Protein 7YA2 (pdb70)

Organism: Staphylococcus aureus (strain Newman) (NCBI:txid426430)

Foldseek 3Di:
DAFAEEEEWDEDQVSCLLCLLLQVLCVVRGNYQYEYEAHPVASVCQDCPQSVHDDHPYYQNQDDPDPVRSLVRLLVSLLVVCVVVVGLAYEYEAQDSRLCSLVSCLVVVRAAEYEQAQQDQPDPVAPSVVRSVVRSASHLAYAHQDVNSVVSSVVVVRDNVRYHHLHGLVLLSCVVNVVLLQVQCLCVVVVHDFLQEEEEEPAGPCCAVPDVQVVLVVVQLQVVCVVRVGAYAYEYDVCSVVVCPPPPPPCPPRDDYHDDHHDSSVLSCQLRYN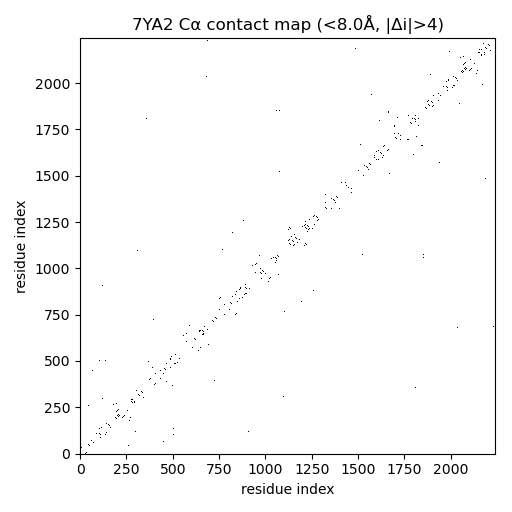EYEHCDLCCLPSQLNSPAQYANADPTHSNCLQVVQVRYHHQYRHNVSVVVSSVVSNVCVVVVHDRHHRPSNPDNPSSVVVVVSCVVCSVVCCCPVVND/DAFAEEEEEDEDLVQCLLCLLLQVLCVVRHNYAYEYQADCPPVVVSVVQCVLSVHDDGPYHLHQDDPDPVSSLVSLLVSLLVVCVVVVGLAYEGEAQPSNLCSLVSCLVVLHAYEYEQALQDFPDPVAPSVVSNVVNNQSHQAYAHQDPNSLVSCVVVPHDNVRYHHLHGSVLLSCVVCVVPLVPQCLCVVVVHAFLQEEEEEQADDVCPPPPQLNVLVVVLLQVVCPVRVGAYAYEYDVVCVVVCCPDPVPNPPSYDYDDDDHPSNVLSVQLRYNEYEHCDLCQLVSCLNSVGQYEHQDPTHSCCLSVVQPRYHHQHRRSVSVNVRRCCRNVCVVVVHDSHHRPSNPDNVSSVVVVVCCVVCSVVSCCPVVND/DAFAEEEEWDEDLVFCLQCLLQQVLCVVGGNYQYEYAADCVVVPVLPVQCVVSVHDRHNYYQNADDPDPVRRLVSLLVSLLVVCVVVVGLAYEEEAQPSNLVSLVSCLVVVHQYEYEQALQDQPDVVQVSVVSRVVNNQSHLAYAHLDPNSVVSSVVVVDDPVRYHHLHRQVLQSCVVCVCVQVVDCLCVVVVHDFLQEEEAAEEDDVCAVPPVLVVLVLVLLLVLCVVSVGAYAYHYDVVRVVVCPDDVVCSDPSDDYDDDDHPSHVLSVQLRYNEYEHQDLCLLVSCLSSVAAYEHQDPTHSPCLQVVQVSYHYQYSHNVSNNVRRCCSNVCVVVVPDRDHRPSSPDNVSSVVSVVVCVVCSVVSCCPVVND/DAFAEEEEWEEDLVQCLLCLLLVVLCVVHGNYQYEYLADPVDCPVSVVQCVQSVHDDGNYYLNQDDDDPPSSLVSLLVSLLVVCVVRVGLEYEYEAQDSNLVSLVSCLVVLRAYEYECAQQDLPDPVDVSNVSSVVSNQSHLAYEHQDVVSLVNSVVVPPDNVRYHHLHGSVLQSCVVCVVVQVPECLCVVVVPDFLQEEEAAQEDDVCAVVVLLNCLVLVQQLVVCVVSVGAYEYHYDPVRLVVCPDVNVPRDPRDDYDDDDHPRSVLSVQLRYNAYEHQPLCLLVSCLNSVAHYEHQDPTHSRCLSVVQPRYHDQYRRNVSVNVRRCCRNVQVVVVHDRHHRPSNPDNCSSVVVVVVCVPVSVVCCCPVVND/DDFAFEEEWEEDDVQCLLCLLQQVLCVVRGNYQYEYAADCVVVVVVVCLVCVSVDDDGPYYLNADDDDPPSSLVSLQVSLLVVCVPSVGLAYEEEAQDSNLVSLVNCLVVLRAYAYEQAQQDQPDVVDPSVVSNVVSNQSHLAYAHQDPNSVVSSVVVPDDPVRYHNLHRSVLQSCVVQVVLQVPACLCVVVVHDQLQEEEAAQEDDVCQPPVVLVVLVVVLLQVVCVVSVGAYEYHYDVVNVVVCPPDDPNSDPRYDYDDDDRPSNVLSVQLRYNAYEHCPLCLLVSCLNSVAAYEHQDPTHSNCLSVVQVSYHHQYRGNVSVNVRVCVSNVCVVVVHDRHHRPSNPDNCSSVVVVVVCVPCSVVCCCPVVND/DAFAEEEEWAEDPVFCLLCLLQVVLCVVRGNYQYEYAADCPPCPVVCCLCCVSVGDDGPYYQNADDPDPVSRLVRLQVSLLVVCVVVVGLAYEEEAQDSRQVSLVNCLVVLHAYEYEQAQQDFPDVVPVSVVSRVVNNQSHLAYAHQDVLSVVSSVVVVDDNVRYHHLHGSNLLSCVVCVVLQVPDCLCVVVVHDFLQEEEEADADPVCAVVDVLLVLVLVQLQVVCVVSVGAYEYEYDVVRVVPCCDDVVCSDPRYDYDDDDHPSSVLSDQLRYNAYEHQPLCLLVSCQSSVAQYEHQDPTHSCCLSVVQPSYHHQYRGNVRVNVRRVVSNVQVVVVHDRDHRPSHPDNCSSVVVVVSCVVCSVVSCCPVVND

Sequence (2242 aa):
MEKLKLMTIVGTRPEIIRLSSTIKACDQYFNQILVHTGQDYTLNQIFFDDLELRQPDHYLEAVGSNLGETMGNIIAKTYDVLLREQPDALLILGDTNSCLAAVSAKRLKIPVFHMEAGNRCFDQNVPEEINRKIVDHVSDVNLPYTEHSRRYLLDEGFNKANIFVTGSPMTEVIEAHRDKINHSDVLNKLGLEPQQYILVSAHREENIDNEKNFKSLMNAINDIAKKYKMPVIYSTHPRSWKKIEESKFEFDPLVKQLKPFGFFDYNALQKDAFVVLSDSGTLSEESSILKFPGVLIRTSTERPEVLDKGTVIVGGITYNNLIQSVELAREMQNNNEPMIDAIDYKDTNVSTKVVKIIQSYKDIINRNTWRKMEKLKLMTIVGTRPEIIRLSSTIKACDQYFNQILVHTGQNYDYTLNQIFFDDLELRQPDHYLEAVGSNLGETMGNIIAKTYDVLLREQPDALLILGDTNSCLAAVSAKRLKIPVFHMEAGNRCFDQNVPEEINRKIVDHVSDVNLPYTEHSRRYLLDEGFNKANIFVTGSPMTEVIEAHRDKINHSDVLNKLGLEPQQYILVSAHREENIDNEKNFKSLMNAINDIAKKYKMPVIYSTHPRSWKKIEESKFEFDPLVKQLKPFGFFDYNALQKDAFVVLSDSGTLSEESSILKFPGVLIRTSTERPEVLDKGTVIVGGITYNNLIQSVELAREMQNNNEPMIDAIDYKDTNVSTKVVKIIQSYKDIINRNTWRKMEKLKLMTIVGTRPEIIRLSSTIKACDQYFNQILVHTGQNYDYTLNQIFFDDLELRQPDHYLEAVGSNLGETMGNIIAKTYDVLLREQPDALLILGDTNSCLAAVSAKRLKIPVFHMEAGNRCFDQNVPEEINRKIVDHVSDVNLPYTEHSRRYLLDEGFNKANIFVTGSPMTEVIEAHRDKINHSDVLNKLGLEPQQYILVSAHREENIDNEKNFKSLMNAINDIAKKYKMPVIYSTHPRSWKKIEESKFEFDPLVKQLKPFGFFDYNALQKDAFVVLSDSGTLSEESSILKFPGVLIRTSTERPEVLDKGTVIVGGITYNNLIQSVELAREMQNNNEPMIDAIDYKDTNVSTKVVKIIQSYKDIINRNTWRKMEKLKLMTIVGTRPEIIRLSSTIKACDQYFNQILVHTGQNYDYTLNQIFFDDLELRQPDHYLEAVGSNLGETMGNIIAKTYDVLLREQPDALLILGDTNSCLAAVSAKRLKIPVFHMEAGNRCFDQNVPEEINRKIVDHVSDVNLPYTEHSRRYLLDEGFNKANIFVTGSPMTEVIEAHRDKINHSDVLNKLGLEPQQYILVSAHREENIDNEKNFKSLMNAINDIAKKYKMPVIYSTHPRSWKKIEESKFEFDPLVKQLKPFGFFDYNALQKDAFVVLSDSGTLSEESSILKFPGVLIRTSTERPEVLDKGTVIVGGITYNNLIQSVELAREMQNNNEPMIDAIDYKDTNVSTKVVKIIQSYKDIINRNTWRKMEKLKLMTIVGTRPEIIRLSSTIKACDQYFNQILVHTGQNYDYTLNQIFFDDLELRQPDHYLEAVGSNLGETMGNIIAKTYDVLLREQPDALLILGDTNSCLAAVSAKRLKIPVFHMEAGNRCFDQNVPEEINRKIVDHVSDVNLPYTEHSRRYLLDEGFNKANIFVTGSPMTEVIEAHRDKINHSDVLNKLGLEPQQYILVSAHREENIDNEKNFKSLMNAINDIAKKYKMPVIYSTHPRSWKKIEESKFEFDPLVKQLKPFGFFDYNALQKDAFVVLSDSGTLSEESSILKFPGVLIRTSTERPEVLDKGTVIVGGITYNNLIQSVELAREMQNNNEPMIDAIDYKDTNVSTKVVKIIQSYKDIINRNTWRKMEKLKLMTIVGTRPEIIRLSSTIKACDQYFNQILVHTGQNYDYTLNQIFFDDLELRQPDHYLEAVGSNLGETMGNIIAKTYDVLLREQPDALLILGDTNSCLAAVSAKRLKIPVFHMEAGNRCFDQNVPEEINRKIVDHVSDVNLPYTEHSRRYLLDEGFNKANIFVTGSPMTEVIEAHRDKINHSDVLNKLGLEPQQYILVSAHREENIDNEKNFKSLMNAINDIAKKYKMPVIYSTHPRSWKKIEESKFEFDPLVKQLKPFGFFDYNALQKDAFVVLSDSGTLSEESSILKFPGVLIRTSTERPEVLDKGTVIVGGITYNNLIQSVELAREMQNNNEPMIDAIDYKDTNVSTKVVKIIQSYKDIINRNTWRK

Radius of gyration: 37.66 Å; Cα contacts (8 Å, |Δi|>4): 4550; chains: 6; bounding box: 103×103×102 Å

Secondary structure (DSSP, 8-state):
-PPPEEEEEE-SHHHHHHHHHHHHHHHHHSEEEEEE-----SHHIIIIIIS--PPPSEE-----SSHHHHHHHHHHHHHHHHHHH--SEEEEESSSGGGTHHHHHHHTT--EEEEEES-----TTSTTHHHHHHHHTT-SEEEESSHHHHHHHHHTT--GGGB-----THHHHHHHTHHHHHH--TTTTTT-BTTB-EEEE---GGGTTSHHHHHHHHHHHHHHHHHHTS-EEEE--HHHHHTTTTTT---TTT-EE-PPP-HHHHHHHHHT-S-EEE--TTHHHHHHHTT--EEE-SSS-S-GGGGGGT--B---SSHHHHHHHHHHHHHHHTTT------GGG----HHHHHHHHHHHHHHHHIIIII--/----EEEEEE-SHHHHHHHHHHHHHHHHHSEEEEEE-S--TTHHHHHHHHHHTT-PPPS-B-----SSTTHHHHHHHHHHHHHHHHS--SEEEEESSSGGGGHHHHHHHTT--EEEEEES-----TTSTHHHHHHHHHHH-SEEEESSHHHHHHHHTTT--GGGB-----THHHHHHHTHHHHHH-THHHHHT--TTS-EEEE---TTSSSSHHHHHHHHHHHHHHHHHHT--EEEE--HHHHHHHHHS-----TTEEEPPP--HHHHHHHHTTSS-EEE--SSHHHHHHHTT--EEE-SSS-S-HHHHTSS-EE---SSHHHHHHHHHHHHHHHHTT------GGGS---HHHHHHHHHHHHHHHHHHHTT--/----EEEEEE-SHHHHHHHHHHHHHHHHHSEEEEEESS--TTTTHHHHHHHTTTPPPPSEE-----SSTTHHHHHHHHHHHHHHHHH--SEEEEESSSGGGGHHHHHHHTT--EEEESTT---S-TTSTHHHHHHHHHHH-SEEE-SSHHHHHHHHHTT--GGGB-----SHHHHHHTTSHHHHT--HHHHTT--TTS-EEEEE-STTTSSSHHHHHHHHHHHHHHHHHH-S-EEEEE-HHHHGGG-SSTT-STTTEE------HHHHHHHHHH-S-EEE--THHHHHHHHTT--EEE-SS--S-GGGTTTT--EE--SSHHHHHHHHHHHHHHHHTT---PPPGGGS---HHHHHHHHHHHHHHHHHHHTT--/----EEEEEE-SHHHHHHHHHHHHHHHHHSEEEEEESS----HHHHTHHHHHTT-PPPSEE-----SSTTHHHHHHHHHHHHHHHHH--SEEEEESSSSGGGHHHHHHHTT--EEEEEET-----TTSTHHHHHHHHHHH-SEEEESSHHHHHHHHHTT--GGGB-----SHHHHHHTTHHHHHT--HHHHHT--TTS-EEEE---TTSSSSHHHHHHHHHHHHHHIIIIIS-EEEE--HHHHHHH-SSTT---SSEEE-----HHHHHHHHHT-S-EEE-STTHHHHHHHS---EEE-SS--S-HHHHTTT--B---SSHHHHHHHHHHHHHHHHTTPPP---GGGS---HHHHHHHHHHHHHHHHHHHTS--/-----EEEEE-SHHHHHHHHHHHHHHHHHS--EEEESS-STTTTTTTTTTTTTT-PPPSEE-----SSTTHHHHHHHHHHHHHHHHH--SEEEEESSSGGGGHHHHHHHTT--EEEEEES-----TTSSHHHHHHHHHHH-SEEEESSHHHHHHHHHTT--GGGB-----SHHHHHHTTHHHHHT--HHHHTT--TTS--EEE---TTTSSSTTHHHHHHHHHHHHHHHH-S-EEEE--HHHHHHHSSS---S-SSEEE-----HHHHHHHHHTSS-EEE-SSSHHHHHHHTT--EEE-SS--S-HHHHTTT-EEE--SSHHHHHHHHHHHHHHHTTT------STTS---HHHHHHHHHHHHHHHHIIIII--/----EEEEEE-SHHHHHHHHHHHHHHHHHSEEEEEESS--TTTTTGGGTTTTTS----SEE-----SSTTHHHHHHHHHHHHHHHHH--SEEE-BSSSGGGTHHHHHHHTTPPBEEESTT---S-TTSTHHHHHHHHHHH-SEEE-SSHHHHHHHHHTT--TTSB-----THHHHHHTTSHHHHT--HHHHTT--TTS-EEEE--STTSSSSHHHHHHHHHHHHHHHHHH-S-EEEE--HHHHHHHSSTTTT--TTEEE-----HHHHHHHHHH-S-EE--STHHHHHHHHTT--BEE-SS--S-GGGTTTT--EE--SSHHHHHHHHHHHHHHHTTTPPP---GGGS---HHHHHHHHHHHHHHHHIIIII--

InterPro domains:
  IPR003331 UDP-N-acetylglucosamine 2-epimerase domain [PF02350] (28-360)
  IPR029767 UDP-N-acetylglucosamine 2-epimerase WecB-like [PTHR43174] (2-366)
  IPR029767 UDP-N-acetylglucosamine 2-epimerase WecB-like [TIGR00236] (4-363)

Solvent-accessible surface area: 78896 Å² total; per-residue (Å²): 106,139,86,1,52,0,0,0,1,0,1,49,96,54,7,0,18,13,0,0,14,0,0,68,5,0,48,84,6,8,70,7,12,0,0,12,1,16,61,85,163,15,8,88,71,9,8,81,110,11,0,109,9,83,120,14,65,31,104,22,118,11,68,41,88,58,64,0,73,18,0,2,34,0,2,13,77,0,21,65,7,1,79,181,35,120,5,59,0,0,0,0,3,2,16,37,36,2,2,7,0,0,6,0,0,14,56,41,76,15,3,0,0,0,0,18,1,0,2,6,8,84,15,62,36,5,37,48,6,8,8,5,42,2,3,0,6,8,2,10,0,0,0,0,0,0,51,16,1,11,54,14,0,51,81,17,42,25,80,59,24,11,5,1,9,1,3,0,0,0,16,19,0,0,105,65,13,92,106,92,0,76,151,24,75,6,25,126,160,41,62,17,114,74,70,93,0,0,0,1,5,0,66,28,93,43,5,9,83,73,126,150,29,16,136,9,4,10,86,1,5,5,40,6,0,93,90,42,166,24,48,0,0,0,11,22,61,104,101,0,52,158,140,12,65,154,88,69,117,120,12,45,120,45,10,82,96,16,104,60,41,2,10,25,47,40,1,4,0,0,53,34,2,21,0,0,5,0,2,33,38,17,0,5,0,5,0,4,31,7,96,4,13,3,0,6,1,13,32,11,12,15,9,13,6,0,0,8,24,1,2,1,3,2,2,12,31,77,77,100,1,2,21,20,0,1,35,5,4,21,42,4,57,97,74,136,45,68,36,47,66,0,93,21,4,120,23,49,8,0,9,6,5,0,0,19,0,0,3,1,15,16,38,9,1,22,69,63,21,9,106,156,194,154,84,2,52,0,0,0,1,0,16,68,116,76,7,3,25,14,0,4,17,0,0,68,7,0,53,90,7,5,69,9,10,0,0,19,8,17,86,32,175,89,136,101,68,27,59,98,21,9,103,33,2,125,4,80,65,17,71,48,46,27,86,4,104,32,108,34,71,0,71,21,0,1,35,10,2,20,80,0,20,69,4,0,76,166,43,108,6,45,0,0,0,1,1,3,20,36,37,6,1,5,0,0,7,0,0,11,47,43,82,11,2,0,0,1,0,21,1,0,2,4,7,88,22,76,15,10,28,54,6,13,3,9,45,2,0,1,10,2,4,9,0,0,0,0,2,0,47,15,3,8,46,12,0,57,69,14,47,20,76,70,24,12,4,1,10,1,6,1,1,0,13,20,1,0,106,62,10,80,114,64,2,74,155,23,75,4,28,116,152,44,55,26,104,67,84,88,0,0,0,0,10,0,71,51,88,62,9,10,73,86,158,163,29,29,142,16,0,9,74,0,4,8,38,5,0,101,101,43,175,10,42,0,1,0,18,17,69,100,103,1,53,156,120,8,91,108,76,94,104,98,22,56,120,47,18,102,96,25,169,107,59,24,19,42,27,39,1,4,0,0,74,32,2,21,0,0,0,0,6,36,35,23,0,0,0,7,0,7,32,12,135,3,22,3,0,4,0,12,34,11,12,16,5,14,6,0,1,13,33,4,2,1,3,2,0,11,21,73,78,85,1,0,27,22,0,1,21,6,8,66,34,7,63,89,73,146,53,63,48,44,69,0,96,24,9,121,29,49,4,1,8,4,5,0,0,17,0,0,3,1,16,22,38,12,2,24,60,65,19,8,101,156,159,152,74,1,51,0,0,0,1,0,19,61,164,76,6,2,23,19,0,1,14,0,0,69,6,0,50,98,6,11,76,9,18,0,0,26,10,23,85,33,156,74,138,89,97,31,64,116,46,4,85,86,2,116,10,74,66,11,80,52,39,21,80,3,100,28,111,35,70,0,70,22,0,2,38,12,3,14,77,0,17,56,5,0,76,170,34,111,11,50,0,0,0,0,2,4,23,34,42,5,2,6,0,0,5,0,0,18,47,45,68,8,2,0,0,1,0,18,1,0,5,4,8,87,17,86,28,13,45,48,16,15,4,12,54,2,2,2,9,3,2,8,0,0,0,0,1,0,48,18,2,7,49,16,0,46,82,16,37,26,80,51,23,11,3,0,6,1,5,0,0,1,15,24,0,2,107,65,9,76,99,65,2,75,160,30,77,0,28,133,137,41,63,24,116,67,88,77,0,0,0,0,14,0,65,51,84,68,9,9,79,57,139,152,25,28,118,23,0,14,66,0,0,19,46,0,0,85,83,35,166,19,42,1,1,0,17,15,69,95,100,2,41,152,99,29,128,115,107,114,139,97,15,46,116,53,17,110,102,23,154,130,48,45,25,18,29,44,0,5,0,0,62,27,1,30,0,0,0,1,6,46,28,21,0,0,0,8,0,2,33,11,106,2,14,2,0,1,0,15,35,11,9,7,5,17,7,0,0,13,22,2,2,3,3,1,1,2,24,68,75,82,3,0,12,17,0,0,26,3,6,56,36,4,72,89,71,132,43,57,40,40,61,0,100,19,5,106,33,62,3,0,5,7,2,0,0,11,1,0,3,0,12,22,43,11,2,17,75,68,20,5,104,158,181,144,70,0,52,0,0,0,0,1,20,47,140,82,8,4,27,25,0,4,16,1,0,63,6,0,57,86,3,6,72,5,14,1,0,15,10,19,103,34,177,64,189,113,94,24,85,98,35,5,87,33,2,100,10,86,63,15,74,51,46,24,78,4,103,28,106,30,76,0,70,19,0,1,37,10,2,14,78,0,20,73,5,0,81,166,29,116,6,46,0,0,0,0,3,2,22,35,30,4,1,4,0,0,5,0,0,12,39,34,74,8,2,0,0,2,2,21,2,0,6,7,8,74,14,70,19,10,44,48,5,10,4,10,41,2,1,1,10,5,4,8,0,0,0,0,1,0,57,19,2,6,52,20,0,35,84,16,44,18,71,58,21,15,3,1,10,1,4,0,3,0,13,18,0,0,97,47,4,87,113,76,3,79,158,31,82,4,26,132,144,49,59,20,125,72,79,92,0,0,0,0,9,0,80,47,92,70,9,10,73,79,144,160,30,27,159,25,0,7,76,1,1,13,34,3,0,112,88,36,160,16,38,1,8,0,14,16,68,101,105,3,50,165,146,17,99,94,102,66,116,104,13,38,122,45,15,124,120,22,147,112,64,38,27,23,41,35,0,5,0,1,65,37,1,21,0,0,2,0,2,38,34,28,0,0,0,7,0,2,26,11,98,2,21,4,0,2,0,11,41,10,12,12,8,17,8,0,2,13,26,2,1,2,4,1,0,11,18,73,70,89,3,0,24,23,0,0,31,7,7,72,44,5,51,81,73,133,51,61,46,41,64,0,102,18,4,119,25,57,3,0,7,5,4,0,0,14,0,0,3,2,11,30,38,8,2,20,73,58,19,8,105,168,164,123,57,2,50,0,0,0,0,1,21,54,107,76,7,16,26,21,0,4,14,0,0,64,4,0,54,85,6,7,71,9,18,7,0,16,12,20,90,49,199,107,38,121,151,48,60,105,64,21,56,75,5,102,10,86,45,27,66,33,40,23,90,4,113,22,107,34,82,0,71,17,0,1,32,10,1,16,78,0,20,70,7,0,74,162,32,111,8,49,0,0,0,0,4,3,24,33,40,4,0,7,0,0,6,0,0,12,47,38,76,11,3,0,0,3,0,17,1,0,6,4,9,83,12,51,24,15,40,50,5,8,5,12,36,2,3,1,10,3,2,7,0,0,0,0,2,0,50,20,0,8,53,17,0,50,85,17,42,23,72,59,22,14,4,0,10,2,2,0,0,0,21,18,0,2,113,52,4,115,111,66,1,71,153,27,91,0,23,136,128,40,60,25,125,68,79,83,0,1,0,0,7,0,74,50,94,58,10,12,68,70,154,165,31,26,154,27,1,5,77,0,0,4,39,0,0,92,92,38,162,13,38,1,5,0,19,16,62,97,108,2,45,153,140,22,146,89,123,51,157,91,22,50,127,45,15,119,106,28,144,114,47,22,26,35,40,39,0,8,0,0,63,37,1,20,0,0,0,0,2,40,50,24,0,1,1,7,0,4,39,12,115,1,22,3,0,7,0,16,32,8,16,12,8,14,8,0,1,13,28,5,1,1,2,1,0,8,21,76,60,78,2,0,3,17,0,0,29,6,7,68,40,6,54,82,76,136,56,57,40,46,64,0,94,19,4,122,22,48,5,0,9,8,5,0,0,15,2,0,4,1,11,31,22,6,3,19,78,61,19,7,107,171,160,147,65,1,66,0,0,0,0,0,18,64,151,79,6,14,26,19,0,4,17,0,0,68,4,0,55,91,7,11,78,12,14,4,0,15,9,23,92,46,194,113,33,115,144,65,56,95,71,21,60,85,4,125,5,72,54,21,83,42,43,23,98,3,113,30,106,32,81,0,64,14,0,3,40,13,2,15,81,0,20,53,3,1,88,155,34,139,11,54,0,0,0,0,2,2,20,35,34,7,1,5,0,0,5,0,0,10,50,48,67,14,3,0,0,2,0,12,1,0,6,4,9,88,19,85,30,15,49,46,16,13,6,15,55,3,2,1,7,3,2,8,0,0,0,0,2,0,55,15,3,8,45,16,0,36,88,16,44,23,78,47,22,18,4,0,9,0,5,0,1,0,10,23,2,0,91,69,9,84,118,68,4,76,160,34,83,2,28,128,132,46,70,21,117,73,107,83,0,0,0,0,12,0,86,64,86,82,9,7,66,59,145,150,22,32,153,19,0,6,70,0,0,12,42,1,0,107,78,40,162,17,39,0,4,0,20,15,94,92,112,2,45,157,121,19,128,91,103,68,116,128,12,35,131,57,16,114,106,18,165,121,50,9,25,19,35,46,0,5,0,1,73,38,3,29,0,0,0,0,5,52,36,17,0,0,0,8,0,3,35,13,113,2,18,5,0,4,0,18,35,10,11,10,6,15,7,0,0,10,27,1,1,5,3,2,0,6,26,77,78,85,6,0,17,19,0,0,24,5,8,53,35,5,66,90,64,142,40,58,46,37,61,0,103,21,5,107,31,50,4,0,9,6,2,0,0,20,0,0,3,1,12,25,27,13,2,24,71,63,25,7,104,162

Structure (mmCIF, N/CA/C/O backbone):
data_7YA2
#
_entry.id   7YA2
#
_cell.length_a   302.909
_cell.length_b   84.340
_cell.length_c   145.085
_cell.angle_alpha   90.000
_cell.angle_beta   110.650
_cell.angle_gamma   90.000
#
_symmetry.space_group_name_H-M   'C 1 2 1'
#
loop_
_atom_site.group_PDB
_atom_site.id
_atom_site.type_symbol
_atom_site.label_atom_id
_atom_site.label_alt_id
_atom_site.label_comp_id
_atom_site.label_asym_id
_atom_site.label_entity_id
_atom_site.label_seq_id
_atom_site.pdbx_PDB_ins_code
_atom_site.Cartn_x
_atom_site.Cartn_y
_atom_site.Cartn_z
_atom_site.occupancy
_atom_site.B_iso_or_equiv
_atom_site.auth_seq_id
_atom_site.auth_comp_id
_atom_site.auth_asym_id
_atom_site.auth_atom_id
_atom_site.pdbx_PDB_model_num
ATOM 1 N N . MET A 1 1 ? 74.41500 -57.33600 -32.04800 1.000 93.93000 1 MET A N 1
ATOM 2 C CA . MET A 1 1 ? 73.71300 -56.02700 -32.21400 1.000 99.83000 1 MET A CA 1
ATOM 3 C C . MET A 1 1 ? 73.69100 -55.29700 -30.86600 1.000 93.46000 1 MET A C 1
ATOM 4 O O . MET A 1 1 ? 73.34800 -55.95100 -29.85600 1.000 89.09000 1 MET A O 1
ATOM 9 N N . GLU A 1 2 ? 74.04400 -54.00100 -30.86700 1.000 90.02000 2 GLU A N 1
ATOM 10 C CA . GLU A 1 2 ? 74.04200 -53.09700 -29.67700 1.000 86.27000 2 GLU A CA 1
ATOM 11 C C . GLU A 1 2 ? 72.58500 -52.88800 -29.25100 1.000 78.22000 2 GLU A C 1
ATOM 12 O O . GLU A 1 2 ? 71.72800 -52.70900 -30.16200 1.000 71.27000 2 GLU A O 1
ATOM 18 N N . LYS A 1 3 ? 72.31600 -52.93100 -27.93500 1.000 74.79000 3 LYS A N 1
ATOM 19 C CA . LYS A 1 3 ? 70.97000 -52.69900 -27.31700 1.000 70.08000 3 LYS A CA 1
ATOM 20 C C . LYS A 1 3 ? 70.85000 -51.23000 -26.88600 1.000 61.28000 3 LYS A C 1
ATOM 21 O O . LYS A 1 3 ? 71.87000 -50.63000 -26.54700 1.000 76.18000 3 LYS A O 1
ATOM 27 N N . LEU A 1 4 ? 69.64300 -50.67500 -26.92700 1.000 55.24000 4 LEU A N 1
ATOM 28 C CA . LEU A 1 4 ? 69.35200 -49.25000 -26.60600 1.000 55.45000 4 LEU A CA 1
ATOM 29 C C . LEU A 1 4 ? 69.94900 -48.90800 -25.23400 1.000 54.52000 4 LEU A C 1
ATOM 30 O O . LEU A 1 4 ? 69.71300 -49.67300 -24.27600 1.000 58.21000 4 LEU A O 1
ATOM 35 N N . LYS A 1 5 ? 70.71900 -47.81500 -25.16100 1.000 54.09000 5 LYS A N 1
ATOM 36 C CA . LYS A 1 5 ? 71.36300 -47.31700 -23.91700 1.000 50.12000 5 LYS A CA 1
ATOM 37 C C . LYS A 1 5 ? 70.44800 -46.28100 -23.27400 1.000 46.52000 5 LYS A C 1
ATOM 38 O O . LYS A 1 5 ? 70.30200 -45.18200 -23.84900 1.000 43.04000 5 LYS A O 1
ATOM 44 N N . LEU A 1 6 ? 69.83100 -46.66600 -22.15600 1.000 45.54000 6 LEU A N 1
ATOM 45 C CA . LEU A 1 6 ? 68.96900 -45.81400 -21.29800 1.000 45.41000 6 LEU A CA 1
ATOM 46 C C . LEU A 1 6 ? 69.80200 -45.32600 -20.11800 1.000 43.89000 6 LEU A C 1
ATOM 47 O O . LEU A 1 6 ? 70.61600 -46.10000 -19.61100 1.000 45.65000 6 LEU A O 1
ATOM 52 N N . MET A 1 7 ? 69.59200 -44.09100 -19.69000 1.000 44.98000 7 MET A N 1
ATOM 53 C CA . MET A 1 7 ? 70.08900 -43.60500 -18.38000 1.000 46.77000 7 MET A CA 1
ATOM 54 C C . MET A 1 7 ? 68.87800 -43.38600 -17.45200 1.000 44.93000 7 MET A C 1
ATOM 55 O O . MET A 1 7 ? 67.87200 -42.83500 -17.91200 1.000 42.03000 7 MET A O 1
ATOM 60 N N . THR A 1 8 ? 68.96400 -43.87300 -16.21400 1.000 42.04000 8 THR A N 1
ATOM 61 C CA . THR A 1 8 ? 67.89500 -43.83200 -15.18700 1.000 42.30000 8 THR A CA 1
ATOM 62 C C . THR A 1 8 ? 68.46400 -43.13800 -13.95200 1.000 44.04000 8 THR A C 1
ATOM 63 O O . THR A 1 8 ? 69.56200 -43.51600 -13.53400 1.000 43.52000 8 THR A O 1
ATOM 67 N N . ILE A 1 9 ? 67.77500 -42.14100 -13.41300 1.000 44.69000 9 ILE A N 1
ATOM 68 C CA . ILE A 1 9 ? 68.31800 -41.30900 -12.30800 1.000 48.65000 9 ILE A CA 1
ATOM 69 C C . ILE A 1 9 ? 67.34500 -41.36800 -11.14600 1.000 53.45000 9 ILE A C 1
ATOM 70 O O . ILE A 1 9 ? 66.13100 -41.21400 -11.38000 1.000 64.00000 9 ILE A O 1
ATOM 75 N N . VAL A 1 10 ? 67.89200 -41.56500 -9.94900 1.000 56.08000 10 VAL A N 1
ATOM 76 C CA . VAL A 1 10 ? 67.16000 -41.68000 -8.65900 1.000 57.44000 10 VAL A CA 1
ATOM 77 C C . VAL A 1 10 ? 67.91800 -40.85700 -7.61600 1.000 60.57000 10 VAL A C 1
ATOM 78 O O . VAL A 1 10 ? 69.09700 -40.56300 -7.86100 1.000 65.91000 10 VAL A O 1
ATOM 82 N N . GLY A 1 11 ? 67.27500 -40.51000 -6.49600 1.000 69.16000 11 GLY A N 1
ATOM 83 C CA . GLY A 1 11 ? 67.87600 -39.66200 -5.44000 1.000 74.11000 11 GLY A CA 1
ATOM 84 C C . GLY A 1 11 ? 67.33400 -39.94400 -4.04300 1.000 77.60000 11 GLY A C 1
ATOM 85 O O . GLY A 1 11 ? 68.13900 -39.89700 -3.08300 1.000 87.31000 11 GLY A O 1
ATOM 86 N N . THR A 1 12 ? 66.02000 -40.18200 -3.92500 1.000 76.78000 12 THR A N 1
ATOM 87 C CA . THR A 1 12 ? 65.26700 -40.34900 -2.64900 1.000 74.48000 12 THR A CA 1
ATOM 88 C C . THR A 1 12 ? 64.82600 -41.81100 -2.51500 1.000 68.95000 12 THR A C 1
ATOM 89 O O . THR A 1 12 ? 65.08700 -42.56900 -3.46000 1.000 64.95000 12 THR A O 1
ATOM 93 N N . ARG A 1 13 ? 64.17600 -42.18700 -1.40000 1.000 71.71000 13 ARG A N 1
ATOM 94 C CA . ARG A 1 13 ? 63.62300 -43.56300 -1.19200 1.000 75.97000 13 ARG A CA 1
ATOM 95 C C . ARG A 1 13 ? 62.62500 -43.85200 -2.31100 1.000 70.06000 13 ARG A C 1
ATOM 96 O O . ARG A 1 13 ? 62.83200 -44.75600 -3.12800 1.000 64.49000 13 ARG A O 1
ATOM 104 N N . PRO A 1 14 ? 61.51200 -43.08400 -2.38100 1.000 65.45000 14 PRO A N 1
ATOM 105 C CA . PRO A 1 14 ? 60.36000 -43.46900 -3.19800 1.000 63.24000 14 PRO A CA 1
ATOM 106 C C . PRO A 1 14 ? 60.67900 -43.48700 -4.70000 1.000 55.78000 14 PRO A C 1
ATOM 107 O O . PRO A 1 14 ? 60.18800 -44.34900 -5.38400 1.000 50.41000 14 PRO A O 1
ATOM 111 N N . GLU A 1 15 ? 61.49600 -42.55400 -5.16900 1.000 53.89000 15 GLU A N 1
ATOM 112 C CA . GLU A 1 15 ? 62.16400 -42.68600 -6.48000 1.000 60.36000 15 GLU A CA 1
ATOM 113 C C . GLU A 1 15 ? 62.61400 -44.14400 -6.63200 1.000 59.72000 15 GLU A C 1
ATOM 114 O O . GLU A 1 15 ? 62.11400 -44.84200 -7.53500 1.000 63.12000 15 GLU A O 1
ATOM 120 N N . ILE A 1 16 ? 63.48200 -44.60600 -5.73800 1.000 58.74000 16 ILE A N 1
ATOM 121 C CA . ILE A 1 16 ? 64.13900 -45.93800 -5.85800 1.000 58.90000 16 ILE A CA 1
ATOM 122 C C . ILE A 1 16 ? 63.08000 -47.04000 -5.74600 1.000 57.44000 16 ILE A C 1
ATOM 123 O O . ILE A 1 16 ? 63.21500 -48.02500 -6.48200 1.000 73.64000 16 ILE A O 1
ATOM 128 N N . ILE A 1 17 ? 62.06500 -46.88600 -4.88800 1.000 46.88000 17 ILE A N 1
ATOM 129 C CA . ILE A 1 17 ? 61.07600 -47.96500 -4.59200 1.000 42.30000 17 ILE A CA 1
ATOM 130 C C . ILE A 1 17 ? 60.11000 -48.17600 -5.76800 1.000 43.49000 17 ILE A C 1
ATOM 131 O O . ILE A 1 17 ? 59.70600 -49.33100 -5.99600 1.000 43.34000 17 ILE A O 1
ATOM 136 N N . ARG A 1 18 ? 59.66200 -47.10400 -6.41100 1.000 45.95000 18 ARG A N 1
ATOM 137 C CA . ARG A 1 18 ? 58.62000 -47.15400 -7.47300 1.000 47.14000 18 ARG A CA 1
ATOM 138 C C . ARG A 1 18 ? 59.26200 -47.59200 -8.79100 1.000 45.71000 18 ARG A C 1
ATOM 139 O O . ARG A 1 18 ? 58.63000 -48.37600 -9.54600 1.000 46.46000 18 ARG A O 1
ATOM 147 N N . LEU A 1 19 ? 60.46300 -47.07700 -9.06300 1.000 43.06000 19 LEU A N 1
ATOM 148 C CA . LEU A 1 19 ? 61.32600 -47.52300 -10.18600 1.000 43.68000 19 LEU A CA 1
ATOM 149 C C . LEU A 1 19 ? 61.79800 -48.97200 -9.96800 1.000 44.68000 19 LEU A C 1
ATOM 150 O O . LEU A 1 19 ? 62.18700 -49.62000 -10.96600 1.000 44.07000 19 LEU A O 1
ATOM 155 N N . SER A 1 20 ? 61.76200 -49.46000 -8.72200 1.000 42.05000 20 SER A N 1
ATOM 156 C CA . SER A 1 20 ? 62.39900 -50.72800 -8.29400 1.000 40.17000 20 SER A CA 1
ATOM 157 C C . SER A 1 20 ? 62.20000 -51.79000 -9.37200 1.000 41.95000 20 SER A C 1
ATOM 158 O O . SER A 1 20 ? 63.20400 -52.31900 -9.82900 1.000 51.89000 20 SER A O 1
ATOM 161 N N . SER A 1 21 ? 60.96200 -52.08300 -9.77200 1.000 42.18000 21 SER A N 1
ATOM 162 C CA . SER A 1 21 ? 60.66200 -53.17900 -10.73200 1.000 43.97000 21 SER A CA 1
ATOM 163 C C . SER A 1 21 ? 60.91100 -52.67500 -12.15800 1.000 47.22000 21 SER A C 1
ATOM 164 O O . SER A 1 21 ? 61.16700 -53.50200 -13.04200 1.000 51.79000 21 SER A O 1
ATOM 167 N N . THR A 1 22 ? 60.83400 -51.36300 -12.37900 1.000 50.73000 22 THR A N 1
ATOM 168 C CA . THR A 1 22 ? 61.02900 -50.74600 -13.72100 1.000 51.03000 22 THR A CA 1
ATOM 169 C C . THR A 1 22 ? 62.52800 -50.74500 -14.06600 1.000 49.28000 22 THR A C 1
ATOM 170 O O . THR A 1 22 ? 62.86500 -50.85100 -15.26700 1.000 46.21000 22 THR A O 1
ATOM 174 N N . ILE A 1 23 ? 63.38900 -50.66000 -13.04800 1.000 47.53000 23 ILE A N 1
ATOM 175 C CA . ILE A 1 23 ? 64.87400 -50.67700 -13.19300 1.000 47.45000 23 ILE A CA 1
ATOM 176 C C . ILE A 1 23 ? 65.32100 -52.10300 -13.52500 1.000 46.23000 23 ILE A C 1
ATOM 177 O O . ILE A 1 23 ? 66.10800 -52.24400 -14.46200 1.000 46.77000 23 ILE A O 1
ATOM 182 N N . LYS A 1 24 ? 64.80100 -53.10900 -12.80800 1.000 46.75000 24 LYS A N 1
ATOM 183 C CA . LYS A 1 24 ? 65.17200 -54.54500 -12.96300 1.000 49.28000 24 LYS A CA 1
ATOM 184 C C . LYS A 1 24 ? 64.84200 -55.02800 -14.37700 1.000 52.07000 24 LYS A C 1
ATOM 185 O O . LYS A 1 24 ? 65.58400 -55.90000 -14.88800 1.000 63.06000 24 LYS A O 1
ATOM 191 N N . ALA A 1 25 ? 63.77200 -54.49900 -14.97000 1.000 47.98000 25 ALA A N 1
ATOM 192 C CA . ALA A 1 25 ? 63.30400 -54.85300 -16.32500 1.000 47.34000 25 ALA A CA 1
ATOM 193 C C . ALA A 1 25 ? 64.14600 -54.10400 -17.35200 1.000 47.27000 25 ALA A C 1
ATOM 194 O O . ALA A 1 25 ? 64.47100 -54.68800 -18.37600 1.000 48.66000 25 ALA A O 1
ATOM 196 N N . CYS A 1 26 ? 64.49500 -52.85200 -17.07800 1.000 51.89000 26 CYS A N 1
ATOM 197 C CA . CYS A 1 26 ? 65.34400 -52.03000 -17.98100 1.000 60.09000 26 CYS A CA 1
ATOM 198 C C . CYS A 1 26 ? 66.76500 -52.59600 -18.02000 1.000 63.45000 26 CYS A C 1
ATOM 199 O O . CYS A 1 26 ? 67.52000 -52.23200 -18.94300 1.000 67.30000 26 CYS A O 1
ATOM 202 N N . ASP A 1 27 ? 67.11500 -53.44300 -17.05300 1.000 59.33000 27 ASP A N 1
ATOM 203 C CA . ASP A 1 27 ? 68.37800 -54.21500 -17.08000 1.000 57.48000 27 ASP A CA 1
ATOM 204 C C . ASP A 1 27 ? 68.20800 -55.34900 -18.07900 1.000 56.12000 27 ASP A C 1
ATOM 205 O O . ASP A 1 27 ? 69.06000 -55.46000 -18.99800 1.000 61.29000 27 ASP A O 1
ATOM 210 N N . GLN A 1 28 ? 67.14300 -56.13600 -17.91300 1.000 52.69000 28 GLN A N 1
ATOM 211 C CA . GLN A 1 28 ? 66.84200 -57.29300 -18.78900 1.000 52.61000 28 GLN A CA 1
ATOM 212 C C . GLN A 1 28 ? 67.01200 -56.84100 -20.24600 1.000 53.49000 28 GLN A C 1
ATOM 213 O O . GLN A 1 28 ? 67.93200 -57.35800 -20.91400 1.000 58.48000 28 GLN A O 1
ATOM 219 N N . TYR A 1 29 ? 66.22100 -55.85800 -20.68900 1.000 51.53000 29 TYR A N 1
ATOM 220 C CA . TYR A 1 29 ? 65.93800 -55.58900 -22.12400 1.000 50.63000 29 TYR A CA 1
ATOM 221 C C . TYR A 1 29 ? 66.82800 -54.46300 -22.65800 1.000 53.75000 29 TYR A C 1
ATOM 222 O O . TYR A 1 29 ? 66.98400 -54.41300 -23.87300 1.000 58.32000 29 TYR A O 1
ATOM 231 N N . PHE A 1 30 ? 67.42200 -53.62200 -21.80000 1.000 55.64000 30 PHE A N 1
ATOM 232 C CA . PHE A 1 30 ? 68.31200 -52.50200 -22.22700 1.000 55.16000 30 PHE A CA 1
ATOM 233 C C . PHE A 1 30 ? 69.72200 -52.60400 -21.62600 1.000 51.55000 30 PHE A C 1
ATOM 234 O O . PHE A 1 30 ? 70.06500 -53.53900 -20.84300 1.000 52.63000 30 PHE A O 1
ATOM 242 N N . ASN A 1 31 ? 70.51700 -51.60000 -21.98600 1.000 45.94000 31 ASN A N 1
ATOM 243 C CA . ASN A 1 31 ? 71.86000 -51.29800 -21.43900 1.000 47.20000 31 ASN A CA 1
ATOM 244 C C . ASN A 1 31 ? 71.70300 -50.09700 -20.48800 1.000 43.39000 31 ASN A C 1
ATOM 245 O O . ASN A 1 31 ? 71.80200 -48.96400 -20.95400 1.000 37.24000 31 ASN A O 1
ATOM 250 N N . GLN A 1 32 ? 71.36300 -50.35300 -19.22000 1.000 45.61000 32 GLN A N 1
ATOM 251 C CA . GLN A 1 32 ? 70.81000 -49.32600 -18.29800 1.000 50.86000 32 GLN A CA 1
ATOM 252 C C . GLN A 1 32 ? 71.95200 -48.72900 -17.50200 1.000 52.46000 32 GLN A C 1
ATOM 253 O O . GLN A 1 32 ? 72.54200 -49.45600 -16.72200 1.000 60.58000 32 GLN A O 1
ATOM 259 N N . ILE A 1 33 ? 72.23500 -47.44900 -17.68600 1.000 58.71000 33 ILE A N 1
ATOM 260 C CA . ILE A 1 33 ? 73.20900 -46.71900 -16.82800 1.000 64.09000 33 ILE A CA 1
ATOM 261 C C . ILE A 1 33 ? 72.43200 -46.15900 -15.63700 1.000 61.53000 33 ILE A C 1
ATOM 262 O O . ILE A 1 33 ? 71.59100 -45.25300 -15.85200 1.000 61.91000 33 ILE A O 1
ATOM 267 N N . LEU A 1 34 ? 72.66200 -46.72400 -14.45000 1.000 52.89000 34 LEU A N 1
ATOM 268 C CA . LEU A 1 34 ? 72.02300 -46.27300 -13.19200 1.000 52.47000 34 LEU A CA 1
ATOM 269 C C . LEU A 1 34 ? 72.87200 -45.15900 -12.57200 1.000 55.57000 34 LEU A C 1
ATOM 270 O O . LEU A 1 34 ? 73.97600 -45.44700 -12.12100 1.000 67.77000 34 LEU A O 1
ATOM 275 N N . VAL A 1 35 ? 72.38300 -43.92100 -12.59200 1.000 58.40000 35 VAL A N 1
ATOM 276 C CA . VAL A 1 35 ? 73.02000 -42.75800 -11.90600 1.000 56.00000 35 VAL A CA 1
ATOM 277 C C . VAL A 1 35 ? 72.31100 -42.54200 -10.56900 1.000 54.31000 35 VAL A C 1
ATOM 278 O O . VAL A 1 35 ? 71.10300 -42.78600 -10.48300 1.000 59.72000 35 VAL A O 1
ATOM 282 N N . HIS A 1 36 ? 73.05100 -42.10400 -9.56600 1.000 55.05000 36 HIS A N 1
ATOM 283 C CA . HIS A 1 36 ? 72.53700 -41.72800 -8.23000 1.000 58.98000 36 HIS A CA 1
ATOM 284 C C . HIS A 1 36 ? 73.20300 -40.40900 -7.85000 1.000 62.98000 36 HIS A C 1
ATOM 285 O O . HIS A 1 36 ? 74.43200 -40.31600 -7.95000 1.000 61.37000 36 HIS A O 1
ATOM 292 N N . THR A 1 37 ? 72.40300 -39.40700 -7.51200 1.000 68.73000 37 THR A N 1
ATOM 293 C CA . THR A 1 37 ? 72.85600 -38.04800 -7.14300 1.000 70.19000 37 THR A CA 1
ATOM 294 C C . THR A 1 37 ? 73.43000 -38.12100 -5.71000 1.000 85.58000 37 THR A C 1
ATOM 295 O O . THR A 1 37 ? 73.97600 -39.18700 -5.35900 1.000 93.90000 37 THR A O 1
ATOM 299 N N . GLY A 1 38 ? 73.32500 -37.05600 -4.90800 1.000 104.10000 38 GLY A N 1
ATOM 300 C CA . GLY A 1 38 ? 74.16600 -36.84800 -3.70400 1.000 123.18000 38 GLY A CA 1
ATOM 301 C C . GLY A 1 38 ? 73.65000 -37.53200 -2.43600 1.000 136.20000 38 GLY A C 1
ATOM 302 O O . GLY A 1 38 ? 74.50500 -37.94000 -1.60400 1.000 144.10000 38 GLY A O 1
ATOM 303 N N . GLN A 1 39 ? 72.32300 -37.64700 -2.27100 1.000 131.89000 39 GLN A N 1
ATOM 304 C CA . GLN A 1 39 ? 71.64500 -37.90400 -0.96300 1.000 117.35000 39 GLN A CA 1
ATOM 305 C C . GLN A 1 39 ? 71.24400 -39.38300 -0.87400 1.000 116.08000 39 GLN A C 1
ATOM 306 O O . GLN A 1 39 ? 71.91300 -40.11300 -0.10800 1.000 100.29000 39 GLN A O 1
ATOM 312 N N . ASP A 1 42 ? 71.82000 -43.52600 3.05600 1.000 102.00000 42 ASP A N 1
ATOM 313 C CA . ASP A 1 42 ? 71.36200 -42.64900 4.17100 1.000 100.91000 42 ASP A CA 1
ATOM 314 C C . ASP A 1 42 ? 70.97600 -43.53700 5.36000 1.000 89.57000 42 ASP A C 1
ATOM 315 O O . ASP A 1 42 ? 69.88800 -43.32000 5.92800 1.000 83.01000 42 ASP A O 1
ATOM 320 N N . TYR A 1 43 ? 71.84100 -44.50800 5.69000 1.000 95.77000 43 TYR A N 1
ATOM 321 C CA . TYR A 1 43 ? 71.76400 -45.43500 6.86100 1.000 106.51000 43 TYR A CA 1
ATOM 322 C C . TYR A 1 43 ? 70.70100 -46.51400 6.57700 1.000 102.15000 43 TYR A C 1
ATOM 323 O O . TYR A 1 43 ? 71.06400 -47.71100 6.58400 1.000 98.86000 43 TYR A O 1
ATOM 332 N N . THR A 1 44 ? 69.46700 -46.10700 6.26100 1.000 98.21000 44 THR A N 1
ATOM 333 C CA . THR A 1 44 ? 68.26600 -46.98400 6.15500 1.000 89.94000 44 THR A CA 1
ATOM 334 C C . THR A 1 44 ? 67.71500 -46.95100 4.71300 1.000 82.41000 44 THR A C 1
ATOM 335 O O . THR A 1 44 ? 66.71400 -47.63600 4.44700 1.000 78.55000 44 THR A O 1
ATOM 339 N N . LEU A 1 45 ? 68.37400 -46.20000 3.82400 1.000 83.19000 45 LEU A N 1
ATOM 340 C CA . LEU A 1 45 ? 68.21300 -46.20800 2.33800 1.000 83.88000 45 LEU A CA 1
ATOM 341 C C . LEU A 1 45 ? 69.13300 -47.29900 1.73500 1.000 88.13000 45 LEU A C 1
ATOM 342 O O . LEU A 1 45 ? 68.84400 -47.79600 0.62800 1.000 87.10000 45 LEU A O 1
ATOM 347 N N . ASN A 1 46 ? 70.21400 -47.66200 2.43300 1.000 86.88000 46 ASN A N 1
ATOM 348 C CA . ASN A 1 46 ? 71.06200 -48.82800 2.08400 1.000 77.72000 46 ASN A CA 1
ATOM 349 C C . ASN A 1 46 ? 70.27400 -50.10400 2.35100 1.000 70.24000 46 ASN A C 1
ATOM 350 O O . ASN A 1 46 ? 70.55800 -51.08100 1.69300 1.000 67.99000 46 ASN A O 1
ATOM 355 N N . GLN A 1 47 ? 69.31100 -50.07700 3.27800 1.000 79.75000 47 GLN A N 1
ATOM 356 C CA . GLN A 1 47 ? 68.45800 -51.25300 3.62100 1.000 88.12000 47 GLN A CA 1
ATOM 357 C C . GLN A 1 47 ? 67.47500 -51.51800 2.47000 1.000 87.31000 47 GLN A C 1
ATOM 358 O O . GLN A 1 47 ? 67.42800 -52.67700 2.02200 1.000 95.08000 47 GLN A O 1
ATOM 364 N N . ILE A 1 48 ? 66.72500 -50.50600 2.00000 1.000 77.01000 48 ILE A N 1
ATOM 365 C CA . ILE A 1 48 ? 65.65500 -50.71700 0.97300 1.000 68.61000 48 ILE A CA 1
ATOM 366 C C . ILE A 1 48 ? 66.31900 -51.00200 -0.38400 1.000 65.41000 48 ILE A C 1
ATOM 367 O O . ILE A 1 48 ? 65.94800 -52.00600 -0.98100 1.000 80.05000 48 ILE A O 1
ATOM 372 N N . PHE A 1 49 ? 67.32700 -50.23000 -0.80100 1.000 59.50000 49 PHE A N 1
ATOM 373 C CA . PHE A 1 49 ? 68.33000 -50.64900 -1.82500 1.000 56.43000 49 PHE A CA 1
ATOM 374 C C . PHE A 1 49 ? 69.06600 -51.86100 -1.25200 1.000 61.54000 49 PHE A C 1
ATOM 375 O O . PHE A 1 49 ? 69.18100 -51.89800 -0.02000 1.000 73.44000 49 PHE A O 1
ATOM 383 N N . PHE A 1 50 ? 69.53500 -52.80500 -2.07800 1.000 63.35000 50 PHE A N 1
ATOM 384 C CA . PHE A 1 50 ? 70.44700 -53.92700 -1.67000 1.000 65.32000 50 PHE A CA 1
ATOM 385 C C . PHE A 1 50 ? 69.69100 -54.99000 -0.86100 1.000 69.20000 50 PHE A C 1
ATOM 386 O O . PHE A 1 50 ? 69.44600 -56.07300 -1.40100 1.000 74.93000 50 PHE A O 1
ATOM 394 N N . ASP A 1 51 ? 69.34700 -54.69000 0.39500 1.000 75.37000 51 ASP A N 1
ATOM 395 C CA . ASP A 1 51 ? 68.85800 -55.68000 1.39500 1.000 82.32000 51 ASP A CA 1
ATOM 396 C C . ASP A 1 51 ? 67.38500 -56.05100 1.10900 1.000 74.74000 51 ASP A C 1
ATOM 397 O O . ASP A 1 51 ? 67.11500 -57.25000 0.98700 1.000 82.56000 51 ASP A O 1
ATOM 402 N N . ASP A 1 52 ? 66.46800 -55.07600 1.01800 1.000 69.79000 52 ASP A N 1
ATOM 403 C CA . ASP A 1 52 ? 65.00800 -55.31600 0.79200 1.000 64.04000 52 ASP A CA 1
ATOM 404 C C . ASP A 1 52 ? 64.75900 -55.48600 -0.71600 1.000 53.68000 52 ASP A C 1
ATOM 405 O O . ASP A 1 52 ? 64.49100 -56.60700 -1.13000 1.000 50.51000 52 ASP A O 1
ATOM 410 N N . LEU A 1 53 ? 64.87200 -54.41300 -1.50600 1.000 52.18000 53 LEU A N 1
ATOM 411 C CA . LEU A 1 53 ? 64.61500 -54.41900 -2.97800 1.000 52.35000 53 LEU A CA 1
ATOM 412 C C . LEU A 1 53 ? 65.62000 -55.34300 -3.67200 1.000 54.55000 53 LEU A C 1
ATOM 413 O O . LEU A 1 53 ? 65.42700 -55.58200 -4.88000 1.000 51.10000 53 LEU A O 1
ATOM 418 N N . GLU A 1 54 ? 66.65900 -55.81600 -2.96100 1.000 61.73000 54 GLU A N 1
ATOM 419 C CA . GLU A 1 54 ? 67.78500 -56.60500 -3.54600 1.000 69.89000 54 GLU A CA 1
ATOM 420 C C . GLU A 1 54 ? 68.06700 -56.03500 -4.94200 1.000 63.75000 54 GLU A C 1
ATOM 421 O O . GLU A 1 54 ? 67.82800 -56.73900 -5.94600 1.000 61.87000 54 GLU A O 1
ATOM 427 N N . LEU A 1 55 ? 68.46800 -54.76500 -4.98600 1.000 57.73000 55 LEU A N 1
ATOM 428 C CA . LEU A 1 55 ? 68.66600 -53.99400 -6.24000 1.000 59.05000 55 LEU A CA 1
ATOM 429 C C . LEU A 1 55 ? 70.16800 -53.88500 -6.48100 1.000 55.60000 55 LEU A C 1
ATOM 430 O O . LEU A 1 55 ? 70.89600 -53.78900 -5.48400 1.000 61.29000 55 LEU A O 1
ATOM 435 N N . ARG A 1 56 ? 70.60700 -53.87600 -7.74100 1.000 49.73000 56 ARG A N 1
ATOM 436 C CA . ARG A 1 56 ? 72.05300 -53.88900 -8.09900 1.000 48.97000 56 ARG A CA 1
ATOM 437 C C . ARG A 1 56 ? 72.64700 -52.48000 -8.01800 1.000 50.23000 56 ARG A C 1
ATOM 438 O O . ARG A 1 56 ? 71.94000 -51.51600 -8.33400 1.000 56.98000 56 ARG A O 1
ATOM 446 N N . GLN A 1 57 ? 73.93200 -52.39300 -7.68100 1.000 53.72000 57 GLN A N 1
ATOM 447 C CA . GLN A 1 57 ? 74.69500 -51.12600 -7.49300 1.000 57.04000 57 GLN A CA 1
ATOM 448 C C . GLN A 1 57 ? 74.53200 -50.16900 -8.68700 1.000 51.78000 57 GLN A C 1
ATOM 449 O O . GLN A 1 57 ? 74.52400 -50.56300 -9.84800 1.000 46.66000 57 GLN A O 1
ATOM 455 N N . PRO A 1 58 ? 74.36300 -48.86200 -8.42200 1.000 49.14000 58 PRO A N 1
ATOM 456 C CA . PRO A 1 58 ? 74.58900 -47.81700 -9.42200 1.000 50.86000 58 PRO A CA 1
ATOM 457 C C . PRO A 1 58 ? 75.94100 -47.82800 -10.14900 1.000 51.80000 58 PRO A C 1
ATOM 458 O O . PRO A 1 58 ? 76.92000 -48.13100 -9.52900 1.000 60.97000 58 PRO A O 1
ATOM 462 N N . ASP A 1 59 ? 75.94700 -47.39800 -11.41700 1.000 53.25000 59 ASP A N 1
ATOM 463 C CA . ASP A 1 59 ? 77.14500 -47.22900 -12.28500 1.000 51.01000 59 ASP A CA 1
ATOM 464 C C . ASP A 1 59 ? 77.82700 -45.88900 -11.98100 1.000 50.53000 59 ASP A C 1
ATOM 465 O O . ASP A 1 59 ? 78.98000 -45.71600 -12.38500 1.000 59.26000 59 ASP A O 1
ATOM 470 N N . HIS A 1 60 ? 77.15100 -44.96600 -11.30000 1.000 48.50000 60 HIS A N 1
ATOM 471 C CA . HIS A 1 60 ? 77.75500 -43.70900 -10.78200 1.000 47.26000 60 HIS A CA 1
ATOM 472 C C . HIS A 1 60 ? 76.97000 -43.19900 -9.57500 1.000 46.88000 60 HIS A C 1
ATOM 473 O O . HIS A 1 60 ? 75.73600 -43.15800 -9.66500 1.000 52.61000 60 HIS A O 1
ATOM 480 N N . TYR A 1 61 ? 77.66000 -42.81700 -8.50300 1.000 45.84000 61 TYR A N 1
ATOM 481 C CA . TYR A 1 61 ? 77.15000 -41.87100 -7.48200 1.000 52.02000 61 TYR A CA 1
ATOM 482 C C . TYR A 1 61 ? 77.79900 -40.51800 -7.76000 1.000 54.28000 61 TYR A C 1
ATOM 483 O O . TYR A 1 61 ? 79.01000 -40.48600 -7.99800 1.000 53.71000 61 TYR A O 1
ATOM 492 N N . LEU A 1 62 ? 77.01000 -39.44900 -7.79800 1.000 59.27000 62 LEU A N 1
ATOM 493 C CA . LEU A 1 62 ? 77.47000 -38.13300 -8.29800 1.000 62.23000 62 LEU A CA 1
ATOM 494 C C . LEU A 1 62 ? 78.02300 -37.31900 -7.13000 1.000 71.98000 62 LEU A C 1
ATOM 495 O O . LEU A 1 62 ? 78.86300 -36.41800 -7.40100 1.000 81.66000 62 LEU A O 1
ATOM 500 N N . GLU A 1 63 ? 77.59400 -37.62200 -5.89500 1.000 76.00000 63 GLU A N 1
ATOM 501 C CA . GLU A 1 63 ? 77.96500 -36.82800 -4.69200 1.000 88.50000 63 GLU A CA 1
ATOM 502 C C . GLU A 1 63 ? 77.68000 -35.34800 -4.97400 1.000 85.47000 63 GLU A C 1
ATOM 503 O O . GLU A 1 63 ? 78.65600 -34.57300 -5.14900 1.000 83.24000 63 GLU A O 1
ATOM 509 N N . ALA A 1 64 ? 76.40200 -34.99500 -5.12400 1.000 80.72000 64 ALA A N 1
ATOM 510 C CA . ALA A 1 64 ? 75.93300 -33.61700 -5.38800 1.000 79.92000 64 ALA A CA 1
ATOM 511 C C . ALA A 1 64 ? 75.89000 -32.84400 -4.06600 1.000 73.37000 64 ALA A C 1
ATOM 512 O O . ALA A 1 64 ? 76.91300 -32.25700 -3.72700 1.000 83.10000 64 ALA A O 1
ATOM 514 N N . VAL A 1 65 ? 74.77400 -32.88500 -3.33100 1.000 66.73000 65 VAL A N 1
ATOM 515 C CA . VAL A 1 65 ? 74.60500 -32.22600 -1.99500 1.000 65.77000 65 VAL A CA 1
ATOM 516 C C . VAL A 1 65 ? 75.36500 -30.89200 -1.95800 1.000 66.01000 65 VAL A C 1
ATOM 517 O O . VAL A 1 65 ? 75.59500 -30.30100 -3.02700 1.000 78.33000 65 VAL A O 1
ATOM 521 N N . GLY A 1 66 ? 75.69600 -30.41200 -0.76100 1.000 54.78000 66 GLY A N 1
ATOM 522 C CA . GLY A 1 66 ? 76.30900 -29.09500 -0.55100 1.000 53.74000 66 GLY A CA 1
ATOM 523 C C . GLY A 1 66 ? 75.61000 -28.37200 0.57600 1.000 56.90000 66 GLY A C 1
ATOM 524 O O . GLY A 1 66 ? 74.54200 -28.85100 1.01200 1.000 56.74000 66 GLY A O 1
ATOM 525 N N . SER A 1 67 ? 76.21700 -27.29700 1.07300 1.000 61.44000 67 SER A N 1
ATOM 526 C CA . SER A 1 67 ? 75.60500 -26.36100 2.04200 1.000 66.09000 67 SER A CA 1
ATOM 527 C C . SER A 1 67 ? 74.56600 -25.56400 1.28600 1.000 69.35000 67 SER A C 1
ATOM 528 O O . SER A 1 67 ? 74.92900 -25.03800 0.24300 1.000 79.36000 67 SER A O 1
ATOM 531 N N . ASN A 1 68 ? 73.32200 -25.53700 1.75400 1.000 77.18000 68 ASN A N 1
ATOM 532 C CA . ASN A 1 68 ? 72.26100 -24.64000 1.21100 1.000 77.94000 68 ASN A CA 1
ATOM 533 C C . ASN A 1 68 ? 71.66800 -25.26800 -0.07300 1.000 67.80000 68 ASN A C 1
ATOM 534 O O . ASN A 1 68 ? 72.43500 -25.76500 -0.94100 1.000 58.56000 68 ASN A O 1
ATOM 539 N N . LEU A 1 69 ? 70.33700 -25.26500 -0.16100 1.000 60.08000 69 LEU A N 1
ATOM 540 C CA . LEU A 1 69 ? 69.53200 -25.82800 -1.27700 1.000 55.65000 69 LEU A CA 1
ATOM 541 C C . LEU A 1 69 ? 70.09900 -25.37200 -2.62500 1.000 51.84000 69 LEU A C 1
ATOM 542 O O . LEU A 1 69 ? 70.29700 -26.22100 -3.49300 1.000 46.43000 69 LEU A O 1
ATOM 547 N N . GLY A 1 70 ? 70.32500 -24.06600 -2.78600 1.000 56.35000 70 GLY A N 1
ATOM 548 C CA . GLY A 1 70 ? 70.79900 -23.43000 -4.03700 1.000 61.61000 70 GLY A CA 1
ATOM 549 C C . GLY A 1 70 ? 72.00900 -24.12700 -4.65200 1.000 58.68000 70 GLY A C 1
ATOM 550 O O . GLY A 1 70 ? 72.03500 -24.26700 -5.89400 1.000 50.04000 70 GLY A O 1
ATOM 551 N N . GLU A 1 71 ? 72.98800 -24.51900 -3.82700 1.000 62.20000 71 GLU A N 1
ATOM 552 C CA . GLU A 1 71 ? 74.21000 -25.25000 -4.26800 1.000 64.40000 71 GLU A CA 1
ATOM 553 C C . GLU A 1 71 ? 73.76600 -26.60400 -4.80800 1.000 61.05000 71 GLU A C 1
ATOM 554 O O . GLU A 1 71 ? 73.99700 -26.86600 -6.00700 1.000 65.71000 71 GLU A O 1
ATOM 560 N N . THR A 1 72 ? 73.10800 -27.40100 -3.96400 1.000 54.72000 72 THR A N 1
ATOM 561 C CA . THR A 1 72 ? 72.67000 -28.78100 -4.29400 1.000 54.61000 72 THR A CA 1
ATOM 562 C C . THR A 1 72 ? 72.00600 -28.77900 -5.68700 1.000 56.58000 72 THR A C 1
ATOM 563 O O . THR A 1 72 ? 72.41300 -29.60400 -6.53800 1.000 55.84000 72 THR A O 1
ATOM 567 N N . MET A 1 73 ? 71.05700 -27.86600 -5.92900 1.000 57.75000 73 MET A N 1
ATOM 568 C CA . MET A 1 73 ? 70.28200 -27.79100 -7.20000 1.000 59.97000 73 MET A CA 1
ATOM 569 C C . MET A 1 73 ? 71.23100 -27.45400 -8.34700 1.000 59.38000 73 MET A C 1
ATOM 570 O O . MET A 1 73 ? 71.17200 -28.14300 -9.37900 1.000 63.18000 73 MET A O 1
ATOM 575 N N . GLY A 1 74 ? 72.05500 -26.42500 -8.15300 1.000 56.69000 74 GLY A N 1
ATOM 576 C CA . GLY A 1 74 ? 73.23000 -26.13200 -8.98800 1.000 60.98000 74 GLY A CA 1
ATOM 577 C C . GLY A 1 74 ? 73.99700 -27.39500 -9.35800 1.000 62.09000 74 GLY A C 1
ATOM 578 O O . GLY A 1 74 ? 74.03500 -27.72000 -10.56400 1.000 72.88000 74 GLY A O 1
ATOM 579 N N . ASN A 1 75 ? 74.57900 -28.09400 -8.37100 1.000 55.94000 75 ASN A N 1
ATOM 580 C CA . ASN A 1 75 ? 75.39700 -29.32000 -8.59600 1.000 53.47000 75 ASN A CA 1
ATOM 581 C C . ASN A 1 75 ? 74.62900 -30.28700 -9.49100 1.000 51.53000 75 ASN A C 1
ATOM 582 O O . ASN A 1 75 ? 75.07200 -30.50100 -10.63600 1.000 50.04000 75 ASN A O 1
ATOM 587 N N . ILE A 1 76 ? 73.50900 -30.82000 -8.99700 1.000 50.98000 76 ILE A N 1
ATOM 588 C CA . ILE A 1 76 ? 72.74200 -31.90700 -9.67800 1.000 50.26000 76 ILE A CA 1
ATOM 589 C C . ILE A 1 76 ? 72.69100 -31.58900 -11.18300 1.000 46.94000 76 ILE A C 1
ATOM 590 O O . ILE A 1 76 ? 73.02200 -32.49100 -11.99000 1.000 39.56000 76 ILE A O 1
ATOM 595 N N . ILE A 1 77 ? 72.36900 -30.33800 -11.53500 1.000 44.20000 77 ILE A N 1
ATOM 596 C CA . ILE A 1 77 ? 72.29000 -29.85700 -12.94700 1.000 44.72000 77 ILE A CA 1
ATOM 597 C C . ILE A 1 77 ? 73.64000 -30.09600 -13.61600 1.000 45.48000 77 ILE A C 1
ATOM 598 O O . ILE A 1 77 ? 73.66600 -30.79000 -14.65800 1.000 43.17000 77 ILE A O 1
ATOM 603 N N . ALA A 1 78 ? 74.70100 -29.53500 -13.02500 1.000 47.29000 78 ALA A N 1
ATOM 604 C CA . ALA A 1 78 ? 76.09800 -29.59800 -13.51200 1.000 48.14000 78 ALA A CA 1
ATOM 605 C C . ALA A 1 78 ? 76.56700 -31.06400 -13.58200 1.000 53.30000 78 ALA A C 1
ATOM 606 O O . ALA A 1 78 ? 76.77100 -31.56700 -14.71000 1.000 53.92000 78 ALA A O 1
ATOM 608 N N . LYS A 1 79 ? 76.69800 -31.74700 -12.44000 1.000 58.93000 79 LYS A N 1
ATOM 609 C CA . LYS A 1 79 ? 77.16400 -33.16500 -12.39200 1.000 63.18000 79 LYS A CA 1
ATOM 610 C C . LYS A 1 79 ? 76.36500 -33.95400 -13.43300 1.000 57.25000 79 LYS A C 1
ATOM 611 O O . LYS A 1 79 ? 76.96200 -34.48000 -14.38800 1.000 54.71000 79 LYS A O 1
ATOM 617 N N . THR A 1 80 ? 75.04800 -33.96800 -13.28800 1.000 53.45000 80 THR A N 1
ATOM 618 C CA . THR A 1 80 ? 74.13200 -34.63600 -14.23500 1.000 52.62000 80 THR A CA 1
ATOM 619 C C . THR A 1 80 ? 74.55800 -34.28600 -15.65800 1.000 49.32000 80 THR A C 1
ATOM 620 O O . THR A 1 80 ? 74.56700 -35.18100 -16.50700 1.000 46.39000 80 THR A O 1
ATOM 624 N N . TYR A 1 81 ? 74.87000 -33.02100 -15.91600 1.000 51.85000 81 TYR A N 1
ATOM 625 C CA . TYR A 1 81 ? 75.22300 -32.56500 -17.28100 1.000 54.83000 81 TYR A CA 1
ATOM 626 C C . TYR A 1 81 ? 76.36600 -33.44400 -17.80200 1.000 55.77000 81 TYR A C 1
ATOM 627 O O . TYR A 1 81 ? 76.25200 -33.95500 -18.94900 1.000 52.72000 81 TYR A O 1
ATOM 636 N N . ASP A 1 82 ? 77.38000 -33.67500 -16.95500 1.000 55.37000 82 ASP A N 1
ATOM 637 C CA . ASP A 1 82 ? 78.66300 -34.34100 -17.32000 1.000 55.60000 82 ASP A CA 1
ATOM 638 C C . ASP A 1 82 ? 78.44700 -35.84400 -17.56700 1.000 58.05000 82 ASP A C 1
ATOM 639 O O . ASP A 1 82 ? 78.84500 -36.32700 -18.64800 1.000 62.39000 82 ASP A O 1
ATOM 644 N N . VAL A 1 83 ? 77.85800 -36.57200 -16.61500 1.000 57.27000 83 VAL A N 1
ATOM 645 C CA . VAL A 1 83 ? 77.60600 -38.03700 -16.76600 1.000 54.36000 83 VAL A CA 1
ATOM 646 C C . VAL A 1 83 ? 76.69900 -38.26700 -17.98900 1.000 52.53000 83 VAL A C 1
ATOM 647 O O . VAL A 1 83 ? 76.76800 -39.37000 -18.56900 1.000 54.12000 83 VAL A O 1
ATOM 651 N N . LEU A 1 84 ? 75.91500 -37.26000 -18.39300 1.000 50.26000 84 LEU A N 1
ATOM 652 C CA . LEU A 1 84 ? 75.08000 -37.31100 -19.62700 1.000 53.55000 84 LEU A CA 1
ATOM 653 C C . LEU A 1 84 ? 75.95200 -37.05800 -20.87300 1.000 55.13000 84 LEU A C 1
ATOM 654 O O . LEU A 1 84 ? 75.61600 -37.60400 -21.94100 1.000 54.82000 84 LEU A O 1
ATOM 659 N N . LEU A 1 85 ? 77.01800 -36.26100 -20.76400 1.000 54.15000 85 LEU A N 1
ATOM 660 C CA . LEU A 1 85 ? 78.01900 -36.09200 -21.85700 1.000 55.54000 85 LEU A CA 1
ATOM 661 C C . LEU A 1 85 ? 78.86000 -37.35900 -21.97800 1.000 60.80000 85 LEU A C 1
ATOM 662 O O . LEU A 1 85 ? 79.13600 -37.77700 -23.11200 1.000 64.79000 85 LEU A O 1
ATOM 667 N N . ARG A 1 86 ? 79.29600 -37.88600 -20.83400 1.000 64.04000 86 ARG A N 1
ATOM 668 C CA . ARG A 1 86 ? 80.35300 -38.92000 -20.71600 1.000 69.99000 86 ARG A CA 1
ATOM 669 C C . ARG A 1 86 ? 79.78700 -40.26800 -21.17900 1.000 71.37000 86 ARG A C 1
ATOM 670 O O . ARG A 1 86 ? 80.58500 -41.09400 -21.65200 1.000 88.32000 86 ARG A O 1
ATOM 678 N N . GLU A 1 87 ? 78.47200 -40.48900 -21.06000 1.000 61.38000 87 GLU A N 1
ATOM 679 C CA . GLU A 1 87 ? 77.84800 -41.80100 -21.37100 1.000 59.20000 87 GLU A CA 1
ATOM 680 C C . GLU A 1 87 ? 77.09100 -41.71800 -22.70800 1.000 63.21000 87 GLU A C 1
ATOM 681 O O . GLU A 1 87 ? 76.94900 -42.78100 -23.35000 1.000 64.19000 87 GLU A O 1
ATOM 687 N N . GLN A 1 88 ? 76.72200 -40.50200 -23.15500 1.000 67.28000 88 GLN A N 1
ATOM 688 C CA . GLN A 1 88 ? 75.69000 -40.21500 -24.21000 1.000 68.58000 88 GLN A CA 1
ATOM 689 C C . GLN A 1 88 ? 74.70600 -41.37600 -24.29500 1.000 63.56000 88 GLN A C 1
ATOM 690 O O . GLN A 1 88 ? 74.86800 -42.26400 -25.12800 1.000 71.02000 88 GLN A O 1
ATOM 696 N N . PRO A 1 89 ? 73.66900 -41.42200 -23.43200 1.000 56.84000 89 PRO A N 1
ATOM 697 C CA . PRO A 1 89 ? 72.64600 -42.44600 -23.52400 1.000 52.76000 89 PRO A CA 1
ATOM 698 C C . PRO A 1 89 ? 71.67500 -42.00000 -24.60800 1.000 49.79000 89 PRO A C 1
ATOM 699 O O . PRO A 1 89 ? 71.66000 -40.82200 -24.92900 1.000 47.26000 89 PRO A O 1
ATOM 703 N N . ASP A 1 90 ? 70.92400 -42.95100 -25.14700 1.000 48.69000 90 ASP A N 1
ATOM 704 C CA . ASP A 1 90 ? 69.97300 -42.71000 -26.25000 1.000 49.58000 90 ASP A CA 1
ATOM 705 C C . ASP A 1 90 ? 68.76000 -41.99500 -25.68300 1.000 44.63000 90 ASP A C 1
ATOM 706 O O . ASP A 1 90 ? 68.03900 -41.37400 -26.48300 1.000 44.37000 90 ASP A O 1
ATOM 711 N N . ALA A 1 91 ? 68.53400 -42.14400 -24.36900 1.000 41.77000 91 ALA A N 1
ATOM 712 C CA . ALA A 1 91 ? 67.27400 -41.78200 -23.67400 1.000 43.80000 91 ALA A CA 1
ATOM 713 C C . ALA A 1 91 ? 67.47200 -41.78500 -22.15000 1.000 43.76000 91 ALA A C 1
ATOM 714 O O . ALA A 1 91 ? 68.39600 -42.49500 -21.66700 1.000 40.64000 91 ALA A O 1
ATOM 716 N N . LEU A 1 92 ? 66.62500 -41.01500 -21.43800 1.000 42.21000 92 LEU A N 1
ATOM 717 C CA . LEU A 1 92 ? 66.70000 -40.75400 -19.97000 1.000 37.80000 92 LEU A CA 1
ATOM 718 C C . LEU A 1 92 ? 65.37700 -41.16400 -19.34000 1.000 38.69000 92 LEU A C 1
ATOM 719 O O . LEU A 1 92 ? 64.35200 -40.81300 -19.90800 1.000 41.90000 92 LEU A O 1
ATOM 724 N N . LEU A 1 93 ? 65.42800 -41.93000 -18.24800 1.000 42.53000 93 LEU A N 1
ATOM 725 C CA . LEU A 1 93 ? 64.27300 -42.25800 -17.35900 1.000 41.70000 93 LEU A CA 1
ATOM 726 C C . LEU A 1 93 ? 64.35800 -41.35900 -16.14000 1.000 41.86000 93 LEU A C 1
ATOM 727 O O . LEU A 1 93 ? 65.43900 -41.30400 -15.53000 1.000 46.08000 93 LEU A O 1
ATOM 732 N N . ILE A 1 94 ? 63.24200 -40.77700 -15.74400 1.000 40.87000 94 ILE A N 1
ATOM 733 C CA . ILE A 1 94 ? 63.17400 -39.89700 -14.55400 1.000 41.68000 94 ILE A CA 1
ATOM 734 C C . ILE A 1 94 ? 61.84300 -40.16800 -13.85700 1.000 43.17000 94 ILE A C 1
ATOM 735 O O . ILE A 1 94 ? 60.85500 -40.47200 -14.56500 1.000 45.17000 94 ILE A O 1
ATOM 740 N N . LEU A 1 95 ? 61.83100 -40.16800 -12.52900 1.000 44.81000 95 LEU A N 1
ATOM 741 C CA . LEU A 1 95 ? 60.57700 -40.34100 -11.75200 1.000 50.06000 95 LEU A CA 1
ATOM 742 C C . LEU A 1 95 ? 60.40500 -39.13700 -10.82300 1.000 52.18000 95 LEU A C 1
ATOM 743 O O . LEU A 1 95 ? 61.33100 -38.87000 -10.04200 1.000 61.09000 95 LEU A O 1
ATOM 748 N N . GLY A 1 96 ? 59.31200 -38.38700 -10.98600 1.000 50.38000 96 GLY A N 1
ATOM 749 C CA . GLY A 1 96 ? 58.71600 -37.54200 -9.93400 1.000 51.65000 96 GLY A CA 1
ATOM 750 C C . GLY A 1 96 ? 59.24600 -36.11300 -9.90400 1.000 54.99000 96 GLY A C 1
ATOM 751 O O . GLY A 1 96 ? 59.37500 -35.49800 -10.97800 1.000 49.39000 96 GLY A O 1
ATOM 752 N N . ASP A 1 97 ? 59.53100 -35.62300 -8.68800 1.000 59.15000 97 ASP A N 1
ATOM 753 C CA . ASP A 1 97 ? 59.38800 -34.20700 -8.26100 1.000 60.33000 97 ASP A CA 1
ATOM 754 C C . ASP A 1 97 ? 60.58600 -33.77300 -7.41100 1.000 59.35000 97 ASP A C 1
ATOM 755 O O . ASP A 1 97 ? 60.61700 -32.59100 -7.02000 1.000 63.95000 97 ASP A O 1
ATOM 760 N N . THR A 1 98 ? 61.50600 -34.68900 -7.08800 1.000 60.71000 98 THR A N 1
ATOM 761 C CA . THR A 1 98 ? 62.79000 -34.40500 -6.37600 1.000 66.58000 98 THR A CA 1
ATOM 762 C C . THR A 1 98 ? 63.71300 -33.56600 -7.26600 1.000 68.17000 98 THR A C 1
ATOM 763 O O . THR A 1 98 ? 63.46300 -33.52300 -8.48300 1.000 82.38000 98 THR A O 1
ATOM 767 N N . ASN A 1 99 ? 64.77200 -32.97300 -6.70200 1.000 63.10000 99 ASN A N 1
ATOM 768 C CA . ASN A 1 99 ? 65.79600 -32.22900 -7.49100 1.000 59.89000 99 ASN A CA 1
ATOM 769 C C . ASN A 1 99 ? 66.50400 -33.19000 -8.43100 1.000 62.29000 99 ASN A C 1
ATOM 770 O O . ASN A 1 99 ? 66.96400 -32.75200 -9.49400 1.000 65.40000 99 ASN A O 1
ATOM 775 N N . SER A 1 100 ? 66.57000 -34.45800 -8.04400 1.000 64.13000 100 SER A N 1
ATOM 776 C CA . SER A 1 100 ? 67.36600 -35.49600 -8.73100 1.000 66.30000 100 SER A CA 1
ATOM 777 C C . SER A 1 100 ? 66.77100 -35.75900 -10.11700 1.000 63.15000 100 SER A C 1
ATOM 778 O O . SER A 1 100 ? 67.31000 -36.60100 -10.83200 1.000 72.66000 100 SER A O 1
ATOM 781 N N . CYS A 1 101 ? 65.72100 -35.02800 -10.48900 1.000 59.89000 101 CYS A N 1
ATOM 782 C CA . CYS A 1 101 ? 65.15900 -35.01400 -11.86000 1.000 65.44000 101 CYS A CA 1
ATOM 783 C C . CYS A 1 101 ? 65.09600 -33.58000 -12.39400 1.000 60.29000 101 CYS A C 1
ATOM 784 O O . CYS A 1 101 ? 64.31400 -33.33600 -13.33800 1.000 59.67000 101 CYS A O 1
ATOM 787 N N . LEU A 1 102 ? 65.90000 -32.67400 -11.82400 1.000 56.26000 102 LEU A N 1
ATOM 788 C CA . LEU A 1 102 ? 66.42400 -31.47500 -12.53700 1.000 54.16000 102 LEU A CA 1
ATOM 789 C C . LEU A 1 102 ? 67.41300 -31.98300 -13.59200 1.000 49.56000 102 LEU A C 1
ATOM 790 O O . LEU A 1 102 ? 67.85000 -31.20400 -14.44500 1.000 42.76000 102 LEU A O 1
ATOM 795 N N . ALA A 1 103 ? 67.73600 -33.27100 -13.52700 1.000 50.06000 103 ALA A N 1
ATOM 796 C CA . ALA A 1 103 ? 68.49300 -33.99900 -14.56500 1.000 51.97000 103 ALA A CA 1
ATOM 797 C C . ALA A 1 103 ? 67.87700 -33.74300 -15.94400 1.000 49.85000 103 ALA A C 1
ATOM 798 O O . ALA A 1 103 ? 68.61000 -33.76700 -16.93800 1.000 51.25000 103 ALA A O 1
ATOM 800 N N . ALA A 1 104 ? 66.56700 -33.54400 -15.99900 1.000 47.22000 104 ALA A N 1
ATOM 801 C CA . ALA A 1 104 ? 65.81300 -33.37600 -17.25600 1.000 47.50000 104 ALA A CA 1
ATOM 802 C C . ALA A 1 104 ? 66.32200 -32.14100 -18.01600 1.000 46.34000 104 ALA A C 1
ATOM 803 O O . ALA A 1 104 ? 66.39000 -32.18900 -19.26200 1.000 44.11000 104 ALA A O 1
ATOM 805 N N . VAL A 1 105 ? 66.65800 -31.06800 -17.29800 1.000 44.32000 105 VAL A N 1
ATOM 806 C CA . VAL A 1 105 ? 67.08900 -29.77700 -17.90200 1.000 43.13000 105 VAL A CA 1
ATOM 807 C C . VAL A 1 105 ? 68.36000 -30.01200 -18.71300 1.000 45.42000 105 VAL A C 1
ATOM 808 O O . VAL A 1 105 ? 68.36700 -29.64800 -19.89200 1.000 50.24000 105 VAL A O 1
ATOM 812 N N . SER A 1 106 ? 69.38700 -30.60500 -18.09600 1.000 47.30000 106 SER A N 1
ATOM 813 C CA . SER A 1 106 ? 70.67900 -30.95100 -18.74700 1.000 46.95000 106 SER A CA 1
ATOM 814 C C . SER A 1 106 ? 70.40600 -31.84600 -19.96000 1.000 46.72000 106 SER A C 1
ATOM 815 O O . SER A 1 106 ? 70.82200 -31.47800 -21.06400 1.000 50.16000 106 SER A O 1
ATOM 818 N N . ALA A 1 107 ? 69.68500 -32.95300 -19.76300 1.000 48.73000 107 ALA A N 1
ATOM 819 C CA . ALA A 1 107 ? 69.23800 -33.88800 -20.83100 1.000 52.35000 107 ALA A CA 1
ATOM 820 C C . ALA A 1 107 ? 68.73100 -33.09500 -22.04500 1.000 53.32000 107 ALA A C 1
ATOM 821 O O . ALA A 1 107 ? 69.20100 -33.33300 -23.17700 1.000 51.12000 107 ALA A O 1
ATOM 823 N N . LYS A 1 108 ? 67.80800 -32.17300 -21.79600 1.000 54.32000 108 LYS A N 1
ATOM 824 C CA . LYS A 1 108 ? 67.08500 -31.41700 -22.83600 1.000 56.78000 108 LYS A CA 1
ATOM 825 C C . LYS A 1 108 ? 68.10300 -30.60100 -23.62600 1.000 53.16000 108 LYS A C 1
ATOM 826 O O . LYS A 1 108 ? 67.95300 -30.52000 -24.84300 1.000 55.57000 108 LYS A O 1
ATOM 832 N N . ARG A 1 109 ? 69.10500 -30.04000 -22.94800 1.000 54.61000 109 ARG A N 1
ATOM 833 C CA . ARG A 1 109 ? 70.14800 -29.17300 -23.56700 1.000 58.96000 109 ARG A CA 1
ATOM 834 C C . ARG A 1 109 ? 70.97400 -30.01000 -24.54000 1.000 56.84000 109 ARG A C 1
ATOM 835 O O . ARG A 1 109 ? 71.31000 -29.48700 -25.62200 1.000 60.81000 109 ARG A O 1
ATOM 843 N N . LEU A 1 110 ? 71.25100 -31.26500 -24.15900 1.000 52.16000 110 LEU A N 1
ATOM 844 C CA . LEU A 1 110 ? 72.02400 -32.26000 -24.94200 1.000 49.53000 110 LEU A CA 1
ATOM 845 C C . LEU A 1 110 ? 71.08600 -33.06100 -25.84800 1.000 50.24000 110 LEU A C 1
ATOM 846 O O . LEU A 1 110 ? 71.43700 -34.18600 -26.19500 1.000 54.92000 110 LEU A O 1
ATOM 851 N N . LYS A 1 111 ? 69.92400 -32.51600 -26.19400 1.000 51.43000 111 LYS A N 1
ATOM 852 C CA . LYS A 1 111 ? 68.96400 -33.13300 -27.14600 1.000 59.30000 111 LYS A CA 1
ATOM 853 C C . LYS A 1 111 ? 68.90900 -34.67000 -26.94700 1.000 61.97000 111 LYS A C 1
ATOM 854 O O . LYS A 1 111 ? 68.81300 -35.40500 -27.95200 1.000 61.45000 111 LYS A O 1
ATOM 860 N N . ILE A 1 112 ? 68.90300 -35.12700 -25.68500 1.000 65.78000 112 ILE A N 1
ATOM 861 C CA . ILE A 1 112 ? 68.67500 -36.54400 -25.25300 1.000 57.09000 112 ILE A CA 1
ATOM 862 C C . ILE A 1 112 ? 67.21400 -36.68500 -24.81700 1.000 52.80000 112 ILE A C 1
ATOM 863 O O . ILE A 1 112 ? 66.78800 -36.05300 -23.85600 1.000 53.75000 112 ILE A O 1
ATOM 868 N N . PRO A 1 113 ? 66.38900 -37.47200 -25.53900 1.000 48.84000 113 PRO A N 1
ATOM 869 C CA . PRO A 1 113 ? 64.97900 -37.67300 -25.17300 1.000 49.91000 113 PRO A CA 1
ATOM 870 C C . PRO A 1 113 ? 64.69900 -38.06900 -23.70800 1.000 49.06000 113 PRO A C 1
ATOM 871 O O . PRO A 1 113 ? 65.35400 -39.01300 -23.22400 1.000 39.68000 113 PRO A O 1
ATOM 875 N N . VAL A 1 114 ? 63.71000 -37.39500 -23.06900 1.000 48.40000 114 VAL A N 1
ATOM 876 C CA . VAL A 1 114 ? 63.35200 -37.56300 -21.61700 1.000 46.02000 114 VAL A CA 1
ATOM 877 C C . VAL A 1 114 ? 61.96900 -38.20700 -21.44600 1.000 43.56000 114 VAL A C 1
ATOM 878 O O . VAL A 1 114 ? 60.96500 -37.62400 -21.90100 1.000 46.97000 114 VAL A O 1
ATOM 882 N N . PHE A 1 115 ? 61.94300 -39.31300 -20.70100 1.000 38.18000 115 PHE A N 1
ATOM 883 C CA . PHE A 1 115 ? 60.74200 -40.03200 -20.22600 1.000 36.47000 115 PHE A CA 1
ATOM 884 C C . PHE A 1 115 ? 60.57500 -39.79400 -18.72000 1.000 36.94000 115 PHE A C 1
ATOM 885 O O . PHE A 1 115 ? 61.48700 -40.14600 -17.93000 1.000 35.79000 115 PHE A O 1
ATOM 893 N N . HIS A 1 116 ? 59.43500 -39.22100 -18.34000 1.000 36.87000 116 HIS A N 1
ATOM 894 C CA . HIS A 1 116 ? 59.09100 -38.83800 -16.95300 1.000 38.92000 116 HIS A CA 1
ATOM 895 C C . HIS A 1 116 ? 57.90200 -39.67100 -16.53200 1.000 43.64000 116 HIS A C 1
ATOM 896 O O . HIS A 1 116 ? 56.85800 -39.48000 -17.16100 1.000 46.17000 116 HIS A O 1
ATOM 903 N N . MET A 1 117 ? 58.10300 -40.62000 -15.60600 1.000 52.11000 117 MET A N 1
ATOM 904 C CA . MET A 1 117 ? 57.02800 -41.33100 -14.83800 1.000 53.74000 117 MET A CA 1
ATOM 905 C C . MET A 1 117 ? 56.62500 -40.43600 -13.64800 1.000 50.04000 117 MET A C 1
ATOM 906 O O . MET A 1 117 ? 57.45100 -39.60900 -13.25400 1.000 54.64000 117 MET A O 1
ATOM 911 N N . GLU A 1 118 ? 55.43600 -40.65000 -13.07000 1.000 46.62000 118 GLU A N 1
ATOM 912 C CA . GLU A 1 118 ? 54.78900 -39.79900 -12.02100 1.000 46.19000 118 GLU A CA 1
ATOM 913 C C . GLU A 1 118 ? 54.64500 -38.36600 -12.56900 1.000 48.94000 118 GLU A C 1
ATOM 914 O O . GLU A 1 118 ? 54.73600 -37.37400 -11.76700 1.000 56.50000 118 GLU A O 1
ATOM 920 N N . ALA A 1 119 ? 54.38600 -38.26200 -13.87800 1.000 45.82000 119 ALA A N 1
ATOM 921 C CA . ALA A 1 119 ? 53.95400 -37.03300 -14.58000 1.000 45.84000 119 ALA A CA 1
ATOM 922 C C . ALA A 1 119 ? 52.61500 -36.54300 -14.01600 1.000 47.19000 119 ALA A C 1
ATOM 923 O O . ALA A 1 119 ? 51.92700 -37.33700 -13.30900 1.000 51.95000 119 ALA A O 1
ATOM 925 N N . GLY A 1 120 ? 52.27500 -35.28400 -14.32700 1.000 46.69000 120 GLY A N 1
ATOM 926 C CA . GLY A 1 120 ? 50.94500 -34.66100 -14.15900 1.000 45.65000 120 GLY A CA 1
ATOM 927 C C . GLY A 1 120 ? 50.44900 -34.70200 -12.72200 1.000 46.74000 120 GLY A C 1
ATOM 928 O O . GLY A 1 120 ? 49.23000 -34.78600 -12.52500 1.000 47.34000 120 GLY A O 1
ATOM 929 N N . ASN A 1 121 ? 51.36000 -34.63800 -11.75100 1.000 49.17000 121 ASN A N 1
ATOM 930 C CA . ASN A 1 121 ? 51.05300 -34.76900 -10.30300 1.000 50.09000 121 ASN A CA 1
ATOM 931 C C . ASN A 1 121 ? 50.63500 -33.40700 -9.76400 1.000 50.24000 121 ASN A C 1
ATOM 932 O O . ASN A 1 121 ? 51.46000 -32.50500 -9.80200 1.000 50.71000 121 ASN A O 1
ATOM 937 N N . ARG A 1 122 ? 49.40300 -33.25900 -9.28300 1.000 57.17000 122 ARG A N 1
ATOM 938 C CA . ARG A 1 122 ? 48.86100 -31.92800 -8.88300 1.000 61.39000 122 ARG A CA 1
ATOM 939 C C . ARG A 1 122 ? 48.08000 -32.05100 -7.57200 1.000 64.27000 122 ARG A C 1
ATOM 940 O O . ARG A 1 122 ? 47.15100 -32.89600 -7.51300 1.000 83.46000 122 ARG A O 1
ATOM 948 N N . CYS A 1 123 ? 48.46300 -31.25500 -6.56700 1.000 57.23000 123 CYS A N 1
ATOM 949 C CA . CYS A 1 123 ? 47.74200 -31.09000 -5.28000 1.000 57.27000 123 CYS A CA 1
ATOM 950 C C . CYS A 1 123 ? 47.02300 -29.74500 -5.28400 1.000 59.60000 123 CYS A C 1
ATOM 951 O O . CYS A 1 123 ? 46.09500 -29.58400 -4.46700 1.000 69.48000 123 CYS A O 1
ATOM 954 N N . PHE A 1 124 ? 47.44400 -28.82600 -6.16400 1.000 60.37000 124 PHE A N 1
ATOM 955 C CA . PHE A 1 124 ? 46.80100 -27.50100 -6.39600 1.000 61.67000 124 PHE A CA 1
ATOM 956 C C . PHE A 1 124 ? 46.92400 -26.63000 -5.14000 1.000 63.32000 124 PHE A C 1
ATOM 957 O O . PHE A 1 124 ? 46.00300 -25.83200 -4.85400 1.000 73.54000 124 PHE A O 1
ATOM 965 N N . ASP A 1 125 ? 48.02000 -26.78800 -4.40300 1.000 56.14000 125 ASP A N 1
ATOM 966 C CA . ASP A 1 125 ? 48.42000 -25.86100 -3.32400 1.000 57.71000 125 ASP A CA 1
ATOM 967 C C . ASP A 1 125 ? 49.87500 -25.46800 -3.60000 1.000 59.92000 125 ASP A C 1
ATOM 968 O O . ASP A 1 125 ? 50.73300 -26.34900 -3.61000 1.000 59.89000 125 ASP A O 1
ATOM 973 N N . GLN A 1 126 ? 50.12100 -24.19300 -3.89200 1.000 66.76000 126 GLN A N 1
ATOM 974 C CA . GLN A 1 126 ? 51.47200 -23.66200 -4.19800 1.000 68.39000 126 GLN A CA 1
ATOM 975 C C . GLN A 1 126 ? 52.39200 -23.84100 -2.98900 1.000 65.20000 126 GLN A C 1
ATOM 976 O O . GLN A 1 126 ? 53.62800 -23.96000 -3.18700 1.000 65.95000 126 GLN A O 1
ATOM 982 N N . ASN A 1 127 ? 51.81800 -23.87800 -1.78900 1.000 60.34000 127 ASN A N 1
ATOM 983 C CA . ASN A 1 127 ? 52.59300 -23.84400 -0.52900 1.000 63.55000 127 ASN A CA 1
ATOM 984 C C . ASN A 1 127 ? 53.31500 -25.17800 -0.32900 1.000 67.05000 127 ASN A C 1
ATOM 985 O O . ASN A 1 127 ? 54.18900 -25.24700 0.55600 1.000 74.90000 127 ASN A O 1
ATOM 990 N N . VAL A 1 128 ? 52.96500 -26.19400 -1.11900 1.000 65.64000 128 VAL A N 1
ATOM 991 C CA . VAL A 1 128 ? 53.67000 -27.50700 -1.14800 1.000 61.30000 128 VAL A CA 1
ATOM 992 C C . VAL A 1 128 ? 54.96100 -27.31100 -1.93400 1.000 60.56000 128 VAL A C 1
ATOM 993 O O . VAL A 1 128 ? 54.93200 -26.87200 -3.07500 1.000 60.65000 128 VAL A O 1
ATOM 997 N N . PRO A 1 129 ? 56.13400 -27.60100 -1.33900 1.000 61.40000 129 PRO A N 1
ATOM 998 C CA . PRO A 1 129 ? 57.40800 -27.43300 -2.03400 1.000 68.45000 129 PRO A CA 1
ATOM 999 C C . PRO A 1 129 ? 57.51000 -28.23300 -3.34100 1.000 67.35000 129 PRO A C 1
ATOM 1000 O O . PRO A 1 129 ? 58.08200 -27.74000 -4.29700 1.000 70.08000 129 PRO A O 1
ATOM 1004 N N . GLU A 1 130 ? 56.97500 -29.45300 -3.33500 1.000 66.90000 130 GLU A N 1
ATOM 1005 C CA . GLU A 1 130 ? 57.07200 -30.41800 -4.45900 1.000 66.85000 130 GLU A CA 1
ATOM 1006 C C . GLU A 1 130 ? 56.60400 -29.72300 -5.74400 1.000 63.56000 130 GLU A C 1
ATOM 1007 O O . GLU A 1 130 ? 57.18800 -30.01000 -6.80100 1.000 70.22000 130 GLU A O 1
ATOM 1013 N N . GLU A 1 131 ? 55.65000 -28.78700 -5.64500 1.000 55.93000 131 GLU A N 1
ATOM 1014 C CA . GLU A 1 131 ? 54.86000 -28.30300 -6.81400 1.000 59.21000 131 GLU A CA 1
ATOM 1015 C C . GLU A 1 131 ? 55.71100 -27.38700 -7.71300 1.000 58.09000 131 GLU A C 1
ATOM 1016 O O . GLU A 1 131 ? 55.27900 -27.13400 -8.85600 1.000 71.26000 131 GLU A O 1
ATOM 1022 N N . ILE A 1 132 ? 56.87700 -26.92500 -7.25900 1.000 53.48000 132 ILE A N 1
ATOM 1023 C CA . ILE A 1 132 ? 57.76400 -26.04700 -8.07900 1.000 52.07000 132 ILE A CA 1
ATOM 1024 C C . ILE A 1 132 ? 58.39200 -26.89100 -9.19600 1.000 50.57000 132 ILE A C 1
ATOM 1025 O O . ILE A 1 132 ? 58.34700 -26.44400 -10.34900 1.000 49.46000 132 ILE A O 1
ATOM 1030 N N . ASN A 1 133 ? 58.92500 -28.07400 -8.87300 1.000 52.23000 133 ASN A N 1
ATOM 1031 C CA . ASN A 1 133 ? 59.61200 -28.96400 -9.85400 1.000 56.52000 133 ASN A CA 1
ATOM 1032 C C . ASN A 1 133 ? 58.56100 -29.61600 -10.75000 1.000 58.39000 133 ASN A C 1
ATOM 1033 O O . ASN A 1 133 ? 58.50200 -29.27700 -11.94100 1.000 64.37000 133 ASN A O 1
ATOM 1038 N N . ARG A 1 134 ? 57.81500 -30.56500 -10.19500 1.000 59.33000 134 ARG A N 1
ATOM 1039 C CA . ARG A 1 134 ? 56.46600 -30.96400 -10.65600 1.000 62.35000 134 ARG A CA 1
ATOM 1040 C C . ARG A 1 134 ? 56.06500 -30.16000 -11.90600 1.000 63.66000 134 ARG A C 1
ATOM 1041 O O . ARG A 1 134 ? 55.76000 -30.79100 -12.91600 1.000 63.00000 134 ARG A O 1
ATOM 1049 N N . LYS A 1 135 ? 56.07800 -28.82100 -11.83100 1.000 67.56000 135 LYS A N 1
ATOM 1050 C CA . LYS A 1 135 ? 55.70500 -27.89900 -12.94500 1.000 69.25000 135 LYS A CA 1
ATOM 1051 C C . LYS A 1 135 ? 56.80200 -27.89500 -14.02800 1.000 63.47000 135 LYS A C 1
ATOM 1052 O O . LYS A 1 135 ? 56.54700 -28.45700 -15.10600 1.000 62.86000 135 LYS A O 1
ATOM 1058 N N . ILE A 1 136 ? 57.95000 -27.25300 -13.76600 1.000 56.93000 136 ILE A N 1
ATOM 1059 C CA . ILE A 1 136 ? 59.18900 -27.30600 -14.61000 1.000 53.97000 136 ILE A CA 1
ATOM 1060 C C . ILE A 1 136 ? 59.22800 -28.61300 -15.40900 1.000 47.19000 136 ILE A C 1
ATOM 1061 O O . ILE A 1 136 ? 59.12900 -28.54800 -16.62900 1.000 48.30000 136 ILE A O 1
ATOM 1066 N N . VAL A 1 137 ? 59.42000 -29.74300 -14.71700 1.000 41.07000 137 VAL A N 1
ATOM 1067 C CA . VAL A 1 137 ? 59.92500 -31.02600 -15.28600 1.000 41.16000 137 VAL A CA 1
ATOM 1068 C C . VAL A 1 137 ? 58.80700 -31.73300 -16.06100 1.000 42.67000 137 VAL A C 1
ATOM 1069 O O . VAL A 1 137 ? 59.11100 -32.36100 -17.07600 1.000 47.66000 137 VAL A O 1
ATOM 1073 N N . ASP A 1 138 ? 57.55400 -31.62600 -15.65100 1.000 44.97000 138 ASP A N 1
ATOM 1074 C CA . ASP A 1 138 ? 56.44500 -32.11400 -16.51200 1.000 49.68000 138 ASP A CA 1
ATOM 1075 C C . ASP A 1 138 ? 56.66800 -31.51700 -17.91600 1.000 49.04000 138 ASP A C 1
ATOM 1076 O O . ASP A 1 138 ? 56.46600 -32.26700 -18.89100 1.000 44.82000 138 ASP A O 1
ATOM 1081 N N . HIS A 1 139 ? 57.17900 -30.26800 -17.99600 1.000 51.15000 139 HIS A N 1
ATOM 1082 C CA . HIS A 1 139 ? 57.10800 -29.35200 -19.17800 1.000 56.66000 139 HIS A CA 1
ATOM 1083 C C . HIS A 1 139 ? 58.49500 -29.10100 -19.79700 1.000 56.34000 139 HIS A C 1
ATOM 1084 O O . HIS A 1 139 ? 58.90200 -27.92300 -19.91000 1.000 67.27000 139 HIS A O 1
ATOM 1091 N N . VAL A 1 140 ? 59.15200 -30.15600 -20.26900 1.000 54.09000 140 VAL A N 1
ATOM 1092 C CA . VAL A 1 140 ? 60.62600 -30.21200 -20.49800 1.000 51.52000 140 VAL A CA 1
ATOM 1093 C C . VAL A 1 140 ? 61.01100 -31.68700 -20.68300 1.000 50.53000 140 VAL A C 1
ATOM 1094 O O . VAL A 1 140 ? 61.94200 -31.96700 -21.43100 1.000 60.32000 140 VAL A O 1
ATOM 1098 N N . SER A 1 141 ? 60.29000 -32.59700 -20.03800 1.000 46.34000 141 SER A N 1
ATOM 1099 C CA . SER A 1 141 ? 60.23000 -34.03700 -20.39300 1.000 46.76000 141 SER A CA 1
ATOM 1100 C C . SER A 1 141 ? 59.51000 -34.21100 -21.73500 1.000 44.83000 141 SER A C 1
ATOM 1101 O O . SER A 1 141 ? 58.47300 -33.60500 -21.91700 1.000 49.62000 141 SER A O 1
ATOM 1104 N N . ASP A 1 142 ? 60.07100 -34.97800 -22.66100 1.000 46.31000 142 ASP A N 1
ATOM 1105 C CA . ASP A 1 142 ? 59.55800 -35.07000 -24.05800 1.000 48.26000 142 ASP A CA 1
ATOM 1106 C C . ASP A 1 142 ? 58.35100 -36.01500 -24.09000 1.000 42.44000 142 ASP A C 1
ATOM 1107 O O . ASP A 1 142 ? 57.37200 -35.66200 -24.76900 1.000 35.93000 142 ASP A O 1
ATOM 1112 N N . VAL A 1 143 ? 58.45500 -37.17100 -23.40400 1.000 41.68000 143 VAL A N 1
ATOM 1113 C CA . VAL A 1 143 ? 57.35500 -38.16300 -23.16800 1.000 43.33000 143 VAL A CA 1
ATOM 1114 C C . VAL A 1 143 ? 56.96500 -38.16400 -21.68400 1.000 41.54000 143 VAL A C 1
ATOM 1115 O O . VAL A 1 143 ? 57.79300 -38.56400 -20.83200 1.000 39.50000 143 VAL A O 1
ATOM 1119 N N . ASN A 1 144 ? 55.71800 -37.81900 -21.39500 1.000 39.92000 144 ASN A N 1
ATOM 1120 C CA . ASN A 1 144 ? 55.18900 -37.79400 -20.01200 1.000 39.61000 144 ASN A CA 1
ATOM 1121 C C . ASN A 1 144 ? 54.36300 -39.07100 -19.82200 1.000 39.31000 144 ASN A C 1
ATOM 1122 O O . ASN A 1 144 ? 53.52600 -39.40100 -20.70900 1.000 40.81000 144 ASN A O 1
ATOM 1127 N N . LEU A 1 145 ? 54.64900 -39.79000 -18.73600 1.000 36.22000 145 LEU A N 1
ATOM 1128 C CA . LEU A 1 145 ? 53.99800 -41.06300 -18.33800 1.000 32.95000 145 LEU A CA 1
ATOM 1129 C C . LEU A 1 145 ? 53.33200 -40.86900 -16.98100 1.000 33.43000 145 LEU A C 1
ATOM 1130 O O . LEU A 1 145 ? 53.86800 -41.31300 -15.96100 1.000 36.12000 145 LEU A O 1
ATOM 1135 N N . PRO A 1 146 ? 52.14600 -40.22300 -16.92800 1.000 33.68000 146 PRO A N 1
ATOM 1136 C CA . PRO A 1 146 ? 51.38600 -40.09800 -15.68700 1.000 33.06000 146 PRO A CA 1
ATOM 1137 C C . PRO A 1 146 ? 50.71000 -41.39800 -15.23400 1.000 32.35000 146 PRO A C 1
ATOM 1138 O O . PRO A 1 146 ? 50.32100 -42.22800 -16.05500 1.000 27.28000 146 PRO A O 1
ATOM 1142 N N . TYR A 1 147 ? 50.59100 -41.53200 -13.92200 1.000 35.61000 147 TYR A N 1
ATOM 1143 C CA . TYR A 1 147 ? 50.04200 -42.71900 -13.23400 1.000 38.72000 147 TYR A CA 1
ATOM 1144 C C . TYR A 1 147 ? 48.55700 -42.86200 -13.57100 1.000 40.64000 147 TYR A C 1
ATOM 1145 O O . TYR A 1 147 ? 48.18900 -43.90700 -14.07100 1.000 43.55000 147 TYR A O 1
ATOM 1154 N N . THR A 1 148 ? 47.75700 -41.82500 -13.28300 1.000 44.51000 148 THR A N 1
ATOM 1155 C CA . THR A 1 148 ? 46.27000 -41.78100 -13.41900 1.000 46.52000 148 THR A CA 1
ATOM 1156 C C . THR A 1 148 ? 45.88300 -41.18600 -14.77600 1.000 44.55000 148 THR A C 1
ATOM 1157 O O . THR A 1 148 ? 46.77800 -40.72900 -15.48100 1.000 49.03000 148 THR A O 1
ATOM 1161 N N . GLU A 1 149 ? 44.58700 -41.12000 -15.07400 1.000 42.45000 149 GLU A N 1
ATOM 1162 C CA . GLU A 1 149 ? 44.02300 -40.29000 -16.17400 1.000 42.95000 149 GLU A CA 1
ATOM 1163 C C . GLU A 1 149 ? 43.75300 -38.85900 -15.70400 1.000 43.72000 149 GLU A C 1
ATOM 1164 O O . GLU A 1 149 ? 43.67700 -37.96800 -16.55700 1.000 44.59000 149 GLU A O 1
ATOM 1170 N N . HIS A 1 150 ? 43.52500 -38.67600 -14.40500 1.000 45.76000 150 HIS A N 1
ATOM 1171 C CA . HIS A 1 150 ? 43.47200 -37.35500 -13.72200 1.000 46.34000 150 HIS A CA 1
ATOM 1172 C C . HIS A 1 150 ? 44.69300 -36.54300 -14.13700 1.000 43.70000 150 HIS A C 1
ATOM 1173 O O . HIS A 1 150 ? 44.54300 -35.39300 -14.56700 1.000 44.77000 150 HIS A O 1
ATOM 1180 N N . SER A 1 151 ? 45.85900 -37.14800 -13.98800 1.000 41.93000 151 SER A N 1
ATOM 1181 C CA . SER A 1 151 ? 47.15300 -36.55200 -14.34300 1.000 41.11000 151 SER A CA 1
ATOM 1182 C C . SER A 1 151 ? 47.21600 -36.35800 -15.86100 1.000 40.30000 151 SER A C 1
ATOM 1183 O O . SER A 1 151 ? 47.63800 -35.28000 -16.27000 1.000 47.43000 151 SER A O 1
ATOM 1186 N N . ARG A 1 152 ? 46.72500 -37.30300 -16.66900 1.000 37.59000 152 ARG A N 1
ATOM 1187 C CA . ARG A 1 152 ? 46.69800 -37.13100 -18.14900 1.000 38.01000 152 ARG A CA 1
ATOM 1188 C C . ARG A 1 152 ? 45.83100 -35.91400 -18.49400 1.000 38.35000 152 ARG A C 1
ATOM 1189 O O . ARG A 1 152 ? 46.24700 -35.10900 -19.33400 1.000 42.42000 152 ARG A O 1
ATOM 1197 N N . ARG A 1 153 ? 44.65900 -35.79900 -17.87800 1.000 37.36000 153 ARG A N 1
ATOM 1198 C CA . ARG A 1 153 ? 43.78000 -34.61200 -18.01100 1.000 37.46000 153 ARG A CA 1
ATOM 1199 C C . ARG A 1 153 ? 44.58700 -33.35300 -17.65000 1.000 34.51000 153 ARG A C 1
ATOM 1200 O O . ARG A 1 153 ? 44.72400 -32.46900 -18.51600 1.000 29.49000 153 ARG A O 1
ATOM 1208 N N . TYR A 1 154 ? 45.10300 -33.28500 -16.41800 1.000 35.46000 154 TYR A N 1
ATOM 1209 C CA . TYR A 1 154 ? 45.84800 -32.11700 -15.88600 1.000 40.62000 154 TYR A CA 1
ATOM 1210 C C . TYR A 1 154 ? 46.83400 -31.66800 -16.97000 1.000 43.64000 154 TYR A C 1
ATOM 1211 O O . TYR A 1 154 ? 46.80300 -30.47100 -17.34300 1.000 49.00000 154 TYR A O 1
ATOM 1220 N N . LEU A 1 155 ? 47.60300 -32.62500 -17.51400 1.000 45.25000 155 LEU A N 1
ATOM 1221 C CA . LEU A 1 155 ? 48.71200 -32.42100 -18.49600 1.000 45.17000 155 LEU A CA 1
ATOM 1222 C C . LEU A 1 155 ? 48.17100 -31.82100 -19.79400 1.000 45.94000 155 LEU A C 1
ATOM 1223 O O . LEU A 1 155 ? 48.74000 -30.82800 -20.24400 1.000 50.66000 155 LEU A O 1
ATOM 1228 N N . LEU A 1 156 ? 47.15000 -32.44000 -20.38900 1.000 46.33000 156 LEU A N 1
ATOM 1229 C CA . LEU A 1 156 ? 46.47600 -31.94300 -21.62000 1.000 48.79000 156 LEU A CA 1
ATOM 1230 C C . LEU A 1 156 ? 45.98700 -30.50500 -21.39800 1.000 52.77000 156 LEU A C 1
ATOM 1231 O O . LEU A 1 156 ? 46.08000 -29.68600 -22.33700 1.000 47.26000 156 LEU A O 1
ATOM 1236 N N . ASP A 1 157 ? 45.49800 -30.21600 -20.19100 1.000 62.85000 157 ASP A N 1
ATOM 1237 C CA . ASP A 1 157 ? 44.86700 -28.92200 -19.82700 1.000 67.38000 157 ASP A CA 1
ATOM 1238 C C . ASP A 1 157 ? 45.92200 -27.81300 -19.82500 1.000 60.82000 157 ASP A C 1
ATOM 1239 O O . ASP A 1 157 ? 45.56000 -26.67500 -20.14400 1.000 67.35000 157 ASP A O 1
ATOM 1244 N N . GLU A 1 158 ? 47.16400 -28.13700 -19.47100 1.000 51.68000 158 GLU A N 1
ATOM 1245 C CA . GLU A 1 158 ? 48.32400 -27.21900 -19.58500 1.000 53.57000 158 GLU A CA 1
ATOM 1246 C C . GLU A 1 158 ? 48.94900 -27.36500 -20.97900 1.000 54.36000 158 GLU A C 1
ATOM 1247 O O . GLU A 1 158 ? 50.12400 -26.98000 -21.14500 1.000 50.34000 158 GLU A O 1
ATOM 1253 N N . GLY A 1 159 ? 48.20600 -27.93400 -21.93300 1.000 58.43000 159 GLY A N 1
ATOM 1254 C CA . GLY A 1 159 ? 48.53400 -27.91700 -23.37400 1.000 61.87000 159 GLY A CA 1
ATOM 1255 C C . GLY A 1 159 ? 49.86900 -28.57300 -23.68500 1.000 58.18000 159 GLY A C 1
ATOM 1256 O O . GLY A 1 159 ? 50.62700 -28.00400 -24.50000 1.000 59.58000 159 GLY A O 1
ATOM 1257 N N . PHE A 1 160 ? 50.14000 -29.73000 -23.07500 1.000 56.63000 160 PHE A N 1
ATOM 1258 C CA . PHE A 1 160 ? 51.32600 -30.58400 -23.34800 1.000 56.26000 160 PHE A CA 1
ATOM 1259 C C . PHE A 1 160 ? 50.97100 -31.59100 -24.44300 1.000 53.52000 160 PHE A C 1
ATOM 1260 O O . PHE A 1 160 ? 49.82700 -32.07900 -24.47200 1.000 47.66000 160 PHE A O 1
ATOM 1268 N N . ASN A 1 161 ? 51.93200 -31.90000 -25.31300 1.000 52.23000 161 ASN A N 1
ATOM 1269 C CA . ASN A 1 161 ? 51.65200 -32.57700 -26.60200 1.000 48.35000 161 ASN A CA 1
ATOM 1270 C C . ASN A 1 161 ? 50.89200 -33.86800 -26.30900 1.000 45.65000 161 ASN A C 1
ATOM 1271 O O . ASN A 1 161 ? 51.50500 -34.80500 -25.78700 1.000 44.21000 161 ASN A O 1
ATOM 1276 N N . LYS A 1 162 ? 49.60200 -33.89900 -26.64300 1.000 45.74000 162 LYS A N 1
ATOM 1277 C CA . LYS A 1 162 ? 48.69800 -35.05600 -26.38800 1.000 44.16000 162 LYS A CA 1
ATOM 1278 C C . LYS A 1 162 ? 49.20900 -36.31400 -27.10100 1.000 42.65000 162 LYS A C 1
ATOM 1279 O O . LYS A 1 162 ? 48.75500 -37.40800 -26.75000 1.000 47.94000 162 LYS A O 1
ATOM 1285 N N . ALA A 1 163 ? 50.07800 -36.17000 -28.09500 1.000 41.58000 163 ALA A N 1
ATOM 1286 C CA . ALA A 1 163 ? 50.72000 -37.29600 -28.80600 1.000 42.33000 163 ALA A CA 1
ATOM 1287 C C . ALA A 1 163 ? 51.66100 -38.05700 -27.85000 1.000 45.25000 163 ALA A C 1
ATOM 1288 O O . ALA A 1 163 ? 51.72400 -39.31600 -27.92400 1.000 47.78000 163 ALA A O 1
ATOM 1290 N N . ASN A 1 164 ? 52.33800 -37.33900 -26.95300 1.000 42.49000 164 ASN A N 1
ATOM 1291 C CA . ASN A 1 164 ? 53.49800 -37.87000 -26.19200 1.000 42.57000 164 ASN A CA 1
ATOM 1292 C C . ASN A 1 164 ? 53.11600 -38.08700 -24.72500 1.000 41.93000 164 ASN A C 1
ATOM 1293 O O . ASN A 1 164 ? 53.99200 -37.97500 -23.83700 1.000 38.12000 164 ASN A O 1
ATOM 1298 N N . ILE A 1 165 ? 51.86600 -38.46700 -24.50200 1.000 43.29000 165 ILE A N 1
ATOM 1299 C CA . ILE A 1 165 ? 51.33200 -38.85700 -23.17600 1.000 45.50000 165 ILE A CA 1
ATOM 1300 C C . ILE A 1 165 ? 50.89600 -40.31900 -23.25000 1.000 47.78000 165 ILE A C 1
ATOM 1301 O O . ILE A 1 165 ? 50.20800 -40.69900 -24.22100 1.000 45.07000 165 ILE A O 1
ATOM 1306 N N . PHE A 1 166 ? 51.33200 -41.11200 -22.27600 1.000 51.22000 166 PHE A N 1
ATOM 1307 C CA . PHE A 1 166 ? 50.86400 -42.49600 -22.03600 1.000 48.94000 166 PHE A CA 1
ATOM 1308 C C . PHE A 1 166 ? 50.60800 -42.64200 -20.53800 1.000 47.29000 166 PHE A C 1
ATOM 1309 O O . PHE A 1 166 ? 51.34900 -42.02700 -19.74100 1.000 42.69000 166 PHE A O 1
ATOM 1317 N N . VAL A 1 167 ? 49.54200 -43.36100 -20.18500 1.000 45.92000 167 VAL A N 1
ATOM 1318 C CA . VAL A 1 167 ? 49.15200 -43.63300 -18.77900 1.000 45.54000 167 VAL A CA 1
ATOM 1319 C C . VAL A 1 167 ? 49.62100 -45.03800 -18.43100 1.000 46.97000 167 VAL A C 1
ATOM 1320 O O . VAL A 1 167 ? 49.01000 -46.01500 -18.92900 1.000 41.93000 167 VAL A O 1
ATOM 1324 N N . THR A 1 168 ? 50.69400 -45.09900 -17.63800 1.000 48.43000 168 THR A N 1
ATOM 1325 C CA . THR A 1 168 ? 51.34300 -46.32900 -17.12800 1.000 53.09000 168 THR A CA 1
ATOM 1326 C C . THR A 1 168 ? 50.40200 -47.07600 -16.17900 1.000 50.56000 168 THR A C 1
ATOM 1327 O O . THR A 1 168 ? 50.40600 -48.31300 -16.18800 1.000 47.19000 168 THR A O 1
ATOM 1331 N N . GLY A 1 169 ? 49.64500 -46.33900 -15.37500 1.000 50.27000 169 GLY A N 1
ATOM 1332 C CA . GLY A 1 169 ? 49.10500 -46.84000 -14.10600 1.000 51.66000 169 GLY A CA 1
ATOM 1333 C C . GLY A 1 169 ? 50.17700 -46.72500 -13.06100 1.000 54.93000 169 GLY A C 1
ATOM 1334 O O . GLY A 1 169 ? 51.33700 -46.51000 -13.45500 1.000 56.75000 169 GLY A O 1
ATOM 1335 N N . SER A 1 170 ? 49.81700 -46.83400 -11.78400 1.000 59.17000 170 SER A N 1
ATOM 1336 C CA . SER A 1 170 ? 50.78100 -46.79600 -10.65800 1.000 57.83000 170 SER A CA 1
ATOM 1337 C C . SER A 1 170 ? 51.74000 -47.98000 -10.75300 1.000 60.32000 170 SER A C 1
ATOM 1338 O O . SER A 1 170 ? 51.32600 -49.10300 -11.08100 1.000 59.76000 170 SER A O 1
ATOM 1341 N N . PRO A 1 171 ? 53.04300 -47.75900 -10.44100 1.000 63.33000 171 PRO A N 1
ATOM 1342 C CA . PRO A 1 171 ? 54.04500 -48.82300 -10.43700 1.000 65.69000 171 PRO A CA 1
ATOM 1343 C C . PRO A 1 171 ? 53.97800 -49.65800 -9.15200 1.000 60.92000 171 PRO A C 1
ATOM 1344 O O . PRO A 1 171 ? 54.55600 -50.72800 -9.12500 1.000 61.57000 171 PRO A O 1
ATOM 1348 N N . MET A 1 172 ? 53.26600 -49.13700 -8.14800 1.000 52.16000 172 MET A N 1
ATOM 1349 C CA . MET A 1 172 ? 53.32300 -49.57800 -6.73900 1.000 51.17000 172 MET A CA 1
ATOM 1350 C C . MET A 1 172 ? 52.50800 -50.86200 -6.53600 1.000 49.45000 172 MET A C 1
ATOM 1351 O O . MET A 1 172 ? 52.67300 -51.47500 -5.48100 1.000 55.44000 172 MET A O 1
ATOM 1356 N N . THR A 1 173 ? 51.64500 -51.26200 -7.46800 1.000 46.89000 173 THR A N 1
ATOM 1357 C CA . THR A 1 173 ? 50.95200 -52.57900 -7.37800 1.000 49.61000 173 THR A CA 1
ATOM 1358 C C . THR A 1 173 ? 51.98900 -53.67100 -7.64400 1.000 47.61000 173 THR A C 1
ATOM 1359 O O . THR A 1 173 ? 52.23200 -54.50200 -6.75100 1.000 45.18000 173 THR A O 1
ATOM 1363 N N . GLU A 1 174 ? 52.60100 -53.60900 -8.82100 1.000 49.01000 174 GLU A N 1
ATOM 1364 C CA . GLU A 1 174 ? 53.71700 -54.47600 -9.27200 1.000 50.98000 174 GLU A CA 1
ATOM 1365 C C . GLU A 1 174 ? 54.80000 -54.55900 -8.19500 1.000 44.59000 174 GLU A C 1
ATOM 1366 O O . GLU A 1 174 ? 55.23700 -55.66200 -7.90700 1.000 44.63000 174 GLU A O 1
ATOM 1372 N N . VAL A 1 175 ? 55.24600 -53.42100 -7.67000 1.000 42.24000 175 VAL A N 1
ATOM 1373 C CA . VAL A 1 175 ? 56.38500 -53.34800 -6.71100 1.000 42.60000 175 VAL A CA 1
ATOM 1374 C C . VAL A 1 175 ? 55.99100 -54.10300 -5.43900 1.000 44.80000 175 VAL A C 1
ATOM 1375 O O . VAL A 1 175 ? 56.83500 -54.90900 -4.96400 1.000 51.24000 175 VAL A O 1
ATOM 1379 N N . ILE A 1 176 ? 54.75700 -53.90800 -4.94900 1.000 41.57000 176 ILE A N 1
ATOM 1380 C CA . ILE A 1 176 ? 54.23400 -54.56700 -3.71000 1.000 41.79000 176 ILE A CA 1
ATOM 1381 C C . ILE A 1 176 ? 54.06500 -56.06500 -3.97700 1.000 44.71000 176 ILE A C 1
ATOM 1382 O O . ILE A 1 176 ? 54.43400 -56.85000 -3.08800 1.000 44.72000 176 ILE A O 1
ATOM 1387 N N . GLU A 1 177 ? 53.53800 -56.42600 -5.15300 1.000 48.72000 177 GLU A N 1
ATOM 1388 C CA . GLU A 1 177 ? 53.31900 -57.82900 -5.61600 1.000 53.42000 177 GLU A CA 1
ATOM 1389 C C . GLU A 1 177 ? 54.63500 -58.60900 -5.56400 1.000 49.83000 177 GLU A C 1
ATOM 1390 O O . GLU A 1 177 ? 54.67400 -59.66200 -4.92200 1.000 49.76000 177 GLU A O 1
ATOM 1396 N N . ALA A 1 178 ? 55.66100 -58.10500 -6.24300 1.000 48.60000 178 ALA A N 1
ATOM 1397 C CA . ALA A 1 178 ? 56.99400 -58.72700 -6.36700 1.000 51.64000 178 ALA A CA 1
ATOM 1398 C C . ALA A 1 178 ? 57.48000 -59.19900 -5.00000 1.000 54.53000 178 ALA A C 1
ATOM 1399 O O . ALA A 1 178 ? 58.12000 -60.26200 -4.94000 1.000 66.25000 178 ALA A O 1
ATOM 1401 N N . HIS A 1 179 ? 57.21700 -58.40700 -3.96200 1.000 53.42000 179 HIS A N 1
ATOM 1402 C CA . HIS A 1 179 ? 57.79600 -58.56200 -2.60400 1.000 57.08000 179 HIS A CA 1
ATOM 1403 C C . HIS A 1 179 ? 56.70500 -58.95300 -1.59800 1.000 57.10000 179 HIS A C 1
ATOM 1404 O O . HIS A 1 179 ? 56.95500 -58.81800 -0.38000 1.000 52.49000 179 HIS A O 1
ATOM 1411 N N . ARG A 1 180 ? 55.54100 -59.41000 -2.07800 1.000 62.63000 180 ARG A N 1
ATOM 1412 C CA . ARG A 1 180 ? 54.33700 -59.68000 -1.23400 1.000 64.42000 180 ARG A CA 1
ATOM 1413 C C . ARG A 1 180 ? 54.70600 -60.74600 -0.20000 1.000 68.40000 180 ARG A C 1
ATOM 1414 O O . ARG A 1 180 ? 54.36600 -60.56000 0.99400 1.000 61.76000 180 ARG A O 1
ATOM 1422 N N . ASP A 1 181 ? 55.41300 -61.79300 -0.65100 1.000 74.87000 181 ASP A N 1
ATOM 1423 C CA . ASP A 1 181 ? 55.98600 -62.86800 0.19900 1.000 73.30000 181 ASP A CA 1
ATOM 1424 C C . ASP A 1 181 ? 56.60900 -62.22000 1.43100 1.000 68.73000 181 ASP A C 1
ATOM 1425 O O . ASP A 1 181 ? 56.06500 -62.39800 2.54400 1.000 64.06000 181 ASP A O 1
ATOM 1430 N N . LYS A 1 182 ? 57.64800 -61.41900 1.20200 1.000 64.58000 182 LYS A N 1
ATOM 1431 C CA . LYS A 1 182 ? 58.50100 -60.82200 2.25700 1.000 63.76000 182 LYS A CA 1
ATOM 1432 C C . LYS A 1 182 ? 57.64900 -59.94600 3.18300 1.000 63.72000 182 LYS A C 1
ATOM 1433 O O . LYS A 1 182 ? 57.98100 -59.89600 4.37200 1.000 71.46000 182 LYS A O 1
ATOM 1439 N N . ILE A 1 183 ? 56.58400 -59.30500 2.67800 1.000 61.84000 183 ILE A N 1
ATOM 1440 C CA . ILE A 1 183 ? 55.72900 -58.37100 3.48000 1.000 61.61000 183 ILE A CA 1
ATOM 1441 C C . ILE A 1 183 ? 54.91600 -59.17900 4.50400 1.000 64.25000 183 ILE A C 1
ATOM 1442 O O . ILE A 1 183 ? 54.82700 -58.71300 5.65900 1.000 58.25000 183 ILE A O 1
ATOM 1447 N N . ASN A 1 184 ? 54.35300 -60.33400 4.09600 1.000 67.56000 184 ASN A N 1
ATOM 1448 C CA . ASN A 1 184 ? 53.46000 -61.19600 4.93000 1.000 64.22000 184 ASN A CA 1
ATOM 1449 C C . ASN A 1 184 ? 54.30400 -62.03400 5.89100 1.000 60.62000 184 ASN A C 1
ATOM 1450 O O . ASN A 1 184 ? 53.74000 -62.52200 6.88000 1.000 59.02000 184 ASN A O 1
ATOM 1455 N N . HIS A 1 185 ? 55.58200 -62.23000 5.56100 1.000 57.42000 185 HIS A N 1
ATOM 1456 C CA . HIS A 1 185 ? 56.55900 -63.04400 6.32500 1.000 62.31000 185 HIS A CA 1
ATOM 1457 C C . HIS A 1 185 ? 57.40000 -62.13000 7.22600 1.000 65.05000 185 HIS A C 1
ATOM 1458 O O . HIS A 1 185 ? 58.18500 -62.64600 8.05100 1.000 77.33000 185 HIS A O 1
ATOM 1465 N N . SER A 1 186 ? 57.28400 -60.82000 7.06100 1.000 64.46000 186 SER A N 1
ATOM 1466 C CA . SER A 1 186 ? 57.91900 -59.83500 7.96500 1.000 62.29000 186 SER A CA 1
ATOM 1467 C C . SER A 1 186 ? 57.57500 -60.22400 9.39800 1.000 65.15000 186 SER A C 1
ATOM 1468 O O . SER A 1 186 ? 56.37600 -60.30500 9.69100 1.000 58.44000 186 SER A O 1
ATOM 1471 N N . ASP A 1 187 ? 58.57500 -60.49300 10.24200 1.000 78.92000 187 ASP A N 1
ATOM 1472 C CA . ASP A 1 187 ? 58.35800 -60.82800 11.68000 1.000 95.86000 187 ASP A CA 1
ATOM 1473 C C . ASP A 1 187 ? 58.39800 -59.53300 12.51000 1.000 87.28000 187 ASP A C 1
ATOM 1474 O O . ASP A 1 187 ? 58.39900 -59.62600 13.75500 1.000 86.43000 187 ASP A O 1
ATOM 1479 N N . VAL A 1 188 ? 58.35400 -58.37600 11.83900 1.000 81.12000 188 VAL A N 1
ATOM 1480 C CA . VAL A 1 188 ? 58.53800 -57.02100 12.44100 1.000 70.50000 188 VAL A CA 1
ATOM 1481 C C . VAL A 1 188 ? 57.57800 -56.85300 13.61500 1.000 64.53000 188 VAL A C 1
ATOM 1482 O O . VAL A 1 188 ? 57.97700 -56.22500 14.59100 1.000 59.09000 188 VAL A O 1
ATOM 1486 N N . LEU A 1 189 ? 56.34900 -57.35500 13.50400 1.000 66.89000 189 LEU A N 1
ATOM 1487 C CA . LEU A 1 189 ? 55.37500 -57.31900 14.62400 1.000 73.67000 189 LEU A CA 1
ATOM 1488 C C . LEU A 1 189 ? 55.99300 -58.03800 15.83300 1.000 76.75000 189 LEU A C 1
ATOM 1489 O O . LEU A 1 189 ? 55.97800 -57.46700 16.93700 1.000 69.19000 189 LEU A O 1
ATOM 1494 N N . ASN A 1 190 ? 56.56100 -59.22600 15.60500 1.000 87.75000 190 ASN A N 1
ATOM 1495 C CA . ASN A 1 190 ? 57.03200 -60.17300 16.65500 1.000 85.51000 190 ASN A CA 1
ATOM 1496 C C . ASN A 1 190 ? 58.29400 -59.61200 17.33100 1.000 77.99000 190 ASN A C 1
ATOM 1497 O O . ASN A 1 190 ? 58.62600 -60.07100 18.44100 1.000 76.47000 190 ASN A O 1
ATOM 1502 N N . LYS A 1 191 ? 58.95800 -58.64700 16.68500 1.000 75.10000 191 LYS A N 1
ATOM 1503 C CA . LYS A 1 191 ? 60.26400 -58.06500 17.10400 1.000 74.26000 191 LYS A CA 1
ATOM 1504 C C . LYS A 1 191 ? 60.03900 -56.69100 17.75300 1.000 70.04000 191 LYS A C 1
ATOM 1505 O O . LYS A 1 191 ? 61.02600 -56.06400 18.12600 1.000 66.96000 191 LYS A O 1
ATOM 1511 N N . LEU A 1 192 ? 58.79100 -56.22200 17.81200 1.000 71.11000 192 LEU A N 1
ATOM 1512 C CA . LEU A 1 192 ? 58.36900 -55.01000 18.56500 1.000 70.74000 192 LEU A CA 1
ATOM 1513 C C . LEU A 1 192 ? 57.37000 -55.43000 19.64700 1.000 74.19000 192 LEU A C 1
ATOM 1514 O O . LEU A 1 192 ? 56.88500 -54.53500 20.38900 1.000 74.24000 192 LEU A O 1
ATOM 1519 N N . GLY A 1 193 ? 57.07100 -56.73700 19.71700 1.000 77.89000 193 GLY A N 1
ATOM 1520 C CA . GLY A 1 193 ? 56.02800 -57.32300 20.58400 1.000 82.35000 193 GLY A CA 1
ATOM 1521 C C . GLY A 1 193 ? 54.69600 -56.61500 20.41600 1.000 83.69000 193 GLY A C 1
ATOM 1522 O O . GLY A 1 193 ? 54.13100 -56.18000 21.43200 1.000 81.67000 193 GLY A O 1
ATOM 1523 N N . LEU A 1 194 ? 54.22700 -56.49600 19.16800 1.000 89.58000 194 LEU A N 1
ATOM 1524 C CA . LEU A 1 194 ? 52.97100 -55.79900 18.78500 1.000 84.50000 194 LEU A CA 1
ATOM 1525 C C . LEU A 1 194 ? 51.96800 -56.82800 18.25800 1.000 81.70000 194 LEU A C 1
ATOM 1526 O O . LEU A 1 194 ? 52.38600 -57.72900 17.50000 1.000 66.99000 194 LEU A O 1
ATOM 1531 N N . GLU A 1 195 ? 50.69800 -56.67200 18.64200 1.000 88.02000 195 GLU A N 1
ATOM 1532 C CA . GLU A 1 195 ? 49.57200 -57.58000 18.29300 1.000 94.79000 195 GLU A CA 1
ATOM 1533 C C . GLU A 1 195 ? 48.70600 -56.89700 17.22400 1.000 90.40000 195 GLU A C 1
ATOM 1534 O O . GLU A 1 195 ? 48.14700 -55.82300 17.46100 1.000 94.70000 195 GLU A O 1
ATOM 1540 N N . PRO A 1 196 ? 48.57600 -57.48300 16.00900 1.000 75.82000 196 PRO A N 1
ATOM 1541 C CA . PRO A 1 196 ? 47.75200 -56.90900 14.94200 1.000 73.50000 196 PRO A CA 1
ATOM 1542 C C . PRO A 1 196 ? 46.41700 -56.27900 15.37200 1.000 71.86000 196 PRO A C 1
ATOM 1543 O O . PRO A 1 196 ? 45.66100 -56.91100 16.07800 1.000 71.44000 196 PRO A O 1
ATOM 1547 N N . GLN A 1 197 ? 46.14900 -55.07300 14.86500 1.000 77.52000 197 GLN A N 1
ATOM 1548 C CA . GLN A 1 197 ? 44.94700 -54.23700 15.13800 1.000 80.41000 197 GLN A CA 1
ATOM 1549 C C . GLN A 1 197 ? 44.98900 -53.73800 16.58700 1.000 85.96000 197 GLN A C 1
ATOM 1550 O O . GLN A 1 197 ? 43.93200 -53.29200 17.07800 1.000 94.25000 197 GLN A O 1
ATOM 1556 N N . GLN A 1 198 ? 46.15100 -53.79700 17.24600 1.000 85.52000 198 GLN A N 1
ATOM 1557 C CA . GLN A 1 198 ? 46.34500 -53.20800 18.60100 1.000 93.16000 198 GLN A CA 1
ATOM 1558 C C . GLN A 1 198 ? 47.68500 -52.45400 18.61900 1.000 83.15000 198 GLN A C 1
ATOM 1559 O O . GLN A 1 198 ? 48.54900 -52.75100 19.47100 1.000 82.74000 198 GLN A O 1
ATOM 1565 N N . TYR A 1 199 ? 47.83200 -51.51900 17.67900 1.000 75.68000 199 TYR A N 1
ATOM 1566 C CA . TYR A 1 199 ? 48.82800 -50.41400 17.66900 1.000 72.71000 199 TYR A CA 1
ATOM 1567 C C . TYR A 1 199 ? 48.47600 -49.47100 16.51400 1.000 71.84000 199 TYR A C 1
ATOM 1568 O O . TYR A 1 199 ? 48.11300 -49.95500 15.41100 1.000 66.11000 199 TYR A O 1
ATOM 1577 N N . ILE A 1 200 ? 48.56100 -48.17000 16.77000 1.000 72.05000 200 ILE A N 1
ATOM 1578 C CA . ILE A 1 200 ? 48.29900 -47.09900 15.77300 1.000 75.22000 200 ILE A CA 1
ATOM 1579 C C . ILE A 1 200 ? 49.65300 -46.56900 15.30700 1.000 72.54000 200 ILE A C 1
ATOM 1580 O O . ILE A 1 200 ? 50.45400 -46.21800 16.18200 1.000 77.80000 200 ILE A O 1
ATOM 1585 N N . LEU A 1 201 ? 49.89800 -46.57300 13.98900 1.000 68.24000 201 LEU A N 1
ATOM 1586 C CA . LEU A 1 201 ? 51.16700 -46.13100 13.34800 1.000 64.71000 201 LEU A CA 1
ATOM 1587 C C . LEU A 1 201 ? 50.96000 -44.72400 12.80800 1.000 59.75000 201 LEU A C 1
ATOM 1588 O O . LEU A 1 201 ? 49.91800 -44.49600 12.18300 1.000 74.82000 201 LEU A O 1
ATOM 1593 N N . VAL A 1 202 ? 51.93000 -43.83800 13.02900 1.000 55.13000 202 VAL A N 1
ATOM 1594 C CA . VAL A 1 202 ? 51.91800 -42.42500 12.55100 1.000 53.91000 202 VAL A CA 1
ATOM 1595 C C . VAL A 1 202 ? 53.21600 -42.13900 11.76800 1.000 56.07000 202 VAL A C 1
ATOM 1596 O O . VAL A 1 202 ? 54.28400 -42.66000 12.16600 1.000 56.39000 202 VAL A O 1
ATOM 1600 N N . SER A 1 203 ? 53.11100 -41.39100 10.65900 1.000 52.65000 203 SER A N 1
ATOM 1601 C CA . SER A 1 203 ? 54.25000 -40.87000 9.85900 1.000 52.61000 203 SER A CA 1
ATOM 1602 C C . SER A 1 203 ? 54.03100 -39.39200 9.54000 1.000 57.62000 203 SER A C 1
ATOM 1603 O O . SER A 1 203 ? 53.46400 -39.10600 8.48400 1.000 74.68000 203 SER A O 1
ATOM 1606 N N . ALA A 1 204 ? 54.46000 -38.49500 10.42500 1.000 54.34000 204 ALA A N 1
ATOM 1607 C CA . ALA A 1 204 ? 54.60900 -37.05500 10.12600 1.000 54.71000 204 ALA A CA 1
ATOM 1608 C C . ALA A 1 204 ? 56.07200 -36.79000 9.76400 1.000 58.88000 204 ALA A C 1
ATOM 1609 O O . ALA A 1 204 ? 56.90000 -36.59200 10.67900 1.000 59.78000 204 ALA A O 1
ATOM 1611 N N . HIS A 1 205 ? 56.38700 -36.84100 8.47400 1.000 59.21000 205 HIS A N 1
ATOM 1612 C CA . HIS A 1 205 ? 57.75200 -36.61700 7.94800 1.000 58.68000 205 HIS A CA 1
ATOM 1613 C C . HIS A 1 205 ? 57.84900 -35.23800 7.30100 1.000 59.99000 205 HIS A C 1
ATOM 1614 O O . HIS A 1 205 ? 58.97600 -34.74600 7.19400 1.000 68.51000 205 HIS A O 1
ATOM 1621 N N . ARG A 1 206 ? 56.71600 -34.63800 6.91400 1.000 61.12000 206 ARG A N 1
ATOM 1622 C CA . ARG A 1 206 ? 56.66000 -33.52200 5.92300 1.000 64.50000 206 ARG A CA 1
ATOM 1623 C C . ARG A 1 206 ? 56.97000 -32.17900 6.59500 1.000 64.11000 206 ARG A C 1
ATOM 1624 O O . ARG A 1 206 ? 56.66100 -32.01900 7.79900 1.000 54.65000 206 ARG A O 1
ATOM 1632 N N . GLU A 1 207 ? 57.54600 -31.25200 5.81900 1.000 72.27000 207 GLU A N 1
ATOM 1633 C CA . GLU A 1 207 ? 58.14300 -29.97800 6.31000 1.000 86.44000 207 GLU A CA 1
ATOM 1634 C C . GLU A 1 207 ? 57.04500 -29.12100 6.94100 1.000 84.00000 207 GLU A C 1
ATOM 1635 O O . GLU A 1 207 ? 57.27000 -28.60400 8.04600 1.000 76.78000 207 GLU A O 1
ATOM 1641 N N . GLU A 1 208 ? 55.89500 -29.01800 6.26300 1.000 92.83000 208 GLU A N 1
ATOM 1642 C CA . GLU A 1 208 ? 54.76800 -28.10300 6.60800 1.000 90.97000 208 GLU A CA 1
ATOM 1643 C C . GLU A 1 208 ? 53.95100 -28.70100 7.76200 1.000 80.76000 208 GLU A C 1
ATOM 1644 O O . GLU A 1 208 ? 52.92100 -28.11200 8.10500 1.000 70.81000 208 GLU A O 1
ATOM 1650 N N . ASN A 1 209 ? 54.40400 -29.82400 8.33500 1.000 84.16000 209 ASN A N 1
ATOM 1651 C CA . ASN A 1 209 ? 53.74900 -30.52700 9.47400 1.000 86.69000 209 ASN A CA 1
ATOM 1652 C C . ASN A 1 209 ? 54.67200 -30.53600 10.70700 1.000 87.82000 209 ASN A C 1
ATOM 1653 O O . ASN A 1 209 ? 54.33700 -31.23600 11.67300 1.000 100.06000 209 ASN A O 1
ATOM 1658 N N . ILE A 1 210 ? 55.79300 -29.81000 10.68400 1.000 85.04000 210 ILE A N 1
ATOM 1659 C CA . ILE A 1 210 ? 56.81100 -29.85100 11.77700 1.000 83.13000 210 ILE A CA 1
ATOM 1660 C C . ILE A 1 210 ? 57.36500 -28.45200 12.04100 1.000 78.95000 210 ILE A C 1
ATOM 1661 O O . ILE A 1 210 ? 57.35300 -28.04700 13.20000 1.000 77.57000 210 ILE A O 1
ATOM 1666 N N . ASP A 1 211 ? 57.90700 -27.80800 11.00300 1.000 85.23000 211 ASP A N 1
ATOM 1667 C CA . ASP A 1 211 ? 58.65100 -26.51900 11.06600 1.000 89.09000 211 ASP A CA 1
ATOM 1668 C C . ASP A 1 211 ? 57.67700 -25.34200 11.08300 1.000 91.08000 211 ASP A C 1
ATOM 1669 O O . ASP A 1 211 ? 58.11000 -24.24300 11.47100 1.000 89.40000 211 ASP A O 1
ATOM 1674 N N . ASN A 1 212 ? 56.45000 -25.54100 10.59000 1.000 100.11000 212 ASN A N 1
ATOM 1675 C CA . ASN A 1 212 ? 55.31900 -24.60000 10.80900 1.000 106.16000 212 ASN A CA 1
ATOM 1676 C C . ASN A 1 212 ? 54.74200 -24.92500 12.18800 1.000 94.46000 212 ASN A C 1
ATOM 1677 O O . ASN A 1 212 ? 54.80600 -26.08600 12.59900 1.000 87.82000 212 ASN A O 1
ATOM 1682 N N . GLU A 1 213 ? 54.30200 -23.89800 12.90100 1.000 98.82000 213 GLU A N 1
ATOM 1683 C CA . GLU A 1 213 ? 54.32600 -23.84500 14.38100 1.000 103.27000 213 GLU A CA 1
ATOM 1684 C C . GLU A 1 213 ? 52.98200 -24.38100 14.89700 1.000 103.49000 213 GLU A C 1
ATOM 1685 O O . GLU A 1 213 ? 52.98400 -25.45200 15.53400 1.000 87.09000 213 GLU A O 1
ATOM 1691 N N . LYS A 1 214 ? 51.87800 -23.69200 14.57400 1.000 106.10000 214 LYS A N 1
ATOM 1692 C CA . LYS A 1 214 ? 50.49600 -24.06000 14.98600 1.000 104.33000 214 LYS A CA 1
ATOM 1693 C C . LYS A 1 214 ? 50.23800 -25.51600 14.57500 1.000 102.73000 214 LYS A C 1
ATOM 1694 O O . LYS A 1 214 ? 49.71200 -26.27700 15.40700 1.000 100.82000 214 LYS A O 1
ATOM 1700 N N . ASN A 1 215 ? 50.65000 -25.89700 13.36300 1.000 103.70000 215 ASN A N 1
ATOM 1701 C CA . ASN A 1 215 ? 50.40200 -27.24600 12.77200 1.000 101.17000 215 ASN A CA 1
ATOM 1702 C C . ASN A 1 215 ? 50.99200 -28.31900 13.70500 1.000 89.19000 215 ASN A C 1
ATOM 1703 O O . ASN A 1 215 ? 50.21800 -29.11100 14.27800 1.000 80.51000 215 ASN A O 1
ATOM 1708 N N . PHE A 1 216 ? 52.31100 -28.32300 13.87900 1.000 81.18000 216 PHE A N 1
ATOM 1709 C CA . PHE A 1 216 ? 53.03100 -29.29300 14.73900 1.000 78.44000 216 PHE A CA 1
ATOM 1710 C C . PHE A 1 216 ? 52.28100 -29.44600 16.06400 1.000 75.50000 216 PHE A C 1
ATOM 1711 O O . PHE A 1 216 ? 52.17000 -30.57400 16.55300 1.000 69.69000 216 PHE A O 1
ATOM 1719 N N . LYS A 1 217 ? 51.77300 -28.34000 16.61200 1.000 87.84000 217 LYS A N 1
ATOM 1720 C CA . LYS A 1 217 ? 51.03000 -28.31300 17.90400 1.000 96.25000 217 LYS A CA 1
ATOM 1721 C C . LYS A 1 217 ? 49.76400 -29.16800 17.76500 1.000 85.61000 217 LYS A C 1
ATOM 1722 O O . LYS A 1 217 ? 49.53200 -30.03300 18.64400 1.000 71.68000 217 LYS A O 1
ATOM 1728 N N . SER A 1 218 ? 48.99200 -28.95000 16.69500 1.000 84.58000 218 SER A N 1
ATOM 1729 C CA . SER A 1 218 ? 47.71000 -29.65600 16.42200 1.000 85.83000 218 SER A CA 1
ATOM 1730 C C . SER A 1 218 ? 47.97500 -31.16800 16.35300 1.000 82.58000 218 SER A C 1
ATOM 1731 O O . SER A 1 218 ? 47.48000 -31.89900 17.23200 1.000 71.52000 218 SER A O 1
ATOM 1734 N N . LEU A 1 219 ? 48.77500 -31.60100 15.37600 1.000 88.63000 219 LEU A N 1
ATOM 1735 C CA . LEU A 1 219 ? 49.31800 -32.98400 15.27600 1.000 87.37000 219 LEU A CA 1
ATOM 1736 C C . LEU A 1 219 ? 49.47900 -33.56600 16.68800 1.000 84.20000 219 LEU A C 1
ATOM 1737 O O . LEU A 1 219 ? 48.68000 -34.46600 17.06000 1.000 70.79000 219 LEU A O 1
ATOM 1742 N N . MET A 1 220 ? 50.44200 -33.02100 17.44500 1.000 83.28000 220 MET A N 1
ATOM 1743 C CA . MET A 1 220 ? 51.04000 -33.63100 18.66300 1.000 87.77000 220 MET A CA 1
ATOM 1744 C C . MET A 1 220 ? 49.95100 -33.85200 19.71300 1.000 90.49000 220 MET A C 1
ATOM 1745 O O . MET A 1 220 ? 49.86000 -34.98800 20.25000 1.000 91.30000 220 MET A O 1
ATOM 1750 N N . ASN A 1 221 ? 49.16000 -32.80800 19.98600 1.000 86.94000 221 ASN A N 1
ATOM 1751 C CA . ASN A 1 221 ? 48.02300 -32.84500 20.94300 1.000 81.86000 221 ASN A CA 1
ATOM 1752 C C . ASN A 1 221 ? 47.11300 -34.02300 20.59200 1.000 81.50000 221 ASN A C 1
ATOM 1753 O O . ASN A 1 221 ? 46.64200 -34.68700 21.52500 1.000 83.27000 221 ASN A O 1
ATOM 1758 N N . ALA A 1 222 ? 46.89200 -34.27200 19.29600 1.000 83.13000 222 ALA A N 1
ATOM 1759 C CA . ALA A 1 222 ? 45.97800 -35.31800 18.78000 1.000 85.24000 222 ALA A CA 1
ATOM 1760 C C . ALA A 1 222 ? 46.63500 -36.68700 18.94400 1.000 86.89000 222 ALA A C 1
ATOM 1761 O O . ALA A 1 222 ? 45.95000 -37.61500 19.44100 1.000 85.03000 222 ALA A O 1
ATOM 1763 N N . ILE A 1 223 ? 47.90800 -36.79600 18.54600 1.000 87.51000 223 ILE A N 1
ATOM 1764 C CA . ILE A 1 223 ? 48.73800 -38.03400 18.67900 1.000 95.91000 223 ILE A CA 1
ATOM 1765 C C . ILE A 1 223 ? 48.60300 -38.58300 20.10800 1.000 98.67000 223 ILE A C 1
ATOM 1766 O O . ILE A 1 223 ? 48.50200 -39.82200 20.24800 1.000 96.67000 223 ILE A O 1
ATOM 1771 N N . ASN A 1 224 ? 48.59600 -37.70500 21.12100 1.000 93.81000 224 ASN A N 1
ATOM 1772 C CA . ASN A 1 224 ? 48.25900 -38.06200 22.52800 1.000 91.10000 224 ASN A CA 1
ATOM 1773 C C . ASN A 1 224 ? 46.83200 -38.62500 22.58000 1.000 82.53000 224 ASN A C 1
ATOM 1774 O O . ASN A 1 224 ? 46.68200 -39.82700 22.86300 1.000 75.16000 224 ASN A O 1
ATOM 1779 N N . ASP A 1 225 ? 45.83400 -37.78300 22.29300 1.000 75.23000 225 ASP A N 1
ATOM 1780 C CA . ASP A 1 225 ? 44.39300 -38.06100 22.53500 1.000 73.53000 225 ASP A CA 1
ATOM 1781 C C . ASP A 1 225 ? 44.00600 -39.36000 21.82600 1.000 75.54000 225 ASP A C 1
ATOM 1782 O O . ASP A 1 225 ? 43.09400 -40.07100 22.34900 1.000 65.46000 225 ASP A O 1
ATOM 1787 N N . ILE A 1 226 ? 44.69500 -39.65500 20.70700 1.000 75.24000 226 ILE A N 1
ATOM 1788 C CA . ILE A 1 226 ? 44.56000 -40.90300 19.89300 1.000 78.72000 226 ILE A CA 1
ATOM 1789 C C . ILE A 1 226 ? 45.09600 -42.09500 20.69900 1.000 81.96000 226 ILE A C 1
ATOM 1790 O O . ILE A 1 226 ? 44.46900 -43.17600 20.66500 1.000 75.06000 226 ILE A O 1
ATOM 1795 N N . ALA A 1 227 ? 46.23600 -41.91900 21.36800 1.000 91.68000 227 ALA A N 1
ATOM 1796 C CA . ALA A 1 227 ? 46.81800 -42.91700 22.29600 1.000 93.02000 227 ALA A CA 1
ATOM 1797 C C . ALA A 1 227 ? 45.77400 -43.25300 23.36000 1.000 88.40000 227 ALA A C 1
ATOM 1798 O O . ALA A 1 227 ? 45.36700 -44.43200 23.44000 1.000 80.72000 227 ALA A O 1
ATOM 1800 N N . LYS A 1 228 ? 45.33100 -42.21700 24.08600 1.000 86.97000 228 LYS A N 1
ATOM 1801 C CA . LYS A 1 228 ? 44.36900 -42.28600 25.21500 1.000 85.33000 228 LYS A CA 1
ATOM 1802 C C . LYS A 1 228 ? 43.04100 -42.88000 24.72800 1.000 90.04000 228 LYS A C 1
ATOM 1803 O O . LYS A 1 228 ? 42.60500 -43.88100 25.33600 1.000 91.64000 228 LYS A O 1
ATOM 1809 N N . LYS A 1 229 ? 42.45300 -42.32100 23.66000 1.000 87.65000 229 LYS A N 1
ATOM 1810 C CA . LYS A 1 229 ? 41.05300 -42.60800 23.23000 1.000 95.03000 229 LYS A CA 1
ATOM 1811 C C . LYS A 1 229 ? 40.87700 -44.10200 22.89000 1.000 90.35000 229 LYS A C 1
ATOM 1812 O O . LYS A 1 229 ? 39.72100 -44.57300 22.95400 1.000 97.22000 229 LYS A O 1
ATOM 1818 N N . TYR A 1 230 ? 41.95100 -44.82400 22.54800 1.000 86.13000 230 TYR A N 1
ATOM 1819 C CA . TYR A 1 230 ? 41.88900 -46.25300 22.12700 1.000 94.17000 230 TYR A CA 1
ATOM 1820 C C . TYR A 1 230 ? 42.72000 -47.12900 23.07300 1.000 92.19000 230 TYR A C 1
ATOM 1821 O O . TYR A 1 230 ? 42.32700 -48.29800 23.28400 1.000 88.63000 230 TYR A O 1
ATOM 1830 N N . LYS A 1 231 ? 43.82500 -46.58300 23.60200 1.000 93.68000 231 LYS A N 1
ATOM 1831 C CA . LYS A 1 231 ? 44.71200 -47.20700 24.62800 1.000 92.31000 231 LYS A CA 1
ATOM 1832 C C . LYS A 1 231 ? 45.50900 -48.36200 24.00800 1.000 87.52000 231 LYS A C 1
ATOM 1833 O O . LYS A 1 231 ? 45.70600 -49.36300 24.70100 1.000 77.31000 231 LYS A O 1
ATOM 1839 N N . MET A 1 232 ? 45.95200 -48.21700 22.75300 1.000 90.87000 232 MET A N 1
ATOM 1840 C CA . MET A 1 232 ? 46.96900 -49.09800 22.11700 1.000 85.96000 232 MET A CA 1
ATOM 1841 C C . MET A 1 232 ? 48.21700 -48.27700 21.85300 1.000 85.29000 232 MET A C 1
ATOM 1842 O O . MET A 1 232 ? 48.13000 -47.07100 21.61400 1.000 83.62000 232 MET A O 1
ATOM 1847 N N . PRO A 1 233 ? 49.40400 -48.91600 21.82700 1.000 86.56000 233 PRO A N 1
ATOM 1848 C CA . PRO A 1 233 ? 50.65100 -48.19000 21.61500 1.000 88.18000 233 PRO A CA 1
ATOM 1849 C C . PRO A 1 233 ? 50.62000 -47.42500 20.27700 1.000 81.33000 233 PRO A C 1
ATOM 1850 O O . PRO A 1 233 ? 50.23300 -47.99500 19.25900 1.000 73.23000 233 PRO A O 1
ATOM 1854 N N . VAL A 1 234 ? 51.00600 -46.15100 20.31500 1.000 71.03000 234 VAL A N 1
ATOM 1855 C CA . VAL A 1 234 ? 51.16100 -45.28500 19.11600 1.000 68.46000 234 VAL A CA 1
ATOM 1856 C C . VAL A 1 234 ? 52.62700 -45.33200 18.67000 1.000 70.19000 234 VAL A C 1
ATOM 1857 O O . VAL A 1 234 ? 53.49600 -44.91700 19.45800 1.000 83.54000 234 VAL A O 1
ATOM 1861 N N . ILE A 1 235 ? 52.86200 -45.84100 17.45200 1.000 68.57000 235 ILE A N 1
ATOM 1862 C CA . ILE A 1 235 ? 54.18700 -46.16400 16.83100 1.000 66.94000 235 ILE A CA 1
ATOM 1863 C C . ILE A 1 235 ? 54.59200 -44.97400 15.95200 1.000 63.43000 235 ILE A C 1
ATOM 1864 O O . ILE A 1 235 ? 54.34800 -45.03400 14.73700 1.000 65.66000 235 ILE A O 1
ATOM 1869 N N . TYR A 1 236 ? 55.14300 -43.91200 16.55000 1.000 62.47000 236 TYR A N 1
ATOM 1870 C CA . TYR A 1 236 ? 55.29200 -42.56800 15.92000 1.000 62.20000 236 TYR A CA 1
ATOM 1871 C C . TYR A 1 236 ? 56.65800 -42.45900 15.21900 1.000 63.81000 236 TYR A C 1
ATOM 1872 O O . TYR A 1 236 ? 57.71000 -42.48600 15.89400 1.000 65.46000 236 TYR A O 1
ATOM 1881 N N . SER A 1 237 ? 56.61500 -42.30800 13.88900 1.000 65.32000 237 SER A N 1
ATOM 1882 C CA . SER A 1 237 ? 57.76300 -42.34800 12.94500 1.000 60.23000 237 SER A CA 1
ATOM 1883 C C . SER A 1 237 ? 57.89100 -40.97300 12.28500 1.000 61.56000 237 SER A C 1
ATOM 1884 O O . SER A 1 237 ? 57.02400 -40.63600 11.47700 1.000 65.58000 237 SER A O 1
ATOM 1887 N N . THR A 1 238 ? 58.88800 -40.18200 12.69000 1.000 67.20000 238 THR A N 1
ATOM 1888 C CA . THR A 1 238 ? 59.08900 -38.77400 12.24500 1.000 75.18000 238 THR A CA 1
ATOM 1889 C C . THR A 1 238 ? 60.56600 -38.59600 11.84200 1.000 78.86000 238 THR A C 1
ATOM 1890 O O . THR A 1 238 ? 61.16900 -39.60100 11.38300 1.000 73.28000 238 THR A O 1
ATOM 1894 N N . HIS A 1 239 ? 61.10000 -37.36500 11.91700 1.000 87.70000 239 HIS A N 1
ATOM 1895 C CA . HIS A 1 239 ? 62.55600 -37.05200 11.81400 1.000 91.99000 239 HIS A CA 1
ATOM 1896 C C . HIS A 1 239 ? 63.11900 -36.86400 13.21900 1.000 101.94000 239 HIS A C 1
ATOM 1897 O O . HIS A 1 239 ? 62.38500 -36.51300 14.13900 1.000 114.27000 239 HIS A O 1
ATOM 1904 N N . PRO A 1 240 ? 64.43100 -37.09200 13.44600 1.000 98.13000 240 PRO A N 1
ATOM 1905 C CA . PRO A 1 240 ? 64.96800 -37.05400 14.80500 1.000 96.32000 240 PRO A CA 1
ATOM 1906 C C . PRO A 1 240 ? 64.74100 -35.66800 15.44100 1.000 96.19000 240 PRO A C 1
ATOM 1907 O O . PRO A 1 240 ? 64.14800 -35.61400 16.51900 1.000 86.32000 240 PRO A O 1
ATOM 1911 N N . ARG A 1 241 ? 65.13500 -34.59000 14.74100 1.000 90.18000 241 ARG A N 1
ATOM 1912 C CA . ARG A 1 241 ? 64.91500 -33.18500 15.18600 1.000 89.93000 241 ARG A CA 1
ATOM 1913 C C . ARG A 1 241 ? 63.50000 -33.06000 15.76100 1.000 89.34000 241 ARG A C 1
ATOM 1914 O O . ARG A 1 241 ? 63.36700 -32.47700 16.83900 1.000 98.16000 241 ARG A O 1
ATOM 1922 N N . SER A 1 242 ? 62.50300 -33.64200 15.08300 1.000 90.04000 242 SER A N 1
ATOM 1923 C CA . SER A 1 242 ? 61.06500 -33.61500 15.46300 1.000 92.52000 242 SER A CA 1
ATOM 1924 C C . SER A 1 242 ? 60.88900 -34.20400 16.85700 1.000 90.58000 242 SER A C 1
ATOM 1925 O O . SER A 1 242 ? 59.94500 -33.79700 17.52700 1.000 82.85000 242 SER A O 1
ATOM 1928 N N . TRP A 1 243 ? 61.71600 -35.17800 17.23600 1.000 89.80000 243 TRP A N 1
ATOM 1929 C CA . TRP A 1 243 ? 61.64700 -35.80200 18.57400 1.000 94.60000 243 TRP A CA 1
ATOM 1930 C C . TRP A 1 243 ? 62.40200 -34.92600 19.57700 1.000 111.84000 243 TRP A C 1
ATOM 1931 O O . TRP A 1 243 ? 61.82200 -34.63700 20.64600 1.000 120.23000 243 TRP A O 1
ATOM 1942 N N . LYS A 1 244 ? 63.62500 -34.49000 19.23600 1.000 125.90000 244 LYS A N 1
ATOM 1943 C CA . LYS A 1 244 ? 64.46400 -33.60400 20.10100 1.000 125.49000 244 LYS A CA 1
ATOM 1944 C C . LYS A 1 244 ? 63.69800 -32.29900 20.35900 1.000 120.03000 244 LYS A C 1
ATOM 1945 O O . LYS A 1 244 ? 63.74300 -31.80200 21.50100 1.000 129.53000 244 LYS A O 1
ATOM 1951 N N . LYS A 1 245 ? 62.96700 -31.81100 19.35500 1.000 117.08000 245 LYS A N 1
ATOM 1952 C CA . LYS A 1 245 ? 62.20300 -30.53600 19.41300 1.000 118.18000 245 LYS A CA 1
ATOM 1953 C C . LYS A 1 245 ? 60.96100 -30.69800 20.31000 1.000 111.84000 245 LYS A C 1
ATOM 1954 O O . LYS A 1 245 ? 60.43300 -29.65800 20.74100 1.000 118.28000 245 LYS A O 1
ATOM 1960 N N . ILE A 1 246 ? 60.53700 -31.93200 20.63300 1.000 109.61000 246 ILE A N 1
ATOM 1961 C CA . ILE A 1 246 ? 59.23000 -32.19500 21.32200 1.000 125.07000 246 ILE A CA 1
ATOM 1962 C C . ILE A 1 246 ? 59.41900 -32.14400 22.84100 1.000 126.09000 246 ILE A C 1
ATOM 1963 O O . ILE A 1 246 ? 58.44700 -32.44800 23.56200 1.000 132.32000 246 ILE A O 1
ATOM 1968 N N . GLU A 1 247 ? 60.60900 -31.79400 23.32200 1.000 125.89000 247 GLU A N 1
ATOM 1969 C CA . GLU A 1 247 ? 60.80400 -31.47700 24.75800 1.000 125.32000 247 GLU A CA 1
ATOM 1970 C C . GLU A 1 247 ? 60.03800 -30.18700 25.04300 1.000 122.16000 247 GLU A C 1
ATOM 1971 O O . GLU A 1 247 ? 58.81600 -30.27900 25.26900 1.000 114.00000 247 GLU A O 1
ATOM 1977 N N . GLU A 1 248 ? 60.70500 -29.03700 24.98100 1.000 118.31000 248 GLU A N 1
ATOM 1978 C CA . GLU A 1 248 ? 60.12400 -27.74000 25.41000 1.000 130.34000 248 GLU A CA 1
ATOM 1979 C C . GLU A 1 248 ? 58.95600 -28.02500 26.37700 1.000 133.16000 248 GLU A C 1
ATOM 1980 O O . GLU A 1 248 ? 57.84300 -27.52200 26.13200 1.000 134.54000 248 GLU A O 1
ATOM 1986 N N . SER A 1 249 ? 59.20900 -28.85400 27.40200 1.000 131.83000 249 SER A N 1
ATOM 1987 C CA . SER A 1 249 ? 58.32300 -29.13600 28.56700 1.000 122.35000 249 SER A CA 1
ATOM 1988 C C . SER A 1 249 ? 56.87100 -29.38500 28.12900 1.000 112.32000 249 SER A C 1
ATOM 1989 O O . SER A 1 249 ? 55.96400 -29.00000 28.87900 1.000 105.32000 249 SER A O 1
ATOM 1992 N N . LYS A 1 250 ? 56.65400 -30.01100 26.96900 1.000 115.72000 250 LYS A N 1
ATOM 1993 C CA . LYS A 1 250 ? 55.33800 -30.59900 26.59300 1.000 121.23000 250 LYS A CA 1
ATOM 1994 C C . LYS A 1 250 ? 55.29800 -32.04000 27.12200 1.000 129.89000 250 LYS A C 1
ATOM 1995 O O . LYS A 1 250 ? 54.27400 -32.40600 27.74400 1.000 131.48000 250 LYS A O 1
ATOM 2001 N N . PHE A 1 251 ? 56.37700 -32.80900 26.89700 1.000 130.92000 251 PHE A N 1
ATOM 2002 C CA . PHE A 1 251 ? 56.57600 -34.19700 27.39900 1.000 129.63000 251 PHE A CA 1
ATOM 2003 C C . PHE A 1 251 ? 55.28600 -35.00900 27.18800 1.000 128.91000 251 PHE A C 1
ATOM 2004 O O . PHE A 1 251 ? 55.08200 -35.52000 26.06100 1.000 118.82000 251 PHE A O 1
ATOM 2012 N N . GLU A 1 252 ? 54.43500 -35.08100 28.22700 1.000 125.27000 252 GLU A N 1
ATOM 2013 C CA . GLU A 1 252 ? 53.17300 -35.87900 28.29300 1.000 118.92000 252 GLU A CA 1
ATOM 2014 C C . GLU A 1 252 ? 53.32100 -37.15800 27.44800 1.000 105.17000 252 GLU A C 1
ATOM 2015 O O . GLU A 1 252 ? 53.72200 -38.19400 28.00200 1.000 102.33000 252 GLU A O 1
ATOM 2021 N N . PHE A 1 253 ? 52.99300 -37.10200 26.16400 1.000 94.72000 253 PHE A N 1
ATOM 2022 C CA . PHE A 1 253 ? 53.14300 -38.23900 25.22500 1.000 100.86000 253 PHE A CA 1
ATOM 2023 C C . PHE A 1 253 ? 52.83200 -39.56900 25.93400 1.000 96.19000 253 PHE A C 1
ATOM 2024 O O . PHE A 1 253 ? 53.49000 -40.58000 25.61000 1.000 110.39000 253 PHE A O 1
ATOM 2032 N N . ASP A 1 254 ? 51.83800 -39.58900 26.83100 1.000 83.68000 254 ASP A N 1
ATOM 2033 C CA . ASP A 1 254 ? 51.40200 -40.82300 27.54000 1.000 95.60000 254 ASP A CA 1
ATOM 2034 C C . ASP A 1 254 ? 52.64100 -41.69300 27.79100 1.000 103.44000 254 ASP A C 1
ATOM 2035 O O . ASP A 1 254 ? 53.75700 -41.24900 27.53000 1.000 98.54000 254 ASP A O 1
ATOM 2040 N N . PRO A 1 255 ? 52.52700 -42.93400 28.33600 1.000 114.82000 255 PRO A N 1
ATOM 2041 C CA . PRO A 1 255 ? 53.58000 -43.92600 28.14200 1.000 104.70000 255 PRO A CA 1
ATOM 2042 C C . PRO A 1 255 ? 53.59700 -44.35300 26.66800 1.000 92.63000 255 PRO A C 1
ATOM 2043 O O . PRO A 1 255 ? 54.65500 -44.54100 26.13800 1.000 97.53000 255 PRO A O 1
ATOM 2047 N N . LEU A 1 256 ? 52.42400 -44.40400 26.03600 1.000 82.22000 256 LEU A N 1
ATOM 2048 C CA . LEU A 1 256 ? 52.14400 -45.29200 24.88000 1.000 81.57000 256 LEU A CA 1
ATOM 2049 C C . LEU A 1 256 ? 52.86700 -44.80600 23.61700 1.000 79.03000 256 LEU A C 1
ATOM 2050 O O . LEU A 1 256 ? 53.30100 -45.68000 22.82300 1.000 87.25000 256 LEU A O 1
ATOM 2055 N N . VAL A 1 257 ? 52.98900 -43.49100 23.41700 1.000 69.62000 257 VAL A N 1
ATOM 2056 C CA . VAL A 1 257 ? 53.63000 -42.92000 22.19300 1.000 68.32000 257 VAL A CA 1
ATOM 2057 C C . VAL A 1 257 ? 55.10200 -43.33200 22.20900 1.000 65.39000 257 VAL A C 1
ATOM 2058 O O . VAL A 1 257 ? 55.82400 -42.82800 23.07300 1.000 61.15000 257 VAL A O 1
ATOM 2062 N N . LYS A 1 258 ? 55.49800 -44.23800 21.31000 1.000 64.84000 258 LYS A N 1
ATOM 2063 C CA . LYS A 1 258 ? 56.88400 -44.75400 21.17200 1.000 71.78000 258 LYS A CA 1
ATOM 2064 C C . LYS A 1 258 ? 57.57200 -44.00400 20.02300 1.000 67.50000 258 LYS A C 1
ATOM 2065 O O . LYS A 1 258 ? 56.85900 -43.58900 19.11700 1.000 70.22000 258 LYS A O 1
ATOM 2071 N N . GLN A 1 259 ? 58.89600 -43.79600 20.10200 1.000 70.32000 259 GLN A N 1
ATOM 2072 C CA . GLN A 1 259 ? 59.75800 -43.33400 18.97200 1.000 76.07000 259 GLN A CA 1
ATOM 2073 C C . GLN A 1 259 ? 60.20400 -44.57200 18.19000 1.000 76.12000 259 GLN A C 1
ATOM 2074 O O . GLN A 1 259 ? 60.58800 -45.58100 18.83200 1.000 74.85000 259 GLN A O 1
ATOM 2080 N N . LEU A 1 260 ? 60.16100 -44.50000 16.86000 1.000 78.51000 260 LEU A N 1
ATOM 2081 C CA . LEU A 1 260 ? 60.18400 -45.69900 15.98800 1.000 82.65000 260 LEU A CA 1
ATOM 2082 C C . LEU A 1 260 ? 61.31000 -45.60900 14.95700 1.000 82.68000 260 LEU A C 1
ATOM 2083 O O . LEU A 1 260 ? 61.29600 -44.66900 14.13200 1.000 82.62000 260 LEU A O 1
ATOM 2088 N N . LYS A 1 261 ? 62.21000 -46.59600 14.97500 1.000 80.93000 261 LYS A N 1
ATOM 2089 C CA . LYS A 1 261 ? 63.34900 -46.70700 14.02900 1.000 80.87000 261 LYS A CA 1
ATOM 2090 C C . LYS A 1 261 ? 62.78800 -46.64900 12.60900 1.000 72.36000 261 LYS A C 1
ATOM 2091 O O . LYS A 1 261 ? 61.71800 -47.19200 12.34300 1.000 66.38000 261 LYS A O 1
ATOM 2097 N N . PRO A 1 262 ? 63.44900 -45.92400 11.67600 1.000 69.63000 262 PRO A N 1
ATOM 2098 C CA . PRO A 1 262 ? 63.06500 -45.95200 10.26500 1.000 73.33000 262 PRO A CA 1
ATOM 2099 C C . PRO A 1 262 ? 63.30200 -47.33900 9.64700 1.000 72.68000 262 PRO A C 1
ATOM 2100 O O . PRO A 1 262 ? 64.43500 -47.80300 9.66000 1.000 75.40000 262 PRO A O 1
ATOM 2104 N N . PHE A 1 263 ? 62.23900 -47.95700 9.12200 1.000 65.95000 263 PHE A N 1
ATOM 2105 C CA . PHE A 1 263 ? 62.21500 -49.37900 8.68900 1.000 61.26000 263 PHE A CA 1
ATOM 2106 C C . PHE A 1 263 ? 62.32300 -49.49400 7.16500 1.000 57.52000 263 PHE A C 1
ATOM 2107 O O . PHE A 1 263 ? 62.03400 -48.53000 6.42600 1.000 58.07000 263 PHE A O 1
ATOM 2115 N N . GLY A 1 264 ? 62.69200 -50.68500 6.70900 1.000 55.04000 264 GLY A N 1
ATOM 2116 C CA . GLY A 1 264 ? 62.74800 -51.02500 5.28300 1.000 57.41000 264 GLY A CA 1
ATOM 2117 C C . GLY A 1 264 ? 61.36000 -51.09300 4.69000 1.000 56.11000 264 GLY A C 1
ATOM 2118 O O . GLY A 1 264 ? 60.40200 -50.86500 5.42100 1.000 58.20000 264 GLY A O 1
ATOM 2119 N N . PHE A 1 265 ? 61.27100 -51.43300 3.40900 1.000 58.41000 265 PHE A N 1
ATOM 2120 C CA . PHE A 1 265 ? 60.01600 -51.52900 2.63100 1.000 60.65000 265 PHE A CA 1
ATOM 2121 C C . PHE A 1 265 ? 59.11100 -52.58300 3.27800 1.000 62.65000 265 PHE A C 1
ATOM 2122 O O . PHE A 1 265 ? 58.06900 -52.17700 3.84400 1.000 65.39000 265 PHE A O 1
ATOM 2130 N N . PHE A 1 266 ? 59.50300 -53.87100 3.23700 1.000 63.26000 266 PHE A N 1
ATOM 2131 C CA . PHE A 1 266 ? 58.68200 -54.99900 3.75300 1.000 61.68000 266 PHE A CA 1
ATOM 2132 C C . PHE A 1 266 ? 58.19000 -54.59500 5.13400 1.000 66.56000 266 PHE A C 1
ATOM 2133 O O . PHE A 1 266 ? 56.96200 -54.54900 5.37400 1.000 75.60000 266 PHE A O 1
ATOM 2141 N N . ASP A 1 267 ? 59.14400 -54.28300 6.00800 1.000 62.43000 267 ASP A N 1
ATOM 2142 C CA . ASP A 1 267 ? 58.89000 -54.12900 7.45800 1.000 64.36000 267 ASP A CA 1
ATOM 2143 C C . ASP A 1 267 ? 57.81700 -53.04600 7.63800 1.000 60.02000 267 ASP A C 1
ATOM 2144 O O . ASP A 1 267 ? 56.81400 -53.32500 8.31200 1.000 64.21000 267 ASP A O 1
ATOM 2149 N N . TYR A 1 268 ? 57.98900 -51.87800 7.01100 1.000 56.02000 268 TYR A N 1
ATOM 2150 C CA . TYR A 1 268 ? 57.10000 -50.70300 7.19900 1.000 53.64000 268 TYR A CA 1
ATOM 2151 C C . TYR A 1 268 ? 55.73100 -51.01100 6.60300 1.000 52.04000 268 TYR A C 1
ATOM 2152 O O . TYR A 1 268 ? 54.74200 -50.52400 7.14400 1.000 58.15000 268 TYR A O 1
ATOM 2161 N N . ASN A 1 269 ? 55.67700 -51.78400 5.52200 1.000 47.29000 269 ASN A N 1
ATOM 2162 C CA . ASN A 1 269 ? 54.39000 -52.18800 4.90600 1.000 50.20000 269 ASN A CA 1
ATOM 2163 C C . ASN A 1 269 ? 53.67600 -53.16600 5.83700 1.000 51.93000 269 ASN A C 1
ATOM 2164 O O . ASN A 1 269 ? 52.55000 -52.86300 6.25400 1.000 49.31000 269 ASN A O 1
ATOM 2169 N N . ALA A 1 270 ? 54.32000 -54.28900 6.15000 1.000 55.70000 270 ALA A N 1
ATOM 2170 C CA . ALA A 1 270 ? 53.82200 -55.32000 7.09100 1.000 58.52000 270 ALA A CA 1
ATOM 2171 C C . ALA A 1 270 ? 53.20500 -54.63200 8.31300 1.000 55.83000 270 ALA A C 1
ATOM 2172 O O . ALA A 1 270 ? 52.09500 -55.02200 8.72500 1.000 51.69000 270 ALA A O 1
ATOM 2174 N N . LEU A 1 271 ? 53.92000 -53.63700 8.84800 1.000 54.63000 271 LEU A N 1
ATOM 2175 C CA . LEU A 1 271 ? 53.49000 -52.74800 9.95700 1.000 56.05000 271 LEU A CA 1
ATOM 2176 C C . LEU A 1 271 ? 52.16300 -52.07200 9.57700 1.000 52.36000 271 LEU A C 1
ATOM 2177 O O . LEU A 1 271 ? 51.15200 -52.35600 10.23500 1.000 47.07000 271 LEU A O 1
ATOM 2182 N N . GLN A 1 272 ? 52.16500 -51.28200 8.49800 1.000 53.39000 272 GLN A N 1
ATOM 2183 C CA . GLN A 1 272 ? 50.97200 -50.58800 7.92500 1.000 54.27000 272 GLN A CA 1
ATOM 2184 C C . GLN A 1 272 ? 49.80000 -51.58600 7.78300 1.000 53.85000 272 GLN A C 1
ATOM 2185 O O . GLN A 1 272 ? 48.71800 -51.31500 8.34100 1.000 49.39000 272 GLN A O 1
ATOM 2191 N N . LYS A 1 273 ? 50.01600 -52.70800 7.08700 1.000 57.50000 273 LYS A N 1
ATOM 2192 C CA . LYS A 1 273 ? 48.95900 -53.68600 6.68000 1.000 56.23000 273 LYS A CA 1
ATOM 2193 C C . LYS A 1 273 ? 48.13600 -54.10100 7.89700 1.000 54.38000 273 LYS A C 1
ATOM 2194 O O . LYS A 1 273 ? 46.92500 -54.24300 7.75400 1.000 53.47000 273 LYS A O 1
ATOM 2200 N N . ASP A 1 274 ? 48.79800 -54.31500 9.03500 1.000 56.92000 274 ASP A N 1
ATOM 2201 C CA . ASP A 1 274 ? 48.21900 -54.98400 10.22700 1.000 57.53000 274 ASP A CA 1
ATOM 2202 C C . ASP A 1 274 ? 48.07700 -53.96100 11.34900 1.000 53.21000 274 ASP A C 1
ATOM 2203 O O . ASP A 1 274 ? 47.89900 -54.37100 12.48900 1.000 51.32000 274 ASP A O 1
ATOM 2208 N N . ALA A 1 275 ? 48.17400 -52.67400 11.02800 1.000 53.73000 275 ALA A N 1
ATOM 2209 C CA . ALA A 1 275 ? 47.90600 -51.57100 11.97400 1.000 52.65000 275 ALA A CA 1
ATOM 2210 C C . ALA A 1 275 ? 46.40100 -51.44800 12.15900 1.000 49.45000 275 ALA A C 1
ATOM 2211 O O . ALA A 1 275 ? 45.65300 -51.97900 11.31700 1.000 43.70000 275 ALA A O 1
ATOM 2213 N N . PHE A 1 276 ? 46.00300 -50.77400 13.23000 1.000 51.21000 276 PHE A N 1
ATOM 2214 C CA . PHE A 1 276 ? 44.60100 -50.42900 13.57300 1.000 56.55000 276 PHE A CA 1
ATOM 2215 C C . PHE A 1 276 ? 44.12700 -49.28300 12.68000 1.000 54.51000 276 PHE A C 1
ATOM 2216 O O . PHE A 1 276 ? 42.98000 -49.30600 12.19200 1.000 47.37000 276 PHE A O 1
ATOM 2224 N N . VAL A 1 277 ? 45.00100 -48.28200 12.53900 1.000 58.65000 277 VAL A N 1
ATOM 2225 C CA . VAL A 1 277 ? 44.83300 -47.06300 11.69600 1.000 55.80000 277 VAL A CA 1
ATOM 2226 C C . VAL A 1 277 ? 46.23900 -46.55700 11.32500 1.000 56.33000 277 VAL A C 1
ATOM 2227 O O . VAL A 1 277 ? 47.17800 -46.70200 12.14600 1.000 54.80000 277 VAL A O 1
ATOM 2231 N N . VAL A 1 278 ? 46.39600 -45.99700 10.13500 1.000 50.27000 278 VAL A N 1
ATOM 2232 C CA . VAL A 1 278 ? 47.65800 -45.32600 9.74000 1.000 48.95000 278 VAL A CA 1
ATOM 2233 C C . VAL A 1 278 ? 47.35600 -43.84800 9.48800 1.000 48.59000 278 VAL A C 1
ATOM 2234 O O . VAL A 1 278 ? 46.48200 -43.58200 8.66600 1.000 54.87000 278 VAL A O 1
ATOM 2238 N N . LEU A 1 279 ? 47.99900 -42.93500 10.22400 1.000 46.89000 279 LEU A N 1
ATOM 2239 C CA . LEU A 1 279 ? 48.10500 -41.49900 9.84500 1.000 51.68000 279 LEU A CA 1
ATOM 2240 C C . LEU A 1 279 ? 49.47100 -41.22400 9.22900 1.000 53.40000 279 LEU A C 1
ATOM 2241 O O . LEU A 1 279 ? 50.44200 -41.18300 9.99600 1.000 56.20000 279 LEU A O 1
ATOM 2246 N N . SER A 1 280 ? 49.52800 -40.99500 7.91300 1.000 52.57000 280 SER A N 1
ATOM 2247 C CA . SER A 1 280 ? 50.78600 -40.77700 7.14800 1.000 54.95000 280 SER A CA 1
ATOM 2248 C C . SER A 1 280 ? 50.62600 -39.55800 6.22900 1.000 54.13000 280 SER A C 1
ATOM 2249 O O . SER A 1 280 ? 49.52800 -39.38500 5.67700 1.000 58.69000 280 SER A O 1
ATOM 2252 N N . ASP A 1 281 ? 51.65700 -38.71800 6.10600 1.000 51.18000 281 ASP A N 1
ATOM 2253 C CA . ASP A 1 281 ? 51.71700 -37.68400 5.04000 1.000 54.04000 281 ASP A CA 1
ATOM 2254 C C . ASP A 1 281 ? 52.57800 -38.22700 3.90100 1.000 51.86000 281 ASP A C 1
ATOM 2255 O O . ASP A 1 281 ? 52.77900 -37.47500 2.90600 1.000 50.69000 281 ASP A O 1
ATOM 2260 N N . SER A 1 282 ? 53.00500 -39.49500 4.02800 1.000 48.60000 282 SER A N 1
ATOM 2261 C CA . SER A 1 282 ? 53.66600 -40.31500 2.97700 1.000 52.40000 282 SER A CA 1
ATOM 2262 C C . SER A 1 282 ? 52.97700 -40.12100 1.61300 1.000 51.75000 282 SER A C 1
ATOM 2263 O O . SER A 1 282 ? 51.73900 -40.00800 1.58700 1.000 55.90000 282 SER A O 1
ATOM 2266 N N . GLY A 1 283 ? 53.75700 -40.08000 0.52500 1.000 49.81000 283 GLY A N 1
ATOM 2267 C CA . GLY A 1 283 ? 53.25800 -40.05600 -0.86200 1.000 50.66000 283 GLY A CA 1
ATOM 2268 C C . GLY A 1 283 ? 52.56100 -41.35700 -1.21000 1.000 56.58000 283 GLY A C 1
ATOM 2269 O O . GLY A 1 283 ? 51.53700 -41.32100 -1.95600 1.000 65.23000 283 GLY A O 1
ATOM 2270 N N . THR A 1 284 ? 53.05000 -42.46200 -0.63900 1.000 57.73000 284 THR A N 1
ATOM 2271 C CA . THR A 1 284 ? 52.64600 -43.85100 -0.99000 1.000 60.48000 284 THR A CA 1
ATOM 2272 C C . THR A 1 284 ? 51.35100 -44.26200 -0.27000 1.000 63.01000 284 THR A C 1
ATOM 2273 O O . THR A 1 284 ? 50.82800 -45.31900 -0.63200 1.000 72.60000 284 THR A O 1
ATOM 2277 N N . LEU A 1 285 ? 50.84000 -43.47100 0.68300 1.000 60.15000 285 LEU A N 1
ATOM 2278 C CA . LEU A 1 285 ? 49.65100 -43.84300 1.51000 1.000 57.17000 285 LEU A CA 1
ATOM 2279 C C . LEU A 1 285 ? 48.42700 -44.09100 0.61100 1.000 54.61000 285 LEU A C 1
ATOM 2280 O O . LEU A 1 285 ? 47.97300 -45.26100 0.51400 1.000 47.27000 285 LEU A O 1
ATOM 2285 N N . SER A 1 286 ? 47.90200 -43.04400 -0.01900 1.000 53.40000 286 SER A N 1
ATOM 2286 C CA . SER A 1 286 ? 46.73300 -43.14300 -0.91800 1.000 58.28000 286 SER A CA 1
ATOM 2287 C C . SER A 1 286 ? 46.77500 -44.48500 -1.67200 1.000 58.53000 286 SER A C 1
ATOM 2288 O O . SER A 1 286 ? 45.70100 -45.12100 -1.79400 1.000 61.80000 286 SER A O 1
ATO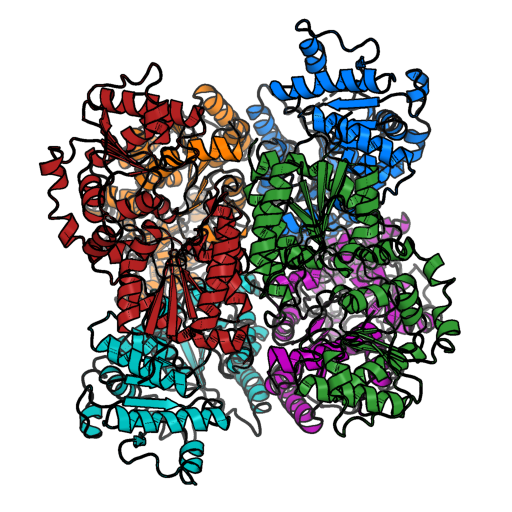M 2291 N N . GLU A 1 287 ? 47.97000 -44.94000 -2.08200 1.000 58.52000 287 GLU A N 1
ATOM 2292 C CA . GLU A 1 287 ? 48.17700 -46.17500 -2.90900 1.000 58.55000 287 GLU A CA 1
ATOM 2293 C C . GLU A 1 287 ? 48.38700 -47.39900 -2.01300 1.000 52.81000 287 GLU A C 1
ATOM 2294 O O . GLU A 1 287 ? 47.75800 -48.41200 -2.27500 1.000 48.41000 287 GLU A O 1
ATOM 2300 N N . GLU A 1 288 ? 49.29000 -47.31200 -1.03800 1.000 57.03000 288 GLU A N 1
ATOM 2301 C CA . GLU A 1 288 ? 49.57700 -48.40500 -0.07000 1.000 60.98000 288 GLU A CA 1
ATOM 2302 C C . GLU A 1 288 ? 48.23700 -48.87600 0.50500 1.000 59.68000 288 GLU A C 1
ATOM 2303 O O . GLU A 1 288 ? 47.99400 -50.09300 0.54100 1.000 63.76000 288 GLU A O 1
ATOM 2309 N N . SER A 1 289 ? 47.38500 -47.93800 0.91200 1.000 56.30000 289 SER A N 1
ATOM 2310 C CA . SER A 1 289 ? 46.08600 -48.23000 1.56500 1.000 55.48000 289 SER A CA 1
ATOM 2311 C C . SER A 1 289 ? 45.14800 -48.93200 0.57400 1.000 51.98000 289 SER A C 1
ATOM 2312 O O . SER A 1 289 ? 44.40100 -49.81100 1.01500 1.000 56.13000 289 SER A O 1
ATOM 2315 N N . SER A 1 290 ? 45.18600 -48.54900 -0.70900 1.000 48.35000 290 SER A N 1
ATOM 2316 C CA . SER A 1 290 ? 44.26700 -49.03700 -1.77500 1.000 48.92000 290 SER A CA 1
ATOM 2317 C C . SER A 1 290 ? 44.61300 -50.48500 -2.15000 1.000 48.42000 290 SER A C 1
ATOM 2318 O O . SER A 1 290 ? 43.68800 -51.25800 -2.48000 1.000 46.76000 290 SER A O 1
ATOM 2321 N N . ILE A 1 291 ? 45.90500 -50.82300 -2.12100 1.000 49.61000 291 ILE A N 1
ATOM 2322 C CA . ILE A 1 291 ? 46.47200 -52.12800 -2.57600 1.000 49.77000 291 ILE A CA 1
ATOM 2323 C C . ILE A 1 291 ? 46.44900 -53.09600 -1.38900 1.000 54.98000 291 ILE A C 1
ATOM 2324 O O . ILE A 1 291 ? 45.75700 -54.12900 -1.47100 1.000 58.46000 291 ILE A O 1
ATOM 2329 N N . LEU A 1 292 ? 47.17000 -52.75100 -0.32000 1.000 55.36000 292 LEU A N 1
ATOM 2330 C CA . LEU A 1 292 ? 47.31300 -53.58400 0.89600 1.000 56.99000 292 LEU A CA 1
ATOM 2331 C C . LEU A 1 292 ? 46.04400 -53.49600 1.74400 1.000 57.40000 292 LEU A C 1
ATOM 2332 O O . LEU A 1 292 ? 45.99800 -54.17400 2.77300 1.000 63.85000 292 LEU A O 1
ATOM 2337 N N . LYS A 1 293 ? 45.05600 -52.69800 1.33800 1.000 56.52000 293 LYS A N 1
ATOM 2338 C CA . LYS A 1 293 ? 43.69400 -52.76600 1.91700 1.000 55.59000 293 LYS A CA 1
ATOM 2339 C C . LYS A 1 293 ? 43.76700 -52.47400 3.43100 1.000 56.77000 293 LYS A C 1
ATOM 2340 O O . LYS A 1 293 ? 43.71000 -53.43500 4.21200 1.000 65.12000 293 LYS A O 1
ATOM 2346 N N . PHE A 1 294 ? 43.92300 -51.21200 3.84900 1.000 54.36000 294 PHE A N 1
ATOM 2347 C CA . PHE A 1 294 ? 43.97100 -50.82500 5.29000 1.000 53.07000 294 PHE A CA 1
ATOM 2348 C C . PHE A 1 294 ? 43.50400 -49.38600 5.48900 1.000 55.69000 294 PHE A C 1
ATOM 2349 O O . PHE A 1 294 ? 43.59300 -48.55100 4.58700 1.000 60.79000 294 PHE A O 1
ATOM 2357 N N . PRO A 1 295 ? 42.97000 -49.06900 6.68600 1.000 51.77000 295 PRO A N 1
ATOM 2358 C CA . PRO A 1 295 ? 42.50000 -47.72200 6.99500 1.000 50.81000 295 PRO A CA 1
ATOM 2359 C C . PRO A 1 295 ? 43.62300 -46.69800 7.17500 1.000 48.51000 295 PRO A C 1
ATOM 2360 O O . PRO A 1 295 ? 44.39200 -46.78900 8.13200 1.000 48.32000 295 PRO A O 1
ATOM 2364 N N . GLY A 1 296 ? 43.67000 -45.73700 6.25700 1.000 46.93000 296 GLY A N 1
ATOM 2365 C CA . GLY A 1 296 ? 44.60000 -44.59600 6.29200 1.000 46.38000 296 GLY A CA 1
ATOM 2366 C C . GLY A 1 296 ? 43.85600 -43.27900 6.38600 1.000 44.63000 296 GLY A C 1
ATOM 2367 O O . GLY A 1 296 ? 43.04300 -42.98400 5.50700 1.000 46.23000 296 GLY A O 1
ATOM 2368 N N . VAL A 1 297 ? 44.09600 -42.51400 7.43500 1.000 44.62000 297 VAL A N 1
ATOM 2369 C CA . VAL A 1 297 ? 43.80000 -41.06000 7.43500 1.000 48.56000 297 VAL A CA 1
ATOM 2370 C C . VAL A 1 297 ? 45.02200 -40.38000 6.83900 1.000 47.09000 297 VAL A C 1
ATOM 2371 O O . VAL A 1 297 ? 46.14100 -40.69200 7.29100 1.000 48.21000 297 VAL A O 1
ATOM 2375 N N . LEU A 1 298 ? 44.82600 -39.53600 5.83300 1.000 44.25000 298 LEU A N 1
ATOM 2376 C CA . LEU A 1 298 ? 45.94400 -38.94300 5.05700 1.000 43.82000 298 LEU A CA 1
ATOM 2377 C C . LEU A 1 298 ? 46.12600 -37.51200 5.55000 1.000 41.23000 298 LEU A C 1
ATOM 2378 O O . LEU A 1 298 ? 45.18100 -36.72400 5.43200 1.000 46.51000 298 LEU A O 1
ATOM 2383 N N . ILE A 1 299 ? 47.26400 -37.22300 6.16700 1.000 37.25000 299 ILE A N 1
ATOM 2384 C CA . ILE A 1 299 ? 47.39300 -36.06800 7.09100 1.000 38.46000 299 ILE A CA 1
ATOM 2385 C C . ILE A 1 299 ? 48.00800 -34.90800 6.30400 1.000 37.42000 299 ILE A C 1
ATOM 2386 O O . ILE A 1 299 ? 49.08700 -34.42100 6.65700 1.000 35.28000 299 ILE A O 1
ATOM 2391 N N . ARG A 1 300 ? 47.28300 -34.48300 5.27300 1.000 39.44000 300 ARG A N 1
ATOM 2392 C CA . ARG A 1 300 ? 47.60500 -33.31700 4.42100 1.000 42.73000 300 ARG A CA 1
ATOM 2393 C C . ARG A 1 300 ? 46.34300 -32.47500 4.22500 1.000 43.07000 300 ARG A C 1
ATOM 2394 O O . ARG A 1 300 ? 45.26900 -32.89700 4.68900 1.000 45.91000 300 ARG A O 1
ATOM 2402 N N . THR A 1 301 ? 46.49600 -31.31700 3.58700 1.000 41.67000 301 THR A N 1
ATOM 2403 C CA . THR A 1 301 ? 45.46200 -30.26600 3.39900 1.000 40.18000 301 THR A CA 1
ATOM 2404 C C . THR A 1 301 ? 45.04000 -30.26600 1.92600 1.000 39.75000 301 THR A C 1
ATOM 2405 O O . THR A 1 301 ? 44.32000 -29.33500 1.48800 1.000 36.66000 301 THR A O 1
ATOM 2409 N N . SER A 1 302 ? 45.53100 -31.27100 1.20100 1.000 41.05000 302 SER A N 1
ATOM 2410 C CA . SER A 1 302 ? 45.58300 -31.39200 -0.27800 1.000 42.50000 302 SER A CA 1
ATOM 2411 C C . SER A 1 302 ? 46.09700 -32.79800 -0.55700 1.000 43.38000 302 SER A C 1
ATOM 2412 O O . SER A 1 302 ? 46.81900 -33.32600 0.32500 1.000 49.48000 302 SER A O 1
ATOM 2415 N N . THR A 1 303 ? 45.66500 -33.41500 -1.65500 1.000 42.56000 303 THR A N 1
ATOM 2416 C CA . THR A 1 303 ? 46.15100 -34.74100 -2.12700 1.000 43.66000 303 THR A CA 1
ATOM 2417 C C . THR A 1 303 ? 46.43700 -34.62300 -3.61100 1.000 46.39000 303 THR A C 1
ATOM 2418 O O . THR A 1 303 ? 45.74500 -33.82600 -4.25800 1.000 51.28000 303 THR A O 1
ATOM 2422 N N . GLU A 1 304 ? 47.41700 -35.36700 -4.11900 1.000 49.76000 304 GLU A N 1
ATOM 2423 C CA . GLU A 1 304 ? 47.68300 -35.45000 -5.58100 1.000 56.04000 304 GLU A CA 1
ATOM 2424 C C . GLU A 1 304 ? 47.08900 -36.74900 -6.13800 1.000 57.77000 304 GLU A C 1
ATOM 2425 O O . GLU A 1 304 ? 47.27700 -36.99100 -7.36700 1.000 61.64000 304 GLU A O 1
ATOM 2431 N N . ARG A 1 305 ? 46.34300 -37.49400 -5.29600 1.000 58.29000 305 ARG A N 1
ATOM 2432 C CA . ARG A 1 305 ? 45.80500 -38.86000 -5.57100 1.000 56.81000 305 ARG A CA 1
ATOM 2433 C C . ARG A 1 305 ? 44.28900 -38.87900 -5.37500 1.000 58.10000 305 ARG A C 1
ATOM 2434 O O . ARG A 1 305 ? 43.80000 -39.55300 -4.47000 1.000 63.56000 305 ARG A O 1
ATOM 2442 N N . PRO A 1 306 ? 43.49500 -38.17600 -6.22200 1.000 58.07000 306 PRO A N 1
ATOM 2443 C CA . PRO A 1 306 ? 42.04000 -38.12300 -6.07300 1.000 55.80000 306 PRO A CA 1
ATOM 2444 C C . PRO A 1 306 ? 41.34200 -39.40400 -6.53400 1.000 54.01000 306 PRO A C 1
ATOM 2445 O O . PRO A 1 306 ? 40.29000 -39.70400 -6.02700 1.000 61.12000 306 PRO A O 1
ATOM 2449 N N . GLU A 1 307 ? 41.93500 -40.09400 -7.50700 1.000 51.76000 307 GLU A N 1
ATOM 2450 C CA . GLU A 1 307 ? 41.42600 -41.36800 -8.07500 1.000 52.19000 307 GLU A CA 1
ATOM 2451 C C . GLU A 1 307 ? 40.91500 -42.25500 -6.95000 1.000 48.24000 307 GLU A C 1
ATOM 2452 O O . GLU A 1 307 ? 40.08400 -43.13800 -7.24000 1.000 51.32000 307 GLU A O 1
ATOM 2458 N N . VAL A 1 308 ? 41.41300 -42.02900 -5.73200 1.000 45.05000 308 VAL A N 1
ATOM 2459 C CA . VAL A 1 308 ? 41.18700 -42.91300 -4.55700 1.000 50.40000 308 VAL A CA 1
ATOM 2460 C C . VAL A 1 308 ? 39.93900 -42.44700 -3.78200 1.000 51.21000 308 VAL A C 1
ATOM 2461 O O . VAL A 1 308 ? 39.18000 -43.32600 -3.32600 1.000 51.08000 308 VAL A O 1
ATOM 2465 N N . LEU A 1 309 ? 39.71900 -41.13000 -3.66800 1.000 51.11000 309 LEU A N 1
ATOM 2466 C CA . LEU A 1 309 ? 38.46200 -40.50900 -3.14800 1.000 51.25000 309 LEU A CA 1
ATOM 2467 C C . LEU A 1 309 ? 37.26300 -40.90900 -4.02800 1.000 50.73000 309 LEU A C 1
ATOM 2468 O O . LEU A 1 309 ? 36.13000 -41.13000 -3.45800 1.000 44.71000 309 LEU A O 1
ATOM 2473 N N . ASP A 1 310 ? 37.51000 -41.01300 -5.34600 1.000 48.69000 310 ASP A N 1
ATOM 2474 C CA . ASP A 1 310 ? 36.55000 -41.47100 -6.39000 1.000 50.96000 310 ASP A CA 1
ATOM 2475 C C . ASP A 1 310 ? 36.07800 -42.90000 -6.08000 1.000 45.81000 310 ASP A C 1
ATOM 2476 O O . ASP A 1 310 ? 35.10400 -43.31600 -6.71300 1.000 44.27000 310 ASP A O 1
ATOM 2481 N N . LYS A 1 311 ? 36.74100 -43.63000 -5.17000 1.000 43.40000 311 LYS A N 1
ATOM 2482 C CA . LYS A 1 311 ? 36.42400 -45.05600 -4.87300 1.000 43.95000 311 LYS A CA 1
ATOM 2483 C C . LYS A 1 311 ? 36.20700 -45.31000 -3.36200 1.000 42.83000 311 LYS A C 1
ATOM 2484 O O . LYS A 1 311 ? 35.82300 -46.44600 -3.00400 1.000 39.14000 311 LYS A O 1
ATOM 2490 N N . GLY A 1 312 ? 36.41000 -44.30300 -2.50700 1.000 46.57000 312 GLY A N 1
ATOM 2491 C CA . GLY A 1 312 ? 36.26600 -44.40700 -1.03700 1.000 47.31000 312 GLY A CA 1
ATOM 2492 C C . GLY A 1 312 ? 37.32500 -45.30700 -0.41700 1.000 45.82000 312 GLY A C 1
ATOM 2493 O O . GLY A 1 312 ? 36.97300 -46.23300 0.29800 1.000 42.42000 312 GLY A O 1
ATOM 2494 N N . THR A 1 313 ? 38.59300 -45.01700 -0.67400 1.000 51.36000 313 THR A N 1
ATOM 2495 C CA . THR A 1 313 ? 39.76500 -45.80900 -0.21000 1.000 54.57000 313 THR A CA 1
ATOM 2496 C C . THR A 1 313 ? 40.52100 -45.01800 0.87900 1.000 56.61000 313 THR A C 1
ATOM 2497 O O . THR A 1 313 ? 41.32800 -45.63800 1.59600 1.000 56.33000 313 THR A O 1
ATOM 2501 N N . VAL A 1 314 ? 40.29500 -43.70200 0.99700 1.000 57.02000 314 VAL A N 1
ATOM 2502 C CA . VAL A 1 314 ? 41.07800 -42.83100 1.92600 1.000 56.97000 314 VAL A CA 1
ATOM 2503 C C . VAL A 1 314 ? 40.19300 -41.69600 2.46600 1.000 53.53000 314 VAL A C 1
ATOM 2504 O O . VAL A 1 314 ? 39.11500 -41.44100 1.88200 1.000 60.93000 314 VAL A O 1
ATOM 2508 N N . ILE A 1 315 ? 40.63300 -41.09600 3.57800 1.000 46.79000 315 ILE A N 1
ATOM 2509 C CA . ILE A 1 315 ? 39.97900 -39.97400 4.31000 1.000 45.24000 315 ILE A CA 1
ATOM 2510 C C . ILE A 1 315 ? 41.06800 -38.94800 4.60800 1.000 44.34000 315 ILE A C 1
ATOM 2511 O O . ILE A 1 315 ? 42.17100 -39.37700 5.02100 1.000 43.17000 315 ILE A O 1
ATOM 2516 N N . VAL A 1 316 ? 40.76800 -37.65800 4.48100 1.000 41.20000 316 VAL A N 1
ATOM 2517 C CA . VAL A 1 316 ? 41.81700 -36.60600 4.51900 1.000 44.06000 316 VAL A CA 1
ATOM 2518 C C . VAL A 1 316 ? 41.71700 -35.81700 5.82800 1.000 48.78000 316 VAL A C 1
ATOM 2519 O O . VAL A 1 316 ? 40.98800 -34.77300 5.86800 1.000 49.23000 316 VAL A O 1
ATOM 2523 N N . GLY A 1 317 ? 42.47700 -36.29200 6.83000 1.000 50.54000 317 GLY A N 1
ATOM 2524 C CA . GLY A 1 317 ? 42.69300 -35.67900 8.15500 1.000 49.97000 317 GLY A CA 1
ATOM 2525 C C . GLY A 1 317 ? 42.85200 -34.18200 8.06600 1.000 53.35000 317 GLY A C 1
ATOM 2526 O O . GLY A 1 317 ? 41.89200 -33.47900 8.42000 1.000 64.06000 317 GLY A O 1
ATOM 2527 N N . GLY A 1 318 ? 43.98100 -33.70700 7.54100 1.000 53.55000 318 GLY A N 1
ATOM 2528 C CA . GLY A 1 318 ? 44.37900 -32.29100 7.64000 1.000 58.12000 318 GLY A CA 1
ATOM 2529 C C . GLY A 1 318 ? 45.18600 -32.09800 8.89800 1.000 62.23000 318 GLY A C 1
ATOM 2530 O O . GLY A 1 318 ? 45.70600 -33.12100 9.39500 1.000 61.93000 318 GLY A O 1
ATOM 2531 N N . ILE A 1 319 ? 45.27900 -30.87500 9.42600 1.000 66.77000 319 ILE A N 1
ATOM 2532 C CA . ILE A 1 319 ? 46.05200 -30.64700 10.68000 1.000 77.50000 319 ILE A CA 1
ATOM 2533 C C . ILE A 1 319 ? 45.10800 -30.28000 11.83200 1.000 78.14000 319 ILE A C 1
ATOM 2534 O O . ILE A 1 319 ? 45.18700 -30.98600 12.85600 1.000 84.75000 319 ILE A O 1
ATOM 2539 N N . THR A 1 320 ? 44.22100 -29.28600 11.69300 1.000 77.28000 320 THR A N 1
ATOM 2540 C CA . THR A 1 320 ? 43.30900 -28.88800 12.81100 1.000 83.09000 320 THR A CA 1
ATOM 2541 C C . THR A 1 320 ? 42.84600 -30.15100 13.54400 1.000 76.90000 320 THR A C 1
ATOM 2542 O O . THR A 1 320 ? 42.49500 -31.15100 12.88000 1.000 71.77000 320 THR A O 1
ATOM 2546 N N . TYR A 1 321 ? 42.83700 -30.08200 14.86800 1.000 71.53000 321 TYR A N 1
ATOM 2547 C CA . TYR A 1 321 ? 42.75600 -31.24000 15.78500 1.000 67.35000 321 TYR A CA 1
ATOM 2548 C C . TYR A 1 321 ? 41.47400 -32.03500 15.48600 1.000 62.62000 321 TYR A C 1
ATOM 2549 O O . TYR A 1 321 ? 41.57900 -33.26900 15.34200 1.000 54.79000 321 TYR A O 1
ATOM 2558 N N . ASN A 1 322 ? 40.32200 -31.35600 15.34300 1.000 60.92000 322 ASN A N 1
ATOM 2559 C CA . ASN A 1 322 ? 38.98400 -32.01400 15.29300 1.000 63.83000 322 ASN A CA 1
ATOM 2560 C C . ASN A 1 322 ? 38.96600 -33.01000 14.14000 1.000 63.13000 322 ASN A C 1
ATOM 2561 O O . ASN A 1 322 ? 38.59500 -34.17800 14.37300 1.000 63.44000 322 ASN A O 1
ATOM 2566 N N . ASN A 1 323 ? 39.33200 -32.56600 12.93900 1.000 60.97000 323 ASN A N 1
ATOM 2567 C CA . ASN A 1 323 ? 39.09900 -33.37100 11.71800 1.000 61.03000 323 ASN A CA 1
ATOM 2568 C C . ASN A 1 323 ? 40.03600 -34.59100 11.72700 1.000 62.98000 323 ASN A C 1
ATOM 2569 O O . ASN A 1 323 ? 39.63200 -35.63800 11.17200 1.000 61.22000 323 ASN A O 1
ATOM 2574 N N . LEU A 1 324 ? 41.19700 -34.50300 12.39200 1.000 58.62000 324 LEU A N 1
ATOM 2575 C CA . LEU A 1 324 ? 42.10100 -35.66700 12.57800 1.000 54.81000 324 LEU A CA 1
ATOM 2576 C C . LEU A 1 324 ? 41.36900 -36.70900 13.41500 1.000 55.80000 324 LEU A C 1
ATOM 2577 O O . LEU A 1 324 ? 41.16900 -37.81300 12.91500 1.000 58.95000 324 LEU A O 1
ATOM 2582 N N . ILE A 1 325 ? 40.91800 -36.32400 14.60700 1.000 60.07000 325 ILE A N 1
ATOM 2583 C CA . ILE A 1 325 ? 40.05400 -37.15000 15.50500 1.000 62.91000 325 ILE A CA 1
ATOM 2584 C C . ILE A 1 325 ? 38.87800 -37.73500 14.70900 1.000 59.29000 325 ILE A C 1
ATOM 2585 O O . ILE A 1 325 ? 38.82700 -38.98900 14.55500 1.000 55.43000 325 ILE A O 1
ATOM 2590 N N . GLN A 1 326 ? 37.96300 -36.87100 14.24500 1.000 53.13000 326 GLN A N 1
ATOM 2591 C CA . GLN A 1 326 ? 36.76800 -37.26500 13.45300 1.000 52.79000 326 GLN A CA 1
ATOM 2592 C C . GLN A 1 326 ? 37.20000 -38.30700 12.42400 1.000 49.10000 326 GLN A C 1
ATOM 2593 O O . GLN A 1 326 ? 36.56700 -39.36300 12.34100 1.000 46.04000 326 GLN A O 1
ATOM 2599 N N . SER A 1 327 ? 38.25800 -38.00600 11.67900 1.000 49.47000 327 SER A N 1
ATOM 2600 C CA . SER A 1 327 ? 38.77100 -38.85700 10.57900 1.000 54.10000 327 SER A CA 1
ATOM 2601 C C . SER A 1 327 ? 39.08900 -40.26100 11.10400 1.000 48.91000 327 SER A C 1
ATOM 2602 O O . SER A 1 327 ? 38.66700 -41.23500 10.44500 1.000 50.44000 327 SER A O 1
ATOM 2605 N N . VAL A 1 328 ? 39.79900 -40.36300 12.23400 1.000 42.30000 328 VAL A N 1
ATOM 2606 C CA . VAL A 1 328 ? 40.30400 -41.66300 12.75100 1.000 42.59000 328 VAL A CA 1
ATOM 2607 C C . VAL A 1 328 ? 39.11800 -42.45700 13.28400 1.000 47.29000 328 VAL A C 1
ATOM 2608 O O . VAL A 1 328 ? 39.08800 -43.69300 13.05400 1.000 45.74000 328 VAL A O 1
ATOM 2612 N N . GLU A 1 329 ? 38.16900 -41.77600 13.93800 1.000 54.70000 329 GLU A N 1
ATOM 2613 C CA . GLU A 1 329 ? 36.89600 -42.39500 14.41400 1.000 62.99000 329 GLU A CA 1
ATOM 2614 C C . GLU A 1 329 ? 36.07200 -42.83700 13.19000 1.000 57.89000 329 GLU A C 1
ATOM 2615 O O . GLU A 1 329 ? 35.58300 -43.96900 13.19700 1.000 57.64000 329 GLU A O 1
ATOM 2621 N N . LEU A 1 330 ? 35.97500 -42.01200 12.15000 1.000 56.86000 330 LEU A N 1
ATOM 2622 C CA . LEU A 1 330 ? 35.32700 -42.41400 10.87100 1.000 59.13000 330 LEU A CA 1
ATOM 2623 C C . LEU A 1 330 ? 36.03800 -43.65600 10.33000 1.000 58.03000 330 LEU A C 1
ATOM 2624 O O . LEU A 1 330 ? 35.35800 -44.68400 10.10300 1.000 54.37000 330 LEU A O 1
ATOM 2629 N N . ALA A 1 331 ? 37.36400 -43.55600 10.17700 1.000 58.69000 331 ALA A N 1
ATOM 2630 C CA . ALA A 1 331 ? 38.26700 -44.57000 9.58100 1.000 59.06000 331 ALA A CA 1
ATOM 2631 C C . ALA A 1 331 ? 38.01300 -45.95900 10.17000 1.000 60.00000 331 ALA A C 1
ATOM 2632 O O . ALA A 1 331 ? 38.03200 -46.94800 9.39500 1.000 54.93000 331 ALA A O 1
ATOM 2634 N N . ARG A 1 332 ? 37.83900 -46.03500 11.49100 1.000 61.27000 332 ARG A N 1
ATOM 2635 C CA . ARG A 1 332 ? 37.76000 -47.32200 12.20800 1.000 63.21000 332 ARG A CA 1
ATOM 2636 C C . ARG A 1 332 ? 36.31900 -47.82500 12.17400 1.000 61.31000 332 ARG A C 1
ATOM 2637 O O . ARG A 1 332 ? 36.10900 -48.95400 11.70100 1.000 60.77000 332 ARG A O 1
ATOM 2645 N N . GLU A 1 333 ? 35.37100 -47.00800 12.63400 1.000 65.40000 333 GLU A N 1
ATOM 2646 C CA . GLU A 1 333 ? 33.90700 -47.28100 12.54700 1.000 70.49000 333 GLU A CA 1
ATOM 2647 C C . GLU A 1 333 ? 33.62000 -47.98000 11.22300 1.000 69.14000 333 GLU A C 1
ATOM 2648 O O . GLU A 1 333 ? 32.98200 -49.04500 11.24000 1.000 66.42000 333 GLU A O 1
ATOM 2654 N N . MET A 1 334 ? 34.08600 -47.36800 10.12800 1.000 70.88000 334 MET A N 1
ATOM 2655 C CA . MET A 1 334 ? 33.91000 -47.83400 8.72600 1.000 74.78000 334 MET A CA 1
ATOM 2656 C C . MET A 1 334 ? 34.41900 -49.26900 8.60000 1.000 74.54000 334 MET A C 1
ATOM 2657 O O . MET A 1 334 ? 33.64200 -50.13700 8.16700 1.000 77.21000 334 MET A O 1
ATOM 2662 N N . GLN A 1 335 ? 35.68100 -49.48800 8.97900 1.000 75.22000 335 GLN A N 1
ATOM 2663 C CA . GLN A 1 335 ? 36.40900 -50.77000 8.80300 1.000 74.26000 335 GLN A CA 1
ATOM 2664 C C . GLN A 1 335 ? 35.82200 -51.80800 9.77500 1.000 68.46000 335 GLN A C 1
ATOM 2665 O O . GLN A 1 335 ? 35.82100 -53.00800 9.43300 1.000 58.05000 335 GLN A O 1
ATOM 2671 N N . ASN A 1 336 ? 35.23300 -51.33800 10.88100 1.000 70.76000 336 ASN A N 1
ATOM 2672 C CA . ASN A 1 336 ? 34.52600 -52.17000 11.89300 1.000 71.72000 336 ASN A CA 1
ATOM 2673 C C . ASN A 1 336 ? 33.16200 -52.64000 11.38100 1.000 67.16000 336 ASN A C 1
ATOM 2674 O O . ASN A 1 336 ? 32.54400 -53.43300 12.10300 1.000 64.03000 336 ASN A O 1
ATOM 2679 N N . ASN A 1 337 ? 32.70100 -52.15200 10.22000 1.000 64.83000 337 ASN A N 1
ATOM 2680 C CA . ASN A 1 337 ? 31.47500 -52.65000 9.53300 1.000 66.17000 337 ASN A CA 1
ATOM 2681 C C . ASN A 1 337 ? 31.85000 -53.30100 8.20000 1.000 67.76000 337 ASN A C 1
ATOM 2682 O O . ASN A 1 337 ? 30.97400 -53.33400 7.31200 1.000 65.48000 337 ASN A O 1
ATOM 2687 N N . ASN A 1 338 ? 33.08500 -53.80500 8.07200 1.000 69.34000 338 ASN A N 1
ATOM 2688 C CA . ASN A 1 338 ? 33.55800 -54.56100 6.88000 1.000 78.45000 338 ASN A CA 1
ATOM 2689 C C . ASN A 1 338 ? 33.01200 -53.88200 5.61100 1.000 75.58000 338 ASN A C 1
ATOM 2690 O O . ASN A 1 338 ? 32.54400 -54.59900 4.70300 1.000 82.52000 338 ASN A O 1
ATOM 2695 N N . GLU A 1 339 ? 33.09000 -52.54700 5.55800 1.000 73.17000 339 GLU A N 1
ATOM 2696 C CA . GLU A 1 339 ? 32.52200 -51.67000 4.48600 1.000 70.71000 339 GLU A CA 1
ATOM 2697 C C . GLU A 1 339 ? 33.45900 -51.70200 3.27300 1.000 66.75000 339 GLU A C 1
ATOM 2698 O O . GLU A 1 339 ? 34.66500 -51.57500 3.43600 1.000 67.20000 339 GLU A O 1
ATOM 2704 N N . PRO A 1 340 ? 32.96500 -51.83600 2.01800 1.000 69.06000 340 PRO A N 1
ATOM 2705 C CA . PRO A 1 340 ? 33.84000 -52.16000 0.88700 1.000 71.57000 340 PRO A CA 1
ATOM 2706 C C . PRO A 1 340 ? 34.98100 -51.14900 0.67600 1.000 68.03000 340 PRO A C 1
ATOM 2707 O O . PRO A 1 340 ? 34.80400 -49.98600 0.96800 1.000 63.13000 340 PRO A O 1
ATOM 2711 N N . MET A 1 341 ? 36.12800 -51.64300 0.20300 1.000 71.31000 341 MET A N 1
ATOM 2712 C CA . MET A 1 341 ? 37.33400 -50.85100 -0.15800 1.000 74.59000 341 MET A CA 1
ATOM 2713 C C . MET A 1 341 ? 37.86800 -51.39100 -1.48600 1.000 69.48000 341 MET A C 1
ATOM 2714 O O . MET A 1 341 ? 38.41700 -52.51300 -1.50100 1.000 70.11000 341 MET A O 1
ATOM 2719 N N . ILE A 1 342 ? 37.69800 -50.61200 -2.55000 1.000 66.02000 342 ILE A N 1
ATOM 2720 C CA . ILE A 1 342 ? 37.76000 -51.06200 -3.96700 1.000 63.38000 342 ILE A CA 1
ATOM 2721 C C . ILE A 1 342 ? 39.07600 -50.60600 -4.60100 1.000 68.35000 342 ILE A C 1
ATOM 2722 O O . ILE A 1 342 ? 39.49700 -49.44800 -4.34900 1.000 83.53000 342 ILE A O 1
ATOM 2727 N N . ASP A 1 343 ? 39.67200 -51.44500 -5.44900 1.000 67.98000 343 ASP A N 1
ATOM 2728 C CA . ASP A 1 343 ? 40.81500 -51.03000 -6.30100 1.000 71.32000 343 ASP A CA 1
ATOM 2729 C C . ASP A 1 343 ? 40.37900 -49.80400 -7.09900 1.000 61.01000 343 ASP A C 1
ATOM 2730 O O . ASP A 1 343 ? 39.30200 -49.87100 -7.72300 1.000 56.45000 343 ASP A O 1
ATOM 2735 N N . ALA A 1 344 ? 41.18300 -48.74300 -7.07200 1.000 55.88000 344 ALA A N 1
ATOM 2736 C CA . ALA A 1 344 ? 41.12500 -47.61800 -8.03000 1.000 57.66000 344 ALA A CA 1
ATOM 2737 C C . ALA A 1 344 ? 41.48500 -48.12500 -9.42800 1.000 49.68000 344 ALA A C 1
ATOM 2738 O O . ALA A 1 344 ? 42.29900 -49.06500 -9.52600 1.000 40.69000 344 ALA A O 1
ATOM 2740 N N . ILE A 1 345 ? 40.91400 -47.49800 -10.45900 1.000 47.71000 345 ILE A N 1
ATOM 2741 C CA . ILE A 1 345 ? 40.91100 -47.99800 -11.86600 1.000 48.95000 345 ILE A CA 1
ATOM 2742 C C . ILE A 1 345 ? 42.34400 -48.13400 -12.35800 1.000 52.48000 345 ILE A C 1
ATOM 2743 O O . ILE A 1 345 ? 42.61900 -49.11400 -13.08400 1.000 51.79000 345 ILE A O 1
ATOM 2748 N N . ASP A 1 346 ? 43.18100 -47.13700 -12.04400 1.000 55.49000 346 ASP A N 1
ATOM 2749 C CA . ASP A 1 346 ? 44.50200 -46.90800 -12.68600 1.000 51.56000 346 ASP A CA 1
ATOM 2750 C C . ASP A 1 346 ? 45.57900 -47.68500 -11.92900 1.000 50.47000 346 ASP A C 1
ATOM 2751 O O . ASP A 1 346 ? 46.69600 -47.77400 -12.44800 1.000 61.31000 346 ASP A O 1
ATOM 2756 N N . TYR A 1 347 ? 45.23600 -48.28500 -10.78800 1.000 46.93000 347 TYR A N 1
ATOM 2757 C CA . TYR A 1 347 ? 46.17200 -49.10300 -9.97500 1.000 48.43000 347 TYR A CA 1
ATOM 2758 C C . TYR A 1 347 ? 46.08000 -50.59300 -10.31200 1.000 45.50000 347 TYR A C 1
ATOM 2759 O O . TYR A 1 347 ? 46.90400 -51.31000 -9.78700 1.000 44.85000 347 TYR A O 1
ATOM 2768 N N . LYS A 1 348 ? 45.10800 -51.04300 -11.10800 1.000 49.11000 348 LYS A N 1
ATOM 2769 C CA . LYS A 1 348 ? 44.88200 -52.49800 -11.35600 1.000 56.89000 348 LYS A CA 1
ATOM 2770 C C . LYS A 1 348 ? 46.12400 -53.11500 -12.02100 1.000 58.36000 348 LYS A C 1
ATOM 2771 O O . LYS A 1 348 ? 46.58900 -54.15400 -11.52300 1.000 64.41000 348 LYS A O 1
ATOM 2777 N N . ASP A 1 349 ? 46.65000 -52.50200 -13.08600 1.000 57.16000 349 ASP A N 1
ATOM 2778 C CA . ASP A 1 349 ? 47.74500 -53.07600 -13.91900 1.000 54.09000 349 ASP A CA 1
ATOM 2779 C C . ASP A 1 349 ? 49.04000 -53.17200 -13.10500 1.000 55.62000 349 ASP A C 1
ATOM 2780 O O . ASP A 1 349 ? 49.45700 -52.14700 -12.47900 1.000 61.47000 349 ASP A O 1
ATOM 2785 N N . THR A 1 350 ? 49.68000 -54.34000 -13.17200 1.000 55.92000 350 THR A N 1
ATOM 2786 C CA . THR A 1 350 ? 50.92500 -54.69600 -12.43200 1.000 58.83000 350 THR A CA 1
ATOM 2787 C C . THR A 1 350 ? 52.09700 -54.91400 -13.40400 1.000 58.64000 350 THR A C 1
ATOM 2788 O O . THR A 1 350 ? 53.12700 -55.47300 -12.97300 1.000 50.85000 350 THR A O 1
ATOM 2792 N N . ASN A 1 351 ? 51.95200 -54.48800 -14.66100 1.000 59.91000 351 ASN A N 1
ATOM 2793 C CA . ASN A 1 351 ? 52.96400 -54.69600 -15.72600 1.000 54.46000 351 ASN A CA 1
ATOM 2794 C C . ASN A 1 351 ? 53.52900 -53.34200 -16.16100 1.000 53.10000 351 ASN A C 1
ATOM 2795 O O . ASN A 1 351 ? 53.85000 -53.21700 -17.35800 1.000 51.86000 351 ASN A O 1
ATOM 2800 N N . VAL A 1 352 ? 53.66000 -52.38200 -15.23400 1.000 49.99000 352 VAL A N 1
ATOM 2801 C CA . VAL A 1 352 ? 54.18100 -51.01900 -15.54800 1.000 51.68000 352 VAL A CA 1
ATOM 2802 C C . VAL A 1 352 ? 55.57300 -51.19100 -16.14500 1.000 51.11000 352 VAL A C 1
ATOM 2803 O O . VAL A 1 352 ? 55.80900 -50.67000 -17.25300 1.000 55.40000 352 VAL A O 1
ATOM 2807 N N . SER A 1 353 ? 56.44100 -51.92000 -15.44600 1.000 50.94000 353 SER A N 1
ATOM 2808 C CA . SER A 1 353 ? 57.84700 -52.17600 -15.84500 1.000 52.86000 353 SER A CA 1
ATOM 2809 C C . SER A 1 353 ? 57.91800 -52.26200 -17.36600 1.000 54.24000 353 SER A C 1
ATOM 2810 O O . SER A 1 353 ? 58.58400 -51.41100 -17.97800 1.000 65.45000 353 SER A O 1
ATOM 2813 N N . THR A 1 354 ? 57.20700 -53.22900 -17.94200 1.000 49.31000 354 THR A N 1
ATOM 2814 C CA . THR A 1 354 ? 57.31100 -53.61000 -19.37300 1.000 50.01000 354 THR A CA 1
ATOM 2815 C C . THR A 1 354 ? 56.57700 -52.58600 -20.26000 1.000 46.05000 354 THR A C 1
ATOM 2816 O O . THR A 1 354 ? 56.95800 -52.46400 -21.43400 1.000 42.64000 354 THR A O 1
ATOM 2820 N N . LYS A 1 355 ? 55.56800 -51.88300 -19.73200 1.000 45.43000 355 LYS A N 1
ATOM 2821 C CA . LYS A 1 355 ? 54.79200 -50.84900 -20.47700 1.000 43.74000 355 LYS A CA 1
ATOM 2822 C C . LYS A 1 355 ? 55.71300 -49.71200 -20.88800 1.000 43.56000 355 LYS A C 1
ATOM 2823 O O . LYS A 1 355 ? 55.53400 -49.19900 -22.03900 1.000 42.42000 355 LYS A O 1
ATOM 2829 N N . VAL A 1 356 ? 56.61100 -49.33800 -19.95000 1.000 39.23000 356 VAL A N 1
ATOM 2830 C CA . VAL A 1 356 ? 57.61600 -48.23100 -20.03200 1.000 37.22000 356 VAL A CA 1
ATOM 2831 C C . VAL A 1 356 ? 58.77000 -48.62500 -20.96200 1.000 40.39000 356 VAL A C 1
ATOM 2832 O O . VAL A 1 356 ? 59.16700 -47.77900 -21.80600 1.000 40.86000 356 VAL A O 1
ATOM 2836 N N . VAL A 1 357 ? 59.34200 -49.82000 -20.76400 1.000 40.84000 357 VAL A N 1
ATOM 2837 C CA . VAL A 1 357 ? 60.43800 -50.35100 -21.62400 1.000 40.11000 357 VAL A CA 1
ATOM 2838 C C . VAL A 1 357 ? 59.95700 -50.31700 -23.06400 1.000 40.72000 357 VAL A C 1
ATOM 2839 O O . VAL A 1 357 ? 60.72100 -49.88600 -23.92400 1.000 48.03000 357 VAL A O 1
ATOM 2843 N N . LYS A 1 358 ? 58.73000 -50.74200 -23.30200 1.000 38.20000 358 LYS A N 1
ATOM 2844 C CA . LYS A 1 358 ? 58.14800 -50.72400 -24.65200 1.000 42.50000 358 LYS A CA 1
ATOM 2845 C C . LYS A 1 358 ? 57.89400 -49.27400 -25.07400 1.000 40.42000 358 LYS A C 1
ATOM 2846 O O . LYS A 1 358 ? 57.99700 -49.01100 -26.27500 1.000 44.68000 358 LYS A O 1
ATOM 2852 N N . ILE A 1 359 ? 57.54700 -48.36000 -24.16600 1.000 37.91000 359 ILE A N 1
ATOM 2853 C CA . ILE A 1 359 ? 57.28500 -46.95200 -24.60000 1.000 42.07000 359 ILE A CA 1
ATOM 2854 C C . ILE A 1 359 ? 58.61400 -46.31100 -25.00900 1.000 44.70000 359 ILE A C 1
ATOM 2855 O O . ILE A 1 359 ? 58.61800 -45.64900 -26.06800 1.000 45.98000 359 ILE A O 1
ATOM 2860 N N . ILE A 1 360 ? 59.70200 -46.59100 -24.27100 1.000 44.85000 360 ILE A N 1
ATOM 2861 C CA . ILE A 1 360 ? 61.07800 -46.05400 -24.53200 1.000 44.08000 360 ILE A CA 1
ATOM 2862 C C . ILE A 1 360 ? 61.61700 -46.56300 -25.88300 1.000 43.23000 360 ILE A C 1
ATOM 2863 O O . ILE A 1 360 ? 62.14000 -45.73200 -26.65000 1.000 46.39000 360 ILE A O 1
ATOM 2868 N N . GLN A 1 361 ? 61.52100 -47.86500 -26.16700 1.000 41.49000 361 GLN A N 1
ATOM 2869 C CA . GLN A 1 361 ? 61.91300 -48.45300 -27.48500 1.000 42.95000 361 GLN A CA 1
ATOM 2870 C C . GLN A 1 361 ? 61.13100 -47.77100 -28.61500 1.000 40.28000 361 GLN A C 1
ATOM 2871 O O . GLN A 1 361 ? 61.73200 -47.46700 -29.65800 1.000 37.63000 361 GLN A O 1
ATOM 2877 N N . SER A 1 362 ? 59.84500 -47.53700 -28.39200 1.000 40.54000 362 SER A N 1
ATOM 2878 C CA . SER A 1 362 ? 58.88800 -47.01500 -29.39300 1.000 47.25000 362 SER A CA 1
ATOM 2879 C C . SER A 1 362 ? 59.14000 -45.52800 -29.68300 1.000 50.29000 362 SER A C 1
ATOM 2880 O O . SER A 1 362 ? 58.99600 -45.13200 -30.86400 1.000 55.26000 362 SER A O 1
ATOM 2883 N N . TYR A 1 363 ? 59.46000 -44.72600 -28.66200 1.000 47.42000 363 TYR A N 1
ATOM 2884 C CA . TYR A 1 363 ? 59.24700 -43.25500 -28.68400 1.000 48.30000 363 TYR A CA 1
ATOM 2885 C C . TYR A 1 363 ? 60.56700 -42.48200 -28.60700 1.000 51.97000 363 TYR A C 1
ATOM 2886 O O . TYR A 1 363 ? 60.49800 -41.23400 -28.73600 1.000 50.17000 363 TYR A O 1
ATOM 2895 N N . LYS A 1 364 ? 61.71100 -43.17200 -28.44800 1.000 57.07000 364 LYS A N 1
ATOM 2896 C CA . LYS A 1 364 ? 63.07000 -42.55900 -28.54500 1.000 60.35000 364 LYS A CA 1
ATOM 2897 C C . LYS A 1 364 ? 63.24300 -41.97200 -29.94800 1.000 58.01000 364 LYS A C 1
ATOM 2898 O O . LYS A 1 364 ? 63.43500 -40.76500 -30.05200 1.000 54.27000 364 LYS A O 1
ATOM 2904 N N . ASP A 1 365 ? 63.17900 -42.80300 -30.98700 1.000 59.75000 365 ASP A N 1
ATOM 2905 C CA . ASP A 1 365 ? 63.29500 -42.33600 -32.39100 1.000 61.84000 365 ASP A CA 1
ATOM 2906 C C . ASP A 1 365 ? 62.20000 -41.29500 -32.65000 1.000 52.86000 365 ASP A C 1
ATOM 2907 O O . ASP A 1 365 ? 62.55100 -40.18500 -33.06200 1.000 47.46000 365 ASP A O 1
ATOM 2912 N N . ILE A 1 366 ? 60.94200 -41.60600 -32.33100 1.000 48.75000 366 ILE A N 1
ATOM 2913 C CA . ILE A 1 366 ? 59.76900 -40.74100 -32.66400 1.000 51.49000 366 ILE A CA 1
ATOM 2914 C C . ILE A 1 366 ? 59.99200 -39.30700 -32.15600 1.000 49.07000 366 ILE A C 1
ATOM 2915 O O . ILE A 1 366 ? 59.57800 -38.37400 -32.84900 1.000 46.50000 366 ILE A O 1
ATOM 2920 N N . ILE A 1 367 ? 60.59200 -39.12700 -30.98700 1.000 48.44000 367 ILE A N 1
ATOM 2921 C CA . ILE A 1 367 ? 60.90500 -37.77400 -30.44800 1.000 50.03000 367 ILE A CA 1
ATOM 2922 C C . ILE A 1 367 ? 62.09100 -37.16700 -31.20800 1.000 53.00000 367 ILE A C 1
ATOM 2923 O O . ILE A 1 367 ? 61.98800 -35.99500 -31.59100 1.000 59.82000 367 ILE A O 1
ATOM 2928 N N . ASN A 1 368 ? 63.18900 -37.90800 -31.37700 1.000 52.81000 368 ASN A N 1
ATOM 2929 C CA . ASN A 1 368 ? 64.33200 -37.48100 -32.22700 1.000 53.52000 368 ASN A CA 1
ATOM 2930 C C . ASN A 1 368 ? 63.76500 -36.96800 -33.55500 1.000 60.09000 368 ASN A C 1
ATOM 2931 O O . ASN A 1 368 ? 64.03900 -35.81100 -33.90300 1.000 73.58000 368 ASN A O 1
ATOM 2936 N N . ARG A 1 369 ? 62.97300 -37.79500 -34.24100 1.000 62.16000 369 ARG A N 1
ATOM 2937 C CA . ARG A 1 369 ? 62.34500 -37.46600 -35.54900 1.000 66.81000 369 ARG A CA 1
ATOM 2938 C C . ARG A 1 369 ? 61.54600 -36.16700 -35.39900 1.000 60.24000 369 ARG A C 1
ATOM 2939 O O . ARG A 1 369 ? 61.79300 -35.25500 -36.18200 1.000 63.36000 369 ARG A O 1
ATOM 2947 N N . ASN A 1 370 ? 60.66100 -36.07800 -34.40000 1.000 58.58000 370 ASN A N 1
ATOM 2948 C CA . ASN A 1 370 ? 59.65500 -34.98100 -34.26900 1.000 59.50000 370 ASN A CA 1
ATOM 2949 C C . ASN A 1 370 ? 60.29600 -33.75700 -33.59800 1.000 58.28000 370 ASN A C 1
ATOM 2950 O O . ASN A 1 370 ? 60.62000 -32.79900 -34.30600 1.000 64.30000 370 ASN A O 1
ATOM 2955 N N . THR A 1 371 ? 60.45100 -33.78500 -32.28000 1.000 56.69000 371 THR A N 1
ATOM 2956 C CA . THR A 1 371 ? 61.04600 -32.68700 -31.48700 1.000 60.37000 371 THR A CA 1
ATOM 2957 C C . THR A 1 371 ? 62.31100 -32.16600 -32.20300 1.000 64.12000 371 THR A C 1
ATOM 2958 O O . THR A 1 371 ? 62.27200 -31.00600 -32.69700 1.000 72.09000 371 THR A O 1
ATOM 2962 N N . TRP A 1 372 ? 63.36800 -32.98500 -32.29500 1.000 61.20000 372 TRP A N 1
ATOM 2963 C CA . TRP A 1 372 ? 64.76200 -32.53000 -32.57700 1.000 64.95000 372 TRP A CA 1
ATOM 2964 C C . TRP A 1 372 ? 65.09000 -32.60100 -34.07800 1.000 65.17000 372 TRP A C 1
ATOM 2965 O O . TRP A 1 372 ? 66.11900 -32.03000 -34.47600 1.000 64.62000 372 TRP A O 1
ATOM 2976 N N . ARG A 1 373 ? 64.28300 -33.31300 -34.86600 1.000 71.89000 373 ARG A N 1
ATOM 2977 C CA . ARG A 1 373 ? 64.44000 -33.44100 -36.34200 1.000 76.59000 373 ARG A CA 1
ATOM 2978 C C . ARG A 1 373 ? 65.84000 -33.95900 -36.67700 1.000 73.19000 373 ARG A C 1
ATOM 2979 O O . ARG A 1 373 ? 66.66000 -33.15800 -37.08300 1.000 70.98000 373 ARG A O 1
ATOM 2987 N N . LYS A 1 374 ? 66.08000 -35.25600 -36.51100 1.000 79.08000 374 LYS A N 1
ATOM 2988 C CA . LYS A 1 374 ? 67.36100 -35.91700 -36.85900 1.000 84.08000 374 LYS A CA 1
ATOM 2989 C C . LYS A 1 374 ? 67.13400 -36.85000 -38.05600 1.000 91.55000 374 LYS A C 1
ATOM 2990 O O . LYS A 1 374 ? 68.07700 -37.23700 -38.75100 1.000 96.79000 374 LYS A O 1
ATOM 2996 N N . MET B 1 1 ? 60.18500 6.32300 5.82200 1.000 117.97000 1 MET B N 1
ATOM 2997 C CA . MET B 1 1 ? 59.89800 5.99000 4.39200 1.000 109.91000 1 MET B CA 1
ATOM 2998 C C . MET B 1 1 ? 59.89900 4.45500 4.24100 1.000 103.98000 1 MET B C 1
ATOM 2999 O O . MET B 1 1 ? 58.87400 3.85000 4.62100 1.000 96.32000 1 MET B O 1
ATOM 3004 N N . GLU B 1 2 ? 61.03600 3.85800 3.82200 1.000 98.26000 2 GLU B N 1
ATOM 3005 C CA . GLU B 1 2 ? 61.23400 2.41700 3.45800 1.000 86.65000 2 GLU B CA 1
ATOM 3006 C C . GLU B 1 2 ? 60.46000 2.10800 2.17200 1.000 74.17000 2 GLU B C 1
ATOM 3007 O O . GLU B 1 2 ? 59.25100 1.89500 2.25400 1.000 72.31000 2 GLU B O 1
ATOM 3013 N N . LYS B 1 3 ? 61.14600 2.06200 1.03100 1.000 68.50000 3 LYS B N 1
ATOM 3014 C CA . LYS B 1 3 ? 60.57500 1.61600 -0.27100 1.000 66.68000 3 LYS B CA 1
ATOM 3015 C C . LYS B 1 3 ? 60.73800 0.09900 -0.44400 1.000 61.61000 3 LYS B C 1
ATOM 3016 O O . LYS B 1 3 ? 61.75300 -0.45600 -0.01800 1.000 65.42000 3 LYS B O 1
ATOM 3022 N N . LEU B 1 4 ? 59.77700 -0.53000 -1.10200 1.000 59.69000 4 LEU B N 1
ATOM 3023 C CA . LEU B 1 4 ? 59.85300 -1.94000 -1.55600 1.000 59.17000 4 LEU B CA 1
ATOM 3024 C C . LEU B 1 4 ? 61.24000 -2.19200 -2.16500 1.000 56.25000 4 LEU B C 1
ATOM 3025 O O . LEU B 1 4 ? 61.67200 -1.36400 -2.99700 1.000 52.73000 4 LEU B O 1
ATOM 3030 N N . LYS B 1 5 ? 61.92600 -3.25700 -1.72500 1.000 54.36000 5 LYS B N 1
ATOM 3031 C CA . LYS B 1 5 ? 63.26600 -3.65500 -2.23300 1.000 47.84000 5 LYS B CA 1
ATOM 3032 C C . LYS B 1 5 ? 63.06300 -4.61800 -3.39300 1.000 41.30000 5 LYS B C 1
ATOM 3033 O O . LYS B 1 5 ? 62.51200 -5.70200 -3.17700 1.000 37.70000 5 LYS B O 1
ATOM 3039 N N . LEU B 1 6 ? 63.47300 -4.19200 -4.57800 1.000 39.56000 6 LEU B N 1
ATOM 3040 C CA . LEU B 1 6 ? 63.39300 -4.97900 -5.82400 1.000 40.98000 6 LEU B CA 1
ATOM 3041 C C . LEU B 1 6 ? 64.79200 -5.46500 -6.18300 1.000 41.83000 6 LEU B C 1
ATOM 3042 O O . LEU B 1 6 ? 65.68200 -4.63400 -6.28000 1.000 48.46000 6 LEU B O 1
ATOM 3047 N N . MET B 1 7 ? 64.97800 -6.76700 -6.34500 1.000 42.99000 7 MET B N 1
ATOM 3048 C CA . MET B 1 7 ? 66.15700 -7.32400 -7.05000 1.000 45.39000 7 MET B CA 1
ATOM 3049 C C . MET B 1 7 ? 65.75300 -7.52100 -8.51100 1.000 44.48000 7 MET B C 1
ATOM 3050 O O . MET B 1 7 ? 64.70800 -8.15800 -8.72500 1.000 42.12000 7 MET B O 1
ATOM 3055 N N . THR B 1 8 ? 66.51800 -6.95400 -9.45500 1.000 41.41000 8 THR B N 1
ATOM 3056 C CA . THR B 1 8 ? 66.38200 -7.18000 -10.91600 1.000 39.13000 8 THR B CA 1
ATOM 3057 C C . THR B 1 8 ? 67.60600 -7.92200 -11.43000 1.000 35.41000 8 THR B C 1
ATOM 3058 O O . THR B 1 8 ? 68.69900 -7.46800 -11.16300 1.000 37.12000 8 THR B O 1
ATOM 3062 N N . ILE B 1 9 ? 67.42000 -9.00400 -12.16100 1.000 34.88000 9 ILE B N 1
ATOM 3063 C CA . ILE B 1 9 ? 68.55000 -9.83000 -12.65600 1.000 40.36000 9 ILE B CA 1
ATOM 3064 C C . ILE B 1 9 ? 68.60700 -9.77100 -14.17900 1.000 45.14000 9 ILE B C 1
ATOM 3065 O O . ILE B 1 9 ? 67.56100 -10.02600 -14.83400 1.000 50.05000 9 ILE B O 1
ATOM 3070 N N . VAL B 1 10 ? 69.81100 -9.52300 -14.70500 1.000 45.85000 10 VAL B N 1
ATOM 3071 C CA . VAL B 1 10 ? 70.12000 -9.42800 -16.16100 1.000 44.25000 10 VAL B CA 1
ATOM 3072 C C . VAL B 1 10 ? 71.40500 -10.22200 -16.43700 1.000 43.55000 10 VAL B C 1
ATOM 3073 O O . VAL B 1 10 ? 72.11300 -10.53900 -15.47200 1.000 39.96000 10 VAL B O 1
ATOM 3077 N N . GLY B 1 11 ? 71.68000 -10.55100 -17.70300 1.000 47.33000 11 GLY B N 1
ATOM 3078 C CA . GLY B 1 11 ? 72.79700 -11.44500 -18.08400 1.000 51.10000 11 GLY B CA 1
ATOM 3079 C C . GLY B 1 11 ? 73.44800 -11.06000 -19.40500 1.000 54.53000 11 GLY B C 1
ATOM 3080 O O . GLY B 1 11 ? 74.69600 -11.04500 -19.45100 1.000 56.79000 11 GLY B O 1
ATOM 3081 N N . THR B 1 12 ? 72.64400 -10.82300 -20.45100 1.000 54.02000 12 THR B N 1
ATOM 3082 C CA . THR B 1 12 ? 73.09800 -10.48400 -21.82500 1.000 57.38000 12 THR B CA 1
ATOM 3083 C C . THR B 1 12 ? 72.58100 -9.10100 -22.18500 1.000 57.45000 12 THR B C 1
ATOM 3084 O O . THR B 1 12 ? 71.66200 -8.64900 -21.51800 1.000 60.05000 12 THR B O 1
ATOM 3088 N N . ARG B 1 13 ? 73.11100 -8.50300 -23.25000 1.000 65.41000 13 ARG B N 1
ATOM 3089 C CA . ARG B 1 13 ? 72.89500 -7.06700 -23.60100 1.000 71.12000 13 ARG B CA 1
ATOM 3090 C C . ARG B 1 13 ? 71.43900 -6.81300 -23.98900 1.000 59.03000 13 ARG B C 1
ATOM 3091 O O . ARG B 1 13 ? 70.82100 -5.87300 -23.49000 1.000 46.91000 13 ARG B O 1
ATOM 3099 N N . PRO B 1 14 ? 70.85700 -7.62600 -24.90000 1.000 56.83000 14 PRO B N 1
ATOM 3100 C CA . PRO B 1 14 ? 69.49100 -7.40100 -25.37200 1.000 59.44000 14 PRO B CA 1
ATOM 3101 C C . PRO B 1 14 ? 68.48700 -7.35900 -24.21300 1.000 56.96000 14 PRO B C 1
ATOM 3102 O O . PRO B 1 14 ? 67.65500 -6.46800 -24.18600 1.000 51.02000 14 PRO B O 1
ATOM 3106 N N . GLU B 1 15 ? 68.60400 -8.32100 -23.29700 1.000 53.61000 15 GLU B N 1
ATOM 3107 C CA . GLU B 1 15 ? 67.93000 -8.30100 -21.98100 1.000 54.02000 15 GLU B CA 1
ATOM 3108 C C . GLU B 1 15 ? 68.06300 -6.90600 -21.37500 1.000 54.07000 15 GLU B C 1
ATOM 3109 O O . GLU B 1 15 ? 67.03700 -6.35900 -20.96700 1.000 60.11000 15 GLU B O 1
ATOM 3115 N N . ILE B 1 16 ? 69.28600 -6.35300 -21.33700 1.000 54.55000 16 ILE B N 1
ATOM 3116 C CA . ILE B 1 16 ? 69.60800 -5.06900 -20.63400 1.000 5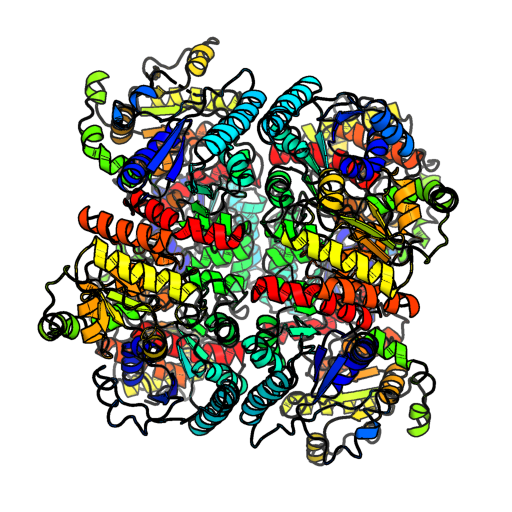0.99000 16 ILE B CA 1
ATOM 3117 C C . ILE B 1 16 ? 68.99800 -3.90200 -21.41400 1.000 46.82000 16 ILE B C 1
ATOM 3118 O O . ILE B 1 16 ? 68.37400 -3.02900 -20.78700 1.000 46.44000 16 ILE B O 1
ATOM 3123 N N . ILE B 1 17 ? 69.16400 -3.90500 -22.72900 1.000 43.34000 17 ILE B N 1
ATOM 3124 C CA . ILE B 1 17 ? 68.62500 -2.85500 -23.63000 1.000 46.92000 17 ILE B CA 1
ATOM 3125 C C . ILE B 1 17 ? 67.12500 -2.63600 -23.38100 1.000 49.69000 17 ILE B C 1
ATOM 3126 O O . ILE B 1 17 ? 66.70400 -1.45400 -23.45400 1.000 54.74000 17 ILE B O 1
ATOM 3131 N N . ARG B 1 18 ? 66.33900 -3.69700 -23.13500 1.000 44.92000 18 ARG B N 1
ATOM 3132 C CA . ARG B 1 18 ? 64.84700 -3.60700 -23.06600 1.000 42.85000 18 ARG B CA 1
ATOM 3133 C C . ARG B 1 18 ? 64.42900 -3.28400 -21.64000 1.000 39.98000 18 ARG B C 1
ATOM 3134 O O . ARG B 1 18 ? 63.44000 -2.49000 -21.43300 1.000 39.72000 18 ARG B O 1
ATOM 3142 N N . LEU B 1 19 ? 65.13600 -3.89400 -20.69800 1.000 37.38000 19 LEU B N 1
ATOM 3143 C CA . LEU B 1 19 ? 65.01700 -3.57700 -19.26400 1.000 38.64000 19 LEU B CA 1
ATOM 3144 C C . LEU B 1 19 ? 65.45800 -2.13100 -19.01700 1.000 41.21000 19 LEU B C 1
ATOM 3145 O O . LEU B 1 19 ? 64.85900 -1.49600 -18.12300 1.000 39.76000 19 LEU B O 1
ATOM 3150 N N . SER B 1 20 ? 66.38600 -1.62800 -19.84700 1.000 41.93000 20 SER B N 1
ATOM 3151 C CA . SER B 1 20 ? 66.99000 -0.26700 -19.79900 1.000 43.27000 20 SER B CA 1
ATOM 3152 C C . SER B 1 20 ? 66.02900 0.75800 -19.17700 1.000 46.08000 20 SER B C 1
ATOM 3153 O O . SER B 1 20 ? 66.39500 1.35800 -18.15800 1.000 55.31000 20 SER B O 1
ATOM 3156 N N . SER B 1 21 ? 64.87000 0.99900 -19.77700 1.000 45.58000 21 SER B N 1
ATOM 3157 C CA . SER B 1 21 ? 63.97400 2.11000 -19.36100 1.000 51.82000 21 SER B CA 1
ATOM 3158 C C . SER B 1 21 ? 63.14300 1.70300 -18.13500 1.000 51.63000 21 SER B C 1
ATOM 3159 O O . SER B 1 21 ? 62.67500 2.60100 -17.40300 1.000 46.30000 21 SER B O 1
ATOM 3162 N N . THR B 1 22 ? 62.97100 0.39900 -17.91700 1.000 54.83000 22 THR B N 1
ATOM 3163 C CA . THR B 1 22 ? 62.20200 -0.17100 -16.77900 1.000 51.73000 22 THR B CA 1
ATOM 3164 C C . THR B 1 22 ? 63.09800 -0.21900 -15.53600 1.000 47.95000 22 THR B C 1
ATOM 3165 O O . THR B 1 22 ? 62.55700 -0.30500 -14.42500 1.000 41.56000 22 THR B O 1
ATOM 3169 N N . ILE B 1 23 ? 64.41900 -0.17900 -15.72900 1.000 49.58000 23 ILE B N 1
ATOM 3170 C CA . ILE B 1 23 ? 65.42500 -0.20600 -14.62700 1.000 49.11000 23 ILE B CA 1
ATOM 3171 C C . ILE B 1 23 ? 65.48600 1.19600 -14.03500 1.000 48.28000 23 ILE B C 1
ATOM 3172 O O . ILE B 1 23 ? 65.18700 1.35000 -12.83700 1.000 50.25000 23 ILE B O 1
ATOM 3177 N N . LYS B 1 24 ? 65.80100 2.17900 -14.86500 1.000 49.15000 24 LYS B N 1
ATOM 3178 C CA . LYS B 1 24 ? 65.82800 3.60200 -14.45500 1.000 58.71000 24 LYS B CA 1
ATOM 3179 C C . LYS B 1 24 ? 64.53900 3.92500 -13.67500 1.000 61.72000 24 LYS B C 1
ATOM 3180 O O . LYS B 1 24 ? 64.63400 4.62300 -12.64600 1.000 74.68000 24 LYS B O 1
ATOM 3186 N N . ALA B 1 25 ? 63.39500 3.37700 -14.08900 1.000 57.55000 25 ALA B N 1
ATOM 3187 C CA . ALA B 1 25 ? 62.07900 3.60700 -13.44500 1.000 53.70000 25 ALA B CA 1
ATOM 3188 C C . ALA B 1 25 ? 62.04200 2.95900 -12.05800 1.000 47.92000 25 ALA B C 1
ATOM 3189 O O . ALA B 1 25 ? 61.46300 3.54000 -11.15100 1.000 40.61000 25 ALA B O 1
ATOM 3191 N N . CYS B 1 26 ? 62.59300 1.76200 -11.92600 1.000 50.62000 26 CYS B N 1
ATOM 3192 C CA . CYS B 1 26 ? 62.54900 0.97300 -10.67400 1.000 55.42000 26 CYS B CA 1
ATOM 3193 C C . CYS B 1 26 ? 63.52300 1.58200 -9.65800 1.000 62.53000 26 CYS B C 1
ATOM 3194 O O . CYS B 1 26 ? 63.29300 1.41200 -8.43700 1.000 70.33000 26 CYS B O 1
ATOM 3197 N N . ASP B 1 27 ? 64.54500 2.29400 -10.14200 1.000 60.85000 27 ASP B N 1
ATOM 3198 C CA . ASP B 1 27 ? 65.51000 3.04800 -9.29700 1.000 60.63000 27 ASP B CA 1
ATOM 3199 C C . ASP B 1 27 ? 64.78600 4.21900 -8.62400 1.000 57.16000 27 ASP B C 1
ATOM 3200 O O . ASP B 1 27 ? 64.97300 4.41000 -7.40000 1.000 68.98000 27 ASP B O 1
ATOM 3205 N N . GLN B 1 28 ? 64.00500 4.96600 -9.40000 1.000 48.56000 28 GLN B N 1
ATOM 3206 C CA . GLN B 1 28 ? 63.26700 6.17400 -8.94900 1.000 52.11000 28 GLN B CA 1
ATOM 3207 C C . GLN B 1 28 ? 62.36300 5.85600 -7.75200 1.000 54.93000 28 GLN B C 1
ATOM 3208 O O . GLN B 1 28 ? 62.26200 6.68400 -6.81800 1.000 55.23000 28 GLN B O 1
ATOM 3214 N N . TYR B 1 29 ? 61.63300 4.75300 -7.84900 1.000 56.24000 29 TYR B N 1
ATOM 3215 C CA . TYR B 1 29 ? 60.39000 4.50700 -7.08900 1.000 52.70000 29 TYR B CA 1
ATOM 3216 C C . TYR B 1 29 ? 60.65900 3.39600 -6.06900 1.000 48.02000 29 TYR B C 1
ATOM 3217 O O . TYR B 1 29 ? 60.08700 3.45700 -4.97100 1.000 45.62000 29 TYR B O 1
ATOM 3226 N N . PHE B 1 30 ? 61.54500 2.44700 -6.39600 1.000 45.91000 30 PHE B N 1
ATOM 3227 C CA . PHE B 1 30 ? 61.98000 1.36000 -5.47700 1.000 49.73000 30 PHE B CA 1
ATOM 3228 C C . PHE B 1 30 ? 63.44300 1.52300 -5.05400 1.000 48.67000 30 PHE B C 1
ATOM 3229 O O . PHE B 1 30 ? 64.16800 2.40700 -5.56300 1.000 53.34000 30 PHE B O 1
ATOM 3237 N N . ASN B 1 31 ? 63.84600 0.66500 -4.12000 1.000 46.43000 31 ASN B N 1
ATOM 3238 C CA . ASN B 1 31 ? 65.25900 0.38500 -3.75700 1.000 48.39000 31 ASN B CA 1
ATOM 3239 C C . ASN B 1 31 ? 65.71200 -0.82700 -4.59000 1.000 41.56000 31 ASN B C 1
ATOM 3240 O O . ASN B 1 31 ? 65.64000 -1.95100 -4.10300 1.000 35.70000 31 ASN B O 1
ATOM 3245 N N . GLN B 1 32 ? 66.09400 -0.59200 -5.84100 1.000 42.73000 32 GLN B N 1
ATOM 3246 C CA . GLN B 1 32 ? 66.39600 -1.66400 -6.82000 1.000 45.93000 32 GLN B CA 1
ATOM 3247 C C . GLN B 1 32 ? 67.82900 -2.11600 -6.62000 1.000 45.47000 32 GLN B C 1
ATOM 3248 O O . GLN B 1 32 ? 68.67600 -1.25400 -6.41900 1.000 53.89000 32 GLN B O 1
ATOM 3254 N N . ILE B 1 33 ? 68.07000 -3.41500 -6.73000 1.000 46.27000 33 ILE B N 1
ATOM 3255 C CA . ILE B 1 33 ? 69.42000 -4.03400 -6.65400 1.000 48.58000 33 ILE B CA 1
ATOM 3256 C C . ILE B 1 33 ? 69.68700 -4.77600 -7.96900 1.000 49.75000 33 ILE B C 1
ATOM 3257 O O . ILE B 1 33 ? 69.18700 -5.91900 -8.13900 1.000 49.28000 33 ILE B O 1
ATOM 3262 N N . LEU B 1 34 ? 70.41700 -4.13600 -8.88200 1.000 45.62000 34 LEU B N 1
ATOM 3263 C CA . LEU B 1 34 ? 70.74700 -4.70500 -10.20800 1.000 43.84000 34 LEU B CA 1
ATOM 3264 C C . LEU B 1 34 ? 71.79200 -5.81000 -10.01700 1.000 42.86000 34 LEU B C 1
ATOM 3265 O O . LEU B 1 34 ? 72.76300 -5.57700 -9.24200 1.000 43.49000 34 LEU B O 1
ATOM 3270 N N . VAL B 1 35 ? 71.57600 -6.97900 -10.63700 1.000 41.43000 35 VAL B N 1
ATOM 3271 C CA . VAL B 1 35 ? 72.43000 -8.20100 -10.46400 1.000 42.66000 35 VAL B CA 1
ATOM 3272 C C . VAL B 1 35 ? 72.75800 -8.79100 -11.83900 1.000 41.03000 35 VAL B C 1
ATOM 3273 O O . VAL B 1 35 ? 71.94400 -9.56300 -12.36600 1.000 39.78000 35 VAL B O 1
ATOM 3277 N N . HIS B 1 36 ? 73.92200 -8.45200 -12.37900 1.000 41.61000 36 HIS B N 1
ATOM 3278 C CA . HIS B 1 36 ? 74.52800 -9.12500 -13.55400 1.000 44.44000 36 HIS B CA 1
ATOM 3279 C C . HIS B 1 36 ? 74.99300 -10.51000 -13.09400 1.000 43.85000 36 HIS B C 1
ATOM 3280 O O . HIS B 1 36 ? 75.45300 -10.60700 -11.95300 1.000 43.24000 36 HIS B O 1
ATOM 3287 N N . THR B 1 37 ? 74.78300 -11.55100 -13.90300 1.000 50.30000 37 THR B N 1
ATOM 3288 C CA . THR B 1 37 ? 75.11600 -12.96500 -13.56300 1.000 53.59000 37 THR B CA 1
ATOM 3289 C C . THR B 1 37 ? 76.55000 -13.26700 -13.97500 1.000 57.39000 37 THR B C 1
ATOM 3290 O O . THR B 1 37 ? 77.11000 -14.20500 -13.39600 1.000 55.80000 37 THR B O 1
ATOM 3294 N N . GLY B 1 38 ? 77.08900 -12.51500 -14.94900 1.000 68.63000 38 GLY B N 1
ATOM 3295 C CA . GLY B 1 38 ? 78.36400 -12.80700 -15.64200 1.000 83.48000 38 GLY B CA 1
ATOM 3296 C C . GLY B 1 38 ? 79.53800 -11.94400 -15.16800 1.000 91.52000 38 GLY B C 1
ATOM 3297 O O . GLY B 1 38 ? 79.51000 -11.44800 -14.00400 1.000 82.34000 38 GLY B O 1
ATOM 3298 N N . GLN B 1 39 ? 80.53200 -11.76800 -16.05100 1.000 93.12000 39 GLN B N 1
ATOM 3299 C CA . GLN B 1 39 ? 81.87000 -11.18600 -15.75000 1.000 93.17000 39 GLN B CA 1
ATOM 3300 C C . GLN B 1 39 ? 81.94500 -9.76600 -16.32800 1.000 88.27000 39 GLN B C 1
ATOM 3301 O O . GLN B 1 39 ? 81.37600 -9.53700 -17.41000 1.000 92.09000 39 GLN B O 1
ATOM 3307 N N . ASN B 1 40 ? 82.63800 -8.85700 -15.63900 1.000 87.18000 40 ASN B N 1
ATOM 3308 C CA . ASN B 1 40 ? 82.91500 -7.47100 -16.11200 1.000 96.45000 40 ASN B CA 1
ATOM 3309 C C . ASN B 1 40 ? 84.28900 -7.42700 -16.80400 1.000 96.80000 40 ASN B C 1
ATOM 3310 O O . ASN B 1 40 ? 84.85200 -6.31600 -16.91000 1.000 101.23000 40 ASN B O 1
ATOM 3315 N N . TYR B 1 41 ? 84.80700 -8.57900 -17.26000 1.000 92.90000 41 TYR B N 1
ATOM 3316 C CA . TYR B 1 41 ? 86.26400 -8.83300 -17.46900 1.000 89.92000 41 TYR B CA 1
ATOM 3317 C C . TYR B 1 41 ? 86.82100 -7.94900 -18.58600 1.000 93.28000 41 TYR B C 1
ATOM 3318 O O . TYR B 1 41 ? 87.99700 -7.54400 -18.46400 1.000 100.10000 41 TYR B O 1
ATOM 3327 N N . ASP B 1 42 ? 86.03200 -7.68300 -19.63700 1.000 96.96000 42 ASP B N 1
ATOM 3328 C CA . ASP B 1 42 ? 86.39000 -6.69900 -20.69400 1.000 93.73000 42 ASP B CA 1
ATOM 3329 C C . ASP B 1 42 ? 85.73900 -5.35200 -20.34900 1.000 90.89000 42 ASP B C 1
ATOM 3330 O O . ASP B 1 42 ? 84.95900 -4.82400 -21.16500 1.000 82.12000 42 ASP B O 1
ATOM 3335 N N . TYR B 1 43 ? 86.08600 -4.83700 -19.16500 1.000 93.15000 43 TYR B N 1
ATOM 3336 C CA . TYR B 1 43 ? 85.76900 -3.48900 -18.62700 1.000 89.18000 43 TYR B CA 1
ATOM 3337 C C . TYR B 1 43 ? 85.68000 -2.46000 -19.76200 1.000 91.89000 43 TYR B C 1
ATOM 3338 O O . TYR B 1 43 ? 84.72800 -1.67400 -19.74400 1.000 92.51000 43 TYR B O 1
ATOM 3347 N N . THR B 1 44 ? 86.64900 -2.44600 -20.69400 1.000 98.14000 44 THR B N 1
ATOM 3348 C CA . THR B 1 44 ? 86.70500 -1.47600 -21.82800 1.000 91.31000 44 THR B CA 1
ATOM 3349 C C . THR B 1 44 ? 85.35400 -1.51200 -22.54400 1.000 84.29000 44 THR B C 1
ATOM 3350 O O . THR B 1 44 ? 84.68100 -0.46600 -22.55800 1.000 79.91000 44 THR B O 1
ATOM 3354 N N . LEU B 1 45 ? 84.94700 -2.70000 -23.01100 1.000 82.54000 45 LEU B N 1
ATOM 3355 C CA . LEU B 1 45 ? 83.68900 -2.93800 -23.77800 1.000 86.19000 45 LEU B CA 1
ATOM 3356 C C . LEU B 1 45 ? 82.46200 -2.77900 -22.86400 1.000 82.05000 45 LEU B C 1
ATOM 3357 O O . LEU B 1 45 ? 81.60500 -1.93200 -23.18400 1.000 80.12000 45 LEU B O 1
ATOM 3362 N N . ASN B 1 46 ? 82.36400 -3.53700 -21.76800 1.000 80.85000 46 ASN B N 1
ATOM 3363 C CA . ASN B 1 46 ? 81.26000 -3.35900 -20.78300 1.000 84.90000 46 ASN B CA 1
ATOM 3364 C C . ASN B 1 46 ? 80.99700 -1.85700 -20.60600 1.000 82.95000 46 ASN B C 1
ATOM 3365 O O . ASN B 1 46 ? 79.83100 -1.44700 -20.74700 1.000 79.73000 46 ASN B O 1
ATOM 3370 N N . GLN B 1 47 ? 82.06000 -1.08200 -20.35000 1.000 86.89000 47 GLN B N 1
ATOM 3371 C CA . GLN B 1 47 ? 82.00900 0.27500 -19.73900 1.000 89.83000 47 GLN B CA 1
ATOM 3372 C C . GLN B 1 47 ? 81.20300 1.20800 -20.65200 1.000 88.82000 47 GLN B C 1
ATOM 3373 O O . GLN B 1 47 ? 80.38500 1.99900 -20.10900 1.000 86.06000 47 GLN B O 1
ATOM 3379 N N . ILE B 1 48 ? 81.39100 1.09900 -21.97700 1.000 84.13000 48 ILE B N 1
ATOM 3380 C CA . ILE B 1 48 ? 80.75400 2.00900 -22.98200 1.000 86.27000 48 ILE B CA 1
ATOM 3381 C C . ILE B 1 48 ? 79.27200 1.64000 -23.15400 1.000 93.12000 48 ILE B C 1
ATOM 3382 O O . ILE B 1 48 ? 78.47100 2.55600 -23.43000 1.000 109.16000 48 ILE B O 1
ATOM 3387 N N . PHE B 1 49 ? 78.91600 0.36600 -22.96900 1.000 94.40000 49 PHE B N 1
ATOM 3388 C CA . PHE B 1 49 ? 77.52600 -0.15300 -23.08900 1.000 89.62000 49 PHE B CA 1
ATOM 3389 C C . PHE B 1 49 ? 76.62600 0.52100 -22.03800 1.000 82.86000 49 PHE B C 1
ATOM 3390 O O . PHE B 1 49 ? 75.58200 1.10900 -22.42200 1.000 74.24000 49 PHE B O 1
ATOM 3398 N N . PHE B 1 50 ? 77.03800 0.46100 -20.76200 1.000 78.36000 50 PHE B N 1
ATOM 3399 C CA . PHE B 1 50 ? 76.32400 1.03700 -19.58800 1.000 78.20000 50 PHE B CA 1
ATOM 3400 C C . PHE B 1 50 ? 76.42200 2.56700 -19.63800 1.000 85.97000 50 PHE B C 1
ATOM 3401 O O . PHE B 1 50 ? 75.83600 3.24900 -18.77300 1.000 91.56000 50 PHE B O 1
ATOM 3409 N N . ASP B 1 51 ? 77.12400 3.08400 -20.65000 1.000 89.49000 51 ASP B N 1
ATOM 3410 C CA . ASP B 1 51 ? 77.35200 4.53100 -20.88800 1.000 93.18000 51 ASP B CA 1
ATOM 3411 C C . ASP B 1 51 ? 76.44400 4.98700 -22.03200 1.000 96.07000 51 ASP B C 1
ATOM 3412 O O . ASP B 1 51 ? 75.74600 6.00700 -21.85800 1.000 107.52000 51 ASP B O 1
ATOM 3417 N N . ASP B 1 52 ? 76.46400 4.24800 -23.15100 1.000 91.77000 52 ASP B N 1
ATOM 3418 C CA . ASP B 1 52 ? 75.57500 4.43400 -24.33200 1.000 88.98000 52 ASP B CA 1
ATOM 3419 C C . ASP B 1 52 ? 74.11700 4.44500 -23.88800 1.000 85.07000 52 ASP B C 1
ATOM 3420 O O . ASP B 1 52 ? 73.30700 5.15000 -24.54100 1.000 88.17000 52 ASP B O 1
ATOM 3425 N N . LEU B 1 53 ? 73.80200 3.66800 -22.84800 1.000 76.02000 53 LEU B N 1
ATOM 3426 C CA . LEU B 1 53 ? 72.42700 3.51800 -22.30700 1.000 69.31000 53 LEU B CA 1
ATOM 3427 C C . LEU B 1 53 ? 72.19100 4.52900 -21.17600 1.000 60.67000 53 LEU B C 1
ATOM 3428 O O . LEU B 1 53 ? 71.03700 4.69200 -20.79500 1.000 54.92000 53 LEU B O 1
ATOM 3433 N N . GLU B 1 54 ? 73.23000 5.21400 -20.68900 1.000 59.87000 54 GLU B N 1
ATOM 3434 C CA . GLU B 1 54 ? 73.11800 6.14600 -19.53300 1.000 63.51000 54 GLU B CA 1
ATOM 3435 C C . GLU B 1 54 ? 72.48100 5.39200 -18.36600 1.000 59.31000 54 GLU B C 1
ATOM 3436 O O . GLU B 1 54 ? 71.62600 5.98500 -17.65600 1.000 50.74000 54 GLU B O 1
ATOM 3442 N N . LEU B 1 55 ? 72.85700 4.11600 -18.23100 1.000 60.74000 55 LEU B N 1
ATOM 3443 C CA . LEU B 1 55 ? 72.31600 3.13100 -17.25700 1.000 58.86000 55 LEU B CA 1
ATOM 3444 C C . LEU B 1 55 ? 73.37600 2.91600 -16.18100 1.000 52.52000 55 LEU B C 1
ATOM 3445 O O . LEU B 1 55 ? 74.51800 2.61900 -16.55300 1.000 52.47000 55 LEU B O 1
ATOM 3450 N N . ARG B 1 56 ? 73.01800 3.04600 -14.90800 1.000 49.14000 56 ARG B N 1
ATOM 3451 C CA . ARG B 1 56 ? 73.97800 2.85200 -13.79700 1.000 54.40000 56 ARG B CA 1
ATOM 3452 C C . ARG B 1 56 ? 74.60200 1.44900 -13.90300 1.000 56.28000 56 ARG B C 1
ATOM 3453 O O . ARG B 1 56 ? 74.00200 0.55100 -14.53200 1.000 54.17000 56 ARG B O 1
ATOM 3461 N N . GLN B 1 57 ? 75.78600 1.26800 -13.32700 1.000 58.43000 57 GLN B N 1
ATOM 3462 C CA . GLN B 1 57 ? 76.41400 -0.06600 -13.19400 1.000 58.29000 57 GLN B CA 1
ATOM 3463 C C . GLN B 1 57 ? 75.56500 -0.90500 -12.22900 1.000 55.70000 57 GLN B C 1
ATOM 3464 O O . GLN B 1 57 ? 74.78800 -0.37500 -11.43100 1.000 50.33000 57 GLN B O 1
ATOM 3470 N N . PRO B 1 58 ? 75.66400 -2.25000 -12.30700 1.000 51.75000 58 PRO B N 1
ATOM 3471 C CA . PRO B 1 58 ? 75.02800 -3.15000 -11.34200 1.000 52.93000 58 PRO B CA 1
ATOM 3472 C C . PRO B 1 58 ? 75.67800 -3.20300 -9.94800 1.000 54.60000 58 PRO B C 1
ATOM 3473 O O . PRO B 1 58 ? 76.82800 -2.85800 -9.83800 1.000 62.75000 58 PRO B O 1
ATOM 3477 N N . ASP B 1 59 ? 74.95200 -3.71600 -8.94500 1.000 55.90000 59 ASP B N 1
ATOM 3478 C CA . ASP B 1 59 ? 75.38900 -3.78000 -7.52200 1.000 55.45000 59 ASP B CA 1
ATOM 3479 C C . ASP B 1 59 ? 76.16500 -5.07100 -7.25900 1.000 55.32000 59 ASP B C 1
ATOM 3480 O O . ASP B 1 59 ? 76.65900 -5.23600 -6.13000 1.000 59.40000 59 ASP B O 1
ATOM 3485 N N . HIS B 1 60 ? 76.20500 -5.97600 -8.23300 1.000 51.60000 60 HIS B N 1
ATOM 3486 C CA . HIS B 1 60 ? 76.71700 -7.36200 -8.08000 1.000 49.20000 60 HIS B CA 1
ATOM 3487 C C . HIS B 1 60 ? 76.96800 -7.93000 -9.48400 1.000 46.29000 60 HIS B C 1
ATOM 3488 O O . HIS B 1 60 ? 76.04200 -7.82400 -10.30700 1.000 44.56000 60 HIS B O 1
ATOM 3493 N N . TYR B 1 61 ? 78.16600 -8.45900 -9.76200 1.000 42.02000 61 TYR B N 1
ATOM 3494 C CA . TYR B 1 61 ? 78.42600 -9.36700 -10.91300 1.000 42.80000 61 TYR B CA 1
ATOM 3495 C C . TYR B 1 61 ? 78.68700 -10.77200 -10.36700 1.000 44.52000 61 TYR B C 1
ATOM 3496 O O . TYR B 1 61 ? 79.77000 -11.00300 -9.87500 1.000 47.73000 61 TYR B O 1
ATOM 3505 N N . LEU B 1 62 ? 77.71600 -11.67800 -10.42100 1.000 50.01000 62 LEU B N 1
ATOM 3506 C CA . LEU B 1 62 ? 77.80600 -12.99500 -9.72400 1.000 52.86000 62 LEU B CA 1
ATOM 3507 C C . LEU B 1 62 ? 78.90200 -13.86800 -10.36300 1.000 56.17000 62 LEU B C 1
ATOM 3508 O O . LEU B 1 62 ? 79.26500 -14.88500 -9.74100 1.000 56.45000 62 LEU B O 1
ATOM 3513 N N . GLU B 1 63 ? 79.39400 -13.49400 -11.55300 1.000 61.12000 63 GLU B N 1
ATOM 3514 C CA . GLU B 1 63 ? 80.51800 -14.15900 -12.27600 1.000 69.03000 63 GLU B CA 1
ATOM 3515 C C . GLU B 1 63 ? 80.35000 -15.68700 -12.27900 1.000 66.10000 63 GLU B C 1
ATOM 3516 O O . GLU B 1 63 ? 81.35000 -16.39600 -11.99800 1.000 68.25000 63 GLU B O 1
ATOM 3522 N N . ALA B 1 64 ? 79.14800 -16.18100 -12.60100 1.000 62.06000 64 ALA B N 1
ATOM 3523 C CA . ALA B 1 64 ? 78.89700 -17.57400 -13.04800 1.000 53.50000 64 ALA B CA 1
ATOM 3524 C C . ALA B 1 64 ? 79.72200 -17.80900 -14.30900 1.000 52.07000 64 ALA B C 1
ATOM 3525 O O . ALA B 1 64 ? 80.49700 -16.88900 -14.68100 1.000 59.23000 64 ALA B O 1
ATOM 3527 N N . VAL B 1 65 ? 79.51000 -18.93600 -14.98400 1.000 50.01000 65 VAL B N 1
ATOM 3528 C CA . VAL B 1 65 ? 80.21200 -19.30500 -16.25500 1.000 53.40000 65 VAL B CA 1
ATOM 3529 C C . VAL B 1 65 ? 81.21700 -20.38900 -15.89200 1.000 52.63000 65 VAL B C 1
ATOM 3530 O O . VAL B 1 65 ? 81.65400 -20.37500 -14.75500 1.000 69.55000 65 VAL B O 1
ATOM 3534 N N . GLY B 1 66 ? 81.53400 -21.30800 -16.79400 1.000 49.50000 66 GLY B N 1
ATOM 3535 C CA . GLY B 1 66 ? 82.34900 -22.49000 -16.45100 1.000 50.17000 66 GLY B CA 1
ATOM 3536 C C . GLY B 1 66 ? 82.63500 -23.36700 -17.65700 1.000 53.74000 66 GLY B C 1
ATOM 3537 O O . GLY B 1 66 ? 82.23600 -22.98800 -18.78400 1.000 53.10000 66 GLY B O 1
ATOM 3538 N N . SER B 1 67 ? 83.31600 -24.49400 -17.43800 1.000 56.47000 67 SER B N 1
ATOM 3539 C CA . SER B 1 67 ? 83.71500 -25.44000 -18.50600 1.000 64.80000 67 SER B CA 1
ATOM 3540 C C . SER B 1 67 ? 82.59300 -25.51700 -19.53900 1.000 63.72000 67 SER B C 1
ATOM 3541 O O . SER B 1 67 ? 82.89100 -25.29800 -20.72900 1.000 64.30000 67 SER B O 1
ATOM 3544 N N . ASN B 1 68 ? 81.35400 -25.77300 -19.08700 1.000 63.73000 68 ASN B N 1
ATOM 3545 C CA . ASN B 1 68 ? 80.20300 -26.13600 -19.96400 1.000 71.79000 68 ASN B CA 1
ATOM 3546 C C . ASN B 1 68 ? 78.89700 -25.48500 -19.49200 1.000 73.19000 68 ASN B C 1
ATOM 3547 O O . ASN B 1 68 ? 78.62600 -25.49000 -18.27200 1.000 81.11000 68 ASN B O 1
ATOM 3552 N N . LEU B 1 69 ? 78.11200 -24.97500 -20.44900 1.000 75.25000 69 LEU B N 1
ATOM 3553 C CA . LEU B 1 69 ? 76.63900 -24.80200 -20.33800 1.000 76.02000 69 LEU B CA 1
ATOM 3554 C C . LEU B 1 69 ? 76.12500 -25.96400 -19.49800 1.000 78.72000 69 LEU B C 1
ATOM 3555 O O . LEU B 1 69 ? 75.93200 -27.05600 -20.06900 1.000 93.62000 69 LEU B O 1
ATOM 3560 N N . GLY B 1 70 ? 76.00000 -25.76700 -18.18900 1.000 68.92000 70 GLY B N 1
ATOM 3561 C CA . GLY B 1 70 ? 75.59100 -26.83600 -17.26300 1.000 66.32000 70 GLY B CA 1
ATOM 3562 C C . GLY B 1 70 ? 76.29200 -26.69100 -15.94300 1.000 66.14000 70 GLY B C 1
ATOM 3563 O O . GLY B 1 70 ? 75.61600 -26.74300 -14.89700 1.000 62.71000 70 GLY B O 1
ATOM 3564 N N . GLU B 1 71 ? 77.60600 -26.49300 -15.98300 1.000 73.16000 71 GLU B N 1
ATOM 3565 C CA . GLU B 1 71 ? 78.34800 -25.94900 -14.82300 1.000 76.10000 71 GLU B CA 1
ATOM 3566 C C . GLU B 1 71 ? 77.83400 -24.53500 -14.60300 1.000 63.70000 71 GLU B C 1
ATOM 3567 O O . GLU B 1 71 ? 77.47900 -24.22500 -13.46500 1.000 65.92000 71 GLU B O 1
ATOM 3573 N N . THR B 1 72 ? 77.71000 -23.76400 -15.68300 1.000 55.82000 72 THR B N 1
ATOM 3574 C CA . THR B 1 72 ? 77.32200 -22.33300 -15.63300 1.000 57.53000 72 THR B CA 1
ATOM 3575 C C . THR B 1 72 ? 75.82700 -22.21200 -15.33000 1.000 56.60000 72 THR B C 1
ATOM 3576 O O . THR B 1 72 ? 75.44800 -21.23900 -14.64400 1.000 50.95000 72 THR B O 1
ATOM 3580 N N . MET B 1 73 ? 75.00300 -23.14700 -15.80400 1.000 59.91000 73 MET B N 1
ATOM 3581 C CA . MET B 1 73 ? 73.57300 -23.22400 -15.38400 1.000 62.69000 73 MET B CA 1
ATOM 3582 C C . MET B 1 73 ? 73.52500 -23.42100 -13.86000 1.000 61.34000 73 MET B C 1
ATOM 3583 O O . MET B 1 73 ? 72.98200 -22.53100 -13.14300 1.000 57.92000 73 MET B O 1
ATOM 3588 N N . GLY B 1 74 ? 74.12800 -24.51300 -13.38400 1.000 58.49000 74 GLY B N 1
ATOM 3589 C CA . GLY B 1 74 ? 74.38700 -24.75100 -11.95500 1.000 58.52000 74 GLY B CA 1
ATOM 3590 C C . GLY B 1 74 ? 74.73900 -23.46000 -11.24200 1.000 55.20000 74 GLY B C 1
ATOM 3591 O O . GLY B 1 74 ? 73.89000 -22.96400 -10.47700 1.000 50.37000 74 GLY B O 1
ATOM 3592 N N . ASN B 1 75 ? 75.92600 -22.91200 -11.54000 1.000 58.09000 75 ASN B N 1
ATOM 3593 C CA . ASN B 1 75 ? 76.48700 -21.66600 -10.93800 1.000 55.17000 75 ASN B CA 1
ATOM 3594 C C . ASN B 1 75 ? 75.38600 -20.63500 -10.77300 1.000 48.67000 75 ASN B C 1
ATOM 3595 O O . ASN B 1 75 ? 75.26700 -20.06400 -9.67400 1.000 42.80000 75 ASN B O 1
ATOM 3600 N N . ILE B 1 76 ? 74.68100 -20.34100 -11.86600 1.000 44.59000 76 ILE B N 1
ATOM 3601 C CA . ILE B 1 76 ? 73.67200 -19.25300 -11.87300 1.000 43.30000 76 ILE B CA 1
ATOM 3602 C C . ILE B 1 76 ? 72.71300 -19.57000 -10.72600 1.000 42.87000 76 ILE B C 1
ATOM 3603 O O . ILE B 1 76 ? 72.78700 -18.84500 -9.70200 1.000 41.51000 76 ILE B O 1
ATOM 3608 N N . ILE B 1 77 ? 72.02300 -20.71500 -10.79800 1.000 40.18000 77 ILE B N 1
ATOM 3609 C CA . ILE B 1 77 ? 71.05200 -21.16200 -9.75300 1.000 42.76000 77 ILE B CA 1
ATOM 3610 C C . ILE B 1 77 ? 71.65900 -20.90600 -8.36300 1.000 42.12000 77 ILE B C 1
ATOM 3611 O O . ILE B 1 77 ? 71.09700 -20.09600 -7.60100 1.000 41.65000 77 ILE B O 1
ATOM 3616 N N . ALA B 1 78 ? 72.78400 -21.54100 -8.06800 1.000 43.61000 78 ALA B N 1
ATOM 3617 C CA . ALA B 1 78 ? 73.53200 -21.39200 -6.80400 1.000 46.99000 78 ALA B CA 1
ATOM 3618 C C . ALA B 1 78 ? 73.70800 -19.90800 -6.45000 1.000 49.85000 78 ALA B C 1
ATOM 3619 O O . ALA B 1 78 ? 73.12300 -19.47900 -5.45400 1.000 55.30000 78 ALA B O 1
ATOM 3621 N N . LYS B 1 79 ? 74.48300 -19.15100 -7.23200 1.000 53.30000 79 LYS B N 1
ATOM 3622 C CA . LYS B 1 79 ? 75.00100 -17.81300 -6.81500 1.000 59.90000 79 LYS B CA 1
ATOM 3623 C C . LYS B 1 79 ? 73.82700 -16.85200 -6.64700 1.000 62.80000 79 LYS B C 1
ATOM 3624 O O . LYS B 1 79 ? 73.91200 -15.98000 -5.77000 1.000 70.83000 79 LYS B O 1
ATOM 3630 N N . THR B 1 80 ? 72.80000 -16.99200 -7.49300 1.000 66.56000 80 THR B N 1
ATOM 3631 C CA . THR B 1 80 ? 71.51200 -16.24700 -7.41600 1.000 61.97000 80 THR B CA 1
ATOM 3632 C C . THR B 1 80 ? 70.84700 -16.53800 -6.07200 1.000 56.24000 80 THR B C 1
ATOM 3633 O O . THR B 1 80 ? 70.47700 -15.58000 -5.36300 1.000 52.17000 80 THR B O 1
ATOM 3637 N N . TYR B 1 81 ? 70.71100 -17.82000 -5.74300 1.000 54.02000 81 TYR B N 1
ATOM 3638 C CA . TYR B 1 81 ? 70.12800 -18.29000 -4.46600 1.000 56.02000 81 TYR B CA 1
ATOM 3639 C C . TYR B 1 81 ? 70.70700 -17.44500 -3.33100 1.000 57.08000 81 TYR B C 1
ATOM 3640 O O . TYR B 1 81 ? 69.92700 -16.81800 -2.57500 1.000 58.36000 81 TYR B O 1
ATOM 3649 N N . ASP B 1 82 ? 72.03800 -17.40100 -3.25400 1.000 59.22000 82 ASP B N 1
ATOM 3650 C CA . ASP B 1 82 ? 72.80700 -16.76700 -2.14700 1.000 62.22000 82 ASP B CA 1
ATOM 3651 C C . ASP B 1 82 ? 72.47000 -15.27400 -2.08200 1.000 51.89000 82 ASP B C 1
ATOM 3652 O O . ASP B 1 82 ? 72.14200 -14.78500 -0.97900 1.000 49.43000 82 ASP B O 1
ATOM 3657 N N . VAL B 1 83 ? 72.58400 -14.56800 -3.20400 1.000 43.50000 83 VAL B N 1
ATOM 3658 C CA . VAL B 1 83 ? 72.48600 -13.08600 -3.21600 1.000 42.61000 83 VAL B CA 1
ATOM 3659 C C . VAL B 1 83 ? 71.02900 -12.74600 -2.91700 1.000 41.35000 83 VAL B C 1
ATOM 3660 O O . VAL B 1 83 ? 70.78700 -11.70100 -2.25800 1.000 38.30000 83 VAL B O 1
ATOM 3664 N N . LEU B 1 84 ? 70.12700 -13.66500 -3.30400 1.000 43.72000 84 LEU B N 1
ATOM 3665 C CA . LEU B 1 84 ? 68.65400 -13.62100 -3.04600 1.000 46.82000 84 LEU B CA 1
ATOM 3666 C C . LEU B 1 84 ? 68.36800 -13.93800 -1.57700 1.000 49.73000 84 LEU B C 1
ATOM 3667 O O . LEU B 1 84 ? 67.31700 -13.53000 -1.06600 1.000 54.52000 84 LEU B O 1
ATOM 3672 N N . LEU B 1 85 ? 69.24600 -14.69500 -0.94300 1.000 51.81000 85 LEU B N 1
ATOM 3673 C CA . LEU B 1 85 ? 69.14500 -15.00300 0.49400 1.000 50.84000 85 LEU B CA 1
ATOM 3674 C C . LEU B 1 85 ? 69.60900 -13.78000 1.28500 1.000 49.54000 85 LEU B C 1
ATOM 3675 O O . LEU B 1 85 ? 68.88600 -13.36500 2.17000 1.000 50.14000 85 LEU B O 1
ATOM 3680 N N . ARG B 1 86 ? 70.78200 -13.23800 0.96500 1.000 52.06000 86 ARG B N 1
ATOM 3681 C CA . ARG B 1 86 ? 71.38900 -12.10500 1.71300 1.000 59.16000 86 ARG B CA 1
ATOM 3682 C C . ARG B 1 86 ? 70.47400 -10.88000 1.57200 1.000 63.80000 86 ARG B C 1
ATOM 3683 O O . ARG B 1 86 ? 69.83100 -10.52300 2.59200 1.000 64.37000 86 ARG B O 1
ATOM 3691 N N . GLU B 1 87 ? 70.40400 -10.27500 0.36700 1.000 62.72000 87 GLU B N 1
ATOM 3692 C CA . GLU B 1 87 ? 69.82400 -8.91800 0.15100 1.000 57.23000 87 GLU B CA 1
ATOM 3693 C C . GLU B 1 87 ? 68.32100 -8.98700 0.46000 1.000 55.31000 87 GLU B C 1
ATOM 3694 O O . GLU B 1 87 ? 67.73400 -7.91900 0.74900 1.000 56.19000 87 GLU B O 1
ATOM 3700 N N . GLN B 1 88 ? 67.75300 -10.20600 0.49300 1.000 50.55000 88 GLN B N 1
ATOM 3701 C CA . GLN B 1 88 ? 66.37400 -10.50100 0.97800 1.000 48.97000 88 GLN B CA 1
ATOM 3702 C C . GLN B 1 88 ? 65.40700 -9.55900 0.28300 1.000 48.15000 88 GLN B C 1
ATOM 3703 O O . GLN B 1 88 ? 64.82900 -8.69800 0.92800 1.000 52.38000 88 GLN B O 1
ATOM 3709 N N . PRO B 1 89 ? 65.27200 -9.61200 -1.06000 1.000 47.07000 89 PRO B N 1
ATOM 3710 C CA . PRO B 1 89 ? 64.50300 -8.61500 -1.78100 1.000 42.80000 89 PRO B CA 1
ATOM 3711 C C . PRO B 1 89 ? 63.04400 -8.98800 -1.62000 1.000 40.44000 89 PRO B C 1
ATOM 3712 O O . PRO B 1 89 ? 62.79900 -10.12100 -1.25800 1.000 37.29000 89 PRO B O 1
ATOM 3716 N N . ASP B 1 90 ? 62.16900 -8.01200 -1.85700 1.000 41.85000 90 ASP B N 1
ATOM 3717 C CA . ASP B 1 90 ? 60.70000 -8.09300 -1.66400 1.000 42.53000 90 ASP B CA 1
ATOM 3718 C C . ASP B 1 90 ? 60.10500 -8.86400 -2.83600 1.000 38.55000 90 ASP B C 1
ATOM 3719 O O . ASP B 1 90 ? 58.97800 -9.39700 -2.69100 1.000 37.23000 90 ASP B O 1
ATOM 3724 N N . ALA B 1 91 ? 60.83300 -8.85900 -3.95500 1.000 35.32000 91 ALA B N 1
ATOM 3725 C CA . ALA B 1 91 ? 60.38800 -9.33500 -5.27800 1.000 35.25000 91 ALA B CA 1
ATOM 3726 C C . ALA B 1 91 ? 61.56500 -9.28100 -6.26200 1.000 36.12000 91 ALA B C 1
ATOM 3727 O O . ALA B 1 91 ? 62.55900 -8.55600 -5.99700 1.000 32.87000 91 ALA B O 1
ATOM 3729 N N . LEU B 1 92 ? 61.44000 -10.05100 -7.34600 1.000 37.06000 92 LEU B N 1
ATOM 3730 C CA . LEU B 1 92 ? 62.46100 -10.28800 -8.39700 1.000 36.89000 92 LEU B CA 1
ATOM 3731 C C . LEU B 1 92 ? 61.83400 -9.88400 -9.74100 1.000 37.84000 92 LEU B C 1
ATOM 3732 O O . LEU B 1 92 ? 60.68600 -10.29400 -9.98200 1.000 37.52000 92 LEU B O 1
ATOM 3737 N N . LEU B 1 93 ? 62.55500 -9.09300 -10.55000 1.000 39.29000 93 LEU B N 1
ATOM 3738 C CA . LEU B 1 93 ? 62.19900 -8.65000 -11.93500 1.000 39.08000 93 LEU B CA 1
ATOM 3739 C C . LEU B 1 93 ? 63.11200 -9.38000 -12.91700 1.000 40.21000 93 LEU B C 1
ATOM 3740 O O . LEU B 1 93 ? 64.32700 -9.40200 -12.67400 1.000 40.49000 93 LEU B O 1
ATOM 3745 N N . ILE B 1 94 ? 62.55400 -9.92900 -13.98600 1.000 44.29000 94 ILE B N 1
ATOM 3746 C CA . ILE B 1 94 ? 63.29400 -10.80600 -14.93300 1.000 49.88000 94 ILE B CA 1
ATOM 3747 C C . ILE B 1 94 ? 62.74100 -10.56300 -16.32900 1.000 51.35000 94 ILE B C 1
ATOM 3748 O O . ILE B 1 94 ? 61.53500 -10.28300 -16.42900 1.000 59.13000 94 ILE B O 1
ATOM 3753 N N . LEU B 1 95 ? 63.60000 -10.61300 -17.34700 1.000 49.61000 95 LEU B N 1
ATOM 3754 C CA . LEU B 1 95 ? 63.20600 -10.37500 -18.75800 1.000 50.94000 95 LEU B CA 1
ATOM 3755 C C . LEU B 1 95 ? 63.66500 -11.56800 -19.59000 1.000 52.15000 95 LEU B C 1
ATOM 3756 O O . LEU B 1 95 ? 64.87300 -11.83300 -19.60100 1.000 62.58000 95 LEU B O 1
ATOM 3761 N N . GLY B 1 96 ? 62.73000 -12.27900 -20.21400 1.000 51.20000 96 GLY B N 1
ATOM 3762 C CA . GLY B 1 96 ? 63.01200 -13.18200 -21.34600 1.000 56.52000 96 GLY B CA 1
ATOM 3763 C C . GLY B 1 96 ? 63.30000 -14.60800 -20.91100 1.000 59.34000 96 GLY B C 1
ATOM 3764 O O . GLY B 1 96 ? 62.60600 -15.10000 -20.00800 1.000 60.26000 96 GLY B O 1
ATOM 3765 N N . ASP B 1 97 ? 64.28200 -15.24700 -21.55700 1.000 61.26000 97 ASP B N 1
ATOM 3766 C CA . ASP B 1 97 ? 64.45100 -16.72200 -21.60200 1.000 63.05000 97 ASP B CA 1
ATOM 3767 C C . ASP B 1 97 ? 65.93200 -17.08600 -21.73900 1.000 63.86000 97 ASP B C 1
ATOM 3768 O O . ASP B 1 97 ? 66.21300 -18.19400 -22.23000 1.000 67.33000 97 ASP B O 1
ATOM 3773 N N . THR B 1 98 ? 66.83800 -16.19400 -21.31500 1.000 65.11000 98 THR B N 1
ATOM 3774 C CA . THR B 1 98 ? 68.30100 -16.45100 -21.16800 1.000 60.89000 98 THR B CA 1
ATOM 3775 C C . THR B 1 98 ? 68.50500 -17.41700 -20.01000 1.000 59.31000 98 THR B C 1
ATOM 3776 O O . THR B 1 98 ? 67.54900 -17.60600 -19.25100 1.000 70.12000 98 THR B O 1
ATOM 3780 N N . ASN B 1 99 ? 69.71100 -17.94600 -19.83300 1.000 56.71000 99 ASN B N 1
ATOM 3781 C CA . ASN B 1 99 ? 70.02700 -18.84900 -18.69400 1.000 57.05000 99 ASN B CA 1
ATOM 3782 C C . ASN B 1 99 ? 69.94500 -18.04700 -17.38000 1.000 51.77000 99 ASN B C 1
ATOM 3783 O O . ASN B 1 99 ? 69.69700 -18.65700 -16.33500 1.000 47.13000 99 ASN B O 1
ATOM 3788 N N . SER B 1 100 ? 70.05700 -16.71800 -17.44900 1.000 50.61000 100 SER B N 1
ATOM 3789 C CA . SER B 1 100 ? 69.95300 -15.78300 -16.29600 1.000 51.17000 100 SER B CA 1
ATOM 3790 C C . SER B 1 100 ? 68.57600 -15.87300 -15.62100 1.000 50.88000 100 SER B C 1
ATOM 3791 O O . SER B 1 100 ? 68.48400 -15.61000 -14.42800 1.000 50.43000 100 SER B O 1
ATOM 3794 N N . CYS B 1 101 ? 67.53700 -16.22900 -16.35500 1.000 56.83000 101 CYS B N 1
ATOM 3795 C CA . CYS B 1 101 ? 66.14200 -16.21800 -15.85300 1.000 64.48000 101 CYS B CA 1
ATOM 3796 C C . CYS B 1 101 ? 65.89700 -17.41400 -14.91600 1.000 64.29000 101 CYS B C 1
ATOM 3797 O O . CYS B 1 101 ? 64.83400 -17.42500 -14.24400 1.000 62.86000 101 CYS B O 1
ATOM 3800 N N . LEU B 1 102 ? 66.81600 -18.39300 -14.87300 1.000 59.83000 102 LEU B N 1
ATOM 3801 C CA . LEU B 1 102 ? 66.69900 -19.58100 -13.97700 1.000 56.67000 102 LEU B CA 1
ATOM 3802 C C . LEU B 1 102 ? 66.76200 -19.10700 -12.52600 1.000 51.41000 102 LEU B C 1
ATOM 3803 O O . LEU B 1 102 ? 66.32300 -19.84900 -11.64700 1.000 50.95000 102 LEU B O 1
ATOM 3808 N N . ALA B 1 103 ? 67.29500 -17.90400 -12.30700 1.000 51.50000 103 ALA B N 1
ATOM 3809 C CA . ALA B 1 103 ? 67.17100 -17.11300 -11.05800 1.000 53.45000 103 ALA B CA 1
ATOM 3810 C C . ALA B 1 103 ? 65.79100 -17.33400 -10.42500 1.000 54.85000 103 ALA B C 1
ATOM 3811 O O . ALA B 1 103 ? 65.71300 -17.42200 -9.17900 1.000 51.06000 103 ALA B O 1
ATOM 3813 N N . ALA B 1 104 ? 64.74500 -17.37700 -11.26400 1.000 57.04000 104 ALA B N 1
ATOM 3814 C CA . ALA B 1 104 ? 63.32500 -17.56700 -10.87800 1.000 53.93000 104 ALA B CA 1
ATOM 3815 C C . ALA B 1 104 ? 63.19800 -18.80900 -9.99300 1.000 54.58000 104 ALA B C 1
ATOM 3816 O O . ALA B 1 104 ? 62.48600 -18.73800 -8.96100 1.000 53.81000 104 ALA B O 1
ATOM 3818 N N . VAL B 1 105 ? 63.88700 -19.88800 -10.38400 1.000 50.90000 105 VAL B N 1
ATOM 3819 C CA . VAL B 1 105 ? 63.83300 -21.21900 -9.71800 1.000 48.07000 105 VAL B CA 1
ATOM 3820 C C . VAL B 1 105 ? 64.34300 -21.05800 -8.28600 1.000 44.74000 105 VAL B C 1
ATOM 3821 O O . VAL B 1 105 ? 63.73700 -21.64200 -7.38100 1.000 45.56000 105 VAL B O 1
ATOM 3825 N N . SER B 1 106 ? 65.39800 -20.27200 -8.08700 1.000 45.54000 106 SER B N 1
ATOM 3826 C CA . SER B 1 106 ? 65.98700 -20.00200 -6.74800 1.000 48.92000 106 SER B CA 1
ATOM 3827 C C . SER B 1 106 ? 65.02200 -19.12200 -5.93300 1.000 49.75000 106 SER B C 1
ATOM 3828 O O . SER B 1 106 ? 64.37200 -19.66000 -5.02100 1.000 50.53000 106 SER B O 1
ATOM 3831 N N . ALA B 1 107 ? 64.88400 -17.84100 -6.29800 1.000 50.55000 107 ALA B N 1
ATOM 3832 C CA . ALA B 1 107 ? 63.81700 -16.91200 -5.83600 1.000 49.90000 107 ALA B CA 1
ATOM 3833 C C . ALA B 1 107 ? 62.63800 -17.69900 -5.27100 1.000 48.01000 107 ALA B C 1
ATOM 3834 O O . ALA B 1 107 ? 62.20400 -17.40200 -4.14500 1.000 46.57000 107 ALA B O 1
ATOM 3836 N N . LYS B 1 108 ? 62.15600 -18.65900 -6.06000 1.000 44.95000 108 LYS B N 1
ATOM 3837 C CA . LYS B 1 108 ? 60.89400 -19.39100 -5.84300 1.000 46.60000 108 LYS B CA 1
ATOM 3838 C C . LYS B 1 108 ? 61.03200 -20.30400 -4.61700 1.000 50.14000 108 LYS B C 1
ATOM 3839 O O . LYS B 1 108 ? 60.05100 -20.40100 -3.83500 1.000 57.70000 108 LYS B O 1
ATOM 3845 N N . ARG B 1 109 ? 62.18300 -20.95400 -4.42000 1.000 51.10000 109 ARG B N 1
ATOM 3846 C CA . ARG B 1 109 ? 62.38600 -21.80600 -3.21100 1.000 51.39000 109 ARG B CA 1
ATOM 3847 C C . ARG B 1 109 ? 62.43100 -20.88200 -1.99200 1.000 47.51000 109 ARG B C 1
ATOM 3848 O O . ARG B 1 109 ? 62.14200 -21.37000 -0.90700 1.000 48.29000 109 ARG B O 1
ATOM 3856 N N . LEU B 1 110 ? 62.70400 -19.58500 -2.20600 1.000 45.64000 110 LEU B N 1
ATOM 3857 C CA . LEU B 1 110 ? 62.82500 -18.54900 -1.14400 1.000 47.88000 110 LEU B CA 1
ATOM 3858 C C . LEU B 1 110 ? 61.50000 -17.79300 -0.99300 1.000 46.42000 110 LEU B C 1
ATOM 3859 O O . LEU B 1 110 ? 61.46300 -16.81000 -0.24100 1.000 54.15000 110 LEU B O 1
ATOM 3864 N N . LYS B 1 111 ? 60.45600 -18.21000 -1.68900 1.000 43.95000 111 LYS B N 1
ATOM 3865 C CA . LYS B 1 111 ? 59.11000 -17.59400 -1.56500 1.000 48.18000 111 LYS B CA 1
ATOM 3866 C C . LYS B 1 111 ? 59.19700 -16.06900 -1.73300 1.000 50.18000 111 LYS B C 1
ATOM 3867 O O . LYS B 1 111 ? 58.38300 -15.34600 -1.09200 1.000 50.17000 111 LYS B O 1
ATOM 3873 N N . ILE B 1 112 ? 60.13300 -15.62400 -2.58800 1.000 50.11000 112 ILE B N 1
ATOM 3874 C CA . ILE B 1 112 ? 60.23700 -14.25300 -3.17200 1.000 43.58000 112 ILE B CA 1
ATOM 3875 C C . ILE B 1 112 ? 59.44700 -14.22200 -4.48000 1.000 41.30000 112 ILE B C 1
ATOM 3876 O O . ILE B 1 112 ? 59.76800 -14.94500 -5.42900 1.000 41.66000 112 ILE B O 1
ATOM 3881 N N . PRO B 1 113 ? 58.35900 -13.42600 -4.55500 1.000 37.11000 113 PRO B N 1
ATOM 3882 C CA . PRO B 1 113 ? 57.58000 -13.30000 -5.79000 1.000 36.29000 113 PRO B CA 1
ATOM 3883 C C . PRO B 1 113 ? 58.41200 -12.85800 -6.99800 1.000 35.49000 113 PRO B C 1
ATOM 3884 O O . PRO B 1 113 ? 59.11800 -11.87200 -6.89300 1.000 32.95000 113 PRO B O 1
ATOM 3888 N N . VAL B 1 114 ? 58.26900 -13.58100 -8.10900 1.000 36.73000 114 VAL B N 1
ATOM 3889 C CA . VAL B 1 114 ? 58.97300 -13.32900 -9.40300 1.000 37.90000 114 VAL B CA 1
ATOM 3890 C C . VAL B 1 114 ? 58.02000 -12.68300 -10.43300 1.000 37.46000 114 VAL B C 1
ATOM 3891 O O . VAL B 1 114 ? 57.02400 -13.31100 -10.81400 1.000 37.00000 114 VAL B O 1
ATOM 3895 N N . PHE B 1 115 ? 58.38000 -11.50000 -10.92800 1.000 33.83000 115 PHE B N 1
ATOM 3896 C CA . PHE B 1 115 ? 57.73300 -10.81400 -12.07000 1.000 32.20000 115 PHE B CA 1
ATOM 3897 C C . PHE B 1 115 ? 58.55600 -11.08100 -13.34100 1.000 30.71000 115 PHE B C 1
ATOM 3898 O O . PHE B 1 115 ? 59.73500 -10.71100 -13.41000 1.000 26.56000 115 PHE B O 1
ATOM 3906 N N . HIS B 1 116 ? 57.93500 -11.71600 -14.32900 1.000 32.98000 116 HIS B N 1
ATOM 3907 C CA . HIS B 1 116 ? 58.56500 -12.11400 -15.61200 1.000 35.09000 116 HIS B CA 1
ATOM 3908 C C . HIS B 1 116 ? 58.08300 -11.18600 -16.72400 1.000 36.14000 116 HIS B C 1
ATOM 3909 O O . HIS B 1 116 ? 56.88600 -11.11600 -16.91900 1.000 38.48000 116 HIS B O 1
ATOM 3916 N N . MET B 1 117 ? 58.99000 -10.46300 -17.37500 1.000 41.41000 117 MET B N 1
ATOM 3917 C CA . MET B 1 117 ? 58.71500 -9.64000 -18.58400 1.000 43.76000 117 MET B CA 1
ATOM 3918 C C . MET B 1 117 ? 59.09600 -10.48700 -19.81200 1.000 45.47000 117 MET B C 1
ATOM 3919 O O . MET B 1 117 ? 59.87800 -11.41600 -19.63700 1.000 46.62000 117 MET B O 1
ATOM 3924 N N . GLU B 1 118 ? 58.52600 -10.19100 -20.98600 1.000 51.27000 118 GLU B N 1
ATOM 3925 C CA . GLU B 1 118 ? 58.66900 -10.95000 -22.26800 1.000 51.64000 118 GLU B CA 1
ATOM 3926 C C . GLU B 1 118 ? 58.26600 -12.40700 -22.05100 1.000 55.14000 118 GLU B C 1
ATOM 3927 O O . GLU B 1 118 ? 59.04200 -13.32000 -22.46200 1.000 66.51000 118 GLU B O 1
ATOM 3933 N N . ALA B 1 119 ? 57.09700 -12.61400 -21.44200 1.000 58.17000 119 ALA B N 1
ATOM 3934 C CA . ALA B 1 119 ? 56.49400 -13.94200 -21.16700 1.000 60.20000 119 ALA B CA 1
ATOM 3935 C C . ALA B 1 119 ? 55.63300 -14.39100 -22.36000 1.000 58.83000 119 ALA B C 1
ATOM 3936 O O . ALA B 1 119 ? 55.50200 -13.59900 -23.33400 1.000 60.67000 119 ALA B O 1
ATOM 3938 N N . GLY B 1 120 ? 55.08000 -15.61300 -22.27700 1.000 55.67000 120 GLY B N 1
ATOM 3939 C CA . GLY B 1 120 ? 54.23600 -16.26400 -23.30400 1.000 53.73000 120 GLY B CA 1
ATOM 3940 C C . GLY B 1 120 ? 54.91800 -16.28700 -24.66800 1.000 52.98000 120 GLY B C 1
ATOM 3941 O O . GLY B 1 120 ? 54.20200 -16.22800 -25.71200 1.000 48.23000 120 GLY B O 1
ATOM 3942 N N . ASN B 1 121 ? 56.25100 -16.35400 -24.67400 1.000 47.06000 121 ASN B N 1
ATOM 3943 C CA . ASN B 1 121 ? 57.07200 -16.15000 -25.89100 1.000 47.71000 121 ASN B CA 1
ATOM 3944 C C . ASN B 1 121 ? 57.16600 -17.46900 -26.64900 1.000 46.88000 121 ASN B C 1
ATOM 3945 O O . ASN B 1 121 ? 57.92700 -18.33500 -26.21000 1.000 44.50000 121 ASN B O 1
ATOM 3950 N N . ARG B 1 122 ? 56.42600 -17.61200 -27.74500 1.000 49.92000 122 ARG B N 1
ATOM 3951 C CA . ARG B 1 122 ? 56.26000 -18.91600 -28.44300 1.000 53.81000 122 ARG B CA 1
ATOM 3952 C C . ARG B 1 122 ? 56.53000 -18.74700 -29.93700 1.000 55.05000 122 ARG B C 1
ATOM 3953 O O . ARG B 1 122 ? 55.98800 -17.76800 -30.52000 1.000 58.64000 122 ARG B O 1
ATOM 3961 N N . CYS B 1 123 ? 57.30900 -19.67500 -30.51800 1.000 52.90000 123 CYS B N 1
ATOM 3962 C CA . CYS B 1 123 ? 57.55600 -19.80700 -31.98200 1.000 55.16000 123 CYS B CA 1
ATOM 3963 C C . CYS B 1 123 ? 57.25500 -21.23700 -32.47900 1.000 58.81000 123 CYS B C 1
ATOM 3964 O O . CYS B 1 123 ? 57.18800 -21.42200 -33.72200 1.000 62.62000 123 CYS B O 1
ATOM 3967 N N . PHE B 1 124 ? 57.09300 -22.21000 -31.57000 1.000 61.27000 124 PHE B N 1
ATOM 3968 C CA . PHE B 1 124 ? 56.49300 -23.54500 -31.85600 1.000 63.87000 124 PHE B CA 1
ATOM 3969 C C . PHE B 1 124 ? 57.43600 -24.39100 -32.73600 1.000 66.95000 124 PHE B C 1
ATOM 3970 O O . PHE B 1 124 ? 56.94800 -25.20200 -33.56800 1.000 64.59000 124 PHE B O 1
ATOM 3978 N N . ASP B 1 125 ? 58.75000 -24.21400 -32.55400 1.000 66.53000 125 ASP B N 1
ATOM 3979 C CA . ASP B 1 125 ? 59.81600 -25.07600 -33.13500 1.000 67.83000 125 ASP B CA 1
ATOM 3980 C C . ASP B 1 125 ? 60.76200 -25.48700 -32.00100 1.000 64.58000 125 ASP B C 1
ATOM 3981 O O . ASP B 1 125 ? 61.65600 -24.70900 -31.63500 1.000 57.53000 125 ASP B O 1
ATOM 3986 N N . GLN B 1 126 ? 60.56400 -26.68400 -31.46500 1.000 72.20000 126 GLN B N 1
ATOM 3987 C CA . GLN B 1 126 ? 61.30700 -27.19500 -30.28700 1.000 74.87000 126 GLN B CA 1
ATOM 3988 C C . GLN B 1 126 ? 62.80400 -27.20500 -30.61300 1.000 67.80000 126 GLN B C 1
ATOM 3989 O O . GLN B 1 126 ? 63.60200 -27.12000 -29.66800 1.000 68.32000 126 GLN B O 1
ATOM 3995 N N . ASN B 1 127 ? 63.15400 -27.23600 -31.90600 1.000 64.77000 127 ASN B N 1
ATOM 3996 C CA . ASN B 1 127 ? 64.55300 -27.29300 -32.41800 1.000 64.54000 127 ASN B CA 1
ATOM 3997 C C . ASN B 1 127 ? 65.27100 -25.97500 -32.09100 1.000 65.01000 127 ASN B C 1
ATOM 3998 O O . ASN B 1 127 ? 66.50900 -25.90000 -32.32400 1.000 66.85000 127 ASN B O 1
ATOM 4002 N N . VAL B 1 128 ? 64.52800 -24.97900 -31.58000 1.000 59.64000 128 VAL B N 1
ATOM 4003 C CA . VAL B 1 128 ? 65.05500 -23.64400 -31.15500 1.000 55.22000 128 VAL B CA 1
ATOM 4004 C C . VAL B 1 128 ? 65.58100 -23.78100 -29.72200 1.000 57.43000 128 VAL B C 1
ATOM 4005 O O . VAL B 1 128 ? 64.89600 -24.32900 -28.85800 1.000 60.12000 128 VAL B O 1
ATOM 4009 N N . PRO B 1 129 ? 66.83300 -23.35300 -29.42400 1.000 59.51000 129 PRO B N 1
ATOM 4010 C CA . PRO B 1 129 ? 67.38400 -23.48700 -28.07400 1.000 61.12000 129 PRO B CA 1
ATOM 4011 C C . PRO B 1 129 ? 66.56800 -22.71800 -27.02900 1.000 63.76000 129 PRO B C 1
ATOM 4012 O O . PRO B 1 129 ? 66.33100 -23.25800 -25.96700 1.000 73.94000 129 PRO B O 1
ATOM 4016 N N . GLU B 1 130 ? 66.15400 -21.49600 -27.37500 1.000 62.33000 130 GLU B N 1
ATOM 4017 C CA . GLU B 1 130 ? 65.50300 -20.52300 -26.46000 1.000 62.07000 130 GLU B CA 1
ATOM 4018 C C . GLU B 1 130 ? 64.25800 -21.16200 -25.82600 1.000 62.19000 130 GLU B C 1
ATOM 4019 O O . GLU B 1 130 ? 63.94300 -20.78600 -24.69800 1.000 76.92000 130 GLU B O 1
ATOM 4025 N N . GLU B 1 131 ? 63.60100 -22.11600 -26.49900 1.000 60.87000 131 GLU B N 1
ATOM 4026 C CA . GLU B 1 131 ? 62.22700 -22.58000 -26.13500 1.000 65.96000 131 GLU B CA 1
ATOM 4027 C C . GLU B 1 131 ? 62.26100 -23.40600 -24.83800 1.000 63.24000 131 GLU B C 1
ATOM 4028 O O . GLU B 1 131 ? 61.24200 -23.39800 -24.12300 1.000 69.29000 131 GLU B O 1
ATOM 4034 N N . ILE B 1 132 ? 63.37400 -24.08000 -24.53200 1.000 61.36000 132 ILE B N 1
ATOM 4035 C CA . ILE B 1 132 ? 63.52300 -24.89300 -23.28400 1.000 59.15000 132 ILE B CA 1
ATOM 4036 C C . ILE B 1 132 ? 63.29700 -23.96800 -22.08800 1.000 52.96000 132 ILE B C 1
ATOM 4037 O O . ILE B 1 132 ? 62.41100 -24.26500 -21.25500 1.000 52.08000 132 ILE B O 1
ATOM 4042 N N . ASN B 1 133 ? 64.06900 -22.88600 -22.02200 1.000 49.64000 133 ASN B N 1
ATOM 4043 C CA . ASN B 1 133 ? 64.02800 -21.92000 -20.89800 1.000 52.97000 133 ASN B CA 1
ATOM 4044 C C . ASN B 1 133 ? 62.69100 -21.14000 -20.96200 1.000 50.22000 133 ASN B C 1
ATOM 4045 O O . ASN B 1 133 ? 62.08600 -20.95100 -19.90900 1.000 54.59000 133 ASN B O 1
ATOM 4050 N N . ARG B 1 134 ? 62.17700 -20.80100 -22.14200 1.000 44.79000 134 ARG B N 1
ATOM 4051 C CA . ARG B 1 134 ? 60.85000 -20.14800 -22.27100 1.000 49.06000 134 ARG B CA 1
ATOM 4052 C C . ARG B 1 134 ? 59.80800 -20.91300 -21.45100 1.000 55.43000 134 ARG B C 1
ATOM 4053 O O . ARG B 1 134 ? 59.12000 -20.28700 -20.65500 1.000 54.09000 134 ARG B O 1
ATOM 4061 N N . LYS B 1 135 ? 59.67800 -22.21900 -21.68400 1.000 67.76000 135 LYS B N 1
ATOM 4062 C CA . LYS B 1 135 ? 58.58000 -23.06400 -21.13400 1.000 70.42000 135 LYS B CA 1
ATOM 4063 C C . LYS B 1 135 ? 58.76000 -23.18400 -19.61500 1.000 65.90000 135 LYS B C 1
ATOM 4064 O O . LYS B 1 135 ? 57.78900 -22.91800 -18.88900 1.000 65.06000 135 LYS B O 1
ATOM 4070 N N . ILE B 1 136 ? 59.96300 -23.54100 -19.16000 1.000 61.15000 136 ILE B N 1
ATOM 4071 C CA . ILE B 1 136 ? 60.33300 -23.54300 -17.71400 1.000 58.76000 136 ILE B CA 1
ATOM 4072 C C . ILE B 1 136 ? 59.89100 -22.21000 -17.09100 1.000 51.98000 136 ILE B C 1
ATOM 4073 O O . ILE B 1 136 ? 58.92900 -22.22600 -16.29900 1.000 54.62000 136 ILE B O 1
ATOM 4078 N N . VAL B 1 137 ? 60.55000 -21.10800 -17.45900 1.000 44.09000 137 VAL B N 1
ATOM 4079 C CA . VAL B 1 137 ? 60.60300 -19.86600 -16.63200 1.000 44.73000 137 VAL B CA 1
ATOM 4080 C C . VAL B 1 137 ? 59.22300 -19.20000 -16.60500 1.000 44.43000 137 VAL B C 1
ATOM 4081 O O . VAL B 1 137 ? 58.88200 -18.65300 -15.55400 1.000 49.31000 137 VAL B O 1
ATOM 4085 N N . ASP B 1 138 ? 58.45300 -19.24300 -17.69300 1.000 45.00000 138 ASP B N 1
ATOM 4086 C CA . ASP B 1 138 ? 57.06600 -18.69800 -17.72000 1.000 48.29000 138 ASP B CA 1
ATOM 4087 C C . ASP B 1 138 ? 56.24700 -19.37900 -16.60300 1.000 49.30000 138 ASP B C 1
ATOM 4088 O O . ASP B 1 138 ? 55.41000 -18.68800 -15.98600 1.000 47.06000 138 ASP B O 1
ATOM 4093 N N . HIS B 1 139 ? 56.49100 -20.67900 -16.34500 1.000 51.50000 139 HIS B N 1
ATOM 4094 C CA . HIS B 1 139 ? 55.61800 -21.57600 -15.53100 1.000 56.01000 139 HIS B CA 1
ATOM 4095 C C . HIS B 1 139 ? 56.05000 -21.60200 -14.06400 1.000 50.71000 139 HIS B C 1
ATOM 4096 O O . HIS B 1 139 ? 55.21200 -21.92600 -13.21100 1.000 46.72000 139 HIS B O 1
ATOM 4103 N N . VAL B 1 140 ? 57.30500 -21.27900 -13.79000 1.000 51.14000 140 VAL B N 1
ATOM 4104 C CA . VAL B 1 140 ? 57.86400 -21.20600 -12.41100 1.000 50.41000 140 VAL B CA 1
ATOM 4105 C C . VAL B 1 140 ? 57.78200 -19.75400 -11.90900 1.000 47.90000 140 VAL B C 1
ATOM 4106 O O . VAL B 1 140 ? 57.92300 -19.55400 -10.69600 1.000 51.01000 140 VAL B O 1
ATOM 4110 N N . SER B 1 141 ? 57.53300 -18.78800 -12.80000 1.000 44.43000 141 SER B N 1
ATOM 4111 C CA . SER B 1 141 ? 57.23600 -17.36900 -12.46200 1.000 47.03000 141 SER B CA 1
ATOM 4112 C C . SER B 1 141 ? 55.86600 -17.24900 -11.77400 1.000 45.67000 141 SER B C 1
ATOM 4113 O O . SER B 1 141 ? 55.13100 -18.24900 -11.74600 1.000 50.05000 141 SER B O 1
ATOM 4116 N N . ASP B 1 142 ? 55.54300 -16.05800 -11.25800 1.000 43.29000 142 ASP B N 1
ATOM 4117 C CA . ASP B 1 142 ? 54.41200 -15.79100 -10.32000 1.000 44.24000 142 ASP B CA 1
ATOM 4118 C C . ASP B 1 142 ? 53.40700 -14.83600 -10.99200 1.000 41.29000 142 ASP B C 1
ATOM 4119 O O . ASP B 1 142 ? 52.21200 -15.16700 -11.04400 1.000 38.23000 142 ASP B O 1
ATOM 4124 N N . VAL B 1 143 ? 53.88300 -13.66700 -11.42800 1.000 42.94000 143 VAL B N 1
ATOM 4125 C CA . VAL B 1 143 ? 53.21300 -12.75600 -12.40500 1.000 44.32000 143 VAL B CA 1
ATOM 4126 C C . VAL B 1 143 ? 53.94800 -12.85700 -13.75200 1.000 44.45000 143 VAL B C 1
ATOM 4127 O O . VAL B 1 143 ? 55.19400 -12.69500 -13.77500 1.000 44.76000 143 VAL B O 1
ATOM 4131 N N . ASN B 1 144 ? 53.20100 -13.06900 -14.83500 1.000 42.31000 144 ASN B N 1
ATOM 4132 C CA . ASN B 1 144 ? 53.71900 -13.04200 -16.22300 1.000 40.06000 144 ASN B CA 1
ATOM 4133 C C . ASN B 1 144 ? 53.24800 -11.75300 -16.90100 1.000 41.28000 144 ASN B C 1
ATOM 4134 O O . ASN B 1 144 ? 52.02200 -11.48600 -16.95100 1.000 43.35000 144 ASN B O 1
ATOM 4139 N N . LEU B 1 145 ? 54.20000 -10.97900 -17.39800 1.000 41.15000 145 LEU B N 1
ATOM 4140 C CA . LEU B 1 145 ? 53.96800 -9.71200 -18.12400 1.000 40.00000 145 LEU B CA 1
ATOM 4141 C C . LEU B 1 145 ? 54.30700 -9.94300 -19.58900 1.000 40.84000 145 LEU B C 1
ATOM 4142 O O . LEU B 1 145 ? 55.37200 -9.54500 -20.05900 1.000 45.96000 145 LEU B O 1
ATOM 4147 N N . PRO B 1 146 ? 53.40800 -10.60900 -20.34700 1.000 39.60000 146 PRO B N 1
ATOM 4148 C CA . PRO B 1 146 ? 53.66000 -10.90500 -21.75600 1.000 39.03000 146 PRO B CA 1
ATOM 4149 C C . PRO B 1 146 ? 53.51000 -9.64500 -22.61300 1.000 40.51000 146 PRO B C 1
ATOM 4150 O O . PRO B 1 146 ? 52.63500 -8.82900 -22.32400 1.000 38.68000 146 PRO B O 1
ATOM 4154 N N . TYR B 1 147 ? 54.38000 -9.49200 -23.60800 1.000 42.80000 147 TYR B N 1
ATOM 4155 C CA . TYR B 1 147 ? 54.46900 -8.27600 -24.44800 1.000 45.73000 147 TYR B CA 1
ATOM 4156 C C . TYR B 1 147 ? 53.13100 -8.04700 -25.16500 1.000 46.50000 147 TYR B C 1
ATOM 4157 O O . TYR B 1 147 ? 52.49900 -6.98600 -24.94800 1.000 48.29000 147 TYR B O 1
ATOM 4166 N N . THR B 1 148 ? 52.71900 -9.03400 -25.97600 1.000 45.91000 148 THR B N 1
ATOM 4167 C CA . THR B 1 148 ? 51.53400 -9.00700 -26.88300 1.000 44.69000 148 THR B CA 1
ATOM 4168 C C . THR B 1 148 ? 50.34600 -9.74000 -26.26300 1.000 39.60000 148 THR B C 1
ATOM 4169 O O . THR B 1 148 ? 50.56100 -10.63000 -25.42300 1.000 36.69000 148 THR B O 1
ATOM 4173 N N . GLU B 1 149 ? 49.16000 -9.47000 -26.79300 1.000 36.91000 149 GLU B N 1
ATOM 4174 C CA . GLU B 1 149 ? 47.90200 -10.17400 -26.44900 1.000 37.42000 149 GLU B CA 1
ATOM 4175 C C . GLU B 1 149 ? 47.95700 -11.63900 -26.92100 1.000 34.25000 149 GLU B C 1
ATOM 4176 O O . GLU B 1 149 ? 47.34900 -12.48800 -26.26800 1.000 28.53000 149 GLU B O 1
ATOM 4182 N N . HIS B 1 150 ? 48.65800 -11.90600 -28.02300 1.000 36.82000 150 HIS B N 1
ATOM 4183 C CA . HIS B 1 150 ? 48.96300 -13.27200 -28.53500 1.000 40.03000 150 HIS B CA 1
ATOM 4184 C C . HIS B 1 150 ? 49.57200 -14.10800 -27.41100 1.000 36.10000 150 HIS B C 1
ATOM 4185 O O . HIS B 1 150 ? 49.12300 -15.22800 -27.17600 1.000 33.49000 150 HIS B O 1
ATOM 4192 N N . SER B 1 151 ? 50.60200 -13.57200 -26.77900 1.000 37.16000 151 SER B N 1
ATOM 4193 C CA . SER B 1 151 ? 51.34900 -14.23900 -25.69600 1.000 37.25000 151 SER B CA 1
ATOM 4194 C C . SER B 1 151 ? 50.42600 -14.46800 -24.51100 1.000 36.32000 151 SER B C 1
ATOM 4195 O O . SER B 1 151 ? 50.44200 -15.56800 -23.98900 1.000 38.85000 151 SER B O 1
ATOM 4198 N N . ARG B 1 152 ? 49.59200 -13.49700 -24.15900 1.000 36.09000 152 ARG B N 1
ATOM 4199 C CA . ARG B 1 152 ? 48.60400 -13.69000 -23.07200 1.000 39.12000 152 ARG B CA 1
ATOM 4200 C C . ARG B 1 152 ? 47.73100 -14.90700 -23.39900 1.000 42.06000 152 ARG B C 1
ATOM 4201 O O . ARG B 1 152 ? 47.40600 -15.65400 -22.47900 1.000 46.47000 152 ARG B O 1
ATOM 4209 N N . ARG B 1 153 ? 47.34400 -15.09000 -24.65700 1.000 44.36000 153 ARG B N 1
ATOM 4210 C CA . ARG B 1 153 ? 46.53600 -16.26300 -25.07000 1.000 47.74000 153 ARG B CA 1
ATOM 4211 C C . ARG B 1 153 ? 47.39100 -17.51700 -24.88100 1.000 46.34000 153 ARG B C 1
ATOM 4212 O O . ARG B 1 153 ? 46.95100 -18.44200 -24.17700 1.000 43.14000 153 ARG B O 1
ATOM 4220 N N . TYR B 1 154 ? 48.58600 -17.51800 -25.47000 1.000 48.37000 154 TYR B N 1
ATOM 4221 C CA . TYR B 1 154 ? 49.54800 -18.64900 -25.42500 1.000 53.74000 154 TYR B CA 1
ATOM 4222 C C . TYR B 1 154 ? 49.61700 -19.20300 -23.98500 1.000 55.04000 154 TYR B C 1
ATOM 4223 O O . TYR B 1 154 ? 49.62100 -20.45500 -23.84600 1.000 59.94000 154 TYR B O 1
ATOM 4232 N N . LEU B 1 155 ? 49.61900 -18.32100 -22.96600 1.000 48.23000 155 LEU B N 1
ATOM 4233 C CA . LEU B 1 155 ? 49.74000 -18.67300 -21.52000 1.000 44.11000 155 LEU B CA 1
ATOM 4234 C C . LEU B 1 155 ? 48.40900 -19.22600 -21.00700 1.000 44.81000 155 LEU B C 1
ATOM 4235 O O . LEU B 1 155 ? 48.41100 -20.33600 -20.46300 1.000 51.80000 155 LEU B O 1
ATOM 4240 N N . LEU B 1 156 ? 47.31100 -18.48900 -21.16600 1.000 43.58000 156 LEU B N 1
ATOM 4241 C CA . LEU B 1 156 ? 45.95500 -18.97900 -20.79700 1.000 46.12000 156 LEU B CA 1
ATOM 4242 C C . LEU B 1 156 ? 45.77500 -20.41700 -21.31800 1.000 52.09000 156 LEU B C 1
ATOM 4243 O O . LEU B 1 156 ? 45.10500 -21.23300 -20.64300 1.000 50.27000 156 LEU B O 1
ATOM 4248 N N . ASP B 1 157 ? 46.37400 -20.71100 -22.47200 1.000 56.44000 157 ASP B N 1
ATOM 4249 C CA . ASP B 1 157 ? 46.19400 -21.97600 -23.22600 1.000 60.18000 157 ASP B CA 1
ATOM 4250 C C . ASP B 1 157 ? 46.99100 -23.09600 -22.53500 1.000 56.11000 157 ASP B C 1
ATOM 4251 O O . ASP B 1 157 ? 46.65100 -24.28700 -22.74600 1.000 60.55000 157 ASP B O 1
ATOM 4256 N N . GLU B 1 158 ? 48.03100 -22.73900 -21.77800 1.000 47.82000 158 GLU B N 1
ATOM 4257 C CA . GLU B 1 158 ? 48.90200 -23.69300 -21.04300 1.000 45.11000 158 GLU B CA 1
ATOM 4258 C C . GLU B 1 158 ? 48.57500 -23.61100 -19.56000 1.000 44.77000 158 GLU B C 1
ATOM 4259 O O . GLU B 1 158 ? 49.39600 -24.06600 -18.75200 1.000 44.54000 158 GLU B O 1
ATOM 4265 N N . GLY B 1 159 ? 47.44300 -22.99200 -19.22900 1.000 47.27000 159 GLY B N 1
ATOM 4266 C CA . GLY B 1 159 ? 46.77200 -23.13600 -17.92500 1.000 50.88000 159 GLY B CA 1
ATOM 4267 C C . GLY B 1 159 ? 47.39500 -22.27900 -16.83700 1.000 50.95000 159 GLY B C 1
ATOM 4268 O O . GLY B 1 159 ? 47.18000 -22.61300 -15.64700 1.000 50.93000 159 GLY B O 1
ATOM 4269 N N . PHE B 1 160 ? 48.11100 -21.20700 -17.20800 1.000 50.39000 160 PHE B N 1
ATOM 4270 C CA . PHE B 1 160 ? 48.66700 -20.20800 -16.25700 1.000 50.25000 160 PHE B CA 1
ATOM 4271 C C . PHE B 1 160 ? 47.51500 -19.38800 -15.67300 1.000 47.32000 160 PHE B C 1
ATOM 4272 O O . PHE B 1 160 ? 46.45300 -19.26400 -16.30900 1.000 48.51000 160 PHE B O 1
ATOM 4280 N N . ASN B 1 161 ? 47.70500 -18.89200 -14.46100 1.000 42.08000 161 ASN B N 1
ATOM 4281 C CA . ASN B 1 161 ? 46.63100 -18.27600 -13.64600 1.000 41.86000 161 ASN B CA 1
ATOM 4282 C C . ASN B 1 161 ? 46.12200 -17.01100 -14.35900 1.000 43.23000 161 ASN B C 1
ATOM 4283 O O . ASN B 1 161 ? 46.86100 -16.01400 -14.35300 1.000 46.04000 161 ASN B O 1
ATOM 4288 N N . LYS B 1 162 ? 44.90700 -17.04400 -14.93200 1.000 43.86000 162 LYS B N 1
ATOM 4289 C CA . LYS B 1 162 ? 44.22800 -15.86300 -15.56700 1.000 48.50000 162 LYS B CA 1
ATOM 4290 C C . LYS B 1 162 ? 44.60300 -14.57200 -14.82500 1.000 50.09000 162 LYS B C 1
ATOM 4291 O O . LYS B 1 162 ? 44.88300 -13.55500 -15.48600 1.000 52.43000 162 LYS B O 1
ATOM 4297 N N . ALA B 1 163 ? 44.51700 -14.61500 -13.49400 1.000 52.26000 163 ALA B N 1
ATOM 4298 C CA . ALA B 1 163 ? 44.59500 -13.47300 -12.55500 1.000 52.39000 163 ALA B CA 1
ATOM 4299 C C . ALA B 1 163 ? 45.98200 -12.81300 -12.59100 1.000 49.71000 163 ALA B C 1
ATOM 4300 O O . ALA B 1 163 ? 46.07300 -11.57600 -12.39200 1.000 50.29000 163 ALA B O 1
ATOM 4302 N N . ASN B 1 164 ? 47.03400 -13.59700 -12.77600 1.000 45.11000 164 ASN B N 1
ATOM 4303 C CA . ASN B 1 164 ? 48.41700 -13.08700 -12.61900 1.000 45.52000 164 ASN B CA 1
ATOM 4304 C C . ASN B 1 164 ? 49.02400 -12.91400 -14.01100 1.000 41.95000 164 ASN B C 1
ATOM 4305 O O . ASN B 1 164 ? 50.11900 -13.42100 -14.26400 1.000 41.42000 164 ASN B O 1
ATOM 4310 N N . ILE B 1 165 ? 48.31200 -12.20400 -14.87800 1.000 39.30000 165 ILE B N 1
ATOM 4311 C CA . ILE B 1 165 ? 48.78300 -11.85900 -16.24000 1.000 36.83000 165 ILE B CA 1
ATOM 4312 C C . ILE B 1 165 ? 48.41200 -10.41700 -16.53600 1.000 37.10000 165 ILE B C 1
ATOM 4313 O O . ILE B 1 165 ? 47.30100 -9.99600 -16.20900 1.000 36.18000 165 ILE B O 1
ATOM 4318 N N . PHE B 1 166 ? 49.34500 -9.70100 -17.13600 1.000 39.89000 166 PHE B N 1
ATOM 4319 C CA . PHE B 1 166 ? 49.14500 -8.33400 -17.64800 1.000 40.76000 166 PHE B CA 1
ATOM 4320 C C . PHE B 1 166 ? 49.95600 -8.20600 -18.93600 1.000 43.92000 166 PHE B C 1
ATOM 4321 O O . PHE B 1 166 ? 51.13400 -8.64300 -18.94800 1.000 44.29000 166 PHE B O 1
ATOM 4329 N N . VAL B 1 167 ? 49.32100 -7.70500 -20.00200 1.000 42.37000 167 VAL B N 1
ATOM 4330 C CA . VAL B 1 167 ? 50.00900 -7.38000 -21.28300 1.000 41.00000 167 VAL B CA 1
ATOM 4331 C C . VAL B 1 167 ? 50.60000 -5.97500 -21.13000 1.000 43.98000 167 VAL B C 1
ATOM 4332 O O . VAL B 1 167 ? 49.81800 -4.98400 -21.14800 1.000 44.25000 167 VAL B O 1
ATOM 4336 N N . THR B 1 168 ? 51.90700 -5.89600 -20.86900 1.000 42.91000 168 THR B N 1
ATOM 4337 C CA . THR B 1 168 ? 52.63100 -4.61200 -20.73100 1.000 42.44000 168 THR B CA 1
ATOM 4338 C C . THR B 1 168 ? 52.60000 -3.88500 -22.08900 1.000 42.22000 168 THR B C 1
ATOM 4339 O O . THR B 1 168 ? 52.53500 -2.65300 -22.08200 1.000 41.16000 168 THR B O 1
ATOM 4342 N N . GLY B 1 169 ? 52.57700 -4.61900 -23.20800 1.000 41.58000 169 GLY B N 1
ATOM 4343 C CA . GLY B 1 169 ? 53.02900 -4.10600 -24.51500 1.000 43.40000 169 GLY B CA 1
ATOM 4344 C C . GLY B 1 169 ? 54.54400 -4.14500 -24.57700 1.000 46.98000 169 GLY B C 1
ATOM 4345 O O . GLY B 1 169 ? 55.15000 -4.31900 -23.50000 1.000 48.74000 169 GLY B O 1
ATOM 4346 N N . SER B 1 170 ? 55.14500 -4.02400 -25.77100 1.000 50.05000 170 SER B N 1
ATOM 4347 C CA . SER B 1 170 ? 56.61400 -4.20400 -25.99400 1.000 50.28000 170 SER B CA 1
ATOM 4348 C C . SER B 1 170 ? 57.37500 -3.02900 -25.39400 1.000 51.20000 170 SER B C 1
ATOM 4349 O O . SER B 1 170 ? 57.01900 -1.88100 -25.63200 1.000 51.14000 170 SER B O 1
ATOM 4352 N N . PRO B 1 171 ? 58.46700 -3.27900 -24.63700 1.000 56.14000 171 PRO B N 1
ATOM 4353 C CA . PRO B 1 171 ? 59.20400 -2.21000 -23.95900 1.000 62.26000 171 PRO B CA 1
ATOM 4354 C C . PRO B 1 171 ? 60.02900 -1.32000 -24.89900 1.000 64.49000 171 PRO B C 1
ATOM 4355 O O . PRO B 1 171 ? 60.49900 -0.28900 -24.43400 1.000 71.02000 171 PRO B O 1
ATOM 4359 N N . MET B 1 172 ? 60.19200 -1.75500 -26.15800 1.000 57.58000 172 MET B N 1
ATOM 4360 C CA . MET B 1 172 ? 61.17100 -1.22300 -27.13800 1.000 52.65000 172 MET B CA 1
ATOM 4361 C C . MET B 1 172 ? 60.75500 0.17200 -27.61300 1.000 52.01000 172 MET B C 1
ATOM 4362 O O . MET B 1 172 ? 61.64800 1.01400 -27.78000 1.000 59.51000 172 MET B O 1
ATOM 4367 N N . THR B 1 173 ? 59.47000 0.42200 -27.84900 1.000 50.45000 173 THR B N 1
ATOM 4368 C CA . THR B 1 173 ? 58.99600 1.74700 -28.34100 1.000 55.71000 173 THR B CA 1
ATOM 4369 C C . THR B 1 173 ? 59.44600 2.84300 -27.36300 1.000 56.97000 173 THR B C 1
ATOM 4370 O O . THR B 1 173 ? 60.01800 3.86200 -27.81900 1.000 53.80000 173 THR B O 1
ATOM 4374 N N . GLU B 1 174 ? 59.22100 2.62400 -26.07000 1.000 58.72000 174 GLU B N 1
ATOM 4375 C CA . GLU B 1 174 ? 59.70000 3.51200 -24.98600 1.000 60.92000 174 GLU B CA 1
ATOM 4376 C C . GLU B 1 174 ? 61.23200 3.63100 -25.06600 1.000 53.71000 174 GLU B C 1
ATOM 4377 O O . GLU B 1 174 ? 61.73000 4.76000 -25.07000 1.000 55.85000 174 GLU B O 1
ATOM 4383 N N . VAL B 1 175 ? 61.95000 2.51300 -25.15000 1.000 50.35000 175 VAL B N 1
ATOM 4384 C CA . VAL B 1 175 ? 63.44500 2.48700 -25.21000 1.000 53.65000 175 VAL B CA 1
ATOM 4385 C C . VAL B 1 175 ? 63.91700 3.38400 -26.36600 1.000 53.28000 175 VAL B C 1
ATOM 4386 O O . VAL B 1 175 ? 64.88500 4.16700 -26.17300 1.000 55.49000 175 VAL B O 1
ATOM 4390 N N . ILE B 1 176 ? 63.25400 3.31100 -27.51200 1.000 49.95000 176 ILE B N 1
ATOM 4391 C CA . ILE B 1 176 ? 63.71000 4.02600 -28.73300 1.000 53.58000 176 ILE B CA 1
ATOM 4392 C C . ILE B 1 176 ? 63.22100 5.48300 -28.67300 1.000 57.86000 176 ILE B C 1
ATOM 4393 O O . ILE B 1 176 ? 63.95000 6.37000 -29.15100 1.000 54.93000 176 ILE B O 1
ATOM 4398 N N . GLU B 1 177 ? 62.06100 5.74200 -28.06700 1.000 64.43000 177 GLU B N 1
ATOM 4399 C CA . GLU B 1 177 ? 61.63000 7.12400 -27.72300 1.000 66.70000 177 GLU B CA 1
ATOM 4400 C C . GLU B 1 177 ? 62.76900 7.78100 -26.94100 1.000 65.99000 177 GLU B C 1
ATOM 4401 O O . GLU B 1 177 ? 63.32200 8.78600 -27.42000 1.000 73.10000 177 GLU B O 1
ATOM 4407 N N . ALA B 1 178 ? 63.16400 7.15500 -25.83600 1.000 63.76000 178 ALA B N 1
ATOM 4408 C CA . ALA B 1 178 ? 64.18700 7.64500 -24.88700 1.000 64.67000 178 ALA B CA 1
ATOM 4409 C C . ALA B 1 178 ? 65.46400 8.05900 -25.62500 1.000 63.99000 178 ALA B C 1
ATOM 4410 O O . ALA B 1 178 ? 66.15100 8.95700 -25.12500 1.000 65.17000 178 ALA B O 1
ATOM 4412 N N . HIS B 1 179 ? 65.76200 7.42500 -26.76100 1.000 68.56000 179 HIS B N 1
ATOM 4413 C CA . HIS B 1 179 ? 67.09000 7.45300 -27.43000 1.000 73.21000 179 HIS B CA 1
ATOM 4414 C C . HIS B 1 179 ? 67.00700 7.89600 -28.90100 1.000 80.30000 179 HIS B C 1
ATOM 4415 O O . HIS B 1 179 ? 67.96600 7.58100 -29.63400 1.000 80.32000 179 HIS B O 1
ATOM 4422 N N . ARG B 1 180 ? 65.93200 8.55200 -29.37100 1.000 81.96000 180 ARG B N 1
ATOM 4423 C CA . ARG B 1 180 ? 65.84800 8.85100 -30.83000 1.000 79.66000 180 ARG B CA 1
ATOM 4424 C C . ARG B 1 180 ? 66.71900 10.07200 -31.13800 1.000 81.81000 180 ARG B C 1
ATOM 4425 O O . ARG B 1 180 ? 67.51500 9.97800 -32.10800 1.000 78.35000 180 ARG B O 1
ATOM 4433 N N . ASP B 1 181 ? 66.64300 11.13300 -30.31800 1.000 80.75000 181 ASP B N 1
ATOM 4434 C CA . ASP B 1 181 ? 67.62900 12.24900 -30.34500 1.000 78.44000 181 ASP B CA 1
ATOM 4435 C C . ASP B 1 181 ? 68.95700 11.68100 -30.85900 1.000 83.20000 181 ASP B C 1
ATOM 4436 O O . ASP B 1 181 ? 69.47200 12.19800 -31.88500 1.000 82.08000 181 ASP B O 1
ATOM 4441 N N . LYS B 1 182 ? 69.43100 10.60900 -30.19800 1.000 79.01000 182 LYS B N 1
ATOM 4442 C CA . LYS B 1 182 ? 70.75600 9.96600 -30.41000 1.000 68.57000 182 LYS B CA 1
ATOM 4443 C C . LYS B 1 182 ? 70.73300 9.13200 -31.68700 1.000 60.57000 182 LYS B C 1
ATOM 4444 O O . LYS B 1 182 ? 71.73900 9.12100 -32.37300 1.000 69.51000 182 LYS B O 1
ATOM 4450 N N . ILE B 1 183 ? 69.64400 8.43200 -31.98000 1.000 58.83000 183 ILE B N 1
ATOM 4451 C CA . ILE B 1 183 ? 69.55300 7.62700 -33.23100 1.000 61.44000 183 ILE B CA 1
ATOM 4452 C C . ILE B 1 183 ? 69.55400 8.61200 -34.40100 1.000 66.66000 183 ILE B C 1
ATOM 4453 O O . ILE B 1 183 ? 70.23100 8.32700 -35.40700 1.000 70.73000 183 ILE B O 1
ATOM 4458 N N . ASN B 1 184 ? 68.88600 9.75800 -34.22900 1.000 67.81000 184 ASN B N 1
ATOM 4459 C CA . ASN B 1 184 ? 68.57900 10.72700 -35.31500 1.000 70.13000 184 ASN B CA 1
ATOM 4460 C C . ASN B 1 184 ? 69.84300 11.50800 -35.70700 1.000 74.25000 184 ASN B C 1
ATOM 4461 O O . ASN B 1 184 ? 69.92200 11.92000 -36.88600 1.000 77.38000 184 ASN B O 1
ATOM 4466 N N . HIS B 1 185 ? 70.78600 11.71100 -34.77300 1.000 73.53000 185 HIS B N 1
ATOM 4467 C CA . HIS B 1 185 ? 72.02100 12.52000 -34.98800 1.000 76.18000 185 HIS B CA 1
ATOM 4468 C C . HIS B 1 185 ? 73.22800 11.60900 -35.28900 1.000 73.84000 185 HIS B C 1
ATOM 4469 O O . HIS B 1 185 ? 74.17300 12.08700 -35.95100 1.000 79.27000 185 HIS B O 1
ATOM 4476 N N . SER B 1 186 ? 73.19800 10.34900 -34.84900 1.000 70.00000 186 SER B N 1
ATOM 4477 C CA . SER B 1 186 ? 74.26900 9.34400 -35.08200 1.000 70.28000 186 SER B CA 1
ATOM 4478 C C . SER B 1 186 ? 74.94400 9.60800 -36.42800 1.000 79.39000 186 SER B C 1
ATOM 4479 O O . SER B 1 186 ? 74.25200 9.52200 -37.46100 1.000 76.10000 186 SER B O 1
ATOM 4482 N N . ASP B 1 187 ? 76.25100 9.88300 -36.41300 1.000 91.69000 187 ASP B N 1
ATOM 4483 C CA . ASP B 1 187 ? 77.06600 10.11600 -37.63700 1.000 96.31000 187 ASP B CA 1
ATOM 4484 C C . ASP B 1 187 ? 77.37400 8.76900 -38.31500 1.000 83.46000 187 ASP B C 1
ATOM 4485 O O . ASP B 1 187 ? 77.87200 8.79700 -39.43800 1.000 80.91000 187 ASP B O 1
ATOM 4490 N N . VAL B 1 188 ? 77.05600 7.64600 -37.65900 1.000 79.89000 188 VAL B N 1
ATOM 4491 C CA . VAL B 1 188 ? 77.30900 6.24700 -38.13000 1.000 80.81000 188 VAL B CA 1
ATOM 4492 C C . VAL B 1 188 ? 77.45900 6.20700 -39.65200 1.000 79.08000 188 VAL B C 1
ATOM 4493 O O . VAL B 1 188 ? 78.39600 5.56300 -40.10500 1.000 72.43000 188 VAL B O 1
ATOM 4497 N N . LEU B 1 189 ? 76.51900 6.79300 -40.40500 1.000 90.73000 189 LEU B N 1
ATOM 4498 C CA . LEU B 1 189 ? 76.51800 6.77400 -41.89700 1.000 88.76000 189 LEU B CA 1
ATOM 4499 C C . LEU B 1 189 ? 77.73700 7.55000 -42.40900 1.000 95.34000 189 LEU B C 1
ATOM 4500 O O . LEU B 1 189 ? 78.57100 6.94100 -43.10000 1.000 87.49000 189 LEU B O 1
ATOM 4505 N N . ASN B 1 190 ? 77.81800 8.84300 -42.06600 1.000 107.00000 190 ASN B N 1
ATOM 4506 C CA . ASN B 1 190 ? 78.97800 9.74200 -42.32500 1.000 112.03000 190 ASN B CA 1
ATOM 4507 C C . ASN B 1 190 ? 80.29100 8.96300 -42.09500 1.000 102.60000 190 ASN B C 1
ATOM 4508 O O . ASN B 1 190 ? 81.10500 8.90100 -43.04000 1.000 98.75000 190 ASN B O 1
ATOM 4513 N N . LYS B 1 191 ? 80.46600 8.36100 -40.91000 1.000 91.31000 191 LYS B N 1
ATOM 4514 C CA . LYS B 1 191 ? 81.72400 7.69000 -40.46800 1.000 86.86000 191 LYS B CA 1
ATOM 4515 C C . LYS B 1 191 ? 82.02700 6.49400 -41.38100 1.000 83.81000 191 LYS B C 1
ATOM 4516 O O . LYS B 1 191 ? 83.19100 6.33100 -41.74300 1.000 87.63000 191 LYS B O 1
ATOM 4522 N N . LEU B 1 192 ? 81.02900 5.67900 -41.73000 1.000 83.23000 192 LEU B N 1
ATOM 4523 C CA . LEU B 1 192 ? 81.22700 4.50200 -42.62000 1.000 79.66000 192 LEU B CA 1
ATOM 4524 C C . LEU B 1 192 ? 81.28700 4.98900 -44.07100 1.000 74.52000 192 LEU B C 1
ATOM 4525 O O . LEU B 1 192 ? 81.81000 4.24600 -44.90500 1.000 78.81000 192 LEU B O 1
ATOM 4530 N N . GLY B 1 193 ? 80.78300 6.19500 -44.34800 1.000 75.79000 193 GLY B N 1
ATOM 4531 C CA . GLY B 1 193 ? 80.73200 6.77400 -45.70700 1.000 84.41000 193 GLY B CA 1
ATOM 4532 C C . GLY B 1 193 ? 79.72900 6.04200 -46.58600 1.000 89.95000 193 GLY B C 1
ATOM 4533 O O . GLY B 1 193 ? 80.15000 5.46400 -47.60800 1.000 88.80000 193 GLY B O 1
ATOM 4534 N N . LEU B 1 194 ? 78.45200 6.05300 -46.17800 1.000 95.19000 194 LEU B N 1
ATOM 4535 C CA . LEU B 1 194 ? 77.30300 5.38600 -46.85000 1.000 92.08000 194 LEU B CA 1
ATOM 4536 C C . LEU B 1 194 ? 76.16800 6.40000 -46.99300 1.000 93.52000 194 LEU B C 1
ATOM 4537 O O . LEU B 1 194 ? 75.96200 7.16500 -46.03400 1.000 91.09000 194 LEU B O 1
ATOM 4542 N N . GLU B 1 195 ? 75.43600 6.37300 -48.11200 1.000 98.88000 195 GLU B N 1
ATOM 4543 C CA . GLU B 1 195 ? 74.23500 7.22800 -48.34800 1.000 103.11000 195 GLU B CA 1
ATOM 4544 C C . GLU B 1 195 ? 72.99000 6.38600 -48.06600 1.000 101.33000 195 GLU B C 1
ATOM 4545 O O . GLU B 1 195 ? 72.99900 5.18200 -48.32200 1.000 100.19000 195 GLU B O 1
ATOM 4551 N N . PRO B 1 196 ? 71.88500 6.96000 -47.52300 1.000 95.24000 196 PRO B N 1
ATOM 4552 C CA . PRO B 1 196 ? 70.62700 6.22300 -47.39700 1.000 90.18000 196 PRO B CA 1
ATOM 4553 C C . PRO B 1 196 ? 70.24800 5.46200 -48.68300 1.000 89.49000 196 PRO B C 1
ATOM 4554 O O . PRO B 1 196 ? 70.49900 5.94100 -49.78700 1.000 88.42000 196 PRO B O 1
ATOM 4558 N N . GLN B 1 197 ? 69.71900 4.25200 -48.50100 1.000 87.75000 197 GLN B N 1
ATOM 4559 C CA . GLN B 1 197 ? 69.13100 3.38700 -49.55700 1.000 88.29000 197 GLN B CA 1
ATOM 4560 C C . GLN B 1 197 ? 70.23200 2.83100 -50.46600 1.000 92.18000 197 GLN B C 1
ATOM 4561 O O . GLN B 1 197 ? 69.88400 2.08100 -51.39100 1.000 99.95000 197 GLN B O 1
ATOM 4567 N N . GLN B 1 198 ? 71.50000 3.15600 -50.21100 1.000 94.75000 198 GLN B N 1
ATOM 4568 C CA . GLN B 1 198 ? 72.63700 2.73900 -51.07800 1.000 102.67000 198 GLN B CA 1
ATOM 4569 C C . GLN B 1 198 ? 73.51500 1.73400 -50.31400 1.000 94.60000 198 GLN B C 1
ATOM 4570 O O . GLN B 1 198 ? 74.72400 1.66200 -50.61600 1.000 84.55000 198 GLN B O 1
ATOM 4576 N N . TYR B 1 199 ? 72.92400 0.98300 -49.37100 1.000 94.76000 199 TYR B N 1
ATOM 4577 C CA . TYR B 1 199 ? 73.58800 -0.11800 -48.61000 1.000 95.02000 199 TYR B CA 1
ATOM 4578 C C . TYR B 1 199 ? 72.53500 -1.04800 -47.97500 1.000 91.99000 199 TYR B C 1
ATOM 4579 O O . TYR B 1 199 ? 71.43700 -0.57100 -47.55500 1.000 79.32000 199 TYR B O 1
ATOM 4588 N N . ILE B 1 200 ? 72.87800 -2.34100 -47.91000 1.000 88.19000 200 ILE B N 1
ATOM 4589 C CA . ILE B 1 200 ? 72.06700 -3.43300 -47.29800 1.000 91.85000 200 ILE B CA 1
ATOM 4590 C C . ILE B 1 200 ? 72.78900 -3.91500 -46.04200 1.000 85.97000 200 ILE B C 1
ATOM 4591 O O . ILE B 1 200 ? 74.00800 -4.16800 -46.11400 1.000 79.91000 200 ILE B O 1
ATOM 4596 N N . LEU B 1 201 ? 72.04600 -4.05000 -44.94700 1.000 83.20000 201 LEU B N 1
ATOM 4597 C CA . LEU B 1 201 ? 72.56900 -4.44900 -43.62000 1.000 79.38000 201 LEU B CA 1
ATOM 4598 C C . LEU B 1 201 ? 72.06000 -5.85100 -43.30600 1.000 74.29000 201 LEU B C 1
ATOM 4599 O O . LEU B 1 201 ? 70.84300 -6.02500 -43.24200 1.000 86.02000 201 LEU B O 1
ATOM 4604 N N . VAL B 1 202 ? 72.96200 -6.80600 -43.13200 1.000 64.70000 202 VAL B N 1
ATOM 4605 C CA . VAL B 1 202 ? 72.60700 -8.20200 -42.76800 1.000 63.39000 202 VAL B CA 1
ATOM 4606 C C . VAL B 1 202 ? 73.17700 -8.47500 -41.37900 1.000 62.67000 202 VAL B C 1
ATOM 4607 O O . VAL B 1 202 ? 74.25400 -7.93600 -41.06500 1.000 57.50000 202 VAL B O 1
ATOM 4611 N N . SER B 1 203 ? 72.43600 -9.24000 -40.57600 1.000 65.10000 203 SER B N 1
ATOM 4612 C CA . SER B 1 203 ? 72.80100 -9.67400 -39.20500 1.000 64.79000 203 SER B CA 1
ATOM 4613 C C . SER B 1 203 ? 72.38600 -11.14300 -38.99800 1.000 63.35000 203 SER B C 1
ATOM 4614 O O . SER B 1 203 ? 71.18400 -11.41900 -38.97300 1.000 63.03000 203 SER B O 1
ATOM 4617 N N . ALA B 1 204 ? 73.35500 -12.05600 -38.90600 1.000 64.08000 204 ALA B N 1
ATOM 4618 C CA . ALA B 1 204 ? 73.13400 -13.50600 -38.70400 1.000 67.28000 204 ALA B CA 1
ATOM 4619 C C . ALA B 1 204 ? 73.99700 -13.97900 -37.54800 1.000 67.58000 204 ALA B C 1
ATOM 4620 O O . ALA B 1 204 ? 75.12500 -14.41200 -37.79600 1.000 72.95000 204 ALA B O 1
ATOM 4622 N N . HIS B 1 205 ? 73.48800 -13.85200 -36.33300 1.000 73.57000 205 HIS B N 1
ATOM 4623 C CA . HIS B 1 205 ? 74.19700 -14.23400 -35.09200 1.000 83.53000 205 HIS B CA 1
ATOM 4624 C C . HIS B 1 205 ? 73.83500 -15.67300 -34.71000 1.000 94.52000 205 HIS B C 1
ATOM 4625 O O . HIS B 1 205 ? 74.73600 -16.38300 -34.23300 1.000 111.00000 205 HIS B O 1
ATOM 4632 N N . ARG B 1 206 ? 72.59400 -16.10300 -34.98000 1.000 99.28000 206 ARG B N 1
ATOM 4633 C CA . ARG B 1 206 ? 72.00000 -17.37300 -34.46700 1.000 97.03000 206 ARG B CA 1
ATOM 4634 C C . ARG B 1 206 ? 72.85100 -18.57900 -34.88700 1.000 96.17000 206 ARG B C 1
ATOM 4635 O O . ARG B 1 206 ? 73.24400 -18.66000 -36.06300 1.000 83.31000 206 ARG B O 1
ATOM 4643 N N . GLU B 1 207 ? 73.12600 -19.47600 -33.93800 1.000 108.39000 207 GLU B N 1
ATOM 4644 C CA . GLU B 1 207 ? 73.49600 -20.89000 -34.20900 1.000 114.36000 207 GLU B CA 1
ATOM 4645 C C . GLU B 1 207 ? 72.31400 -21.52200 -34.94500 1.000 116.05000 207 GLU B C 1
ATOM 4646 O O . GLU B 1 207 ? 71.17400 -21.06200 -34.71900 1.000 132.23000 207 GLU B O 1
ATOM 4652 N N . GLU B 1 208 ? 72.58100 -22.49400 -35.81900 1.000 112.12000 208 GLU B N 1
ATOM 4653 C CA . GLU B 1 208 ? 71.57900 -23.13200 -36.72400 1.000 111.75000 208 GLU B CA 1
ATOM 4654 C C . GLU B 1 208 ? 71.32900 -22.20800 -37.92100 1.000 97.81000 208 GLU B C 1
ATOM 4655 O O . GLU B 1 208 ? 70.80200 -22.70700 -38.92400 1.000 82.87000 208 GLU B O 1
ATOM 4661 N N . ASN B 1 209 ? 71.70700 -20.92500 -37.81000 1.000 103.07000 209 ASN B N 1
ATOM 4662 C CA . ASN B 1 209 ? 71.76500 -19.94200 -38.93200 1.000 113.13000 209 ASN B CA 1
ATOM 4663 C C . ASN B 1 209 ? 73.23300 -19.64800 -39.29800 1.000 129.52000 209 ASN B C 1
ATOM 4664 O O . ASN B 1 209 ? 73.45500 -18.78600 -40.17800 1.000 150.60000 209 ASN B O 1
ATOM 4669 N N . ILE B 1 210 ? 74.19200 -20.33100 -38.65600 1.000 129.33000 210 ILE B N 1
ATOM 4670 C CA . ILE B 1 210 ? 75.66000 -20.19700 -38.92400 1.000 121.45000 210 ILE B CA 1
ATOM 4671 C C . ILE B 1 210 ? 76.28800 -21.59500 -38.94500 1.000 113.05000 210 ILE B C 1
ATOM 4672 O O . ILE B 1 210 ? 76.96900 -21.93500 -39.93700 1.000 99.79000 210 ILE B O 1
ATOM 4677 N N . ASP B 1 211 ? 76.08800 -22.34900 -37.86400 1.000 113.58000 211 ASP B N 1
ATOM 4678 C CA . ASP B 1 211 ? 76.76500 -23.64200 -37.59500 1.000 111.70000 211 ASP B CA 1
ATOM 4679 C C . ASP B 1 211 ? 76.27000 -24.68000 -38.60800 1.000 119.27000 211 ASP B C 1
ATOM 4680 O O . ASP B 1 211 ? 77.07600 -25.08100 -39.46600 1.000 139.59000 211 ASP B O 1
ATOM 4685 N N . ASN B 1 212 ? 74.99600 -25.07100 -38.54200 1.000 114.90000 212 ASN B N 1
ATOM 4686 C CA . ASN B 1 212 ? 74.41500 -26.09600 -39.44700 1.000 117.37000 212 ASN B CA 1
ATOM 4687 C C . ASN B 1 212 ? 74.87300 -25.81200 -40.88400 1.000 111.01000 212 ASN B C 1
ATOM 4688 O O . ASN B 1 212 ? 74.55900 -24.71700 -41.39400 1.000 99.66000 212 ASN B O 1
ATOM 4693 N N . GLU B 1 213 ? 75.55700 -26.78500 -41.50600 1.000 113.53000 213 GLU B N 1
ATOM 4694 C CA . GLU B 1 213 ? 76.54600 -26.58000 -42.60900 1.000 116.52000 213 GLU B CA 1
ATOM 4695 C C . GLU B 1 213 ? 75.84400 -26.07300 -43.87800 1.000 110.70000 213 GLU B C 1
ATOM 4696 O O . GLU B 1 213 ? 76.35500 -25.10700 -44.48600 1.000 100.22000 213 GLU B O 1
ATOM 4702 N N . LYS B 1 214 ? 74.71700 -26.67800 -44.26100 1.000 111.39000 214 LYS B N 1
ATOM 4703 C CA . LYS B 1 214 ? 73.88800 -26.22000 -45.41300 1.000 117.26000 214 LYS B CA 1
ATOM 4704 C C . LYS B 1 214 ? 73.48200 -24.75300 -45.19600 1.000 117.96000 214 LYS B C 1
ATOM 4705 O O . LYS B 1 214 ? 74.10600 -23.86200 -45.81800 1.000 112.63000 214 LYS B O 1
ATOM 4711 N N . ASN B 1 215 ? 72.49700 -24.52000 -44.32300 1.000 113.53000 215 ASN B N 1
ATOM 4712 C CA . ASN B 1 215 ? 72.03300 -23.18000 -43.86900 1.000 107.04000 215 ASN B CA 1
ATOM 4713 C C . ASN B 1 215 ? 73.08500 -22.10800 -44.18100 1.000 95.54000 215 ASN B C 1
ATOM 4714 O O . ASN B 1 215 ? 72.70000 -21.02700 -44.66900 1.000 83.47000 215 ASN B O 1
ATOM 4719 N N . PHE B 1 216 ? 74.35400 -22.36800 -43.86300 1.000 94.76000 216 PHE B N 1
ATOM 4720 C CA . PHE B 1 216 ? 75.41700 -21.33700 -43.90100 1.000 105.19000 216 PHE B CA 1
ATOM 4721 C C . PHE B 1 216 ? 75.60800 -20.84000 -45.33500 1.000 106.99000 216 PHE B C 1
ATOM 4722 O O . PHE B 1 216 ? 75.50200 -19.62000 -45.55000 1.000 100.90000 216 PHE B O 1
ATOM 4730 N N . LYS B 1 217 ? 75.87600 -21.74600 -46.27900 1.000 118.18000 217 LYS B N 1
ATOM 4731 C CA . LYS B 1 217 ? 76.07400 -21.39100 -47.71500 1.000 127.17000 217 LYS B CA 1
ATOM 4732 C C . LYS B 1 217 ? 74.80800 -20.68300 -48.21400 1.000 120.67000 217 LYS B C 1
ATOM 4733 O O . LYS B 1 217 ? 74.93100 -19.53800 -48.70100 1.000 108.54000 217 LYS B O 1
ATOM 4739 N N . SER B 1 218 ? 73.64200 -21.31600 -48.02100 1.000 118.16000 218 SER B N 1
ATOM 4740 C CA . SER B 1 218 ? 72.29400 -20.80300 -48.39100 1.000 114.58000 218 SER B CA 1
ATOM 4741 C C . SER B 1 218 ? 72.25000 -19.28500 -48.19000 1.000 120.91000 218 SER B C 1
ATOM 4742 O O . SER B 1 218 ? 71.74500 -18.58700 -49.08700 1.000 125.60000 218 SER B O 1
ATOM 4745 N N . LEU B 1 219 ? 72.76500 -18.80700 -47.04900 1.000 131.62000 219 LEU B N 1
ATOM 4746 C CA . LEU B 1 219 ? 72.79100 -17.36900 -46.65600 1.000 132.52000 219 LEU B CA 1
ATOM 4747 C C . LEU B 1 219 ? 73.95200 -16.66500 -47.37900 1.000 120.55000 219 LEU B C 1
ATOM 4748 O O . LEU B 1 219 ? 73.69600 -15.64000 -48.05100 1.000 108.28000 219 LEU B O 1
ATOM 4753 N N . MET B 1 220 ? 75.17200 -17.19800 -47.25200 1.000 108.25000 220 MET B N 1
ATOM 4754 C CA . MET B 1 220 ? 76.38000 -16.68400 -47.94800 1.000 104.37000 220 MET B CA 1
ATOM 4755 C C . MET B 1 220 ? 76.04500 -16.47100 -49.42700 1.000 105.19000 220 MET B C 1
ATOM 4756 O O . MET B 1 220 ? 76.00200 -15.29200 -49.86800 1.000 94.38000 220 MET B O 1
ATOM 4761 N N . ASN B 1 221 ? 75.80100 -17.57800 -50.14000 1.000 103.63000 221 ASN B N 1
ATOM 4762 C CA . ASN B 1 221 ? 75.42700 -17.62400 -51.57900 1.000 100.64000 221 ASN B CA 1
ATOM 4763 C C . ASN B 1 221 ? 74.49100 -16.45200 -51.89100 1.000 103.43000 221 ASN B C 1
ATOM 4764 O O . ASN B 1 221 ? 74.81600 -15.66100 -52.79400 1.000 107.53000 221 ASN B O 1
ATOM 4769 N N . ALA B 1 222 ? 73.39400 -16.33800 -51.13400 1.000 106.33000 222 ALA B N 1
ATOM 4770 C CA . ALA B 1 222 ? 72.30300 -15.35200 -51.33200 1.000 108.50000 222 ALA B CA 1
ATOM 4771 C C . ALA B 1 222 ? 72.84100 -13.92100 -51.17600 1.000 110.01000 222 ALA B C 1
ATOM 4772 O O . ALA B 1 222 ? 72.42200 -13.04000 -51.95900 1.000 102.74000 222 ALA B O 1
ATOM 4774 N N . ILE B 1 223 ? 73.72100 -13.69500 -50.19600 1.000 106.51000 223 ILE B N 1
ATOM 4775 C CA . ILE B 1 223 ? 74.32500 -12.36000 -49.91700 1.000 105.18000 223 ILE B CA 1
ATOM 4776 C C . ILE B 1 223 ? 75.05700 -11.87600 -51.18000 1.000 106.52000 223 ILE B C 1
ATOM 4777 O O . ILE B 1 223 ? 74.88200 -10.69000 -51.54600 1.000 94.65000 223 ILE B O 1
ATOM 4782 N N . ASN B 1 224 ? 75.82000 -12.75900 -51.83800 1.000 107.58000 224 ASN B N 1
ATOM 4783 C CA . ASN B 1 224 ? 76.55100 -12.44300 -53.09700 1.000 108.23000 224 ASN B CA 1
ATOM 4784 C C . ASN B 1 224 ? 75.56300 -11.85600 -54.10200 1.000 108.04000 224 ASN B C 1
ATOM 4785 O O . ASN B 1 224 ? 75.73400 -10.68200 -54.48400 1.000 100.23000 224 ASN B O 1
ATOM 4790 N N . ASP B 1 225 ? 74.55300 -12.64900 -54.46900 1.000 112.02000 225 ASP B N 1
ATOM 4791 C CA . ASP B 1 225 ? 73.54400 -12.32900 -55.51600 1.000 111.45000 225 ASP B CA 1
ATOM 4792 C C . ASP B 1 225 ? 72.90400 -10.97300 -55.20000 1.000 115.23000 225 ASP B C 1
ATOM 4793 O O . ASP B 1 225 ? 72.75700 -10.16500 -56.13600 1.000 111.07000 225 ASP B O 1
ATOM 4798 N N . ILE B 1 226 ? 72.55500 -10.74600 -53.92600 1.000 122.60000 226 ILE B N 1
ATOM 4799 C CA . ILE B 1 226 ? 71.97400 -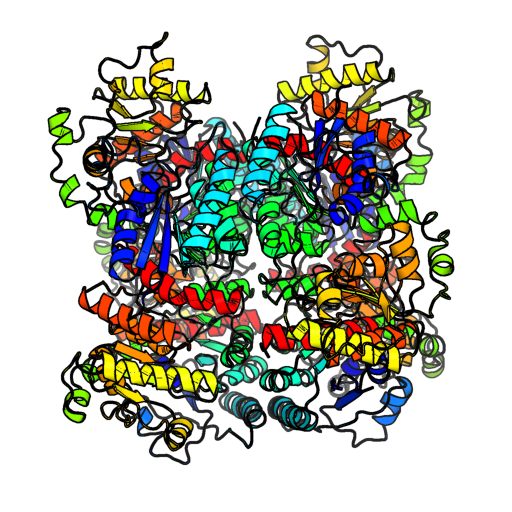9.47300 -53.39600 1.000 120.53000 226 ILE B CA 1
ATOM 4800 C C . ILE B 1 226 ? 72.99700 -8.34700 -53.59700 1.000 119.28000 226 ILE B C 1
ATOM 4801 O O . ILE B 1 226 ? 72.63200 -7.29500 -54.17000 1.000 117.77000 226 ILE B O 1
ATOM 4806 N N . ALA B 1 227 ? 74.23400 -8.55700 -53.14700 1.000 113.76000 227 ALA B N 1
ATOM 4807 C CA . ALA B 1 227 ? 75.36000 -7.63300 -53.39300 1.000 110.85000 227 ALA B CA 1
ATOM 4808 C C . ALA B 1 227 ? 75.30200 -7.19400 -54.85900 1.000 108.21000 227 ALA B C 1
ATOM 4809 O O . ALA B 1 227 ? 75.23800 -5.97000 -55.10600 1.000 105.47000 227 ALA B O 1
ATOM 4811 N N . LYS B 1 228 ? 75.21300 -8.17700 -55.76700 1.000 104.52000 228 LYS B N 1
ATOM 4812 C CA . LYS B 1 228 ? 75.24700 -8.00800 -57.24500 1.000 105.71000 228 LYS B CA 1
ATOM 4813 C C . LYS B 1 228 ? 73.93700 -7.37700 -57.74500 1.000 108.21000 228 LYS B C 1
ATOM 4814 O O . LYS B 1 228 ? 73.99700 -6.22300 -58.19100 1.000 122.61000 228 LYS B O 1
ATOM 4820 N N . LYS B 1 229 ? 72.80600 -8.09100 -57.64800 1.000 104.64000 229 LYS B N 1
ATOM 4821 C CA . LYS B 1 229 ? 71.50900 -7.75700 -58.32000 1.000 108.46000 229 LYS B CA 1
ATOM 4822 C C . LYS B 1 229 ? 71.05700 -6.32100 -58.00700 1.000 109.11000 229 LYS B C 1
ATOM 4823 O O . LYS B 1 229 ? 70.08000 -5.87100 -58.65300 1.000 102.11000 229 LYS B O 1
ATOM 4829 N N . TYR B 1 230 ? 71.69000 -5.65600 -57.02800 1.000 116.47000 230 TYR B N 1
ATOM 4830 C CA . TYR B 1 230 ? 71.38200 -4.26300 -56.59300 1.000 119.66000 230 TYR B CA 1
ATOM 4831 C C . TYR B 1 230 ? 72.60100 -3.35200 -56.81900 1.000 112.90000 230 TYR B C 1
ATOM 4832 O O . TYR B 1 230 ? 72.39700 -2.15800 -57.10100 1.000 97.70000 230 TYR B O 1
ATOM 4841 N N . LYS B 1 231 ? 73.81400 -3.91700 -56.74200 1.000 119.69000 231 LYS B N 1
ATOM 4842 C CA . LYS B 1 231 ? 75.12400 -3.22000 -56.91200 1.000 118.78000 231 LYS B CA 1
ATOM 4843 C C . LYS B 1 231 ? 75.27000 -2.19300 -55.79200 1.000 109.45000 231 LYS B C 1
ATOM 4844 O O . LYS B 1 231 ? 75.39700 -0.98600 -56.08700 1.000 95.37000 231 LYS B O 1
ATOM 4850 N N . MET B 1 232 ? 75.23400 -2.69000 -54.55300 1.000 112.21000 232 MET B N 1
ATOM 4851 C CA . MET B 1 232 ? 75.31800 -1.90000 -53.29900 1.000 110.24000 232 MET B CA 1
ATOM 4852 C C . MET B 1 232 ? 76.31300 -2.55700 -52.35400 1.000 107.12000 232 MET B C 1
ATOM 4853 O O . MET B 1 232 ? 76.54100 -3.76200 -52.43400 1.000 114.75000 232 MET B O 1
ATOM 4858 N N . PRO B 1 233 ? 76.85900 -1.80600 -51.37300 1.000 93.02000 233 PRO B N 1
ATOM 4859 C CA . PRO B 1 233 ? 77.62700 -2.41600 -50.29400 1.000 92.58000 233 PRO B CA 1
ATOM 4860 C C . PRO B 1 233 ? 76.66900 -3.20900 -49.39000 1.000 99.72000 233 PRO B C 1
ATOM 4861 O O . PRO B 1 233 ? 75.47600 -2.95100 -49.43800 1.000 107.11000 233 PRO B O 1
ATOM 4865 N N . VAL B 1 234 ? 77.19800 -4.17300 -48.63100 1.000 103.10000 234 VAL B N 1
ATOM 4866 C CA . VAL B 1 234 ? 76.41700 -5.07900 -47.73400 1.000 103.63000 234 VAL B CA 1
ATOM 4867 C C . VAL B 1 234 ? 77.16500 -5.18800 -46.40100 1.000 97.29000 234 VAL B C 1
ATOM 4868 O O . VAL B 1 234 ? 78.28900 -5.71600 -46.40100 1.000 106.75000 234 VAL B O 1
ATOM 4872 N N . ILE B 1 235 ? 76.57500 -4.68800 -45.31700 1.000 90.10000 235 ILE B N 1
ATOM 4873 C CA . ILE B 1 235 ? 77.25700 -4.54100 -43.99800 1.000 96.45000 235 ILE B CA 1
ATOM 4874 C C . ILE B 1 235 ? 76.89100 -5.74600 -43.12800 1.000 93.52000 235 ILE B C 1
ATOM 4875 O O . ILE B 1 235 ? 75.99100 -5.62100 -42.27700 1.000 98.66000 235 ILE B O 1
ATOM 4880 N N . TYR B 1 236 ? 77.55200 -6.87900 -43.35700 1.000 94.67000 236 TYR B N 1
ATOM 4881 C CA . TYR B 1 236 ? 77.19900 -8.19200 -42.75600 1.000 105.13000 236 TYR B CA 1
ATOM 4882 C C . TYR B 1 236 ? 77.86800 -8.29500 -41.37000 1.000 108.95000 236 TYR B C 1
ATOM 4883 O O . TYR B 1 236 ? 79.05700 -8.65200 -41.29400 1.000 111.91000 236 TYR B O 1
ATOM 4892 N N . SER B 1 237 ? 77.12000 -7.95400 -40.30900 1.000 108.13000 237 SER B N 1
ATOM 4893 C CA . SER B 1 237 ? 77.51800 -8.08700 -38.87800 1.000 102.84000 237 SER B CA 1
ATOM 4894 C C . SER B 1 237 ? 77.09900 -9.46100 -38.35100 1.000 102.63000 237 SER B C 1
ATOM 4895 O O . SER B 1 237 ? 75.88700 -9.69200 -38.25000 1.000 97.82000 237 SER B O 1
ATOM 4898 N N . THR B 1 238 ? 78.06300 -10.31500 -37.99100 1.000 106.63000 238 THR B N 1
ATOM 4899 C CA . THR B 1 238 ? 77.83000 -11.70200 -37.49200 1.000 106.78000 238 THR B CA 1
ATOM 4900 C C . THR B 1 238 ? 78.75000 -11.94000 -36.27300 1.000 106.51000 238 THR B C 1
ATOM 4901 O O . THR B 1 238 ? 78.85600 -11.01100 -35.42400 1.000 90.81000 238 THR B O 1
ATOM 4905 N N . HIS B 1 239 ? 79.35200 -13.13400 -36.16300 1.000 109.63000 239 HIS B N 1
ATOM 4906 C CA . HIS B 1 239 ? 80.20600 -13.58000 -35.02300 1.000 109.34000 239 HIS B CA 1
ATOM 4907 C C . HIS B 1 239 ? 81.63600 -13.82000 -35.50900 1.000 121.51000 239 HIS B C 1
ATOM 4908 O O . HIS B 1 239 ? 81.93600 -13.60600 -36.68000 1.000 122.91000 239 HIS B O 1
ATOM 4915 N N . PRO B 1 240 ? 82.57800 -14.23600 -34.62500 1.000 132.69000 240 PRO B N 1
ATOM 4916 C CA . PRO B 1 240 ? 83.92000 -14.62700 -35.06400 1.000 124.30000 240 PRO B CA 1
ATOM 4917 C C . PRO B 1 240 ? 83.94800 -15.96100 -35.82800 1.000 113.38000 240 PRO B C 1
ATOM 4918 O O . PRO B 1 240 ? 84.42800 -15.99400 -36.94300 1.000 89.70000 240 PRO B O 1
ATOM 4922 N N . ARG B 1 241 ? 83.42100 -17.01700 -35.20100 1.000 111.02000 241 ARG B N 1
ATOM 4923 C CA . ARG B 1 241 ? 83.48500 -18.42500 -35.67200 1.000 115.98000 241 ARG B CA 1
ATOM 4924 C C . ARG B 1 241 ? 83.12500 -18.51100 -37.16100 1.000 121.65000 241 ARG B C 1
ATOM 4925 O O . ARG B 1 241 ? 83.62400 -19.43900 -37.83700 1.000 122.31000 241 ARG B O 1
ATOM 4933 N N . SER B 1 242 ? 82.26800 -17.60600 -37.64200 1.000 133.39000 242 SER B N 1
ATOM 4934 C CA . SER B 1 242 ? 82.01700 -17.37300 -39.08900 1.000 144.00000 242 SER B CA 1
ATOM 4935 C C . SER B 1 242 ? 83.29600 -16.82900 -39.73400 1.000 146.27000 242 SER B C 1
ATOM 4936 O O . SER B 1 242 ? 83.92500 -17.57900 -40.49900 1.000 155.15000 242 SER B O 1
ATOM 4939 N N . TRP B 1 243 ? 83.68500 -15.59700 -39.37900 1.000 146.37000 243 TRP B N 1
ATOM 4940 C CA . TRP B 1 243 ? 84.79100 -14.81700 -40.00400 1.000 142.49000 243 TRP B CA 1
ATOM 4941 C C . TRP B 1 243 ? 86.01200 -15.70200 -40.27600 1.000 162.38000 243 TRP B C 1
ATOM 4942 O O . TRP B 1 243 ? 86.67000 -15.49100 -41.32400 1.000 158.77000 243 TRP B O 1
ATOM 4953 N N . LYS B 1 244 ? 86.32900 -16.61500 -39.35100 1.000 171.37000 244 LYS B N 1
ATOM 4954 C CA . LYS B 1 244 ? 87.40300 -17.62900 -39.52100 1.000 159.91000 244 LYS B CA 1
ATOM 4955 C C . LYS B 1 244 ? 86.96300 -18.60200 -40.62300 1.000 145.26000 244 LYS B C 1
ATOM 4956 O O . LYS B 1 244 ? 87.67800 -18.71300 -41.64000 1.000 143.67000 244 LYS B O 1
ATOM 4962 N N . LYS B 1 245 ? 85.78200 -19.20200 -40.46800 1.000 130.53000 245 LYS B N 1
ATOM 4963 C CA . LYS B 1 245 ? 85.25300 -20.24800 -41.38100 1.000 127.00000 245 LYS B CA 1
ATOM 4964 C C . LYS B 1 245 ? 84.70900 -19.62000 -42.67500 1.000 122.37000 245 LYS B C 1
ATOM 4965 O O . LYS B 1 245 ? 84.44900 -20.39300 -43.60200 1.000 119.77000 245 LYS B O 1
ATOM 4971 N N . ILE B 1 246 ? 84.56500 -18.28800 -42.75700 1.000 131.03000 246 ILE B N 1
ATOM 4972 C CA . ILE B 1 246 ? 84.06000 -17.58800 -43.98500 1.000 143.90000 246 ILE B CA 1
ATOM 4973 C C . ILE B 1 246 ? 85.20900 -17.47000 -44.99900 1.000 140.13000 246 ILE B C 1
ATOM 4974 O O . ILE B 1 246 ? 84.98800 -17.80900 -46.19000 1.000 105.81000 246 ILE B O 1
ATOM 4979 N N . GLU B 1 247 ? 86.38500 -17.02500 -44.53100 1.000 152.59000 247 GLU B N 1
ATOM 4980 C CA . GLU B 1 247 ? 87.60300 -16.76500 -45.35000 1.000 149.80000 247 GLU B CA 1
ATOM 4981 C C . GLU B 1 247 ? 88.24700 -18.10900 -45.71200 1.000 148.38000 247 GLU B C 1
ATOM 4982 O O . GLU B 1 247 ? 88.96100 -18.17200 -46.73200 1.000 140.76000 247 GLU B O 1
ATOM 4988 N N . GLU B 1 248 ? 87.97700 -19.13700 -44.90000 1.000 144.85000 248 GLU B N 1
ATOM 4989 C CA . GLU B 1 248 ? 88.46700 -20.52900 -45.06400 1.000 135.61000 248 GLU B CA 1
ATOM 4990 C C . GLU B 1 248 ? 88.35600 -20.95700 -46.53100 1.000 133.54000 248 GLU B C 1
ATOM 4991 O O . GLU B 1 248 ? 89.40800 -21.09200 -47.18200 1.000 152.91000 248 GLU B O 1
ATOM 4997 N N . SER B 1 249 ? 87.12800 -21.13100 -47.02600 1.000 118.25000 249 SER B N 1
ATOM 4998 C CA . SER B 1 249 ? 86.79300 -21.95800 -48.21600 1.000 121.23000 249 SER B CA 1
ATOM 4999 C C . SER B 1 249 ? 87.08900 -21.20200 -49.52000 1.000 128.08000 249 SER B C 1
ATOM 5000 O O . SER B 1 249 ? 88.28300 -21.00600 -49.85000 1.000 120.21000 249 SER B O 1
ATOM 5003 N N . LYS B 1 250 ? 86.03100 -20.84000 -50.25600 1.000 142.02000 250 LYS B N 1
ATOM 5004 C CA . LYS B 1 250 ? 86.10300 -20.10000 -51.54500 1.000 148.70000 250 LYS B CA 1
ATOM 5005 C C . LYS B 1 250 ? 86.26700 -18.60100 -51.23600 1.000 170.77000 250 LYS B C 1
ATOM 5006 O O . LYS B 1 250 ? 87.06100 -17.94900 -51.93600 1.000 191.33000 250 LYS B O 1
ATOM 5012 N N . PHE B 1 251 ? 85.58000 -18.10400 -50.19700 1.000 175.45000 251 PHE B N 1
ATOM 5013 C CA . PHE B 1 251 ? 85.59200 -16.69300 -49.70900 1.000 171.55000 251 PHE B CA 1
ATOM 5014 C C . PHE B 1 251 ? 85.44400 -15.72100 -50.89400 1.000 174.83000 251 PHE B C 1
ATOM 5015 O O . PHE B 1 251 ? 86.29500 -14.82900 -51.06700 1.000 191.03000 251 PHE B O 1
ATOM 5023 N N . GLU B 1 252 ? 84.33900 -15.85100 -51.64200 1.000 163.32000 252 GLU B N 1
ATOM 5024 C CA . GLU B 1 252 ? 84.07200 -15.13000 -52.92100 1.000 159.65000 252 GLU B CA 1
ATOM 5025 C C . GLU B 1 252 ? 83.54000 -13.70800 -52.65500 1.000 167.21000 252 GLU B C 1
ATOM 5026 O O . GLU B 1 252 ? 83.70700 -12.84500 -53.55200 1.000 173.25000 252 GLU B O 1
ATOM 5032 N N . PHE B 1 253 ? 82.89400 -13.48900 -51.49900 1.000 156.59000 253 PHE B N 1
ATOM 5033 C CA . PHE B 1 253 ? 82.31000 -12.19500 -51.04000 1.000 139.29000 253 PHE B CA 1
ATOM 5034 C C . PHE B 1 253 ? 82.43000 -11.14200 -52.14800 1.000 128.55000 253 PHE B C 1
ATOM 5035 O O . PHE B 1 253 ? 81.45400 -10.96900 -52.89700 1.000 116.42000 253 PHE B O 1
ATOM 5043 N N . ASP B 1 254 ? 83.60100 -10.50500 -52.26900 1.000 125.55000 254 ASP B N 1
ATOM 5044 C CA . ASP B 1 254 ? 83.92700 -9.46800 -53.28900 1.000 124.20000 254 ASP B CA 1
ATOM 5045 C C . ASP B 1 254 ? 83.85900 -8.10300 -52.59800 1.000 126.39000 254 ASP B C 1
ATOM 5046 O O . ASP B 1 254 ? 83.62700 -8.03800 -51.38500 1.000 103.98000 254 ASP B O 1
ATOM 5051 N N . PRO B 1 255 ? 84.10200 -6.97400 -53.31800 1.000 131.09000 255 PRO B N 1
ATOM 5052 C CA . PRO B 1 255 ? 84.22700 -5.66900 -52.67300 1.000 128.17000 255 PRO B CA 1
ATOM 5053 C C . PRO B 1 255 ? 82.91700 -5.24800 -52.00200 1.000 131.53000 255 PRO B C 1
ATOM 5054 O O . PRO B 1 255 ? 82.98000 -4.59800 -50.97900 1.000 146.97000 255 PRO B O 1
ATOM 5058 N N . LEU B 1 256 ? 81.78100 -5.66100 -52.57300 1.000 126.72000 256 LEU B N 1
ATOM 5059 C CA . LEU B 1 256 ? 80.42700 -5.20100 -52.16800 1.000 126.11000 256 LEU B CA 1
ATOM 5060 C C . LEU B 1 256 ? 80.20300 -5.55300 -50.68600 1.000 125.09000 256 LEU B C 1
ATOM 5061 O O . LEU B 1 256 ? 79.70200 -4.67500 -49.95200 1.000 130.94000 256 LEU B O 1
ATOM 5066 N N . VAL B 1 257 ? 80.60700 -6.75900 -50.24800 1.000 117.75000 257 VAL B N 1
ATOM 5067 C CA . VAL B 1 257 ? 80.50300 -7.21700 -48.82200 1.000 110.47000 257 VAL B CA 1
ATOM 5068 C C . VAL B 1 257 ? 81.58200 -6.51300 -47.98900 1.000 112.95000 257 VAL B C 1
ATOM 5069 O O . VAL B 1 257 ? 82.75400 -6.50800 -48.42600 1.000 124.06000 257 VAL B O 1
ATOM 5073 N N . LYS B 1 258 ? 81.19400 -5.96800 -46.82900 1.000 103.90000 258 LYS B N 1
ATOM 5074 C CA . LYS B 1 258 ? 82.10900 -5.42500 -45.78900 1.000 109.17000 258 LYS B CA 1
ATOM 5075 C C . LYS B 1 258 ? 81.97800 -6.28800 -44.52000 1.000 103.69000 258 LYS B C 1
ATOM 5076 O O . LYS B 1 258 ? 81.22200 -7.27000 -44.56700 1.000 98.62000 258 LYS B O 1
ATOM 5082 N N . GLN B 1 259 ? 82.76400 -5.99200 -43.47500 1.000 108.98000 259 GLN B N 1
ATOM 5083 C CA . GLN B 1 259 ? 82.60600 -6.53200 -42.09400 1.000 113.65000 259 GLN B CA 1
ATOM 5084 C C . GLN B 1 259 ? 82.41500 -5.37100 -41.11800 1.000 129.52000 259 GLN B C 1
ATOM 5085 O O . GLN B 1 259 ? 83.25500 -4.45000 -41.13200 1.000 138.05000 259 GLN B O 1
ATOM 5091 N N . LEU B 1 260 ? 81.37500 -5.43100 -40.28400 1.000 138.55000 260 LEU B N 1
ATOM 5092 C CA . LEU B 1 260 ? 81.16600 -4.46000 -39.18200 1.000 137.89000 260 LEU B CA 1
ATOM 5093 C C . LEU B 1 260 ? 82.20500 -4.71000 -38.09600 1.000 126.39000 260 LEU B C 1
ATOM 5094 O O . LEU B 1 260 ? 82.85500 -5.76400 -38.11900 1.000 133.88000 260 LEU B O 1
ATOM 5099 N N . LYS B 1 261 ? 82.37600 -3.72500 -37.22400 1.000 119.50000 261 LYS B N 1
ATOM 5100 C CA . LYS B 1 261 ? 82.81000 -3.90500 -35.82200 1.000 117.26000 261 LYS B CA 1
ATOM 5101 C C . LYS B 1 261 ? 81.53300 -3.93000 -34.98500 1.000 111.18000 261 LYS B C 1
ATOM 5102 O O . LYS B 1 261 ? 80.45400 -3.64700 -35.51100 1.000 98.21000 261 LYS B O 1
ATOM 5108 N N . PRO B 1 262 ? 81.57400 -4.33300 -33.69400 1.000 108.49000 262 PRO B N 1
ATOM 5109 C CA . PRO B 1 262 ? 80.39300 -4.23100 -32.84900 1.000 108.67000 262 PRO B CA 1
ATOM 5110 C C . PRO B 1 262 ? 80.02500 -2.74600 -32.76000 1.000 103.18000 262 PRO B C 1
ATOM 5111 O O . PRO B 1 262 ? 80.91100 -1.90600 -32.87400 1.000 94.82000 262 PRO B O 1
ATOM 5115 N N . PHE B 1 263 ? 78.73100 -2.46700 -32.64700 1.000 100.18000 263 PHE B N 1
ATOM 5116 C CA . PHE B 1 263 ? 78.15500 -1.10800 -32.71700 1.000 94.34000 263 PHE B CA 1
ATOM 5117 C C . PHE B 1 263 ? 77.16100 -0.93000 -31.57700 1.000 90.47000 263 PHE B C 1
ATOM 5118 O O . PHE B 1 263 ? 76.27500 -1.79600 -31.41700 1.000 89.97000 263 PHE B O 1
ATOM 5126 N N . GLY B 1 264 ? 77.32100 0.15800 -30.82200 1.000 88.23000 264 GLY B N 1
ATOM 5127 C CA . GLY B 1 264 ? 76.35900 0.61900 -29.80700 1.000 86.55000 264 GLY B CA 1
ATOM 5128 C C . GLY B 1 264 ? 74.92900 0.45400 -30.28200 1.000 84.82000 264 GLY B C 1
ATOM 5129 O O . GLY B 1 264 ? 74.72100 0.32900 -31.50900 1.000 73.00000 264 GLY B O 1
ATOM 5130 N N . PHE B 1 265 ? 73.98500 0.40200 -29.33900 1.000 88.55000 265 PHE B N 1
ATOM 5131 C CA . PHE B 1 265 ? 72.52600 0.34700 -29.60000 1.000 84.83000 265 PHE B CA 1
ATOM 5132 C C . PHE B 1 265 ? 72.18300 1.42800 -30.62600 1.000 91.33000 265 PHE B C 1
ATOM 5133 O O . PHE B 1 265 ? 71.83400 1.06300 -31.77700 1.000 88.06000 265 PHE B O 1
ATOM 5141 N N . PHE B 1 266 ? 72.34100 2.70900 -30.25000 1.000 86.82000 266 PHE B N 1
ATOM 5142 C CA . PHE B 1 266 ? 71.80000 3.86300 -31.01600 1.000 80.42000 266 PHE B CA 1
ATOM 5143 C C . PHE B 1 266 ? 72.41400 3.87800 -32.42500 1.000 79.88000 266 PHE B C 1
ATOM 5144 O O . PHE B 1 266 ? 71.70600 4.31700 -33.34200 1.000 84.66000 266 PHE B O 1
ATOM 5152 N N . ASP B 1 267 ? 73.63700 3.35200 -32.60600 1.000 82.13000 267 ASP B N 1
ATOM 5153 C CA . ASP B 1 267 ? 74.36900 3.35000 -33.91200 1.000 77.91000 267 ASP B CA 1
ATOM 5154 C C . ASP B 1 267 ? 73.73200 2.33400 -34.87700 1.000 74.75000 267 ASP B C 1
ATOM 5155 O O . ASP B 1 267 ? 73.35600 2.75900 -35.98400 1.000 76.16000 267 ASP B O 1
ATOM 5160 N N . TYR B 1 268 ? 73.64500 1.04800 -34.48800 1.000 71.97000 268 TYR B N 1
ATOM 5161 C CA . TYR B 1 268 ? 73.12700 -0.07900 -35.32400 1.000 67.86000 268 TYR B CA 1
ATOM 5162 C C . TYR B 1 268 ? 71.65700 0.19200 -35.67800 1.000 66.97000 268 TYR B C 1
ATOM 5163 O O . TYR B 1 268 ? 71.19000 -0.32600 -36.71700 1.000 70.47000 268 TYR B O 1
ATOM 5172 N N . ASN B 1 269 ? 70.95400 0.99000 -34.86200 1.000 58.02000 269 ASN B N 1
ATOM 5173 C CA . ASN B 1 269 ? 69.53000 1.33800 -35.09700 1.000 58.73000 269 ASN B CA 1
ATOM 5174 C C . ASN B 1 269 ? 69.45300 2.40400 -36.19100 1.000 59.63000 269 ASN B C 1
ATOM 5175 O O . ASN B 1 269 ? 68.73700 2.17700 -37.17100 1.000 56.34000 269 ASN B O 1
ATOM 5180 N N . ALA B 1 270 ? 70.20300 3.49800 -36.03500 1.000 67.30000 270 ALA B N 1
ATOM 5181 C CA . ALA B 1 270 ? 70.37300 4.59400 -37.02500 1.000 68.99000 270 ALA B CA 1
ATOM 5182 C C . ALA B 1 270 ? 70.81100 4.02300 -38.38000 1.000 68.91000 270 ALA B C 1
ATOM 5183 O O . ALA B 1 270 ? 70.46600 4.62900 -39.42800 1.000 64.37000 270 ALA B O 1
ATOM 5185 N N . LEU B 1 271 ? 71.55800 2.91500 -38.34500 1.000 71.45000 271 LEU B N 1
ATOM 5186 C CA . LEU B 1 271 ? 72.12300 2.21400 -39.52900 1.000 74.40000 271 LEU B CA 1
ATOM 5187 C C . LEU B 1 271 ? 71.06700 1.26400 -40.12500 1.000 69.06000 271 LEU B C 1
ATOM 5188 O O . LEU B 1 271 ? 71.18200 0.93200 -41.31100 1.000 60.18000 271 LEU B O 1
ATOM 5193 N N . GLN B 1 272 ? 70.06300 0.86300 -39.33800 1.000 71.67000 272 GLN B N 1
ATOM 5194 C CA . GLN B 1 272 ? 68.91500 0.03300 -39.80300 1.000 68.48000 272 GLN B CA 1
ATOM 5195 C C . GLN B 1 272 ? 67.90500 0.94400 -40.53500 1.000 65.18000 272 GLN B C 1
ATOM 5196 O O . GLN B 1 272 ? 67.43900 0.54700 -41.62800 1.000 61.46000 272 GLN B O 1
ATOM 5202 N N . LYS B 1 273 ? 67.58900 2.12600 -39.97800 1.000 60.75000 273 LYS B N 1
ATOM 5203 C CA . LYS B 1 273 ? 66.37500 2.90800 -40.35500 1.000 61.62000 273 LYS B CA 1
ATOM 5204 C C . LYS B 1 273 ? 66.61400 3.63600 -41.66500 1.000 64.69000 273 LYS B C 1
ATOM 5205 O O . LYS B 1 273 ? 65.66500 4.26300 -42.13700 1.000 66.08000 273 LYS B O 1
ATOM 5211 N N . ASP B 1 274 ? 67.86000 3.64700 -42.15100 1.000 73.76000 274 ASP B N 1
ATOM 5212 C CA . ASP B 1 274 ? 68.26600 4.35100 -43.39900 1.000 74.44000 274 ASP B CA 1
ATOM 5213 C C . ASP B 1 274 ? 68.84000 3.34000 -44.39700 1.000 68.19000 274 ASP B C 1
ATOM 5214 O O . ASP B 1 274 ? 69.22800 3.76300 -45.48300 1.000 70.70000 274 ASP B O 1
ATOM 5219 N N . ALA B 1 275 ? 68.86800 2.05300 -44.04600 1.000 69.03000 275 ALA B N 1
ATOM 5220 C CA . ALA B 1 275 ? 69.31200 0.94300 -44.92200 1.000 69.08000 275 ALA B CA 1
ATOM 5221 C C . ALA B 1 275 ? 68.27000 0.70600 -46.00600 1.000 66.85000 275 ALA B C 1
ATOM 5222 O O . ALA B 1 275 ? 67.11200 1.08500 -45.79300 1.000 64.33000 275 ALA B O 1
ATOM 5224 N N . PHE B 1 276 ? 68.66300 0.08000 -47.11200 1.000 73.45000 276 PHE B N 1
ATOM 5225 C CA . PHE B 1 276 ? 67.73600 -0.26900 -48.22000 1.000 88.08000 276 PHE B CA 1
ATOM 5226 C C . PHE B 1 276 ? 66.86700 -1.43500 -47.76300 1.000 79.19000 276 PHE B C 1
ATOM 5227 O O . PHE B 1 276 ? 65.62800 -1.32800 -47.76300 1.000 72.95000 276 PHE B O 1
ATOM 5235 N N . VAL B 1 277 ? 67.52900 -2.51300 -47.36200 1.000 73.90000 277 VAL B N 1
ATOM 5236 C CA . VAL B 1 277 ? 66.88200 -3.76300 -46.89600 1.000 74.85000 277 VAL B CA 1
ATOM 5237 C C . VAL B 1 277 ? 67.71700 -4.33500 -45.74400 1.000 74.78000 277 VAL B C 1
ATOM 5238 O O . VAL B 1 277 ? 68.97100 -4.33400 -45.84300 1.000 72.51000 277 VAL B O 1
ATOM 5242 N N . VAL B 1 278 ? 67.03200 -4.78100 -44.68800 1.000 66.08000 278 VAL B N 1
ATOM 5243 C CA . VAL B 1 278 ? 67.62900 -5.37500 -43.46000 1.000 59.57000 278 VAL B CA 1
ATOM 5244 C C . VAL B 1 278 ? 67.29600 -6.88400 -43.41900 1.000 55.17000 278 VAL B C 1
ATOM 5245 O O . VAL B 1 278 ? 66.12800 -7.23400 -43.61000 1.000 49.67000 278 VAL B O 1
ATOM 5249 N N . LEU B 1 279 ? 68.32100 -7.73700 -43.27600 1.000 60.01000 279 LEU B N 1
ATOM 5250 C CA . LEU B 1 279 ? 68.21300 -9.20700 -43.05200 1.000 67.65000 279 LEU B CA 1
ATOM 5251 C C . LEU B 1 279 ? 68.88300 -9.57300 -41.73000 1.000 71.18000 279 LEU B C 1
ATOM 5252 O O . LEU B 1 279 ? 70.10200 -9.81600 -41.75200 1.000 69.69000 279 LEU B O 1
ATOM 5257 N N . SER B 1 280 ? 68.09900 -9.66100 -40.65300 1.000 76.34000 280 SER B N 1
ATOM 5258 C CA . SER B 1 280 ? 68.54700 -9.92500 -39.25700 1.000 77.06000 280 SER B CA 1
ATOM 5259 C C . SER B 1 280 ? 67.78400 -11.15100 -38.72900 1.000 73.24000 280 SER B C 1
ATOM 5260 O O . SER B 1 280 ? 66.70500 -11.43800 -39.28400 1.000 78.13000 280 SER B O 1
ATOM 5263 N N . ASP B 1 281 ? 68.37000 -11.90700 -37.79000 1.000 69.95000 281 ASP B N 1
ATOM 5264 C CA . ASP B 1 281 ? 67.68400 -12.99800 -37.03800 1.000 67.74000 281 ASP B CA 1
ATOM 5265 C C . ASP B 1 281 ? 67.53200 -12.55900 -35.57700 1.000 64.40000 281 ASP B C 1
ATOM 5266 O O . ASP B 1 281 ? 67.12000 -13.39600 -34.74200 1.000 59.45000 281 ASP B O 1
ATOM 5271 N N . SER B 1 282 ? 67.82700 -11.28000 -35.31000 1.000 63.68000 282 SER B N 1
ATOM 5272 C CA . SER B 1 282 ? 67.50200 -10.54900 -34.05800 1.000 68.21000 282 SER B CA 1
ATOM 5273 C C . SER B 1 282 ? 66.01400 -10.70700 -33.74400 1.000 67.69000 282 SER B C 1
ATOM 5274 O O . SER B 1 282 ? 65.21400 -10.67500 -34.69000 1.000 78.21000 282 SER B O 1
ATOM 5277 N N . GLY B 1 283 ? 65.67400 -10.87200 -32.46400 1.000 66.23000 283 GLY B N 1
ATOM 5278 C CA . GLY B 1 283 ? 64.29200 -10.81000 -31.95400 1.000 69.45000 283 GLY B CA 1
ATOM 5279 C C . GLY B 1 283 ? 63.72200 -9.40600 -32.08200 1.000 75.50000 283 GLY B C 1
ATOM 5280 O O . GLY B 1 283 ? 62.47300 -9.28700 -32.28000 1.000 72.08000 283 GLY B O 1
ATOM 5281 N N . THR B 1 284 ? 64.60000 -8.38400 -32.00900 1.000 78.23000 284 THR B N 1
ATOM 5282 C CA . THR B 1 284 ? 64.25500 -6.92900 -32.07500 1.000 77.88000 284 THR B CA 1
ATOM 5283 C C . THR B 1 284 ? 63.87900 -6.51200 -33.50300 1.000 74.18000 284 THR B C 1
ATOM 5284 O O . THR B 1 284 ? 63.11400 -5.54500 -33.64000 1.000 79.23000 284 THR B O 1
ATOM 5288 N N . LEU B 1 285 ? 64.41100 -7.19000 -34.52000 1.000 63.95000 285 LEU B N 1
ATOM 5289 C CA . LEU B 1 285 ? 64.10800 -6.90700 -35.94900 1.000 60.73000 285 LEU B CA 1
ATOM 5290 C C . LEU B 1 285 ? 62.58500 -6.73900 -36.14700 1.000 56.97000 285 LEU B C 1
ATOM 5291 O O . LEU B 1 285 ? 62.15700 -5.63900 -36.58600 1.000 45.73000 285 LEU B O 1
ATOM 5296 N N . SER B 1 286 ? 61.79700 -7.76700 -35.81300 1.000 57.72000 286 SER B N 1
ATOM 5297 C CA . SER B 1 286 ? 60.31900 -7.79100 -35.98900 1.000 63.48000 286 SER B CA 1
ATOM 5298 C C . SER B 1 286 ? 59.69900 -6.49100 -35.43400 1.000 63.80000 286 SER B C 1
ATOM 5299 O O . SER B 1 286 ? 58.80200 -5.92000 -36.11100 1.000 62.68000 286 SER B O 1
ATOM 5302 N N . GLU B 1 287 ? 60.15500 -6.03600 -34.25600 1.000 63.65000 287 GLU B N 1
ATOM 5303 C CA . GLU B 1 287 ? 59.66700 -4.79600 -33.57300 1.000 64.29000 287 GLU B CA 1
ATOM 5304 C C . GLU B 1 287 ? 60.39000 -3.56700 -34.14700 1.000 59.56000 287 GLU B C 1
ATOM 5305 O O . GLU B 1 287 ? 59.70300 -2.62500 -34.57200 1.000 53.60000 287 GLU B O 1
ATOM 5311 N N . GLU B 1 288 ? 61.73000 -3.56600 -34.09800 1.000 59.89000 288 GLU B N 1
ATOM 5312 C CA . GLU B 1 288 ? 62.60000 -2.41500 -34.47100 1.000 60.30000 288 GLU B CA 1
ATOM 5313 C C . GLU B 1 288 ? 62.07700 -1.82000 -35.77900 1.000 56.54000 288 GLU B C 1
ATOM 5314 O O . GLU B 1 288 ? 62.03700 -0.57500 -35.88400 1.000 53.66000 288 GLU B O 1
ATOM 5320 N N . SER B 1 289 ? 61.65700 -2.67900 -36.71500 1.000 55.35000 289 SER B N 1
ATOM 5321 C CA . SER B 1 289 ? 61.21400 -2.28900 -38.08000 1.000 56.77000 289 SER B CA 1
ATOM 5322 C C . SER B 1 289 ? 59.80300 -1.68500 -38.03500 1.000 57.30000 289 SER B C 1
ATOM 5323 O O . SER B 1 289 ? 59.60100 -0.65800 -38.68100 1.000 55.33000 289 SER B O 1
ATOM 5326 N N . SER B 1 290 ? 58.87700 -2.28300 -37.27400 1.000 61.47000 290 SER B N 1
ATOM 5327 C CA . SER B 1 290 ? 57.48500 -1.78400 -37.06800 1.000 60.34000 290 SER B CA 1
ATOM 5328 C C . SER B 1 290 ? 57.51600 -0.37400 -36.45200 1.000 52.91000 290 SER B C 1
ATOM 5329 O O . SER B 1 290 ? 56.57000 0.38400 -36.64800 1.000 50.95000 290 SER B O 1
ATOM 5332 N N . ILE B 1 291 ? 58.58800 -0.03000 -35.75400 1.000 52.09000 291 ILE B N 1
ATOM 5333 C CA . ILE B 1 291 ? 58.73000 1.27200 -35.04600 1.000 58.48000 291 ILE B CA 1
ATOM 5334 C C . ILE B 1 291 ? 59.49800 2.25900 -35.93900 1.000 62.32000 291 ILE B C 1
ATOM 5335 O O . ILE B 1 291 ? 58.93300 3.32600 -36.26100 1.000 62.42000 291 ILE B O 1
ATOM 5340 N N . LEU B 1 292 ? 60.74600 1.93000 -36.28600 1.000 58.54000 292 LEU B N 1
ATOM 5341 C CA . LEU B 1 292 ? 61.61900 2.74200 -37.17000 1.000 56.32000 292 LEU B CA 1
ATOM 5342 C C . LEU B 1 292 ? 61.33100 2.38600 -38.62800 1.000 56.09000 292 LEU B C 1
ATOM 5343 O O . LEU B 1 292 ? 62.25600 1.94100 -39.31100 1.000 58.89000 292 LEU B O 1
ATOM 5348 N N . LYS B 1 293 ? 60.10000 2.60900 -39.08100 1.000 58.03000 293 LYS B N 1
ATOM 5349 C CA . LYS B 1 293 ? 59.49600 2.00400 -40.30700 1.000 61.64000 293 LYS B CA 1
ATOM 5350 C C . LYS B 1 293 ? 60.54400 1.72100 -41.41500 1.000 58.90000 293 LYS B C 1
ATOM 5351 O O . LYS B 1 293 ? 60.67700 2.55900 -42.32200 1.000 52.90000 293 LYS B O 1
ATOM 5357 N N . PHE B 1 294 ? 61.20000 0.54600 -41.40200 1.000 61.11000 294 PHE B N 1
ATOM 5358 C CA . PHE B 1 294 ? 62.22300 0.14000 -42.41200 1.000 62.45000 294 PHE B CA 1
ATOM 5359 C C . PHE B 1 294 ? 61.95300 -1.27000 -42.94400 1.000 67.95000 294 PHE B C 1
ATOM 5360 O O . PHE B 1 294 ? 61.37700 -2.11600 -42.25700 1.000 71.16000 294 PHE B O 1
ATOM 5368 N N . PRO B 1 295 ? 62.38500 -1.56400 -44.19300 1.000 70.31000 295 PRO B N 1
ATOM 5369 C CA . PRO B 1 295 ? 62.04400 -2.81500 -44.86800 1.000 71.24000 295 PRO B CA 1
ATOM 5370 C C . PRO B 1 295 ? 62.79700 -4.02500 -44.31200 1.000 65.48000 295 PRO B C 1
ATOM 5371 O O . PRO B 1 295 ? 63.89900 -4.29300 -44.78000 1.000 65.71000 295 PRO B O 1
ATOM 5375 N N . GLY B 1 296 ? 62.17400 -4.73500 -43.36800 1.000 60.94000 296 GLY B N 1
ATOM 5376 C CA . GLY B 1 296 ? 62.78800 -5.87400 -42.65600 1.000 59.54000 296 GLY B CA 1
ATOM 5377 C C . GLY B 1 296 ? 62.49500 -7.20500 -43.33100 1.000 53.64000 296 GLY B C 1
ATOM 5378 O O . GLY B 1 296 ? 61.35800 -7.41000 -43.76100 1.000 58.72000 296 GLY B O 1
ATOM 5379 N N . VAL B 1 297 ? 63.48100 -8.09100 -43.39200 1.000 49.28000 297 VAL B N 1
ATOM 5380 C CA . VAL B 1 297 ? 63.28000 -9.52800 -43.72300 1.000 54.30000 297 VAL B CA 1
ATOM 5381 C C . VAL B 1 297 ? 63.97600 -10.38200 -42.66000 1.000 58.93000 297 VAL B C 1
ATOM 5382 O O . VAL B 1 297 ? 65.16600 -10.13300 -42.38600 1.000 63.46000 297 VAL B O 1
ATOM 5386 N N . LEU B 1 298 ? 63.26500 -11.37100 -42.11600 1.000 61.36000 298 LEU B N 1
ATOM 5387 C CA . LEU B 1 298 ? 63.68900 -12.16700 -40.93300 1.000 62.45000 298 LEU B CA 1
ATOM 5388 C C . LEU B 1 298 ? 64.20400 -13.52500 -41.41400 1.000 59.93000 298 LEU B C 1
ATOM 5389 O O . LEU B 1 298 ? 63.38100 -14.30000 -41.93000 1.000 61.77000 298 LEU B O 1
ATOM 5394 N N . ILE B 1 299 ? 65.50500 -13.79400 -41.24700 1.000 56.02000 299 ILE B N 1
ATOM 5395 C CA . ILE B 1 299 ? 66.18300 -15.03500 -41.74000 1.000 59.31000 299 ILE B CA 1
ATOM 5396 C C . ILE B 1 299 ? 65.97900 -16.15400 -40.71400 1.000 58.33000 299 ILE B C 1
ATOM 5397 O O . ILE B 1 299 ? 66.99100 -16.76300 -40.30600 1.000 56.07000 299 ILE B O 1
ATOM 5402 N N . ARG B 1 300 ? 64.71700 -16.41000 -40.33600 1.000 59.25000 300 ARG B N 1
ATOM 5403 C CA . ARG B 1 300 ? 64.29300 -17.49400 -39.40800 1.000 62.04000 300 ARG B CA 1
ATOM 5404 C C . ARG B 1 300 ? 63.15300 -18.27100 -40.05700 1.000 58.33000 300 ARG B C 1
ATOM 5405 O O . ARG B 1 300 ? 62.62400 -17.79400 -41.06400 1.000 54.58000 300 ARG B O 1
ATOM 5413 N N . THR B 1 301 ? 62.81100 -19.42800 -39.49700 1.000 58.85000 301 THR B N 1
ATOM 5414 C CA . THR B 1 301 ? 61.83000 -20.39900 -40.05400 1.000 57.34000 301 THR B CA 1
ATOM 5415 C C . THR B 1 301 ? 60.58800 -20.39700 -39.14400 1.000 57.40000 301 THR B C 1
ATOM 5416 O O . THR B 1 301 ? 59.74800 -21.33600 -39.22000 1.000 53.81000 301 THR B O 1
ATOM 5420 N N . SER B 1 302 ? 60.48000 -19.34600 -38.33200 1.000 54.59000 302 SER B N 1
ATOM 5421 C CA . SER B 1 302 ? 59.42500 -19.10500 -37.32300 1.000 52.96000 302 SER B CA 1
ATOM 5422 C C . SER B 1 302 ? 59.69600 -17.72100 -36.75200 1.000 58.02000 302 SER B C 1
ATOM 5423 O O . SER B 1 302 ? 60.90400 -17.35000 -36.71400 1.000 64.67000 302 SER B O 1
ATOM 5426 N N . THR B 1 303 ? 58.64200 -16.95100 -36.44900 1.000 57.70000 303 THR B N 1
ATOM 5427 C CA . THR B 1 303 ? 58.70500 -15.72400 -35.61000 1.000 57.12000 303 THR B CA 1
ATOM 5428 C C . THR B 1 303 ? 58.09200 -16.05000 -34.27600 1.000 52.12000 303 THR B C 1
ATOM 5429 O O . THR B 1 303 ? 57.17600 -16.87400 -34.27100 1.000 52.93000 303 THR B O 1
ATOM 5433 N N . GLU B 1 304 ? 58.55700 -15.38700 -33.22300 1.000 52.97000 304 GLU B N 1
ATOM 5434 C CA . GLU B 1 304 ? 57.83400 -15.29100 -31.93200 1.000 59.62000 304 GLU B CA 1
ATOM 5435 C C . GLU B 1 304 ? 57.05900 -13.97100 -31.91800 1.000 58.08000 304 GLU B C 1
ATOM 5436 O O . GLU B 1 304 ? 56.58000 -13.58000 -30.84800 1.000 63.90000 304 GLU B O 1
ATOM 5442 N N . ARG B 1 305 ? 56.88200 -13.35900 -33.09100 1.000 57.53000 305 ARG B N 1
ATOM 5443 C CA . ARG B 1 305 ? 56.25400 -12.02500 -33.26400 1.000 56.97000 305 ARG B CA 1
ATOM 5444 C C . ARG B 1 305 ? 55.24900 -12.08000 -34.40500 1.000 54.85000 305 ARG B C 1
ATOM 5445 O O . ARG B 1 305 ? 55.47000 -11.45300 -35.44200 1.000 58.02000 305 ARG B O 1
ATOM 5453 N N . PRO B 1 306 ? 54.13300 -12.83900 -34.25600 1.000 55.62000 306 PRO B N 1
ATOM 5454 C CA . PRO B 1 306 ? 53.10600 -12.91700 -35.29200 1.000 54.25000 306 PRO B CA 1
ATOM 5455 C C . PRO B 1 306 ? 52.22900 -11.65600 -35.35700 1.000 54.77000 306 PRO B C 1
ATOM 5456 O O . PRO B 1 306 ? 51.67100 -11.42000 -36.39800 1.000 58.92000 306 PRO B O 1
ATOM 5460 N N . GLU B 1 307 ? 52.16100 -10.87300 -34.27200 1.000 57.05000 307 GLU B N 1
ATOM 5461 C CA . GLU B 1 307 ? 51.34700 -9.62400 -34.17300 1.000 58.55000 307 GLU B CA 1
ATOM 5462 C C . GLU B 1 307 ? 51.72400 -8.66800 -35.30800 1.000 56.95000 307 GLU B C 1
ATOM 5463 O O . GLU B 1 307 ? 50.86600 -7.84100 -35.68900 1.000 53.94000 307 GLU B O 1
ATOM 5469 N N . VAL B 1 308 ? 52.96100 -8.78700 -35.80500 1.000 55.46000 308 VAL B N 1
ATOM 5470 C CA . VAL B 1 308 ? 53.54700 -7.94900 -36.88600 1.000 56.51000 308 VAL B CA 1
ATOM 5471 C C . VAL B 1 308 ? 52.97300 -8.38900 -38.24100 1.000 53.05000 308 VAL B C 1
ATOM 5472 O O . VAL B 1 308 ? 52.55200 -7.50200 -38.99600 1.000 52.83000 308 VAL B O 1
ATOM 5476 N N . LEU B 1 309 ? 52.94000 -9.70200 -38.51400 1.000 53.21000 309 LEU B N 1
ATOM 5477 C CA . LEU B 1 309 ? 52.38700 -10.32400 -39.76100 1.000 53.16000 309 LEU B CA 1
ATOM 5478 C C . LEU B 1 309 ? 50.88400 -10.01800 -39.91900 1.000 53.33000 309 LEU B C 1
ATOM 5479 O O . LEU B 1 309 ? 50.43000 -9.92500 -41.08500 1.000 50.65000 309 LEU B O 1
ATOM 5484 N N . ASP B 1 310 ? 50.15500 -9.84200 -38.80200 1.000 55.38000 310 ASP B N 1
ATOM 5485 C CA . ASP B 1 310 ? 48.72100 -9.42400 -38.76200 1.000 59.70000 310 ASP B CA 1
ATOM 5486 C C . ASP B 1 310 ? 48.57900 -8.02600 -39.38300 1.000 58.87000 310 ASP B C 1
ATOM 5487 O O . ASP B 1 310 ? 47.43500 -7.65000 -39.68900 1.000 62.90000 310 ASP B O 1
ATOM 5492 N N . LYS B 1 311 ? 49.68700 -7.27300 -39.51400 1.000 55.34000 311 LYS B N 1
ATOM 5493 C CA . LYS B 1 311 ? 49.69600 -5.81400 -39.83300 1.000 51.48000 311 LYS B CA 1
ATOM 5494 C C . LYS B 1 311 ? 50.58300 -5.48900 -41.04100 1.000 47.07000 311 LYS B C 1
ATOM 5495 O O . LYS B 1 311 ? 50.60900 -4.29200 -41.43500 1.000 45.86000 311 LYS B O 1
ATOM 5501 N N . GLY B 1 312 ? 51.29500 -6.48400 -41.58400 1.000 45.32000 312 GLY B N 1
ATOM 5502 C CA . GLY B 1 312 ? 52.13400 -6.34900 -42.79100 1.000 45.63000 312 GLY B CA 1
ATOM 5503 C C . GLY B 1 312 ? 53.27400 -5.38600 -42.55900 1.000 45.77000 312 GLY B C 1
ATOM 5504 O O . GLY B 1 312 ? 53.17700 -4.22300 -42.97100 1.000 44.42000 312 GLY B O 1
ATOM 5505 N N . THR B 1 313 ? 54.29500 -5.85400 -41.86300 1.000 51.80000 313 THR B N 1
ATOM 5506 C CA . THR B 1 313 ? 55.42200 -5.04500 -41.34500 1.000 56.80000 313 THR B CA 1
ATOM 5507 C C . THR B 1 313 ? 56.72300 -5.78500 -41.66500 1.000 60.61000 313 THR B C 1
ATOM 5508 O O . THR B 1 313 ? 57.78400 -5.14200 -41.71300 1.000 70.15000 313 THR B O 1
ATOM 5512 N N . VAL B 1 314 ? 56.63800 -7.09000 -41.90200 1.000 60.23000 314 VAL B N 1
ATOM 5513 C CA . VAL B 1 314 ? 57.83000 -7.94500 -42.11400 1.000 64.65000 314 VAL B CA 1
ATOM 5514 C C . VAL B 1 314 ? 57.47400 -9.09000 -43.05500 1.000 63.82000 314 VAL B C 1
ATOM 5515 O O . VAL B 1 314 ? 56.28700 -9.48000 -43.10500 1.000 67.43000 314 VAL B O 1
ATOM 5519 N N . ILE B 1 315 ? 58.49000 -9.59300 -43.75300 1.000 59.65000 315 ILE B N 1
ATOM 5520 C CA . ILE B 1 315 ? 58.45400 -10.81400 -44.59800 1.000 60.72000 315 ILE B CA 1
ATOM 5521 C C . ILE B 1 315 ? 59.46600 -11.78000 -44.01300 1.000 59.07000 315 ILE B C 1
ATOM 5522 O O . ILE B 1 315 ? 60.57400 -11.33700 -43.70700 1.000 63.40000 315 ILE B O 1
ATOM 5527 N N . VAL B 1 316 ? 59.11700 -13.05100 -43.91500 1.000 57.75000 316 VAL B N 1
ATOM 5528 C CA . VAL B 1 316 ? 59.96000 -14.06000 -43.22300 1.000 58.79000 316 VAL B CA 1
ATOM 5529 C C . VAL B 1 316 ? 60.71500 -14.85000 -44.28100 1.000 61.25000 316 VAL B C 1
ATOM 5530 O O . VAL B 1 316 ? 60.19600 -15.88000 -44.74200 1.000 59.69000 316 VAL B O 1
ATOM 5534 N N . GLY B 1 317 ? 61.91000 -14.36600 -44.61900 1.000 70.44000 317 GLY B N 1
ATOM 5535 C CA . GLY B 1 317 ? 62.77100 -14.88700 -45.70000 1.000 78.08000 317 GLY B CA 1
ATOM 5536 C C . GLY B 1 317 ? 63.07100 -16.37000 -45.56500 1.000 72.09000 317 GLY B C 1
ATOM 5537 O O . GLY B 1 317 ? 63.19600 -17.03100 -46.60400 1.000 70.72000 317 GLY B O 1
ATOM 5538 N N . GLY B 1 318 ? 63.18200 -16.87800 -44.33800 1.000 71.59000 318 GLY B N 1
ATOM 5539 C CA . GLY B 1 318 ? 63.58600 -18.26900 -44.08000 1.000 75.46000 318 GLY B CA 1
ATOM 5540 C C . GLY B 1 318 ? 65.05200 -18.44800 -44.40400 1.000 74.18000 318 GLY B C 1
ATOM 5541 O O . GLY B 1 318 ? 65.78600 -17.43700 -44.32400 1.000 65.16000 318 GLY B O 1
ATOM 5542 N N . ILE B 1 319 ? 65.45500 -19.66200 -44.80000 1.000 78.42000 319 ILE B N 1
ATOM 5543 C CA . ILE B 1 319 ? 66.88100 -19.99600 -45.08500 1.000 86.43000 319 ILE B CA 1
ATOM 5544 C C . ILE B 1 319 ? 67.07600 -20.39700 -46.55800 1.000 93.44000 319 ILE B C 1
ATOM 5545 O O . ILE B 1 319 ? 68.07700 -19.92400 -47.13600 1.000 97.08000 319 ILE B O 1
ATOM 5550 N N . THR B 1 320 ? 66.17900 -21.19600 -47.16100 1.000 95.89000 320 THR B N 1
ATOM 5551 C CA . THR B 1 320 ? 66.32400 -21.66900 -48.57500 1.000 101.58000 320 THR B CA 1
ATOM 5552 C C . THR B 1 320 ? 66.69700 -20.47200 -49.46400 1.000 100.80000 320 THR B C 1
ATOM 5553 O O . THR B 1 320 ? 65.88800 -19.52600 -49.55800 1.000 95.54000 320 THR B O 1
ATOM 5557 N N . TYR B 1 321 ? 67.89000 -20.50700 -50.06900 1.000 103.43000 321 TYR B N 1
ATOM 5558 C CA . TYR B 1 321 ? 68.43300 -19.43300 -50.94300 1.000 102.30000 321 TYR B CA 1
ATOM 5559 C C . TYR B 1 321 ? 67.27300 -18.77100 -51.68600 1.000 93.89000 321 TYR B C 1
ATOM 5560 O O . TYR B 1 321 ? 67.14700 -17.52400 -51.68000 1.000 86.92000 321 TYR B O 1
ATOM 5569 N N . ASN B 1 322 ? 66.42900 -19.60500 -52.28900 1.000 89.56000 322 ASN B N 1
ATOM 5570 C CA . ASN B 1 322 ? 65.36200 -19.17200 -53.22000 1.000 88.38000 322 ASN B CA 1
ATOM 5571 C C . ASN B 1 322 ? 64.47200 -18.13000 -52.52500 1.000 83.95000 322 ASN B C 1
ATOM 5572 O O . ASN B 1 322 ? 64.55100 -16.93900 -52.88700 1.000 79.88000 322 ASN B O 1
ATOM 5577 N N . ASN B 1 323 ? 63.69600 -18.55000 -51.52900 1.000 81.92000 323 ASN B N 1
ATOM 5578 C CA . ASN B 1 323 ? 62.70000 -17.68500 -50.84900 1.000 82.44000 323 ASN B CA 1
ATOM 5579 C C . ASN B 1 323 ? 63.40100 -16.42900 -50.30900 1.000 80.97000 323 ASN B C 1
ATOM 5580 O O . ASN B 1 323 ? 62.80700 -15.34200 -50.38500 1.000 82.40000 323 ASN B O 1
ATOM 5585 N N . LEU B 1 324 ? 64.62100 -16.57200 -49.79300 1.000 80.25000 324 LEU B N 1
ATOM 5586 C CA . LEU B 1 324 ? 65.38800 -15.45400 -49.17800 1.000 82.17000 324 LEU B CA 1
ATOM 5587 C C . LEU B 1 324 ? 65.41200 -14.28200 -50.16100 1.000 78.18000 324 LEU B C 1
ATOM 5588 O O . LEU B 1 324 ? 64.86100 -13.21200 -49.84200 1.000 72.85000 324 LEU B O 1
ATOM 5593 N N . ILE B 1 325 ? 66.02100 -14.51800 -51.31800 1.000 76.06000 325 ILE B N 1
ATOM 5594 C CA . ILE B 1 325 ? 66.03300 -13.62600 -52.50600 1.000 76.66000 325 ILE B CA 1
ATOM 5595 C C . ILE B 1 325 ? 64.63300 -13.02900 -52.71900 1.000 71.68000 325 ILE B C 1
ATOM 5596 O O . ILE B 1 325 ? 64.46400 -11.80800 -52.49500 1.000 62.53000 325 ILE B O 1
ATOM 5601 N N . GLN B 1 326 ? 63.67300 -13.86700 -53.12200 1.000 67.41000 326 GLN B N 1
ATOM 5602 C CA . GLN B 1 326 ? 62.29100 -13.46400 -53.50000 1.000 71.42000 326 GLN B CA 1
ATOM 5603 C C . GLN B 1 326 ? 61.73200 -12.46200 -52.49400 1.000 70.99000 326 GLN B C 1
ATOM 5604 O O . GLN B 1 326 ? 61.03700 -11.51800 -52.92300 1.000 69.39000 326 GLN B O 1
ATOM 5610 N N . SER B 1 327 ? 61.95500 -12.73700 -51.20600 1.000 73.22000 327 SER B N 1
ATOM 5611 C CA . SER B 1 327 ? 61.51100 -11.92000 -50.05100 1.000 74.03000 327 SER B CA 1
ATOM 5612 C C . SER B 1 327 ? 62.19900 -10.55100 -50.09400 1.000 72.72000 327 SER B C 1
ATOM 5613 O O . SER B 1 327 ? 61.48800 -9.53700 -49.89100 1.000 75.99000 327 SER B O 1
ATOM 5616 N N . VAL B 1 328 ? 63.51600 -10.52700 -50.36500 1.000 64.87000 328 VAL B N 1
ATOM 5617 C CA . VAL B 1 328 ? 64.35400 -9.28700 -50.40400 1.000 63.42000 328 VAL B CA 1
ATOM 5618 C C . VAL B 1 328 ? 63.91900 -8.43100 -51.59400 1.000 63.74000 328 VAL B C 1
ATOM 5619 O O . VAL B 1 328 ? 63.99800 -7.17500 -51.48700 1.000 57.18000 328 VAL B O 1
ATOM 5623 N N . GLU B 1 329 ? 63.51100 -9.07900 -52.69100 1.000 66.33000 329 GLU B N 1
ATOM 5624 C CA . GLU B 1 329 ? 62.85300 -8.39800 -53.83100 1.000 69.61000 329 GLU B CA 1
ATOM 5625 C C . GLU B 1 329 ? 61.54300 -7.80900 -53.28900 1.000 62.76000 329 GLU B C 1
ATOM 5626 O O . GLU B 1 329 ? 61.54900 -6.60600 -52.93800 1.000 58.72000 329 GLU B O 1
ATOM 5632 N N . LEU B 1 330 ? 60.51700 -8.64400 -53.08700 1.000 61.19000 330 LEU B N 1
ATOM 5633 C CA . LEU B 1 330 ? 59.19000 -8.23700 -52.53600 1.000 64.10000 330 LEU B CA 1
ATOM 5634 C C . LEU B 1 330 ? 59.35900 -6.97300 -51.68500 1.000 65.19000 330 LEU B C 1
ATOM 5635 O O . LEU B 1 330 ? 58.62700 -5.98400 -51.92500 1.000 65.31000 330 LEU B O 1
ATOM 5640 N N . ALA B 1 331 ? 60.29900 -7.02300 -50.74100 1.000 65.54000 331 ALA B N 1
ATOM 5641 C CA . ALA B 1 331 ? 60.56900 -5.99100 -49.71600 1.000 70.12000 331 ALA B CA 1
ATOM 5642 C C . ALA B 1 331 ? 60.87000 -4.63700 -50.36300 1.000 69.72000 331 ALA B C 1
ATOM 5643 O O . ALA B 1 331 ? 60.14700 -3.65500 -50.05700 1.000 59.08000 331 ALA B O 1
ATOM 5645 N N . ARG B 1 332 ? 61.95200 -4.56300 -51.14300 1.000 75.87000 332 ARG B N 1
ATOM 5646 C CA . ARG B 1 332 ? 62.32800 -3.32200 -51.85000 1.000 84.88000 332 ARG B CA 1
ATOM 5647 C C . ARG B 1 332 ? 61.11100 -2.94900 -52.69500 1.000 82.95000 332 ARG B C 1
ATOM 5648 O O . ARG B 1 332 ? 60.47300 -1.93300 -52.39200 1.000 86.98000 332 ARG B O 1
ATOM 5656 N N . GLU B 1 333 ? 60.70800 -3.83800 -53.60100 1.000 82.94000 333 GLU B N 1
ATOM 5657 C CA . GLU B 1 333 ? 59.65600 -3.55500 -54.60300 1.000 87.83000 333 GLU B CA 1
ATOM 5658 C C . GLU B 1 333 ? 58.50400 -2.85500 -53.87700 1.000 86.85000 333 GLU B C 1
ATOM 5659 O O . GLU B 1 333 ? 58.09800 -1.75800 -54.30900 1.000 93.52000 333 GLU B O 1
ATOM 5665 N N . MET B 1 334 ? 58.06500 -3.42600 -52.75800 1.000 85.70000 334 MET B N 1
ATOM 5666 C CA . MET B 1 334 ? 56.83900 -2.98600 -52.04700 1.000 87.73000 334 MET B CA 1
ATOM 5667 C C . MET B 1 334 ? 57.07900 -1.61900 -51.39000 1.000 80.75000 334 MET B C 1
ATOM 5668 O O . MET B 1 334 ? 56.10000 -0.87500 -51.23600 1.000 77.58000 334 MET B O 1
ATOM 5673 N N . GLN B 1 335 ? 58.32500 -1.27800 -51.04800 1.000 79.63000 335 GLN B N 1
ATOM 5674 C CA . GLN B 1 335 ? 58.65600 0.04500 -50.45400 1.000 85.46000 335 GLN B CA 1
ATOM 5675 C C . GLN B 1 335 ? 58.79800 1.07800 -51.58200 1.000 86.44000 335 GLN B C 1
ATOM 5676 O O . GLN B 1 335 ? 58.34400 2.21400 -51.37900 1.000 98.84000 335 GLN B O 1
ATOM 5682 N N . ASN B 1 336 ? 59.33000 0.68400 -52.74600 1.000 82.78000 336 ASN B N 1
ATOM 5683 C CA . ASN B 1 336 ? 59.40000 1.55000 -53.95600 1.000 81.40000 336 ASN B CA 1
ATOM 5684 C C . ASN B 1 336 ? 57.97900 1.92500 -54.38300 1.000 77.47000 336 ASN B C 1
ATOM 5685 O O . ASN B 1 336 ? 57.84500 2.84500 -55.19300 1.000 82.03000 336 ASN B O 1
ATOM 5690 N N . ASN B 1 337 ? 56.96400 1.22800 -53.86500 1.000 73.60000 337 ASN B N 1
ATOM 5691 C CA . ASN B 1 337 ? 55.53200 1.48800 -54.16700 1.000 75.85000 337 ASN B CA 1
ATOM 5692 C C . ASN B 1 337 ? 54.87300 2.31600 -53.05300 1.000 73.68000 337 ASN B C 1
ATOM 5693 O O . ASN B 1 337 ? 53.65800 2.57300 -53.17600 1.000 69.09000 337 ASN B O 1
ATOM 5698 N N . ASN B 1 338 ? 55.62000 2.71400 -52.01300 1.000 72.57000 338 ASN B N 1
ATOM 5699 C CA . ASN B 1 338 ? 55.12200 3.59200 -50.91400 1.000 81.42000 338 ASN B CA 1
ATOM 5700 C C . ASN B 1 338 ? 53.96600 2.89500 -50.16300 1.000 78.78000 338 ASN B C 1
ATOM 5701 O O . ASN B 1 338 ? 53.09700 3.61700 -49.62300 1.000 66.41000 338 ASN B O 1
ATOM 5706 N N . GLU B 1 339 ? 53.96500 1.55000 -50.10100 1.000 86.15000 339 GLU B N 1
ATOM 5707 C CA . GLU B 1 339 ? 52.88700 0.72500 -49.46300 1.000 85.55000 339 GLU B CA 1
ATOM 5708 C C . GLU B 1 339 ? 52.98600 0.87900 -47.94200 1.000 84.20000 339 GLU B C 1
ATOM 5709 O O . GLU B 1 339 ? 54.08200 1.06500 -47.40800 1.000 71.71000 339 GLU B O 1
ATOM 5715 N N . PRO B 1 340 ? 51.85400 0.78900 -47.19400 1.000 85.30000 340 PRO B N 1
ATOM 5716 C CA . PRO B 1 340 ? 51.80700 1.29600 -45.82000 1.000 82.25000 340 PRO B CA 1
ATOM 5717 C C . PRO B 1 340 ? 52.54000 0.38300 -44.81700 1.000 79.98000 340 PRO B C 1
ATOM 5718 O O . PRO B 1 340 ? 52.34300 -0.81200 -44.86900 1.000 82.05000 340 PRO B O 1
ATOM 5722 N N . MET B 1 341 ? 53.40900 0.96600 -43.97900 1.000 82.04000 341 MET B N 1
ATOM 5723 C CA . MET B 1 341 ? 54.00100 0.31700 -42.77400 1.000 81.41000 341 MET B CA 1
ATOM 5724 C C . MET B 1 341 ? 53.14900 0.71700 -41.57200 1.000 83.63000 341 MET B C 1
ATOM 5725 O O . MET B 1 341 ? 53.21100 1.91000 -41.16800 1.000 86.20000 341 MET B O 1
ATOM 5730 N N . ILE B 1 342 ? 52.35900 -0.23000 -41.05800 1.000 79.64000 342 ILE B N 1
ATOM 5731 C CA . ILE B 1 342 ? 51.26300 0.03400 -40.08300 1.000 76.84000 342 ILE B CA 1
ATOM 5732 C C . ILE B 1 342 ? 51.67700 -0.47700 -38.69900 1.000 74.24000 342 ILE B C 1
ATOM 5733 O O . ILE B 1 342 ? 52.13800 -1.63700 -38.59500 1.000 77.11000 342 ILE B O 1
ATOM 5738 N N . ASP B 1 343 ? 51.51800 0.36600 -37.67800 1.000 73.41000 343 ASP B N 1
ATOM 5739 C CA . ASP B 1 343 ? 51.98700 0.08900 -36.29400 1.000 85.04000 343 ASP B CA 1
ATOM 5740 C C . ASP B 1 343 ? 51.25800 -1.14400 -35.75700 1.000 83.72000 343 ASP B C 1
ATOM 5741 O O . ASP B 1 343 ? 50.04800 -1.28000 -36.03900 1.000 80.56000 343 ASP B O 1
ATOM 5746 N N . ALA B 1 344 ? 51.95500 -1.97500 -34.97800 1.000 82.31000 344 ALA B N 1
ATOM 5747 C CA . ALA B 1 344 ? 51.37400 -3.11000 -34.22100 1.000 78.75000 344 ALA B CA 1
ATOM 5748 C C . ALA B 1 344 ? 50.66600 -2.58200 -32.96400 1.000 66.34000 344 ALA B C 1
ATOM 5749 O O . ALA B 1 344 ? 51.07400 -1.51300 -32.43600 1.000 54.68000 344 ALA B O 1
ATOM 5751 N N . ILE B 1 345 ? 49.64000 -3.29800 -32.50000 1.000 60.67000 345 ILE B N 1
ATOM 5752 C CA . ILE B 1 345 ? 48.61200 -2.72000 -31.58300 1.000 59.90000 345 ILE B CA 1
ATOM 5753 C C . ILE B 1 345 ? 49.14500 -2.76000 -30.15000 1.000 58.84000 345 ILE B C 1
ATOM 5754 O O . ILE B 1 345 ? 48.75600 -1.86600 -29.38400 1.000 60.82000 345 ILE B O 1
ATOM 5759 N N . ASP B 1 346 ? 50.01700 -3.72600 -29.82000 1.000 56.85000 346 ASP B N 1
ATOM 5760 C CA . ASP B 1 346 ? 50.64000 -3.86500 -28.47600 1.000 53.78000 346 ASP B CA 1
ATOM 5761 C C . ASP B 1 346 ? 52.02400 -3.22400 -28.49500 1.000 53.87000 346 ASP B C 1
ATOM 5762 O O . ASP B 1 346 ? 52.80900 -3.50600 -27.57700 1.000 64.77000 346 ASP B O 1
ATOM 5767 N N . TYR B 1 347 ? 52.32800 -2.41600 -29.51000 1.000 49.59000 347 TYR B N 1
ATOM 5768 C CA . TYR B 1 347 ? 53.59900 -1.65400 -29.59800 1.000 49.60000 347 TYR B CA 1
ATOM 5769 C C . TYR B 1 347 ? 53.35900 -0.16400 -29.35400 1.000 50.84000 347 TYR B C 1
ATOM 5770 O O . TYR B 1 347 ? 54.32400 0.57800 -29.35300 1.000 50.11000 347 TYR B O 1
ATOM 5779 N N . LYS B 1 348 ? 52.11200 0.27100 -29.21000 1.000 58.21000 348 LYS B N 1
ATOM 5780 C CA . LYS B 1 348 ? 51.77000 1.71900 -29.24900 1.000 64.65000 348 LYS B CA 1
ATOM 5781 C C . LYS B 1 348 ? 52.21100 2.38500 -27.94000 1.000 58.96000 348 LYS B C 1
ATOM 5782 O O . LYS B 1 348 ? 53.11500 3.24200 -28.00900 1.000 60.54000 348 LYS B O 1
ATOM 5788 N N . ASP B 1 349 ? 51.62900 1.97800 -26.80700 1.000 53.08000 349 ASP B N 1
ATOM 5789 C CA . ASP B 1 349 ? 51.93000 2.49800 -25.44300 1.000 51.63000 349 ASP B CA 1
ATOM 5790 C C . ASP B 1 349 ? 53.44900 2.57700 -25.21200 1.000 49.10000 349 ASP B C 1
ATOM 5791 O O . ASP B 1 349 ? 54.18100 1.66900 -25.68000 1.000 43.85000 349 ASP B O 1
ATOM 5796 N N . THR B 1 350 ? 53.89800 3.58100 -24.45300 1.000 50.47000 350 THR B N 1
ATOM 5797 C CA . THR B 1 350 ? 55.34300 3.87500 -24.20300 1.000 56.42000 350 THR B CA 1
ATOM 5798 C C . THR B 1 350 ? 55.60800 4.14000 -22.70300 1.000 56.59000 350 THR B C 1
ATOM 5799 O O . THR B 1 350 ? 56.69800 4.70800 -22.38700 1.000 48.21000 350 THR B O 1
ATOM 5803 N N . ASN B 1 351 ? 54.70200 3.68900 -21.81700 1.000 51.85000 351 ASN B N 1
ATOM 5804 C CA . ASN B 1 351 ? 54.85600 3.75900 -20.33600 1.000 48.86000 351 ASN B CA 1
ATOM 5805 C C . ASN B 1 351 ? 55.10000 2.35300 -19.76100 1.000 54.25000 351 ASN B C 1
ATOM 5806 O O . ASN B 1 351 ? 54.82300 2.16600 -18.53600 1.000 55.13000 351 ASN B O 1
ATOM 5811 N N . VAL B 1 352 ? 55.61500 1.40600 -20.56900 1.000 53.56000 352 VAL B N 1
ATOM 5812 C CA . VAL B 1 352 ? 55.87500 0.00800 -20.10900 1.000 50.41000 352 VAL B CA 1
ATOM 5813 C C . VAL B 1 352 ? 56.61100 0.09200 -18.77400 1.000 49.22000 352 VAL B C 1
ATOM 5814 O O . VAL B 1 352 ? 56.19300 -0.59400 -17.83800 1.000 52.27000 352 VAL B O 1
ATOM 5818 N N . SER B 1 353 ? 57.62100 0.96100 -18.69400 1.000 48.38000 353 SER B N 1
ATOM 5819 C CA . SER B 1 353 ? 58.46100 1.21000 -17.49200 1.000 49.82000 353 SER B CA 1
ATOM 5820 C C . SER B 1 353 ? 57.59800 1.29000 -16.22200 1.000 48.63000 353 SER B C 1
ATOM 5821 O O . SER B 1 353 ? 57.86600 0.51800 -15.26900 1.000 50.56000 353 SER B O 1
ATOM 5824 N N . THR B 1 354 ? 56.64300 2.21900 -16.19000 1.000 44.55000 354 THR B N 1
ATOM 5825 C CA . THR B 1 354 ? 55.83000 2.54300 -14.99000 1.000 46.24000 354 THR B CA 1
ATOM 5826 C C . THR B 1 354 ? 54.69000 1.53100 -14.84700 1.000 41.21000 354 THR B C 1
ATOM 5827 O O . THR B 1 354 ? 54.27200 1.29000 -13.71100 1.000 37.63000 354 THR B O 1
ATOM 5831 N N . LYS B 1 355 ? 54.21600 0.96100 -15.95500 1.000 39.99000 355 LYS B N 1
ATOM 5832 C CA . LYS B 1 355 ? 53.19400 -0.12700 -15.95200 1.000 43.72000 355 LYS B CA 1
ATOM 5833 C C . LYS B 1 355 ? 53.64200 -1.25500 -15.01200 1.000 42.99000 355 LYS B C 1
ATOM 5834 O O . LYS B 1 355 ? 52.77600 -1.78600 -14.25100 1.000 41.83000 355 LYS B O 1
ATOM 5840 N N . VAL B 1 356 ? 54.93000 -1.61500 -15.11700 1.000 38.97000 356 VAL B N 1
ATOM 5841 C CA . VAL B 1 356 ? 55.60600 -2.72200 -14.38400 1.000 38.55000 356 VAL B CA 1
ATOM 5842 C C . VAL B 1 356 ? 55.81300 -2.29200 -12.92600 1.000 42.18000 356 VAL B C 1
ATOM 5843 O O . VAL B 1 356 ? 55.44900 -3.08200 -12.00500 1.000 46.05000 356 VAL B O 1
ATOM 5847 N N . VAL B 1 357 ? 56.36600 -1.09500 -12.70300 1.000 42.57000 357 VAL B N 1
ATOM 5848 C CA . VAL B 1 357 ? 56.49900 -0.52000 -11.33200 1.000 41.59000 357 VAL B CA 1
ATOM 5849 C C . VAL B 1 357 ? 55.15400 -0.69700 -10.63900 1.000 39.66000 357 VAL B C 1
ATOM 5850 O O . VAL B 1 357 ? 55.11100 -1.20500 -9.51900 1.000 40.52000 357 VAL B O 1
ATOM 5854 N N . LYS B 1 358 ? 54.08800 -0.31800 -11.31200 1.000 37.39000 358 LYS B N 1
ATOM 5855 C CA . LYS B 1 358 ? 52.77400 -0.22800 -10.66300 1.000 41.64000 358 LYS B CA 1
ATOM 5856 C C . LYS B 1 358 ? 52.30500 -1.64500 -10.38400 1.000 37.36000 358 LYS B C 1
ATOM 5857 O O . LYS B 1 358 ? 51.74900 -1.88700 -9.30600 1.000 38.20000 358 LYS B O 1
ATOM 5863 N N . ILE B 1 359 ? 52.58000 -2.56000 -11.29200 1.000 36.25000 359 ILE B N 1
ATOM 5864 C CA . ILE B 1 359 ? 52.14900 -3.97300 -11.11800 1.000 38.69000 359 ILE B CA 1
ATOM 5865 C C . ILE B 1 359 ? 52.90400 -4.55800 -9.91900 1.000 37.88000 359 ILE B C 1
ATOM 5866 O O . ILE B 1 359 ? 52.21700 -5.09500 -9.01300 1.000 38.06000 359 ILE B O 1
ATOM 5871 N N . ILE B 1 360 ? 54.23000 -4.37100 -9.86200 1.000 34.48000 360 ILE B N 1
ATOM 5872 C CA . ILE B 1 360 ? 55.09600 -4.86200 -8.74600 1.000 35.70000 360 ILE B CA 1
ATOM 5873 C C . ILE B 1 360 ? 54.53800 -4.39800 -7.38100 1.000 37.62000 360 ILE B C 1
ATOM 5874 O O . ILE B 1 360 ? 54.22200 -5.26800 -6.53500 1.000 38.45000 360 ILE B O 1
ATOM 5879 N N . GLN B 1 361 ? 54.39500 -3.08900 -7.15600 1.000 37.36000 361 GLN B N 1
ATOM 5880 C CA . GLN B 1 361 ? 53.81600 -2.53700 -5.89500 1.000 36.43000 361 GLN B CA 1
ATOM 5881 C C . GLN B 1 361 ? 52.45200 -3.17600 -5.60800 1.000 34.53000 361 GLN B C 1
ATOM 5882 O O . GLN B 1 361 ? 52.20400 -3.53200 -4.43900 1.000 30.96000 361 GLN B O 1
ATOM 5888 N N . SER B 1 362 ? 51.60700 -3.28200 -6.63600 1.000 35.66000 362 SER B N 1
ATOM 5889 C CA . SER B 1 362 ? 50.22300 -3.81800 -6.56700 1.000 38.77000 362 SER B CA 1
ATOM 5890 C C . SER B 1 362 ? 50.20700 -5.30700 -6.18400 1.000 42.35000 362 SER B C 1
ATOM 5891 O O . SER B 1 362 ? 49.36600 -5.66200 -5.31300 1.000 42.75000 362 SER B O 1
ATOM 5894 N N . TYR B 1 363 ? 51.06600 -6.14400 -6.79800 1.000 42.93000 363 TYR B N 1
ATOM 5895 C CA . TYR B 1 363 ? 50.87200 -7.62400 -6.87400 1.000 47.88000 363 TYR B CA 1
ATOM 5896 C C . TYR B 1 363 ? 51.89200 -8.41900 -6.04700 1.000 51.81000 363 TYR B C 1
ATOM 5897 O O . TYR B 1 363 ? 51.60800 -9.60100 -5.77200 1.000 47.52000 363 TYR B O 1
ATOM 5906 N N . LYS B 1 364 ? 53.01600 -7.80900 -5.66500 1.000 60.99000 364 LYS B N 1
ATOM 5907 C CA . LYS B 1 364 ? 54.02200 -8.39900 -4.73600 1.000 65.12000 364 LYS B CA 1
ATOM 5908 C C . LYS B 1 364 ? 53.29600 -8.96000 -3.50300 1.000 60.72000 364 LYS B C 1
ATOM 5909 O O . LYS B 1 364 ? 53.44300 -10.17800 -3.24100 1.000 54.99000 364 LYS B O 1
ATOM 5915 N N . ASP B 1 365 ? 52.53200 -8.11100 -2.80000 1.000 55.42000 365 ASP B N 1
ATOM 5916 C CA . ASP B 1 365 ? 51.75000 -8.48700 -1.59200 1.000 54.23000 365 ASP B CA 1
ATOM 5917 C C . ASP B 1 365 ? 50.72100 -9.55100 -1.97300 1.000 51.10000 365 ASP B C 1
ATOM 5918 O O . ASP B 1 365 ? 50.57200 -10.52900 -1.19900 1.000 48.44000 365 ASP B O 1
ATOM 5923 N N . ILE B 1 366 ? 50.03800 -9.37200 -3.11100 1.000 45.91000 366 ILE B N 1
ATOM 5924 C CA . ILE B 1 366 ? 48.90000 -10.24500 -3.52400 1.000 45.75000 366 ILE B CA 1
ATOM 5925 C C . ILE B 1 366 ? 49.40900 -11.68200 -3.69000 1.000 44.99000 366 ILE B C 1
ATOM 5926 O O . ILE B 1 366 ? 48.82900 -12.56600 -3.06700 1.000 50.19000 366 ILE B O 1
ATOM 5931 N N . ILE B 1 367 ? 50.45800 -11.89800 -4.48300 1.000 42.85000 367 ILE B N 1
ATOM 5932 C CA . ILE B 1 367 ? 51.16900 -13.20800 -4.61600 1.000 40.37000 367 ILE B CA 1
ATOM 5933 C C . ILE B 1 367 ? 51.51600 -13.77900 -3.23700 1.000 42.09000 367 ILE B C 1
ATOM 5934 O O . ILE B 1 367 ? 51.28300 -14.96900 -3.03700 1.000 44.00000 367 ILE B O 1
ATOM 5939 N N . ASN B 1 368 ? 52.13700 -12.97900 -2.36300 1.000 44.21000 368 ASN B N 1
ATOM 5940 C CA . ASN B 1 368 ? 52.60200 -13.40600 -1.01300 1.000 46.08000 368 ASN B CA 1
ATOM 5941 C C . ASN B 1 368 ? 51.41100 -13.92400 -0.18700 1.000 47.45000 368 ASN B C 1
ATOM 5942 O O . ASN B 1 368 ? 51.64500 -14.84400 0.62100 1.000 49.68000 368 ASN B O 1
ATOM 5947 N N . ARG B 1 369 ? 50.20700 -13.34500 -0.35100 1.000 46.94000 369 ARG B N 1
ATOM 5948 C CA . ARG B 1 369 ? 48.94900 -13.78100 0.33700 1.000 51.18000 369 ARG B CA 1
ATOM 5949 C C . ARG B 1 369 ? 48.39200 -15.04500 -0.34400 1.000 49.23000 369 ARG B C 1
ATOM 5950 O O . ARG B 1 369 ? 48.18600 -16.06000 0.34200 1.000 44.43000 369 ARG B O 1
ATOM 5958 N N . ASN B 1 370 ? 48.15000 -14.98200 -1.65100 1.000 52.24000 370 ASN B N 1
ATOM 5959 C CA . ASN B 1 370 ? 47.50400 -16.06600 -2.44800 1.000 52.42000 370 ASN B CA 1
ATOM 5960 C C . ASN B 1 370 ? 48.42800 -17.29700 -2.53100 1.000 47.46000 370 ASN B C 1
ATOM 5961 O O . ASN B 1 370 ? 48.02200 -18.37900 -2.06700 1.000 52.06000 370 ASN B O 1
ATOM 5966 N N . THR B 1 371 ? 49.61100 -17.14500 -3.10800 1.000 40.39000 371 THR B N 1
ATOM 5967 C CA . THR B 1 371 ? 50.50700 -18.26700 -3.45400 1.000 41.98000 371 THR B CA 1
ATOM 5968 C C . THR B 1 371 ? 51.14100 -18.82600 -2.18100 1.000 40.49000 371 THR B C 1
ATOM 5969 O O . THR B 1 371 ? 51.20200 -20.05900 -2.04400 1.000 40.30000 371 THR B O 1
ATOM 5973 N N . TRP B 1 372 ? 51.59800 -17.95900 -1.28900 1.000 43.48000 372 TRP B N 1
ATOM 5974 C CA . TRP B 1 372 ? 52.51300 -18.34500 -0.18100 1.000 49.29000 372 TRP B CA 1
ATOM 5975 C C . TRP B 1 372 ? 51.82100 -18.20100 1.18300 1.000 51.66000 372 TRP B C 1
ATOM 5976 O O . TRP B 1 372 ? 52.44900 -18.57500 2.18900 1.000 48.22000 372 TRP B O 1
ATOM 5987 N N . ARG B 1 373 ? 50.61100 -17.62900 1.21200 1.000 60.34000 373 ARG B N 1
ATOM 5988 C CA . ARG B 1 373 ? 49.68400 -17.59800 2.38600 1.000 68.55000 373 ARG B CA 1
ATOM 5989 C C . ARG B 1 373 ? 50.37600 -17.01300 3.62700 1.000 69.38000 373 ARG B C 1
ATOM 5990 O O . ARG B 1 373 ? 50.50200 -17.73700 4.62000 1.000 73.94000 373 ARG B O 1
ATOM 5998 N N . LYS B 1 374 ? 50.71500 -15.72600 3.60200 1.000 66.45000 374 LYS B N 1
ATOM 5999 C CA . LYS B 1 374 ? 51.38000 -15.04100 4.73000 1.000 66.18000 374 LYS B CA 1
ATOM 6000 C C . LYS B 1 374 ? 50.49000 -13.89100 5.22100 1.000 70.35000 374 LYS B C 1
ATOM 6001 O O . LYS B 1 374 ? 50.78300 -13.32200 6.28900 1.000 82.76000 374 LYS B O 1
ATOM 6007 N N . MET C 1 1 ? 33.22300 -37.36700 21.74700 1.000 153.40000 1 MET C N 1
ATOM 6008 C CA . MET C 1 1 ? 33.74100 -37.55300 20.34100 1.000 146.97000 1 MET C CA 1
ATOM 6009 C C . MET C 1 1 ? 33.49300 -36.27400 19.52200 1.000 134.25000 1 MET C C 1
ATOM 6010 O O . MET C 1 1 ? 34.49400 -35.72800 18.99500 1.000 130.40000 1 MET C O 1
ATOM 6015 N N . GLU C 1 2 ? 32.23200 -35.79400 19.47900 1.000 113.31000 2 GLU C N 1
ATOM 6016 C CA . GLU C 1 2 ? 31.65300 -34.89800 18.43000 1.000 92.42000 2 GLU C CA 1
ATOM 6017 C C . GLU C 1 2 ? 31.72700 -35.63800 17.09200 1.000 80.24000 2 GLU C C 1
ATOM 6018 O O . GLU C 1 2 ? 32.62500 -36.47200 16.93200 1.000 94.62000 2 GLU C O 1
ATOM 6024 N N . LYS C 1 3 ? 30.76900 -35.40500 16.20200 1.000 67.88000 3 LYS C N 1
ATOM 6025 C CA . LYS C 1 3 ? 30.79500 -35.90600 14.80300 1.000 62.68000 3 LYS C CA 1
ATOM 6026 C C . LYS C 1 3 ? 30.48900 -34.74300 13.87500 1.000 60.84000 3 LYS C C 1
ATOM 6027 O O . LYS C 1 3 ? 30.06700 -33.68700 14.36600 1.000 60.49000 3 LYS C O 1
ATOM 6033 N N . LEU C 1 4 ? 30.69000 -34.93500 12.58100 1.000 61.93000 4 LEU C N 1
ATOM 6034 C CA . LEU C 1 4 ? 30.41600 -33.88400 11.57600 1.000 64.59000 4 LEU C CA 1
ATOM 6035 C C . LEU C 1 4 ? 28.89700 -33.71500 11.49300 1.000 59.73000 4 LEU C C 1
ATOM 6036 O O . LEU C 1 4 ? 28.19100 -34.73900 11.52600 1.000 64.88000 4 LEU C O 1
ATOM 6041 N N . LYS C 1 5 ? 28.41300 -32.47800 11.49700 1.000 53.39000 5 LYS C N 1
ATOM 6042 C CA . LYS C 1 5 ? 26.96700 -32.17100 11.44900 1.000 53.77000 5 LYS C CA 1
ATOM 6043 C C . LYS C 1 5 ? 26.59600 -31.93500 9.98900 1.000 51.42000 5 LYS C C 1
ATOM 6044 O O . LYS C 1 5 ? 26.97800 -30.88900 9.45900 1.000 56.62000 5 LYS C O 1
ATOM 6050 N N . LEU C 1 6 ? 25.90400 -32.89100 9.37000 1.000 48.49000 6 LEU C N 1
ATOM 6051 C CA . LEU C 1 6 ? 25.49700 -32.84500 7.94100 1.000 49.87000 6 LEU C CA 1
ATOM 6052 C C . LEU C 1 6 ? 23.98600 -32.58300 7.84500 1.000 48.48000 6 LEU C C 1
ATOM 6053 O O . LEU C 1 6 ? 23.21700 -33.45400 8.23200 1.000 51.72000 6 LEU C O 1
ATOM 6058 N N . MET C 1 7 ? 23.57900 -31.44400 7.30000 1.000 48.33000 7 MET C N 1
ATOM 6059 C CA . MET C 1 7 ? 22.18300 -31.20900 6.83300 1.000 52.23000 7 MET C CA 1
ATOM 6060 C C . MET C 1 7 ? 21.99700 -31.82700 5.43400 1.000 50.47000 7 MET C C 1
ATOM 6061 O O . MET C 1 7 ? 22.75600 -31.46400 4.52500 1.000 54.88000 7 MET C O 1
ATOM 6066 N N . THR C 1 8 ? 21.02900 -32.72500 5.26200 1.000 46.46000 8 THR C N 1
ATOM 6067 C CA . THR C 1 8 ? 20.66900 -33.32300 3.94700 1.000 46.13000 8 THR C CA 1
ATOM 6068 C C . THR C 1 8 ? 19.31100 -32.78000 3.53000 1.000 42.18000 8 THR C C 1
ATOM 6069 O O . THR C 1 8 ? 18.35500 -33.21700 4.10800 1.000 37.88000 8 THR C O 1
ATOM 6073 N N . ILE C 1 9 ? 19.24300 -31.90300 2.53300 1.000 46.55000 9 ILE C N 1
ATOM 6074 C CA . ILE C 1 9 ? 17.97000 -31.25900 2.08200 1.000 53.44000 9 ILE C CA 1
ATOM 6075 C C . ILE C 1 9 ? 17.38200 -32.01500 0.87000 1.000 60.49000 9 ILE C C 1
ATOM 6076 O O . ILE C 1 9 ? 18.14800 -32.26400 -0.10700 1.000 65.62000 9 ILE C O 1
ATOM 6081 N N . VAL C 1 10 ? 16.06900 -32.34100 0.92300 1.000 62.16000 10 VAL C N 1
ATOM 6082 C CA . VAL C 1 10 ? 15.31300 -33.11900 -0.11900 1.000 63.69000 10 VAL C CA 1
ATOM 6083 C C . VAL C 1 10 ? 13.95500 -32.45100 -0.42500 1.000 66.60000 10 VAL C C 1
ATOM 6084 O O . VAL C 1 10 ? 13.54400 -31.53800 0.34000 1.000 62.84000 10 VAL C O 1
ATOM 6088 N N . GLY C 1 11 ? 13.28400 -32.89200 -1.50400 1.000 64.58000 11 GLY C N 1
ATOM 6089 C CA . GLY C 1 11 ? 12.06300 -32.25000 -2.03600 1.000 65.77000 11 GLY C CA 1
ATOM 6090 C C . GLY C 1 11 ? 11.13500 -33.22600 -2.73600 1.000 66.79000 11 GLY C C 1
ATOM 6091 O O . GLY C 1 11 ? 10.01100 -33.42400 -2.25000 1.000 62.27000 11 GLY C O 1
ATOM 6092 N N . THR C 1 12 ? 11.57100 -33.78500 -3.86300 1.000 74.11000 12 THR C N 1
ATOM 6093 C CA . THR C 1 12 ? 10.77500 -34.72300 -4.70200 1.000 81.16000 12 THR C CA 1
ATOM 6094 C C . THR C 1 12 ? 11.12200 -36.16500 -4.30900 1.000 77.95000 12 THR C C 1
ATOM 6095 O O . THR C 1 12 ? 12.13400 -36.35900 -3.61200 1.000 77.66000 12 THR C O 1
ATOM 6099 N N . ARG C 1 13 ? 10.29800 -37.13100 -4.71600 1.000 74.72000 13 ARG C N 1
ATOM 6100 C CA . ARG C 1 13 ? 10.44100 -38.55100 -4.30600 1.000 77.92000 13 ARG C CA 1
ATOM 6101 C C . ARG C 1 13 ? 11.70200 -39.13000 -4.93200 1.000 72.55000 13 ARG C C 1
ATOM 6102 O O . ARG C 1 13 ? 12.54900 -39.66300 -4.22400 1.000 77.51000 13 ARG C O 1
ATOM 6110 N N . PRO C 1 14 ? 11.90800 -39.00000 -6.26000 1.000 68.24000 14 PRO C N 1
ATOM 6111 C CA . PRO C 1 14 ? 13.11700 -39.53700 -6.89100 1.000 69.06000 14 PRO C CA 1
ATOM 6112 C C . PRO C 1 14 ? 14.41200 -39.07900 -6.19300 1.000 63.31000 14 PRO C C 1
ATOM 6113 O O . PRO C 1 14 ? 15.30000 -39.88200 -6.06400 1.000 62.15000 14 PRO C O 1
ATOM 6117 N N . GLU C 1 15 ? 14.45600 -37.82900 -5.72300 1.000 61.03000 15 GLU C N 1
ATOM 6118 C CA . GLU C 1 15 ? 15.54700 -37.27800 -4.87100 1.000 66.97000 15 GLU C CA 1
ATOM 6119 C C . GLU C 1 15 ? 15.76300 -38.20900 -3.66400 1.000 65.02000 15 GLU C C 1
ATOM 6120 O O . GLU C 1 15 ? 16.92400 -38.51100 -3.34600 1.000 67.10000 15 GLU C O 1
ATOM 6126 N N . ILE C 1 16 ? 14.68900 -38.65500 -3.01600 1.000 63.61000 16 ILE C N 1
ATOM 6127 C CA . ILE C 1 16 ? 14.76000 -39.35900 -1.70200 1.000 66.88000 16 ILE C CA 1
ATOM 6128 C C . ILE C 1 16 ? 15.17900 -40.81200 -1.93200 1.000 69.38000 16 ILE C C 1
ATOM 6129 O O . ILE C 1 16 ? 15.86900 -41.37300 -1.05500 1.000 75.92000 16 ILE C O 1
ATOM 6134 N N . ILE C 1 17 ? 14.78400 -41.39100 -3.06300 1.000 64.12000 17 ILE C N 1
ATOM 6135 C CA . ILE C 1 17 ? 15.13300 -42.78600 -3.44400 1.000 62.93000 17 ILE C CA 1
ATOM 6136 C C . ILE C 1 17 ? 16.64500 -42.87200 -3.67300 1.000 61.14000 17 ILE C C 1
ATOM 6137 O O . ILE C 1 17 ? 17.30300 -43.71100 -3.01800 1.000 55.54000 17 ILE C O 1
ATOM 6142 N N . ARG C 1 18 ? 17.17500 -42.02900 -4.56000 1.000 57.54000 18 ARG C N 1
ATOM 6143 C CA . ARG C 1 18 ? 18.61600 -42.02200 -4.93600 1.000 56.56000 18 ARG C CA 1
ATOM 6144 C C . ARG C 1 18 ? 19.47800 -41.77600 -3.68400 1.000 52.74000 18 ARG C C 1
ATOM 6145 O O . ARG C 1 18 ? 20.52900 -42.46800 -3.51400 1.000 49.59000 18 ARG C O 1
ATOM 6153 N N . LEU C 1 19 ? 19.04100 -40.85400 -2.82300 1.000 48.02000 19 LEU C N 1
ATOM 6154 C CA . LEU C 1 19 ? 19.74200 -40.51400 -1.56100 1.000 51.76000 19 LEU C CA 1
ATOM 6155 C C . LEU C 1 19 ? 19.54600 -41.61800 -0.51100 1.000 60.42000 19 LEU C C 1
ATOM 6156 O O . LEU C 1 19 ? 20.25100 -41.56600 0.51500 1.000 59.87000 19 LEU C O 1
ATOM 6161 N N . SER C 1 20 ? 18.63300 -42.57400 -0.74100 1.000 68.63000 20 SER C N 1
ATOM 6162 C CA . SER C 1 20 ? 18.18300 -43.56300 0.28000 1.000 72.46000 20 SER C CA 1
ATOM 6163 C C . SER C 1 20 ? 19.40100 -44.26800 0.89800 1.000 73.34000 20 SER C C 1
ATOM 6164 O O . SER C 1 20 ? 19.60500 -44.13200 2.12900 1.000 77.25000 20 SER C O 1
ATOM 6167 N N . SER C 1 21 ? 20.19000 -44.95900 0.07500 1.000 69.59000 21 SER C N 1
ATOM 6168 C CA . SER C 1 21 ? 21.42000 -45.68000 0.48600 1.000 68.97000 21 SER C CA 1
ATOM 6169 C C . SER C 1 21 ? 22.39000 -44.69700 1.14800 1.000 66.85000 21 SER C C 1
ATOM 6170 O O . SER C 1 21 ? 22.90800 -45.01900 2.24600 1.000 63.33000 21 SER C O 1
ATOM 6173 N N . THR C 1 22 ? 22.59800 -43.53500 0.52000 1.000 60.75000 22 THR C N 1
ATOM 6174 C CA . THR C 1 22 ? 23.57700 -42.50300 0.95400 1.000 59.06000 22 THR C CA 1
ATOM 6175 C C . THR C 1 22 ? 23.16900 -41.88100 2.29300 1.000 57.52000 22 THR C C 1
ATOM 6176 O O . THR C 1 22 ? 24.06800 -41.53700 3.04700 1.000 52.60000 22 THR C O 1
ATOM 6180 N N . ILE C 1 23 ? 21.86900 -41.67300 2.53900 1.000 66.69000 23 ILE C N 1
ATOM 6181 C CA . ILE C 1 23 ? 21.35300 -41.00200 3.78000 1.000 69.16000 23 ILE C CA 1
ATOM 6182 C C . ILE C 1 23 ? 21.59100 -41.94000 4.96700 1.000 68.33000 23 ILE C C 1
ATOM 6183 O O . ILE C 1 23 ? 22.16700 -41.47000 5.98800 1.000 60.99000 23 ILE C O 1
ATOM 6188 N N . LYS C 1 24 ? 21.16300 -43.20500 4.82400 1.000 67.38000 24 LYS C N 1
ATOM 6189 C CA . LYS C 1 24 ? 21.25400 -44.26300 5.86900 1.000 67.32000 24 LYS C CA 1
ATOM 6190 C C . LYS C 1 24 ? 22.69100 -44.33000 6.39800 1.000 68.66000 24 LYS C C 1
ATOM 6191 O O . LYS C 1 24 ? 22.85500 -44.62100 7.60500 1.000 63.44000 24 LYS C O 1
ATOM 6197 N N . ALA C 1 25 ? 23.66900 -44.02800 5.52600 1.000 69.35000 25 ALA C N 1
ATOM 6198 C CA . ALA C 1 25 ? 25.13000 -44.07000 5.77800 1.000 65.60000 25 ALA C CA 1
ATOM 6199 C C . ALA C 1 25 ? 25.57400 -42.85300 6.59700 1.000 62.57000 25 ALA C C 1
ATOM 6200 O O . ALA C 1 25 ? 26.26900 -43.05700 7.59900 1.000 67.32000 25 ALA C O 1
ATOM 6202 N N . CYS C 1 26 ? 25.22100 -41.63800 6.16600 1.000 62.02000 26 CYS C N 1
ATOM 6203 C CA . CYS C 1 26 ? 25.52600 -40.37000 6.88600 1.000 66.14000 26 CYS C CA 1
ATOM 6204 C C . CYS C 1 26 ? 24.91700 -40.41400 8.29500 1.000 68.21000 26 CYS C C 1
ATOM 6205 O O . CYS C 1 26 ? 25.50100 -39.80700 9.21500 1.000 70.83000 26 CYS C O 1
ATOM 6208 N N . ASP C 1 27 ? 23.79600 -41.11900 8.46400 1.000 61.71000 27 ASP C N 1
ATOM 6209 C CA . ASP C 1 27 ? 23.19300 -41.36700 9.79600 1.000 56.51000 27 ASP C CA 1
ATOM 6210 C C . ASP C 1 27 ? 24.16600 -42.19500 10.63500 1.000 54.77000 27 ASP C C 1
ATOM 6211 O O . ASP C 1 27 ? 24.42400 -41.76900 11.78100 1.000 54.87000 27 ASP C O 1
ATOM 6216 N N . GLN C 1 28 ? 24.70100 -43.28800 10.05700 1.000 53.06000 28 GLN C N 1
ATOM 6217 C CA . GLN C 1 28 ? 25.66800 -44.24100 10.68900 1.000 53.15000 28 GLN C CA 1
ATOM 6218 C C . GLN C 1 28 ? 26.91500 -43.50500 11.18800 1.000 54.66000 28 GLN C C 1
ATOM 6219 O O . GLN C 1 28 ? 27.39800 -43.85700 12.29000 1.000 60.21000 28 GLN C O 1
ATOM 6225 N N . TYR C 1 29 ? 27.45500 -42.57500 10.38900 1.000 52.50000 29 TYR C N 1
ATOM 6226 C CA . TYR C 1 29 ? 28.83300 -42.03800 10.54800 1.000 52.43000 29 TYR C CA 1
ATOM 6227 C C . TYR C 1 29 ? 28.84300 -40.55000 10.93400 1.000 55.65000 29 TYR C C 1
ATOM 6228 O O . TYR C 1 29 ? 29.92100 -40.07200 11.35300 1.000 61.21000 29 TYR C O 1
ATOM 6237 N N . PHE C 1 30 ? 27.71300 -39.84400 10.81400 1.000 55.19000 30 PHE C N 1
ATOM 6238 C CA . PHE C 1 30 ? 27.62000 -38.38100 11.07500 1.000 54.77000 30 PHE C CA 1
ATOM 6239 C C . PHE C 1 30 ? 26.45000 -38.05400 12.01100 1.000 49.89000 30 PHE C C 1
ATOM 6240 O O . PHE C 1 30 ? 25.66600 -38.96000 12.41700 1.000 49.34000 30 PHE C O 1
ATOM 6248 N N . ASN C 1 31 ? 26.34200 -36.76600 12.32800 1.000 45.46000 31 ASN C N 1
ATOM 6249 C CA . ASN C 1 31 ? 25.15800 -36.14100 12.96100 1.000 53.90000 31 ASN C CA 1
ATOM 6250 C C . ASN C 1 31 ? 24.25900 -35.53400 11.86400 1.000 53.22000 31 ASN C C 1
ATOM 6251 O O . ASN C 1 31 ? 24.30100 -34.30700 11.67900 1.000 52.69000 31 ASN C O 1
ATOM 6256 N N . GLN C 1 32 ? 23.45000 -36.36200 11.19000 1.000 52.75000 32 GLN C N 1
ATOM 6257 C CA . GLN C 1 32 ? 22.65100 -35.97200 9.99300 1.000 52.94000 32 GLN C CA 1
ATOM 6258 C C . GLN C 1 32 ? 21.30000 -35.35200 10.40200 1.000 60.30000 32 GLN C C 1
ATOM 6259 O O . GLN C 1 32 ? 20.54500 -36.00700 11.13600 1.000 73.90000 32 GLN C O 1
ATOM 6265 N N . ILE C 1 33 ? 20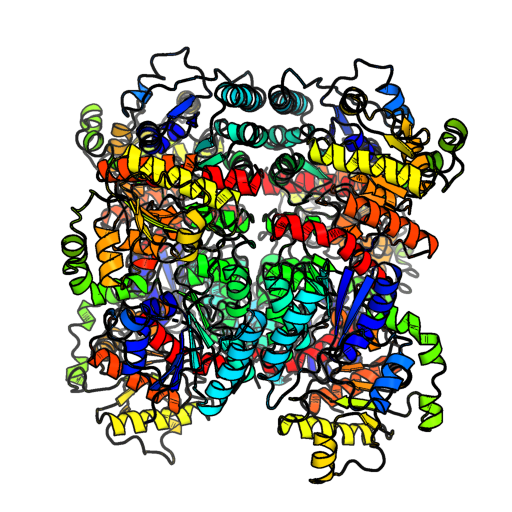.98200 -34.16500 9.87400 1.000 63.27000 33 ILE C N 1
ATOM 6266 C CA . ILE C 1 33 ? 19.70600 -33.41300 10.10300 1.000 61.43000 33 ILE C CA 1
ATOM 6267 C C . ILE C 1 33 ? 18.94400 -33.33000 8.77400 1.000 62.60000 33 ILE C C 1
ATOM 6268 O O . ILE C 1 33 ? 19.20000 -32.37200 8.01400 1.000 68.17000 33 ILE C O 1
ATOM 6273 N N . LEU C 1 34 ? 18.06600 -34.30500 8.49600 1.000 58.37000 34 LEU C N 1
ATOM 6274 C CA . LEU C 1 34 ? 17.38100 -34.48500 7.18100 1.000 55.40000 34 LEU C CA 1
ATOM 6275 C C . LEU C 1 34 ? 16.19400 -33.51700 7.11200 1.000 51.04000 34 LEU C C 1
ATOM 6276 O O . LEU C 1 34 ? 15.41500 -33.51000 8.05500 1.000 57.57000 34 LEU C O 1
ATOM 6281 N N . VAL C 1 35 ? 16.09800 -32.71900 6.04300 1.000 44.96000 35 VAL C N 1
ATOM 6282 C CA . VAL C 1 35 ? 15.10900 -31.61600 5.88400 1.000 42.56000 35 VAL C CA 1
ATOM 6283 C C . VAL C 1 35 ? 14.35100 -31.78200 4.56700 1.000 47.59000 35 VAL C C 1
ATOM 6284 O O . VAL C 1 35 ? 14.99400 -31.88300 3.50900 1.000 47.02000 35 VAL C O 1
ATOM 6288 N N . HIS C 1 36 ? 13.02500 -31.73500 4.63500 1.000 54.26000 36 HIS C N 1
ATOM 6289 C CA . HIS C 1 36 ? 12.10800 -31.82200 3.47300 1.000 58.80000 36 HIS C CA 1
ATOM 6290 C C . HIS C 1 36 ? 11.51200 -30.42400 3.26100 1.000 62.70000 36 HIS C C 1
ATOM 6291 O O . HIS C 1 36 ? 11.26300 -29.74700 4.28000 1.000 58.95000 36 HIS C O 1
ATOM 6298 N N . THR C 1 37 ? 11.40100 -29.97100 2.00300 1.000 68.76000 37 THR C N 1
ATOM 6299 C CA . THR C 1 37 ? 11.00000 -28.58100 1.63300 1.000 71.52000 37 THR C CA 1
ATOM 6300 C C . THR C 1 37 ? 9.46900 -28.46800 1.62800 1.000 77.63000 37 THR C C 1
ATOM 6301 O O . THR C 1 37 ? 8.97200 -27.39700 2.02900 1.000 76.82000 37 THR C O 1
ATOM 6305 N N . GLY C 1 38 ? 8.76500 -29.53200 1.20400 1.000 81.31000 38 GLY C N 1
ATOM 6306 C CA . GLY C 1 38 ? 7.28800 -29.61400 1.12200 1.000 87.21000 38 GLY C CA 1
ATOM 6307 C C . GLY C 1 38 ? 6.62000 -29.68000 2.49100 1.000 93.79000 38 GLY C C 1
ATOM 6308 O O . GLY C 1 38 ? 7.30000 -29.38200 3.49300 1.000 105.02000 38 GLY C O 1
ATOM 6309 N N . GLN C 1 39 ? 5.33100 -30.05100 2.53500 1.000 94.62000 39 GLN C N 1
ATOM 6310 C CA . GLN C 1 39 ? 4.47900 -30.01600 3.76100 1.000 98.73000 39 GLN C CA 1
ATOM 6311 C C . GLN C 1 39 ? 4.30700 -31.43400 4.32500 1.000 102.69000 39 GLN C C 1
ATOM 6312 O O . GLN C 1 39 ? 4.20900 -32.38000 3.51900 1.000 101.13000 39 GLN C O 1
ATOM 6318 N N . ASN C 1 40 ? 4.25800 -31.56400 5.66100 1.000 111.65000 40 ASN C N 1
ATOM 6319 C CA . ASN C 1 40 ? 4.02100 -32.84800 6.38500 1.000 114.39000 40 ASN C CA 1
ATOM 6320 C C . ASN C 1 40 ? 2.54400 -32.97600 6.74700 1.000 133.52000 40 ASN C C 1
ATOM 6321 O O . ASN C 1 40 ? 2.09900 -34.11600 6.94800 1.000 161.91000 40 ASN C O 1
ATOM 6326 N N . TYR C 1 41 ? 1.82000 -31.85400 6.82800 1.000 141.91000 41 TYR C N 1
ATOM 6327 C CA . TYR C 1 41 ? 0.44500 -31.76100 7.39200 1.000 135.44000 41 TYR C CA 1
ATOM 6328 C C . TYR C 1 41 ? -0.52600 -32.69800 6.64400 1.000 117.89000 41 TYR C C 1
ATOM 6329 O O . TYR C 1 41 ? -1.73500 -32.57900 6.88300 1.000 112.42000 41 TYR C O 1
ATOM 6338 N N . ASP C 1 42 ? -0.02600 -33.60600 5.79100 1.000 108.08000 42 ASP C N 1
ATOM 6339 C CA . ASP C 1 42 ? -0.77100 -34.81000 5.33100 1.000 105.27000 42 ASP C CA 1
ATOM 6340 C C . ASP C 1 42 ? -0.05500 -36.09300 5.80000 1.000 108.96000 42 ASP C C 1
ATOM 6341 O O . ASP C 1 42 ? -0.26700 -37.16000 5.18200 1.000 97.34000 42 ASP C O 1
ATOM 6346 N N . TYR C 1 43 ? 0.74800 -35.98000 6.86500 1.000 113.94000 43 TYR C N 1
ATOM 6347 C CA . TYR C 1 43 ? 1.25100 -37.07700 7.73800 1.000 107.00000 43 TYR C CA 1
ATOM 6348 C C . TYR C 1 43 ? 1.37400 -38.39000 6.95900 1.000 100.98000 43 TYR C C 1
ATOM 6349 O O . TYR C 1 43 ? 2.48500 -38.71300 6.53200 1.000 109.26000 43 TYR C O 1
ATOM 6358 N N . THR C 1 44 ? 0.25800 -39.09900 6.77300 1.000 100.61000 44 THR C N 1
ATOM 6359 C CA . THR C 1 44 ? 0.19300 -40.53400 6.37200 1.000 106.63000 44 THR C CA 1
ATOM 6360 C C . THR C 1 44 ? 1.19400 -40.81400 5.24900 1.000 109.24000 44 THR C C 1
ATOM 6361 O O . THR C 1 44 ? 2.21300 -41.46200 5.51300 1.000 125.12000 44 THR C O 1
ATOM 6365 N N . LEU C 1 45 ? 0.88600 -40.31200 4.05500 1.000 109.67000 45 LEU C N 1
ATOM 6366 C CA . LEU C 1 45 ? 1.59000 -40.53400 2.76100 1.000 109.60000 45 LEU C CA 1
ATOM 6367 C C . LEU C 1 45 ? 3.08700 -40.25400 2.90900 1.000 93.26000 45 LEU C C 1
ATOM 6368 O O . LEU C 1 45 ? 3.88800 -41.16000 2.61900 1.000 86.58000 45 LEU C O 1
ATOM 6373 N N . ASN C 1 46 ? 3.42900 -39.04300 3.35300 1.000 89.68000 46 ASN C N 1
ATOM 6374 C CA . ASN C 1 46 ? 4.81000 -38.60600 3.69800 1.000 92.58000 46 ASN C CA 1
ATOM 6375 C C . ASN C 1 46 ? 5.48500 -39.64400 4.60200 1.000 98.36000 46 ASN C C 1
ATOM 6376 O O . ASN C 1 46 ? 6.67000 -39.43900 4.93500 1.000 99.16000 46 ASN C O 1
ATOM 6381 N N . GLN C 1 47 ? 4.73300 -40.65900 5.05400 1.000 106.66000 47 GLN C N 1
ATOM 6382 C CA . GLN C 1 47 ? 5.18000 -41.67500 6.04800 1.000 106.16000 47 GLN C CA 1
ATOM 6383 C C . GLN C 1 47 ? 4.88100 -43.10300 5.55400 1.000 85.37000 47 GLN C C 1
ATOM 6384 O O . GLN C 1 47 ? 5.39400 -44.03700 6.16700 1.000 69.76000 47 GLN C O 1
ATOM 6390 N N . ILE C 1 48 ? 4.07300 -43.28000 4.50600 1.000 82.48000 48 ILE C N 1
ATOM 6391 C CA . ILE C 1 48 ? 3.87300 -44.61300 3.85600 1.000 86.41000 48 ILE C CA 1
ATOM 6392 C C . ILE C 1 48 ? 4.94900 -44.73700 2.77800 1.000 87.03000 48 ILE C C 1
ATOM 6393 O O . ILE C 1 48 ? 5.40500 -45.88000 2.50000 1.000 85.56000 48 ILE C O 1
ATOM 6398 N N . PHE C 1 49 ? 5.37100 -43.59100 2.24000 1.000 88.94000 49 PHE C N 1
ATOM 6399 C CA . PHE C 1 49 ? 6.51200 -43.46800 1.30100 1.000 103.94000 49 PHE C CA 1
ATOM 6400 C C . PHE C 1 49 ? 7.78000 -44.00700 1.97400 1.000 107.78000 49 PHE C C 1
ATOM 6401 O O . PHE C 1 49 ? 8.31700 -45.05200 1.53500 1.000 108.94000 49 PHE C O 1
ATOM 6409 N N . PHE C 1 50 ? 8.19700 -43.34100 3.05300 1.000 100.09000 50 PHE C N 1
ATOM 6410 C CA . PHE C 1 50 ? 9.45900 -43.60300 3.79000 1.000 90.34000 50 PHE C CA 1
ATOM 6411 C C . PHE C 1 50 ? 9.44900 -45.03800 4.32100 1.000 91.77000 50 PHE C C 1
ATOM 6412 O O . PHE C 1 50 ? 10.51600 -45.66500 4.33700 1.000 93.55000 50 PHE C O 1
ATOM 6420 N N . ASP C 1 51 ? 8.27000 -45.53700 4.71100 1.000 102.03000 51 ASP C N 1
ATOM 6421 C CA . ASP C 1 51 ? 8.08500 -46.85700 5.37100 1.000 103.97000 51 ASP C CA 1
ATOM 6422 C C . ASP C 1 51 ? 8.59900 -47.95100 4.45400 1.000 93.72000 51 ASP C C 1
ATOM 6423 O O . ASP C 1 51 ? 9.58100 -48.60300 4.82400 1.000 91.55000 51 ASP C O 1
ATOM 6428 N N . ASP C 1 52 ? 7.94900 -48.15700 3.31400 1.000 93.94000 52 ASP C N 1
ATOM 6429 C CA . ASP C 1 52 ? 8.37300 -49.21500 2.36500 1.000 107.88000 52 ASP C CA 1
ATOM 6430 C C . ASP C 1 52 ? 9.52800 -48.63800 1.54000 1.000 94.87000 52 ASP C C 1
ATOM 6431 O O . ASP C 1 52 ? 9.24400 -48.03700 0.49400 1.000 89.95000 52 ASP C O 1
ATOM 6436 N N . LEU C 1 53 ? 10.76800 -48.85400 2.02600 1.000 91.20000 53 LEU C N 1
ATOM 6437 C CA . LEU C 1 53 ? 12.05300 -48.18400 1.63300 1.000 93.84000 53 LEU C CA 1
ATOM 6438 C C . LEU C 1 53 ? 12.95800 -48.06000 2.88200 1.000 88.94000 53 LEU C C 1
ATOM 6439 O O . LEU C 1 53 ? 14.19900 -48.01900 2.73700 1.000 80.69000 53 LEU C O 1
ATOM 6444 N N . GLU C 1 54 ? 12.34800 -47.99400 4.06800 1.000 85.25000 54 GLU C N 1
ATOM 6445 C CA . GLU C 1 54 ? 13.00400 -48.17900 5.39000 1.000 80.07000 54 GLU C CA 1
ATOM 6446 C C . GLU C 1 54 ? 13.89000 -46.97300 5.70200 1.000 72.69000 54 GLU C C 1
ATOM 6447 O O . GLU C 1 54 ? 14.72500 -47.09200 6.60200 1.000 79.13000 54 GLU C O 1
ATOM 6453 N N . LEU C 1 55 ? 13.65900 -45.84100 5.03600 1.000 68.57000 55 LEU C N 1
ATOM 6454 C CA . LEU C 1 55 ? 14.28600 -44.53300 5.37500 1.000 70.90000 55 LEU C CA 1
ATOM 6455 C C . LEU C 1 55 ? 13.61100 -43.94700 6.62300 1.000 63.96000 55 LEU C C 1
ATOM 6456 O O . LEU C 1 55 ? 12.38000 -44.02500 6.72500 1.000 65.93000 55 LEU C O 1
ATOM 6461 N N . ARG C 1 56 ? 14.39700 -43.33100 7.50100 1.000 61.26000 56 ARG C N 1
ATOM 6462 C CA . ARG C 1 56 ? 13.92800 -42.61200 8.71400 1.000 61.44000 56 ARG C CA 1
ATOM 6463 C C . ARG C 1 56 ? 13.10800 -41.37200 8.31900 1.000 64.81000 56 ARG C C 1
ATOM 6464 O O . ARG C 1 56 ? 13.13600 -40.98600 7.14000 1.000 60.63000 56 ARG C O 1
ATOM 6472 N N . GLN C 1 57 ? 12.41600 -40.77100 9.29400 1.000 75.13000 57 GLN C N 1
ATOM 6473 C CA . GLN C 1 57 ? 11.55900 -39.56100 9.13500 1.000 76.85000 57 GLN C CA 1
ATOM 6474 C C . GLN C 1 57 ? 12.43500 -38.31500 9.20500 1.000 67.99000 57 GLN C C 1
ATOM 6475 O O . GLN C 1 57 ? 13.31500 -38.22400 10.05600 1.000 64.78000 57 GLN C O 1
ATOM 6481 N N . PRO C 1 58 ? 12.22900 -37.32600 8.30600 1.000 65.61000 58 PRO C N 1
ATOM 6482 C CA . PRO C 1 58 ? 12.99500 -36.07500 8.33900 1.000 66.97000 58 PRO C CA 1
ATOM 6483 C C . PRO C 1 58 ? 12.85300 -35.28200 9.65000 1.000 61.35000 58 PRO C C 1
ATOM 6484 O O . PRO C 1 58 ? 11.77200 -35.08400 10.09000 1.000 58.93000 58 PRO C O 1
ATOM 6488 N N . ASP C 1 59 ? 13.96700 -34.81500 10.21000 1.000 64.50000 59 ASP C N 1
ATOM 6489 C CA . ASP C 1 59 ? 13.99500 -34.03700 11.47600 1.000 65.33000 59 ASP C CA 1
ATOM 6490 C C . ASP C 1 59 ? 13.08800 -32.80700 11.33000 1.000 58.86000 59 ASP C C 1
ATOM 6491 O O . ASP C 1 59 ? 12.56300 -32.37500 12.37400 1.000 66.59000 59 ASP C O 1
ATOM 6496 N N . HIS C 1 60 ? 12.88200 -32.29700 10.09700 1.000 51.11000 60 HIS C N 1
ATOM 6497 C CA . HIS C 1 60 ? 12.25400 -30.96900 9.80300 1.000 52.25000 60 HIS C CA 1
ATOM 6498 C C . HIS C 1 60 ? 11.54500 -30.96400 8.42700 1.000 52.40000 60 HIS C C 1
ATOM 6499 O O . HIS C 1 60 ? 12.06500 -31.57200 7.48800 1.000 54.23000 60 HIS C O 1
ATOM 6504 N N . TYR C 1 61 ? 10.39200 -30.28700 8.32200 1.000 50.96000 61 TYR C N 1
ATOM 6505 C CA . TYR C 1 61 ? 9.60600 -30.07500 7.07200 1.000 46.77000 61 TYR C CA 1
ATOM 6506 C C . TYR C 1 61 ? 9.31500 -28.58300 6.91100 1.000 52.39000 61 TYR C C 1
ATOM 6507 O O . TYR C 1 61 ? 8.80200 -27.97700 7.86200 1.000 48.55000 61 TYR C O 1
ATOM 6516 N N . LEU C 1 62 ? 9.63400 -28.00500 5.75300 1.000 64.10000 62 LEU C N 1
ATOM 6517 C CA . LEU C 1 62 ? 9.81600 -26.53400 5.61800 1.000 71.88000 62 LEU C CA 1
ATOM 6518 C C . LEU C 1 62 ? 8.49000 -25.87300 5.23500 1.000 81.35000 62 LEU C C 1
ATOM 6519 O O . LEU C 1 62 ? 8.44400 -24.61800 5.22400 1.000 78.71000 62 LEU C O 1
ATOM 6524 N N . GLU C 1 63 ? 7.44300 -26.67800 4.99300 1.000 88.19000 63 GLU C N 1
ATOM 6525 C CA . GLU C 1 63 ? 6.09300 -26.19300 4.59800 1.000 92.51000 63 GLU C CA 1
ATOM 6526 C C . GLU C 1 63 ? 6.28900 -24.87200 3.84100 1.000 89.78000 63 GLU C C 1
ATOM 6527 O O . GLU C 1 63 ? 5.71900 -23.83500 4.26000 1.000 93.75000 63 GLU C O 1
ATOM 6533 N N . ALA C 1 64 ? 7.18100 -24.90500 2.84300 1.000 82.93000 64 ALA C N 1
ATOM 6534 C CA . ALA C 1 64 ? 7.28000 -23.93700 1.73100 1.000 73.55000 64 ALA C CA 1
ATOM 6535 C C . ALA C 1 64 ? 6.41300 -24.48000 0.61400 1.000 66.84000 64 ALA C C 1
ATOM 6536 O O . ALA C 1 64 ? 5.93300 -25.61900 0.77800 1.000 64.40000 64 ALA C O 1
ATOM 6538 N N . VAL C 1 65 ? 6.31600 -23.73000 -0.48200 1.000 66.59000 65 VAL C N 1
ATOM 6539 C CA . VAL C 1 65 ? 5.30000 -23.84400 -1.58200 1.000 71.53000 65 VAL C CA 1
ATOM 6540 C C . VAL C 1 65 ? 4.22400 -22.77600 -1.36200 1.000 76.08000 65 VAL C C 1
ATOM 6541 O O . VAL C 1 65 ? 3.74800 -22.63500 -0.21100 1.000 75.35000 65 VAL C O 1
ATOM 6545 N N . GLY C 1 66 ? 3.85800 -22.08100 -2.44600 1.000 79.71000 66 GLY C N 1
ATOM 6546 C CA . GLY C 1 66 ? 3.02000 -20.86700 -2.45500 1.000 79.16000 66 GLY C CA 1
ATOM 6547 C C . GLY C 1 66 ? 2.09000 -20.86500 -3.65400 1.000 81.88000 66 GLY C C 1
ATOM 6548 O O . GLY C 1 66 ? 1.96700 -21.93100 -4.31300 1.000 73.17000 66 GLY C O 1
ATOM 6549 N N . SER C 1 67 ? 1.46400 -19.71600 -3.92300 1.000 88.64000 67 SER C N 1
ATOM 6550 C CA . SER C 1 67 ? 0.44100 -19.50600 -4.98300 1.000 101.12000 67 SER C CA 1
ATOM 6551 C C . SER C 1 67 ? 0.98200 -19.92800 -6.35600 1.000 100.95000 67 SER C C 1
ATOM 6552 O O . SER C 1 67 ? 0.21200 -20.55000 -7.12700 1.000 110.99000 67 SER C O 1
ATOM 6555 N N . ASN C 1 68 ? 2.23100 -19.55400 -6.66100 1.000 92.02000 68 ASN C N 1
ATOM 6556 C CA . ASN C 1 68 ? 2.89500 -19.79700 -7.97200 1.000 86.37000 68 ASN C CA 1
ATOM 6557 C C . ASN C 1 68 ? 4.36400 -20.16800 -7.74600 1.000 87.05000 68 ASN C C 1
ATOM 6558 O O . ASN C 1 68 ? 4.93500 -19.71900 -6.72700 1.000 82.07000 68 ASN C O 1
ATOM 6563 N N . LEU C 1 69 ? 4.93500 -20.96800 -8.65700 1.000 89.65000 69 LEU C N 1
ATOM 6564 C CA . LEU C 1 69 ? 6.40000 -21.04500 -8.90500 1.000 85.42000 69 LEU C CA 1
ATOM 6565 C C . LEU C 1 69 ? 6.89900 -19.61500 -9.06700 1.000 77.45000 69 LEU C C 1
ATOM 6566 O O . LEU C 1 69 ? 6.41100 -18.94400 -9.98700 1.000 86.13000 69 LEU C O 1
ATOM 6571 N N . GLY C 1 70 ? 7.77400 -19.15800 -8.17100 1.000 64.24000 70 GLY C N 1
ATOM 6572 C CA . GLY C 1 70 ? 8.11600 -17.73300 -8.02900 1.000 63.31000 70 GLY C CA 1
ATOM 6573 C C . GLY C 1 70 ? 7.96000 -17.30400 -6.59200 1.000 64.40000 70 GLY C C 1
ATOM 6574 O O . GLY C 1 70 ? 8.94900 -16.86600 -6.00000 1.000 69.05000 70 GLY C O 1
ATOM 6575 N N . GLU C 1 71 ? 6.77300 -17.48800 -6.02600 1.000 70.42000 71 GLU C N 1
ATOM 6576 C CA . GLU C 1 71 ? 6.56000 -17.39600 -4.56000 1.000 77.37000 71 GLU C CA 1
ATOM 6577 C C . GLU C 1 71 ? 7.21900 -18.60000 -3.87700 1.000 73.90000 71 GLU C C 1
ATOM 6578 O O . GLU C 1 71 ? 7.88000 -18.39100 -2.84200 1.000 70.43000 71 GLU C O 1
ATOM 6584 N N . THR C 1 72 ? 7.04900 -19.80000 -4.44700 1.000 76.79000 72 THR C N 1
ATOM 6585 C CA . THR C 1 72 ? 7.48600 -21.10200 -3.85900 1.000 74.92000 72 THR C CA 1
ATOM 6586 C C . THR C 1 72 ? 9.02200 -21.23000 -4.00000 1.000 71.97000 72 THR C C 1
ATOM 6587 O O . THR C 1 72 ? 9.66900 -21.54600 -2.97900 1.000 64.85000 72 THR C O 1
ATOM 6591 N N . MET C 1 73 ? 9.59600 -20.92800 -5.17600 1.000 73.78000 73 MET C N 1
ATOM 6592 C CA . MET C 1 73 ? 11.07000 -20.76700 -5.37400 1.000 74.47000 73 MET C CA 1
ATOM 6593 C C . MET C 1 73 ? 11.66500 -19.96000 -4.21300 1.000 81.25000 73 MET C C 1
ATOM 6594 O O . MET C 1 73 ? 12.56800 -20.48100 -3.53000 1.000 96.68000 73 MET C O 1
ATOM 6599 N N . GLY C 1 74 ? 11.17600 -18.72900 -4.01900 1.000 78.88000 74 GLY C N 1
ATOM 6600 C CA . GLY C 1 74 ? 11.69200 -17.75500 -3.03500 1.000 73.41000 74 GLY C CA 1
ATOM 6601 C C . GLY C 1 74 ? 11.43500 -18.17900 -1.59800 1.000 67.92000 74 GLY C C 1
ATOM 6602 O O . GLY C 1 74 ? 12.20200 -17.73600 -0.71100 1.000 62.12000 74 GLY C O 1
ATOM 6603 N N . ASN C 1 75 ? 10.37900 -18.97000 -1.37000 1.000 65.95000 75 ASN C N 1
ATOM 6604 C CA . ASN C 1 75 ? 10.03400 -19.54900 -0.04200 1.000 66.04000 75 ASN C CA 1
ATOM 6605 C C . ASN C 1 75 ? 11.13400 -20.54000 0.35400 1.000 59.33000 75 ASN C C 1
ATOM 6606 O O . ASN C 1 75 ? 11.59000 -20.46800 1.51000 1.000 57.66000 75 ASN C O 1
ATOM 6611 N N . ILE C 1 76 ? 11.58300 -21.38600 -0.57900 1.000 54.95000 76 ILE C N 1
ATOM 6612 C CA . ILE C 1 76 ? 12.68800 -22.36900 -0.35000 1.000 57.96000 76 ILE C CA 1
ATOM 6613 C C . ILE C 1 76 ? 13.97800 -21.62700 0.06900 1.000 64.67000 76 ILE C C 1
ATOM 6614 O O . ILE C 1 76 ? 14.57900 -22.01200 1.09400 1.000 62.89000 76 ILE C O 1
ATOM 6619 N N . ILE C 1 77 ? 14.40300 -20.59900 -0.67100 1.000 66.28000 77 ILE C N 1
ATOM 6620 C CA . ILE C 1 77 ? 15.63600 -19.83000 -0.32600 1.000 67.65000 77 ILE C CA 1
ATOM 6621 C C . ILE C 1 77 ? 15.53300 -19.34500 1.12700 1.000 69.43000 77 ILE C C 1
ATOM 6622 O O . ILE C 1 77 ? 16.42100 -19.69000 1.92800 1.000 73.86000 77 ILE C O 1
ATOM 6627 N N . ALA C 1 78 ? 14.46900 -18.61900 1.46300 1.000 68.60000 78 ALA C N 1
ATOM 6628 C CA . ALA C 1 78 ? 14.30100 -17.92400 2.76100 1.000 70.91000 78 ALA C CA 1
ATOM 6629 C C . ALA C 1 78 ? 14.06400 -18.92500 3.91000 1.000 71.10000 78 ALA C C 1
ATOM 6630 O O . ALA C 1 78 ? 14.63300 -18.69400 4.99800 1.000 66.88000 78 ALA C O 1
ATOM 6632 N N . LYS C 1 79 ? 13.24500 -19.97100 3.70400 1.000 71.61000 79 LYS C N 1
ATOM 6633 C CA . LYS C 1 79 ? 12.94800 -21.01400 4.73500 1.000 78.50000 79 LYS C CA 1
ATOM 6634 C C . LYS C 1 79 ? 14.19500 -21.87200 4.96100 1.000 73.46000 79 LYS C C 1
ATOM 6635 O O . LYS C 1 79 ? 14.49900 -22.16500 6.14000 1.000 69.81000 79 LYS C O 1
ATOM 6641 N N . THR C 1 80 ? 14.83400 -22.29900 3.85800 1.000 70.19000 80 THR C N 1
ATOM 6642 C CA . THR C 1 80 ? 16.15200 -22.98900 3.81500 1.000 64.73000 80 THR C CA 1
ATOM 6643 C C . THR C 1 80 ? 17.19000 -22.14000 4.53300 1.000 54.49000 80 THR C C 1
ATOM 6644 O O . THR C 1 80 ? 17.87600 -22.66300 5.41700 1.000 45.96000 80 THR C O 1
ATOM 6648 N N . TYR C 1 81 ? 17.33000 -20.88600 4.10900 1.000 52.67000 81 TYR C N 1
ATOM 6649 C CA . TYR C 1 81 ? 18.32200 -19.94300 4.67100 1.000 53.72000 81 TYR C CA 1
ATOM 6650 C C . TYR C 1 81 ? 18.21200 -20.00400 6.19100 1.000 54.10000 81 TYR C C 1
ATOM 6651 O O . TYR C 1 81 ? 19.24600 -19.94100 6.86500 1.000 50.16000 81 TYR C O 1
ATOM 6660 N N . ASP C 1 82 ? 16.98200 -20.13600 6.69900 1.000 60.86000 82 ASP C N 1
ATOM 6661 C CA . ASP C 1 82 ? 16.68000 -20.06800 8.15200 1.000 63.94000 82 ASP C CA 1
ATOM 6662 C C . ASP C 1 82 ? 17.09600 -21.40600 8.79100 1.000 59.43000 82 ASP C C 1
ATOM 6663 O O . ASP C 1 82 ? 17.96600 -21.34800 9.69200 1.000 55.98000 82 ASP C O 1
ATOM 6668 N N . VAL C 1 83 ? 16.60900 -22.56000 8.28800 1.000 54.13000 83 VAL C N 1
ATOM 6669 C CA . VAL C 1 83 ? 16.90500 -23.90800 8.88200 1.000 51.26000 83 VAL C CA 1
ATOM 6670 C C . VAL C 1 83 ? 18.42600 -24.07200 9.00200 1.000 53.71000 83 VAL C C 1
ATOM 6671 O O . VAL C 1 83 ? 18.86600 -24.58400 10.04400 1.000 50.03000 83 VAL C O 1
ATOM 6675 N N . LEU C 1 84 ? 19.19300 -23.60400 8.00100 1.000 64.97000 84 LEU C N 1
ATOM 6676 C CA . LEU C 1 84 ? 20.69200 -23.59900 7.99600 1.000 65.34000 84 LEU C CA 1
ATOM 6677 C C . LEU C 1 84 ? 21.21300 -22.78200 9.19300 1.000 71.25000 84 LEU C C 1
ATOM 6678 O O . LEU C 1 84 ? 21.99900 -23.34800 9.99400 1.000 75.95000 84 LEU C O 1
ATOM 6683 N N . LEU C 1 85 ? 20.75900 -21.52500 9.32700 1.000 68.06000 85 LEU C N 1
ATOM 6684 C CA . LEU C 1 85 ? 21.24400 -20.54900 10.34300 1.000 65.03000 85 LEU C CA 1
ATOM 6685 C C . LEU C 1 85 ? 20.97900 -21.09100 11.75600 1.000 70.89000 85 LEU C C 1
ATOM 6686 O O . LEU C 1 85 ? 21.84700 -20.88200 12.63300 1.000 76.26000 85 LEU C O 1
ATOM 6691 N N . ARG C 1 86 ? 19.83600 -21.75500 11.97800 1.000 69.48000 86 ARG C N 1
ATOM 6692 C CA . ARG C 1 86 ? 19.46700 -22.33500 13.29900 1.000 73.78000 86 ARG C CA 1
ATOM 6693 C C . ARG C 1 86 ? 20.45100 -23.47000 13.61300 1.000 75.09000 86 ARG C C 1
ATOM 6694 O O . ARG C 1 86 ? 21.23800 -23.31200 14.56900 1.000 86.11000 86 ARG C O 1
ATOM 6702 N N . GLU C 1 87 ? 20.45800 -24.52600 12.79500 1.000 69.41000 87 GLU C N 1
ATOM 6703 C CA . GLU C 1 87 ? 21.13200 -25.81700 13.09500 1.000 69.10000 87 GLU C CA 1
ATOM 6704 C C . GLU C 1 87 ? 22.65100 -25.64900 13.04800 1.000 71.95000 87 GLU C C 1
ATOM 6705 O O . GLU C 1 87 ? 23.34400 -26.57100 13.51500 1.000 73.23000 87 GLU C O 1
ATOM 6711 N N . GLN C 1 88 ? 23.14100 -24.53100 12.49100 1.000 73.26000 88 GLN C N 1
ATOM 6712 C CA . GLN C 1 88 ? 24.58600 -24.28100 12.22600 1.000 70.67000 88 GLN C CA 1
ATOM 6713 C C . GLN C 1 88 ? 25.24300 -25.62600 11.93800 1.000 66.24000 88 GLN C C 1
ATOM 6714 O O . GLN C 1 88 ? 25.92600 -26.18200 12.79700 1.000 62.67000 88 GLN C O 1
ATOM 6720 N N . PRO C 1 89 ? 24.98800 -26.21400 10.74400 1.000 60.12000 89 PRO C N 1
ATOM 6721 C CA . PRO C 1 89 ? 25.61200 -27.46800 10.34300 1.000 55.16000 89 PRO C CA 1
ATOM 6722 C C . PRO C 1 89 ? 27.01400 -27.19900 9.80000 1.000 56.48000 89 PRO C C 1
ATOM 6723 O O . PRO C 1 89 ? 27.32000 -26.02800 9.55800 1.000 59.46000 89 PRO C O 1
ATOM 6727 N N . ASP C 1 90 ? 27.79000 -28.26700 9.58000 1.000 54.27000 90 ASP C N 1
ATOM 6728 C CA . ASP C 1 90 ? 29.16800 -28.22000 9.02200 1.000 53.09000 90 ASP C CA 1
ATOM 6729 C C . ASP C 1 90 ? 29.12700 -28.15200 7.49300 1.000 51.16000 90 ASP C C 1
ATOM 6730 O O . ASP C 1 90 ? 30.02600 -27.50900 6.91200 1.000 52.57000 90 ASP C O 1
ATOM 6735 N N . ALA C 1 91 ? 28.14500 -28.80700 6.86900 1.000 50.62000 91 ALA C N 1
ATOM 6736 C CA . ALA C 1 91 ? 28.08400 -29.01900 5.40600 1.000 52.61000 91 ALA C CA 1
ATOM 6737 C C . ALA C 1 91 ? 26.65500 -29.31700 4.94100 1.000 50.23000 91 ALA C C 1
ATOM 6738 O O . ALA C 1 91 ? 25.82200 -29.72900 5.77100 1.000 49.62000 91 ALA C O 1
ATOM 6740 N N . LEU C 1 92 ? 26.41800 -29.16100 3.63800 1.000 45.14000 92 LEU C N 1
ATOM 6741 C CA . LEU C 1 92 ? 25.10400 -29.36600 2.98600 1.000 46.96000 92 LEU C CA 1
ATOM 6742 C C . LEU C 1 92 ? 25.25200 -30.51600 1.99200 1.000 46.25000 92 LEU C C 1
ATOM 6743 O O . LEU C 1 92 ? 26.22700 -30.47900 1.22900 1.000 47.68000 92 LEU C O 1
ATOM 6748 N N . LEU C 1 93 ? 24.35600 -31.51000 2.03600 1.000 48.38000 93 LEU C N 1
ATOM 6749 C CA . LEU C 1 93 ? 24.26100 -32.58500 1.00700 1.000 50.52000 93 LEU C CA 1
ATOM 6750 C C . LEU C 1 93 ? 22.99300 -32.36400 0.19200 1.000 52.15000 93 LEU C C 1
ATOM 6751 O O . LEU C 1 93 ? 21.93000 -32.15900 0.79100 1.000 61.60000 93 LEU C O 1
ATOM 6756 N N . ILE C 1 94 ? 23.12800 -32.42000 -1.12500 1.000 51.17000 94 ILE C N 1
ATOM 6757 C CA . ILE C 1 94 ? 22.06600 -32.10300 -2.11300 1.000 50.75000 94 ILE C CA 1
ATOM 6758 C C . ILE C 1 94 ? 22.15100 -33.11100 -3.25100 1.000 48.88000 94 ILE C C 1
ATOM 6759 O O . ILE C 1 94 ? 23.27700 -33.38900 -3.70300 1.000 51.94000 94 ILE C O 1
ATOM 6764 N N . LEU C 1 95 ? 21.00600 -33.53600 -3.76700 1.000 46.49000 95 LEU C N 1
ATOM 6765 C CA . LEU C 1 95 ? 20.91200 -34.35800 -4.99500 1.000 48.40000 95 LEU C CA 1
ATOM 6766 C C . LEU C 1 95 ? 20.18000 -33.52800 -6.05200 1.000 51.40000 95 LEU C C 1
ATOM 6767 O O . LEU C 1 95 ? 19.14400 -32.91400 -5.71600 1.000 55.97000 95 LEU C O 1
ATOM 6772 N N . GLY C 1 96 ? 20.75100 -33.44100 -7.24900 1.000 56.03000 96 GLY C N 1
ATOM 6773 C CA . GLY C 1 96 ? 20.01000 -33.17100 -8.49600 1.000 63.98000 96 GLY C CA 1
ATOM 6774 C C . GLY C 1 96 ? 19.65400 -31.70600 -8.68500 1.000 68.94000 96 GLY C C 1
ATOM 6775 O O . GLY C 1 96 ? 20.45600 -30.83500 -8.27700 1.000 60.13000 96 GLY C O 1
ATOM 6776 N N . ASP C 1 97 ? 18.46900 -31.46600 -9.26900 1.000 79.37000 97 ASP C N 1
ATOM 6777 C CA . ASP C 1 97 ? 18.09200 -30.23400 -10.02300 1.000 79.03000 97 ASP C CA 1
ATOM 6778 C C . ASP C 1 97 ? 16.60700 -29.89100 -9.78700 1.000 79.89000 97 ASP C C 1
ATOM 6779 O O . ASP C 1 97 ? 16.01900 -29.19800 -10.64700 1.000 76.77000 97 ASP C O 1
ATOM 6784 N N . THR C 1 98 ? 16.03100 -30.34300 -8.66100 1.000 84.26000 98 THR C N 1
ATOM 6785 C CA . THR C 1 98 ? 14.68500 -29.93700 -8.15600 1.000 79.83000 98 THR C CA 1
ATOM 6786 C C . THR C 1 98 ? 14.82500 -28.54400 -7.53000 1.000 73.52000 98 THR C C 1
ATOM 6787 O O . THR C 1 98 ? 15.96900 -28.09900 -7.35300 1.000 66.76000 98 THR C O 1
ATOM 6791 N N . ASN C 1 99 ? 13.71500 -27.87200 -7.22400 1.000 71.00000 99 ASN C N 1
ATOM 6792 C CA . ASN C 1 99 ? 13.74300 -26.48100 -6.70500 1.000 65.73000 99 ASN C CA 1
ATOM 6793 C C . ASN C 1 99 ? 14.31100 -26.50500 -5.28300 1.000 67.41000 99 ASN C C 1
ATOM 6794 O O . ASN C 1 99 ? 14.80300 -25.45600 -4.84000 1.000 68.95000 99 ASN C O 1
ATOM 6799 N N . SER C 1 100 ? 14.30200 -27.67700 -4.63500 1.000 68.36000 100 SER C N 1
ATOM 6800 C CA . SER C 1 100 ? 14.84500 -27.92200 -3.27000 1.000 72.25000 100 SER C CA 1
ATOM 6801 C C . SER C 1 100 ? 16.26700 -27.36400 -3.14200 1.000 68.70000 100 SER C C 1
ATOM 6802 O O . SER C 1 100 ? 16.57200 -26.71600 -2.13300 1.000 68.19000 100 SER C O 1
ATOM 6805 N N . CYS C 1 101 ? 17.11300 -27.63400 -4.12200 1.000 68.11000 101 CYS C N 1
ATOM 6806 C CA . CYS C 1 101 ? 18.57300 -27.42500 -4.01700 1.000 71.53000 101 CYS C CA 1
ATOM 6807 C C . CYS C 1 101 ? 18.95400 -26.01600 -4.50100 1.000 65.05000 101 CYS C C 1
ATOM 6808 O O . CYS C 1 101 ? 20.09600 -25.82400 -4.95600 1.000 60.82000 101 CYS C O 1
ATOM 6811 N N . LEU C 1 102 ? 18.04900 -25.05200 -4.36100 1.000 64.51000 102 LEU C N 1
ATOM 6812 C CA . LEU C 1 102 ? 18.39900 -23.60800 -4.32100 1.000 67.26000 102 LEU C CA 1
ATOM 6813 C C . LEU C 1 102 ? 18.88300 -23.30400 -2.90400 1.000 64.26000 102 LEU C C 1
ATOM 6814 O O . LEU C 1 102 ? 19.48100 -22.23100 -2.68200 1.000 62.53000 102 LEU C O 1
ATOM 6819 N N . ALA C 1 103 ? 18.62700 -24.24900 -1.99600 1.000 62.98000 103 ALA C N 1
ATOM 6820 C CA . ALA C 1 103 ? 19.15700 -24.31800 -0.61500 1.000 62.34000 103 ALA C CA 1
ATOM 6821 C C . ALA C 1 103 ? 20.65300 -23.96500 -0.59200 1.000 59.89000 103 ALA C C 1
ATOM 6822 O O . ALA C 1 103 ? 21.12400 -23.36000 0.41500 1.000 55.40000 103 ALA C O 1
ATOM 6824 N N . ALA C 1 104 ? 21.37800 -24.36400 -1.64200 1.000 56.21000 104 ALA C N 1
ATOM 6825 C CA . ALA C 1 104 ? 22.80500 -24.04400 -1.86800 1.000 53.16000 104 ALA C CA 1
ATOM 6826 C C . ALA C 1 104 ? 23.00600 -22.52500 -1.79400 1.000 47.19000 104 ALA C C 1
ATOM 6827 O O . ALA C 1 104 ? 23.82100 -22.07300 -0.97400 1.000 46.94000 104 ALA C O 1
ATOM 6829 N N . VAL C 1 105 ? 22.23800 -21.77200 -2.57800 1.000 41.98000 105 VAL C N 1
ATOM 6830 C CA . VAL C 1 105 ? 22.33700 -20.28800 -2.68000 1.000 43.47000 105 VAL C CA 1
ATOM 6831 C C . VAL C 1 105 ? 22.35700 -19.66200 -1.28100 1.000 44.20000 105 VAL C C 1
ATOM 6832 O O . VAL C 1 105 ? 23.00000 -18.60200 -1.11400 1.000 37.47000 105 VAL C O 1
ATOM 6836 N N . SER C 1 106 ? 21.59500 -20.25300 -0.35500 1.000 50.68000 106 SER C N 1
ATOM 6837 C CA . SER C 1 106 ? 21.50900 -19.88400 1.08100 1.000 48.66000 106 SER C CA 1
ATOM 6838 C C . SER C 1 106 ? 22.77200 -20.34700 1.79000 1.000 46.10000 106 SER C C 1
ATOM 6839 O O . SER C 1 106 ? 23.51300 -19.48000 2.27200 1.000 43.62000 106 SER C O 1
ATOM 6842 N N . ALA C 1 107 ? 23.01400 -21.66200 1.81000 1.000 48.07000 107 ALA C N 1
ATOM 6843 C CA . ALA C 1 107 ? 24.20300 -22.28800 2.44800 1.000 53.17000 107 ALA C CA 1
ATOM 6844 C C . ALA C 1 107 ? 25.46600 -21.51800 2.04900 1.000 51.28000 107 ALA C C 1
ATOM 6845 O O . ALA C 1 107 ? 26.20800 -21.07100 2.94100 1.000 46.82000 107 ALA C O 1
ATOM 6847 N N . LYS C 1 108 ? 25.66500 -21.36000 0.74200 1.000 52.42000 108 LYS C N 1
ATOM 6848 C CA . LYS C 1 108 ? 26.81200 -20.65600 0.12500 1.000 51.80000 108 LYS C CA 1
ATOM 6849 C C . LYS C 1 108 ? 26.99100 -19.28000 0.77700 1.000 53.31000 108 LYS C C 1
ATOM 6850 O O . LYS C 1 108 ? 28.14200 -18.91400 1.02300 1.000 55.74000 108 LYS C O 1
ATOM 6856 N N . ARG C 1 109 ? 25.90700 -18.53300 1.02500 1.000 57.02000 109 ARG C N 1
ATOM 6857 C CA . ARG C 1 109 ? 25.98100 -17.19300 1.68100 1.000 58.97000 109 ARG C CA 1
ATOM 6858 C C . ARG C 1 109 ? 26.51300 -17.38000 3.09200 1.000 57.23000 109 ARG C C 1
ATOM 6859 O O . ARG C 1 109 ? 27.49700 -16.72100 3.44400 1.000 62.69000 109 ARG C O 1
ATOM 6867 N N . LEU C 1 110 ? 25.89300 -18.29000 3.83500 1.000 57.38000 110 LEU C N 1
ATOM 6868 C CA . LEU C 1 110 ? 26.25300 -18.62900 5.23400 1.000 60.32000 110 LEU C CA 1
ATOM 6869 C C . LEU C 1 110 ? 27.55200 -19.44300 5.25800 1.000 63.26000 110 LEU C C 1
ATOM 6870 O O . LEU C 1 110 ? 27.84800 -20.04700 6.31400 1.000 63.44000 110 LEU C O 1
ATOM 6875 N N . LYS C 1 111 ? 28.27600 -19.47800 4.13400 1.000 60.58000 111 LYS C N 1
ATOM 6876 C CA . LYS C 1 111 ? 29.62400 -20.08700 4.01900 1.000 58.01000 111 LYS C CA 1
ATOM 6877 C C . LYS C 1 111 ? 29.56900 -21.50200 4.60100 1.000 55.68000 111 LYS C C 1
ATOM 6878 O O . LYS C 1 111 ? 30.31600 -21.79200 5.56100 1.000 55.49000 111 LYS C O 1
ATOM 6884 N N . ILE C 1 112 ? 28.69500 -22.33500 4.03300 1.000 52.03000 112 ILE C N 1
ATOM 6885 C CA . ILE C 1 112 ? 28.57000 -23.77900 4.36100 1.000 47.21000 112 ILE C CA 1
ATOM 6886 C C . ILE C 1 112 ? 28.94900 -24.59200 3.12500 1.000 47.14000 112 ILE C C 1
ATOM 6887 O O . ILE C 1 112 ? 28.35900 -24.47000 2.04900 1.000 48.40000 112 ILE C O 1
ATOM 6892 N N . PRO C 1 113 ? 30.01900 -25.39700 3.23700 1.000 45.91000 113 PRO C N 1
ATOM 6893 C CA . PRO C 1 113 ? 30.41400 -26.29700 2.16400 1.000 44.92000 113 PRO C CA 1
ATOM 6894 C C . PRO C 1 113 ? 29.21500 -27.08100 1.61500 1.000 41.73000 113 PRO C C 1
ATOM 6895 O O . PRO C 1 113 ? 28.65300 -27.91000 2.33700 1.000 41.89000 113 PRO C O 1
ATOM 6899 N N . VAL C 1 114 ? 28.86500 -26.84300 0.35600 1.000 36.24000 114 VAL C N 1
ATOM 6900 C CA . VAL C 1 114 ? 27.82100 -27.64100 -0.35100 1.000 35.97000 114 VAL C CA 1
ATOM 6901 C C . VAL C 1 114 ? 28.45500 -28.84400 -1.05600 1.000 34.57000 114 VAL C C 1
ATOM 6902 O O . VAL C 1 114 ? 29.33300 -28.63200 -1.89400 1.000 37.66000 114 VAL C O 1
ATOM 6906 N N . PHE C 1 115 ? 27.98300 -30.05300 -0.76300 1.000 32.94000 115 PHE C N 1
ATOM 6907 C CA . PHE C 1 115 ? 28.22900 -31.26600 -1.58300 1.000 33.60000 115 PHE C CA 1
ATOM 6908 C C . PHE C 1 115 ? 26.97200 -31.59800 -2.37200 1.000 36.57000 115 PHE C C 1
ATOM 6909 O O . PHE C 1 115 ? 25.90900 -31.72000 -1.76000 1.000 43.47000 115 PHE C O 1
ATOM 6917 N N . HIS C 1 116 ? 27.10900 -31.72100 -3.68900 1.000 37.19000 116 HIS C N 1
ATOM 6918 C CA . HIS C 1 116 ? 25.99800 -31.71900 -4.66100 1.000 39.40000 116 HIS C CA 1
ATOM 6919 C C . HIS C 1 116 ? 26.14600 -32.93900 -5.54600 1.000 42.29000 116 HIS C C 1
ATOM 6920 O O . HIS C 1 116 ? 26.88500 -32.83700 -6.52500 1.000 49.30000 116 HIS C O 1
ATOM 6927 N N . MET C 1 117 ? 25.50100 -34.04900 -5.19200 1.000 43.54000 117 MET C N 1
ATOM 6928 C CA . MET C 1 117 ? 25.42300 -35.25300 -6.06700 1.000 46.06000 117 MET C CA 1
ATOM 6929 C C . MET C 1 117 ? 24.59200 -34.93700 -7.33700 1.000 45.88000 117 MET C C 1
ATOM 6930 O O . MET C 1 117 ? 24.07700 -33.79000 -7.45100 1.000 42.20000 117 MET C O 1
ATOM 6935 N N . GLU C 1 118 ? 24.52700 -35.90400 -8.27100 1.000 47.09000 118 GLU C N 1
ATOM 6936 C CA . GLU C 1 118 ? 23.99400 -35.79900 -9.66600 1.000 50.26000 118 GLU C CA 1
ATOM 6937 C C . GLU C 1 118 ? 24.37900 -34.46000 -10.31300 1.000 50.60000 118 GLU C C 1
ATOM 6938 O O . GLU C 1 118 ? 23.53100 -33.82100 -10.96700 1.000 52.42000 118 GLU C O 1
ATOM 6944 N N . ALA C 1 119 ? 25.63600 -34.06800 -10.17000 1.000 55.48000 119 ALA C N 1
ATOM 6945 C CA . ALA C 1 119 ? 26.20500 -32.86000 -10.79800 1.000 54.61000 119 ALA C CA 1
ATOM 6946 C C . ALA C 1 119 ? 26.48300 -33.14800 -12.27500 1.000 50.10000 119 ALA C C 1
ATOM 6947 O O . ALA C 1 119 ? 26.42500 -34.33100 -12.67500 1.000 48.46000 119 ALA C O 1
ATOM 6949 N N . GLY C 1 120 ? 26.74100 -32.09400 -13.04400 1.000 46.16000 120 GLY C N 1
ATOM 6950 C CA . GLY C 1 120 ? 27.11300 -32.16400 -14.46300 1.000 46.61000 120 GLY C CA 1
ATOM 6951 C C . GLY C 1 120 ? 26.07900 -32.90200 -15.29200 1.000 47.92000 120 GLY C C 1
ATOM 6952 O O . GLY C 1 120 ? 26.47300 -33.48000 -16.31500 1.000 49.00000 120 GLY C O 1
ATOM 6953 N N . ASN C 1 121 ? 24.80900 -32.90500 -14.86500 1.000 51.16000 121 ASN C N 1
ATOM 6954 C CA . ASN C 1 121 ? 23.65900 -33.45500 -15.64700 1.000 51.40000 121 ASN C CA 1
ATOM 6955 C C . ASN C 1 121 ? 23.34300 -32.47300 -16.77500 1.000 48.22000 121 ASN C C 1
ATOM 6956 O O . ASN C 1 121 ? 22.99200 -31.32600 -16.46200 1.000 49.69000 121 ASN C O 1
ATOM 6961 N N . ARG C 1 122 ? 23.53400 -32.87400 -18.02900 1.000 45.62000 122 ARG C N 1
ATOM 6962 C CA . ARG C 1 122 ? 23.32100 -31.99100 -19.20700 1.000 46.63000 122 ARG C CA 1
ATOM 6963 C C . ARG C 1 122 ? 22.75000 -32.84600 -20.33300 1.000 50.37000 122 ARG C C 1
ATOM 6964 O O . ARG C 1 122 ? 23.37500 -33.90500 -20.64900 1.000 53.99000 122 ARG C O 1
ATOM 6972 N N . CYS C 1 123 ? 21.61000 -32.41100 -20.88400 1.000 51.96000 123 CYS C N 1
ATOM 6973 C CA . CYS C 1 123 ? 20.96500 -32.95000 -22.11000 1.000 52.31000 123 CYS C CA 1
ATOM 6974 C C . CYS C 1 123 ? 21.02800 -31.91900 -23.23900 1.000 50.04000 123 CYS C C 1
ATOM 6975 O O . CYS C 1 123 ? 20.54500 -32.22100 -24.33000 1.000 46.31000 123 CYS C O 1
ATOM 6978 N N . PHE C 1 124 ? 21.53300 -30.72100 -22.95200 1.000 54.46000 124 PHE C N 1
ATOM 6979 C CA . PHE C 1 124 ? 21.81100 -29.67900 -23.96300 1.000 59.87000 124 PHE C CA 1
ATOM 6980 C C . PHE C 1 124 ? 20.52300 -29.28600 -24.68800 1.000 64.79000 124 PHE C C 1
ATOM 6981 O O . PHE C 1 124 ? 20.59400 -29.03000 -25.89700 1.000 72.09000 124 PHE C O 1
ATOM 6989 N N . ASP C 1 125 ? 19.38700 -29.26000 -23.98700 1.000 70.42000 125 ASP C N 1
ATOM 6990 C CA . ASP C 1 125 ? 18.13000 -28.64500 -24.49500 1.000 81.90000 125 ASP C CA 1
ATOM 6991 C C . ASP C 1 125 ? 17.59700 -27.71000 -23.41300 1.000 80.33000 125 ASP C C 1
ATOM 6992 O O . ASP C 1 125 ? 17.05200 -28.20100 -22.40900 1.000 73.61000 125 ASP C O 1
ATOM 6997 N N . GLN C 1 126 ? 17.75900 -26.40800 -23.62800 1.000 84.58000 126 GLN C N 1
ATOM 6998 C CA . GLN C 1 126 ? 17.36700 -25.35500 -22.66200 1.000 88.28000 126 GLN C CA 1
ATOM 6999 C C . GLN C 1 126 ? 15.83700 -25.28800 -22.57700 1.000 83.33000 126 GLN C C 1
ATOM 7000 O O . GLN C 1 126 ? 15.34400 -24.80800 -21.53300 1.000 79.53000 126 GLN C O 1
ATOM 7006 N N . ASN C 1 127 ? 15.13200 -25.78000 -23.61600 1.000 81.36000 127 ASN C N 1
ATOM 7007 C CA . ASN C 1 127 ? 13.65200 -26.00400 -23.64800 1.000 77.18000 127 ASN C CA 1
ATOM 7008 C C . ASN C 1 127 ? 13.22700 -26.82800 -22.43200 1.000 76.64000 127 ASN C C 1
ATOM 7009 O O . ASN C 1 127 ? 12.08100 -26.64700 -21.98500 1.000 79.87000 127 ASN C O 1
ATOM 7013 N N . VAL C 1 128 ? 14.11000 -27.72100 -21.96400 1.000 73.48000 128 VAL C N 1
ATOM 7014 C CA . VAL C 1 128 ? 13.85800 -28.70100 -20.86500 1.000 73.07000 128 VAL C CA 1
ATOM 7015 C C . VAL C 1 128 ? 14.08100 -28.01200 -19.52900 1.000 73.33000 128 VAL C C 1
ATOM 7016 O O . VAL C 1 128 ? 15.20700 -27.63600 -19.21500 1.000 74.02000 128 VAL C O 1
ATOM 7020 N N . PRO C 1 129 ? 13.04100 -27.90900 -18.67200 1.000 75.31000 129 PRO C N 1
ATOM 7021 C CA . PRO C 1 129 ? 13.05600 -26.95900 -17.56000 1.000 75.50000 129 PRO C CA 1
ATOM 7022 C C . PRO C 1 129 ? 14.16500 -27.25500 -16.53300 1.000 68.53000 129 PRO C C 1
ATOM 7023 O O . PRO C 1 129 ? 14.61600 -26.32400 -15.87700 1.000 65.45000 129 PRO C O 1
ATOM 7027 N N . GLU C 1 130 ? 14.59600 -28.51400 -16.42700 1.000 60.58000 130 GLU C N 1
ATOM 7028 C CA . GLU C 1 130 ? 15.65600 -28.92100 -15.46800 1.000 62.13000 130 GLU C CA 1
ATOM 7029 C C . GLU C 1 130 ? 16.90900 -28.07600 -15.73000 1.000 65.33000 130 GLU C C 1
ATOM 7030 O O . GLU C 1 130 ? 17.40100 -27.46300 -14.76800 1.000 70.36000 130 GLU C O 1
ATOM 7036 N N . GLU C 1 131 ? 17.34000 -27.97800 -16.99700 1.000 64.39000 131 GLU C N 1
ATOM 7037 C CA . GLU C 1 131 ? 18.61500 -27.33300 -17.42000 1.000 62.51000 131 GLU C CA 1
ATOM 7038 C C . GLU C 1 131 ? 18.72700 -25.90800 -16.85700 1.000 60.75000 131 GLU C C 1
ATOM 7039 O O . GLU C 1 131 ? 19.84500 -25.38000 -16.86400 1.000 65.41000 131 GLU C O 1
ATOM 7045 N N . ILE C 1 132 ? 17.63800 -25.29300 -16.38600 1.000 59.60000 132 ILE C N 1
ATOM 7046 C CA . ILE C 1 132 ? 17.72000 -23.96400 -15.70800 1.000 61.71000 132 ILE C CA 1
ATOM 7047 C C . ILE C 1 132 ? 18.42700 -24.17200 -14.36600 1.000 59.46000 132 ILE C C 1
ATOM 7048 O O . ILE C 1 132 ? 19.57400 -23.71800 -14.22900 1.000 63.86000 132 ILE C O 1
ATOM 7053 N N . ASN C 1 133 ? 17.79400 -24.88600 -13.44000 1.000 55.76000 133 ASN C N 1
ATOM 7054 C CA . ASN C 1 133 ? 18.35500 -25.16400 -12.09200 1.000 59.56000 133 ASN C CA 1
ATOM 7055 C C . ASN C 1 133 ? 19.70500 -25.91100 -12.19500 1.000 63.86000 133 ASN C C 1
ATOM 7056 O O . ASN C 1 133 ? 20.48400 -25.81600 -11.22900 1.000 69.70000 133 ASN C O 1
ATOM 7061 N N . ARG C 1 134 ? 19.96300 -26.66100 -13.28200 1.000 63.75000 134 ARG C N 1
ATOM 7062 C CA . ARG C 1 134 ? 21.16500 -27.53800 -13.43800 1.000 61.60000 134 ARG C CA 1
ATOM 7063 C C . ARG C 1 134 ? 22.42400 -26.66300 -13.38900 1.000 64.14000 134 ARG C C 1
ATOM 7064 O O . ARG C 1 134 ? 23.16300 -26.77500 -12.40700 1.000 62.83000 134 ARG C O 1
ATOM 7072 N N . LYS C 1 135 ? 22.61400 -25.79900 -14.39400 1.000 68.09000 135 LYS C N 1
ATOM 7073 C CA . LYS C 1 135 ? 23.67300 -24.74900 -14.46100 1.000 71.39000 135 LYS C CA 1
ATOM 7074 C C . LYS C 1 135 ? 23.85300 -24.05400 -13.09000 1.000 64.60000 135 LYS C C 1
ATOM 7075 O O . LYS C 1 135 ? 24.98000 -24.06200 -12.58400 1.000 66.31000 135 LYS C O 1
ATOM 7081 N N . ILE C 1 136 ? 22.78900 -23.47800 -12.51600 1.000 60.88000 136 ILE C N 1
ATOM 7082 C CA . ILE C 1 136 ? 22.82900 -22.61600 -11.28400 1.000 63.36000 136 ILE C CA 1
ATOM 7083 C C . ILE C 1 136 ? 23.49100 -23.37500 -10.11300 1.000 63.64000 136 ILE C C 1
ATOM 7084 O O . ILE C 1 136 ? 24.46500 -22.84300 -9.55900 1.000 70.37000 136 ILE C O 1
ATOM 7089 N N . VAL C 1 137 ? 22.95100 -24.53300 -9.71100 1.000 61.25000 137 VAL C N 1
ATOM 7090 C CA . VAL C 1 137 ? 23.34500 -25.26900 -8.46800 1.000 59.81000 137 VAL C CA 1
ATOM 7091 C C . VAL C 1 137 ? 24.74400 -25.88000 -8.65300 1.000 54.66000 137 VAL C C 1
ATOM 7092 O O . VAL C 1 137 ? 25.56800 -25.76800 -7.72700 1.000 49.46000 137 VAL C O 1
ATOM 7096 N N . ASP C 1 138 ? 25.00800 -26.49400 -9.80700 1.000 55.01000 138 ASP C N 1
ATOM 7097 C CA . ASP C 1 138 ? 26.34600 -27.04300 -10.16100 1.000 57.91000 138 ASP C CA 1
ATOM 7098 C C . ASP C 1 138 ? 27.39000 -25.97600 -9.77600 1.000 57.97000 138 ASP C C 1
ATOM 7099 O O . ASP C 1 138 ? 28.30900 -26.30500 -9.01000 1.000 56.97000 138 ASP C O 1
ATOM 7104 N N . HIS C 1 139 ? 27.17700 -24.71900 -10.19200 1.000 58.87000 139 HIS C N 1
ATOM 7105 C CA . HIS C 1 139 ? 28.19100 -23.62300 -10.18200 1.000 57.33000 139 HIS C CA 1
ATOM 7106 C C . HIS C 1 139 ? 28.21700 -22.86400 -8.85900 1.000 52.64000 139 HIS C C 1
ATOM 7107 O O . HIS C 1 139 ? 29.14900 -22.08600 -8.68500 1.000 60.67000 139 HIS C O 1
ATOM 7114 N N . VAL C 1 140 ? 27.23800 -23.05900 -7.98100 1.000 48.20000 140 VAL C N 1
ATOM 7115 C CA . VAL C 1 140 ? 27.21300 -22.41200 -6.63800 1.000 46.41000 140 VAL C CA 1
ATOM 7116 C C . VAL C 1 140 ? 27.78100 -23.40300 -5.61100 1.000 45.64000 140 VAL C C 1
ATOM 7117 O O . VAL C 1 140 ? 28.53200 -22.95600 -4.73300 1.000 50.45000 140 VAL C O 1
ATOM 7121 N N . SER C 1 141 ? 27.49700 -24.69900 -5.75300 1.000 41.97000 141 SER C N 1
ATOM 7122 C CA . SER C 1 141 ? 28.08800 -25.78700 -4.92400 1.000 42.08000 141 SER C CA 1
ATOM 7123 C C . SER C 1 141 ? 29.62600 -25.68200 -4.88500 1.000 39.92000 141 SER C C 1
ATOM 7124 O O . SER C 1 141 ? 30.21500 -25.10400 -5.81500 1.000 36.88000 141 SER C O 1
ATOM 7127 N N . ASP C 1 142 ? 30.23900 -26.25200 -3.84400 1.000 40.77000 142 ASP C N 1
ATOM 7128 C CA . ASP C 1 142 ? 31.67900 -26.10200 -3.50000 1.000 43.61000 142 ASP C CA 1
ATOM 7129 C C . ASP C 1 142 ? 32.41600 -27.39000 -3.87700 1.000 40.50000 142 ASP C C 1
ATOM 7130 O O . ASP C 1 142 ? 33.61000 -27.29500 -4.21800 1.000 38.65000 142 ASP C O 1
ATOM 7135 N N . VAL C 1 143 ? 31.73500 -28.53900 -3.77800 1.000 37.53000 143 VAL C N 1
ATOM 7136 C CA . VAL C 1 143 ? 32.20500 -29.87200 -4.26800 1.000 37.59000 143 VAL C CA 1
ATOM 7137 C C . VAL C 1 143 ? 31.10700 -30.46400 -5.14600 1.000 40.34000 143 VAL C C 1
ATOM 7138 O O . VAL C 1 143 ? 30.00500 -30.61600 -4.65200 1.000 45.41000 143 VAL C O 1
ATOM 7142 N N . ASN C 1 144 ? 31.41400 -30.78500 -6.40200 1.000 45.43000 144 ASN C N 1
ATOM 7143 C CA . ASN C 1 144 ? 30.46900 -31.40700 -7.36800 1.000 45.73000 144 ASN C CA 1
ATOM 7144 C C . ASN C 1 144 ? 30.76800 -32.90600 -7.47300 1.000 50.72000 144 ASN C C 1
ATOM 7145 O O . ASN C 1 144 ? 31.92300 -33.25900 -7.81500 1.000 56.64000 144 ASN C O 1
ATOM 7150 N N . LEU C 1 145 ? 29.76600 -33.74500 -7.20200 1.000 47.91000 145 LEU C N 1
ATOM 7151 C CA . LEU C 1 145 ? 29.88800 -35.21800 -7.22200 1.000 45.57000 145 LEU C CA 1
ATOM 7152 C C . LEU C 1 145 ? 29.06300 -35.76700 -8.36900 1.000 42.76000 145 LEU C C 1
ATOM 7153 O O . LEU C 1 145 ? 27.97400 -36.29700 -8.16500 1.000 47.57000 145 LEU C O 1
ATOM 7158 N N . PRO C 1 146 ? 29.61000 -35.73200 -9.59300 1.000 37.97000 146 PRO C N 1
ATOM 7159 C CA . PRO C 1 146 ? 28.90600 -36.21600 -10.76900 1.000 41.62000 146 PRO C CA 1
ATOM 7160 C C . PRO C 1 146 ? 28.88400 -37.75400 -10.83600 1.000 45.40000 146 PRO C C 1
ATOM 7161 O O . PRO C 1 146 ? 29.91700 -38.34700 -10.55100 1.000 44.69000 146 PRO C O 1
ATOM 7165 N N . TYR C 1 147 ? 27.75000 -38.35600 -11.23500 1.000 46.71000 147 TYR C N 1
ATOM 7166 C CA . TYR C 1 147 ? 27.59600 -39.83200 -11.35900 1.000 48.56000 147 TYR C CA 1
ATOM 7167 C C . TYR C 1 147 ? 28.68600 -40.40100 -12.27400 1.000 48.47000 147 TYR C C 1
ATOM 7168 O O . TYR C 1 147 ? 29.22800 -41.45800 -11.94500 1.000 54.53000 147 TYR C O 1
ATOM 7177 N N . THR C 1 148 ? 28.96700 -39.75000 -13.40700 1.000 45.85000 148 THR C N 1
ATOM 7178 C CA . THR C 1 148 ? 29.80700 -40.32400 -14.49100 1.000 47.56000 148 THR C CA 1
ATOM 7179 C C . THR C 1 148 ? 30.98800 -39.43800 -14.86800 1.000 48.70000 148 THR C C 1
ATOM 7180 O O . THR C 1 148 ? 30.95100 -38.22500 -14.63000 1.000 45.64000 148 THR C O 1
ATOM 7184 N N . GLU C 1 149 ? 31.93500 -40.04000 -15.57400 1.000 52.44000 149 GLU C N 1
ATOM 7185 C CA . GLU C 1 149 ? 33.08000 -39.33500 -16.17400 1.000 54.78000 149 GLU C CA 1
ATOM 7186 C C . GLU C 1 149 ? 32.53000 -38.31800 -17.18000 1.000 51.92000 149 GLU C C 1
ATOM 7187 O O . GLU C 1 149 ? 33.13000 -37.23900 -17.29200 1.000 60.61000 149 GLU C O 1
ATOM 7193 N N . HIS C 1 150 ? 31.40900 -38.61400 -17.84600 1.000 46.74000 150 HIS C N 1
ATOM 7194 C CA . HIS C 1 150 ? 30.79800 -37.67700 -18.82900 1.000 46.67000 150 HIS C CA 1
ATOM 7195 C C . HIS C 1 150 ? 30.55300 -36.35200 -18.09400 1.000 41.95000 150 HIS C C 1
ATOM 7196 O O . HIS C 1 150 ? 31.14800 -35.31800 -18.48100 1.000 36.47000 150 HIS C O 1
ATOM 7203 N N . SER C 1 151 ? 29.81900 -36.42000 -16.98400 1.000 39.59000 151 SER C N 1
ATOM 7204 C CA . SER C 1 151 ? 29.38700 -35.24600 -16.18200 1.000 38.84000 151 SER C CA 1
ATOM 7205 C C . SER C 1 151 ? 30.59800 -34.49200 -15.62200 1.000 38.51000 151 SER C C 1
ATOM 7206 O O . SER C 1 151 ? 30.49300 -33.27200 -15.47300 1.000 39.12000 151 SER C O 1
ATOM 7209 N N . ARG C 1 152 ? 31.69200 -35.18500 -15.30300 1.000 40.03000 152 ARG C N 1
ATOM 7210 C CA . ARG C 1 152 ? 32.98200 -34.53200 -14.95300 1.000 42.27000 152 ARG C CA 1
ATOM 7211 C C . ARG C 1 152 ? 33.45300 -33.73500 -16.16900 1.000 40.78000 152 ARG C C 1
ATOM 7212 O O . ARG C 1 152 ? 33.64000 -32.51600 -16.04300 1.000 38.27000 152 ARG C O 1
ATOM 7220 N N . ARG C 1 153 ? 33.60000 -34.40000 -17.31200 1.000 41.57000 153 ARG C N 1
ATOM 7221 C CA . ARG C 1 153 ? 34.06200 -33.75100 -18.55800 1.000 46.43000 153 ARG C CA 1
ATOM 7222 C C . ARG C 1 153 ? 33.23400 -32.47800 -18.75400 1.000 48.90000 153 ARG C C 1
ATOM 7223 O O . ARG C 1 153 ? 33.85100 -31.40400 -18.94000 1.000 54.02000 153 ARG C O 1
ATOM 7231 N N . TYR C 1 154 ? 31.90100 -32.58200 -18.66200 1.000 46.49000 154 TYR C N 1
ATOM 7232 C CA . TYR C 1 154 ? 30.97300 -31.43200 -18.83600 1.000 48.23000 154 TYR C CA 1
ATOM 7233 C C . TYR C 1 154 ? 31.43600 -30.28400 -17.92400 1.000 44.95000 154 TYR C C 1
ATOM 7234 O O . TYR C 1 154 ? 31.71200 -29.18700 -18.43600 1.000 45.29000 154 TYR C O 1
ATOM 7243 N N . LEU C 1 155 ? 31.56800 -30.57100 -16.62300 1.000 40.42000 155 LEU C N 1
ATOM 7244 C CA . LEU C 1 155 ? 31.87800 -29.60000 -15.53900 1.000 39.51000 155 LEU C CA 1
ATOM 7245 C C . LEU C 1 155 ? 33.23200 -28.92200 -15.75900 1.000 39.44000 155 LEU C C 1
ATOM 7246 O O . LEU C 1 155 ? 33.29900 -27.70800 -15.56300 1.000 38.22000 155 LEU C O 1
ATOM 7251 N N . LEU C 1 156 ? 34.28800 -29.69500 -16.02900 1.000 38.46000 156 LEU C N 1
ATOM 7252 C CA . LEU C 1 156 ? 35.65900 -29.15900 -16.23500 1.000 40.88000 156 LEU C CA 1
ATOM 7253 C C . LEU C 1 156 ? 35.61400 -28.11400 -17.35800 1.000 44.94000 156 LEU C C 1
ATOM 7254 O O . LEU C 1 156 ? 36.39900 -27.13200 -17.31300 1.000 43.32000 156 LEU C O 1
ATOM 7259 N N . ASP C 1 157 ? 34.72500 -28.32900 -18.32800 1.000 50.01000 157 ASP C N 1
ATOM 7260 C CA . ASP C 1 157 ? 34.63900 -27.52700 -19.56700 1.000 52.49000 157 ASP C CA 1
ATOM 7261 C C . ASP C 1 157 ? 33.84900 -26.25300 -19.29500 1.000 51.08000 157 ASP C C 1
ATOM 7262 O O . ASP C 1 157 ? 34.06800 -25.26800 -20.01100 1.000 58.51000 157 ASP C O 1
ATOM 7267 N N . GLU C 1 158 ? 32.97400 -26.28000 -18.29600 1.000 48.37000 158 GLU C N 1
ATOM 7268 C CA . GLU C 1 158 ? 32.36700 -25.06600 -17.70100 1.000 48.07000 158 GLU C CA 1
ATOM 7269 C C . GLU C 1 158 ? 33.35700 -24.49100 -16.67300 1.000 49.53000 158 GLU C C 1
ATOM 7270 O O . GLU C 1 158 ? 32.93900 -23.71900 -15.80800 1.000 47.37000 158 GLU C O 1
ATOM 7276 N N . GLY C 1 159 ? 34.64000 -24.85100 -16.79100 1.000 54.85000 159 GLY C N 1
ATOM 7277 C CA . GLY C 1 159 ? 35.74700 -24.37700 -15.93400 1.000 55.93000 159 GLY C CA 1
ATOM 7278 C C . GLY C 1 159 ? 35.39400 -24.32100 -14.45200 1.000 53.64000 159 GLY C C 1
ATOM 7279 O O . GLY C 1 159 ? 35.70900 -23.31200 -13.83000 1.000 55.80000 159 GLY C O 1
ATOM 7280 N N . PHE C 1 160 ? 34.80200 -25.37700 -13.89200 1.000 56.70000 160 PHE C N 1
ATOM 7281 C CA . PHE C 1 160 ? 34.66200 -25.57700 -12.42200 1.000 60.53000 160 PHE C CA 1
ATOM 7282 C C . PHE C 1 160 ? 35.99400 -26.10400 -11.86000 1.000 53.87000 160 PHE C C 1
ATOM 7283 O O . PHE C 1 160 ? 36.80900 -26.61400 -12.63400 1.000 54.96000 160 PHE C O 1
ATOM 7291 N N . ASN C 1 161 ? 36.20500 -25.98800 -10.55100 1.000 48.92000 161 ASN C N 1
ATOM 7292 C CA . ASN C 1 161 ? 37.51000 -26.27000 -9.89400 1.000 52.44000 161 ASN C CA 1
ATOM 7293 C C . ASN C 1 161 ? 37.87400 -27.76300 -9.98500 1.000 52.12000 161 ASN C C 1
ATOM 7294 O O . ASN C 1 161 ? 37.50300 -28.50300 -9.05800 1.000 52.89000 161 ASN C O 1
ATOM 7299 N N . LYS C 1 162 ? 38.65400 -28.14300 -11.01600 1.000 52.28000 162 LYS C N 1
ATOM 7300 C CA . LYS C 1 162 ? 39.46400 -29.39900 -11.15200 1.000 50.06000 162 LYS C CA 1
ATOM 7301 C C . LYS C 1 162 ? 39.49200 -30.23600 -9.87000 1.000 45.70000 162 LYS C C 1
ATOM 7302 O O . LYS C 1 162 ? 39.26700 -31.46000 -9.95400 1.000 48.33000 162 LYS C O 1
ATOM 7308 N N . ALA C 1 163 ? 39.89000 -29.60900 -8.76100 1.000 40.15000 163 ALA C N 1
ATOM 7309 C CA . ALA C 1 163 ? 40.35400 -30.25300 -7.51300 1.000 40.93000 163 ALA C CA 1
ATOM 7310 C C . ALA C 1 163 ? 39.18000 -30.75500 -6.66300 1.000 42.79000 163 ALA C C 1
ATOM 7311 O O . ALA C 1 163 ? 39.43800 -31.55200 -5.70200 1.000 39.69000 163 ALA C O 1
ATOM 7313 N N . ASN C 1 164 ? 37.96000 -30.27600 -6.95700 1.000 42.30000 164 ASN C N 1
ATOM 7314 C CA . ASN C 1 164 ? 36.71800 -30.59100 -6.19700 1.000 41.47000 164 ASN C CA 1
ATOM 7315 C C . ASN C 1 164 ? 35.67200 -31.21600 -7.13100 1.000 44.81000 164 ASN C C 1
ATOM 7316 O O . ASN C 1 164 ? 34.48100 -30.83800 -7.05600 1.000 45.55000 164 ASN C O 1
ATOM 7321 N N . ILE C 1 165 ? 36.10100 -32.14900 -7.97400 1.000 45.99000 165 ILE C N 1
ATOM 7322 C CA . ILE C 1 165 ? 35.20100 -33.01500 -8.77100 1.000 48.20000 165 ILE C CA 1
ATOM 7323 C C . ILE C 1 165 ? 35.59100 -34.45300 -8.46900 1.000 52.27000 165 ILE C C 1
ATOM 7324 O O . ILE C 1 165 ? 36.79300 -34.78200 -8.62800 1.000 68.52000 165 ILE C O 1
ATOM 7329 N N . PHE C 1 166 ? 34.64000 -35.23800 -7.95500 1.000 48.54000 166 PHE C N 1
ATOM 7330 C CA . PHE C 1 166 ? 34.79300 -36.69200 -7.68900 1.000 46.08000 166 PHE C CA 1
ATOM 7331 C C . PHE C 1 166 ? 33.63100 -37.42400 -8.34100 1.000 42.29000 166 PHE C C 1
ATOM 7332 O O . PHE C 1 166 ? 32.49800 -36.95400 -8.25200 1.000 44.26000 166 PHE C O 1
ATOM 7340 N N . VAL C 1 167 ? 33.91800 -38.51500 -9.02400 1.000 40.78000 167 VAL C N 1
ATOM 7341 C CA . VAL C 1 167 ? 32.86700 -39.29400 -9.72300 1.000 45.03000 167 VAL C CA 1
ATOM 7342 C C . VAL C 1 167 ? 32.43500 -40.42200 -8.78900 1.000 45.88000 167 VAL C C 1
ATOM 7343 O O . VAL C 1 167 ? 33.20000 -41.39500 -8.65000 1.000 48.34000 167 VAL C O 1
ATOM 7347 N N . THR C 1 168 ? 31.27100 -40.24900 -8.14700 1.000 48.42000 168 THR C N 1
ATOM 7348 C CA . THR C 1 168 ? 30.65100 -41.19400 -7.17700 1.000 47.88000 168 THR C CA 1
ATOM 7349 C C . THR C 1 168 ? 30.25900 -42.48900 -7.90400 1.000 45.61000 168 THR C C 1
ATOM 7350 O O . THR C 1 168 ? 30.37000 -43.54900 -7.29000 1.000 44.08000 168 THR C O 1
ATOM 7353 N N . GLY C 1 169 ? 29.89200 -42.40800 -9.18500 1.000 45.71000 169 GLY C N 1
ATOM 7354 C CA . GLY C 1 169 ? 29.12400 -43.45600 -9.88500 1.000 48.85000 169 GLY C CA 1
ATOM 7355 C C . GLY C 1 169 ? 27.65000 -43.21500 -9.64900 1.000 49.96000 169 GLY C C 1
ATOM 7356 O O . GLY C 1 169 ? 27.36400 -42.33600 -8.82200 1.000 50.44000 169 GLY C O 1
ATOM 7357 N N . SER C 1 170 ? 26.74600 -43.91900 -10.34600 1.000 51.52000 170 SER C N 1
ATOM 7358 C CA . SER C 1 170 ? 25.27700 -43.81400 -10.10800 1.000 51.49000 170 SER C CA 1
ATOM 7359 C C . SER C 1 170 ? 24.94500 -44.46100 -8.77700 1.000 51.27000 170 SER C C 1
ATOM 7360 O O . SER C 1 170 ? 25.43600 -45.55000 -8.45800 1.000 51.50000 170 SER C O 1
ATOM 7363 N N . PRO C 1 171 ? 24.07600 -43.81400 -7.98400 1.000 49.78000 171 PRO C N 1
ATOM 7364 C CA . PRO C 1 171 ? 23.68100 -44.35100 -6.69300 1.000 53.59000 171 PRO C CA 1
ATOM 7365 C C . PRO C 1 171 ? 22.55800 -45.37900 -6.83700 1.000 57.17000 171 PRO C C 1
ATOM 7366 O O . PRO C 1 171 ? 22.15000 -45.89300 -5.82500 1.000 70.74000 171 PRO C O 1
ATOM 7370 N N . MET C 1 172 ? 22.08800 -45.64300 -8.06100 1.000 53.36000 172 MET C N 1
ATOM 7371 C CA . MET C 1 172 ? 20.94100 -46.55700 -8.29100 1.000 56.90000 172 MET C CA 1
ATOM 7372 C C . MET C 1 172 ? 21.40300 -48.00600 -8.11100 1.000 54.42000 172 MET C C 1
ATOM 7373 O O . MET C 1 172 ? 20.77700 -48.71100 -7.30900 1.000 57.09000 172 MET C O 1
ATOM 7378 N N . THR C 1 173 ? 22.47900 -48.42300 -8.78400 1.000 54.63000 173 THR C N 1
ATOM 7379 C CA . THR C 1 173 ? 23.04400 -49.80000 -8.67600 1.000 56.75000 173 THR C CA 1
ATOM 7380 C C . THR C 1 173 ? 23.14600 -50.22800 -7.21500 1.000 52.77000 173 THR C C 1
ATOM 7381 O O . THR C 1 173 ? 23.04400 -51.44300 -6.96800 1.000 49.95000 173 THR C O 1
ATOM 7385 N N . GLU C 1 174 ? 23.37100 -49.27900 -6.30500 1.000 51.45000 174 GLU C N 1
ATOM 7386 C CA . GLU C 1 174 ? 23.40600 -49.53700 -4.84000 1.000 59.27000 174 GLU C CA 1
ATOM 7387 C C . GLU C 1 174 ? 21.97200 -49.63400 -4.29300 1.000 62.68000 174 GLU C C 1
ATOM 7388 O O . GLU C 1 174 ? 21.62000 -50.69400 -3.72900 1.000 73.70000 174 GLU C O 1
ATOM 7394 N N . VAL C 1 175 ? 21.18000 -48.56800 -4.42400 1.000 59.66000 175 VAL C N 1
ATOM 7395 C CA . VAL C 1 175 ? 19.76300 -48.52800 -3.95500 1.000 57.02000 175 VAL C CA 1
ATOM 7396 C C . VAL C 1 175 ? 19.07100 -49.82300 -4.40600 1.000 53.77000 175 VAL C C 1
ATOM 7397 O O . VAL C 1 175 ? 18.33500 -50.40600 -3.60200 1.000 52.11000 175 VAL C O 1
ATOM 7401 N N . ILE C 1 176 ? 19.35600 -50.28400 -5.62400 1.000 54.70000 176 ILE C N 1
ATOM 7402 C CA . ILE C 1 176 ? 18.65100 -51.42300 -6.28300 1.000 60.94000 176 ILE C CA 1
ATOM 7403 C C . ILE C 1 176 ? 19.13800 -52.76600 -5.70100 1.000 65.58000 176 ILE C C 1
ATOM 7404 O O . ILE C 1 176 ? 18.30800 -53.69700 -5.60400 1.000 54.00000 176 ILE C O 1
ATOM 7409 N N . GLU C 1 177 ? 20.41600 -52.87200 -5.32000 1.000 75.95000 177 GLU C N 1
ATOM 7410 C CA . GLU C 1 177 ? 20.96700 -54.07200 -4.62300 1.000 81.97000 177 GLU C CA 1
ATOM 7411 C C . GLU C 1 177 ? 20.37300 -54.14000 -3.21400 1.000 72.57000 177 GLU C C 1
ATOM 7412 O O . GLU C 1 177 ? 20.08800 -55.25200 -2.74100 1.000 68.69000 177 GLU C O 1
ATOM 7418 N N . ALA C 1 178 ? 20.20600 -52.98500 -2.57000 1.000 69.64000 178 ALA C N 1
ATOM 7419 C CA . ALA C 1 178 ? 19.81100 -52.86800 -1.15000 1.000 73.44000 178 ALA C CA 1
ATOM 7420 C C . ALA C 1 178 ? 18.35400 -53.29800 -0.98200 1.000 70.62000 178 ALA C C 1
ATOM 7421 O O . ALA C 1 178 ? 17.94100 -53.49200 0.18000 1.000 72.14000 178 ALA C O 1
ATOM 7423 N N . HIS C 1 179 ? 17.61700 -53.41900 -2.09600 1.000 66.67000 179 HIS C N 1
ATOM 7424 C CA . HIS C 1 179 ? 16.20300 -53.87900 -2.15100 1.000 69.32000 179 HIS C CA 1
ATOM 7425 C C . HIS C 1 179 ? 16.05300 -54.97700 -3.21400 1.000 65.00000 179 HIS C C 1
ATOM 7426 O O . HIS C 1 179 ? 15.05200 -54.94400 -3.93600 1.000 65.16000 179 HIS C O 1
ATOM 7433 N N . ARG C 1 180 ? 17.00300 -55.90600 -3.33000 1.000 70.21000 180 ARG C N 1
ATOM 7434 C CA . ARG C 1 180 ? 17.04500 -56.86000 -4.48100 1.000 80.41000 180 ARG C CA 1
ATOM 7435 C C . ARG C 1 180 ? 16.05900 -58.01000 -4.26600 1.000 82.20000 180 ARG C C 1
ATOM 7436 O O . ARG C 1 180 ? 15.52900 -58.53500 -5.27800 1.000 70.43000 180 ARG C O 1
ATOM 7444 N N . ASP C 1 181 ? 15.86200 -58.40400 -3.00600 1.000 91.34000 181 ASP C N 1
ATOM 7445 C CA . ASP C 1 181 ? 14.94700 -59.49900 -2.59500 1.000 90.80000 181 ASP C CA 1
ATOM 7446 C C . ASP C 1 181 ? 13.51500 -58.96400 -2.65100 1.000 95.84000 181 ASP C C 1
ATOM 7447 O O . ASP C 1 181 ? 12.70400 -59.56300 -3.37300 1.000 116.38000 181 ASP C O 1
ATOM 7452 N N . LYS C 1 182 ? 13.25700 -57.83400 -1.97700 1.000 91.86000 182 LYS C N 1
ATOM 7453 C CA . LYS C 1 182 ? 11.96800 -57.07600 -1.99200 1.000 94.11000 182 LYS C CA 1
ATOM 7454 C C . LYS C 1 182 ? 11.40100 -56.96500 -3.42300 1.000 88.85000 182 LYS C C 1
ATOM 7455 O O . LYS C 1 182 ? 10.18500 -56.68900 -3.56900 1.000 89.41000 182 LYS C O 1
ATOM 7461 N N . ILE C 1 183 ? 12.25700 -57.09200 -4.43700 1.000 80.10000 183 ILE C N 1
ATOM 7462 C CA . ILE C 1 183 ? 11.87000 -57.03900 -5.87300 1.000 78.83000 183 ILE C CA 1
ATOM 7463 C C . ILE C 1 183 ? 11.49400 -58.45800 -6.30800 1.000 85.26000 183 ILE C C 1
ATOM 7464 O O . ILE C 1 183 ? 10.35900 -58.65000 -6.75800 1.000 91.34000 183 ILE C O 1
ATOM 7469 N N . ASN C 1 184 ? 12.39900 -59.42000 -6.11800 1.000 93.30000 184 ASN C N 1
ATOM 7470 C CA . ASN C 1 184 ? 12.33100 -60.77000 -6.74200 1.000 99.05000 184 ASN C CA 1
ATOM 7471 C C . ASN C 1 184 ? 11.31600 -61.65300 -5.99700 1.000 99.26000 184 ASN C C 1
ATOM 7472 O O . ASN C 1 184 ? 10.79100 -62.59300 -6.62900 1.000 102.89000 184 ASN C O 1
ATOM 7477 N N . HIS C 1 185 ? 11.06700 -61.36600 -4.71100 1.000 100.72000 185 HIS C N 1
ATOM 7478 C CA . HIS C 1 185 ? 9.97000 -61.94000 -3.88200 1.000 98.87000 185 HIS C CA 1
ATOM 7479 C C . HIS C 1 185 ? 8.80800 -60.93200 -3.80800 1.000 99.96000 185 HIS C C 1
ATOM 7480 O O . HIS C 1 185 ? 8.34300 -60.64900 -2.67300 1.000 98.85000 185 HIS C O 1
ATOM 7487 N N . SER C 1 186 ? 8.37300 -60.38900 -4.95900 1.000 95.63000 186 SER C N 1
ATOM 7488 C CA . SER C 1 186 ? 7.27100 -59.39000 -5.06700 1.000 95.90000 186 SER C CA 1
ATOM 7489 C C . SER C 1 186 ? 6.13700 -59.93500 -5.94300 1.000 99.68000 186 SER C C 1
ATOM 7490 O O . SER C 1 186 ? 6.42100 -60.62000 -6.94500 1.000 85.36000 186 SER C O 1
ATOM 7493 N N . ASP C 1 187 ? 4.90600 -59.54700 -5.60000 1.000 111.99000 187 ASP C N 1
ATOM 7494 C CA . ASP C 1 187 ? 3.63000 -60.16300 -6.05500 1.000 112.28000 187 ASP C CA 1
ATOM 7495 C C . ASP C 1 187 ? 3.17000 -59.50700 -7.36100 1.000 104.21000 187 ASP C C 1
ATOM 7496 O O . ASP C 1 187 ? 2.57200 -60.20300 -8.19200 1.000 103.49000 187 ASP C O 1
ATOM 7501 N N . VAL C 1 188 ? 3.48400 -58.22600 -7.53700 1.000 97.22000 188 VAL C N 1
ATOM 7502 C CA . VAL C 1 188 ? 2.82700 -57.29600 -8.50000 1.000 104.57000 188 VAL C CA 1
ATOM 7503 C C . VAL C 1 188 ? 2.33200 -58.04200 -9.75400 1.000 99.81000 188 VAL C C 1
ATOM 7504 O O . VAL C 1 188 ? 1.42900 -57.51800 -10.41500 1.000 100.16000 188 VAL C O 1
ATOM 7508 N N . LEU C 1 189 ? 2.91600 -59.18800 -10.10500 1.000 101.01000 189 LEU C N 1
ATOM 7509 C CA . LEU C 1 189 ? 2.55300 -59.94500 -11.33500 1.000 107.41000 189 LEU C CA 1
ATOM 7510 C C . LEU C 1 189 ? 1.33300 -60.83200 -11.07400 1.000 112.60000 189 LEU C C 1
ATOM 7511 O O . LEU C 1 189 ? 0.47100 -60.93500 -11.97600 1.000 106.46000 189 LEU C O 1
ATOM 7516 N N . ASN C 1 190 ? 1.26900 -61.45500 -9.89600 1.000 115.03000 190 ASN C N 1
ATOM 7517 C CA . ASN C 1 190 ? 0.03800 -62.11100 -9.38400 1.000 111.05000 190 ASN C CA 1
ATOM 7518 C C . ASN C 1 190 ? -1.02800 -61.02800 -9.17100 1.000 110.89000 190 ASN C C 1
ATOM 7519 O O . ASN C 1 190 ? -2.06300 -61.09900 -9.84600 1.000 128.63000 190 ASN C O 1
ATOM 7524 N N . LYS C 1 191 ? -0.74500 -60.03600 -8.31900 1.000 98.23000 191 LYS C N 1
ATOM 7525 C CA . LYS C 1 191 ? -1.63800 -58.88000 -8.01700 1.000 95.02000 191 LYS C CA 1
ATOM 7526 C C . LYS C 1 191 ? -2.43800 -58.47000 -9.26500 1.000 85.52000 191 LYS C C 1
ATOM 7527 O O . LYS C 1 191 ? -3.63600 -58.26300 -9.12000 1.000 94.66000 191 LYS C O 1
ATOM 7533 N N . LEU C 1 192 ? -1.79900 -58.32700 -10.43400 1.000 86.34000 192 LEU C N 1
ATOM 7534 C CA . LEU C 1 192 ? -2.42500 -57.75400 -11.66700 1.000 88.44000 192 LEU C CA 1
ATOM 7535 C C . LEU C 1 192 ? -2.78000 -58.85800 -12.66700 1.000 78.43000 192 LEU C C 1
ATOM 7536 O O . LEU C 1 192 ? -3.34900 -58.52000 -13.72000 1.000 72.12000 192 LEU C O 1
ATOM 7541 N N . GLY C 1 193 ? -2.40000 -60.10600 -12.39300 1.000 74.37000 193 GLY C N 1
ATOM 7542 C CA . GLY C 1 193 ? -2.74300 -61.25800 -13.24600 1.000 82.50000 193 GLY C CA 1
ATOM 7543 C C . GLY C 1 193 ? -2.06700 -61.16200 -14.60100 1.000 84.09000 193 GLY C C 1
ATOM 7544 O O . GLY C 1 193 ? -2.76800 -61.13100 -15.63100 1.000 75.99000 193 GLY C O 1
ATOM 7545 N N . LEU C 1 194 ? -0.74000 -61.10300 -14.59500 1.000 93.43000 194 LEU C N 1
ATOM 7546 C CA . LEU C 1 194 ? 0.09400 -61.03100 -15.81600 1.000 100.47000 194 LEU C CA 1
ATOM 7547 C C . LEU C 1 194 ? 1.17500 -62.11300 -15.73000 1.000 104.00000 194 LEU C C 1
ATOM 7548 O O . LEU C 1 194 ? 1.74700 -62.28800 -14.63600 1.000 98.75000 194 LEU C O 1
ATOM 7553 N N . GLU C 1 195 ? 1.38600 -62.85200 -16.82700 1.000 121.23000 195 GLU C N 1
ATOM 7554 C CA . GLU C 1 195 ? 2.56900 -63.73400 -17.04400 1.000 120.15000 195 GLU C CA 1
ATOM 7555 C C . GLU C 1 195 ? 3.74300 -62.82700 -17.43900 1.000 117.51000 195 GLU C C 1
ATOM 7556 O O . GLU C 1 195 ? 3.56700 -61.85200 -18.17500 1.000 103.99000 195 GLU C O 1
ATOM 7562 N N . PRO C 1 196 ? 4.97300 -63.07500 -16.93200 1.000 103.08000 196 PRO C N 1
ATOM 7563 C CA . PRO C 1 196 ? 6.15000 -62.34700 -17.40200 1.000 92.74000 196 PRO C CA 1
ATOM 7564 C C . PRO C 1 196 ? 6.27300 -62.35900 -18.93800 1.000 97.05000 196 PRO C C 1
ATOM 7565 O O . PRO C 1 196 ? 5.79700 -63.29400 -19.54000 1.000 98.92000 196 PRO C O 1
ATOM 7569 N N . GLN C 1 197 ? 6.88700 -61.31100 -19.51400 1.000 100.46000 197 GLN C N 1
ATOM 7570 C CA . GLN C 1 197 ? 7.21200 -61.12600 -20.96900 1.000 92.65000 197 GLN C CA 1
ATOM 7571 C C . GLN C 1 197 ? 5.92900 -61.00200 -21.79900 1.000 86.55000 197 GLN C C 1
ATOM 7572 O O . GLN C 1 197 ? 6.02700 -61.12900 -23.04400 1.000 81.77000 197 GLN C O 1
ATOM 7578 N N . GLN C 1 198 ? 4.79600 -60.70900 -21.14800 1.000 83.74000 198 GLN C N 1
ATOM 7579 C CA . GLN C 1 198 ? 3.43700 -60.82200 -21.73800 1.000 86.55000 198 GLN C CA 1
ATOM 7580 C C . GLN C 1 198 ? 2.68100 -59.48900 -21.66500 1.000 90.62000 198 GLN C C 1
ATOM 7581 O O . GLN C 1 198 ? 1.56800 -59.42700 -22.22500 1.000 77.42000 198 GLN C O 1
ATOM 7587 N N . TYR C 1 199 ? 3.25900 -58.46400 -21.02200 1.000 100.27000 199 TYR C N 1
ATOM 7588 C CA . TYR C 1 199 ? 2.67700 -57.09800 -20.90200 1.000 100.24000 199 TYR C CA 1
ATOM 7589 C C . TYR C 1 199 ? 3.72600 -56.04900 -21.27200 1.000 97.06000 199 TYR C C 1
ATOM 7590 O O . TYR C 1 199 ? 4.90300 -56.20800 -20.89800 1.000 99.98000 199 TYR C O 1
ATOM 7599 N N . ILE C 1 200 ? 3.29500 -55.00400 -21.97800 1.000 91.89000 200 ILE C N 1
ATOM 7600 C CA . ILE C 1 200 ? 4.08500 -53.76400 -22.22500 1.000 93.10000 200 ILE C CA 1
ATOM 7601 C C . ILE C 1 200 ? 3.78600 -52.77500 -21.09100 1.000 91.19000 200 ILE C C 1
ATOM 7602 O O . ILE C 1 200 ? 2.66800 -52.83500 -20.54700 1.000 92.28000 200 ILE C O 1
ATOM 7607 N N . LEU C 1 201 ? 4.77400 -51.95900 -20.70200 1.000 87.64000 201 LEU C N 1
ATOM 7608 C CA . LEU C 1 201 ? 4.62800 -50.89300 -19.67000 1.000 83.44000 201 LEU C CA 1
ATOM 7609 C C . LEU C 1 201 ? 4.87400 -49.53300 -20.32600 1.000 76.39000 201 LEU C C 1
ATOM 7610 O O . LEU C 1 201 ? 5.79300 -49.44800 -21.16600 1.000 85.48000 201 LEU C O 1
ATOM 7615 N N . VAL C 1 202 ? 4.03600 -48.53800 -20.01700 1.000 64.87000 202 VAL C N 1
ATOM 7616 C CA . VAL C 1 202 ? 4.15900 -47.14900 -20.54900 1.000 62.95000 202 VAL C CA 1
ATOM 7617 C C . VAL C 1 202 ? 3.98700 -46.16100 -19.40300 1.000 62.21000 202 VAL C C 1
ATOM 7618 O O . VAL C 1 202 ? 2.90700 -46.14800 -18.81200 1.000 66.47000 202 VAL C O 1
ATOM 7622 N N . SER C 1 203 ? 5.02300 -45.37300 -19.12000 1.000 63.30000 203 SER C N 1
ATOM 7623 C CA . SER C 1 203 ? 5.02500 -44.29100 -18.10500 1.000 66.25000 203 SER C CA 1
ATOM 7624 C C . SER C 1 203 ? 5.30000 -42.97000 -18.82100 1.000 63.00000 203 SER C C 1
ATOM 7625 O O . SER C 1 203 ? 6.41600 -42.83700 -19.33900 1.000 69.74000 203 SER C O 1
ATOM 7628 N N . ALA C 1 204 ? 4.31100 -42.06900 -18.89900 1.000 56.51000 204 ALA C N 1
ATOM 7629 C CA . ALA C 1 204 ? 4.44500 -40.73000 -19.53300 1.000 59.22000 204 ALA C CA 1
ATOM 7630 C C . ALA C 1 204 ? 3.96800 -39.64800 -18.56200 1.000 61.05000 204 ALA C C 1
ATOM 7631 O O . ALA C 1 204 ? 2.80800 -39.24500 -18.66400 1.000 72.07000 204 ALA C O 1
ATOM 7633 N N . HIS C 1 205 ? 4.84800 -39.18600 -17.67400 1.000 58.61000 205 HIS C N 1
ATOM 7634 C CA . HIS C 1 205 ? 4.51500 -38.25400 -16.57100 1.000 58.11000 205 HIS C CA 1
ATOM 7635 C C . HIS C 1 205 ? 4.96800 -36.83800 -16.90200 1.000 64.09000 205 HIS C C 1
ATOM 7636 O O . HIS C 1 205 ? 4.23700 -35.91600 -16.51000 1.000 74.17000 205 HIS C O 1
ATOM 7643 N N . ARG C 1 206 ? 6.12100 -36.68100 -17.57000 1.000 69.23000 206 ARG C N 1
ATOM 7644 C CA . ARG C 1 206 ? 6.69200 -35.36900 -17.99900 1.000 74.07000 206 ARG C CA 1
ATOM 7645 C C . ARG C 1 206 ? 5.60600 -34.51200 -18.67300 1.000 86.04000 206 ARG C C 1
ATOM 7646 O O . ARG C 1 206 ? 5.05300 -34.96700 -19.70100 1.000 82.96000 206 ARG C O 1
ATOM 7654 N N . GLU C 1 207 ? 5.33200 -33.31000 -18.14500 1.000 98.84000 207 GLU C N 1
ATOM 7655 C CA . GLU C 1 207 ? 4.65200 -32.22300 -18.90600 1.000 102.90000 207 GLU C CA 1
ATOM 7656 C C . GLU C 1 207 ? 5.48200 -31.98600 -20.16800 1.000 102.96000 207 GLU C C 1
ATOM 7657 O O . GLU C 1 207 ? 6.72200 -32.06400 -20.06000 1.000 131.32000 207 GLU C O 1
ATOM 7663 N N . GLU C 1 208 ? 4.83600 -31.77600 -21.31600 1.000 88.58000 208 GLU C N 1
ATOM 7664 C CA . GLU C 1 208 ? 5.49800 -31.55000 -22.63500 1.000 91.35000 208 GLU C CA 1
ATOM 7665 C C . GLU C 1 208 ? 5.61500 -32.86800 -23.41400 1.000 77.85000 208 GLU C C 1
ATOM 7666 O O . GLU C 1 208 ? 5.75800 -32.80400 -24.64400 1.000 73.91000 208 GLU C O 1
ATOM 7672 N N . ASN C 1 209 ? 5.54800 -34.01500 -22.74000 1.000 76.45000 209 ASN C N 1
ATOM 7673 C CA . ASN C 1 209 ? 5.19200 -35.31100 -23.38200 1.000 80.09000 209 ASN C CA 1
ATOM 7674 C C . ASN C 1 209 ? 3.66200 -35.43200 -23.36000 1.000 80.48000 209 ASN C C 1
ATOM 7675 O O . ASN C 1 209 ? 3.13700 -36.21600 -24.15700 1.000 79.22000 209 ASN C O 1
ATOM 7680 N N . ILE C 1 210 ? 2.99600 -34.61100 -22.52600 1.000 88.13000 210 ILE C N 1
ATOM 7681 C CA . ILE C 1 210 ? 1.56100 -34.72000 -22.09900 1.000 85.38000 210 ILE C CA 1
ATOM 7682 C C . ILE C 1 210 ? 0.81000 -33.41600 -22.44100 1.000 86.60000 210 ILE C C 1
ATOM 7683 O O . ILE C 1 210 ? -0.14000 -33.46400 -23.24200 1.000 76.63000 210 ILE C O 1
ATOM 7688 N N . ASP C 1 211 ? 1.22400 -32.29100 -21.84800 1.000 93.91000 211 ASP C N 1
ATOM 7689 C CA . ASP C 1 211 ? 0.52800 -30.98100 -21.95000 1.000 91.84000 211 ASP C CA 1
ATOM 7690 C C . ASP C 1 211 ? 0.77100 -30.34400 -23.32200 1.000 82.43000 211 ASP C C 1
ATOM 7691 O O . ASP C 1 211 ? 0.15500 -29.31500 -23.58800 1.000 76.08000 211 ASP C O 1
ATOM 7696 N N . ASN C 1 212 ? 1.62000 -30.93500 -24.16100 1.000 85.74000 212 ASN C N 1
ATOM 7697 C CA . ASN C 1 212 ? 1.79400 -30.51000 -25.57600 1.000 95.32000 212 ASN C CA 1
ATOM 7698 C C . ASN C 1 212 ? 0.82700 -31.31400 -26.45400 1.000 104.60000 212 ASN C C 1
ATOM 7699 O O . ASN C 1 212 ? 0.92500 -32.56200 -26.48100 1.000 107.77000 212 ASN C O 1
ATOM 7704 N N . GLU C 1 213 ? -0.04000 -30.60400 -27.17500 1.000 108.97000 213 GLU C N 1
ATOM 7705 C CA . GLU C 1 213 ? -1.27600 -31.14700 -27.78500 1.000 108.35000 213 GLU C CA 1
ATOM 7706 C C . GLU C 1 213 ? -0.90400 -32.03800 -28.97500 1.000 103.84000 213 GLU C C 1
ATOM 7707 O O . GLU C 1 213 ? -1.60900 -33.03400 -29.18400 1.000 112.22000 213 GLU C O 1
ATOM 7713 N N . LYS C 1 214 ? 0.17100 -31.71700 -29.70700 1.000 99.37000 214 LYS C N 1
ATOM 7714 C CA . LYS C 1 214 ? 0.66000 -32.55600 -30.84000 1.000 102.52000 214 LYS C CA 1
ATOM 7715 C C . LYS C 1 214 ? 1.29100 -33.83800 -30.29400 1.000 102.71000 214 LYS C C 1
ATOM 7716 O O . LYS C 1 214 ? 0.98500 -34.92700 -30.82500 1.000 104.02000 214 LYS C O 1
ATOM 7722 N N . ASN C 1 215 ? 2.19700 -33.69600 -29.32600 1.000 94.36000 215 ASN C N 1
ATOM 7723 C CA . ASN C 1 215 ? 2.99400 -34.81600 -28.76900 1.000 87.69000 215 ASN C CA 1
ATOM 7724 C C . ASN C 1 215 ? 2.03600 -35.82000 -28.13400 1.000 80.00000 215 ASN C C 1
ATOM 7725 O O . ASN C 1 215 ? 2.21200 -37.03500 -28.38600 1.000 75.84000 215 ASN C O 1
ATOM 7730 N N . PHE C 1 216 ? 1.04700 -35.32000 -27.38200 1.000 69.92000 216 PHE C N 1
ATOM 7731 C CA . PHE C 1 216 ? -0.01200 -36.13200 -26.73100 1.000 72.29000 216 PHE C CA 1
ATOM 7732 C C . PHE C 1 216 ? -0.66000 -37.02900 -27.78500 1.000 73.35000 216 PHE C C 1
ATOM 7733 O O . PHE C 1 216 ? -0.79600 -38.23700 -27.53100 1.000 72.44000 216 PHE C O 1
ATOM 7741 N N . LYS C 1 217 ? -1.03000 -36.43900 -28.93000 1.000 78.56000 217 LYS C N 1
ATOM 7742 C CA . LYS C 1 217 ? -1.62300 -37.13800 -30.10600 1.000 80.16000 217 LYS C CA 1
ATOM 7743 C C . LYS C 1 217 ? -0.76800 -38.35700 -30.45200 1.000 71.05000 217 LYS C C 1
ATOM 7744 O O . LYS C 1 217 ? -1.23700 -39.48800 -30.26300 1.000 61.53000 217 LYS C O 1
ATOM 7750 N N . SER C 1 218 ? 0.45400 -38.10600 -30.91000 1.000 72.26000 218 SER C N 1
ATOM 7751 C CA . SER C 1 218 ? 1.39300 -39.12400 -31.43300 1.000 73.64000 218 SER C CA 1
ATOM 7752 C C . SER C 1 218 ? 1.57600 -40.24200 -30.40300 1.000 70.67000 218 SER C C 1
ATOM 7753 O O . SER C 1 218 ? 1.56500 -41.41100 -30.81200 1.000 72.88000 218 SER C O 1
ATOM 7756 N N . LEU C 1 219 ? 1.73700 -39.90800 -29.12000 1.000 71.68000 219 LEU C N 1
ATOM 7757 C CA . LEU C 1 219 ? 2.01800 -40.92300 -28.06800 1.000 77.31000 219 LEU C CA 1
ATOM 7758 C C . LEU C 1 219 ? 0.80900 -41.85700 -27.93500 1.000 85.39000 219 LEU C C 1
ATOM 7759 O O . LEU C 1 219 ? 0.98400 -43.08500 -28.11300 1.000 84.89000 219 LEU C O 1
ATOM 7764 N N . MET C 1 220 ? -0.36500 -41.29400 -27.62900 1.000 92.03000 220 MET C N 1
ATOM 7765 C CA . MET C 1 220 ? -1.64500 -42.03800 -27.48600 1.000 85.59000 220 MET C CA 1
ATOM 7766 C C . MET C 1 220 ? -1.87400 -42.87600 -28.74300 1.000 74.45000 220 MET C C 1
ATOM 7767 O O . MET C 1 220 ? -2.13000 -44.08200 -28.60500 1.000 67.63000 220 MET C O 1
ATOM 7772 N N . ASN C 1 221 ? -1.73000 -42.26100 -29.91700 1.000 71.56000 221 ASN C N 1
ATOM 7773 C CA . ASN C 1 221 ? -1.77300 -42.95200 -31.23300 1.000 76.01000 221 ASN C CA 1
ATOM 7774 C C . ASN C 1 221 ? -0.84700 -44.17300 -31.20600 1.000 73.14000 221 ASN C C 1
ATOM 7775 O O . ASN C 1 221 ? -1.31700 -45.26600 -31.55000 1.000 70.78000 221 ASN C O 1
ATOM 7780 N N . ALA C 1 222 ? 0.41900 -43.98800 -30.82000 1.000 78.66000 222 ALA C N 1
ATOM 7781 C CA . ALA C 1 222 ? 1.48700 -45.02100 -30.88400 1.000 89.21000 222 ALA C CA 1
ATOM 7782 C C . ALA C 1 222 ? 1.24500 -46.12400 -29.83600 1.000 91.93000 222 ALA C C 1
ATOM 7783 O O . ALA C 1 222 ? 1.48900 -47.30900 -30.16300 1.000 86.56000 222 ALA C O 1
ATOM 7785 N N . ILE C 1 223 ? 0.79100 -45.75500 -28.63100 1.000 87.43000 223 ILE C N 1
ATOM 7786 C CA . ILE C 1 223 ? 0.35300 -46.70600 -27.56400 1.000 88.36000 223 ILE C CA 1
ATOM 7787 C C . ILE C 1 223 ? -0.78200 -47.57200 -28.11300 1.000 96.08000 223 ILE C C 1
ATOM 7788 O O . ILE C 1 223 ? -0.82900 -48.76400 -27.76800 1.000 101.90000 223 ILE C O 1
ATOM 7793 N N . ASN C 1 224 ? -1.70500 -46.95200 -28.85700 1.000 105.81000 224 ASN C N 1
ATOM 7794 C CA . ASN C 1 224 ? -2.82400 -47.62300 -29.57500 1.000 110.71000 224 ASN C CA 1
ATOM 7795 C C . ASN C 1 224 ? -2.25000 -48.76800 -30.41000 1.000 100.59000 224 ASN C C 1
ATOM 7796 O O . ASN C 1 224 ? -2.41000 -49.94000 -30.00300 1.000 93.67000 224 ASN C O 1
ATOM 7801 N N . ASP C 1 225 ? -1.55300 -48.42400 -31.49500 1.000 90.53000 225 ASP C N 1
ATOM 7802 C CA . ASP C 1 225 ? -1.24000 -49.34700 -32.61600 1.000 98.55000 225 ASP C CA 1
ATOM 7803 C C . ASP C 1 225 ? -0.07500 -50.26000 -32.19900 1.000 95.82000 225 ASP C C 1
ATOM 7804 O O . ASP C 1 225 ? 0.29200 -51.14600 -33.00000 1.000 92.88000 225 ASP C O 1
ATOM 7809 N N . ILE C 1 226 ? 0.45700 -50.05500 -30.98300 1.000 96.69000 226 ILE C N 1
ATOM 7810 C CA . ILE C 1 226 ? 1.30100 -51.02800 -30.22100 1.000 98.05000 226 ILE C CA 1
ATOM 7811 C C . ILE C 1 226 ? 0.38600 -52.13200 -29.68500 1.000 102.52000 226 ILE C C 1
ATOM 7812 O O . ILE C 1 226 ? 0.63400 -53.31100 -29.99000 1.000 118.33000 226 ILE C O 1
ATOM 7817 N N . ALA C 1 227 ? -0.62500 -51.75300 -28.90000 1.000 107.68000 227 ALA C N 1
ATOM 7818 C CA . ALA C 1 227 ? -1.59400 -52.67500 -28.26200 1.000 109.67000 227 ALA C CA 1
ATOM 7819 C C . ALA C 1 227 ? -2.10000 -53.67000 -29.30900 1.000 106.33000 227 ALA C C 1
ATOM 7820 O O . ALA C 1 227 ? -2.10000 -54.88100 -29.01700 1.000 100.58000 227 ALA C O 1
ATOM 7822 N N . LYS C 1 228 ? -2.47000 -53.15500 -30.48900 1.000 102.59000 228 LYS C N 1
ATOM 7823 C CA . LYS C 1 228 ? -3.03200 -53.91900 -31.63400 1.000 102.99000 228 LYS C CA 1
ATOM 7824 C C . LYS C 1 228 ? -1.95400 -54.80400 -32.26600 1.000 110.79000 228 LYS C C 1
ATOM 7825 O O . LYS C 1 228 ? -2.25000 -55.99000 -32.51300 1.000 126.97000 228 LYS C O 1
ATOM 7831 N N . LYS C 1 229 ? -0.77300 -54.24100 -32.54800 1.000 106.88000 229 LYS C N 1
ATOM 7832 C CA . LYS C 1 229 ? 0.34200 -54.94100 -33.24600 1.000 104.81000 229 LYS C CA 1
ATOM 7833 C C . LYS C 1 229 ? 0.78400 -56.16100 -32.41700 1.000 106.81000 229 LYS C C 1
ATOM 7834 O O . LYS C 1 229 ? 0.92200 -57.25000 -33.00800 1.000 112.77000 229 LYS C O 1
ATOM 7840 N N . TYR C 1 230 ? 0.98800 -55.99700 -31.10400 1.000 105.71000 230 TYR C N 1
ATOM 7841 C CA . TYR C 1 230 ? 1.57500 -57.03700 -30.21300 1.000 112.71000 230 TYR C CA 1
ATOM 7842 C C . TYR C 1 230 ? 0.45800 -57.75600 -29.43500 1.000 110.36000 230 TYR C C 1
ATOM 7843 O O . TYR C 1 230 ? 0.70500 -58.86600 -28.92400 1.000 105.40000 230 TYR C O 1
ATOM 7852 N N . LYS C 1 231 ? -0.74800 -57.18000 -29.39700 1.000 110.67000 231 LYS C N 1
ATOM 7853 C CA . LYS C 1 231 ? -1.95900 -57.82100 -28.81200 1.000 110.48000 231 LYS C CA 1
ATOM 7854 C C . LYS C 1 231 ? -1.61400 -58.38600 -27.43300 1.000 98.06000 231 LYS C C 1
ATOM 7855 O O . LYS C 1 231 ? -1.88400 -59.56000 -27.19100 1.000 88.52000 231 LYS C O 1
ATOM 7861 N N . MET C 1 232 ? -1.00600 -57.56400 -26.58400 1.000 98.15000 232 MET C N 1
ATOM 7862 C CA . MET C 1 232 ? -0.79500 -57.85600 -25.14800 1.000 101.92000 232 MET C CA 1
ATOM 7863 C C . MET C 1 232 ? -1.44300 -56.73600 -24.35100 1.000 93.55000 232 MET C C 1
ATOM 7864 O O . MET C 1 232 ? -1.76100 -55.69300 -24.91600 1.000 95.19000 232 MET C O 1
ATOM 7869 N N . PRO C 1 233 ? -1.62200 -56.89600 -23.02100 1.000 86.59000 233 PRO C N 1
ATOM 7870 C CA . PRO C 1 233 ? -1.99500 -55.77400 -22.15800 1.000 89.07000 233 PRO C CA 1
ATOM 7871 C C . PRO C 1 233 ? -0.89900 -54.69300 -22.12400 1.000 86.73000 233 PRO C C 1
ATOM 7872 O O . PRO C 1 233 ? 0.26900 -55.04800 -22.17600 1.000 92.47000 233 PRO C O 1
ATOM 7876 N N . VAL C 1 234 ? -1.30100 -53.41600 -22.04700 1.000 80.94000 234 VAL C N 1
ATOM 7877 C CA . VAL C 1 234 ? -0.39300 -52.23000 -22.07600 1.000 81.96000 234 VAL C CA 1
ATOM 7878 C C . VAL C 1 234 ? -0.64300 -51.38600 -20.81300 1.000 81.86000 234 VAL C C 1
ATOM 7879 O O . VAL C 1 234 ? -1.43800 -50.42700 -20.87600 1.000 80.13000 234 VAL C O 1
ATOM 7883 N N . ILE C 1 235 ? 0.05600 -51.73600 -19.72600 1.000 83.13000 235 ILE C N 1
ATOM 7884 C CA . ILE C 1 235 ? -0.06000 -51.16300 -18.34800 1.000 85.32000 235 ILE C CA 1
ATOM 7885 C C . ILE C 1 235 ? 0.37000 -49.69200 -18.37500 1.000 78.13000 235 ILE C C 1
ATOM 7886 O O . ILE C 1 235 ? 1.56100 -49.43200 -18.19300 1.000 86.91000 235 ILE C O 1
ATOM 7891 N N . TYR C 1 236 ? -0.55800 -48.76500 -18.58800 1.000 73.66000 236 TYR C N 1
ATOM 7892 C CA . TYR C 1 236 ? -0.25500 -47.32300 -18.79900 1.000 72.85000 236 TYR C CA 1
ATOM 7893 C C . TYR C 1 236 ? -0.20100 -46.62100 -17.43900 1.000 70.87000 236 TYR C C 1
ATOM 7894 O O . TYR C 1 236 ? -1.08000 -46.86800 -16.60700 1.000 72.30000 236 TYR C O 1
ATOM 7903 N N . SER C 1 237 ? 0.84500 -45.82200 -17.21600 1.000 70.79000 237 SER C N 1
ATOM 7904 C CA . SER C 1 237 ? 1.03800 -44.94500 -16.03300 1.000 69.56000 237 SER C CA 1
ATOM 7905 C C . SER C 1 237 ? 1.26400 -43.49800 -16.48500 1.000 70.94000 237 SER C C 1
ATOM 7906 O O . SER C 1 237 ? 2.31100 -43.22100 -17.08300 1.000 80.30000 237 SER C O 1
ATOM 7909 N N . THR C 1 238 ? 0.33800 -42.59800 -16.17700 1.000 72.27000 238 THR C N 1
ATOM 7910 C CA . THR C 1 238 ? 0.43400 -41.15700 -16.53200 1.000 81.18000 238 THR C CA 1
ATOM 7911 C C . THR C 1 238 ? -0.34400 -40.33300 -15.51000 1.000 80.73000 238 THR C C 1
ATOM 7912 O O . THR C 1 238 ? -1.20800 -40.91300 -14.82300 1.000 82.83000 238 THR C O 1
ATOM 7916 N N . HIS C 1 239 ? -0.07500 -39.02900 -15.45100 1.000 85.06000 239 HIS C N 1
ATOM 7917 C CA . HIS C 1 239 ? -0.81900 -38.05900 -14.60700 1.000 98.01000 239 HIS C CA 1
ATOM 7918 C C . HIS C 1 239 ? -2.29500 -38.13000 -14.98800 1.000 105.05000 239 HIS C C 1
ATOM 7919 O O . HIS C 1 239 ? -2.63100 -38.67900 -16.03400 1.000 115.35000 239 HIS C O 1
ATOM 7926 N N . PRO C 1 240 ? -3.22400 -37.66800 -14.11800 1.000 109.39000 240 PRO C N 1
ATOM 7927 C CA . PRO C 1 240 ? -4.65600 -37.72100 -14.41200 1.000 107.13000 240 PRO C CA 1
ATOM 7928 C C . PRO C 1 240 ? -5.16000 -36.51600 -15.23900 1.000 108.41000 240 PRO C C 1
ATOM 7929 O O . PRO C 1 240 ? -6.12500 -36.68000 -15.95800 1.000 90.81000 240 PRO C O 1
ATOM 7933 N N . ARG C 1 241 ? -4.47600 -35.36300 -15.18800 1.000 122.19000 241 ARG C N 1
ATOM 7934 C CA . ARG C 1 241 ? -4.75600 -34.21700 -16.10300 1.000 125.90000 241 ARG C CA 1
ATOM 7935 C C . ARG C 1 241 ? -4.85000 -34.75300 -17.54500 1.000 119.16000 241 ARG C C 1
ATOM 7936 O O . ARG C 1 241 ? -5.61400 -34.17200 -18.34000 1.000 113.27000 241 ARG C O 1
ATOM 7944 N N . SER C 1 242 ? -4.14000 -35.85200 -17.84100 1.000 119.98000 242 SER C N 1
ATOM 7945 C CA . SER C 1 242 ? -4.12900 -36.57000 -19.14700 1.000 120.51000 242 SER C CA 1
ATOM 7946 C C . SER C 1 242 ? -5.30800 -37.55000 -19.25200 1.000 111.19000 242 SER C C 1
ATOM 7947 O O . SER C 1 242 ? -6.00900 -37.49800 -20.26900 1.000 109.66000 242 SER C O 1
ATOM 7950 N N . TRP C 1 243 ? -5.47600 -38.45000 -18.27700 1.000 111.33000 243 TRP C N 1
ATOM 7951 C CA . TRP C 1 243 ? -6.60000 -39.42900 -18.22600 1.000 113.18000 243 TRP C CA 1
ATOM 7952 C C . TRP C 1 243 ? -7.91700 -38.70700 -18.52500 1.000 126.59000 243 TRP C C 1
ATOM 7953 O O . TRP C 1 243 ? -8.50300 -38.97800 -19.58000 1.000 137.59000 243 TRP C O 1
ATOM 7964 N N . LYS C 1 244 ? -8.33800 -37.80900 -17.62200 1.000 133.59000 244 LYS C N 1
ATOM 7965 C CA . LYS C 1 244 ? -9.55300 -36.95100 -17.74100 1.000 126.38000 244 LYS C CA 1
ATOM 7966 C C . LYS C 1 244 ? -9.65100 -36.42000 -19.18200 1.000 136.43000 244 LYS C C 1
ATOM 7967 O O . LYS C 1 244 ? -10.79000 -36.27100 -19.66700 1.000 149.18000 244 LYS C O 1
ATOM 7973 N N . LYS C 1 245 ? -8.50300 -36.21700 -19.85600 1.000 141.56000 245 LYS C N 1
ATOM 7974 C CA . LYS C 1 245 ? -8.39200 -35.67100 -21.24300 1.000 135.31000 245 LYS C CA 1
ATOM 7975 C C . LYS C 1 245 ? -8.55600 -36.79100 -22.29000 1.000 128.37000 245 LYS C C 1
ATOM 7976 O O . LYS C 1 245 ? -8.39300 -36.49200 -23.47900 1.000 129.15000 245 LYS C O 1
ATOM 7982 N N . ILE C 1 246 ? -8.90500 -38.01700 -21.88100 1.000 126.13000 246 ILE C N 1
ATOM 7983 C CA . ILE C 1 246 ? -9.17700 -39.16200 -22.80500 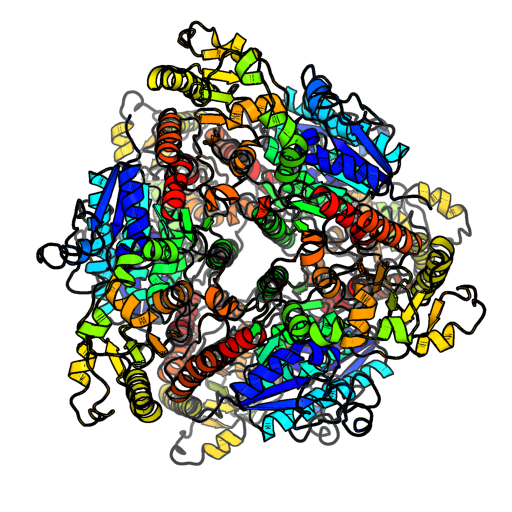1.000 132.38000 246 ILE C CA 1
ATOM 7984 C C . ILE C 1 246 ? -10.64500 -39.09100 -23.27100 1.000 141.50000 246 ILE C C 1
ATOM 7985 O O . ILE C 1 246 ? -10.97600 -39.69300 -24.32400 1.000 144.64000 246 ILE C O 1
ATOM 7990 N N . GLU C 1 247 ? -11.49300 -38.37100 -22.53200 1.000 139.04000 247 GLU C N 1
ATOM 7991 C CA . GLU C 1 247 ? -12.95700 -38.30600 -22.78300 1.000 132.04000 247 GLU C CA 1
ATOM 7992 C C . GLU C 1 247 ? -13.24600 -37.24600 -23.84400 1.000 127.83000 247 GLU C C 1
ATOM 7993 O O . GLU C 1 247 ? -13.47700 -36.08000 -23.46400 1.000 112.17000 247 GLU C O 1
ATOM 7999 N N . GLU C 1 248 ? -13.18100 -37.65100 -25.11700 1.000 134.01000 248 GLU C N 1
ATOM 8000 C CA . GLU C 1 248 ? -13.82900 -36.98100 -26.28000 1.000 142.11000 248 GLU C CA 1
ATOM 8001 C C . GLU C 1 248 ? -13.36900 -37.68200 -27.56100 1.000 144.55000 248 GLU C C 1
ATOM 8002 O O . GLU C 1 248 ? -12.50700 -37.12200 -28.29100 1.000 127.19000 248 GLU C O 1
ATOM 8008 N N . SER C 1 249 ? -13.88000 -38.90300 -27.76100 1.000 146.60000 249 SER C N 1
ATOM 8009 C CA . SER C 1 249 ? -14.08700 -39.57300 -29.07500 1.000 142.93000 249 SER C CA 1
ATOM 8010 C C . SER C 1 249 ? -12.81400 -40.29600 -29.52400 1.000 141.53000 249 SER C C 1
ATOM 8011 O O . SER C 1 249 ? -12.93500 -41.30800 -30.23000 1.000 137.44000 249 SER C O 1
ATOM 8014 N N . LYS C 1 250 ? -11.64200 -39.79500 -29.13700 1.000 145.81000 250 LYS C N 1
ATOM 8015 C CA . LYS C 1 250 ? -10.34000 -40.45800 -29.40500 1.000 139.72000 250 LYS C CA 1
ATOM 8016 C C . LYS C 1 250 ? -10.06100 -41.44400 -28.26100 1.000 130.75000 250 LYS C C 1
ATOM 8017 O O . LYS C 1 250 ? -8.87300 -41.78800 -28.05300 1.000 123.16000 250 LYS C O 1
ATOM 8023 N N . PHE C 1 251 ? -11.13000 -41.91200 -27.58900 1.000 127.78000 251 PHE C N 1
ATOM 8024 C CA . PHE C 1 251 ? -11.08900 -42.78400 -26.37900 1.000 143.60000 251 PHE C CA 1
ATOM 8025 C C . PHE C 1 251 ? -10.61600 -44.18800 -26.78400 1.000 138.47000 251 PHE C C 1
ATOM 8026 O O . PHE C 1 251 ? -10.07400 -44.91900 -25.91600 1.000 137.14000 251 PHE C O 1
ATOM 8034 N N . GLU C 1 252 ? -10.80400 -44.53200 -28.06300 1.000 121.24000 252 GLU C N 1
ATOM 8035 C CA . GLU C 1 252 ? -10.63500 -45.89200 -28.64400 1.000 123.67000 252 GLU C CA 1
ATOM 8036 C C . GLU C 1 252 ? -9.42500 -46.61200 -28.00300 1.000 135.98000 252 GLU C C 1
ATOM 8037 O O . GLU C 1 252 ? -9.57400 -47.17200 -26.87400 1.000 115.39000 252 GLU C O 1
ATOM 8043 N N . PHE C 1 253 ? -8.27400 -46.56900 -28.69200 1.000 156.84000 253 PHE C N 1
ATOM 8044 C CA . PHE C 1 253 ? -7.04100 -47.39300 -28.51100 1.000 152.50000 253 PHE C CA 1
ATOM 8045 C C . PHE C 1 253 ? -7.32700 -48.69500 -27.73600 1.000 154.47000 253 PHE C C 1
ATOM 8046 O O . PHE C 1 253 ? -6.62900 -48.97600 -26.74400 1.000 194.55000 253 PHE C O 1
ATOM 8054 N N . ASP C 1 254 ? -8.25200 -49.51700 -28.24800 1.000 127.40000 254 ASP C N 1
ATOM 8055 C CA . ASP C 1 254 ? -8.44900 -50.93700 -27.84100 1.000 117.74000 254 ASP C CA 1
ATOM 8056 C C . ASP C 1 254 ? -8.73200 -51.03300 -26.33900 1.000 113.75000 254 ASP C C 1
ATOM 8057 O O . ASP C 1 254 ? -8.57600 -50.05700 -25.59200 1.000 84.09000 254 ASP C O 1
ATOM 8062 N N . PRO C 1 255 ? -9.18200 -52.22000 -25.85800 1.000 120.03000 255 PRO C N 1
ATOM 8063 C CA . PRO C 1 255 ? -9.45400 -52.43800 -24.44100 1.000 114.52000 255 PRO C CA 1
ATOM 8064 C C . PRO C 1 255 ? -8.26200 -52.98600 -23.63900 1.000 104.93000 255 PRO C C 1
ATOM 8065 O O . PRO C 1 255 ? -8.39800 -53.09100 -22.43600 1.000 100.36000 255 PRO C O 1
ATOM 8069 N N . LEU C 1 256 ? -7.15400 -53.34000 -24.30500 1.000 97.68000 256 LEU C N 1
ATOM 8070 C CA . LEU C 1 256 ? -5.99700 -54.02900 -23.66600 1.000 104.43000 256 LEU C CA 1
ATOM 8071 C C . LEU C 1 256 ? -5.23400 -53.02500 -22.79300 1.000 109.02000 256 LEU C C 1
ATOM 8072 O O . LEU C 1 256 ? -4.69300 -53.44300 -21.74400 1.000 115.29000 256 LEU C O 1
ATOM 8077 N N . VAL C 1 257 ? -5.19600 -51.75700 -23.22000 1.000 99.29000 257 VAL C N 1
ATOM 8078 C CA . VAL C 1 257 ? -4.68400 -50.58900 -22.43600 1.000 86.87000 257 VAL C CA 1
ATOM 8079 C C . VAL C 1 257 ? -5.43400 -50.51400 -21.10300 1.000 84.78000 257 VAL C C 1
ATOM 8080 O O . VAL C 1 257 ? -6.63400 -50.24200 -21.13200 1.000 94.17000 257 VAL C O 1
ATOM 8084 N N . LYS C 1 258 ? -4.75200 -50.72800 -19.98100 1.000 83.66000 258 LYS C N 1
ATOM 8085 C CA . LYS C 1 258 ? -5.33200 -50.56000 -18.62200 1.000 93.78000 258 LYS C CA 1
ATOM 8086 C C . LYS C 1 258 ? -4.84300 -49.22600 -18.04400 1.000 84.70000 258 LYS C C 1
ATOM 8087 O O . LYS C 1 258 ? -3.99400 -48.60500 -18.66400 1.000 79.10000 258 LYS C O 1
ATOM 8093 N N . GLN C 1 259 ? -5.39200 -48.78800 -16.91500 1.000 90.08000 259 GLN C N 1
ATOM 8094 C CA . GLN C 1 259 ? -4.75700 -47.76000 -16.05300 1.000 104.21000 259 GLN C CA 1
ATOM 8095 C C . GLN C 1 259 ? -3.65700 -48.44800 -15.23300 1.000 110.36000 259 GLN C C 1
ATOM 8096 O O . GLN C 1 259 ? -3.48700 -49.67800 -15.38600 1.000 110.84000 259 GLN C O 1
ATOM 8102 N N . LEU C 1 260 ? -2.91400 -47.68000 -14.43000 1.000 109.35000 260 LEU C N 1
ATOM 8103 C CA . LEU C 1 260 ? -1.99300 -48.21900 -13.40000 1.000 100.29000 260 LEU C CA 1
ATOM 8104 C C . LEU C 1 260 ? -2.26300 -47.53800 -12.06300 1.000 104.18000 260 LEU C C 1
ATOM 8105 O O . LEU C 1 260 ? -2.15100 -46.30300 -11.97600 1.000 99.91000 260 LEU C O 1
ATOM 8110 N N . LYS C 1 261 ? -2.56500 -48.33900 -11.05200 1.000 117.86000 261 LYS C N 1
ATOM 8111 C CA . LYS C 1 261 ? -2.48300 -47.92400 -9.63300 1.000 127.02000 261 LYS C CA 1
ATOM 8112 C C . LYS C 1 261 ? -1.00100 -47.69900 -9.34900 1.000 120.84000 261 LYS C C 1
ATOM 8113 O O . LYS C 1 261 ? -0.18900 -48.57500 -9.64200 1.000 121.37000 261 LYS C O 1
ATOM 8119 N N . PRO C 1 262 ? -0.57000 -46.51700 -8.85000 1.000 109.29000 262 PRO C N 1
ATOM 8120 C CA . PRO C 1 262 ? 0.84900 -46.31500 -8.56400 1.000 106.97000 262 PRO C CA 1
ATOM 8121 C C . PRO C 1 262 ? 1.33000 -47.46200 -7.66600 1.000 93.82000 262 PRO C C 1
ATOM 8122 O O . PRO C 1 262 ? 0.50500 -48.00800 -6.96900 1.000 96.37000 262 PRO C O 1
ATOM 8126 N N . PHE C 1 263 ? 2.61700 -47.82000 -7.73100 1.000 85.11000 263 PHE C N 1
ATOM 8127 C CA . PHE C 1 263 ? 3.24600 -48.87000 -6.88200 1.000 84.90000 263 PHE C CA 1
ATOM 8128 C C . PHE C 1 263 ? 4.55000 -48.35000 -6.27100 1.000 83.47000 263 PHE C C 1
ATOM 8129 O O . PHE C 1 263 ? 5.39700 -47.79300 -6.99600 1.000 78.83000 263 PHE C O 1
ATOM 8137 N N . GLY C 1 264 ? 4.72800 -48.57100 -4.97100 1.000 89.93000 264 GLY C N 1
ATOM 8138 C CA . GLY C 1 264 ? 6.02800 -48.40800 -4.30000 1.000 95.99000 264 GLY C CA 1
ATOM 8139 C C . GLY C 1 264 ? 7.18300 -48.79100 -5.21400 1.000 95.77000 264 GLY C C 1
ATOM 8140 O O . GLY C 1 264 ? 6.95800 -49.47000 -6.25100 1.000 87.30000 264 GLY C O 1
ATOM 8141 N N . PHE C 1 265 ? 8.38800 -48.37700 -4.84200 1.000 93.08000 265 PHE C N 1
ATOM 8142 C CA . PHE C 1 265 ? 9.62400 -48.56500 -5.63200 1.000 88.24000 265 PHE C CA 1
ATOM 8143 C C . PHE C 1 265 ? 9.77900 -50.04500 -5.99800 1.000 83.27000 265 PHE C C 1
ATOM 8144 O O . PHE C 1 265 ? 9.81200 -50.32800 -7.20500 1.000 78.01000 265 PHE C O 1
ATOM 8152 N N . PHE C 1 266 ? 9.83600 -50.94900 -5.00400 1.000 82.97000 266 PHE C N 1
ATOM 8153 C CA . PHE C 1 266 ? 10.16200 -52.38900 -5.21400 1.000 85.13000 266 PHE C CA 1
ATOM 8154 C C . PHE C 1 266 ? 9.34700 -52.89800 -6.39500 1.000 82.65000 266 PHE C C 1
ATOM 8155 O O . PHE C 1 266 ? 9.92000 -53.48600 -7.32300 1.000 81.27000 266 PHE C O 1
ATOM 8163 N N . ASP C 1 267 ? 8.03500 -52.66700 -6.33300 1.000 79.59000 267 ASP C N 1
ATOM 8164 C CA . ASP C 1 267 ? 7.02300 -53.35500 -7.17300 1.000 83.06000 267 ASP C CA 1
ATOM 8165 C C . ASP C 1 267 ? 7.10300 -52.81600 -8.60700 1.000 75.96000 267 ASP C C 1
ATOM 8166 O O . ASP C 1 267 ? 7.03000 -53.63600 -9.55500 1.000 65.90000 267 ASP C O 1
ATOM 8171 N N . TYR C 1 268 ? 7.24900 -51.49600 -8.77300 1.000 75.43000 268 TYR C N 1
ATOM 8172 C CA . TYR C 1 268 ? 7.29200 -50.84000 -10.10800 1.000 72.49000 268 TYR C CA 1
ATOM 8173 C C . TYR C 1 268 ? 8.44900 -51.43600 -10.92800 1.000 74.69000 268 TYR C C 1
ATOM 8174 O O . TYR C 1 268 ? 8.27000 -51.70300 -12.13000 1.000 69.41000 268 TYR C O 1
ATOM 8183 N N . ASN C 1 269 ? 9.59400 -51.66300 -10.28000 1.000 77.32000 269 ASN C N 1
ATOM 8184 C CA . ASN C 1 269 ? 10.83400 -52.18900 -10.91000 1.000 76.45000 269 ASN C CA 1
ATOM 8185 C C . ASN C 1 269 ? 10.60300 -53.65500 -11.30500 1.000 73.49000 269 ASN C C 1
ATOM 8186 O O . ASN C 1 269 ? 10.87400 -54.00600 -12.47100 1.000 69.45000 269 ASN C O 1
ATOM 8191 N N . ALA C 1 270 ? 10.09800 -54.47000 -10.37500 1.000 76.20000 270 ALA C N 1
ATOM 8192 C CA . ALA C 1 270 ? 9.63700 -55.85700 -10.63100 1.000 79.15000 270 ALA C CA 1
ATOM 8193 C C . ALA C 1 270 ? 8.74600 -55.86500 -11.87800 1.000 76.16000 270 ALA C C 1
ATOM 8194 O O . ALA C 1 270 ? 8.96400 -56.71400 -12.78500 1.000 72.26000 270 ALA C O 1
ATOM 8196 N N . LEU C 1 271 ? 7.79500 -54.93500 -11.93300 1.000 70.31000 271 LEU C N 1
ATOM 8197 C CA . LEU C 1 271 ? 6.89700 -54.77900 -13.09700 1.000 75.74000 271 LEU C CA 1
ATOM 8198 C C . LEU C 1 271 ? 7.76400 -54.53500 -14.34600 1.000 74.61000 271 LEU C C 1
ATOM 8199 O O . LEU C 1 271 ? 7.68300 -55.35100 -15.28400 1.000 75.42000 271 LEU C O 1
ATOM 8204 N N . GLN C 1 272 ? 8.63800 -53.52300 -14.31500 1.000 72.89000 272 GLN C N 1
ATOM 8205 C CA . GLN C 1 272 ? 9.53900 -53.16300 -15.44900 1.000 68.20000 272 GLN C CA 1
ATOM 8206 C C . GLN C 1 272 ? 10.42700 -54.36100 -15.80900 1.000 60.99000 272 GLN C C 1
ATOM 8207 O O . GLN C 1 272 ? 10.49400 -54.69600 -16.98600 1.000 53.21000 272 GLN C O 1
ATOM 8213 N N . LYS C 1 273 ? 11.10700 -54.97200 -14.84100 1.000 63.39000 273 LYS C N 1
ATOM 8214 C CA . LYS C 1 273 ? 12.16200 -55.96900 -15.15800 1.000 74.24000 273 LYS C CA 1
ATOM 8215 C C . LYS C 1 273 ? 11.53300 -57.00800 -16.09600 1.000 77.42000 273 LYS C C 1
ATOM 8216 O O . LYS C 1 273 ? 11.97600 -57.09400 -17.25600 1.000 68.53000 273 LYS C O 1
ATOM 8222 N N . ASP C 1 274 ? 10.43700 -57.63700 -15.66100 1.000 90.99000 274 ASP C N 1
ATOM 8223 C CA . ASP C 1 274 ? 9.80500 -58.81000 -16.32900 1.000 87.53000 274 ASP C CA 1
ATOM 8224 C C . ASP C 1 274 ? 8.94000 -58.37600 -17.52000 1.000 84.72000 274 ASP C C 1
ATOM 8225 O O . ASP C 1 274 ? 8.38000 -59.26500 -18.17800 1.000 88.53000 274 ASP C O 1
ATOM 8230 N N . ALA C 1 275 ? 8.82100 -57.07400 -17.79200 1.000 75.55000 275 ALA C N 1
ATOM 8231 C CA . ALA C 1 275 ? 8.02800 -56.54300 -18.92300 1.000 69.39000 275 ALA C CA 1
ATOM 8232 C C . ALA C 1 275 ? 8.67500 -56.96200 -20.24500 1.000 62.71000 275 ALA C C 1
ATOM 8233 O O . ALA C 1 275 ? 9.87600 -57.23000 -20.26500 1.000 56.02000 275 ALA C O 1
ATOM 8235 N N . PHE C 1 276 ? 7.86800 -57.03800 -21.29800 1.000 69.04000 276 PHE C N 1
ATOM 8236 C CA . PHE C 1 276 ? 8.27100 -57.42000 -22.67200 1.000 76.08000 276 PHE C CA 1
ATOM 8237 C C . PHE C 1 276 ? 9.04500 -56.26400 -23.28800 1.000 75.91000 276 PHE C C 1
ATOM 8238 O O . PHE C 1 276 ? 10.00500 -56.53100 -24.04000 1.000 87.03000 276 PHE C O 1
ATOM 8246 N N . VAL C 1 277 ? 8.59200 -55.03900 -22.98300 1.000 71.23000 277 VAL C N 1
ATOM 8247 C CA . VAL C 1 277 ? 9.13300 -53.72800 -23.46300 1.000 64.59000 277 VAL C CA 1
ATOM 8248 C C . VAL C 1 277 ? 8.69100 -52.65300 -22.45800 1.000 60.47000 277 VAL C C 1
ATOM 8249 O O . VAL C 1 277 ? 7.60000 -52.80600 -21.86600 1.000 62.00000 277 VAL C O 1
ATOM 8253 N N . VAL C 1 278 ? 9.50000 -51.61400 -22.26300 1.000 57.12000 278 VAL C N 1
ATOM 8254 C CA . VAL C 1 278 ? 9.15300 -50.46500 -21.38000 1.000 57.77000 278 VAL C CA 1
ATOM 8255 C C . VAL C 1 278 ? 9.32600 -49.16500 -22.16000 1.000 58.42000 278 VAL C C 1
ATOM 8256 O O . VAL C 1 278 ? 10.42200 -48.92800 -22.66300 1.000 65.87000 278 VAL C O 1
ATOM 8260 N N . LEU C 1 279 ? 8.26100 -48.37700 -22.26800 1.000 59.58000 279 LEU C N 1
ATOM 8261 C CA . LEU C 1 279 ? 8.32300 -46.94300 -22.62200 1.000 62.42000 279 LEU C CA 1
ATOM 8262 C C . LEU C 1 279 ? 8.21900 -46.15200 -21.32700 1.000 63.91000 279 LEU C C 1
ATOM 8263 O O . LEU C 1 279 ? 7.31600 -46.43700 -20.55100 1.000 75.78000 279 LEU C O 1
ATOM 8268 N N . SER C 1 280 ? 9.10300 -45.19500 -21.10200 1.000 64.89000 280 SER C N 1
ATOM 8269 C CA . SER C 1 280 ? 8.99000 -44.23700 -19.97700 1.000 65.60000 280 SER C CA 1
ATOM 8270 C C . SER C 1 280 ? 9.77400 -42.97400 -20.32700 1.000 62.37000 280 SER C C 1
ATOM 8271 O O . SER C 1 280 ? 10.58800 -43.01600 -21.27300 1.000 60.42000 280 SER C O 1
ATOM 8274 N N . ASP C 1 281 ? 9.46400 -41.88100 -19.64600 1.000 61.42000 281 ASP C N 1
ATOM 8275 C CA . ASP C 1 281 ? 10.17000 -40.58900 -19.79500 1.000 65.36000 281 ASP C CA 1
ATOM 8276 C C . ASP C 1 281 ? 10.84000 -40.26600 -18.45900 1.000 63.73000 281 ASP C C 1
ATOM 8277 O O . ASP C 1 281 ? 11.23900 -39.09900 -18.25800 1.000 62.81000 281 ASP C O 1
ATOM 8282 N N . SER C 1 282 ? 10.98700 -41.27200 -17.59600 1.000 59.58000 282 SER C N 1
ATOM 8283 C CA . SER C 1 282 ? 11.79300 -41.16600 -16.36000 1.000 62.07000 282 SER C CA 1
ATOM 8284 C C . SER C 1 282 ? 13.27500 -41.08500 -16.73500 1.000 67.69000 282 SER C C 1
ATOM 8285 O O . SER C 1 282 ? 13.66000 -41.72100 -17.72900 1.000 74.22000 282 SER C O 1
ATOM 8288 N N . GLY C 1 283 ? 14.06500 -40.30500 -15.99300 1.000 71.95000 283 GLY C N 1
ATOM 8289 C CA . GLY C 1 283 ? 15.53900 -40.28200 -16.12800 1.000 81.63000 283 GLY C CA 1
ATOM 8290 C C . GLY C 1 283 ? 16.13700 -41.58300 -15.62200 1.000 81.44000 283 GLY C C 1
ATOM 8291 O O . GLY C 1 283 ? 17.26900 -41.96600 -16.06500 1.000 79.85000 283 GLY C O 1
ATOM 8292 N N . THR C 1 284 ? 15.37300 -42.23600 -14.74100 1.000 71.53000 284 THR C N 1
ATOM 8293 C CA . THR C 1 284 ? 15.63200 -43.56100 -14.13700 1.000 65.79000 284 THR C CA 1
ATOM 8294 C C . THR C 1 284 ? 15.45100 -44.66700 -15.17600 1.000 63.65000 284 THR C C 1
ATOM 8295 O O . THR C 1 284 ? 15.99800 -45.74900 -14.95200 1.000 67.44000 284 THR C O 1
ATOM 8299 N N . LEU C 1 285 ? 14.71400 -44.41700 -16.25900 1.000 62.68000 285 LEU C N 1
ATOM 8300 C CA . LEU C 1 285 ? 14.51500 -45.41700 -17.34400 1.000 63.51000 285 LEU C CA 1
ATOM 8301 C C . LEU C 1 285 ? 15.88000 -45.89000 -17.85700 1.000 67.08000 285 LEU C C 1
ATOM 8302 O O . LEU C 1 285 ? 16.10600 -47.12500 -17.89000 1.000 70.97000 285 LEU C O 1
ATOM 8307 N N . SER C 1 286 ? 16.76500 -44.94300 -18.19100 1.000 66.92000 286 SER C N 1
ATOM 8308 C CA . SER C 1 286 ? 18.17500 -45.19000 -18.59000 1.000 63.64000 286 SER C CA 1
ATOM 8309 C C . SER C 1 286 ? 18.84800 -46.19100 -17.63000 1.000 61.22000 286 SER C C 1
ATOM 8310 O O . SER C 1 286 ? 19.23100 -47.29600 -18.10500 1.000 54.10000 286 SER C O 1
ATOM 8313 N N . GLU C 1 287 ? 18.97100 -45.83700 -16.33900 1.000 58.52000 287 GLU C N 1
ATOM 8314 C CA . GLU C 1 287 ? 19.71500 -46.63300 -15.31100 1.000 59.02000 287 GLU C CA 1
ATOM 8315 C C . GLU C 1 287 ? 18.97600 -47.94600 -15.02000 1.000 59.43000 287 GLU C C 1
ATOM 8316 O O . GLU C 1 287 ? 19.61600 -49.01900 -15.10200 1.000 55.77000 287 GLU C O 1
ATOM 8322 N N . GLU C 1 288 ? 17.68500 -47.86500 -14.68300 1.000 64.78000 288 GLU C N 1
ATOM 8323 C CA . GLU C 1 288 ? 16.86100 -49.03000 -14.25500 1.000 66.59000 288 GLU C CA 1
ATOM 8324 C C . GLU C 1 288 ? 17.03900 -50.14400 -15.30900 1.000 60.58000 288 GLU C C 1
ATOM 8325 O O . GLU C 1 288 ? 17.44900 -51.28300 -14.92200 1.000 50.22000 288 GLU C O 1
ATOM 8331 N N . SER C 1 289 ? 16.85700 -49.81900 -16.59500 1.000 53.12000 289 SER C N 1
ATOM 8332 C CA . SER C 1 289 ? 16.98700 -50.78800 -17.72200 1.000 53.65000 289 SER C CA 1
ATOM 8333 C C . SER C 1 289 ? 18.40600 -51.38700 -17.80300 1.000 51.96000 289 SER C C 1
ATOM 8334 O O . SER C 1 289 ? 18.50500 -52.51000 -18.28000 1.000 46.13000 289 SER C O 1
ATOM 8337 N N . SER C 1 290 ? 19.46000 -50.65500 -17.40900 1.000 51.08000 290 SER C N 1
ATOM 8338 C CA . SER C 1 290 ? 20.86800 -51.14100 -17.43300 1.000 51.05000 290 SER C CA 1
ATOM 8339 C C . SER C 1 290 ? 21.05000 -52.16700 -16.31900 1.000 53.05000 290 SER C C 1
ATOM 8340 O O . SER C 1 290 ? 21.67800 -53.23000 -16.57400 1.000 53.76000 290 SER C O 1
ATOM 8343 N N . ILE C 1 291 ? 20.53500 -51.86300 -15.13000 1.000 54.15000 291 ILE C N 1
ATOM 8344 C CA . ILE C 1 291 ? 20.87300 -52.62200 -13.88900 1.000 59.04000 291 ILE C CA 1
ATOM 8345 C C . ILE C 1 291 ? 19.98700 -53.87500 -13.79100 1.000 63.24000 291 ILE C C 1
ATOM 8346 O O . ILE C 1 291 ? 20.49500 -54.88100 -13.27300 1.000 63.15000 291 ILE C O 1
ATOM 8351 N N . LEU C 1 292 ? 18.73900 -53.82300 -14.29300 1.000 64.12000 292 LEU C N 1
ATOM 8352 C CA . LEU C 1 292 ? 17.77500 -54.96100 -14.27400 1.000 62.32000 292 LEU C CA 1
ATOM 8353 C C . LEU C 1 292 ? 17.60100 -55.51400 -15.68900 1.000 62.43000 292 LEU C C 1
ATOM 8354 O O . LEU C 1 292 ? 16.64100 -56.26400 -15.90700 1.000 83.04000 292 LEU C O 1
ATOM 8359 N N . LYS C 1 293 ? 18.43500 -55.08600 -16.62800 1.000 58.48000 293 LYS C N 1
ATOM 8360 C CA . LYS C 1 293 ? 18.51600 -55.63900 -18.00900 1.000 60.05000 293 LYS C CA 1
ATOM 8361 C C . LYS C 1 293 ? 17.10900 -56.00300 -18.52200 1.000 59.13000 293 LYS C C 1
ATOM 8362 O O . LYS C 1 293 ? 16.78600 -57.20000 -18.63100 1.000 61.62000 293 LYS C O 1
ATOM 8368 N N . PHE C 1 294 ? 16.31100 -54.98100 -18.83500 1.000 59.14000 294 PHE C N 1
ATOM 8369 C CA . PHE C 1 294 ? 15.03400 -55.07600 -19.58700 1.000 56.57000 294 PHE C CA 1
ATOM 8370 C C . PHE C 1 294 ? 15.00500 -54.01300 -20.69000 1.000 59.08000 294 PHE C C 1
ATOM 8371 O O . PHE C 1 294 ? 15.61100 -52.94600 -20.55200 1.000 62.89000 294 PHE C O 1
ATOM 8379 N N . PRO C 1 295 ? 14.29500 -54.26000 -21.81400 1.000 56.54000 295 PRO C N 1
ATOM 8380 C CA . PRO C 1 295 ? 14.38800 -53.40600 -22.99800 1.000 58.78000 295 PRO C CA 1
ATOM 8381 C C . PRO C 1 295 ? 13.58700 -52.10600 -22.83200 1.000 57.79000 295 PRO C C 1
ATOM 8382 O O . PRO C 1 295 ? 12.39400 -52.10000 -23.05200 1.000 59.95000 295 PRO C O 1
ATOM 8386 N N . GLY C 1 296 ? 14.28100 -51.03700 -22.45200 1.000 56.91000 296 GLY C N 1
ATOM 8387 C CA . GLY C 1 296 ? 13.71100 -49.69100 -22.26700 1.000 55.98000 296 GLY C CA 1
ATOM 8388 C C . GLY C 1 296 ? 13.71900 -48.88000 -23.55600 1.000 54.17000 296 GLY C C 1
ATOM 8389 O O . GLY C 1 296 ? 14.55600 -49.15100 -24.44600 1.000 57.09000 296 GLY C O 1
ATOM 8390 N N . VAL C 1 297 ? 12.80900 -47.91700 -23.65100 1.000 50.39000 297 VAL C N 1
ATOM 8391 C CA . VAL C 1 297 ? 12.66600 -46.98900 -24.80000 1.000 51.16000 297 VAL C CA 1
ATOM 8392 C C . VAL C 1 297 ? 12.28300 -45.62800 -24.23200 1.000 56.03000 297 VAL C C 1
ATOM 8393 O O . VAL C 1 297 ? 11.11900 -45.46900 -23.80300 1.000 57.99000 297 VAL C O 1
ATOM 8397 N N . LEU C 1 298 ? 13.25800 -44.72100 -24.16400 1.000 60.56000 298 LEU C N 1
ATOM 8398 C CA . LEU C 1 298 ? 13.08500 -43.34300 -23.64600 1.000 60.65000 298 LEU C CA 1
ATOM 8399 C C . LEU C 1 298 ? 12.16100 -42.60300 -24.61900 1.000 56.77000 298 LEU C C 1
ATOM 8400 O O . LEU C 1 298 ? 12.48600 -42.57500 -25.83000 1.000 48.93000 298 LEU C O 1
ATOM 8405 N N . ILE C 1 299 ? 11.01200 -42.12200 -24.12900 1.000 57.34000 299 ILE C N 1
ATOM 8406 C CA . ILE C 1 299 ? 10.16100 -41.12300 -24.84700 1.000 65.04000 299 ILE C CA 1
ATOM 8407 C C . ILE C 1 299 ? 10.64900 -39.72700 -24.45900 1.000 68.32000 299 ILE C C 1
ATOM 8408 O O . ILE C 1 299 ? 9.94100 -39.03000 -23.70200 1.000 71.92000 299 ILE C O 1
ATOM 8413 N N . ARG C 1 300 ? 11.84100 -39.37200 -24.94600 1.000 65.93000 300 ARG C N 1
ATOM 8414 C CA . ARG C 1 300 ? 12.39000 -37.99500 -24.95300 1.000 61.85000 300 ARG C CA 1
ATOM 8415 C C . ARG C 1 300 ? 13.15400 -37.78100 -26.25400 1.000 62.22000 300 ARG C C 1
ATOM 8416 O O . ARG C 1 300 ? 13.27200 -38.74500 -27.02800 1.000 65.25000 300 ARG C O 1
ATOM 8424 N N . THR C 1 301 ? 13.65900 -36.57100 -26.47600 1.000 61.71000 301 THR C N 1
ATOM 8425 C CA . THR C 1 301 ? 14.56100 -36.24500 -27.61000 1.000 66.66000 301 THR C CA 1
ATOM 8426 C C . THR C 1 301 ? 15.87200 -35.66900 -27.05400 1.000 72.22000 301 THR C C 1
ATOM 8427 O O . THR C 1 301 ? 16.44800 -34.75600 -27.68400 1.000 73.31000 301 THR C O 1
ATOM 8431 N N . SER C 1 302 ? 16.33800 -36.23000 -25.93500 1.000 71.68000 302 SER C N 1
ATOM 8432 C CA . SER C 1 302 ? 17.61800 -35.90800 -25.25500 1.000 66.17000 302 SER C CA 1
ATOM 8433 C C . SER C 1 302 ? 17.74600 -36.80900 -24.02400 1.000 63.86000 302 SER C C 1
ATOM 8434 O O . SER C 1 302 ? 16.73200 -36.96000 -23.30100 1.000 70.15000 302 SER C O 1
ATOM 8437 N N . THR C 1 303 ? 18.90100 -37.46400 -23.86100 1.000 57.69000 303 THR C N 1
ATOM 8438 C CA . THR C 1 303 ? 19.32500 -38.15500 -22.61400 1.000 55.17000 303 THR C CA 1
ATOM 8439 C C . THR C 1 303 ? 20.18500 -37.17300 -21.83600 1.000 51.29000 303 THR C C 1
ATOM 8440 O O . THR C 1 303 ? 20.65900 -36.23400 -22.46000 1.000 52.31000 303 THR C O 1
ATOM 8444 N N . GLU C 1 304 ? 20.33100 -37.37200 -20.53000 1.000 53.08000 304 GLU C N 1
ATOM 8445 C CA . GLU C 1 304 ? 21.47300 -36.86100 -19.72000 1.000 55.20000 304 GLU C CA 1
ATOM 8446 C C . GLU C 1 304 ? 22.24700 -38.08100 -19.21100 1.000 51.93000 304 GLU C C 1
ATOM 8447 O O . GLU C 1 304 ? 22.97200 -37.96900 -18.20200 1.000 50.58000 304 GLU C O 1
ATOM 8453 N N . ARG C 1 305 ? 22.09400 -39.19500 -19.93100 1.000 51.25000 305 ARG C N 1
ATOM 8454 C CA . ARG C 1 305 ? 22.61600 -40.54100 -19.59400 1.000 50.15000 305 ARG C CA 1
ATOM 8455 C C . ARG C 1 305 ? 23.20700 -41.13900 -20.86000 1.000 47.58000 305 ARG C C 1
ATOM 8456 O O . ARG C 1 305 ? 22.80900 -42.22600 -21.28200 1.000 57.76000 305 ARG C O 1
ATOM 8464 N N . PRO C 1 306 ? 24.09800 -40.40400 -21.55900 1.000 40.15000 306 PRO C N 1
ATOM 8465 C CA . PRO C 1 306 ? 24.65600 -40.90100 -22.80000 1.000 38.41000 306 PRO C CA 1
ATOM 8466 C C . PRO C 1 306 ? 25.50500 -42.14500 -22.52700 1.000 37.59000 306 PRO C C 1
ATOM 8467 O O . PRO C 1 306 ? 25.63600 -42.93300 -23.42100 1.000 39.27000 306 PRO C O 1
ATOM 8471 N N . GLU C 1 307 ? 25.99700 -42.31900 -21.29900 1.000 38.63000 307 GLU C N 1
ATOM 8472 C CA . GLU C 1 307 ? 26.84000 -43.48700 -20.90000 1.000 45.56000 307 GLU C CA 1
ATOM 8473 C C . GLU C 1 307 ? 26.20200 -44.81500 -21.36100 1.000 45.98000 307 GLU C C 1
ATOM 8474 O O . GLU C 1 307 ? 26.95000 -45.81200 -21.62500 1.000 40.91000 307 GLU C O 1
ATOM 8480 N N . VAL C 1 308 ? 24.87500 -44.84400 -21.43400 1.000 45.70000 308 VAL C N 1
ATOM 8481 C CA . VAL C 1 308 ? 24.08200 -46.08600 -21.61000 1.000 48.34000 308 VAL C CA 1
ATOM 8482 C C . VAL C 1 308 ? 24.09800 -46.46000 -23.10500 1.000 49.05000 308 VAL C C 1
ATOM 8483 O O . VAL C 1 308 ? 24.16900 -47.67200 -23.40100 1.000 47.47000 308 VAL C O 1
ATOM 8487 N N . LEU C 1 309 ? 24.15100 -45.45800 -23.99700 1.000 51.01000 309 LEU C N 1
ATOM 8488 C CA . LEU C 1 309 ? 24.24800 -45.61800 -25.48100 1.000 49.88000 309 LEU C CA 1
ATOM 8489 C C . LEU C 1 309 ? 25.65800 -46.04500 -25.86900 1.000 46.51000 309 LEU C C 1
ATOM 8490 O O . LEU C 1 309 ? 25.80000 -46.71400 -26.90600 1.000 43.05000 309 LEU C O 1
ATOM 8495 N N . ASP C 1 310 ? 26.65000 -45.62200 -25.08300 1.000 47.43000 310 ASP C N 1
ATOM 8496 C CA . ASP C 1 310 ? 28.06600 -46.04500 -25.22700 1.000 53.09000 310 ASP C CA 1
ATOM 8497 C C . ASP C 1 310 ? 28.11000 -47.57900 -25.17100 1.000 53.47000 310 ASP C C 1
ATOM 8498 O O . ASP C 1 310 ? 29.04200 -48.13500 -25.77100 1.000 61.33000 310 ASP C O 1
ATOM 8503 N N . LYS C 1 311 ? 27.13600 -48.22900 -24.50500 1.000 49.02000 311 LYS C N 1
ATOM 8504 C CA . LYS C 1 311 ? 27.10500 -49.70400 -24.28000 1.000 48.75000 311 LYS C CA 1
ATOM 8505 C C . LYS C 1 311 ? 25.93400 -50.37500 -25.01000 1.000 49.47000 311 LYS C C 1
ATOM 8506 O O . LYS C 1 311 ? 25.93600 -51.62200 -25.08800 1.000 44.53000 311 LYS C O 1
ATOM 8512 N N . GLY C 1 312 ? 24.95300 -49.59100 -25.48000 1.000 59.35000 312 GLY C N 1
ATOM 8513 C CA . GLY C 1 312 ? 23.72600 -50.07500 -26.15200 1.000 60.95000 312 GLY C CA 1
ATOM 8514 C C . GLY C 1 312 ? 22.77500 -50.76300 -25.17900 1.000 61.04000 312 GLY C C 1
ATOM 8515 O O . GLY C 1 312 ? 22.27300 -51.82200 -25.50000 1.000 63.01000 312 GLY C O 1
ATOM 8516 N N . THR C 1 313 ? 22.52800 -50.15500 -24.02800 1.000 63.09000 313 THR C N 1
ATOM 8517 C CA . THR C 1 313 ? 21.56200 -50.61400 -23.00200 1.000 60.90000 313 THR C CA 1
ATOM 8518 C C . THR C 1 313 ? 20.17800 -50.02000 -23.28600 1.000 60.17000 313 THR C C 1
ATOM 8519 O O . THR C 1 313 ? 19.26500 -50.32800 -22.52900 1.000 66.33000 313 THR C O 1
ATOM 8523 N N . VAL C 1 314 ? 20.02800 -49.16200 -24.30100 1.000 61.73000 314 VAL C N 1
ATOM 8524 C CA . VAL C 1 314 ? 18.78500 -48.35300 -24.48100 1.000 61.02000 314 VAL C CA 1
ATOM 8525 C C . VAL C 1 314 ? 18.66400 -47.79600 -25.90400 1.000 61.80000 314 VAL C C 1
ATOM 8526 O O . VAL C 1 314 ? 19.71600 -47.56900 -26.56500 1.000 59.19000 314 VAL C O 1
ATOM 8530 N N . ILE C 1 315 ? 17.40700 -47.52900 -26.30100 1.000 63.89000 315 ILE C N 1
ATOM 8531 C CA . ILE C 1 315 ? 16.97200 -46.84300 -27.56000 1.000 65.43000 315 ILE C CA 1
ATOM 8532 C C . ILE C 1 315 ? 16.16400 -45.59300 -27.20200 1.000 65.35000 315 ILE C C 1
ATOM 8533 O O . ILE C 1 315 ? 15.34900 -45.67100 -26.27400 1.000 72.32000 315 ILE C O 1
ATOM 8538 N N . VAL C 1 316 ? 16.30700 -44.51800 -27.97500 1.000 65.96000 316 VAL C N 1
ATOM 8539 C CA . VAL C 1 316 ? 15.57000 -43.24000 -27.74900 1.000 70.66000 316 VAL C CA 1
ATOM 8540 C C . VAL C 1 316 ? 14.42600 -43.14700 -28.75500 1.000 78.85000 316 VAL C C 1
ATOM 8541 O O . VAL C 1 316 ? 14.70100 -42.89300 -29.95300 1.000 86.06000 316 VAL C O 1
ATOM 8545 N N . GLY C 1 317 ? 13.19200 -43.31500 -28.27200 1.000 79.74000 317 GLY C N 1
ATOM 8546 C CA . GLY C 1 317 ? 11.97800 -43.31400 -29.10500 1.000 80.97000 317 GLY C CA 1
ATOM 8547 C C . GLY C 1 317 ? 11.77500 -41.97200 -29.76900 1.000 87.15000 317 GLY C C 1
ATOM 8548 O O . GLY C 1 317 ? 11.62600 -41.93700 -31.01000 1.000 94.27000 317 GLY C O 1
ATOM 8549 N N . GLY C 1 318 ? 11.81400 -40.90400 -28.97400 1.000 91.44000 318 GLY C N 1
ATOM 8550 C CA . GLY C 1 318 ? 11.32900 -39.57100 -29.36800 1.000 95.12000 318 GLY C CA 1
ATOM 8551 C C . GLY C 1 318 ? 9.85300 -39.41200 -29.03300 1.000 96.10000 318 GLY C C 1
ATOM 8552 O O . GLY C 1 318 ? 9.36300 -40.10800 -28.09400 1.000 83.18000 318 GLY C O 1
ATOM 8553 N N . ILE C 1 319 ? 9.17200 -38.53000 -29.76900 1.000 90.53000 319 ILE C N 1
ATOM 8554 C CA . ILE C 1 319 ? 7.74700 -38.15200 -29.55000 1.000 84.45000 319 ILE C CA 1
ATOM 8555 C C . ILE C 1 319 ? 6.96300 -38.33100 -30.85500 1.000 81.19000 319 ILE C C 1
ATOM 8556 O O . ILE C 1 319 ? 5.73400 -38.20100 -30.81800 1.000 91.08000 319 ILE C O 1
ATOM 8561 N N . THR C 1 320 ? 7.65300 -38.60400 -31.96300 1.000 80.18000 320 THR C N 1
ATOM 8562 C CA . THR C 1 320 ? 7.05600 -38.82500 -33.30400 1.000 77.31000 320 THR C CA 1
ATOM 8563 C C . THR C 1 320 ? 6.47100 -40.23800 -33.34800 1.000 76.88000 320 THR C C 1
ATOM 8564 O O . THR C 1 320 ? 7.15400 -41.16700 -32.87600 1.000 77.19000 320 THR C O 1
ATOM 8568 N N . TYR C 1 321 ? 5.26700 -40.39100 -33.90100 1.000 76.94000 321 TYR C N 1
ATOM 8569 C CA . TYR C 1 321 ? 4.56600 -41.69300 -34.02400 1.000 79.73000 321 TYR C CA 1
ATOM 8570 C C . TYR C 1 321 ? 5.48300 -42.71100 -34.72400 1.000 76.82000 321 TYR C C 1
ATOM 8571 O O . TYR C 1 321 ? 5.65200 -43.82500 -34.19800 1.000 76.16000 321 TYR C O 1
ATOM 8580 N N . ASN C 1 322 ? 6.05200 -42.33800 -35.87400 1.000 74.24000 322 ASN C N 1
ATOM 8581 C CA . ASN C 1 322 ? 6.86700 -43.23500 -36.73500 1.000 81.95000 322 ASN C CA 1
ATOM 8582 C C . ASN C 1 322 ? 8.03900 -43.80500 -35.90800 1.000 84.71000 322 ASN C C 1
ATOM 8583 O O . ASN C 1 322 ? 8.07600 -45.04100 -35.69200 1.000 79.63000 322 ASN C O 1
ATOM 8588 N N . ASN C 1 323 ? 8.93100 -42.94200 -35.40700 1.000 92.96000 323 ASN C N 1
ATOM 8589 C CA . ASN C 1 323 ? 10.20500 -43.35100 -34.74500 1.000 93.64000 323 ASN C CA 1
ATOM 8590 C C . ASN C 1 323 ? 9.90200 -44.06200 -33.42400 1.000 85.28000 323 ASN C C 1
ATOM 8591 O O . ASN C 1 323 ? 10.83900 -44.60700 -32.83800 1.000 98.97000 323 ASN C O 1
ATOM 8596 N N . LEU C 1 324 ? 8.65100 -44.05700 -32.97300 1.000 70.77000 324 LEU C N 1
ATOM 8597 C CA . LEU C 1 324 ? 8.25400 -44.70300 -31.70200 1.000 67.88000 324 LEU C CA 1
ATOM 8598 C C . LEU C 1 324 ? 7.85400 -46.16000 -31.94000 1.000 75.65000 324 LEU C C 1
ATOM 8599 O O . LEU C 1 324 ? 8.40200 -47.04000 -31.26200 1.000 83.45000 324 LEU C O 1
ATOM 8604 N N . ILE C 1 325 ? 6.90300 -46.41000 -32.82900 1.000 82.95000 325 ILE C N 1
ATOM 8605 C CA . ILE C 1 325 ? 6.54400 -47.79800 -33.21900 1.000 89.03000 325 ILE C CA 1
ATOM 8606 C C . ILE C 1 325 ? 7.84900 -48.51300 -33.56400 1.000 86.18000 325 ILE C C 1
ATOM 8607 O O . ILE C 1 325 ? 8.08300 -49.60900 -32.99600 1.000 93.53000 325 ILE C O 1
ATOM 8612 N N . GLN C 1 326 ? 8.67900 -47.87000 -34.40200 1.000 70.99000 326 GLN C N 1
ATOM 8613 C CA . GLN C 1 326 ? 9.97000 -48.40600 -34.91500 1.000 69.80000 326 GLN C CA 1
ATOM 8614 C C . GLN C 1 326 ? 10.84100 -48.85400 -33.74000 1.000 69.79000 326 GLN C C 1
ATOM 8615 O O . GLN C 1 326 ? 11.22500 -50.04600 -33.67500 1.000 60.83000 326 GLN C O 1
ATOM 8621 N N . SER C 1 327 ? 11.12600 -47.90700 -32.85100 1.000 71.02000 327 SER C N 1
ATOM 8622 C CA . SER C 1 327 ? 12.03800 -48.04300 -31.69500 1.000 73.01000 327 SER C CA 1
ATOM 8623 C C . SER C 1 327 ? 11.53900 -49.12200 -30.73000 1.000 76.39000 327 SER C C 1
ATOM 8624 O O . SER C 1 327 ? 12.39100 -49.75400 -30.08200 1.000 79.47000 327 SER C O 1
ATOM 8627 N N . VAL C 1 328 ? 10.22000 -49.33600 -30.64600 1.000 77.43000 328 VAL C N 1
ATOM 8628 C CA . VAL C 1 328 ? 9.62000 -50.44700 -29.84600 1.000 73.87000 328 VAL C CA 1
ATOM 8629 C C . VAL C 1 328 ? 9.88200 -51.77000 -30.57600 1.000 70.80000 328 VAL C C 1
ATOM 8630 O O . VAL C 1 328 ? 10.25200 -52.76000 -29.88600 1.000 60.26000 328 VAL C O 1
ATOM 8634 N N . GLU C 1 329 ? 9.69900 -51.79200 -31.90600 1.000 70.52000 329 GLU C N 1
ATOM 8635 C CA . GLU C 1 329 ? 9.89200 -53.01600 -32.73300 1.000 74.08000 329 GLU C CA 1
ATOM 8636 C C . GLU C 1 329 ? 11.34200 -53.47700 -32.53400 1.000 67.45000 329 GLU C C 1
ATOM 8637 O O . GLU C 1 329 ? 11.53800 -54.62300 -32.10500 1.000 61.47000 329 GLU C O 1
ATOM 8643 N N . LEU C 1 330 ? 12.30200 -52.57200 -32.72500 1.000 64.02000 330 LEU C N 1
ATOM 8644 C CA . LEU C 1 330 ? 13.74500 -52.82700 -32.48600 1.000 63.37000 330 LEU C CA 1
ATOM 8645 C C . LEU C 1 330 ? 13.93400 -53.49200 -31.11200 1.000 63.86000 330 LEU C C 1
ATOM 8646 O O . LEU C 1 330 ? 14.50200 -54.59600 -31.07300 1.000 66.50000 330 LEU C O 1
ATOM 8651 N N . ALA C 1 331 ? 13.47000 -52.84200 -30.03600 1.000 61.63000 331 ALA C N 1
ATOM 8652 C CA . ALA C 1 331 ? 13.66300 -53.25900 -28.62400 1.000 58.71000 331 ALA C CA 1
ATOM 8653 C C . ALA C 1 331 ? 13.44300 -54.76000 -28.49700 1.000 58.76000 331 ALA C C 1
ATOM 8654 O O . ALA C 1 331 ? 14.36600 -55.44700 -28.02300 1.000 53.44000 331 ALA C O 1
ATOM 8656 N N . ARG C 1 332 ? 12.25800 -55.22700 -28.91500 1.000 68.19000 332 ARG C N 1
ATOM 8657 C CA . ARG C 1 332 ? 11.79300 -56.63400 -28.75600 1.000 70.72000 332 ARG C CA 1
ATOM 8658 C C . ARG C 1 332 ? 12.36600 -57.50500 -29.88800 1.000 65.92000 332 ARG C C 1
ATOM 8659 O O . ARG C 1 332 ? 12.77300 -58.62900 -29.59100 1.000 66.11000 332 ARG C O 1
ATOM 8667 N N . GLU C 1 333 ? 12.44100 -56.98200 -31.11800 1.000 64.92000 333 GLU C N 1
ATOM 8668 C CA . GLU C 1 333 ? 13.15400 -57.59800 -32.27500 1.000 65.43000 333 GLU C CA 1
ATOM 8669 C C . GLU C 1 333 ? 14.57200 -57.95800 -31.82700 1.000 66.88000 333 GLU C C 1
ATOM 8670 O O . GLU C 1 333 ? 15.04600 -59.06100 -32.13900 1.000 68.86000 333 GLU C O 1
ATOM 8676 N N . MET C 1 334 ? 15.19900 -57.04900 -31.08700 1.000 69.51000 334 MET C N 1
ATOM 8677 C CA . MET C 1 334 ? 16.58500 -57.17500 -30.57700 1.000 74.61000 334 MET C CA 1
ATOM 8678 C C . MET C 1 334 ? 16.57600 -57.92700 -29.23600 1.000 76.41000 334 MET C C 1
ATOM 8679 O O . MET C 1 334 ? 17.61700 -58.48600 -28.87600 1.000 94.77000 334 MET C O 1
ATOM 8684 N N . GLN C 1 335 ? 15.45100 -57.96200 -28.52500 1.000 72.15000 335 GLN C N 1
ATOM 8685 C CA . GLN C 1 335 ? 15.26700 -58.87400 -27.36600 1.000 77.32000 335 GLN C CA 1
ATOM 8686 C C . GLN C 1 335 ? 15.13300 -60.31500 -27.87500 1.000 78.89000 335 GLN C C 1
ATOM 8687 O O . GLN C 1 335 ? 15.76600 -61.21400 -27.29100 1.000 70.33000 335 GLN C O 1
ATOM 8693 N N . ASN C 1 336 ? 14.31800 -60.52000 -28.91400 1.000 84.33000 336 ASN C N 1
ATOM 8694 C CA . ASN C 1 336 ? 13.99500 -61.85200 -29.49300 1.000 87.89000 336 ASN C CA 1
ATOM 8695 C C . ASN C 1 336 ? 15.29200 -62.62500 -29.71600 1.000 83.84000 336 ASN C C 1
ATOM 8696 O O . ASN C 1 336 ? 15.31800 -63.82200 -29.36500 1.000 83.26000 336 ASN C O 1
ATOM 8701 N N . ASN C 1 337 ? 16.32300 -61.94000 -30.24100 1.000 84.31000 337 ASN C N 1
ATOM 8702 C CA . ASN C 1 337 ? 17.61800 -62.52600 -30.69900 1.000 78.05000 337 ASN C CA 1
ATOM 8703 C C . ASN C 1 337 ? 18.64600 -62.56700 -29.55400 1.000 71.87000 337 ASN C C 1
ATOM 8704 O O . ASN C 1 337 ? 19.82000 -62.86300 -29.85200 1.000 65.38000 337 ASN C O 1
ATOM 8709 N N . ASN C 1 338 ? 18.21200 -62.32700 -28.30500 1.000 72.74000 338 ASN C N 1
ATOM 8710 C CA . ASN C 1 338 ? 19.01700 -62.49600 -27.06100 1.000 77.20000 338 ASN C CA 1
ATOM 8711 C C . ASN C 1 338 ? 20.27400 -61.62400 -27.13600 1.000 72.24000 338 ASN C C 1
ATOM 8712 O O . ASN C 1 338 ? 21.31200 -62.06700 -26.61000 1.000 71.92000 338 ASN C O 1
ATOM 8717 N N . GLU C 1 339 ? 20.18400 -60.44700 -27.77700 1.000 66.12000 339 GLU C N 1
ATOM 8718 C CA . GLU C 1 339 ? 21.32900 -59.51200 -27.95900 1.000 57.55000 339 GLU C CA 1
ATOM 8719 C C . GLU C 1 339 ? 21.76200 -59.06400 -26.57400 1.000 53.34000 339 GLU C C 1
ATOM 8720 O O . GLU C 1 339 ? 20.93900 -58.99400 -25.66500 1.000 54.30000 339 GLU C O 1
ATOM 8726 N N . PRO C 1 340 ? 23.05800 -58.75100 -26.37300 1.000 51.74000 340 PRO C N 1
ATOM 8727 C CA . PRO C 1 340 ? 23.60300 -58.58600 -25.02400 1.000 52.25000 340 PRO C CA 1
ATOM 8728 C C . PRO C 1 340 ? 23.17600 -57.26500 -24.36100 1.000 53.85000 340 PRO C C 1
ATOM 8729 O O . PRO C 1 340 ? 22.76500 -56.36200 -25.05300 1.000 50.81000 340 PRO C O 1
ATOM 8733 N N . MET C 1 341 ? 23.25100 -57.18900 -23.03400 1.000 60.05000 341 MET C N 1
ATOM 8734 C CA . MET C 1 341 ? 22.88900 -55.96600 -22.26700 1.000 67.46000 341 MET C CA 1
ATOM 8735 C C . MET C 1 341 ? 23.99800 -55.66100 -21.25500 1.000 73.48000 341 MET C C 1
ATOM 8736 O O . MET C 1 341 ? 23.97500 -56.21300 -20.13500 1.000 68.00000 341 MET C O 1
ATOM 8741 N N . ILE C 1 342 ? 24.90200 -54.76900 -21.65000 1.000 76.17000 342 ILE C N 1
ATOM 8742 C CA . ILE C 1 342 ? 26.24000 -54.57300 -21.03600 1.000 72.39000 342 ILE C CA 1
ATOM 8743 C C . ILE C 1 342 ? 26.15900 -53.49600 -19.95000 1.000 76.02000 342 ILE C C 1
ATOM 8744 O O . ILE C 1 342 ? 25.60200 -52.40300 -20.21000 1.000 80.24000 342 ILE C O 1
ATOM 8749 N N . ASP C 1 343 ? 26.72600 -53.79200 -18.78400 1.000 72.39000 343 ASP C N 1
ATOM 8750 C CA . ASP C 1 343 ? 26.88600 -52.82600 -17.67300 1.000 69.43000 343 ASP C CA 1
ATOM 8751 C C . ASP C 1 343 ? 27.71200 -51.63800 -18.15500 1.000 65.42000 343 ASP C C 1
ATOM 8752 O O . ASP C 1 343 ? 28.87100 -51.85800 -18.54900 1.000 63.85000 343 ASP C O 1
ATOM 8757 N N . ALA C 1 344 ? 27.13700 -50.43400 -18.08500 1.000 68.60000 344 ALA C N 1
ATOM 8758 C CA . ALA C 1 344 ? 27.84600 -49.13100 -18.17500 1.000 68.95000 344 ALA C CA 1
ATOM 8759 C C . ALA C 1 344 ? 28.86300 -49.00200 -17.03400 1.000 58.96000 344 ALA C C 1
ATOM 8760 O O . ALA C 1 344 ? 28.59400 -49.52000 -15.92100 1.000 45.79000 344 ALA C O 1
ATOM 8762 N N . ILE C 1 345 ? 29.95600 -48.27900 -17.29900 1.000 54.91000 345 ILE C N 1
ATOM 8763 C CA . ILE C 1 345 ? 31.15600 -48.21600 -16.41900 1.000 55.17000 345 ILE C CA 1
ATOM 8764 C C . ILE C 1 345 ? 30.78600 -47.58000 -15.07900 1.000 53.28000 345 ILE C C 1
ATOM 8765 O O . ILE C 1 345 ? 31.26000 -48.09800 -14.05400 1.000 47.83000 345 ILE C O 1
ATOM 8770 N N . ASP C 1 346 ? 30.03000 -46.47600 -15.09300 1.000 52.62000 346 ASP C N 1
ATOM 8771 C CA . ASP C 1 346 ? 29.82100 -45.61200 -13.90000 1.000 54.61000 346 ASP C CA 1
ATOM 8772 C C . ASP C 1 346 ? 28.55200 -46.04900 -13.17500 1.000 55.59000 346 ASP C C 1
ATOM 8773 O O . ASP C 1 346 ? 28.11100 -45.31400 -12.26200 1.000 52.05000 346 ASP C O 1
ATOM 8778 N N . TYR C 1 347 ? 28.02700 -47.22600 -13.54000 1.000 60.30000 347 TYR C N 1
ATOM 8779 C CA . TYR C 1 347 ? 26.91300 -47.92800 -12.84900 1.000 59.02000 347 TYR C CA 1
ATOM 8780 C C . TYR C 1 347 ? 27.42100 -49.16100 -12.09400 1.000 57.56000 347 TYR C C 1
ATOM 8781 O O . TYR C 1 347 ? 26.59200 -49.86200 -11.52400 1.000 58.28000 347 TYR C O 1
ATOM 8790 N N . LYS C 1 348 ? 28.72000 -49.45400 -12.13000 1.000 61.02000 348 LYS C N 1
ATOM 8791 C CA . LYS C 1 348 ? 29.25100 -50.74000 -11.60200 1.000 62.41000 348 LYS C CA 1
ATOM 8792 C C . LYS C 1 348 ? 29.36300 -50.63400 -10.08600 1.000 55.31000 348 LYS C C 1
ATOM 8793 O O . LYS C 1 348 ? 28.73300 -51.42200 -9.41800 1.000 58.44000 348 LYS C O 1
ATOM 8799 N N . ASP C 1 349 ? 30.11400 -49.67700 -9.56600 1.000 54.53000 349 ASP C N 1
ATOM 8800 C CA . ASP C 1 349 ? 30.41800 -49.62500 -8.11300 1.000 56.61000 349 ASP C CA 1
ATOM 8801 C C . ASP C 1 349 ? 29.08800 -49.43800 -7.38400 1.000 50.35000 349 ASP C C 1
ATOM 8802 O O . ASP C 1 349 ? 28.17500 -48.84500 -8.00300 1.000 47.29000 349 ASP C O 1
ATOM 8807 N N . THR C 1 350 ? 29.00900 -49.90700 -6.12700 1.000 49.44000 350 THR C N 1
ATOM 8808 C CA . THR C 1 350 ? 27.80000 -49.88200 -5.24500 1.000 49.17000 350 THR C CA 1
ATOM 8809 C C . THR C 1 350 ? 28.14500 -49.39700 -3.81800 1.000 46.98000 350 THR C C 1
ATOM 8810 O O . THR C 1 350 ? 27.44600 -49.82700 -2.86900 1.000 41.14000 350 THR C O 1
ATOM 8814 N N . ASN C 1 351 ? 29.17100 -48.54800 -3.66000 1.000 46.10000 351 ASN C N 1
ATOM 8815 C CA . ASN C 1 351 ? 29.59200 -47.97600 -2.34700 1.000 47.05000 351 ASN C CA 1
ATOM 8816 C C . ASN C 1 351 ? 29.41700 -46.44400 -2.39300 1.000 46.33000 351 ASN C C 1
ATOM 8817 O O . ASN C 1 351 ? 29.95600 -45.71400 -1.50200 1.000 41.91000 351 ASN C O 1
ATOM 8822 N N . VAL C 1 352 ? 28.63100 -45.97400 -3.35500 1.000 43.63000 352 VAL C N 1
ATOM 8823 C CA . VAL C 1 352 ? 28.36500 -44.53000 -3.57400 1.000 45.88000 352 VAL C CA 1
ATOM 8824 C C . VAL C 1 352 ? 28.08500 -43.85000 -2.22800 1.000 45.01000 352 VAL C C 1
ATOM 8825 O O . VAL C 1 352 ? 28.52000 -42.70900 -2.04300 1.000 45.41000 352 VAL C O 1
ATOM 8829 N N . SER C 1 353 ? 27.40600 -44.52300 -1.30700 1.000 45.71000 353 SER C N 1
ATOM 8830 C CA . SER C 1 353 ? 27.15900 -43.98900 0.05800 1.000 47.90000 353 SER C CA 1
ATOM 8831 C C . SER C 1 353 ? 28.49600 -43.72200 0.77000 1.000 43.28000 353 SER C C 1
ATOM 8832 O O . SER C 1 353 ? 28.73900 -42.56900 1.15500 1.000 40.26000 353 SER C O 1
ATOM 8835 N N . THR C 1 354 ? 29.34600 -44.73800 0.89400 1.000 41.70000 354 THR C N 1
ATOM 8836 C CA . THR C 1 354 ? 30.58300 -44.69000 1.71300 1.000 46.46000 354 THR C CA 1
ATOM 8837 C C . THR C 1 354 ? 31.58700 -43.75900 1.01900 1.000 46.60000 354 THR C C 1
ATOM 8838 O O . THR C 1 354 ? 32.37800 -43.08300 1.72600 1.000 41.87000 354 THR C O 1
ATOM 8842 N N . LYS C 1 355 ? 31.53400 -43.69300 -0.31200 1.000 46.38000 355 LYS C N 1
ATOM 8843 C CA . LYS C 1 355 ? 32.33900 -42.73300 -1.10800 1.000 48.29000 355 LYS C CA 1
ATOM 8844 C C . LYS C 1 355 ? 32.01200 -41.32000 -0.62200 1.000 46.92000 355 LYS C C 1
ATOM 8845 O O . LYS C 1 355 ? 32.95100 -40.57800 -0.25100 1.000 48.10000 355 LYS C O 1
ATOM 8851 N N . VAL C 1 356 ? 30.71600 -40.99300 -0.59800 1.000 45.83000 356 VAL C N 1
ATOM 8852 C CA . VAL C 1 356 ? 30.19300 -39.63000 -0.30200 1.000 46.28000 356 VAL C CA 1
ATOM 8853 C C . VAL C 1 356 ? 30.50200 -39.31300 1.15400 1.000 46.53000 356 VAL C C 1
ATOM 8854 O O . VAL C 1 356 ? 30.83300 -38.15800 1.43600 1.000 53.18000 356 VAL C O 1
ATOM 8858 N N . VAL C 1 357 ? 30.38900 -40.29400 2.04400 1.000 45.35000 357 VAL C N 1
ATOM 8859 C CA . VAL C 1 357 ? 30.73200 -40.09400 3.47800 1.000 47.32000 357 VAL C CA 1
ATOM 8860 C C . VAL C 1 357 ? 32.21300 -39.70100 3.53700 1.000 49.16000 357 VAL C C 1
ATOM 8861 O O . VAL C 1 357 ? 32.52200 -38.58000 4.01500 1.000 49.45000 357 VAL C O 1
ATOM 8865 N N . LYS C 1 358 ? 33.08900 -40.55900 3.01400 1.000 51.47000 358 LYS C N 1
ATOM 8866 C CA . LYS C 1 358 ? 34.56500 -40.39300 3.12700 1.000 53.19000 358 LYS C CA 1
ATOM 8867 C C . LYS C 1 358 ? 34.95800 -39.03900 2.53400 1.000 51.97000 358 LYS C C 1
ATOM 8868 O O . LYS C 1 358 ? 35.86200 -38.40700 3.08900 1.000 51.03000 358 LYS C O 1
ATOM 8874 N N . ILE C 1 359 ? 34.27900 -38.61600 1.46400 1.000 50.31000 359 ILE C N 1
ATOM 8875 C CA . ILE C 1 359 ? 34.57500 -37.35300 0.72600 1.000 48.98000 359 ILE C CA 1
ATOM 8876 C C . ILE C 1 359 ? 34.19800 -36.15100 1.60300 1.000 47.56000 359 ILE C C 1
ATOM 8877 O O . ILE C 1 359 ? 35.05600 -35.26700 1.78900 1.000 46.12000 359 ILE C O 1
ATOM 8882 N N . ILE C 1 360 ? 32.97200 -36.12500 2.12500 1.000 48.16000 360 ILE C N 1
ATOM 8883 C CA . ILE C 1 360 ? 32.42700 -34.99000 2.92800 1.000 50.67000 360 ILE C CA 1
ATOM 8884 C C . ILE C 1 360 ? 33.35300 -34.70200 4.11500 1.000 50.22000 360 ILE C C 1
ATOM 8885 O O . ILE C 1 360 ? 33.54000 -33.51200 4.42800 1.000 49.60000 360 ILE C O 1
ATOM 8890 N N . GLN C 1 361 ? 33.87800 -35.73200 4.78200 1.000 49.04000 361 GLN C N 1
ATOM 8891 C CA . GLN C 1 361 ? 34.80300 -35.54000 5.93400 1.000 52.29000 361 GLN C CA 1
ATOM 8892 C C . GLN C 1 361 ? 36.07800 -34.85700 5.40000 1.000 50.82000 361 GLN C C 1
ATOM 8893 O O . GLN C 1 361 ? 36.32200 -33.65200 5.74600 1.000 49.25000 361 GLN C O 1
ATOM 8899 N N . SER C 1 362 ? 36.78700 -35.57800 4.52200 1.000 49.00000 362 SER C N 1
ATOM 8900 C CA . SER C 1 362 ? 37.96600 -35.15300 3.72100 1.000 46.82000 362 SER C CA 1
ATOM 8901 C C . SER C 1 362 ? 37.87400 -33.66900 3.35500 1.000 43.09000 362 SER C C 1
ATOM 8902 O O . SER C 1 362 ? 38.72600 -32.89800 3.80600 1.000 44.02000 362 SER C O 1
ATOM 8905 N N . TYR C 1 363 ? 36.87200 -33.28800 2.57500 1.000 41.17000 363 TYR C N 1
ATOM 8906 C CA . TYR C 1 363 ? 36.87400 -32.01900 1.81500 1.000 44.92000 363 TYR C CA 1
ATOM 8907 C C . TYR C 1 363 ? 36.13900 -30.89300 2.55800 1.000 49.72000 363 TYR C C 1
ATOM 8908 O O . TYR C 1 363 ? 36.33200 -29.71200 2.15500 1.000 48.15000 363 TYR C O 1
ATOM 8917 N N . LYS C 1 364 ? 35.34900 -31.20300 3.59400 1.000 51.66000 364 LYS C N 1
ATOM 8918 C CA . LYS C 1 364 ? 34.57700 -30.16500 4.32900 1.000 52.80000 364 LYS C CA 1
ATOM 8919 C C . LYS C 1 364 ? 35.58300 -29.13000 4.84300 1.000 52.24000 364 LYS C C 1
ATOM 8920 O O . LYS C 1 364 ? 35.47100 -27.94700 4.46800 1.000 45.18000 364 LYS C O 1
ATOM 8926 N N . ASP C 1 365 ? 36.58400 -29.57400 5.60100 1.000 54.53000 365 ASP C N 1
ATOM 8927 C CA . ASP C 1 365 ? 37.59400 -28.65700 6.19100 1.000 58.82000 365 ASP C CA 1
ATOM 8928 C C . ASP C 1 365 ? 38.45100 -28.01300 5.09100 1.000 53.29000 365 ASP C C 1
ATOM 8929 O O . ASP C 1 365 ? 38.88000 -26.87000 5.28300 1.000 49.94000 365 ASP C O 1
ATOM 8934 N N . ILE C 1 366 ? 38.66900 -28.71700 3.98100 1.000 47.32000 366 ILE C N 1
ATOM 8935 C CA . ILE C 1 366 ? 39.44800 -28.22900 2.81300 1.000 42.41000 366 ILE C CA 1
ATOM 8936 C C . ILE C 1 366 ? 38.74700 -26.99700 2.23600 1.000 42.09000 366 ILE C C 1
ATOM 8937 O O . ILE C 1 366 ? 39.41100 -26.00300 1.98600 1.000 43.32000 366 ILE C O 1
ATOM 8942 N N . ILE C 1 367 ? 37.43800 -27.06100 2.05900 1.000 44.94000 367 ILE C N 1
ATOM 8943 C CA . ILE C 1 367 ? 36.62800 -25.94600 1.48100 1.000 45.41000 367 ILE C CA 1
ATOM 8944 C C . ILE C 1 367 ? 36.73100 -24.71800 2.39700 1.000 45.55000 367 ILE C C 1
ATOM 8945 O O . ILE C 1 367 ? 36.87300 -23.59900 1.88500 1.000 44.09000 367 ILE C O 1
ATOM 8950 N N . ASN C 1 368 ? 36.66200 -24.92100 3.70500 1.000 46.64000 368 ASN C N 1
ATOM 8951 C CA . ASN C 1 368 ? 36.69500 -23.81100 4.68500 1.000 51.41000 368 ASN C CA 1
ATOM 8952 C C . ASN C 1 368 ? 38.03000 -23.07900 4.54600 1.000 55.48000 368 ASN C C 1
ATOM 8953 O O . ASN C 1 368 ? 38.02900 -21.83900 4.60200 1.000 58.63000 368 ASN C O 1
ATOM 8958 N N . ARG C 1 369 ? 39.11400 -23.82100 4.32700 1.000 58.32000 369 ARG C N 1
ATOM 8959 C CA . ARG C 1 369 ? 40.47000 -23.25500 4.13800 1.000 59.54000 369 ARG C CA 1
ATOM 8960 C C . ARG C 1 369 ? 40.49200 -22.50800 2.81000 1.000 57.57000 369 ARG C C 1
ATOM 8961 O O . ARG C 1 369 ? 40.85600 -21.33500 2.81000 1.000 66.36000 369 ARG C O 1
ATOM 8969 N N . ASN C 1 370 ? 40.07200 -23.16700 1.73200 1.000 54.95000 370 ASN C N 1
ATOM 8970 C CA . ASN C 1 370 ? 40.40400 -22.76000 0.34400 1.000 56.09000 370 ASN C CA 1
ATOM 8971 C C . ASN C 1 370 ? 39.46000 -21.64400 -0.08200 1.000 59.38000 370 ASN C C 1
ATOM 8972 O O . ASN C 1 370 ? 39.94800 -20.52000 -0.25100 1.000 67.29000 370 ASN C O 1
ATOM 8977 N N . THR C 1 371 ? 38.16400 -21.94300 -0.21700 1.000 66.54000 371 THR C N 1
ATOM 8978 C CA . THR C 1 371 ? 37.09500 -20.96400 -0.58200 1.000 62.73000 371 THR C CA 1
ATOM 8979 C C . THR C 1 371 ? 37.09900 -19.81200 0.44200 1.000 56.18000 371 THR C C 1
ATOM 8980 O O . THR C 1 371 ? 37.32600 -18.65400 0.02900 1.000 45.89000 371 THR C O 1
ATOM 8984 N N . TRP C 1 372 ? 36.92200 -20.13200 1.72800 1.000 55.84000 372 TRP C N 1
ATOM 8985 C CA . TRP C 1 372 ? 36.37100 -19.20500 2.75500 1.000 60.46000 372 TRP C CA 1
ATOM 8986 C C . TRP C 1 372 ? 37.46900 -18.71800 3.72600 1.000 58.73000 372 TRP C C 1
ATOM 8987 O O . TRP C 1 372 ? 37.15800 -17.85500 4.57900 1.000 54.04000 372 TRP C O 1
ATOM 8998 N N . ARG C 1 373 ? 38.69600 -19.23700 3.60700 1.000 60.81000 373 ARG C N 1
ATOM 8999 C CA . ARG C 1 373 ? 39.89300 -18.76400 4.36000 1.000 64.70000 373 ARG C CA 1
ATOM 9000 C C . ARG C 1 373 ? 39.57500 -18.64000 5.86100 1.000 63.31000 373 ARG C C 1
ATOM 9001 O O . ARG C 1 373 ? 39.47900 -17.52100 6.31500 1.000 69.27000 373 ARG C O 1
ATOM 9009 N N . LYS C 1 374 ? 39.44900 -19.73700 6.61000 1.000 65.95000 374 LYS C N 1
ATOM 9010 C CA . LYS C 1 374 ? 39.16500 -19.70100 8.07600 1.000 68.10000 374 LYS C CA 1
ATOM 9011 C C . LYS C 1 374 ? 40.36200 -20.29100 8.85300 1.000 74.22000 374 LYS C C 1
ATOM 9012 O O . LYS C 1 374 ? 40.56500 -20.18100 10.09300 1.000 68.81000 374 LYS C O 1
ATOM 9018 N N . MET D 1 1 ? 2.35300 2.18100 -34.16900 1.000 161.36000 1 MET D N 1
ATOM 9019 C CA . MET D 1 1 ? 3.82200 1.89600 -34.13800 1.000 146.48000 1 MET D CA 1
ATOM 9020 C C . MET D 1 1 ? 4.06100 0.54800 -33.42400 1.000 135.75000 1 MET D C 1
ATOM 9021 O O . MET D 1 1 ? 4.51000 -0.40200 -34.11800 1.000 116.44000 1 MET D O 1
ATOM 9026 N N . GLU D 1 2 ? 3.70000 0.45600 -32.12700 1.000 126.19000 2 GLU D N 1
ATOM 9027 C CA . GLU D 1 2 ? 3.85200 -0.73300 -31.22700 1.000 114.18000 2 GLU D CA 1
ATOM 9028 C C . GLU D 1 2 ? 5.33500 -1.06400 -31.04600 1.000 106.89000 2 GLU D C 1
ATOM 9029 O O . GLU D 1 2 ? 5.94300 -1.58400 -32.00300 1.000 115.72000 2 GLU D O 1
ATOM 9035 N N . LYS D 1 3 ? 5.87600 -0.81900 -29.84800 1.000 97.06000 3 LYS D N 1
ATOM 9036 C CA . LYS D 1 3 ? 7.33300 -0.90400 -29.54800 1.000 91.17000 3 LYS D CA 1
ATOM 9037 C C . LYS D 1 3 ? 7.62400 -2.05700 -28.58700 1.000 85.49000 3 LYS D C 1
ATOM 9038 O O . LYS D 1 3 ? 6.72400 -2.44000 -27.80500 1.000 89.20000 3 LYS D O 1
ATOM 9044 N N . LEU D 1 4 ? 8.86600 -2.53800 -28.61700 1.000 72.91000 4 LEU D N 1
ATOM 9045 C CA . LEU D 1 4 ? 9.36500 -3.63200 -27.75000 1.000 69.46000 4 LEU D CA 1
ATOM 9046 C C . LEU D 1 4 ? 9.10700 -3.23200 -26.29100 1.000 62.52000 4 LEU D C 1
ATOM 9047 O O . LEU D 1 4 ? 9.32700 -2.06400 -25.96200 1.000 61.93000 4 LEU D O 1
ATOM 9052 N N . LYS D 1 5 ? 8.56500 -4.12400 -25.47000 1.000 57.54000 5 LYS D N 1
ATOM 9053 C CA . LYS D 1 5 ? 8.29000 -3.80100 -24.04800 1.000 60.30000 5 LYS D CA 1
ATOM 9054 C C . LYS D 1 5 ? 9.43300 -4.36900 -23.20100 1.000 63.35000 5 LYS D C 1
ATOM 9055 O O . LYS D 1 5 ? 9.51600 -5.60800 -23.02500 1.000 68.86000 5 LYS D O 1
ATOM 9061 N N . LEU D 1 6 ? 10.28200 -3.48500 -22.69700 1.000 59.32000 6 LEU D N 1
ATOM 9062 C CA . LEU D 1 6 ? 11.43400 -3.83000 -21.83900 1.000 56.92000 6 LEU D CA 1
ATOM 9063 C C . LEU D 1 6 ? 11.06100 -3.58500 -20.37600 1.000 55.85000 6 LEU D C 1
ATOM 9064 O O . LEU D 1 6 ? 10.36900 -2.58800 -20.10000 1.000 54.81000 6 LEU D O 1
ATOM 9069 N N . MET D 1 7 ? 11.48700 -4.47800 -19.48200 1.000 59.31000 7 MET D N 1
ATOM 9070 C CA . MET D 1 7 ? 11.45300 -4.27400 -18.00900 1.000 59.61000 7 MET D CA 1
ATOM 9071 C C . MET D 1 7 ? 12.89300 -4.29000 -17.46800 1.000 55.59000 7 MET D C 1
ATOM 9072 O O . MET D 1 7 ? 13.46200 -5.39600 -17.34800 1.000 57.49000 7 MET D O 1
ATOM 9077 N N . THR D 1 8 ? 13.46300 -3.10300 -17.20300 1.000 49.89000 8 THR D N 1
ATOM 9078 C CA . THR D 1 8 ? 14.79300 -2.89800 -16.55500 1.000 49.63000 8 THR D CA 1
ATOM 9079 C C . THR D 1 8 ? 14.61800 -2.89500 -15.03400 1.000 47.50000 8 THR D C 1
ATOM 9080 O O . THR D 1 8 ? 13.88900 -2.02900 -14.54200 1.000 46.75000 8 THR D O 1
ATOM 9084 N N . ILE D 1 9 ? 15.28800 -3.79500 -14.31700 1.000 46.62000 9 ILE D N 1
ATOM 9085 C CA . ILE D 1 9 ? 15.06900 -4.00300 -12.85800 1.000 51.11000 9 ILE D CA 1
ATOM 9086 C C . ILE D 1 9 ? 16.35300 -3.65500 -12.11800 1.000 53.05000 9 ILE D C 1
ATOM 9087 O O . ILE D 1 9 ? 17.38300 -4.27500 -12.41600 1.000 68.86000 9 ILE D O 1
ATOM 9092 N N . VAL D 1 10 ? 16.27500 -2.70300 -11.18900 1.000 52.81000 10 VAL D N 1
ATOM 9093 C CA . VAL D 1 10 ? 17.43000 -2.17800 -10.39800 1.000 55.01000 10 VAL D CA 1
ATOM 9094 C C . VAL D 1 10 ? 17.09800 -2.32500 -8.90100 1.000 58.74000 10 VAL D C 1
ATOM 9095 O O . VAL D 1 10 ? 16.02100 -2.90400 -8.59900 1.000 60.11000 10 VAL D O 1
ATOM 9099 N N . GLY D 1 11 ? 17.97800 -1.85100 -8.00000 1.000 59.25000 11 GLY D N 1
ATOM 9100 C CA . GLY D 1 11 ? 17.77200 -1.93800 -6.53200 1.000 63.70000 11 GLY D CA 1
ATOM 9101 C C . GLY D 1 11 ? 18.68900 -1.03200 -5.70100 1.000 67.89000 11 GLY D C 1
ATOM 9102 O O . GLY D 1 11 ? 18.33500 -0.75500 -4.51500 1.000 59.06000 11 GLY D O 1
ATOM 9103 N N . THR D 1 12 ? 19.82800 -0.60500 -6.26500 1.000 68.77000 12 THR D N 1
ATOM 9104 C CA . THR D 1 12 ? 20.94400 0.07300 -5.55300 1.000 64.21000 12 THR D CA 1
ATOM 9105 C C . THR D 1 12 ? 21.33500 1.33100 -6.34100 1.000 59.07000 12 THR D C 1
ATOM 9106 O O . THR D 1 12 ? 21.17000 1.32100 -7.56000 1.000 53.82000 12 THR D O 1
ATOM 9110 N N . ARG D 1 13 ? 21.82200 2.37400 -5.66700 1.000 63.99000 13 ARG D N 1
ATOM 9111 C CA . ARG D 1 13 ? 22.20800 3.67000 -6.29700 1.000 69.55000 13 ARG D CA 1
ATOM 9112 C C . ARG D 1 13 ? 23.27700 3.46300 -7.37700 1.000 66.68000 13 ARG D C 1
ATOM 9113 O O . ARG D 1 13 ? 23.15300 4.02000 -8.46400 1.000 70.13000 13 ARG D O 1
ATOM 9121 N N . PRO D 1 14 ? 24.36200 2.67800 -7.14200 1.000 62.30000 14 PRO D N 1
ATOM 9122 C CA . PRO D 1 14 ? 25.45000 2.55100 -8.11500 1.000 61.98000 14 PRO D CA 1
ATOM 9123 C C . PRO D 1 14 ? 25.06300 1.73800 -9.36300 1.000 65.78000 14 PRO D C 1
ATOM 9124 O O . PRO D 1 14 ? 25.56100 2.05400 -10.43900 1.000 62.35000 14 PRO D O 1
ATOM 9128 N N . GLU D 1 15 ? 24.25900 0.68100 -9.17400 1.000 66.45000 15 GLU D N 1
ATOM 9129 C CA . GLU D 1 15 ? 23.47700 0.00800 -10.24500 1.000 67.88000 15 GLU D CA 1
ATOM 9130 C C . GLU D 1 15 ? 22.88800 1.08300 -11.15900 1.000 66.29000 15 GLU D C 1
ATOM 9131 O O . GLU D 1 15 ? 23.29400 1.14000 -12.33900 1.000 73.55000 15 GLU D O 1
ATOM 9137 N N . ILE D 1 16 ? 22.00700 1.92800 -10.60900 1.000 61.24000 16 ILE D N 1
ATOM 9138 C CA . ILE D 1 16 ? 21.20400 2.93500 -11.36700 1.000 57.05000 16 ILE D CA 1
ATOM 9139 C C . ILE D 1 16 ? 22.15800 3.85500 -12.13400 1.000 53.48000 16 ILE D C 1
ATOM 9140 O O . ILE D 1 16 ? 22.04300 3.93300 -13.36500 1.000 53.04000 16 ILE D O 1
ATOM 9145 N N . ILE D 1 17 ? 23.09200 4.48300 -11.43000 1.000 51.21000 17 ILE D N 1
ATOM 9146 C CA . ILE D 1 17 ? 24.06500 5.46300 -11.99200 1.000 56.43000 17 ILE D CA 1
ATOM 9147 C C . ILE D 1 17 ? 24.62700 4.96100 -13.34000 1.000 55.77000 17 ILE D C 1
ATOM 9148 O O . ILE D 1 17 ? 24.71100 5.77700 -14.27400 1.000 53.28000 17 ILE D O 1
ATOM 9153 N N . ARG D 1 18 ? 25.02600 3.68500 -13.43200 1.000 57.19000 18 ARG D N 1
ATOM 9154 C CA . ARG D 1 18 ? 25.69800 3.08900 -14.62900 1.000 56.67000 18 ARG D CA 1
ATOM 9155 C C . ARG D 1 18 ? 24.66400 2.94200 -15.76100 1.000 59.94000 18 ARG D C 1
ATOM 9156 O O . ARG D 1 18 ? 24.95600 3.32000 -16.95600 1.000 60.37000 18 ARG D O 1
ATOM 9164 N N . LEU D 1 19 ? 23.48800 2.43600 -15.39900 1.000 57.43000 19 LEU D N 1
ATOM 9165 C CA . LEU D 1 19 ? 22.30800 2.34200 -16.28900 1.000 60.68000 19 LEU D CA 1
ATOM 9166 C C . LEU D 1 19 ? 21.79700 3.74100 -16.67500 1.000 68.15000 19 LEU D C 1
ATOM 9167 O O . LEU D 1 19 ? 21.12000 3.84100 -17.71600 1.000 73.24000 19 LEU D O 1
ATOM 9172 N N . SER D 1 20 ? 22.08600 4.77600 -15.87400 1.000 68.16000 20 SER D N 1
ATOM 9173 C CA . SER D 1 20 ? 21.54800 6.15000 -16.06100 1.000 64.08000 20 SER D CA 1
ATOM 9174 C C . SER D 1 20 ? 21.48100 6.47000 -17.55800 1.000 61.47000 20 SER D C 1
ATOM 9175 O O . SER D 1 20 ? 20.36900 6.68400 -18.04900 1.000 71.02000 20 SER D O 1
ATOM 9178 N N . SER D 1 21 ? 22.60800 6.44000 -18.27100 1.000 58.90000 21 SER D N 1
ATOM 9179 C CA . SER D 1 21 ? 22.67200 6.82100 -19.70700 1.000 61.78000 21 SER D CA 1
ATOM 9180 C C . SER D 1 21 ? 21.99200 5.75700 -20.58100 1.000 61.46000 21 SER D C 1
ATOM 9181 O O . SER D 1 21 ? 21.40600 6.12900 -21.60700 1.000 56.25000 21 SER D O 1
ATOM 9184 N N . THR D 1 22 ? 22.04200 4.48400 -20.19000 1.000 68.06000 22 THR D N 1
ATOM 9185 C CA . THR D 1 22 ? 21.35500 3.38100 -20.92300 1.000 69.14000 22 THR D CA 1
ATOM 9186 C C . THR D 1 22 ? 19.83100 3.56000 -20.80500 1.000 61.40000 22 THR D C 1
ATOM 9187 O O . THR D 1 22 ? 19.17100 3.57800 -21.84800 1.000 53.80000 22 THR D O 1
ATOM 9191 N N . ILE D 1 23 ? 19.31000 3.68600 -19.58100 1.000 62.31000 23 ILE D N 1
ATOM 9192 C CA . ILE D 1 23 ? 17.85100 3.81000 -19.27200 1.000 65.10000 23 ILE D CA 1
ATOM 9193 C C . ILE D 1 23 ? 17.24800 4.90800 -20.15800 1.000 63.61000 23 ILE D C 1
ATOM 9194 O O . ILE D 1 23 ? 16.20500 4.65200 -20.78700 1.000 62.13000 23 ILE D O 1
ATOM 9199 N N . LYS D 1 24 ? 17.88800 6.07800 -20.21000 1.000 63.81000 24 LYS D N 1
ATOM 9200 C CA . LYS D 1 24 ? 17.38000 7.26400 -20.94500 1.000 68.72000 24 LYS D CA 1
ATOM 9201 C C . LYS D 1 24 ? 17.09700 6.86700 -22.39800 1.000 66.07000 24 LYS D C 1
ATOM 9202 O O . LYS D 1 24 ? 15.98100 7.15400 -22.87800 1.000 75.54000 24 LYS D O 1
ATOM 9208 N N . ALA D 1 25 ? 18.05300 6.19700 -23.04900 1.000 62.05000 25 ALA D N 1
ATOM 9209 C CA . ALA D 1 25 ? 17.95500 5.72100 -24.45000 1.000 61.39000 25 ALA D CA 1
ATOM 9210 C C . ALA D 1 25 ? 16.82400 4.70400 -24.57400 1.000 63.09000 25 ALA D C 1
ATOM 9211 O O . ALA D 1 25 ? 16.31100 4.54800 -25.67200 1.000 77.93000 25 ALA D O 1
ATOM 9213 N N . CYS D 1 26 ? 16.47400 4.00800 -23.49800 1.000 64.92000 26 CYS D N 1
ATOM 9214 C CA . CYS D 1 26 ? 15.47500 2.91100 -23.53700 1.000 64.19000 26 CYS D CA 1
ATOM 9215 C C . CYS D 1 26 ? 14.06100 3.50300 -23.50600 1.000 65.30000 26 CYS D C 1
ATOM 9216 O O . CYS D 1 26 ? 13.17700 2.89600 -24.14100 1.000 73.11000 26 CYS D O 1
ATOM 9219 N N . ASP D 1 27 ? 13.87300 4.67500 -22.87800 1.000 61.03000 27 ASP D N 1
ATOM 9220 C CA . ASP D 1 27 ? 12.59800 5.45400 -22.92500 1.000 61.52000 27 ASP D CA 1
ATOM 9221 C C . ASP D 1 27 ? 12.37200 5.98800 -24.34200 1.000 61.18000 27 ASP D C 1
ATOM 9222 O O . ASP D 1 27 ? 11.18400 6.05000 -24.80100 1.000 57.39000 27 ASP D O 1
ATOM 9227 N N . GLN D 1 28 ? 13.46600 6.38800 -24.99100 1.000 58.60000 28 GLN D N 1
ATOM 9228 C CA . GLN D 1 28 ? 13.45700 6.93300 -26.36600 1.000 59.37000 28 GLN D CA 1
ATOM 9229 C C . GLN D 1 28 ? 13.00000 5.84000 -27.32100 1.000 57.10000 28 GLN D C 1
ATOM 9230 O O . GLN D 1 28 ? 12.05700 6.09200 -28.05000 1.000 69.80000 28 GLN D O 1
ATOM 9236 N N . TYR D 1 29 ? 13.62200 4.66500 -27.29100 1.000 52.89000 29 TYR D N 1
ATOM 9237 C CA . TYR D 1 29 ? 13.59900 3.72100 -28.43600 1.000 55.91000 29 TYR D CA 1
ATOM 9238 C C . TYR D 1 29 ? 12.66700 2.53600 -28.15800 1.000 53.62000 29 TYR D C 1
ATOM 9239 O O . TYR D 1 29 ? 12.17000 1.97400 -29.13800 1.000 49.66000 29 TYR D O 1
ATOM 9248 N N . PHE D 1 30 ? 12.38800 2.20700 -26.89500 1.000 56.16000 30 PHE D N 1
ATOM 9249 C CA . PHE D 1 30 ? 11.43600 1.12500 -26.52000 1.000 60.62000 30 PHE D CA 1
ATOM 9250 C C . PHE D 1 30 ? 10.33800 1.67100 -25.59400 1.000 59.36000 30 PHE D C 1
ATOM 9251 O O . PHE D 1 30 ? 10.35100 2.87200 -25.24300 1.000 57.15000 30 PHE D O 1
ATOM 9259 N N . ASN D 1 31 ? 9.41300 0.77900 -25.22000 1.000 62.66000 31 ASN D N 1
ATOM 9260 C CA . ASN D 1 31 ? 8.41800 0.93000 -24.12400 1.000 66.57000 31 ASN D CA 1
ATOM 9261 C C . ASN D 1 31 ? 9.02000 0.34400 -22.83900 1.000 68.27000 31 ASN D C 1
ATOM 9262 O O . ASN D 1 31 ? 8.76400 -0.85900 -22.56400 1.000 68.09000 31 ASN D O 1
ATOM 9267 N N . GLN D 1 32 ? 9.79300 1.15300 -22.09400 1.000 69.63000 32 GLN D N 1
ATOM 9268 C CA . GLN D 1 32 ? 10.58100 0.72100 -20.89800 1.000 73.73000 32 GLN D CA 1
ATOM 9269 C C . GLN D 1 32 ? 9.72500 0.82000 -19.62300 1.000 71.58000 32 GLN D C 1
ATOM 9270 O O . GLN D 1 32 ? 9.23100 1.92700 -19.31500 1.000 73.22000 32 GLN D O 1
ATOM 9276 N N . ILE D 1 33 ? 9.60700 -0.29000 -18.89100 1.000 63.58000 33 ILE D N 1
ATOM 9277 C CA . ILE D 1 33 ? 9.03800 -0.34800 -17.51700 1.000 64.62000 33 ILE D CA 1
ATOM 9278 C C . ILE D 1 33 ? 10.20500 -0.48900 -16.54100 1.000 59.79000 33 ILE D C 1
ATOM 9279 O O . ILE D 1 33 ? 10.81100 -1.56100 -16.53300 1.000 66.18000 33 ILE D O 1
ATOM 9284 N N . LEU D 1 34 ? 10.50400 0.55200 -15.75700 1.000 57.20000 34 LEU D N 1
ATOM 9285 C CA . LEU D 1 34 ? 11.65500 0.58400 -14.80200 1.000 60.28000 34 LEU D CA 1
ATOM 9286 C C . LEU D 1 34 ? 11.19300 0.20500 -13.37800 1.000 53.15000 34 LEU D C 1
ATOM 9287 O O . LEU D 1 34 ? 10.65800 1.06500 -12.67600 1.000 49.24000 34 LEU D O 1
ATOM 9292 N N . VAL D 1 35 ? 11.49200 -1.02300 -12.95400 1.000 49.58000 35 VAL D N 1
ATOM 9293 C CA . VAL D 1 35 ? 11.12600 -1.60600 -11.63100 1.000 48.96000 35 VAL D CA 1
ATOM 9294 C C . VAL D 1 35 ? 12.26200 -1.35400 -10.64100 1.000 50.80000 35 VAL D C 1
ATOM 9295 O O . VAL D 1 35 ? 13.41900 -1.40300 -11.08500 1.000 53.29000 35 VAL D O 1
ATOM 9299 N N . HIS D 1 36 ? 11.94000 -1.19300 -9.34800 1.000 52.27000 36 HIS D N 1
ATOM 9300 C CA . HIS D 1 36 ? 12.91000 -1.05400 -8.21900 1.000 57.34000 36 HIS D CA 1
ATOM 9301 C C . HIS D 1 36 ? 12.56700 -2.05600 -7.10600 1.000 64.71000 36 HIS D C 1
ATOM 9302 O O . HIS D 1 36 ? 11.37200 -2.30300 -6.90000 1.000 85.81000 36 HIS D O 1
ATOM 9309 N N . THR D 1 37 ? 13.55900 -2.64400 -6.43100 1.000 64.34000 37 THR D N 1
ATOM 9310 C CA . THR D 1 37 ? 13.32800 -3.81500 -5.54000 1.000 68.50000 37 THR D CA 1
ATOM 9311 C C . THR D 1 37 ? 13.07700 -3.34200 -4.10800 1.000 73.23000 37 THR D C 1
ATOM 9312 O O . THR D 1 37 ? 12.68100 -4.18600 -3.28300 1.000 76.43000 37 THR D O 1
ATOM 9316 N N . GLY D 1 38 ? 13.29600 -2.05500 -3.82800 1.000 75.62000 38 GLY D N 1
ATOM 9317 C CA . GLY D 1 38 ? 13.16300 -1.47300 -2.47500 1.000 86.56000 38 GLY D CA 1
ATOM 9318 C C . GLY D 1 38 ? 11.93300 -0.59300 -2.36500 1.000 94.51000 38 GLY D C 1
ATOM 9319 O O . GLY D 1 38 ? 11.00400 -0.77500 -3.18400 1.000 106.19000 38 GLY D O 1
ATOM 9320 N N . GLN D 1 39 ? 11.91500 0.32500 -1.39500 1.000 92.91000 39 GLN D N 1
ATOM 9321 C CA . GLN D 1 39 ? 10.82300 1.31900 -1.22700 1.000 94.81000 39 GLN D CA 1
ATOM 9322 C C . GLN D 1 39 ? 11.29900 2.68400 -1.72300 1.000 97.78000 39 GLN D C 1
ATOM 9323 O O . GLN D 1 39 ? 12.51100 2.95100 -1.65300 1.000 98.95000 39 GLN D O 1
ATOM 9329 N N . ASN D 1 40 ? 10.36400 3.51300 -2.18600 1.000 109.16000 40 ASN D N 1
ATOM 9330 C CA . ASN D 1 40 ? 10.54600 4.97900 -2.32400 1.000 106.37000 40 ASN D CA 1
ATOM 9331 C C . ASN D 1 40 ? 10.26000 5.59900 -0.96200 1.000 114.31000 40 ASN D C 1
ATOM 9332 O O . ASN D 1 40 ? 11.12200 6.35700 -0.49600 1.000 119.89000 40 ASN D O 1
ATOM 9337 N N . TYR D 1 41 ? 9.12200 5.22600 -0.34400 1.000 122.79000 41 TYR D N 1
ATOM 9338 C CA . TYR D 1 41 ? 8.60000 5.77100 0.94300 1.000 128.81000 41 TYR D CA 1
ATOM 9339 C C . TYR D 1 41 ? 9.72000 6.56800 1.62600 1.000 130.63000 41 TYR D C 1
ATOM 9340 O O . TYR D 1 41 ? 10.39700 6.03700 2.54200 1.000 105.80000 41 TYR D O 1
ATOM 9349 N N . ASP D 1 42 ? 9.89200 7.81300 1.15500 1.000 137.93000 42 ASP D N 1
ATOM 9350 C CA . ASP D 1 42 ? 11.07200 8.70900 1.33000 1.000 136.88000 42 ASP D CA 1
ATOM 9351 C C . ASP D 1 42 ? 11.19500 9.57800 0.06800 1.000 130.51000 42 ASP D C 1
ATOM 9352 O O . ASP D 1 42 ? 12.17600 9.40900 -0.67800 1.000 124.10000 42 ASP D O 1
ATOM 9357 N N . TYR D 1 43 ? 10.21300 10.45700 -0.16400 1.000 127.82000 43 TYR D N 1
ATOM 9358 C CA . TYR D 1 43 ? 10.25800 11.55300 -1.17000 1.000 135.68000 43 TYR D CA 1
ATOM 9359 C C . TYR D 1 43 ? 11.51700 12.39800 -0.95000 1.000 143.14000 43 TYR D C 1
ATOM 9360 O O . TYR D 1 43 ? 12.06700 12.92900 -1.93800 1.000 136.23000 43 TYR D O 1
ATOM 9369 N N . THR D 1 44 ? 11.91800 12.53200 0.32300 1.000 156.43000 44 THR D N 1
ATOM 9370 C CA . THR D 1 44 ? 12.96000 13.46800 0.83700 1.000 157.05000 44 THR D CA 1
ATOM 9371 C C . THR D 1 44 ? 14.27500 13.27000 0.06200 1.000 152.84000 44 THR D C 1
ATOM 9372 O O . THR D 1 44 ? 14.82200 14.28700 -0.41200 1.000 137.58000 44 THR D O 1
ATOM 9376 N N . LEU D 1 45 ? 14.74000 12.01700 -0.08400 1.000 159.05000 45 LEU D N 1
ATOM 9377 C CA . LEU D 1 45 ? 16.07300 11.65900 -0.66600 1.000 146.75000 45 LEU D CA 1
ATOM 9378 C C . LEU D 1 45 ? 15.91700 10.91000 -2.00800 1.000 136.30000 45 LEU D C 1
ATOM 9379 O O . LEU D 1 45 ? 16.74600 11.15300 -2.91300 1.000 112.60000 45 LEU D O 1
ATOM 9384 N N . ASN D 1 46 ? 14.89300 10.05800 -2.14900 1.000 133.40000 46 ASN D N 1
ATOM 9385 C CA . ASN D 1 46 ? 14.66500 9.20400 -3.35100 1.000 124.05000 46 ASN D CA 1
ATOM 9386 C C . ASN D 1 46 ? 14.21600 10.05100 -4.54900 1.000 129.67000 46 ASN D C 1
ATOM 9387 O O . ASN D 1 46 ? 14.19800 9.49700 -5.65900 1.000 122.65000 46 ASN D O 1
ATOM 9392 N N . GLN D 1 47 ? 13.82300 11.31300 -4.32700 1.000 140.61000 47 GLN D N 1
ATOM 9393 C CA . GLN D 1 47 ? 13.44900 12.27100 -5.40500 1.000 140.96000 47 GLN D CA 1
ATOM 9394 C C . GLN D 1 47 ? 14.67500 13.11300 -5.78600 1.000 141.27000 47 GLN D C 1
ATOM 9395 O O . GLN D 1 47 ? 14.94500 13.24900 -7.00000 1.000 132.02000 47 GLN D O 1
ATOM 9401 N N . ILE D 1 48 ? 15.38500 13.65700 -4.78900 1.000 146.17000 48 ILE D N 1
ATOM 9402 C CA . ILE D 1 48 ? 16.64400 14.44600 -4.98800 1.000 153.23000 48 ILE D CA 1
ATOM 9403 C C . ILE D 1 48 ? 17.66700 13.56100 -5.72300 1.000 150.94000 48 ILE D C 1
ATOM 9404 O O . ILE D 1 48 ? 18.40300 14.11000 -6.56200 1.000 159.81000 48 ILE D O 1
ATOM 9409 N N . PHE D 1 49 ? 17.67400 12.24100 -5.48400 1.000 139.10000 49 PHE D N 1
ATOM 9410 C CA . PHE D 1 49 ? 18.63500 11.29300 -6.11500 1.000 125.12000 49 PHE D CA 1
ATOM 9411 C C . PHE D 1 49 ? 18.43800 11.25700 -7.64000 1.000 119.08000 49 PHE D C 1
ATOM 9412 O O . PHE D 1 49 ? 19.45400 11.23500 -8.36600 1.000 109.16000 49 PHE D O 1
ATOM 9420 N N . PHE D 1 50 ? 17.18400 11.19000 -8.10300 1.000 111.02000 50 PHE D N 1
ATOM 9421 C CA . PHE D 1 50 ? 16.81800 11.05500 -9.54000 1.000 111.24000 50 PHE D CA 1
ATOM 9422 C C . PHE D 1 50 ? 16.74200 12.43800 -10.19600 1.000 117.59000 50 PHE D C 1
ATOM 9423 O O . PHE D 1 50 ? 16.77700 12.50800 -11.44200 1.000 110.11000 50 PHE D O 1
ATOM 9431 N N . ASP D 1 51 ? 16.62100 13.49500 -9.38500 1.000 126.87000 51 ASP D N 1
ATOM 9432 C CA . ASP D 1 51 ? 16.74300 14.90800 -9.83100 1.000 138.37000 51 ASP D CA 1
ATOM 9433 C C . ASP D 1 51 ? 18.03800 15.05300 -10.64100 1.000 133.07000 51 ASP D C 1
ATOM 9434 O O . ASP D 1 51 ? 17.93500 15.31200 -11.85700 1.000 133.96000 51 ASP D O 1
ATOM 9439 N N . ASP D 1 52 ? 19.19500 14.84400 -9.99500 1.000 133.51000 52 ASP D N 1
ATOM 9440 C CA . ASP D 1 52 ? 20.55700 15.10500 -10.55800 1.000 132.09000 52 ASP D CA 1
ATOM 9441 C C . ASP D 1 52 ? 20.78200 14.26400 -11.82700 1.000 119.42000 52 ASP D C 1
ATOM 9442 O O . ASP D 1 52 ? 21.26100 14.82700 -12.84000 1.000 107.78000 52 ASP D O 1
ATOM 9447 N N . LEU D 1 53 ? 20.44400 12.97400 -11.78400 1.000 103.61000 53 LEU D N 1
ATOM 9448 C CA . LEU D 1 53 ? 20.67100 12.02200 -12.90500 1.000 96.82000 53 LEU D CA 1
ATOM 9449 C C . LEU D 1 53 ? 19.69100 12.32300 -14.06000 1.000 92.78000 53 LEU D C 1
ATOM 9450 O O . LEU D 1 53 ? 19.76800 11.62300 -15.08700 1.000 82.65000 53 LEU D O 1
ATOM 9455 N N . GLU D 1 54 ? 18.82600 13.33800 -13.91200 1.000 96.50000 54 GLU D N 1
ATOM 9456 C CA . GLU D 1 54 ? 17.85000 13.79100 -14.94600 1.000 98.77000 54 GLU D CA 1
ATOM 9457 C C . GLU D 1 54 ? 17.01300 12.59200 -15.42000 1.000 98.49000 54 GLU D C 1
ATOM 9458 O O . GLU D 1 54 ? 16.68500 12.52800 -16.62400 1.000 110.28000 54 GLU D O 1
ATOM 9464 N N . LEU D 1 55 ? 16.68700 11.66900 -14.51500 1.000 91.61000 55 LEU D N 1
ATOM 9465 C CA . LEU D 1 55 ? 16.05500 10.36400 -14.85100 1.000 87.11000 55 LEU D CA 1
ATOM 9466 C C . LEU D 1 55 ? 14.62600 10.34000 -14.32300 1.000 76.00000 55 LEU D C 1
ATOM 9467 O O . LEU D 1 55 ? 14.46100 10.56200 -13.11600 1.000 79.28000 55 LEU D O 1
ATOM 9472 N N . ARG D 1 56 ? 13.65700 10.01400 -15.17700 1.000 67.00000 56 ARG D N 1
ATOM 9473 C CA . ARG D 1 56 ? 12.26000 9.70100 -14.77100 1.000 70.00000 56 ARG D CA 1
ATOM 9474 C C . ARG D 1 56 ? 12.28800 8.73600 -13.58200 1.000 68.90000 56 ARG D C 1
ATOM 9475 O O . ARG D 1 56 ? 13.24900 7.97000 -13.48100 1.000 78.76000 56 ARG D O 1
ATOM 9483 N N . GLN D 1 57 ? 11.25700 8.75300 -12.73900 1.000 73.81000 57 GLN D N 1
ATOM 9484 C CA . GLN D 1 57 ? 11.09700 7.81200 -11.59200 1.000 76.86000 57 GLN D CA 1
ATOM 9485 C C . GLN D 1 57 ? 10.76700 6.38800 -12.08000 1.000 72.12000 57 GLN D C 1
ATOM 9486 O O . GLN D 1 57 ? 10.34900 6.15600 -13.22100 1.000 58.88000 57 GLN D O 1
ATOM 9492 N N . PRO D 1 58 ? 10.98600 5.36500 -11.22500 1.000 69.10000 58 PRO D N 1
ATOM 9493 C CA . PRO D 1 58 ? 10.56200 3.99400 -11.53000 1.000 70.14000 58 PRO D CA 1
ATOM 9494 C C . PRO D 1 58 ? 9.04000 3.81700 -11.70000 1.000 67.27000 58 PRO D C 1
ATOM 9495 O O . PRO D 1 58 ? 8.30100 4.36100 -10.92700 1.000 67.38000 58 PRO D O 1
ATOM 9499 N N . ASP D 1 59 ? 8.61800 3.00200 -12.67100 1.000 64.72000 59 ASP D N 1
ATOM 9500 C CA . ASP D 1 59 ? 7.18900 2.68700 -12.93800 1.000 61.85000 59 ASP D CA 1
ATOM 9501 C C . ASP D 1 59 ? 6.60000 1.90300 -11.76200 1.000 58.85000 59 ASP D C 1
ATOM 9502 O O . ASP D 1 59 ? 5.37600 1.93200 -11.61100 1.000 71.65000 59 ASP D O 1
ATOM 9507 N N . HIS D 1 60 ? 7.43100 1.17100 -11.01500 1.000 58.64000 60 HIS D N 1
ATOM 9508 C CA . HIS D 1 60 ? 7.01300 0.22400 -9.93700 1.000 61.97000 60 HIS D CA 1
ATOM 9509 C C . HIS D 1 60 ? 8.09200 0.20200 -8.82900 1.000 61.07000 60 HIS D C 1
ATOM 9510 O O . HIS D 1 60 ? 9.23800 0.64700 -9.10000 1.000 60.73000 60 HIS D O 1
ATOM 9515 N N . TYR D 1 61 ? 7.74000 -0.25900 -7.62200 1.000 58.30000 61 TYR D N 1
ATOM 9516 C CA . TYR D 1 61 ? 8.61100 -0.24000 -6.41300 1.000 60.69000 61 TYR D CA 1
ATOM 9517 C C . TYR D 1 61 ? 8.24900 -1.42500 -5.51200 1.000 65.32000 61 TYR D C 1
ATOM 9518 O O . TYR D 1 61 ? 7.37400 -1.27900 -4.65900 1.000 73.46000 61 TYR D O 1
ATOM 9527 N N . LEU D 1 62 ? 8.92300 -2.55800 -5.69400 1.000 69.13000 62 LEU D N 1
ATOM 9528 C CA . LEU D 1 62 ? 8.48000 -3.88900 -5.20100 1.000 70.31000 62 LEU D CA 1
ATOM 9529 C C . LEU D 1 62 ? 8.49200 -3.93800 -3.66300 1.000 79.34000 62 LEU D C 1
ATOM 9530 O O . LEU D 1 62 ? 7.71500 -4.75300 -3.08000 1.000 74.72000 62 LEU D O 1
ATOM 9535 N N . GLU D 1 63 ? 9.36400 -3.13900 -3.03400 1.000 82.61000 63 GLU D N 1
ATOM 9536 C CA . GLU D 1 63 ? 9.51500 -3.02100 -1.55500 1.000 88.70000 63 GLU D CA 1
ATOM 9537 C C . GLU D 1 63 ? 10.00500 -4.34400 -0.95700 1.000 84.08000 63 GLU D C 1
ATOM 9538 O O . GLU D 1 63 ? 10.03300 -4.42600 0.28200 1.000 94.54000 63 GLU D O 1
ATOM 9544 N N . ALA D 1 64 ? 10.41700 -5.30600 -1.80100 1.000 80.55000 64 ALA D N 1
ATOM 9545 C CA . ALA D 1 64 ? 11.14800 -6.54000 -1.41300 1.000 71.12000 64 ALA D CA 1
ATOM 9546 C C . ALA D 1 64 ? 12.16900 -6.15300 -0.35900 1.000 65.30000 64 ALA D C 1
ATOM 9547 O O . ALA D 1 64 ? 12.63100 -4.99400 -0.41800 1.000 79.67000 64 ALA D O 1
ATOM 9549 N N . VAL D 1 65 ? 12.45900 -7.05300 0.58200 1.000 57.10000 65 VAL D N 1
ATOM 9550 C CA . VAL D 1 65 ? 13.37400 -6.81500 1.74700 1.000 65.11000 65 VAL D CA 1
ATOM 9551 C C . VAL D 1 65 ? 12.70400 -7.43600 2.96200 1.000 64.65000 65 VAL D C 1
ATOM 9552 O O . VAL D 1 65 ? 11.49800 -7.64200 2.89100 1.000 65.65000 65 VAL D O 1
ATOM 9556 N N . GLY D 1 66 ? 13.45600 -7.71900 4.02200 1.000 64.13000 66 GLY D N 1
ATOM 9557 C CA . GLY D 1 66 ? 12.87900 -8.26900 5.25600 1.000 70.64000 66 GLY D CA 1
ATOM 9558 C C . GLY D 1 66 ? 13.94100 -8.75900 6.20100 1.000 71.42000 66 GLY D C 1
ATOM 9559 O O . GLY D 1 66 ? 15.12100 -8.68600 5.83500 1.000 68.69000 66 GLY D O 1
ATOM 9560 N N . SER D 1 67 ? 13.51200 -9.23000 7.37500 1.000 74.71000 67 SER D N 1
ATOM 9561 C CA . SER D 1 67 ? 14.35900 -9.73700 8.48300 1.000 84.13000 67 SER D CA 1
ATOM 9562 C C . SER D 1 67 ? 15.82400 -9.87500 8.03700 1.000 80.84000 67 SER D C 1
ATOM 9563 O O . SER D 1 67 ? 16.60300 -8.93200 8.27000 1.000 70.67000 67 SER D O 1
ATOM 9566 N N . ASN D 1 68 ? 16.16400 -11.00400 7.40300 1.000 83.06000 68 ASN D N 1
ATOM 9567 C CA . ASN D 1 68 ? 17.55500 -11.46300 7.13700 1.000 83.51000 68 ASN D CA 1
ATOM 9568 C C . ASN D 1 68 ? 17.81400 -11.49500 5.62600 1.000 85.28000 68 ASN D C 1
ATOM 9569 O O . ASN D 1 68 ? 16.86600 -11.74700 4.87600 1.000 88.77000 68 ASN D O 1
ATOM 9574 N N . LEU D 1 69 ? 19.06400 -11.27100 5.20900 1.000 93.56000 69 LEU D N 1
ATOM 9575 C CA . LEU D 1 69 ? 19.59600 -11.65800 3.86600 1.000 99.12000 69 LEU D CA 1
ATOM 9576 C C . LEU D 1 69 ? 19.20100 -13.12000 3.58500 1.000 90.94000 69 LEU D C 1
ATOM 9577 O O . LEU D 1 69 ? 20.01300 -14.02200 3.85100 1.000 95.88000 69 LEU D O 1
ATOM 9582 N N . GLY D 1 70 ? 17.98900 -13.34600 3.08000 1.000 74.13000 70 GLY D N 1
ATOM 9583 C CA . GLY D 1 70 ? 17.38900 -14.68500 2.96200 1.000 71.42000 70 GLY D CA 1
ATOM 9584 C C . GLY D 1 70 ? 15.91200 -14.57300 2.66900 1.000 73.06000 70 GLY D C 1
ATOM 9585 O O . GLY D 1 70 ? 15.51700 -14.94900 1.56800 1.000 74.36000 70 GLY D O 1
ATOM 9586 N N . GLU D 1 71 ? 15.13800 -14.04300 3.62300 1.000 81.41000 71 GLU D N 1
ATOM 9587 C CA . GLU D 1 71 ? 13.79900 -13.42100 3.38800 1.000 83.13000 71 GLU D CA 1
ATOM 9588 C C . GLU D 1 71 ? 13.90600 -12.51900 2.15500 1.000 72.29000 71 GLU D C 1
ATOM 9589 O O . GLU D 1 71 ? 13.18300 -12.77000 1.17500 1.000 68.46000 71 GLU D O 1
ATOM 9595 N N . THR D 1 72 ? 14.85000 -11.57300 2.19200 1.000 70.61000 72 THR D N 1
ATOM 9596 C CA . THR D 1 72 ? 15.02200 -10.46700 1.20500 1.000 71.81000 72 THR D CA 1
ATOM 9597 C C . THR D 1 72 ? 15.43400 -11.02200 -0.17700 1.000 72.85000 72 THR D C 1
ATOM 9598 O O . THR D 1 72 ? 14.87300 -10.53000 -1.18200 1.000 69.41000 72 THR D O 1
ATOM 9602 N N . MET D 1 73 ? 16.35300 -11.99700 -0.25400 1.000 74.78000 73 MET D N 1
ATOM 9603 C CA . MET D 1 73 ? 16.65400 -12.70800 -1.53300 1.000 73.60000 73 MET D CA 1
ATOM 9604 C C . MET D 1 73 ? 15.34000 -13.32300 -2.03000 1.000 71.77000 73 MET D C 1
ATOM 9605 O O . MET D 1 73 ? 14.88100 -12.98000 -3.14700 1.000 65.83000 73 MET D O 1
ATOM 9610 N N . GLY D 1 74 ? 14.74000 -14.15200 -1.17100 1.000 75.42000 74 GLY D N 1
ATOM 9611 C CA . GLY D 1 74 ? 13.52800 -14.94800 -1.43800 1.000 72.12000 74 GLY D CA 1
ATOM 9612 C C . GLY D 1 74 ? 12.43800 -14.10400 -2.04000 1.000 64.43000 74 GLY D C 1
ATOM 9613 O O . GLY D 1 74 ? 11.79000 -14.58100 -2.96800 1.000 64.59000 74 GLY D O 1
ATOM 9614 N N . ASN D 1 75 ? 12.29700 -12.87200 -1.55500 1.000 62.06000 75 ASN D N 1
ATOM 9615 C CA . ASN D 1 75 ? 11.25400 -11.91200 -1.99500 1.000 60.87000 75 ASN D CA 1
ATOM 9616 C C . ASN D 1 75 ? 11.58500 -11.38900 -3.39500 1.000 58.94000 75 ASN D C 1
ATOM 9617 O O . ASN D 1 75 ? 10.69600 -11.47400 -4.28500 1.000 53.24000 75 ASN D O 1
ATOM 9622 N N . ILE D 1 76 ? 12.79900 -10.87500 -3.60700 1.000 55.15000 76 ILE D N 1
ATOM 9623 C CA . ILE D 1 76 ? 13.16000 -10.26600 -4.91900 1.000 53.98000 76 ILE D CA 1
ATOM 9624 C C . ILE D 1 76 ? 12.77200 -11.28000 -6.00000 1.000 59.73000 76 ILE D C 1
ATOM 9625 O O . ILE D 1 76 ? 12.30000 -10.84400 -7.06100 1.000 61.67000 76 ILE D O 1
ATOM 9630 N N . ILE D 1 77 ? 12.90600 -12.58300 -5.71000 1.000 62.09000 77 ILE D N 1
ATOM 9631 C CA . ILE D 1 77 ? 12.55200 -13.69500 -6.64800 1.000 63.66000 77 ILE D CA 1
ATOM 9632 C C . ILE D 1 77 ? 11.02800 -13.74000 -6.86100 1.000 64.82000 77 ILE D C 1
ATOM 9633 O O . ILE D 1 77 ? 10.58900 -13.76500 -8.03300 1.000 64.68000 77 ILE D O 1
ATOM 9638 N N . ALA D 1 78 ? 10.25100 -13.76100 -5.77900 1.000 63.10000 78 ALA D N 1
ATOM 9639 C CA . ALA D 1 78 ? 8.77800 -13.89100 -5.81200 1.000 59.51000 78 ALA D CA 1
ATOM 9640 C C . ALA D 1 78 ? 8.16700 -12.61500 -6.37500 1.000 58.14000 78 ALA D C 1
ATOM 9641 O O . ALA D 1 78 ? 7.30800 -12.73600 -7.26100 1.000 65.06000 78 ALA D O 1
ATOM 9643 N N . LYS D 1 79 ? 8.60500 -11.45200 -5.88300 1.000 55.32000 79 LYS D N 1
ATOM 9644 C CA . LYS D 1 79 ? 7.98700 -10.13500 -6.19800 1.000 60.87000 79 LYS D CA 1
ATOM 9645 C C . LYS D 1 79 ? 8.35900 -9.73500 -7.62600 1.000 63.90000 79 LYS D C 1
ATOM 9646 O O . LYS D 1 79 ? 7.60100 -8.96000 -8.22900 1.000 70.64000 79 LYS D O 1
ATOM 9652 N N . THR D 1 80 ? 9.50100 -10.21200 -8.13000 1.000 67.90000 80 THR D N 1
ATOM 9653 C CA . THR D 1 80 ? 9.95300 -9.97900 -9.52800 1.000 70.23000 80 THR D CA 1
ATOM 9654 C C . THR D 1 80 ? 9.07000 -10.82800 -10.45300 1.000 63.44000 80 THR D C 1
ATOM 9655 O O . THR D 1 80 ? 8.54300 -10.29500 -11.45900 1.000 50.72000 80 THR D O 1
ATOM 9659 N N . TYR D 1 81 ? 8.88100 -12.09300 -10.08500 1.000 66.33000 81 TYR D N 1
ATOM 9660 C CA . TYR D 1 81 ? 8.06500 -13.07800 -10.83000 1.000 70.80000 81 TYR D CA 1
ATOM 9661 C C . TYR D 1 81 ? 6.66800 -12.49100 -11.05500 1.000 75.37000 81 TYR D C 1
ATOM 9662 O O . TYR D 1 81 ? 6.21800 -12.44100 -12.22400 1.000 79.72000 81 TYR D O 1
ATOM 9671 N N . ASP D 1 82 ? 6.02800 -12.02300 -9.97600 1.000 76.79000 82 ASP D N 1
ATOM 9672 C CA . ASP D 1 82 ? 4.68300 -11.37900 -9.99600 1.000 79.92000 82 ASP D CA 1
ATOM 9673 C C . ASP D 1 82 ? 4.66600 -10.28300 -11.07800 1.000 72.40000 82 ASP D C 1
ATOM 9674 O O . ASP D 1 82 ? 3.90900 -10.42000 -12.06000 1.000 69.33000 82 ASP D O 1
ATOM 9679 N N . VAL D 1 83 ? 5.47800 -9.23900 -10.90700 1.000 62.98000 83 VAL D N 1
ATOM 9680 C CA . VAL D 1 83 ? 5.46700 -8.02800 -11.77500 1.000 66.09000 83 VAL D CA 1
ATOM 9681 C C . VAL D 1 83 ? 5.87300 -8.44400 -13.19600 1.000 64.44000 83 VAL D C 1
ATOM 9682 O O . VAL D 1 83 ? 5.43500 -7.77300 -14.16200 1.000 58.23000 83 VAL D O 1
ATOM 9686 N N . LEU D 1 84 ? 6.65400 -9.52300 -13.32900 1.000 67.89000 84 LEU D N 1
ATOM 9687 C CA . LEU D 1 84 ? 7.08900 -10.04600 -14.65500 1.000 75.10000 84 LEU D CA 1
ATOM 9688 C C . LEU D 1 84 ? 5.89900 -10.73800 -15.34600 1.000 80.05000 84 LEU D C 1
ATOM 9689 O O . LEU D 1 84 ? 5.78400 -10.62100 -16.59200 1.000 89.41000 84 LEU D O 1
ATOM 9694 N N . LEU D 1 85 ? 5.01600 -11.38400 -14.57800 1.000 76.04000 85 LEU D N 1
ATOM 9695 C CA . LEU D 1 85 ? 3.76100 -11.99200 -15.10700 1.000 75.80000 85 LEU D CA 1
ATOM 9696 C C . LEU D 1 85 ? 2.85300 -10.89500 -15.67400 1.000 77.37000 85 LEU D C 1
ATOM 9697 O O . LEU D 1 85 ? 2.45100 -11.03000 -16.84600 1.000 71.23000 85 LEU D O 1
ATOM 9702 N N . ARG D 1 86 ? 2.55400 -9.87500 -14.85000 1.000 76.40000 86 ARG D N 1
ATOM 9703 C CA . ARG D 1 86 ? 1.59200 -8.77200 -15.12000 1.000 77.69000 86 ARG D CA 1
ATOM 9704 C C . ARG D 1 86 ? 1.91100 -8.08800 -16.45500 1.000 78.03000 86 ARG D C 1
ATOM 9705 O O . ARG D 1 86 ? 0.96500 -7.89200 -17.24600 1.000 92.59000 86 ARG D O 1
ATOM 9713 N N . GLU D 1 87 ? 3.16700 -7.67700 -16.66400 1.000 69.37000 87 GLU D N 1
ATOM 9714 C CA . GLU D 1 87 ? 3.56600 -6.77000 -17.77800 1.000 70.72000 87 GLU D CA 1
ATOM 9715 C C . GLU D 1 87 ? 3.87800 -7.59700 -19.03700 1.000 69.53000 87 GLU D C 1
ATOM 9716 O O . GLU D 1 87 ? 3.85900 -7.01300 -20.15300 1.000 68.49000 87 GLU D O 1
ATOM 9722 N N . GLN D 1 88 ? 4.11600 -8.90600 -18.87100 1.000 68.77000 88 GLN D N 1
ATOM 9723 C CA . GLN D 1 88 ? 4.52600 -9.84600 -19.95100 1.000 70.35000 88 GLN D CA 1
ATOM 9724 C C . GLN D 1 88 ? 5.45000 -9.09500 -20.91400 1.000 64.87000 88 GLN D C 1
ATOM 9725 O O . GLN D 1 88 ? 5.14200 -8.90800 -22.08700 1.000 57.76000 88 GLN D O 1
ATOM 9731 N N . PRO D 1 89 ? 6.63000 -8.64400 -20.43000 1.000 67.56000 89 PRO D N 1
ATOM 9732 C CA . PRO D 1 89 ? 7.52200 -7.80100 -21.21500 1.000 62.35000 89 PRO D CA 1
ATOM 9733 C C . PRO D 1 89 ? 8.29200 -8.72100 -22.14900 1.000 58.17000 89 PRO D C 1
ATOM 9734 O O . PRO D 1 89 ? 8.36600 -9.89700 -21.85800 1.000 59.70000 89 PRO D O 1
ATOM 9738 N N . ASP D 1 90 ? 8.85700 -8.16800 -23.21000 1.000 57.51000 90 ASP D N 1
ATOM 9739 C CA . ASP D 1 90 ? 9.46100 -8.96200 -24.30900 1.000 58.97000 90 ASP D CA 1
ATOM 9740 C C . ASP D 1 90 ? 10.87900 -9.37600 -23.92000 1.000 51.42000 90 ASP D C 1
ATOM 9741 O O . ASP D 1 90 ? 11.36800 -10.32600 -24.56200 1.000 47.77000 90 ASP D O 1
ATOM 9746 N N . ALA D 1 91 ? 11.47400 -8.70100 -22.90900 1.000 46.99000 91 ALA D N 1
ATOM 9747 C CA . ALA D 1 91 ? 12.93000 -8.68700 -22.58700 1.000 45.84000 91 ALA D CA 1
ATOM 9748 C C . ALA D 1 91 ? 13.18300 -8.10300 -21.18900 1.000 43.28000 91 ALA D C 1
ATOM 9749 O O . ALA D 1 91 ? 12.47800 -7.18300 -20.81200 1.000 49.80000 91 ALA D O 1
ATOM 9751 N N . LEU D 1 92 ? 14.21300 -8.57000 -20.48700 1.000 43.05000 92 LEU D N 1
ATOM 9752 C CA . LEU D 1 92 ? 14.61800 -8.02600 -19.16200 1.000 44.84000 92 LEU D CA 1
ATOM 9753 C C . LEU D 1 92 ? 16.04000 -7.48100 -19.24600 1.000 45.22000 92 LEU D C 1
ATOM 9754 O O . LEU D 1 92 ? 16.93400 -8.24600 -19.66700 1.000 47.12000 92 LEU D O 1
ATOM 9759 N N . LEU D 1 93 ? 16.24600 -6.23400 -18.81400 1.000 43.46000 93 LEU D N 1
ATOM 9760 C CA . LEU D 1 93 ? 17.58700 -5.59900 -18.74300 1.000 46.90000 93 LEU D CA 1
ATOM 9761 C C . LEU D 1 93 ? 18.03200 -5.50100 -17.28400 1.000 52.07000 93 LEU D C 1
ATOM 9762 O O . LEU D 1 93 ? 17.27000 -4.98300 -16.46300 1.000 60.14000 93 LEU D O 1
ATOM 9767 N N . ILE D 1 94 ? 19.25200 -5.95000 -17.01000 1.000 56.45000 94 ILE D N 1
ATOM 9768 C CA . ILE D 1 94 ? 19.78800 -6.20800 -15.65000 1.000 56.76000 94 ILE D CA 1
ATOM 9769 C C . ILE D 1 94 ? 21.26300 -5.77200 -15.63000 1.000 63.29000 94 ILE D C 1
ATOM 9770 O O . ILE D 1 94 ? 21.94100 -5.86000 -16.70400 1.000 62.55000 94 ILE D O 1
ATOM 9775 N N . LEU D 1 95 ? 21.74100 -5.26400 -14.49000 1.000 65.43000 95 LEU D N 1
ATOM 9776 C CA . LEU D 1 95 ? 23.14600 -4.78700 -14.32700 1.000 66.20000 95 LEU D CA 1
ATOM 9777 C C . LEU D 1 95 ? 23.76000 -5.44300 -13.08300 1.000 65.60000 95 LEU D C 1
ATOM 9778 O O . LEU D 1 95 ? 23.20500 -5.25600 -11.97600 1.000 71.24000 95 LEU D O 1
ATOM 9783 N N . GLY D 1 96 ? 24.82600 -6.22500 -13.27600 1.000 59.48000 96 GLY D N 1
ATOM 9784 C CA . GLY D 1 96 ? 25.82500 -6.52400 -12.23400 1.000 61.65000 96 GLY D CA 1
ATOM 9785 C C . GLY D 1 96 ? 25.47300 -7.74200 -11.40000 1.000 58.88000 96 GLY D C 1
ATOM 9786 O O . GLY D 1 96 ? 24.94800 -8.72000 -11.97300 1.000 53.63000 96 GLY D O 1
ATOM 9787 N N . ASP D 1 97 ? 25.72800 -7.64500 -10.08800 1.000 57.18000 97 ASP D N 1
ATOM 9788 C CA . ASP D 1 97 ? 25.92400 -8.78000 -9.14800 1.000 61.95000 97 ASP D CA 1
ATOM 9789 C C . ASP D 1 97 ? 25.25100 -8.47600 -7.79800 1.000 62.96000 97 ASP D C 1
ATOM 9790 O O . ASP D 1 97 ? 25.61800 -9.12400 -6.78600 1.000 65.89000 97 ASP D O 1
ATOM 9795 N N . THR D 1 98 ? 24.30400 -7.52800 -7.78200 1.000 63.07000 98 THR D N 1
ATOM 9796 C CA . THR D 1 98 ? 23.38000 -7.24600 -6.64700 1.000 59.32000 98 THR D CA 1
ATOM 9797 C C . THR D 1 98 ? 22.45500 -8.44700 -6.47300 1.000 60.01000 98 THR D C 1
ATOM 9798 O O . THR D 1 98 ? 22.58400 -9.38800 -7.27600 1.000 73.74000 98 THR D O 1
ATOM 9802 N N . ASN D 1 99 ? 21.59100 -8.43100 -5.45500 1.000 57.26000 99 ASN D N 1
ATOM 9803 C CA . ASN D 1 99 ? 20.53400 -9.45900 -5.26300 1.000 54.66000 99 ASN D CA 1
ATOM 9804 C C . ASN D 1 99 ? 19.39500 -9.12600 -6.21900 1.000 55.29000 99 ASN D C 1
ATOM 9805 O O . ASN D 1 99 ? 18.68600 -10.04100 -6.63500 1.000 62.41000 99 ASN D O 1
ATOM 9810 N N . SER D 1 100 ? 19.27200 -7.85700 -6.58500 1.000 59.79000 100 SER D N 1
ATOM 9811 C CA . SER D 1 100 ? 18.22700 -7.35000 -7.50500 1.000 63.72000 100 SER D CA 1
ATOM 9812 C C . SER D 1 100 ? 18.20900 -8.18600 -8.79100 1.000 63.73000 100 SER D C 1
ATOM 9813 O O . SER D 1 100 ? 17.11900 -8.39300 -9.32400 1.000 76.41000 100 SER D O 1
ATOM 9816 N N . CYS D 1 101 ? 19.35600 -8.67500 -9.26300 1.000 58.36000 101 CYS D N 1
ATOM 9817 C CA . CYS D 1 101 ? 19.43400 -9.40300 -10.55100 1.000 58.12000 101 CYS D CA 1
ATOM 9818 C C . CYS D 1 101 ? 19.15900 -10.89500 -10.35800 1.000 52.35000 101 CYS D C 1
ATOM 9819 O O . CYS D 1 101 ? 19.23400 -11.61200 -11.35000 1.000 56.56000 101 CYS D O 1
ATOM 9822 N N . LEU D 1 102 ? 18.77100 -11.34700 -9.16900 1.000 49.94000 102 LEU D N 1
ATOM 9823 C CA . LEU D 1 102 ? 18.11500 -12.67700 -9.03100 1.000 55.33000 102 LEU D CA 1
ATOM 9824 C C . LEU D 1 102 ? 16.77200 -12.62100 -9.77100 1.000 56.76000 102 LEU D C 1
ATOM 9825 O O . LEU D 1 102 ? 16.11800 -13.67000 -9.93200 1.000 57.70000 102 LEU D O 1
ATOM 9830 N N . ALA D 1 103 ? 16.38400 -11.42100 -10.20000 1.000 56.38000 103 ALA D N 1
ATOM 9831 C CA . ALA D 1 103 ? 15.25500 -11.15900 -11.11800 1.000 57.21000 103 ALA D CA 1
ATOM 9832 C C . ALA D 1 103 ? 15.31100 -12.11300 -12.31400 1.000 56.40000 103 ALA D C 1
ATOM 9833 O O . ALA D 1 103 ? 14.24000 -12.47600 -12.83400 1.000 66.42000 103 ALA D O 1
ATOM 9835 N N . ALA D 1 104 ? 16.51500 -12.49000 -12.73200 1.000 53.57000 104 ALA D N 1
ATOM 9836 C CA . ALA D 1 104 ? 16.77300 -13.29600 -13.94200 1.000 53.40000 104 ALA D CA 1
ATOM 9837 C C . ALA D 1 104 ? 16.38400 -14.76100 -13.69300 1.000 53.65000 104 ALA D C 1
ATOM 9838 O O . ALA D 1 104 ? 16.05200 -15.44200 -14.68200 1.000 55.57000 104 ALA D O 1
ATOM 9840 N N . VAL D 1 105 ? 16.41100 -15.23400 -12.43800 1.000 54.41000 105 VAL D N 1
ATOM 9841 C CA . VAL D 1 105 ? 15.92700 -16.60600 -12.06600 1.000 58.85000 105 VAL D CA 1
ATOM 9842 C C . VAL D 1 105 ? 14.42800 -16.68700 -12.39800 1.000 63.59000 105 VAL D C 1
ATOM 9843 O O . VAL D 1 105 ? 14.01200 -17.66100 -13.05900 1.000 68.82000 105 VAL D O 1
ATOM 9847 N N . SER D 1 106 ? 13.65200 -15.69500 -11.96100 1.000 59.26000 106 SER D N 1
ATOM 9848 C CA . SER D 1 106 ? 12.19100 -15.62500 -12.17300 1.000 56.94000 106 SER D CA 1
ATOM 9849 C C . SER D 1 106 ? 11.89800 -15.46700 -13.66700 1.000 57.70000 106 SER D C 1
ATOM 9850 O O . SER D 1 106 ? 11.19500 -16.32500 -14.21800 1.000 62.52000 106 SER D O 1
ATOM 9853 N N . ALA D 1 107 ? 12.47700 -14.45300 -14.31100 1.000 62.86000 107 ALA D N 1
ATOM 9854 C CA . ALA D 1 107 ? 12.27300 -14.13100 -15.75200 1.000 67.77000 107 ALA D CA 1
ATOM 9855 C C . ALA D 1 107 ? 12.61000 -15.33900 -16.63100 1.000 62.94000 107 ALA D C 1
ATOM 9856 O O . ALA D 1 107 ? 11.93600 -15.54600 -17.65600 1.000 54.84000 107 ALA D O 1
ATOM 9858 N N . LYS D 1 108 ? 13.64300 -16.08300 -16.24900 1.000 64.41000 108 LYS D N 1
ATOM 9859 C CA . LYS D 1 108 ? 14.12500 -17.27000 -16.98500 1.000 63.13000 108 LYS D CA 1
ATOM 9860 C C . LYS D 1 108 ? 13.07000 -18.37900 -16.90000 1.000 60.23000 108 LYS D C 1
ATOM 9861 O O . LYS D 1 108 ? 13.02500 -19.18900 -17.83600 1.000 64.73000 108 LYS D O 1
ATOM 9867 N N . ARG D 1 109 ? 12.25100 -18.41900 -15.84000 1.000 57.80000 109 ARG D N 1
ATOM 9868 C CA . ARG D 1 109 ? 11.20100 -19.46800 -15.68300 1.000 65.02000 109 ARG D CA 1
ATOM 9869 C C . ARG D 1 109 ? 9.99300 -19.12400 -16.54200 1.000 63.27000 109 ARG D C 1
ATOM 9870 O O . ARG D 1 109 ? 9.21300 -20.04400 -16.82500 1.000 71.71000 109 ARG D O 1
ATOM 9878 N N . LEU D 1 110 ? 9.84500 -17.85300 -16.91500 1.000 57.93000 110 LEU D N 1
ATOM 9879 C CA . LEU D 1 110 ? 8.77000 -17.37600 -17.81700 1.000 59.84000 110 LEU D CA 1
ATOM 9880 C C . LEU D 1 110 ? 9.35400 -17.10800 -19.20200 1.000 61.45000 110 LEU D C 1
ATOM 9881 O O . LEU D 1 110 ? 8.84300 -16.21700 -19.88800 1.000 64.79000 110 LEU D O 1
ATOM 9886 N N . LYS D 1 111 ? 10.42700 -17.80200 -19.57200 1.000 62.92000 111 LYS D N 1
ATOM 9887 C CA . LYS D 1 111 ? 10.98300 -17.77500 -20.95100 1.000 65.09000 111 LYS D CA 1
ATOM 9888 C C . LYS D 1 111 ? 10.91300 -16.34300 -21.51800 1.000 62.67000 111 LYS D C 1
ATOM 9889 O O . LYS D 1 111 ? 10.50500 -16.19900 -22.69500 1.000 62.44000 111 LYS D O 1
ATOM 9895 N N . ILE D 1 112 ? 11.27200 -15.33400 -20.70100 1.000 59.57000 112 ILE D N 1
ATOM 9896 C CA . ILE D 1 112 ? 11.60700 -13.93800 -21.13200 1.000 54.54000 112 ILE D CA 1
ATOM 9897 C C . ILE D 1 112 ? 13.11800 -13.82800 -21.31400 1.000 52.66000 112 ILE D C 1
ATOM 9898 O O . ILE D 1 112 ? 13.88100 -13.98100 -20.35800 1.000 55.94000 112 ILE D O 1
ATOM 9903 N N . PRO D 1 113 ? 13.59500 -13.58300 -22.54900 1.000 45.61000 113 PRO D N 1
ATOM 9904 C CA . PRO D 1 113 ? 14.98300 -13.20400 -22.77200 1.000 46.25000 113 PRO D CA 1
ATOM 9905 C C . PRO D 1 113 ? 15.53300 -12.23600 -21.72000 1.000 49.31000 113 PRO D C 1
ATOM 9906 O O . PRO D 1 113 ? 14.88700 -11.23500 -21.44800 1.000 47.96000 113 PRO D O 1
ATOM 9910 N N . VAL D 1 114 ? 16.70300 -12.58000 -21.16200 1.000 52.51000 114 VAL D N 1
ATOM 9911 C CA . VAL D 1 114 ? 17.44200 -11.78400 -20.13800 1.000 52.50000 114 VAL D CA 1
ATOM 9912 C C . VAL D 1 114 ? 18.75600 -11.25100 -20.74300 1.000 52.37000 114 VAL D C 1
ATOM 9913 O O . VAL D 1 114 ? 19.51100 -12.06200 -21.35900 1.000 45.43000 114 VAL D O 1
ATOM 9917 N N . PHE D 1 115 ? 18.98800 -9.93200 -20.57200 1.000 51.14000 115 PHE D N 1
ATOM 9918 C CA . PHE D 1 115 ? 20.17200 -9.15400 -21.02800 1.000 49.16000 115 PHE D CA 1
ATOM 9919 C C . PHE D 1 115 ? 20.88900 -8.55400 -19.81800 1.000 47.67000 115 PHE D C 1
ATOM 9920 O O . PHE D 1 115 ? 20.23100 -7.89200 -19.02500 1.000 44.72000 115 PHE D O 1
ATOM 9928 N N . HIS D 1 116 ? 22.20300 -8.77400 -19.71000 1.000 52.48000 116 HIS D N 1
ATOM 9929 C CA . HIS D 1 116 ? 23.00700 -8.61700 -18.46300 1.000 53.87000 116 HIS D CA 1
ATOM 9930 C C . HIS D 1 116 ? 24.28100 -7.82600 -18.76300 1.000 54.58000 116 HIS D C 1
ATOM 9931 O O . HIS D 1 116 ? 25.19400 -8.41800 -19.36500 1.000 60.42000 116 HIS D O 1
ATOM 9938 N N . MET D 1 117 ? 24.33600 -6.55500 -18.34700 1.000 54.16000 117 MET D N 1
ATOM 9939 C CA . MET D 1 117 ? 25.56000 -5.70100 -18.39600 1.000 58.48000 117 MET D CA 1
ATOM 9940 C C . MET D 1 117 ? 26.41400 -5.92600 -17.12900 1.000 58.00000 117 MET D C 1
ATOM 9941 O O . MET D 1 117 ? 25.88100 -6.48000 -16.13600 1.000 55.12000 117 MET D O 1
ATOM 9946 N N . GLU D 1 118 ? 27.67400 -5.46900 -17.13800 1.000 54.87000 118 GLU D N 1
ATOM 9947 C CA . GLU D 1 118 ? 28.69700 -5.80900 -16.10500 1.000 61.01000 118 GLU D CA 1
ATOM 9948 C C . GLU D 1 118 ? 28.77400 -7.34000 -16.00400 1.000 65.40000 118 GLU D C 1
ATOM 9949 O O . GLU D 1 118 ? 28.93800 -7.89800 -14.87800 1.000 69.66000 118 GLU D O 1
ATOM 9955 N N . ALA D 1 119 ? 28.63900 -8.00500 -17.14700 1.000 68.01000 119 ALA D N 1
ATOM 9956 C CA . ALA D 1 119 ? 28.74100 -9.47000 -17.26900 1.000 70.54000 119 ALA D CA 1
ATOM 9957 C C . ALA D 1 119 ? 30.19800 -9.86100 -17.05500 1.000 64.08000 119 ALA D C 1
ATOM 9958 O O . ALA D 1 119 ? 31.07800 -9.05000 -17.39400 1.000 62.86000 119 ALA D O 1
ATOM 9960 N N . GLY D 1 120 ? 30.42800 -11.02900 -16.46900 1.000 58.07000 120 GLY D N 1
ATOM 9961 C CA . GLY D 1 120 ? 31.74400 -11.67900 -16.46400 1.000 59.60000 120 GLY D CA 1
ATOM 9962 C C . GLY D 1 120 ? 32.71400 -10.98300 -15.53300 1.000 59.89000 120 GLY D C 1
ATOM 9963 O O . GLY D 1 120 ? 33.93000 -11.14200 -15.74200 1.000 54.43000 120 GLY D O 1
ATOM 9964 N N . ASN D 1 121 ? 32.20400 -10.23400 -14.54500 1.000 62.04000 121 ASN D N 1
ATOM 9965 C CA . ASN D 1 121 ? 33.01600 -9.67500 -13.42400 1.000 60.45000 121 ASN D CA 1
ATOM 9966 C C . ASN D 1 121 ? 33.59500 -10.84300 -12.60900 1.000 56.26000 121 ASN D C 1
ATOM 9967 O O . ASN D 1 121 ? 32.80200 -11.67700 -12.09100 1.000 57.48000 121 ASN D O 1
ATOM 9972 N N . ARG D 1 122 ? 34.92000 -10.92400 -12.53900 1.000 50.04000 122 ARG D N 1
ATOM 9973 C CA . ARG D 1 122 ? 35.64600 -11.90800 -11.70800 1.000 49.53000 122 ARG D CA 1
ATOM 9974 C C . ARG D 1 122 ? 36.87200 -11.22100 -11.11300 1.000 52.08000 122 ARG D C 1
ATOM 9975 O O . ARG D 1 122 ? 37.68800 -10.65400 -11.88400 1.000 58.01000 122 ARG D O 1
ATOM 9983 N N . CYS D 1 123 ? 36.94400 -11.19800 -9.78600 1.000 49.28000 123 CYS D N 1
ATOM 9984 C CA . CYS D 1 123 ? 38.14400 -10.82400 -9.00800 1.000 48.14000 123 CYS D CA 1
ATOM 9985 C C . CYS D 1 123 ? 38.84100 -12.10400 -8.55500 1.000 48.09000 123 CYS D C 1
ATOM 9986 O O . CYS D 1 123 ? 40.04100 -12.04500 -8.24000 1.000 57.54000 123 CYS D O 1
ATOM 9989 N N . PHE D 1 124 ? 38.09900 -13.20700 -8.51000 1.000 45.81000 124 PHE D N 1
ATOM 9990 C CA . PHE D 1 124 ? 38.62600 -14.57400 -8.30300 1.000 47.48000 124 PHE D CA 1
ATOM 9991 C C . PHE D 1 124 ? 38.91000 -14.85700 -6.82600 1.000 48.10000 124 PHE D C 1
ATOM 9992 O O . PHE D 1 124 ? 39.69100 -15.76300 -6.57400 1.000 50.75000 124 PHE D O 1
ATOM 10000 N N . ASP D 1 125 ? 38.30300 -14.12300 -5.89900 1.000 50.88000 125 ASP D N 1
ATOM 10001 C CA . ASP D 1 125 ? 38.42800 -14.37700 -4.43900 1.000 58.47000 125 ASP D CA 1
ATOM 10002 C C . ASP D 1 125 ? 37.04300 -14.81000 -3.95200 1.000 62.40000 125 ASP D C 1
ATOM 10003 O O . ASP D 1 125 ? 36.15000 -13.94900 -3.80800 1.000 63.00000 125 ASP D O 1
ATOM 10008 N N . GLN D 1 126 ? 36.87600 -16.11000 -3.73000 1.000 70.24000 126 GLN D N 1
ATOM 10009 C CA . GLN D 1 126 ? 35.57800 -16.74200 -3.38300 1.000 78.86000 126 GLN D CA 1
ATOM 10010 C C . GLN D 1 126 ? 35.08200 -16.23300 -2.01500 1.000 74.73000 126 GLN D C 1
ATOM 10011 O O . GLN D 1 126 ? 33.87600 -16.40500 -1.72800 1.000 71.85000 126 GLN D O 1
ATOM 10017 N N . ASN D 1 127 ? 35.94700 -15.57600 -1.23300 1.000 69.75000 127 ASN D N 1
ATOM 10018 C CA . ASN D 1 127 ? 35.59400 -15.00600 0.09400 1.000 66.50000 127 ASN D CA 1
ATOM 10019 C C . ASN D 1 127 ? 34.86200 -13.67600 -0.10200 1.000 73.71000 127 ASN D C 1
ATOM 10020 O O . ASN D 1 127 ? 34.22200 -13.20900 0.87000 1.000 80.92000 127 ASN D O 1
ATOM 10024 N N . VAL D 1 128 ? 34.95400 -13.09400 -1.30400 1.000 71.90000 128 VAL D N 1
ATOM 10025 C CA . VAL D 1 128 ? 34.31500 -11.79300 -1.66700 1.000 70.63000 128 VAL D CA 1
ATOM 10026 C C . VAL D 1 128 ? 32.86100 -12.07200 -2.05000 1.000 71.72000 128 VAL D C 1
ATOM 10027 O O . VAL D 1 128 ? 32.60500 -12.87100 -2.94600 1.000 80.14000 128 VAL D O 1
ATOM 10031 N N . PRO D 1 129 ? 31.86800 -11.42200 -1.39200 1.000 67.11000 129 PRO D N 1
ATOM 10032 C CA . PRO D 1 129 ? 30.46000 -11.83100 -1.48500 1.000 70.32000 129 PRO D CA 1
ATOM 10033 C C . PRO D 1 129 ? 29.75500 -11.60600 -2.83000 1.000 68.85000 129 PRO D C 1
ATOM 10034 O O . PRO D 1 129 ? 28.73500 -12.22600 -3.05200 1.000 73.66000 129 PRO D O 1
ATOM 10038 N N . GLU D 1 130 ? 30.26900 -10.70000 -3.66100 1.000 65.30000 130 GLU D N 1
ATOM 10039 C CA . GLU D 1 130 ? 29.68900 -10.41600 -4.99600 1.000 70.39000 130 GLU D CA 1
ATOM 10040 C C . GLU D 1 130 ? 29.92300 -11.62900 -5.89700 1.000 65.83000 130 GLU D C 1
ATOM 10041 O O . GLU D 1 130 ? 29.11100 -11.83100 -6.80600 1.000 71.36000 130 GLU D O 1
ATOM 10047 N N . GLU D 1 131 ? 30.96900 -12.41800 -5.62400 1.000 61.81000 131 GLU D N 1
ATOM 10048 C CA . GLU D 1 131 ? 31.46200 -13.50500 -6.52100 1.000 64.02000 131 GLU D CA 1
ATOM 10049 C C . GLU D 1 131 ? 30.51100 -14.71400 -6.51200 1.000 61.15000 131 GLU D C 1
ATOM 10050 O O . GLU D 1 131 ? 30.71200 -15.60900 -7.34800 1.000 64.58000 131 GLU D O 1
ATOM 10056 N N . ILE D 1 132 ? 29.51100 -14.72900 -5.62600 1.000 57.95000 132 ILE D N 1
ATOM 10057 C CA . ILE D 1 132 ? 28.40900 -15.73900 -5.61100 1.000 55.05000 132 ILE D CA 1
ATOM 10058 C C . ILE D 1 132 ? 27.37100 -15.40400 -6.69800 1.000 54.52000 132 ILE D C 1
ATOM 10059 O O . ILE D 1 132 ? 27.10700 -16.29100 -7.53700 1.000 52.60000 132 ILE D O 1
ATOM 10064 N N . ASN D 1 133 ? 26.78400 -14.19400 -6.66800 1.000 54.30000 133 ASN D N 1
ATOM 10065 C CA . ASN D 1 133 ? 25.73300 -13.74900 -7.63200 1.000 56.32000 133 ASN D CA 1
ATOM 10066 C C . ASN D 1 133 ? 26.33300 -13.62500 -9.04400 1.000 53.33000 133 ASN D C 1
ATOM 10067 O O . ASN D 1 133 ? 25.71100 -14.13400 -9.97800 1.000 48.36000 133 ASN D O 1
ATOM 10072 N N . ARG D 1 134 ? 27.51200 -13.00800 -9.18700 1.000 56.67000 134 ARG D N 1
ATOM 10073 C CA . ARG D 1 134 ? 28.28700 -12.94000 -10.46300 1.000 58.51000 134 ARG D CA 1
ATOM 10074 C C . ARG D 1 134 ? 28.18300 -14.27100 -11.20000 1.000 57.94000 134 ARG D C 1
ATOM 10075 O O . ARG D 1 134 ? 27.89700 -14.23800 -12.39800 1.000 58.05000 134 ARG D O 1
ATOM 10083 N N . LYS D 1 135 ? 28.43300 -15.38000 -10.49400 1.000 58.68000 135 LYS D N 1
ATOM 10084 C CA . LYS D 1 135 ? 28.48000 -16.75700 -11.05700 1.000 61.60000 135 LYS D CA 1
ATOM 10085 C C . LYS D 1 135 ? 27.08100 -17.18000 -11.51700 1.000 56.27000 135 LYS D C 1
ATOM 10086 O O . LYS D 1 135 ? 26.96300 -17.63800 -12.66500 1.000 56.25000 135 LYS D O 1
ATOM 10092 N N . ILE D 1 136 ? 26.06500 -17.01200 -10.66400 1.000 51.40000 136 ILE D N 1
ATOM 10093 C CA . ILE D 1 136 ? 24.65600 -17.43200 -10.94300 1.000 52.69000 136 ILE D CA 1
ATOM 10094 C C . ILE D 1 136 ? 24.09200 -16.62900 -12.12700 1.000 52.83000 136 ILE D C 1
ATOM 10095 O O . ILE D 1 136 ? 23.72800 -17.25600 -13.14600 1.000 53.67000 136 ILE D O 1
ATOM 10100 N N . VAL D 1 137 ? 24.01200 -15.30100 -11.99200 1.000 53.05000 137 VAL D N 1
ATOM 10101 C CA . VAL D 1 137 ? 23.28200 -14.40200 -12.94000 1.000 52.39000 137 VAL D CA 1
ATOM 10102 C C . VAL D 1 137 ? 24.00600 -14.36000 -14.29900 1.000 51.21000 137 VAL D C 1
ATOM 10103 O O . VAL D 1 137 ? 23.34100 -14.08300 -15.28800 1.000 50.82000 137 VAL D O 1
ATOM 10107 N N . ASP D 1 138 ? 25.29800 -14.66300 -14.37100 1.000 54.12000 138 ASP D N 1
ATOM 10108 C CA . ASP D 1 138 ? 26.00600 -14.77600 -15.67400 1.000 59.67000 138 ASP D CA 1
ATOM 10109 C C . ASP D 1 138 ? 25.46500 -16.01300 -16.40400 1.000 61.29000 138 ASP D C 1
ATOM 10110 O O . ASP D 1 138 ? 25.26800 -15.92600 -17.62500 1.000 62.79000 138 ASP D O 1
ATOM 10115 N N . HIS D 1 139 ? 25.20700 -17.10800 -15.67700 1.000 63.24000 139 HIS D N 1
ATOM 10116 C CA . HIS D 1 139 ? 24.96900 -18.46700 -16.24000 1.000 64.05000 139 HIS D CA 1
ATOM 10117 C C . HIS D 1 139 ? 23.47200 -18.72300 -16.45400 1.000 62.40000 139 HIS D C 1
ATOM 10118 O O . HIS D 1 139 ? 23.14900 -19.71900 -17.11600 1.000 65.05000 139 HIS D O 1
ATOM 10125 N N . VAL D 1 140 ? 22.60600 -17.84900 -15.92900 1.000 63.08000 140 VAL D N 1
ATOM 10126 C CA . VAL D 1 140 ? 21.11500 -17.91200 -16.07700 1.000 58.94000 140 VAL D CA 1
ATOM 10127 C C . VAL D 1 140 ? 20.64200 -16.82400 -17.04800 1.000 49.46000 140 VAL D C 1
ATOM 10128 O O . VAL D 1 140 ? 19.51200 -16.89900 -17.47900 1.000 42.82000 140 VAL D O 1
ATOM 10132 N N . SER D 1 141 ? 21.47300 -15.82800 -17.33500 1.000 52.50000 141 SER D N 1
ATOM 10133 C CA . SER D 1 141 ? 21.24200 -14.80100 -18.38700 1.000 57.39000 141 SER D CA 1
ATOM 10134 C C . SER D 1 141 ? 21.27500 -15.44200 -19.78000 1.000 50.38000 141 SER D C 1
ATOM 10135 O O . SER D 1 141 ? 21.93300 -16.47900 -19.93300 1.000 49.20000 141 SER D O 1
ATOM 10138 N N . ASP D 1 142 ? 20.58800 -14.83600 -20.75100 1.000 49.72000 142 ASP D N 1
ATOM 10139 C CA . ASP D 1 142 ? 20.42700 -15.37700 -22.12600 1.000 54.34000 142 ASP D CA 1
ATOM 10140 C C . ASP D 1 142 ? 21.45200 -14.68200 -23.03800 1.000 52.69000 142 ASP D C 1
ATOM 10141 O O . ASP D 1 142 ? 22.09800 -15.40100 -23.84500 1.000 51.48000 142 ASP D O 1
ATOM 10146 N N . VAL D 1 143 ? 21.62500 -13.35600 -22.88800 1.000 47.95000 143 VAL D N 1
ATOM 10147 C CA . VAL D 1 143 ? 22.71000 -12.56500 -23.54200 1.000 43.73000 143 VAL D CA 1
ATOM 10148 C C . VAL D 1 143 ? 23.51400 -11.79900 -22.50200 1.000 43.81000 143 VAL D C 1
ATOM 10149 O O . VAL D 1 143 ? 22.96000 -10.87800 -21.88900 1.000 38.94000 143 VAL D O 1
ATOM 10153 N N . ASN D 1 144 ? 24.81000 -12.08500 -22.42700 1.000 48.90000 144 ASN D N 1
ATOM 10154 C CA . ASN D 1 144 ? 25.77100 -11.40800 -21.51700 1.000 49.17000 144 ASN D CA 1
ATOM 10155 C C . ASN D 1 144 ? 26.47200 -10.26600 -22.25700 1.000 48.66000 144 ASN D C 1
ATOM 10156 O O . ASN D 1 144 ? 26.81500 -10.43600 -23.43900 1.000 54.19000 144 ASN D O 1
ATOM 10161 N N . LEU D 1 145 ? 26.67600 -9.15000 -21.56700 1.000 45.14000 145 LEU D N 1
ATOM 10162 C CA . LEU D 1 145 ? 27.23500 -7.90400 -22.13200 1.000 45.12000 145 LEU D CA 1
ATOM 10163 C C . LEU D 1 145 ? 28.36300 -7.42500 -21.23300 1.000 44.10000 145 LEU D C 1
ATOM 10164 O O . LEU D 1 145 ? 28.18800 -6.50100 -20.44000 1.000 46.85000 145 LEU D O 1
ATOM 10169 N N . PRO D 1 146 ? 29.55500 -8.04200 -21.32300 1.000 46.47000 146 PRO D N 1
ATOM 10170 C CA . PRO D 1 146 ? 30.68300 -7.63700 -20.49200 1.000 48.76000 146 PRO D CA 1
ATOM 10171 C C . PRO D 1 146 ? 31.24600 -6.27500 -20.93600 1.000 48.11000 146 PRO D C 1
ATOM 10172 O O . PRO D 1 146 ? 31.14000 -5.93800 -22.13500 1.000 46.26000 146 PRO D O 1
ATOM 10176 N N . TYR D 1 147 ? 31.82600 -5.53300 -19.98500 1.000 42.17000 147 TYR D N 1
ATOM 10177 C CA . TYR D 1 147 ? 32.53100 -4.25100 -20.23000 1.000 42.69000 147 TYR D CA 1
ATOM 10178 C C . TYR D 1 147 ? 33.81900 -4.49200 -21.03100 1.000 41.71000 147 TYR D C 1
ATOM 10179 O O . TYR D 1 147 ? 34.25600 -3.60100 -21.77500 1.000 44.15000 147 TYR D O 1
ATOM 10188 N N . THR D 1 148 ? 34.44900 -5.64200 -20.83400 1.000 38.34000 148 THR D N 1
ATOM 10189 C CA . THR D 1 148 ? 35.85800 -5.87000 -21.20400 1.000 37.92000 148 THR D CA 1
ATOM 10190 C C . THR D 1 148 ? 35.96400 -7.07200 -22.12400 1.000 36.11000 148 THR D C 1
ATOM 10191 O O . THR D 1 148 ? 35.07600 -7.94600 -22.06200 1.000 30.41000 148 THR D O 1
ATOM 10195 N N . GLU D 1 149 ? 37.05900 -7.13100 -22.88200 1.000 38.77000 149 GLU D N 1
ATOM 10196 C CA . GLU D 1 149 ? 37.44500 -8.32100 -23.67700 1.000 39.81000 149 GLU D CA 1
ATOM 10197 C C . GLU D 1 149 ? 37.99300 -9.36600 -22.70600 1.000 38.01000 149 GLU D C 1
ATOM 10198 O O . GLU D 1 149 ? 37.89900 -10.54200 -23.02100 1.000 40.57000 149 GLU D O 1
ATOM 10204 N N . HIS D 1 150 ? 38.50000 -8.94300 -21.54700 1.000 38.37000 150 HIS D N 1
ATOM 10205 C CA . HIS D 1 150 ? 38.87800 -9.85700 -20.43700 1.000 40.44000 150 HIS D CA 1
ATOM 10206 C C . HIS D 1 150 ? 37.63900 -10.67700 -20.09800 1.000 38.80000 150 HIS D C 1
ATOM 10207 O O . HIS D 1 150 ? 37.66900 -11.91400 -20.19400 1.000 42.73000 150 HIS D O 1
ATOM 10214 N N . SER D 1 151 ? 36.56300 -9.99000 -19.78400 1.000 38.39000 151 SER D N 1
ATOM 10215 C CA . SER D 1 151 ? 35.36300 -10.61400 -19.20400 1.000 43.06000 151 SER D CA 1
ATOM 10216 C C . SER D 1 151 ? 34.66500 -11.45700 -20.27300 1.000 43.60000 151 SER D C 1
ATOM 10217 O O . SER D 1 151 ? 33.97900 -12.42000 -19.89200 1.000 40.04000 151 SER D O 1
ATOM 10220 N N . ARG D 1 152 ? 34.89300 -11.16000 -21.55900 1.000 45.90000 152 ARG D N 1
ATOM 10221 C CA . ARG D 1 152 ? 34.47600 -12.06400 -22.66200 1.000 47.47000 152 ARG D CA 1
ATOM 10222 C C . ARG D 1 152 ? 35.21100 -13.38400 -22.45000 1.000 48.62000 152 ARG D C 1
ATOM 10223 O O . ARG D 1 152 ? 34.54300 -14.43200 -22.27000 1.000 54.84000 152 ARG D O 1
ATOM 10231 N N . ARG D 1 153 ? 36.53600 -13.30700 -22.39500 1.000 43.86000 153 ARG D N 1
ATOM 10232 C CA . ARG D 1 153 ? 37.41600 -14.48300 -22.24400 1.000 43.89000 153 ARG D CA 1
ATOM 10233 C C . ARG D 1 153 ? 36.95100 -15.28700 -21.02600 1.000 45.34000 153 ARG D C 1
ATOM 10234 O O . ARG D 1 153 ? 36.85500 -16.55700 -21.14700 1.000 44.26000 153 ARG D O 1
ATOM 10242 N N . TYR D 1 154 ? 36.68500 -14.60800 -19.89900 1.000 43.42000 154 TYR D N 1
ATOM 10243 C CA . TYR D 1 154 ? 36.30200 -15.28800 -18.63500 1.000 47.30000 154 TYR D CA 1
ATOM 10244 C C . TYR D 1 154 ? 34.97600 -16.02700 -18.86600 1.000 47.26000 154 TYR D C 1
ATOM 10245 O O . TYR D 1 154 ? 34.87300 -17.21000 -18.44400 1.000 49.77000 154 TYR D O 1
ATOM 10254 N N . LEU D 1 155 ? 33.99500 -15.34800 -19.48700 1.000 43.68000 155 LEU D N 1
ATOM 10255 C CA . LEU D 1 155 ? 32.63100 -15.90100 -19.72800 1.000 43.23000 155 LEU D CA 1
ATOM 10256 C C . LEU D 1 155 ? 32.76000 -17.07100 -20.68600 1.000 42.07000 155 LEU D C 1
ATOM 10257 O O . LEU D 1 155 ? 32.06400 -18.08100 -20.47500 1.000 40.44000 155 LEU D O 1
ATOM 10262 N N . LEU D 1 156 ? 33.65400 -16.94200 -21.66500 1.000 42.30000 156 LEU D N 1
ATOM 10263 C CA . LEU D 1 156 ? 33.91500 -18.00000 -22.66500 1.000 44.49000 156 LEU D CA 1
ATOM 10264 C C . LEU D 1 156 ? 34.50000 -19.24900 -21.98400 1.000 47.79000 156 LEU D C 1
ATOM 10265 O O . LEU D 1 156 ? 34.10000 -20.34100 -22.39700 1.000 48.28000 156 LEU D O 1
ATOM 10270 N N . ASP D 1 157 ? 35.36300 -19.12100 -20.96600 1.000 50.19000 157 ASP D N 1
ATOM 10271 C CA . ASP D 1 157 ? 36.05700 -20.30600 -20.39300 1.000 55.31000 157 ASP D CA 1
ATOM 10272 C C . ASP D 1 157 ? 35.17100 -21.00200 -19.34800 1.000 49.74000 157 ASP D C 1
ATOM 10273 O O . ASP D 1 157 ? 35.50800 -22.12600 -18.94000 1.000 49.16000 157 ASP D O 1
ATOM 10278 N N . GLU D 1 158 ? 34.06100 -20.40000 -18.95400 1.000 45.67000 158 GLU D N 1
ATOM 10279 C CA . GLU D 1 158 ? 33.00300 -21.11900 -18.20200 1.000 51.89000 158 GLU D CA 1
ATOM 10280 C C . GLU D 1 158 ? 32.00000 -21.65900 -19.23300 1.000 52.06000 158 GLU D C 1
ATOM 10281 O O . GLU D 1 158 ? 30.90400 -22.13400 -18.84800 1.000 51.75000 158 GLU D O 1
ATOM 10287 N N . GLY D 1 159 ? 32.36500 -21.57700 -20.51000 1.000 49.75000 159 GLY D N 1
ATOM 10288 C CA . GLY D 1 159 ? 31.68000 -22.28100 -21.60800 1.000 50.49000 159 GLY D CA 1
ATOM 10289 C C . GLY D 1 159 ? 30.30500 -21.71400 -21.90800 1.000 48.03000 159 GLY D C 1
ATOM 10290 O O . GLY D 1 159 ? 29.43100 -22.50600 -22.26300 1.000 44.91000 159 GLY D O 1
ATOM 10291 N N . PHE D 1 160 ? 30.14300 -20.38800 -21.82200 1.000 51.52000 160 PHE D N 1
ATOM 10292 C CA . PHE D 1 160 ? 28.89500 -19.65400 -22.16600 1.000 52.82000 160 PHE D CA 1
ATOM 10293 C C . PHE D 1 160 ? 28.79800 -19.47500 -23.68300 1.000 49.17000 160 PHE D C 1
ATOM 10294 O O . PHE D 1 160 ? 29.85500 -19.38400 -24.33900 1.000 46.78000 160 PHE D O 1
ATOM 10302 N N . ASN D 1 161 ? 27.56700 -19.41300 -24.20800 1.000 46.64000 161 ASN D N 1
ATOM 10303 C CA . ASN D 1 161 ? 27.26300 -19.41800 -25.66700 1.000 47.24000 161 ASN D CA 1
ATOM 10304 C C . ASN D 1 161 ? 28.02700 -18.27900 -26.38500 1.000 49.46000 161 ASN D C 1
ATOM 10305 O O . ASN D 1 161 ? 27.67200 -17.08900 -26.16100 1.000 43.80000 161 ASN D O 1
ATOM 10310 N N . LYS D 1 162 ? 29.00000 -18.64700 -27.24900 1.000 52.60000 162 LYS D N 1
ATOM 10311 C CA . LYS D 1 162 ? 29.89500 -17.74600 -28.04900 1.000 52.66000 162 LYS D CA 1
ATOM 10312 C C . LYS D 1 162 ? 29.09400 -16.65400 -28.78000 1.000 58.36000 162 LYS D C 1
ATOM 10313 O O . LYS D 1 162 ? 29.61000 -15.51500 -28.90700 1.000 65.33000 162 LYS D O 1
ATOM 10319 N N . ALA D 1 163 ? 27.92100 -17.01300 -29.31500 1.000 61.07000 163 ALA D N 1
ATOM 10320 C CA . ALA D 1 163 ? 27.06400 -16.16900 -30.18500 1.000 64.80000 163 ALA D CA 1
ATOM 10321 C C . ALA D 1 163 ? 26.37000 -15.06100 -29.37100 1.000 66.71000 163 ALA D C 1
ATOM 10322 O O . ALA D 1 163 ? 25.95700 -14.03800 -29.99700 1.000 65.32000 163 ALA D O 1
ATOM 10324 N N . ASN D 1 164 ? 26.25300 -15.25600 -28.04400 1.000 57.58000 164 ASN D N 1
ATOM 10325 C CA . ASN D 1 164 ? 25.38600 -14.46300 -27.13400 1.000 51.83000 164 ASN D CA 1
ATOM 10326 C C . ASN D 1 164 ? 26.24600 -13.68000 -26.13200 1.000 48.60000 164 ASN D C 1
ATOM 10327 O O . ASN D 1 164 ? 25.76200 -13.42400 -25.01300 1.000 51.36000 164 ASN D O 1
ATOM 10332 N N . ILE D 1 165 ? 27.45800 -13.28900 -26.52600 1.000 45.14000 165 ILE D N 1
ATOM 10333 C CA . ILE D 1 165 ? 28.33500 -12.36600 -25.74500 1.000 46.66000 165 ILE D CA 1
ATOM 10334 C C . ILE D 1 165 ? 28.65500 -11.16700 -26.63400 1.000 46.94000 165 ILE D C 1
ATOM 10335 O O . ILE D 1 165 ? 28.85700 -11.37500 -27.83400 1.000 53.69000 165 ILE D O 1
ATOM 10340 N N . PHE D 1 166 ? 28.69400 -9.96400 -26.06700 1.000 46.02000 166 PHE D N 1
ATOM 10341 C CA . PHE D 1 166 ? 29.00100 -8.70500 -26.79200 1.000 47.83000 166 PHE D CA 1
ATOM 10342 C C . PHE D 1 166 ? 29.65100 -7.72800 -25.80600 1.000 47.70000 166 PHE D C 1
ATOM 10343 O O . PHE D 1 166 ? 29.12200 -7.51700 -24.70700 1.000 50.53000 166 PHE D O 1
ATOM 10351 N N . VAL D 1 167 ? 30.78500 -7.15600 -26.19000 1.000 47.88000 167 VAL D N 1
ATOM 10352 C CA . VAL D 1 167 ? 31.57100 -6.21000 -25.34900 1.000 46.79000 167 VAL D CA 1
ATOM 10353 C C . VAL D 1 167 ? 31.01500 -4.80000 -25.57800 1.000 44.28000 167 VAL D C 1
ATOM 10354 O O . VAL D 1 167 ? 31.31800 -4.19900 -26.62400 1.000 41.85000 167 VAL D O 1
ATOM 10358 N N . THR D 1 168 ? 30.21800 -4.30200 -24.63700 1.000 43.82000 168 THR D N 1
ATOM 10359 C CA . THR D 1 168 ? 29.61200 -2.94200 -24.67900 1.000 44.38000 168 THR D CA 1
ATOM 10360 C C . THR D 1 168 ? 30.72200 -1.86700 -24.49600 1.000 47.11000 168 THR D C 1
ATOM 10361 O O . THR D 1 168 ? 30.55600 -0.74300 -25.00900 1.000 46.49000 168 THR D O 1
ATOM 10364 N N . GLY D 1 169 ? 31.84400 -2.20400 -23.85100 1.000 48.50000 169 GLY D N 1
ATOM 10365 C CA . GLY D 1 169 ? 32.73100 -1.22500 -23.19100 1.000 51.07000 169 GLY D CA 1
ATOM 10366 C C . GLY D 1 169 ? 32.14100 -0.79600 -21.85300 1.000 53.17000 169 GLY D C 1
ATOM 10367 O O . GLY D 1 169 ? 30.97500 -1.15500 -21.59100 1.000 49.51000 169 GLY D O 1
ATOM 10368 N N . SER D 1 170 ? 32.89300 -0.06900 -21.02100 1.000 53.51000 170 SER D N 1
ATOM 10369 C CA . SER D 1 170 ? 32.39400 0.43100 -19.71300 1.000 55.53000 170 SER D CA 1
ATOM 10370 C C . SER D 1 170 ? 31.34800 1.51900 -19.94500 1.000 57.09000 170 SER D C 1
ATOM 10371 O O . SER D 1 170 ? 31.53300 2.38600 -20.81000 1.000 56.08000 170 SER D O 1
ATOM 10374 N N . PRO D 1 171 ? 30.24100 1.51100 -19.15500 1.000 55.67000 171 PRO D N 1
ATOM 10375 C CA . PRO D 1 171 ? 29.19900 2.53200 -19.25000 1.000 57.83000 171 PRO D CA 1
ATOM 10376 C C . PRO D 1 171 ? 29.56300 3.87100 -18.59500 1.000 58.72000 171 PRO D C 1
ATOM 10377 O O . PRO D 1 171 ? 28.82300 4.80200 -18.80300 1.000 64.50000 171 PRO D O 1
ATOM 10381 N N . MET D 1 172 ? 30.66400 3.91800 -17.82900 1.000 59.83000 172 MET D N 1
ATOM 10382 C CA . MET D 1 172 ? 31.05500 5.07900 -16.97900 1.000 63.04000 172 MET D CA 1
ATOM 10383 C C . MET D 1 172 ? 31.46100 6.26500 -17.86100 1.000 64.87000 172 MET D C 1
ATOM 10384 O O . MET D 1 172 ? 30.91900 7.36500 -17.62200 1.000 76.38000 172 MET D O 1
ATOM 10389 N N . THR D 1 173 ? 32.38000 6.09500 -18.81700 1.000 56.90000 173 THR D N 1
ATOM 10390 C CA . THR D 1 173 ? 32.77500 7.22000 -19.70700 1.000 55.42000 173 THR D CA 1
ATOM 10391 C C . THR D 1 173 ? 31.49800 7.94000 -20.12900 1.000 55.17000 173 THR D C 1
ATOM 10392 O O . THR D 1 173 ? 31.38800 9.13900 -19.86300 1.000 60.52000 173 THR D O 1
ATOM 10396 N N . GLU D 1 174 ? 30.54000 7.20300 -20.68400 1.000 60.24000 174 GLU D N 1
ATOM 10397 C CA . GLU D 1 174 ? 29.25700 7.75600 -21.20100 1.000 67.02000 174 GLU D CA 1
ATOM 10398 C C . GLU D 1 174 ? 28.54500 8.59600 -20.13000 1.000 62.05000 174 GLU D C 1
ATOM 10399 O O . GLU D 1 174 ? 28.05600 9.67600 -20.47800 1.000 63.96000 174 GLU D O 1
ATOM 10405 N N . VAL D 1 175 ? 28.45300 8.10400 -18.89300 1.000 57.17000 175 VAL D N 1
ATOM 10406 C CA . VAL D 1 175 ? 27.69800 8.76800 -17.78700 1.000 58.45000 175 VAL D CA 1
ATOM 10407 C C . VAL D 1 175 ? 28.48200 9.99600 -17.28500 1.000 61.73000 175 VAL D C 1
ATOM 10408 O O . VAL D 1 175 ? 27.83900 11.01300 -16.91400 1.000 59.36000 175 VAL D O 1
ATOM 10412 N N . ILE D 1 176 ? 29.81400 9.93600 -17.29500 1.000 60.57000 176 ILE D N 1
ATOM 10413 C CA . ILE D 1 176 ? 30.67300 11.10300 -16.93400 1.000 61.81000 176 ILE D CA 1
ATOM 10414 C C . ILE D 1 176 ? 30.53200 12.17700 -18.02100 1.000 62.82000 176 ILE D C 1
ATOM 10415 O O . ILE D 1 176 ? 30.23600 13.32300 -17.64700 1.000 67.77000 176 ILE D O 1
ATOM 10420 N N . GLU D 1 177 ? 30.69400 11.81400 -19.30200 1.000 63.25000 177 GLU D N 1
ATOM 10421 C CA . GLU D 1 177 ? 30.34200 12.66900 -20.47100 1.000 70.17000 177 GLU D CA 1
ATOM 10422 C C . GLU D 1 177 ? 29.05400 13.43300 -20.17400 1.000 75.11000 177 GLU D C 1
ATOM 10423 O O . GLU D 1 177 ? 29.06100 14.67800 -20.17700 1.000 92.68000 177 GLU D O 1
ATOM 10429 N N . ALA D 1 178 ? 27.99100 12.68700 -19.91100 1.000 70.07000 178 ALA D N 1
ATOM 10430 C CA . ALA D 1 178 ? 26.61200 13.18800 -19.78000 1.000 68.92000 178 ALA D CA 1
ATOM 10431 C C . ALA D 1 178 ? 26.46300 13.98400 -18.49100 1.000 62.70000 178 ALA D C 1
ATOM 10432 O O . ALA D 1 178 ? 25.32700 14.09100 -18.00800 1.000 62.38000 178 ALA D O 1
ATOM 10434 N N . HIS D 1 179 ? 27.56700 14.44600 -17.91400 1.000 63.21000 179 HIS D N 1
ATOM 10435 C CA . HIS D 1 179 ? 27.55300 15.28900 -16.69600 1.000 70.24000 179 HIS D CA 1
ATOM 10436 C C . HIS D 1 179 ? 28.78900 16.18500 -16.63000 1.000 72.39000 179 HIS D C 1
ATOM 10437 O O . HIS D 1 179 ? 28.63600 17.28000 -16.09400 1.000 80.18000 179 HIS D O 1
ATOM 10444 N N . ARG D 1 180 ? 29.95300 15.75200 -17.13500 1.000 77.33000 180 ARG D N 1
ATOM 10445 C CA . ARG D 1 180 ? 31.26200 16.39100 -16.80500 1.000 91.67000 180 ARG D CA 1
ATOM 10446 C C . ARG D 1 180 ? 31.08300 17.91400 -16.81300 1.000 97.69000 180 ARG D C 1
ATOM 10447 O O . ARG D 1 180 ? 31.91600 18.60700 -16.18700 1.000 100.57000 180 ARG D O 1
ATOM 10455 N N . ASP D 1 181 ? 30.03200 18.40600 -17.48500 1.000 103.41000 181 ASP D N 1
ATOM 10456 C CA . ASP D 1 181 ? 29.46100 19.77400 -17.30200 1.000 99.32000 181 ASP D CA 1
ATOM 10457 C C . ASP D 1 181 ? 29.19100 20.04100 -15.81700 1.000 88.05000 181 ASP D C 1
ATOM 10458 O O . ASP D 1 181 ? 29.79300 20.97300 -15.25500 1.000 88.29000 181 ASP D O 1
ATOM 10463 N N . LYS D 1 182 ? 28.30300 19.25900 -15.21300 1.000 79.05000 182 LYS D N 1
ATOM 10464 C CA . LYS D 1 182 ? 27.89400 19.42100 -13.79900 1.000 80.18000 182 LYS D CA 1
ATOM 10465 C C . LYS D 1 182 ? 29.11500 19.25300 -12.89000 1.000 80.19000 182 LYS D C 1
ATOM 10466 O O . LYS D 1 182 ? 29.20600 19.99600 -11.91000 1.000 81.00000 182 LYS D O 1
ATOM 10472 N N . ILE D 1 183 ? 30.03700 18.34700 -13.22500 1.000 86.17000 183 ILE D N 1
ATOM 10473 C CA . ILE D 1 183 ? 31.26000 18.07700 -12.40600 1.000 93.64000 183 ILE D CA 1
ATOM 10474 C C . ILE D 1 183 ? 32.18400 19.30500 -12.45900 1.000 95.29000 183 ILE D C 1
ATOM 10475 O O . ILE D 1 183 ? 32.43100 19.88700 -11.38500 1.000 98.76000 183 ILE D O 1
ATOM 10480 N N . ASN D 1 184 ? 32.62600 19.72700 -13.65100 1.000 92.05000 184 ASN D N 1
ATOM 10481 C CA . ASN D 1 184 ? 33.64700 20.80100 -13.82100 1.000 92.42000 184 ASN D CA 1
ATOM 10482 C C . ASN D 1 184 ? 33.15500 22.12700 -13.21300 1.000 92.78000 184 ASN D C 1
ATOM 10483 O O . ASN D 1 184 ? 34.01400 22.99000 -12.94100 1.000 95.54000 184 ASN D O 1
ATOM 10488 N N . HIS D 1 185 ? 31.84000 22.28700 -13.01300 1.000 90.93000 185 HIS D N 1
ATOM 10489 C CA . HIS D 1 185 ? 31.21600 23.44900 -12.31900 1.000 90.11000 185 HIS D CA 1
ATOM 10490 C C . HIS D 1 185 ? 30.61600 22.99300 -10.98100 1.000 85.07000 185 HIS D C 1
ATOM 10491 O O . HIS D 1 185 ? 29.38800 23.14400 -10.80700 1.000 79.07000 185 HIS D O 1
ATOM 10498 N N . SER D 1 186 ? 31.44200 22.47500 -10.06200 1.000 81.84000 186 SER D N 1
ATOM 10499 C CA . SER D 1 186 ? 31.01000 22.01400 -8.71200 1.000 83.15000 186 SER D CA 1
ATOM 10500 C C . SER D 1 186 ? 31.66900 22.85200 -7.60700 1.000 90.66000 186 SER D C 1
ATOM 10501 O O . SER D 1 186 ? 32.89900 23.10700 -7.67300 1.000 86.09000 186 SER D O 1
ATOM 10504 N N . ASP D 1 187 ? 30.87500 23.22000 -6.59900 1.000 101.47000 187 ASP D N 1
ATOM 10505 C CA . ASP D 1 187 ? 31.26100 24.16700 -5.51900 1.000 109.13000 187 ASP D CA 1
ATOM 10506 C C . ASP D 1 187 ? 31.83000 23.37900 -4.33900 1.000 95.72000 187 ASP D C 1
ATOM 10507 O O . ASP D 1 187 ? 32.10700 24.00400 -3.30800 1.000 103.71000 187 ASP D O 1
ATOM 10512 N N . VAL D 1 188 ? 31.97900 22.06300 -4.48000 1.000 80.51000 188 VAL D N 1
ATOM 10513 C CA . VAL D 1 188 ? 32.22900 21.14700 -3.33100 1.000 81.70000 188 VAL D CA 1
ATOM 10514 C C . VAL D 1 188 ? 33.58000 21.51400 -2.70300 1.000 84.21000 188 VAL D C 1
ATOM 10515 O O . VAL D 1 188 ? 33.76000 21.26400 -1.49700 1.000 73.17000 188 VAL D O 1
ATOM 10519 N N . LEU D 1 189 ? 34.49500 22.09900 -3.48300 1.000 89.26000 189 LEU D N 1
ATOM 10520 C CA . LEU D 1 189 ? 35.83100 22.51700 -2.98000 1.000 89.77000 189 LEU D CA 1
ATOM 10521 C C . LEU D 1 189 ? 35.69000 23.86300 -2.26700 1.000 97.67000 189 LEU D C 1
ATOM 10522 O O . LEU D 1 189 ? 36.25300 24.00200 -1.17300 1.000 104.24000 189 LEU D O 1
ATOM 10527 N N . ASN D 1 190 ? 34.92900 24.79200 -2.85200 1.000 105.60000 190 ASN D N 1
ATOM 10528 C CA . ASN D 1 190 ? 34.47000 26.04200 -2.18800 1.000 102.17000 190 ASN D CA 1
ATOM 10529 C C . ASN D 1 190 ? 33.77500 25.67700 -0.86700 1.000 93.05000 190 ASN D C 1
ATOM 10530 O O . ASN D 1 190 ? 34.21100 26.18200 0.18000 1.000 86.36000 190 ASN D O 1
ATOM 10535 N N . LYS D 1 191 ? 32.76000 24.80300 -0.92700 1.000 91.69000 191 LYS D N 1
ATOM 10536 C CA . LYS D 1 191 ? 31.85700 24.44700 0.20800 1.000 91.31000 191 LYS D CA 1
ATOM 10537 C C . LYS D 1 191 ? 32.69500 23.90800 1.37900 1.000 82.65000 191 LYS D C 1
ATOM 10538 O O . LYS D 1 191 ? 32.63400 24.50500 2.46000 1.000 81.62000 191 LYS D O 1
ATOM 10544 N N . LEU D 1 192 ? 33.47900 22.85000 1.15500 1.000 78.43000 192 LEU D N 1
ATOM 10545 C CA . LEU D 1 192 ? 34.33800 22.21500 2.19400 1.000 74.85000 192 LEU D CA 1
ATOM 10546 C C . LEU D 1 192 ? 35.62900 23.03500 2.34600 1.000 64.55000 192 LEU D C 1
ATOM 10547 O O . LEU D 1 192 ? 36.38900 22.77800 3.27400 1.000 53.70000 192 LEU D O 1
ATOM 10552 N N . GLY D 1 193 ? 35.85800 23.99900 1.45900 1.000 63.80000 193 GLY D N 1
ATOM 10553 C CA . GLY D 1 193 ? 36.98100 24.94500 1.55900 1.000 61.47000 193 GLY D CA 1
ATOM 10554 C C . GLY D 1 193 ? 38.30900 24.22200 1.53800 1.000 59.94000 193 GLY D C 1
ATOM 10555 O O . GLY D 1 193 ? 39.07800 24.40300 2.47200 1.000 67.82000 193 GLY D O 1
ATOM 10556 N N . LEU D 1 194 ? 38.54400 23.39800 0.52000 1.000 63.99000 194 LEU D N 1
ATOM 10557 C CA . LEU D 1 194 ? 39.85900 22.77000 0.22500 1.000 66.79000 194 LEU D CA 1
ATOM 10558 C C . LEU D 1 194 ? 40.42300 23.39900 -1.04600 1.000 70.99000 194 LEU D C 1
ATOM 10559 O O . LEU D 1 194 ? 39.68400 23.50100 -2.03600 1.000 68.90000 194 LEU D O 1
ATOM 10564 N N . GLU D 1 195 ? 41.68400 23.79900 -1.02800 1.000 81.68000 195 GLU D N 1
ATOM 10565 C CA . GLU D 1 195 ? 42.41200 24.15300 -2.27000 1.000 91.34000 195 GLU D CA 1
ATOM 10566 C C . GLU D 1 195 ? 42.57900 22.84000 -3.04500 1.000 84.23000 195 GLU D C 1
ATOM 10567 O O . GLU D 1 195 ? 42.63700 21.76800 -2.43000 1.000 74.32000 195 GLU D O 1
ATOM 10573 N N . PRO D 1 196 ? 42.56000 22.85600 -4.40100 1.000 73.18000 196 PRO D N 1
ATOM 10574 C CA . PRO D 1 196 ? 42.89400 21.67500 -5.19600 1.000 68.18000 196 PRO D CA 1
ATOM 10575 C C . PRO D 1 196 ? 44.29800 21.13900 -4.90500 1.000 62.37000 196 PRO D C 1
ATOM 10576 O O . PRO D 1 196 ? 45.12500 21.90300 -4.48400 1.000 59.14000 196 PRO D O 1
ATOM 10580 N N . GLN D 1 197 ? 44.48800 19.83500 -5.11000 1.000 61.41000 197 GLN D N 1
ATOM 10581 C CA . GLN D 1 197 ? 45.77000 19.09200 -4.95200 1.000 59.31000 197 GLN D CA 1
ATOM 10582 C C . GLN D 1 197 ? 46.26000 19.15000 -3.49500 1.000 55.80000 197 GLN D C 1
ATOM 10583 O O . GLN D 1 197 ? 47.38500 18.69200 -3.25500 1.000 56.13000 197 GLN D O 1
ATOM 10589 N N . GLN D 1 198 ? 45.43400 19.63900 -2.56000 1.000 55.21000 198 GLN D N 1
ATOM 10590 C CA . GLN D 1 198 ? 45.83400 19.94300 -1.15800 1.000 57.79000 198 GLN D CA 1
ATOM 10591 C C . GLN D 1 198 ? 44.86300 19.26300 -0.17400 1.000 62.35000 198 GLN D C 1
ATOM 10592 O O . GLN D 1 198 ? 44.54700 19.86000 0.86900 1.000 65.72000 198 GLN D O 1
ATOM 10598 N N . TYR D 1 199 ? 44.42200 18.04400 -0.48800 1.000 65.97000 199 TYR D N 1
ATOM 10599 C CA . TYR D 1 199 ? 43.66800 17.13800 0.42100 1.000 67.36000 199 TYR D CA 1
ATOM 10600 C C . TYR D 1 199 ? 43.76600 15.70500 -0.12700 1.000 66.82000 199 TYR D C 1
ATOM 10601 O O . TYR D 1 199 ? 44.01900 15.52200 -1.35000 1.000 64.24000 199 TYR D O 1
ATOM 10610 N N . ILE D 1 200 ? 43.58300 14.71900 0.75200 1.000 64.31000 200 ILE D N 1
ATOM 10611 C CA . ILE D 1 200 ? 43.63800 13.26800 0.41400 1.000 65.82000 200 ILE D CA 1
ATOM 10612 C C . ILE D 1 200 ? 42.28700 12.63000 0.75900 1.000 62.42000 200 ILE D C 1
ATOM 10613 O O . ILE D 1 200 ? 41.75900 12.89600 1.85500 1.000 61.95000 200 ILE D O 1
ATOM 10618 N N . LEU D 1 201 ? 41.74900 11.84000 -0.17200 1.000 57.61000 201 LEU D N 1
ATOM 10619 C CA . LEU D 1 201 ? 40.39200 11.25700 -0.11200 1.000 53.75000 201 LEU D CA 1
ATOM 10620 C C . LEU D 1 201 ? 40.54000 9.78100 0.20900 1.000 52.67000 201 LEU D C 1
ATOM 10621 O O . LEU D 1 201 ? 41.41400 9.14800 -0.40100 1.000 54.97000 201 LEU D O 1
ATOM 10626 N N . VAL D 1 202 ? 39.74400 9.27400 1.15500 1.000 56.26000 202 VAL D N 1
ATOM 10627 C CA . VAL D 1 202 ? 39.70900 7.83000 1.55000 1.000 59.21000 202 VAL D CA 1
ATOM 10628 C C . VAL D 1 202 ? 38.24200 7.35000 1.61300 1.000 60.10000 202 VAL D C 1
ATOM 10629 O O . VAL D 1 202 ? 37.53000 7.73700 2.55200 1.000 56.82000 202 VAL D O 1
ATOM 10633 N N . SER D 1 203 ? 37.81300 6.54800 0.62800 1.000 64.44000 203 SER D N 1
ATOM 10634 C CA . SER D 1 203 ? 36.45500 5.94900 0.52600 1.000 72.14000 203 SER D CA 1
ATOM 10635 C C . SER D 1 203 ? 36.52700 4.47000 0.90500 1.000 70.64000 203 SER D C 1
ATOM 10636 O O . SER D 1 203 ? 36.81800 3.63900 0.01000 1.000 67.55000 203 SER D O 1
ATOM 10639 N N . ALA D 1 204 ? 36.30000 4.17500 2.19200 1.000 72.73000 204 ALA D N 1
ATOM 10640 C CA . ALA D 1 204 ? 36.40900 2.83200 2.81700 1.000 69.30000 204 ALA D CA 1
ATOM 10641 C C . ALA D 1 204 ? 35.01600 2.34700 3.21800 1.000 61.88000 204 ALA D C 1
ATOM 10642 O O . ALA D 1 204 ? 34.61900 2.53200 4.37700 1.000 52.28000 204 ALA D O 1
ATOM 10644 N N . HIS D 1 205 ? 34.29700 1.77400 2.26600 1.000 61.42000 205 HIS D N 1
ATOM 10645 C CA . HIS D 1 205 ? 32.87100 1.41700 2.40900 1.000 65.91000 205 HIS D CA 1
ATOM 10646 C C . HIS D 1 205 ? 32.71700 -0.08600 2.62000 1.000 64.78000 205 HIS D C 1
ATOM 10647 O O . HIS D 1 205 ? 31.76000 -0.47600 3.28200 1.000 62.61000 205 HIS D O 1
ATOM 10654 N N . ARG D 1 206 ? 33.63400 -0.88800 2.08700 1.000 70.37000 206 ARG D N 1
ATOM 10655 C CA . ARG D 1 206 ? 33.51500 -2.36600 2.06700 1.000 71.31000 206 ARG D CA 1
ATOM 10656 C C . ARG D 1 206 ? 33.65300 -2.90100 3.49200 1.000 78.39000 206 ARG D C 1
ATOM 10657 O O . ARG D 1 206 ? 34.61600 -2.52700 4.17100 1.000 85.70000 206 ARG D O 1
ATOM 10665 N N . GLU D 1 207 ? 32.66300 -3.67500 3.93700 1.000 89.05000 207 GLU D N 1
ATOM 10666 C CA . GLU D 1 207 ? 32.78900 -4.69900 5.01100 1.000 90.43000 207 GLU D CA 1
ATOM 10667 C C . GLU D 1 207 ? 33.87400 -5.69600 4.60700 1.000 82.79000 207 GLU D C 1
ATOM 10668 O O . GLU D 1 207 ? 33.81300 -6.19400 3.47800 1.000 85.67000 207 GLU D O 1
ATOM 10674 N N . GLU D 1 208 ? 34.81100 -5.97700 5.50200 1.000 79.07000 208 GLU D N 1
ATOM 10675 C CA . GLU D 1 208 ? 36.02800 -6.79300 5.23500 1.000 92.84000 208 GLU D CA 1
ATOM 10676 C C . GLU D 1 208 ? 37.23900 -5.85700 5.19300 1.000 92.30000 208 GLU D C 1
ATOM 10677 O O . GLU D 1 208 ? 38.35900 -6.32600 5.48500 1.000 94.50000 208 GLU D O 1
ATOM 10683 N N . ASN D 1 209 ? 37.01300 -4.58000 4.86900 1.000 97.26000 209 ASN D N 1
ATOM 10684 C CA . ASN D 1 209 ? 37.99700 -3.47400 5.04000 1.000 98.14000 209 ASN D CA 1
ATOM 10685 C C . ASN D 1 209 ? 37.60600 -2.65100 6.28100 1.000 87.91000 209 ASN D C 1
ATOM 10686 O O . ASN D 1 209 ? 38.31000 -1.66600 6.57600 1.000 75.57000 209 ASN D O 1
ATOM 10691 N N . ILE D 1 210 ? 36.52900 -3.04700 6.98000 1.000 89.01000 210 ILE D N 1
ATOM 10692 C CA . ILE D 1 210 ? 35.94700 -2.29600 8.14000 1.000 94.05000 210 ILE D CA 1
ATOM 10693 C C . ILE D 1 210 ? 35.68300 -3.23800 9.32700 1.000 98.79000 210 ILE D C 1
ATOM 10694 O O . ILE D 1 210 ? 36.04800 -2.86600 10.46600 1.000 103.49000 210 ILE D O 1
ATOM 10699 N N . ASP D 1 211 ? 35.01900 -4.37200 9.09000 1.000 94.75000 211 ASP D N 1
ATOM 10700 C CA . ASP D 1 211 ? 34.50600 -5.27400 10.15500 1.000 89.27000 211 ASP D CA 1
ATOM 10701 C C . ASP D 1 211 ? 35.64200 -6.17300 10.65600 1.000 90.59000 211 ASP D C 1
ATOM 10702 O O . ASP D 1 211 ? 35.86300 -6.18800 11.87700 1.000 101.69000 211 ASP D O 1
ATOM 10707 N N . ASN D 1 212 ? 36.33400 -6.87500 9.74700 1.000 91.08000 212 ASN D N 1
ATOM 10708 C CA . ASN D 1 212 ? 37.60600 -7.61200 10.00900 1.000 92.88000 212 ASN D CA 1
ATOM 10709 C C . ASN D 1 212 ? 38.59600 -6.67900 10.72900 1.000 98.02000 212 ASN D C 1
ATOM 10710 O O . ASN D 1 212 ? 39.23400 -5.84700 10.04400 1.000 93.88000 212 ASN D O 1
ATOM 10715 N N . GLU D 1 213 ? 38.73400 -6.83100 12.05300 1.000 100.12000 213 GLU D N 1
ATOM 10716 C CA . GLU D 1 213 ? 39.31900 -5.80600 12.96300 1.000 98.51000 213 GLU D CA 1
ATOM 10717 C C . GLU D 1 213 ? 40.75900 -5.49500 12.53700 1.000 94.15000 213 GLU D C 1
ATOM 10718 O O . GLU D 1 213 ? 41.10900 -4.30100 12.53400 1.000 94.93000 213 GLU D O 1
ATOM 10724 N N . LYS D 1 214 ? 41.54300 -6.50700 12.14000 1.000 90.90000 214 LYS D N 1
ATOM 10725 C CA . LYS D 1 214 ? 42.97500 -6.32700 11.76400 1.000 93.18000 214 LYS D CA 1
ATOM 10726 C C . LYS D 1 214 ? 43.07900 -5.39700 10.55200 1.000 91.91000 214 LYS D C 1
ATOM 10727 O O . LYS D 1 214 ? 43.95300 -4.50700 10.56000 1.000 83.61000 214 LYS D O 1
ATOM 10733 N N . ASN D 1 215 ? 42.22100 -5.61200 9.55300 1.000 96.53000 215 ASN D N 1
ATOM 10734 C CA . ASN D 1 215 ? 42.08600 -4.74300 8.35200 1.000 98.44000 215 ASN D CA 1
ATOM 10735 C C . ASN D 1 215 ? 41.73800 -3.31300 8.78500 1.000 94.24000 215 ASN D C 1
ATOM 10736 O O . ASN D 1 215 ? 42.35300 -2.36900 8.24100 1.000 89.68000 215 ASN D O 1
ATOM 10741 N N . PHE D 1 216 ? 40.78000 -3.16300 9.71000 1.000 85.93000 216 PHE D N 1
ATOM 10742 C CA . PHE D 1 216 ? 40.33900 -1.84800 10.23600 1.000 79.94000 216 PHE D CA 1
ATOM 10743 C C . PHE D 1 216 ? 41.49000 -1.17000 10.97700 1.000 78.45000 216 PHE D C 1
ATOM 10744 O O . PHE D 1 216 ? 41.59300 0.07100 10.90200 1.000 73.33000 216 PHE D O 1
ATOM 10752 N N . LYS D 1 217 ? 42.30700 -1.94500 11.69300 1.000 77.80000 217 LYS D N 1
ATOM 10753 C CA . LYS D 1 217 ? 43.46200 -1.39100 12.44500 1.000 83.69000 217 LYS D CA 1
ATOM 10754 C C . LYS D 1 217 ? 44.50000 -0.91700 11.42700 1.000 79.53000 217 LYS D C 1
ATOM 10755 O O . LYS D 1 217 ? 44.80600 0.29200 11.41900 1.000 81.88000 217 LYS D O 1
ATOM 10761 N N . SER D 1 218 ? 44.94600 -1.80900 10.54300 1.000 75.58000 218 SER D N 1
ATOM 10762 C CA . SER D 1 218 ? 46.01600 -1.52600 9.55400 1.000 73.76000 218 SER D CA 1
ATOM 10763 C C . SER D 1 218 ? 45.64100 -0.31300 8.68800 1.000 77.15000 218 SER D C 1
ATOM 10764 O O . SER D 1 218 ? 46.56800 0.31600 8.16000 1.000 77.72000 218 SER D O 1
ATOM 10767 N N . LEU D 1 219 ? 44.34600 0.01600 8.57600 1.000 80.88000 219 LEU D N 1
ATOM 10768 C CA . LEU D 1 219 ? 43.82600 1.12900 7.72700 1.000 84.01000 219 LEU D CA 1
ATOM 10769 C C . LEU D 1 219 ? 43.79400 2.45100 8.51400 1.000 85.57000 219 LEU D C 1
ATOM 10770 O O . LEU D 1 219 ? 44.26000 3.47600 7.97200 1.000 74.18000 219 LEU D O 1
ATOM 10775 N N . MET D 1 220 ? 43.20200 2.44100 9.71200 1.000 91.84000 220 MET D N 1
ATOM 10776 C CA . MET D 1 220 ? 43.09500 3.62300 10.61100 1.000 95.41000 220 MET D CA 1
ATOM 10777 C C . MET D 1 220 ? 44.50300 4.11800 10.93200 1.000 91.71000 220 MET D C 1
ATOM 10778 O O . MET D 1 220 ? 44.85700 5.24300 10.50900 1.000 91.90000 220 MET D O 1
ATOM 10783 N N . ASN D 1 221 ? 45.26600 3.28400 11.63600 1.000 88.44000 221 ASN D N 1
ATOM 10784 C CA . ASN D 1 221 ? 46.73000 3.42300 11.82700 1.000 90.95000 221 ASN D CA 1
ATOM 10785 C C . ASN D 1 221 ? 47.32200 4.07600 10.56500 1.000 85.85000 221 ASN D C 1
ATOM 10786 O O . ASN D 1 221 ? 48.06800 5.06100 10.70900 1.000 90.38000 221 ASN D O 1
ATOM 10791 N N . ALA D 1 222 ? 46.95600 3.58800 9.37600 1.000 75.55000 222 ALA D N 1
ATOM 10792 C CA . ALA D 1 222 ? 47.49700 4.06300 8.07900 1.000 78.87000 222 ALA D CA 1
ATOM 10793 C C . ALA D 1 222 ? 47.02100 5.48600 7.78200 1.000 79.47000 222 ALA D C 1
ATOM 10794 O O . ALA D 1 222 ? 47.84600 6.30300 7.34500 1.000 81.09000 222 ALA D O 1
ATOM 10796 N N . ILE D 1 223 ? 45.72900 5.75900 7.95300 1.000 81.33000 223 ILE D N 1
ATOM 10797 C CA . ILE D 1 223 ? 45.12000 7.06100 7.55600 1.000 83.70000 223 ILE D CA 1
ATOM 10798 C C . ILE D 1 223 ? 45.83400 8.17400 8.32700 1.000 86.89000 223 ILE D C 1
ATOM 10799 O O . ILE D 1 223 ? 46.12600 9.21500 7.70500 1.000 92.79000 223 ILE D O 1
ATOM 10804 N N . ASN D 1 224 ? 46.15000 7.93200 9.60700 1.000 84.31000 224 ASN D N 1
ATOM 10805 C CA . ASN D 1 224 ? 46.92100 8.85800 10.48600 1.000 87.25000 224 ASN D CA 1
ATOM 10806 C C . ASN D 1 224 ? 48.27900 9.20000 9.87800 1.000 75.18000 224 ASN D C 1
ATOM 10807 O O . ASN D 1 224 ? 48.55400 10.38400 9.66800 1.000 73.27000 224 ASN D O 1
ATOM 10812 N N . ASP D 1 225 ? 49.11800 8.19000 9.69000 1.000 74.15000 225 ASP D N 1
ATOM 10813 C CA . ASP D 1 225 ? 50.54200 8.35500 9.30700 1.000 85.29000 225 ASP D CA 1
ATOM 10814 C C . ASP D 1 225 ? 50.60300 9.08300 7.95900 1.000 86.51000 225 ASP D C 1
ATOM 10815 O O . ASP D 1 225 ? 51.65900 9.70100 7.66600 1.000 81.22000 225 ASP D O 1
ATOM 10820 N N . ILE D 1 226 ? 49.50300 9.02500 7.19000 1.000 88.05000 226 ILE D N 1
ATOM 10821 C CA . ILE D 1 226 ? 49.31300 9.74900 5.89400 1.000 88.48000 226 ILE D CA 1
ATOM 10822 C C . ILE D 1 226 ? 48.95600 11.21500 6.19800 1.000 83.72000 226 ILE D C 1
ATOM 10823 O O . ILE D 1 226 ? 49.70500 12.12900 5.72900 1.000 78.53000 226 ILE D O 1
ATOM 10828 N N . ALA D 1 227 ? 47.89100 11.44800 6.97600 1.000 75.21000 227 ALA D N 1
ATOM 10829 C CA . ALA D 1 227 ? 47.54600 12.79300 7.49100 1.000 71.60000 227 ALA D CA 1
ATOM 10830 C C . ALA D 1 227 ? 48.86100 13.47900 7.89600 1.000 75.63000 227 ALA D C 1
ATOM 10831 O O . ALA D 1 227 ? 49.18600 14.52500 7.29400 1.000 92.65000 227 ALA D O 1
ATOM 10833 N N . LYS D 1 228 ? 49.65200 12.81600 8.75100 1.000 70.51000 228 LYS D N 1
ATOM 10834 C CA . LYS D 1 228 ? 50.90900 13.34000 9.36000 1.000 74.92000 228 LYS D CA 1
ATOM 10835 C C . LYS D 1 228 ? 51.99300 13.58200 8.29900 1.000 66.75000 228 LYS D C 1
ATOM 10836 O O . LYS D 1 228 ? 52.58500 14.67400 8.30900 1.000 54.47000 228 LYS D O 1
ATOM 10842 N N . LYS D 1 229 ? 52.32400 12.57700 7.48900 1.000 71.52000 229 LYS D N 1
ATOM 10843 C CA . LYS D 1 229 ? 53.51200 12.63800 6.59000 1.000 79.37000 229 LYS D CA 1
ATOM 10844 C C . LYS D 1 229 ? 53.30000 13.75300 5.56100 1.000 79.92000 229 LYS D C 1
ATOM 10845 O O . LYS D 1 229 ? 54.30200 14.39800 5.18100 1.000 77.25000 229 LYS D O 1
ATOM 10851 N N . TYR D 1 230 ? 52.05300 13.97400 5.12900 1.000 79.53000 230 TYR D N 1
ATOM 10852 C CA . TYR D 1 230 ? 51.71600 14.90200 4.01600 1.000 79.00000 230 TYR D CA 1
ATOM 10853 C C . TYR D 1 230 ? 51.28000 16.25500 4.60000 1.000 77.07000 230 TYR D C 1
ATOM 10854 O O . TYR D 1 230 ? 51.65900 17.29200 4.01300 1.000 66.65000 230 TYR D O 1
ATOM 10863 N N . LYS D 1 231 ? 50.62000 16.24300 5.76800 1.000 80.80000 231 LYS D N 1
ATOM 10864 C CA . LYS D 1 231 ? 50.22300 17.45200 6.55100 1.000 80.21000 231 LYS D CA 1
ATOM 10865 C C . LYS D 1 231 ? 49.08600 18.16600 5.82000 1.000 80.04000 231 LYS D C 1
ATOM 10866 O O . LYS D 1 231 ? 49.05100 19.41900 5.84800 1.000 71.44000 231 LYS D O 1
ATOM 10872 N N . MET D 1 232 ? 48.20700 17.38300 5.18600 1.000 83.98000 232 MET D N 1
ATOM 10873 C CA . MET D 1 232 ? 46.99000 17.86800 4.48100 1.000 85.93000 232 MET D CA 1
ATOM 10874 C C . MET D 1 232 ? 45.76700 17.29800 5.18700 1.000 84.43000 232 MET D C 1
ATOM 10875 O O . MET D 1 232 ? 45.85400 16.24300 5.81500 1.000 92.56000 232 MET D O 1
ATOM 10880 N N . PRO D 1 233 ? 44.59700 17.97000 5.10200 1.000 72.13000 233 PRO D N 1
ATOM 10881 C CA . PRO D 1 233 ? 43.35600 17.41100 5.63600 1.000 71.73000 233 PRO D CA 1
ATOM 10882 C C . PRO D 1 233 ? 42.99500 16.13500 4.86800 1.000 68.07000 233 PRO D C 1
ATOM 10883 O O . PRO D 1 233 ? 43.31400 16.07300 3.70600 1.000 80.34000 233 PRO D O 1
ATOM 10887 N N . VAL D 1 234 ? 42.36000 15.16200 5.52400 1.000 64.11000 234 VAL D N 1
ATOM 10888 C CA . VAL D 1 234 ? 42.06100 13.81800 4.93900 1.000 63.79000 234 VAL D CA 1
ATOM 10889 C C . VAL D 1 234 ? 40.54000 13.62800 4.87500 1.000 64.77000 234 VAL D C 1
ATOM 10890 O O . VAL D 1 234 ? 39.94800 13.22300 5.88100 1.000 68.84000 234 VAL D O 1
ATOM 10894 N N . ILE D 1 235 ? 39.92900 13.91000 3.72800 1.000 68.29000 235 ILE D N 1
ATOM 10895 C CA . ILE D 1 235 ? 38.49000 13.60700 3.48000 1.000 76.46000 235 ILE D CA 1
ATOM 10896 C C . ILE D 1 235 ? 38.33200 12.09200 3.58600 1.000 76.91000 235 ILE D C 1
ATOM 10897 O O . ILE D 1 235 ? 38.94100 11.39100 2.76600 1.000 89.33000 235 ILE D O 1
ATOM 10902 N N . TYR D 1 236 ? 37.60700 11.60700 4.59400 1.000 77.19000 236 TYR D N 1
ATOM 10903 C CA . TYR D 1 236 ? 37.44400 10.15500 4.86000 1.000 82.27000 236 TYR D CA 1
ATOM 10904 C C . TYR D 1 236 ? 35.95600 9.79900 4.93700 1.000 87.00000 236 TYR D C 1
ATOM 10905 O O . TYR D 1 236 ? 35.31700 10.10700 5.96400 1.000 94.32000 236 TYR D O 1
ATOM 10914 N N . SER D 1 237 ? 35.44400 9.12000 3.90200 1.000 92.50000 237 SER D N 1
ATOM 10915 C CA . SER D 1 237 ? 34.03600 8.64800 3.80500 1.000 94.22000 237 SER D CA 1
ATOM 10916 C C . SER D 1 237 ? 33.96100 7.13100 4.01800 1.000 91.88000 237 SER D C 1
ATOM 10917 O O . SER D 1 237 ? 34.52000 6.37100 3.20400 1.000 87.44000 237 SER D O 1
ATOM 10920 N N . THR D 1 238 ? 33.25200 6.72800 5.06900 1.000 92.82000 238 THR D N 1
ATOM 10921 C CA . THR D 1 238 ? 33.00900 5.32200 5.47000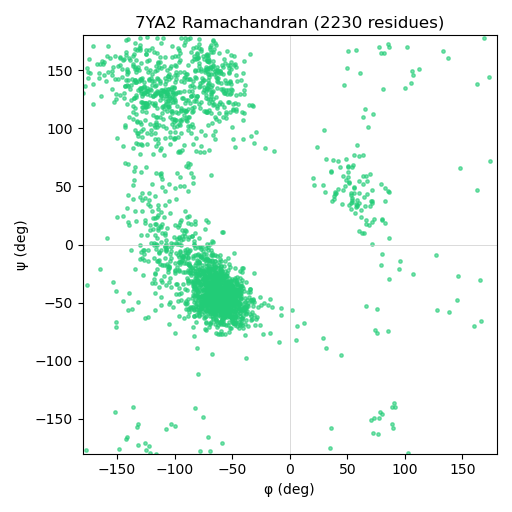 1.000 87.83000 238 THR D CA 1
ATOM 10922 C C . THR D 1 238 ? 31.55800 5.25500 5.97400 1.000 93.39000 238 THR D C 1
ATOM 10923 O O . THR D 1 238 ? 30.80700 6.21800 5.69800 1.000 94.90000 238 THR D O 1
ATOM 10927 N N . HIS D 1 239 ? 31.17300 4.17700 6.66400 1.000 97.66000 239 HIS D N 1
ATOM 10928 C CA . HIS D 1 239 ? 29.78000 3.91100 7.12300 1.000 98.40000 239 HIS D CA 1
ATOM 10929 C C . HIS D 1 239 ? 29.58400 4.46000 8.53700 1.000 103.75000 239 HIS D C 1
ATOM 10930 O O . HIS D 1 239 ? 30.53100 4.93800 9.14900 1.000 111.95000 239 HIS D O 1
ATOM 10937 N N . PRO D 1 240 ? 28.33800 4.48000 9.07200 1.000 108.89000 240 PRO D N 1
ATOM 10938 C CA . PRO D 1 240 ? 28.11000 4.63100 10.51300 1.000 107.59000 240 PRO D CA 1
ATOM 10939 C C . PRO D 1 240 ? 28.92900 3.68000 11.41200 1.000 102.00000 240 PRO D C 1
ATOM 10940 O O . PRO D 1 240 ? 29.66500 4.16000 12.26700 1.000 82.53000 240 PRO D O 1
ATOM 10944 N N . ARG D 1 241 ? 28.78700 2.36600 11.19800 1.000 102.23000 241 ARG D N 1
ATOM 10945 C CA . ARG D 1 241 ? 29.28000 1.28800 12.10300 1.000 102.36000 241 ARG D CA 1
ATOM 10946 C C . ARG D 1 241 ? 30.71700 1.56400 12.54500 1.000 106.85000 241 ARG D C 1
ATOM 10947 O O . ARG D 1 241 ? 31.01400 1.30700 13.72600 1.000 113.26000 241 ARG D O 1
ATOM 10955 N N . SER D 1 242 ? 31.58500 1.99500 11.62000 1.000 116.64000 242 SER D N 1
ATOM 10956 C CA . SER D 1 242 ? 33.01000 2.32200 11.90200 1.000 118.50000 242 SER D CA 1
ATOM 10957 C C . SER D 1 242 ? 33.06000 3.47600 12.90700 1.000 116.61000 242 SER D C 1
ATOM 10958 O O . SER D 1 242 ? 33.42200 3.21700 14.07000 1.000 113.52000 242 SER D O 1
ATOM 10961 N N . TRP D 1 243 ? 32.65600 4.68200 12.49400 1.000 121.37000 243 TRP D N 1
ATOM 10962 C CA . TRP D 1 243 ? 32.61800 5.89100 13.36300 1.000 127.12000 243 TRP D CA 1
ATOM 10963 C C . TRP D 1 243 ? 32.31200 5.45200 14.81400 1.000 129.86000 243 TRP D C 1
ATOM 10964 O O . TRP D 1 243 ? 33.13000 5.76000 15.72000 1.000 107.10000 243 TRP D O 1
ATOM 10975 N N . LYS D 1 244 ? 31.22900 4.68000 15.00800 1.000 142.96000 244 LYS D N 1
ATOM 10976 C CA . LYS D 1 244 ? 30.70600 4.22100 16.33400 1.000 141.94000 244 LYS D CA 1
ATOM 10977 C C . LYS D 1 244 ? 31.78700 3.44500 17.10600 1.000 138.80000 244 LYS D C 1
ATOM 10978 O O . LYS D 1 244 ? 31.82000 3.56400 18.34800 1.000 131.96000 244 LYS D O 1
ATOM 10984 N N . LYS D 1 245 ? 32.60900 2.65700 16.40300 1.000 137.55000 245 LYS D N 1
ATOM 10985 C CA . LYS D 1 245 ? 33.65100 1.77600 16.99700 1.000 131.60000 245 LYS D CA 1
ATOM 10986 C C . LYS D 1 245 ? 35.05000 2.36800 16.74700 1.000 121.05000 245 LYS D C 1
ATOM 10987 O O . LYS D 1 245 ? 36.02200 1.76200 17.23300 1.000 93.53000 245 LYS D O 1
ATOM 10993 N N . ILE D 1 246 ? 35.16000 3.50700 16.04000 1.000 129.44000 246 ILE D N 1
ATOM 10994 C CA . ILE D 1 246 ? 36.46300 4.22400 15.84100 1.000 138.28000 246 ILE D CA 1
ATOM 10995 C C . ILE D 1 246 ? 36.76300 5.02600 17.10900 1.000 134.99000 246 ILE D C 1
ATOM 10996 O O . ILE D 1 246 ? 37.95700 5.23300 17.40400 1.000 122.68000 246 ILE D O 1
ATOM 11001 N N . GLU D 1 247 ? 35.71500 5.49100 17.79700 1.000 140.41000 247 GLU D N 1
ATOM 11002 C CA . GLU D 1 247 ? 35.82400 6.31200 19.03100 1.000 134.75000 247 GLU D CA 1
ATOM 11003 C C . GLU D 1 247 ? 35.93200 5.35700 20.22800 1.000 120.55000 247 GLU D C 1
ATOM 11004 O O . GLU D 1 247 ? 34.96300 5.24700 21.00000 1.000 105.46000 247 GLU D O 1
ATOM 11010 N N . GLU D 1 248 ? 37.07400 4.66600 20.32700 1.000 113.59000 248 GLU D N 1
ATOM 11011 C CA . GLU D 1 248 ? 37.37100 3.61000 21.33000 1.000 114.62000 248 GLU D CA 1
ATOM 11012 C C . GLU D 1 248 ? 38.84100 3.73500 21.73400 1.000 115.27000 248 GLU D C 1
ATOM 11013 O O . GLU D 1 248 ? 39.62600 2.84600 21.35600 1.000 105.58000 248 GLU D O 1
ATOM 11019 N N . SER D 1 249 ? 39.18000 4.80400 22.46500 1.000 129.84000 249 SER D N 1
ATOM 11020 C CA . SER D 1 249 ? 40.56200 5.22100 22.84600 1.000 139.92000 249 SER D CA 1
ATOM 11021 C C . SER D 1 249 ? 41.15300 6.06700 21.71900 1.000 148.13000 249 SER D C 1
ATOM 11022 O O . SER D 1 249 ? 41.20000 7.30400 21.87000 1.000 141.62000 249 SER D O 1
ATOM 11025 N N . LYS D 1 250 ? 41.53800 5.41100 20.62000 1.000 152.90000 250 LYS D N 1
ATOM 11026 C CA . LYS D 1 250 ? 42.20300 6.02600 19.44300 1.000 148.89000 250 LYS D CA 1
ATOM 11027 C C . LYS D 1 250 ? 41.12500 6.61800 18.51800 1.000 164.18000 250 LYS D C 1
ATOM 11028 O O . LYS D 1 250 ? 41.06300 6.20300 17.34600 1.000 152.90000 250 LYS D O 1
ATOM 11034 N N . PHE D 1 251 ? 40.29900 7.54100 19.03700 1.000 191.83000 251 PHE D N 1
ATOM 11035 C CA . PHE D 1 251 ? 39.39200 8.42400 18.24500 1.000 206.19000 251 PHE D CA 1
ATOM 11036 C C . PHE D 1 251 ? 40.14400 9.70100 17.85100 1.000 228.42000 251 PHE D C 1
ATOM 11037 O O . PHE D 1 251 ? 39.67100 10.41900 16.94500 1.000 263.84000 251 PHE D O 1
ATOM 11045 N N . GLU D 1 252 ? 41.27100 9.97400 18.52200 1.000 218.03000 252 GLU D N 1
ATOM 11046 C CA . GLU D 1 252 ? 41.99700 11.27500 18.46200 1.000 188.01000 252 GLU D CA 1
ATOM 11047 C C . GLU D 1 252 ? 42.53600 11.51500 17.03800 1.000 168.86000 252 GLU D C 1
ATOM 11048 O O . GLU D 1 252 ? 42.67700 12.70200 16.67000 1.000 170.47000 252 GLU D O 1
ATOM 11054 N N . PHE D 1 253 ? 42.77100 10.44800 16.25300 1.000 132.81000 253 PHE D N 1
ATOM 11055 C CA . PHE D 1 253 ? 43.64100 10.46000 15.04100 1.000 114.19000 253 PHE D CA 1
ATOM 11056 C C . PHE D 1 253 ? 43.62600 11.85200 14.40100 1.000 98.93000 253 PHE D C 1
ATOM 11057 O O . PHE D 1 253 ? 42.67400 12.19200 13.68200 1.000 90.33000 253 PHE D O 1
ATOM 11065 N N . ASP D 1 254 ? 44.65100 12.64100 14.74300 1.000 92.12000 254 ASP D N 1
ATOM 11066 C CA . ASP D 1 254 ? 45.05200 13.92800 14.10900 1.000 97.99000 254 ASP D CA 1
ATOM 11067 C C . ASP D 1 254 ? 43.86200 14.86700 13.96400 1.000 94.18000 254 ASP D C 1
ATOM 11068 O O . ASP D 1 254 ? 42.72700 14.42800 13.79500 1.000 79.57000 254 ASP D O 1
ATOM 11073 N N . PRO D 1 255 ? 44.10800 16.19800 13.97400 1.000 102.56000 255 PRO D N 1
ATOM 11074 C CA . PRO D 1 255 ? 43.05800 17.16800 13.68800 1.000 109.40000 255 PRO D CA 1
ATOM 11075 C C . PRO D 1 255 ? 42.69900 17.08200 12.19700 1.000 108.14000 255 PRO D C 1
ATOM 11076 O O . PRO D 1 255 ? 41.52700 17.20900 11.86800 1.000 108.85000 255 PRO D O 1
ATOM 11080 N N . LEU D 1 256 ? 43.71000 16.80400 11.36100 1.000 93.52000 256 LEU D N 1
ATOM 11081 C CA . LEU D 1 256 ? 43.65100 16.86100 9.87800 1.000 86.86000 256 LEU D CA 1
ATOM 11082 C C . LEU D 1 256 ? 42.53200 15.95900 9.34800 1.000 93.97000 256 LEU D C 1
ATOM 11083 O O . LEU D 1 256 ? 41.78700 16.41200 8.45200 1.000 106.37000 256 LEU D O 1
ATOM 11088 N N . VAL D 1 257 ? 42.41900 14.73300 9.87300 1.000 94.26000 257 VAL D N 1
ATOM 11089 C CA . VAL D 1 257 ? 41.37400 13.74400 9.46200 1.000 89.21000 257 VAL D CA 1
ATOM 11090 C C . VAL D 1 257 ? 40.00000 14.33700 9.77600 1.000 82.08000 257 VAL D C 1
ATOM 11091 O O . VAL D 1 257 ? 39.74900 14.63200 10.96100 1.000 82.47000 257 VAL D O 1
ATOM 11095 N N . LYS D 1 258 ? 39.14600 14.48600 8.76200 1.000 79.47000 258 LYS D N 1
ATOM 11096 C CA . LYS D 1 258 ? 37.80600 15.10900 8.90600 1.000 85.53000 258 LYS D CA 1
ATOM 11097 C C . LYS D 1 258 ? 36.73500 14.13400 8.39000 1.000 85.83000 258 LYS D C 1
ATOM 11098 O O . LYS D 1 258 ? 37.10500 13.10300 7.77900 1.000 77.97000 258 LYS D O 1
ATOM 11104 N N . GLN D 1 259 ? 35.46500 14.44000 8.68600 1.000 93.95000 259 GLN D N 1
ATOM 11105 C CA . GLN D 1 259 ? 34.25500 13.62400 8.37600 1.000 93.99000 259 GLN D CA 1
ATOM 11106 C C . GLN D 1 259 ? 33.65400 14.03600 7.02800 1.000 97.42000 259 GLN D C 1
ATOM 11107 O O . GLN D 1 259 ? 33.62200 15.24600 6.75500 1.000 95.95000 259 GLN D O 1
ATOM 11113 N N . LEU D 1 260 ? 33.12600 13.07300 6.26100 1.000 112.72000 260 LEU D N 1
ATOM 11114 C CA . LEU D 1 260 ? 32.30100 13.32800 5.04200 1.000 126.27000 260 LEU D CA 1
ATOM 11115 C C . LEU D 1 260 ? 30.82000 13.05100 5.33000 1.000 122.53000 260 LEU D C 1
ATOM 11116 O O . LEU D 1 260 ? 30.51200 12.09700 6.06700 1.000 124.69000 260 LEU D O 1
ATOM 11121 N N . LYS D 1 261 ? 29.94800 13.84000 4.70900 1.000 120.90000 261 LYS D N 1
ATOM 11122 C CA . LYS D 1 261 ? 28.52800 13.49800 4.45300 1.000 117.01000 261 LYS D CA 1
ATOM 11123 C C . LYS D 1 261 ? 28.54700 12.56200 3.24300 1.000 113.95000 261 LYS D C 1
ATOM 11124 O O . LYS D 1 261 ? 29.59300 12.39900 2.61800 1.000 111.11000 261 LYS D O 1
ATOM 11130 N N . PRO D 1 262 ? 27.44100 11.88400 2.86700 1.000 113.31000 262 PRO D N 1
ATOM 11131 C CA . PRO D 1 262 ? 27.31700 11.40600 1.49300 1.000 111.56000 262 PRO D CA 1
ATOM 11132 C C . PRO D 1 262 ? 27.41200 12.64600 0.58900 1.000 103.60000 262 PRO D C 1
ATOM 11133 O O . PRO D 1 262 ? 27.15200 13.72700 1.07700 1.000 98.19000 262 PRO D O 1
ATOM 11137 N N . PHE D 1 263 ? 27.83400 12.48600 -0.66600 1.000 101.09000 263 PHE D N 1
ATOM 11138 C CA . PHE D 1 263 ? 27.76200 13.55100 -1.70500 1.000 103.75000 263 PHE D CA 1
ATOM 11139 C C . PHE D 1 263 ? 27.36000 12.92700 -3.04700 1.000 95.67000 263 PHE D C 1
ATOM 11140 O O . PHE D 1 263 ? 27.69200 11.75100 -3.29700 1.000 94.46000 263 PHE D O 1
ATOM 11148 N N . GLY D 1 264 ? 26.64400 13.69300 -3.87500 1.000 87.75000 264 GLY D N 1
ATOM 11149 C CA . GLY D 1 264 ? 26.10000 13.22800 -5.16300 1.000 88.98000 264 GLY D CA 1
ATOM 11150 C C . GLY D 1 264 ? 27.18300 12.63900 -6.04400 1.000 85.95000 264 GLY D C 1
ATOM 11151 O O . GLY D 1 264 ? 28.36500 12.82400 -5.72900 1.000 85.06000 264 GLY D O 1
ATOM 11152 N N . PHE D 1 265 ? 26.80500 11.93300 -7.10600 1.000 89.26000 265 PHE D N 1
ATOM 11153 C CA . PHE D 1 265 ? 27.75900 11.47100 -8.14100 1.000 93.90000 265 PHE D CA 1
ATOM 11154 C C . PHE D 1 265 ? 28.64800 12.66400 -8.49500 1.000 95.10000 265 PHE D C 1
ATOM 11155 O O . PHE D 1 265 ? 29.86700 12.58200 -8.26300 1.000 92.82000 265 PHE D O 1
ATOM 11163 N N . PHE D 1 266 ? 28.03100 13.76400 -8.94300 1.000 95.49000 266 PHE D N 1
ATOM 11164 C CA . PHE D 1 266 ? 28.72200 14.94600 -9.52200 1.000 98.11000 266 PHE D CA 1
ATOM 11165 C C . PHE D 1 266 ? 29.76200 15.44700 -8.52400 1.000 86.60000 266 PHE D C 1
ATOM 11166 O O . PHE D 1 266 ? 30.94100 15.51700 -8.88300 1.000 80.77000 266 PHE D O 1
ATOM 11174 N N . ASP D 1 267 ? 29.32300 15.76600 -7.30300 1.000 81.36000 267 ASP D N 1
ATOM 11175 C CA . ASP D 1 267 ? 30.15900 16.41000 -6.25400 1.000 76.26000 267 ASP D CA 1
ATOM 11176 C C . ASP D 1 267 ? 31.32600 15.48400 -5.89700 1.000 72.02000 267 ASP D C 1
ATOM 11177 O O . ASP D 1 267 ? 32.47400 15.94300 -5.98300 1.000 65.64000 267 ASP D O 1
ATOM 11182 N N . TYR D 1 268 ? 31.04600 14.22600 -5.52700 1.000 72.33000 268 TYR D N 1
ATOM 11183 C CA . TYR D 1 268 ? 32.06700 13.24900 -5.05500 1.000 69.28000 268 TYR D CA 1
ATOM 11184 C C . TYR D 1 268 ? 33.12400 13.01600 -6.14700 1.000 64.18000 268 TYR D C 1
ATOM 11185 O O . TYR D 1 268 ? 34.32200 12.90300 -5.82600 1.000 62.59000 268 TYR D O 1
ATOM 11194 N N . ASN D 1 269 ? 32.70300 12.89900 -7.40000 1.000 61.79000 269 ASN D N 1
ATOM 11195 C CA . ASN D 1 269 ? 33.64800 12.77400 -8.53200 1.000 64.82000 269 ASN D CA 1
ATOM 11196 C C . ASN D 1 269 ? 34.48300 14.05200 -8.58800 1.000 71.94000 269 ASN D C 1
ATOM 11197 O O . ASN D 1 269 ? 35.72100 13.93300 -8.65300 1.000 82.85000 269 ASN D O 1
ATOM 11202 N N . ALA D 1 270 ? 33.82800 15.21700 -8.49800 1.000 73.90000 270 ALA D N 1
ATOM 11203 C CA . ALA D 1 270 ? 34.45000 16.56600 -8.54700 1.000 72.47000 270 ALA D CA 1
ATOM 11204 C C . ALA D 1 270 ? 35.47700 16.71200 -7.40700 1.000 72.96000 270 ALA D C 1
ATOM 11205 O O . ALA D 1 270 ? 36.63200 17.15200 -7.65000 1.000 68.74000 270 ALA D O 1
ATOM 11207 N N . LEU D 1 271 ? 35.07000 16.33700 -6.20400 1.000 68.98000 271 LEU D N 1
ATOM 11208 C CA . LEU D 1 271 ? 35.96200 16.16700 -5.03800 1.000 66.64000 271 LEU D CA 1
ATOM 11209 C C . LEU D 1 271 ? 37.12200 15.21900 -5.39400 1.000 60.00000 271 LEU D C 1
ATOM 11210 O O . LEU D 1 271 ? 38.26100 15.55800 -5.10200 1.000 59.65000 271 LEU D O 1
ATOM 11215 N N . GLN D 1 272 ? 36.83900 14.07200 -6.00900 1.000 56.87000 272 GLN D N 1
ATOM 11216 C CA . GLN D 1 272 ? 37.87800 13.08400 -6.39700 1.000 55.66000 272 GLN D CA 1
ATOM 11217 C C . GLN D 1 272 ? 38.89500 13.75700 -7.32500 1.000 56.19000 272 GLN D C 1
ATOM 11218 O O . GLN D 1 272 ? 40.07100 13.79800 -6.95400 1.000 56.53000 272 GLN D O 1
ATOM 11224 N N . LYS D 1 273 ? 38.46800 14.27000 -8.48200 1.000 59.08000 273 LYS D N 1
ATOM 11225 C CA . LYS D 1 273 ? 39.40000 14.63000 -9.59100 1.000 63.50000 273 LYS D CA 1
ATOM 11226 C C . LYS D 1 273 ? 40.51000 15.53500 -9.05400 1.000 65.27000 273 LYS D C 1
ATOM 11227 O O . LYS D 1 273 ? 41.67500 15.26500 -9.38900 1.000 73.51000 273 LYS D O 1
ATOM 11233 N N . ASP D 1 274 ? 40.17700 16.51000 -8.20200 1.000 66.85000 274 ASP D N 1
ATOM 11234 C CA . ASP D 1 274 ? 41.12800 17.56400 -7.74500 1.000 72.29000 274 ASP D CA 1
ATOM 11235 C C . ASP D 1 274 ? 41.85600 17.14000 -6.44500 1.000 65.83000 274 ASP D C 1
ATOM 11236 O O . ASP D 1 274 ? 42.58000 17.98200 -5.89900 1.000 60.58000 274 ASP D O 1
ATOM 11241 N N . ALA D 1 275 ? 41.70400 15.89300 -5.97300 1.000 62.08000 275 ALA D N 1
ATOM 11242 C CA . ALA D 1 275 ? 42.41700 15.35200 -4.78400 1.000 58.65000 275 ALA D CA 1
ATOM 11243 C C . ALA D 1 275 ? 43.89300 15.15700 -5.11700 1.000 58.75000 275 ALA D C 1
ATOM 11244 O O . ALA D 1 275 ? 44.20700 15.04100 -6.32900 1.000 55.86000 275 ALA D O 1
ATOM 11246 N N . PHE D 1 276 ? 44.75200 15.12800 -4.08400 1.000 59.83000 276 PHE D N 1
ATOM 11247 C CA . PHE D 1 276 ? 46.21000 14.84500 -4.19700 1.000 61.62000 276 PHE D CA 1
ATOM 11248 C C . PHE D 1 276 ? 46.38400 13.35900 -4.48000 1.000 61.97000 276 PHE D C 1
ATOM 11249 O O . PHE D 1 276 ? 47.04800 13.03000 -5.50300 1.000 55.79000 276 PHE D O 1
ATOM 11257 N N . VAL D 1 277 ? 45.81600 12.52300 -3.58600 1.000 61.92000 277 VAL D N 1
ATOM 11258 C CA . VAL D 1 277 ? 45.70200 11.03300 -3.70400 1.000 56.20000 277 VAL D CA 1
ATOM 11259 C C . VAL D 1 277 ? 44.28500 10.62600 -3.28300 1.000 51.94000 277 VAL D C 1
ATOM 11260 O O . VAL D 1 277 ? 43.66800 11.38100 -2.51700 1.000 46.57000 277 VAL D O 1
ATOM 11264 N N . VAL D 1 278 ? 43.80300 9.47900 -3.77800 1.000 53.76000 278 VAL D N 1
ATOM 11265 C CA . VAL D 1 278 ? 42.44700 8.92000 -3.48500 1.000 55.02000 278 VAL D CA 1
ATOM 11266 C C . VAL D 1 278 ? 42.57500 7.43000 -3.16100 1.000 56.34000 278 VAL D C 1
ATOM 11267 O O . VAL D 1 278 ? 42.88200 6.65600 -4.08700 1.000 57.88000 278 VAL D O 1
ATOM 11271 N N . LEU D 1 279 ? 42.31300 7.04800 -1.90800 1.000 58.93000 279 LEU D N 1
ATOM 11272 C CA . LEU D 1 279 ? 42.27200 5.63200 -1.44800 1.000 66.26000 279 LEU D CA 1
ATOM 11273 C C . LEU D 1 279 ? 40.82300 5.13500 -1.43900 1.000 66.86000 279 LEU D C 1
ATOM 11274 O O . LEU D 1 279 ? 40.05700 5.59200 -0.58600 1.000 69.02000 279 LEU D O 1
ATOM 11279 N N . SER D 1 280 ? 40.47400 4.18800 -2.30600 1.000 65.30000 280 SER D N 1
ATOM 11280 C CA . SER D 1 280 ? 39.07800 3.70800 -2.47400 1.000 64.74000 280 SER D CA 1
ATOM 11281 C C . SER D 1 280 ? 39.05500 2.18200 -2.64800 1.000 64.85000 280 SER D C 1
ATOM 11282 O O . SER D 1 280 ? 40.12500 1.59300 -2.95000 1.000 66.37000 280 SER D O 1
ATOM 11285 N N . ASP D 1 281 ? 37.88900 1.56900 -2.41400 1.000 61.42000 281 ASP D N 1
ATOM 11286 C CA . ASP D 1 281 ? 37.57700 0.14700 -2.74300 1.000 59.97000 281 ASP D CA 1
ATOM 11287 C C . ASP D 1 281 ? 36.27100 0.08000 -3.55300 1.000 60.05000 281 ASP D C 1
ATOM 11288 O O . ASP D 1 281 ? 35.92900 -1.01500 -4.06400 1.000 53.91000 281 ASP D O 1
ATOM 11293 N N . SER D 1 282 ? 35.54600 1.20000 -3.61200 1.000 61.98000 282 SER D N 1
ATOM 11294 C CA . SER D 1 282 ? 34.52800 1.52100 -4.64000 1.000 63.15000 282 SER D CA 1
ATOM 11295 C C . SER D 1 282 ? 35.02600 1.05400 -6.01300 1.000 60.59000 282 SER D C 1
ATOM 11296 O O . SER D 1 282 ? 36.02500 1.62000 -6.48500 1.000 60.39000 282 SER D O 1
ATOM 11299 N N . GLY D 1 283 ? 34.36600 0.05200 -6.60800 1.000 59.17000 283 GLY D N 1
ATOM 11300 C CA . GLY D 1 283 ? 34.78300 -0.59700 -7.86800 1.000 61.28000 283 GLY D CA 1
ATOM 11301 C C . GLY D 1 283 ? 35.10500 0.42900 -8.93400 1.000 63.99000 283 GLY D C 1
ATOM 11302 O O . GLY D 1 283 ? 36.15400 0.24700 -9.63900 1.000 64.17000 283 GLY D O 1
ATOM 11303 N N . THR D 1 284 ? 34.24700 1.46600 -9.00700 1.000 65.57000 284 THR D N 1
ATOM 11304 C CA . THR D 1 284 ? 34.36700 2.72500 -9.81700 1.000 70.36000 284 THR D CA 1
ATOM 11305 C C . THR D 1 284 ? 35.81700 3.25000 -9.87000 1.000 65.04000 284 THR D C 1
ATOM 11306 O O . THR D 1 284 ? 36.31100 3.50500 -10.98700 1.000 62.27000 284 THR D O 1
ATOM 11310 N N . LEU D 1 285 ? 36.46600 3.44500 -8.72200 1.000 60.99000 285 LEU D N 1
ATOM 11311 C CA . LEU D 1 285 ? 37.85300 3.98600 -8.64300 1.000 61.02000 285 LEU D CA 1
ATOM 11312 C C . LEU D 1 285 ? 38.66200 3.52600 -9.87100 1.000 57.95000 285 LEU D C 1
ATOM 11313 O O . LEU D 1 285 ? 39.14800 4.40300 -10.61700 1.000 51.75000 285 LEU D O 1
ATOM 11318 N N . SER D 1 286 ? 38.77900 2.21000 -10.09000 1.000 61.56000 286 SER D N 1
ATOM 11319 C CA . SER D 1 286 ? 39.55600 1.61100 -11.20800 1.000 61.50000 286 SER D CA 1
ATOM 11320 C C . SER D 1 286 ? 39.22600 2.36400 -12.50600 1.000 61.65000 286 SER D C 1
ATOM 11321 O O . SER D 1 286 ? 40.17200 2.72500 -13.22300 1.000 63.94000 286 SER D O 1
ATOM 11324 N N . GLU D 1 287 ? 37.94200 2.66600 -12.74500 1.000 61.24000 287 GLU D N 1
ATOM 11325 C CA . GLU D 1 287 ? 37.44600 3.39400 -13.95400 1.000 64.21000 287 GLU D CA 1
ATOM 11326 C C . GLU D 1 287 ? 37.51100 4.91200 -13.72200 1.000 62.03000 287 GLU D C 1
ATOM 11327 O O . GLU D 1 287 ? 38.10500 5.61500 -14.56000 1.000 63.05000 287 GLU D O 1
ATOM 11333 N N . GLU D 1 288 ? 36.90900 5.39900 -12.63600 1.000 61.43000 288 GLU D N 1
ATOM 11334 C CA . GLU D 1 288 ? 36.77000 6.84900 -12.33900 1.000 63.56000 288 GLU D CA 1
ATOM 11335 C C . GLU D 1 288 ? 38.12800 7.54700 -12.53200 1.000 60.38000 288 GLU D C 1
ATOM 11336 O O . GLU D 1 288 ? 38.13000 8.68700 -13.00400 1.000 64.62000 288 GLU D O 1
ATOM 11342 N N . SER D 1 289 ? 39.24000 6.87400 -12.22900 1.000 54.68000 289 SER D N 1
ATOM 11343 C CA . SER D 1 289 ? 40.61200 7.44200 -12.29700 1.000 50.69000 289 SER D CA 1
ATOM 11344 C C . SER D 1 289 ? 41.26500 7.19800 -13.67500 1.000 51.13000 289 SER D C 1
ATOM 11345 O O . SER D 1 289 ? 42.27900 7.84100 -13.95200 1.000 48.51000 289 SER D O 1
ATOM 11348 N N . SER D 1 290 ? 40.75000 6.29500 -14.51400 1.000 54.06000 290 SER D N 1
ATOM 11349 C CA . SER D 1 290 ? 41.24200 6.14500 -15.91300 1.000 58.31000 290 SER D CA 1
ATOM 11350 C C . SER D 1 290 ? 40.74900 7.35600 -16.70500 1.000 57.16000 290 SER D C 1
ATOM 11351 O O . SER D 1 290 ? 41.46100 7.79700 -17.63400 1.000 57.37000 290 SER D O 1
ATOM 11354 N N . ILE D 1 291 ? 39.61100 7.90600 -16.27300 1.000 56.23000 291 ILE D N 1
ATOM 11355 C CA . ILE D 1 291 ? 38.73100 8.80800 -17.07200 1.000 60.24000 291 ILE D CA 1
ATOM 11356 C C . ILE D 1 291 ? 38.93500 10.24600 -16.57500 1.000 58.13000 291 ILE D C 1
ATOM 11357 O O . ILE D 1 291 ? 39.54200 11.04600 -17.30700 1.000 64.36000 291 ILE D O 1
ATOM 11362 N N . LEU D 1 292 ? 38.49200 10.54000 -15.35600 1.000 51.64000 292 LEU D N 1
ATOM 11363 C CA . LEU D 1 292 ? 38.88800 11.74500 -14.58800 1.000 49.01000 292 LEU D CA 1
ATOM 11364 C C . LEU D 1 292 ? 40.30100 11.52800 -14.01600 1.000 48.66000 292 LEU D C 1
ATOM 11365 O O . LEU D 1 292 ? 40.39800 11.11700 -12.84800 1.000 56.44000 292 LEU D O 1
ATOM 11370 N N . LYS D 1 293 ? 41.35400 11.79800 -14.78600 1.000 45.11000 293 LYS D N 1
ATOM 11371 C CA . LYS D 1 293 ? 42.67800 11.12700 -14.63700 1.000 48.41000 293 LYS D CA 1
ATOM 11372 C C . LYS D 1 293 ? 43.41300 11.55000 -13.34200 1.000 48.33000 293 LYS D C 1
ATOM 11373 O O . LYS D 1 293 ? 44.37600 12.33600 -13.44000 1.000 43.93000 293 LYS D O 1
ATOM 11379 N N . PHE D 1 294 ? 43.05600 10.94700 -12.19300 1.000 51.77000 294 PHE D N 1
ATOM 11380 C CA . PHE D 1 294 ? 43.63300 11.23100 -10.84400 1.000 53.68000 294 PHE D CA 1
ATOM 11381 C C . PHE D 1 294 ? 44.39800 10.01600 -10.30200 1.000 61.08000 294 PHE D C 1
ATOM 11382 O O . PHE D 1 294 ? 44.19100 8.88200 -10.73900 1.000 62.37000 294 PHE D O 1
ATOM 11390 N N . PRO D 1 295 ? 45.35800 10.23400 -9.36900 1.000 67.11000 295 PRO D N 1
ATOM 11391 C CA . PRO D 1 295 ? 45.94500 9.15500 -8.56400 1.000 69.39000 295 PRO D CA 1
ATOM 11392 C C . PRO D 1 295 ? 44.96400 8.32500 -7.71600 1.000 67.53000 295 PRO D C 1
ATOM 11393 O O . PRO D 1 295 ? 44.45400 8.82900 -6.70200 1.000 56.79000 295 PRO D O 1
ATOM 11397 N N . GLY D 1 296 ? 44.76800 7.06300 -8.12800 1.000 64.42000 296 GLY D N 1
ATOM 11398 C CA . GLY D 1 296 ? 43.94100 6.05700 -7.43500 1.000 58.55000 296 GLY D CA 1
ATOM 11399 C C . GLY D 1 296 ? 44.79000 4.97100 -6.79500 1.000 54.76000 296 GLY D C 1
ATOM 11400 O O . GLY D 1 296 ? 45.71900 4.45700 -7.45700 1.000 51.09000 296 GLY D O 1
ATOM 11401 N N . VAL D 1 297 ? 44.50200 4.66100 -5.53500 1.000 53.80000 297 VAL D N 1
ATOM 11402 C CA . VAL D 1 297 ? 45.06900 3.50600 -4.79000 1.000 51.97000 297 VAL D CA 1
ATOM 11403 C C . VAL D 1 297 ? 43.89100 2.69100 -4.29300 1.000 56.42000 297 VAL D C 1
ATOM 11404 O O . VAL D 1 297 ? 43.05700 3.25400 -3.55200 1.000 58.50000 297 VAL D O 1
ATOM 11408 N N . LEU D 1 298 ? 43.82800 1.42800 -4.69900 1.000 59.41000 298 LEU D N 1
ATOM 11409 C CA . LEU D 1 298 ? 42.68900 0.51900 -4.42400 1.000 61.57000 298 LEU D CA 1
ATOM 11410 C C . LEU D 1 298 ? 42.95200 -0.21800 -3.10900 1.000 58.13000 298 LEU D C 1
ATOM 11411 O O . LEU D 1 298 ? 43.83300 -1.10400 -3.10300 1.000 66.17000 298 LEU D O 1
ATOM 11416 N N . ILE D 1 299 ? 42.24500 0.13100 -2.03600 1.000 49.99000 299 ILE D N 1
ATOM 11417 C CA . ILE D 1 299 ? 42.33300 -0.63100 -0.75800 1.000 55.86000 299 ILE D CA 1
ATOM 11418 C C . ILE D 1 299 ? 41.56400 -1.95000 -0.92000 1.000 57.66000 299 ILE D C 1
ATOM 11419 O O . ILE D 1 299 ? 40.41500 -2.03500 -0.44100 1.000 61.47000 299 ILE D O 1
ATOM 11424 N N . ARG D 1 300 ? 42.18800 -2.94600 -1.56100 1.000 55.13000 300 ARG D N 1
ATOM 11425 C CA . ARG D 1 300 ? 41.58000 -4.27100 -1.85600 1.000 55.76000 300 ARG D CA 1
ATOM 11426 C C . ARG D 1 300 ? 42.67400 -5.27500 -2.21400 1.000 53.88000 300 ARG D C 1
ATOM 11427 O O . ARG D 1 300 ? 43.74600 -4.84800 -2.63200 1.000 57.03000 300 ARG D O 1
ATOM 11435 N N . THR D 1 301 ? 42.39200 -6.56300 -2.06700 1.000 53.34000 301 THR D N 1
ATOM 11436 C CA . THR D 1 301 ? 43.35600 -7.66600 -2.31700 1.000 57.38000 301 THR D CA 1
ATOM 11437 C C . THR D 1 301 ? 43.17600 -8.23400 -3.72400 1.000 55.58000 301 THR D C 1
ATOM 11438 O O . THR D 1 301 ? 44.05800 -9.01500 -4.15200 1.000 51.83000 301 THR D O 1
ATOM 11442 N N . SER D 1 302 ? 42.05000 -7.91400 -4.37200 1.000 56.76000 302 SER D N 1
ATOM 11443 C CA . SER D 1 302 ? 41.64900 -8.41100 -5.72100 1.000 56.84000 302 SER D CA 1
ATOM 11444 C C . SER D 1 302 ? 41.03600 -7.26300 -6.53000 1.000 56.67000 302 SER D C 1
ATOM 11445 O O . SER D 1 302 ? 40.63100 -6.23700 -5.90600 1.000 58.79000 302 SER D O 1
ATOM 11448 N N . THR D 1 303 ? 41.02200 -7.39500 -7.86000 1.000 49.19000 303 THR D N 1
ATOM 11449 C CA . THR D 1 303 ? 40.33800 -6.44600 -8.77300 1.000 48.66000 303 THR D CA 1
ATOM 11450 C C . THR D 1 303 ? 39.54100 -7.22700 -9.79400 1.000 51.38000 303 THR D C 1
ATOM 11451 O O . THR D 1 303 ? 40.07700 -8.25100 -10.30800 1.000 51.70000 303 THR D O 1
ATOM 11455 N N . GLU D 1 304 ? 38.35800 -6.69600 -10.11700 1.000 50.67000 304 GLU D N 1
ATOM 11456 C CA . GLU D 1 304 ? 37.53600 -7.09600 -11.28300 1.000 48.89000 304 GLU D CA 1
ATOM 11457 C C . GLU D 1 304 ? 37.87600 -6.17000 -12.46200 1.000 47.88000 304 GLU D C 1
ATOM 11458 O O . GLU D 1 304 ? 37.22700 -6.29900 -13.50900 1.000 53.79000 304 GLU D O 1
ATOM 11464 N N . ARG D 1 305 ? 38.90300 -5.32100 -12.31900 1.000 45.77000 305 ARG D N 1
ATOM 11465 C CA . ARG D 1 305 ? 39.33800 -4.33300 -13.34700 1.000 45.19000 305 ARG D CA 1
ATOM 11466 C C . ARG D 1 305 ? 40.83800 -4.46100 -13.60200 1.000 40.52000 305 ARG D C 1
ATOM 11467 O O . ARG D 1 305 ? 41.59100 -3.51800 -13.35900 1.000 41.90000 305 ARG D O 1
ATOM 11475 N N . PRO D 1 306 ? 41.31000 -5.62400 -14.10400 1.000 35.66000 306 PRO D N 1
ATOM 11476 C CA . PRO D 1 306 ? 42.68000 -5.77000 -14.59900 1.000 35.11000 306 PRO D CA 1
ATOM 11477 C C . PRO D 1 306 ? 43.02800 -4.89900 -15.80600 1.000 34.93000 306 PRO D C 1
ATOM 11478 O O . PRO D 1 306 ? 44.18300 -4.64900 -16.00800 1.000 33.77000 306 PRO D O 1
ATOM 11482 N N . GLU D 1 307 ? 42.03500 -4.52700 -16.61200 1.000 37.75000 307 GLU D N 1
ATOM 11483 C CA . GLU D 1 307 ? 42.25300 -3.74100 -17.85800 1.000 44.40000 307 GLU D CA 1
ATOM 11484 C C . GLU D 1 307 ? 43.08000 -2.47400 -17.51800 1.000 45.99000 307 GLU D C 1
ATOM 11485 O O . GLU D 1 307 ? 43.88600 -2.02400 -18.36700 1.000 44.11000 307 GLU D O 1
ATOM 11491 N N . VAL D 1 308 ? 42.94400 -1.97800 -16.29100 1.000 46.24000 308 VAL D N 1
ATOM 11492 C CA . VAL D 1 308 ? 43.60700 -0.75100 -15.78300 1.000 47.47000 308 VAL D CA 1
ATOM 11493 C C . VAL D 1 308 ? 45.07900 -1.03100 -15.44900 1.000 45.55000 308 VAL D C 1
ATOM 11494 O O . VAL D 1 308 ? 45.92100 -0.18300 -15.77700 1.000 47.64000 308 VAL D O 1
ATOM 11498 N N . LEU D 1 309 ? 45.37900 -2.15200 -14.79200 1.000 44.05000 309 LEU D N 1
ATOM 11499 C CA . LEU D 1 309 ? 46.77600 -2.56100 -14.45200 1.000 44.28000 309 LEU D CA 1
ATOM 11500 C C . LEU D 1 309 ? 47.56600 -2.80300 -15.74800 1.000 47.74000 309 LEU D C 1
ATOM 11501 O O . LEU D 1 309 ? 48.82000 -2.60100 -15.73700 1.000 51.43000 309 LEU D O 1
ATOM 11506 N N . ASP D 1 310 ? 46.86000 -3.17300 -16.82400 1.000 48.76000 310 ASP D N 1
ATOM 11507 C CA . ASP D 1 310 ? 47.43800 -3.44900 -18.16500 1.000 52.08000 310 ASP D CA 1
ATOM 11508 C C . ASP D 1 310 ? 48.04900 -2.15600 -18.71600 1.000 49.19000 310 ASP D C 1
ATOM 11509 O O . ASP D 1 310 ? 49.05300 -2.26800 -19.44600 1.000 49.71000 310 ASP D O 1
ATOM 11514 N N . LYS D 1 311 ? 47.48400 -0.99300 -18.33800 1.000 45.19000 311 LYS D N 1
ATOM 11515 C CA . LYS D 1 311 ? 47.75400 0.35300 -18.92600 1.000 45.91000 311 LYS D CA 1
ATOM 11516 C C . LYS D 1 311 ? 48.47000 1.27200 -17.92200 1.000 46.10000 311 LYS D C 1
ATOM 11517 O O . LYS D 1 311 ? 49.00900 2.31400 -18.35800 1.000 40.88000 311 LYS D O 1
ATOM 11523 N N . GLY D 1 312 ? 48.44900 0.91500 -16.63000 1.000 54.82000 312 GLY D N 1
ATOM 11524 C CA . GLY D 1 312 ? 49.24600 1.54200 -15.55100 1.000 54.14000 312 GLY D CA 1
ATOM 11525 C C . GLY D 1 312 ? 48.54800 2.76500 -14.99400 1.000 54.27000 312 GLY D C 1
ATOM 11526 O O . GLY D 1 312 ? 49.19400 3.78900 -14.84600 1.000 50.59000 312 GLY D O 1
ATOM 11527 N N . THR D 1 313 ? 47.25600 2.64900 -14.71900 1.000 58.59000 313 THR D N 1
ATOM 11528 C CA . THR D 1 313 ? 46.35000 3.76700 -14.36800 1.000 60.90000 313 THR D CA 1
ATOM 11529 C C . THR D 1 313 ? 45.99800 3.69300 -12.88400 1.000 58.11000 313 THR D C 1
ATOM 11530 O O . THR D 1 313 ? 45.39600 4.65100 -12.38400 1.000 60.49000 313 THR D O 1
ATOM 11534 N N . VAL D 1 314 ? 46.32000 2.58200 -12.22100 1.000 55.52000 314 VAL D N 1
ATOM 11535 C CA . VAL D 1 314 ? 46.01500 2.38300 -10.77600 1.000 56.92000 314 VAL D CA 1
ATOM 11536 C C . VAL D 1 314 ? 47.10100 1.53100 -10.12800 1.000 61.91000 314 VAL D C 1
ATOM 11537 O O . VAL D 1 314 ? 47.74300 0.72300 -10.85600 1.000 67.80000 314 VAL D O 1
ATOM 11541 N N . ILE D 1 315 ? 47.25200 1.71800 -8.80900 1.000 60.23000 315 ILE D N 1
ATOM 11542 C CA . ILE D 1 315 ? 48.07200 0.90600 -7.86800 1.000 56.41000 315 ILE D CA 1
ATOM 11543 C C . ILE D 1 315 ? 47.13100 0.27000 -6.85300 1.000 57.14000 315 ILE D C 1
ATOM 11544 O O . ILE D 1 315 ? 46.37300 1.03300 -6.22000 1.000 68.17000 315 ILE D O 1
ATOM 11549 N N . VAL D 1 316 ? 47.22000 -1.04500 -6.65200 1.000 51.41000 316 VAL D N 1
ATOM 11550 C CA . VAL D 1 316 ? 46.38900 -1.76900 -5.64900 1.000 48.13000 316 VAL D CA 1
ATOM 11551 C C . VAL D 1 316 ? 47.13700 -1.73700 -4.32000 1.000 48.07000 316 VAL D C 1
ATOM 11552 O O . VAL D 1 316 ? 48.09900 -2.50500 -4.15800 1.000 47.67000 316 VAL D O 1
ATOM 11556 N N . GLY D 1 317 ? 46.70900 -0.85100 -3.42600 1.000 49.65000 317 GLY D N 1
ATOM 11557 C CA . GLY D 1 317 ? 47.36400 -0.57000 -2.14100 1.000 48.47000 317 GLY D CA 1
ATOM 11558 C C . GLY D 1 317 ? 47.20100 -1.72100 -1.18700 1.000 46.43000 317 GLY D C 1
ATOM 11559 O O . GLY D 1 317 ? 48.11400 -1.95700 -0.41000 1.000 46.40000 317 GLY D O 1
ATOM 11560 N N . GLY D 1 318 ? 46.08100 -2.42900 -1.26600 1.000 49.71000 318 GLY D N 1
ATOM 11561 C CA . GLY D 1 318 ? 45.77300 -3.53600 -0.34600 1.000 58.59000 318 GLY D CA 1
ATOM 11562 C C . GLY D 1 318 ? 45.43100 -3.01500 1.03900 1.000 63.17000 318 GLY D C 1
ATOM 11563 O O . GLY D 1 318 ? 45.15200 -1.81200 1.15700 1.000 67.36000 318 GLY D O 1
ATOM 11564 N N . ILE D 1 319 ? 45.49200 -3.88600 2.05000 1.000 66.12000 319 ILE D N 1
ATOM 11565 C CA . ILE D 1 319 ? 44.92800 -3.65600 3.41200 1.000 67.49000 319 ILE D CA 1
ATOM 11566 C C . ILE D 1 319 ? 46.05400 -3.64900 4.45200 1.000 67.21000 319 ILE D C 1
ATOM 11567 O O . ILE D 1 319 ? 45.87600 -3.01500 5.48000 1.000 72.75000 319 ILE D O 1
ATOM 11572 N N . THR D 1 320 ? 47.17500 -4.31000 4.19300 1.000 69.44000 320 THR D N 1
ATOM 11573 C CA . THR D 1 320 ? 48.33400 -4.33000 5.11800 1.000 81.52000 320 THR D CA 1
ATOM 11574 C C . THR D 1 320 ? 48.96400 -2.93100 5.15300 1.000 80.40000 320 THR D C 1
ATOM 11575 O O . THR D 1 320 ? 49.27200 -2.39200 4.07000 1.000 74.93000 320 THR D O 1
ATOM 11579 N N . TYR D 1 321 ? 49.15000 -2.38700 6.36200 1.000 82.18000 321 TYR D N 1
ATOM 11580 C CA . TYR D 1 321 ? 49.50600 -0.96900 6.65600 1.000 76.39000 321 TYR D CA 1
ATOM 11581 C C . TYR D 1 321 ? 50.70800 -0.54500 5.80800 1.000 67.30000 321 TYR D C 1
ATOM 11582 O O . TYR D 1 321 ? 50.60700 0.40900 5.02800 1.000 57.76000 321 TYR D O 1
ATOM 11591 N N . ASN D 1 322 ? 51.81800 -1.24800 5.97800 1.000 66.06000 322 ASN D N 1
ATOM 11592 C CA . ASN D 1 322 ? 53.08000 -1.01300 5.23700 1.000 72.44000 322 ASN D CA 1
ATOM 11593 C C . ASN D 1 322 ? 52.76100 -0.74900 3.74400 1.000 66.57000 322 ASN D C 1
ATOM 11594 O O . ASN D 1 322 ? 52.95600 0.39000 3.28000 1.000 63.93000 322 ASN D O 1
ATOM 11599 N N . ASN D 1 323 ? 52.26500 -1.75300 3.01700 1.000 63.51000 323 ASN D N 1
ATOM 11600 C CA . ASN D 1 323 ? 52.09100 -1.69900 1.53900 1.000 57.72000 323 ASN D CA 1
ATOM 11601 C C . ASN D 1 323 ? 51.19200 -0.51800 1.18500 1.000 55.98000 323 ASN D C 1
ATOM 11602 O O . ASN D 1 323 ? 51.29500 -0.01500 0.06000 1.000 55.86000 323 ASN D O 1
ATOM 11607 N N . LEU D 1 324 ? 50.31700 -0.12300 2.10200 1.000 55.71000 324 LEU D N 1
ATOM 11608 C CA . LEU D 1 324 ? 49.40900 1.03000 1.90500 1.000 57.95000 324 LEU D CA 1
ATOM 11609 C C . LEU D 1 324 ? 50.23000 2.30600 1.80000 1.000 59.66000 324 LEU D C 1
ATOM 11610 O O . LEU D 1 324 ? 50.07800 3.03300 0.80700 1.000 65.66000 324 LEU D O 1
ATOM 11615 N N . ILE D 1 325 ? 51.07200 2.55800 2.79100 1.000 60.22000 325 ILE D N 1
ATOM 11616 C CA . ILE D 1 325 ? 51.93100 3.76800 2.83100 1.000 58.96000 325 ILE D CA 1
ATOM 11617 C C . ILE D 1 325 ? 52.79800 3.77500 1.57200 1.000 56.79000 325 ILE D C 1
ATOM 11618 O O . ILE D 1 325 ? 52.79000 4.79800 0.87700 1.000 70.69000 325 ILE D O 1
ATOM 11623 N N . GLN D 1 326 ? 53.44600 2.66200 1.23900 1.000 51.64000 326 GLN D N 1
ATOM 11624 C CA . GLN D 1 326 ? 54.31800 2.58300 0.03200 1.000 54.65000 326 GLN D CA 1
ATOM 11625 C C . GLN D 1 326 ? 53.49500 2.94200 -1.21000 1.000 52.97000 326 GLN D C 1
ATOM 11626 O O . GLN D 1 326 ? 54.02900 3.61600 -2.09700 1.000 54.41000 326 GLN D O 1
ATOM 11632 N N . SER D 1 327 ? 52.26000 2.45200 -1.29200 1.000 51.20000 327 SER D N 1
ATOM 11633 C CA . SER D 1 327 ? 51.38500 2.63400 -2.47300 1.000 52.38000 327 SER D CA 1
ATOM 11634 C C . SER D 1 327 ? 51.10200 4.12400 -2.64000 1.000 50.54000 327 SER D C 1
ATOM 11635 O O . SER D 1 327 ? 51.28800 4.63400 -3.75600 1.000 58.68000 327 SER D O 1
ATOM 11638 N N . VAL D 1 328 ? 50.71500 4.79600 -1.56000 1.000 45.02000 328 VAL D N 1
ATOM 11639 C CA . VAL D 1 328 ? 50.26700 6.21300 -1.60200 1.000 48.41000 328 VAL D CA 1
ATOM 11640 C C . VAL D 1 328 ? 51.45400 7.10700 -1.96400 1.000 48.65000 328 VAL D C 1
ATOM 11641 O O . VAL D 1 328 ? 51.26000 8.10000 -2.70200 1.000 44.83000 328 VAL D O 1
ATOM 11645 N N . GLU D 1 329 ? 52.62800 6.79900 -1.42500 1.000 53.40000 329 GLU D N 1
ATOM 11646 C CA . GLU D 1 329 ? 53.88300 7.49100 -1.79800 1.000 56.69000 329 GLU D CA 1
ATOM 11647 C C . GLU D 1 329 ? 54.04700 7.32200 -3.31100 1.000 50.92000 329 GLU D C 1
ATOM 11648 O O . GLU D 1 329 ? 54.08500 8.34600 -4.00700 1.000 51.30000 329 GLU D O 1
ATOM 11654 N N . LEU D 1 330 ? 54.00100 6.07300 -3.79200 1.000 48.70000 330 LEU D N 1
ATOM 11655 C CA . LEU D 1 330 ? 54.24700 5.70300 -5.21400 1.000 47.40000 330 LEU D CA 1
ATOM 11656 C C . LEU D 1 330 ? 53.30700 6.51100 -6.10900 1.000 52.63000 330 LEU D C 1
ATOM 11657 O O . LEU D 1 330 ? 53.72300 6.85800 -7.23200 1.000 57.85000 330 LEU D O 1
ATOM 11662 N N . ALA D 1 331 ? 52.08600 6.78800 -5.64000 1.000 52.96000 331 ALA D N 1
ATOM 11663 C CA . ALA D 1 331 ? 51.11100 7.64200 -6.35100 1.000 53.51000 331 ALA D CA 1
ATOM 11664 C C . ALA D 1 331 ? 51.68300 9.05800 -6.43600 1.000 57.23000 331 ALA D C 1
ATOM 11665 O O . ALA D 1 331 ? 52.03600 9.50200 -7.56200 1.000 54.32000 331 ALA D O 1
ATOM 11667 N N . ARG D 1 332 ? 51.83800 9.71200 -5.28500 1.000 62.65000 332 ARG D N 1
ATOM 11668 C CA . ARG D 1 332 ? 52.28600 11.12100 -5.22500 1.000 70.03000 332 ARG D CA 1
ATOM 11669 C C . ARG D 1 332 ? 53.61200 11.20800 -5.98600 1.000 67.56000 332 ARG D C 1
ATOM 11670 O O . ARG D 1 332 ? 53.67300 11.96800 -6.96300 1.000 70.41000 332 ARG D O 1
ATOM 11678 N N . GLU D 1 333 ? 54.57800 10.35600 -5.63000 1.000 67.82000 333 GLU D N 1
ATOM 11679 C CA . GLU D 1 333 ? 55.98400 10.42100 -6.11700 1.000 69.79000 333 GLU D CA 1
ATOM 11680 C C . GLU D 1 333 ? 55.99300 10.29000 -7.64600 1.000 63.62000 333 GLU D C 1
ATOM 11681 O O . GLU D 1 333 ? 56.97300 10.74400 -8.27100 1.000 62.20000 333 GLU D O 1
ATOM 11687 N N . MET D 1 334 ? 54.92300 9.72700 -8.21800 1.000 60.38000 334 MET D N 1
ATOM 11688 C CA . MET D 1 334 ? 54.79000 9.45400 -9.67100 1.000 59.44000 334 MET D CA 1
ATOM 11689 C C . MET D 1 334 ? 54.05100 10.62700 -10.33700 1.000 56.64000 334 MET D C 1
ATOM 11690 O O . MET D 1 334 ? 54.51200 11.08000 -11.40100 1.000 50.69000 334 MET D O 1
ATOM 11695 N N . GLN D 1 335 ? 52.99500 11.15300 -9.71100 1.000 57.35000 335 GLN D N 1
ATOM 11696 C CA . GLN D 1 335 ? 52.21800 12.29500 -10.27400 1.000 63.46000 335 GLN D CA 1
ATOM 11697 C C . GLN D 1 335 ? 53.06900 13.57200 -10.24200 1.000 66.08000 335 GLN D C 1
ATOM 11698 O O . GLN D 1 335 ? 52.81200 14.46300 -11.06700 1.000 75.25000 335 GLN D O 1
ATOM 11704 N N . ASN D 1 336 ? 54.02600 13.67800 -9.31800 1.000 65.91000 336 ASN D N 1
ATOM 11705 C CA . ASN D 1 336 ? 54.92200 14.86000 -9.22900 1.000 61.96000 336 ASN D CA 1
ATOM 11706 C C . ASN D 1 336 ? 55.88000 14.79000 -10.41500 1.000 59.80000 336 ASN D C 1
ATOM 11707 O O . ASN D 1 336 ? 56.00400 15.80400 -11.09000 1.000 68.16000 336 ASN D O 1
ATOM 11712 N N . ASN D 1 337 ? 56.43100 13.60800 -10.72200 1.000 58.18000 337 ASN D N 1
ATOM 11713 C CA . ASN D 1 337 ? 57.26900 13.37000 -11.93400 1.000 56.28000 337 ASN D CA 1
ATOM 11714 C C . ASN D 1 337 ? 56.41700 13.42700 -13.20200 1.000 53.50000 337 ASN D C 1
ATOM 11715 O O . ASN D 1 337 ? 56.99000 13.15400 -14.27800 1.000 49.91000 337 ASN D O 1
ATOM 11720 N N . ASN D 1 338 ? 55.10700 13.68300 -13.07300 1.000 52.32000 338 ASN D N 1
ATOM 11721 C CA . ASN D 1 338 ? 54.16400 13.86700 -14.21000 1.000 59.01000 338 ASN D CA 1
ATOM 11722 C C . ASN D 1 338 ? 54.23600 12.64400 -15.12400 1.000 57.95000 338 ASN D C 1
ATOM 11723 O O . ASN D 1 338 ? 54.77500 12.77800 -16.25000 1.000 57.44000 338 ASN D O 1
ATOM 11728 N N . GLU D 1 339 ? 53.76400 11.48700 -14.65000 1.000 57.84000 339 GLU D N 1
ATOM 11729 C CA . GLU D 1 339 ? 53.89100 10.19100 -15.38500 1.000 54.08000 339 GLU D CA 1
ATOM 11730 C C . GLU D 1 339 ? 52.58100 9.89900 -16.09900 1.000 53.77000 339 GLU D C 1
ATOM 11731 O O . GLU D 1 339 ? 51.52400 10.37600 -15.68600 1.000 55.38000 339 GLU D O 1
ATOM 11737 N N . PRO D 1 340 ? 52.62100 9.13600 -17.20800 1.000 50.83000 340 PRO D N 1
ATOM 11738 C CA . PRO D 1 340 ? 51.45400 8.98400 -18.07300 1.000 53.01000 340 PRO D CA 1
ATOM 11739 C C . PRO D 1 340 ? 50.30500 8.20600 -17.41400 1.000 51.59000 340 PRO D C 1
ATOM 11740 O O . PRO D 1 340 ? 50.52600 7.12900 -16.95800 1.000 53.79000 340 PRO D O 1
ATOM 11744 N N . MET D 1 341 ? 49.12900 8.82400 -17.33500 1.000 55.43000 341 MET D N 1
ATOM 11745 C CA . MET D 1 341 ? 47.81200 8.14400 -17.26400 1.000 59.07000 341 MET D CA 1
ATOM 11746 C C . MET D 1 341 ? 47.33700 7.93200 -18.70200 1.000 64.19000 341 MET D C 1
ATOM 11747 O O . MET D 1 341 ? 47.60000 8.80500 -19.53200 1.000 68.46000 341 MET D O 1
ATOM 11752 N N . ILE D 1 342 ? 46.70100 6.79500 -18.97700 1.000 71.28000 342 ILE D N 1
ATOM 11753 C CA . ILE D 1 342 ? 46.39900 6.29100 -20.35000 1.000 64.55000 342 ILE D CA 1
ATOM 11754 C C . ILE D 1 342 ? 45.00900 5.64900 -20.34100 1.000 70.79000 342 ILE D C 1
ATOM 11755 O O . ILE D 1 342 ? 44.58900 5.10200 -19.28100 1.000 76.59000 342 ILE D O 1
ATOM 11760 N N . ASP D 1 343 ? 44.31200 5.71400 -21.47200 1.000 68.88000 343 ASP D N 1
ATOM 11761 C CA . ASP D 1 343 ? 42.91200 5.24100 -21.56300 1.000 65.57000 343 ASP D CA 1
ATOM 11762 C C . ASP D 1 343 ? 42.92000 3.72900 -21.75400 1.000 59.89000 343 ASP D C 1
ATOM 11763 O O . ASP D 1 343 ? 43.63900 3.23400 -22.66000 1.000 48.92000 343 ASP D O 1
ATOM 11768 N N . ALA D 1 344 ? 42.19100 3.03800 -20.87900 1.000 58.93000 344 ALA D N 1
ATOM 11769 C CA . ALA D 1 344 ? 41.85600 1.60700 -21.01200 1.000 63.42000 344 ALA D CA 1
ATOM 11770 C C . ALA D 1 344 ? 41.08400 1.40600 -22.31500 1.000 61.40000 344 ALA D C 1
ATOM 11771 O O . ALA D 1 344 ? 40.22000 2.23600 -22.63100 1.000 60.52000 344 ALA D O 1
ATOM 11773 N N . ILE D 1 345 ? 41.39600 0.33200 -23.03600 1.000 63.61000 345 ILE D N 1
ATOM 11774 C CA . ILE D 1 345 ? 40.84800 0.05400 -24.39200 1.000 54.70000 345 ILE D CA 1
ATOM 11775 C C . ILE D 1 345 ? 39.32300 0.04600 -24.30200 1.000 53.04000 345 ILE D C 1
ATOM 11776 O O . ILE D 1 345 ? 38.71300 0.85600 -24.98600 1.000 57.62000 345 ILE D O 1
ATOM 11781 N N . ASP D 1 346 ? 38.74800 -0.77800 -23.42900 1.000 52.70000 346 ASP D N 1
ATOM 11782 C CA . ASP D 1 346 ? 37.28200 -1.02600 -23.38900 1.000 60.26000 346 ASP D CA 1
ATOM 11783 C C . ASP D 1 346 ? 36.56900 0.16500 -22.71200 1.000 56.91000 346 ASP D C 1
ATOM 11784 O O . ASP D 1 346 ? 35.31500 0.17600 -22.71300 1.000 62.06000 346 ASP D O 1
ATOM 11789 N N . TYR D 1 347 ? 37.31000 1.16400 -22.20700 1.000 51.55000 347 TYR D N 1
ATOM 11790 C CA . TYR D 1 347 ? 36.72800 2.37300 -21.55200 1.000 53.87000 347 TYR D CA 1
ATOM 11791 C C . TYR D 1 347 ? 36.60600 3.55000 -22.53000 1.000 56.42000 347 TYR D C 1
ATOM 11792 O O . TYR D 1 347 ? 36.19500 4.63500 -22.07000 1.000 51.00000 347 TYR D O 1
ATOM 11801 N N . LYS D 1 348 ? 36.99700 3.39400 -23.79800 1.000 61.74000 348 LYS D N 1
ATOM 11802 C CA . LYS D 1 348 ? 37.02300 4.54800 -24.74000 1.000 63.12000 348 LYS D CA 1
ATOM 11803 C C . LYS D 1 348 ? 35.60700 4.79800 -25.27400 1.000 60.60000 348 LYS D C 1
ATOM 11804 O O . LYS D 1 348 ? 35.20300 5.96300 -25.30100 1.000 61.52000 348 LYS D O 1
ATOM 11810 N N . ASP D 1 349 ? 34.83300 3.76700 -25.58900 1.000 58.79000 349 ASP D N 1
ATOM 11811 C CA . ASP D 1 349 ? 33.53900 3.98200 -26.28600 1.000 58.74000 349 ASP D CA 1
ATOM 11812 C C . ASP D 1 349 ? 32.54400 4.63300 -25.32400 1.000 55.16000 349 ASP D C 1
ATOM 11813 O O . ASP D 1 349 ? 32.51800 4.23800 -24.13400 1.000 54.63000 349 ASP D O 1
ATOM 11818 N N . THR D 1 350 ? 31.74600 5.56500 -25.85900 1.000 56.99000 350 THR D N 1
ATOM 11819 C CA . THR D 1 350 ? 30.77300 6.43300 -25.13400 1.000 58.60000 350 THR D CA 1
ATOM 11820 C C . THR D 1 350 ? 29.34100 6.24100 -25.66700 1.000 54.50000 350 THR D C 1
ATOM 11821 O O . THR D 1 350 ? 28.47400 7.03800 -25.31300 1.000 50.54000 350 THR D O 1
ATOM 11825 N N . ASN D 1 351 ? 29.10100 5.21100 -26.47400 1.000 53.53000 351 ASN D N 1
ATOM 11826 C CA . ASN D 1 351 ? 27.78700 4.92600 -27.10300 1.000 53.40000 351 ASN D CA 1
ATOM 11827 C C . ASN D 1 351 ? 27.30100 3.54900 -26.64900 1.000 55.32000 351 ASN D C 1
ATOM 11828 O O . ASN D 1 351 ? 26.95700 2.72900 -27.50800 1.000 50.51000 351 ASN D O 1
ATOM 11833 N N . VAL D 1 352 ? 27.27700 3.31900 -25.34100 1.000 60.43000 352 VAL D N 1
ATOM 11834 C CA . VAL D 1 352 ? 26.94100 2.00700 -24.72000 1.000 62.04000 352 VAL D CA 1
ATOM 11835 C C . VAL D 1 352 ? 25.41700 1.90100 -24.61500 1.000 61.79000 352 VAL D C 1
ATOM 11836 O O . VAL D 1 352 ? 24.87000 0.82100 -24.92900 1.000 65.54000 352 VAL D O 1
ATOM 11840 N N . SER D 1 353 ? 24.77100 2.99100 -24.19800 1.000 57.74000 353 SER D N 1
ATOM 11841 C CA . SER D 1 353 ? 23.30000 3.18600 -24.20100 1.000 58.27000 353 SER D CA 1
ATOM 11842 C C . SER D 1 353 ? 22.71200 2.64100 -25.50500 1.000 67.28000 353 SER D C 1
ATOM 11843 O O . SER D 1 353 ? 21.93000 1.66100 -25.45300 1.000 72.51000 353 SER D O 1
ATOM 11846 N N . THR D 1 354 ? 23.10100 3.24700 -26.62800 1.000 66.21000 354 THR D N 1
ATOM 11847 C CA . THR D 1 354 ? 22.63000 2.89600 -27.99200 1.000 64.01000 354 THR D CA 1
ATOM 11848 C C . THR D 1 354 ? 23.03000 1.43400 -28.28300 1.000 58.57000 354 THR D C 1
ATOM 11849 O O . THR D 1 354 ? 22.13100 0.61500 -28.55800 1.000 55.48000 354 THR D O 1
ATOM 11853 N N . LYS D 1 355 ? 24.32300 1.12000 -28.15700 1.000 56.30000 355 LYS D N 1
ATOM 11854 C CA . LYS D 1 355 ? 24.92900 -0.22100 -28.42000 1.000 60.67000 355 LYS D CA 1
ATOM 11855 C C . LYS D 1 355 ? 24.00700 -1.34200 -27.92300 1.000 56.25000 355 LYS D C 1
ATOM 11856 O O . LYS D 1 355 ? 23.73000 -2.28600 -28.70100 1.000 54.13000 355 LYS D O 1
ATOM 11862 N N . VAL D 1 356 ? 23.61800 -1.26000 -26.65200 1.000 51.31000 356 VAL D N 1
ATOM 11863 C CA . VAL D 1 356 ? 22.71100 -2.22500 -25.97500 1.000 52.33000 356 VAL D CA 1
ATOM 11864 C C . VAL D 1 356 ? 21.38500 -2.22000 -26.73600 1.000 56.46000 356 VAL D C 1
ATOM 11865 O O . VAL D 1 356 ? 20.96800 -3.28400 -27.21600 1.000 65.64000 356 VAL D O 1
ATOM 11869 N N . VAL D 1 357 ? 20.76500 -1.04900 -26.85300 1.000 55.49000 357 VAL D N 1
ATOM 11870 C CA . VAL D 1 357 ? 19.40900 -0.87700 -27.43900 1.000 54.30000 357 VAL D CA 1
ATOM 11871 C C . VAL D 1 357 ? 19.32800 -1.67000 -28.75100 1.000 52.11000 357 VAL D C 1
ATOM 11872 O O . VAL D 1 357 ? 18.40700 -2.47800 -28.88400 1.000 53.62000 357 VAL D O 1
ATOM 11876 N N . LYS D 1 358 ? 20.27800 -1.49300 -29.66600 1.000 49.88000 358 LYS D N 1
ATOM 11877 C CA . LYS D 1 358 ? 20.29700 -2.26400 -30.93700 1.000 53.37000 358 LYS D CA 1
ATOM 11878 C C . LYS D 1 358 ? 20.39800 -3.76000 -30.60700 1.000 58.86000 358 LYS D C 1
ATOM 11879 O O . LYS D 1 358 ? 19.55000 -4.52500 -31.10700 1.000 64.88000 358 LYS D O 1
ATOM 11885 N N . ILE D 1 359 ? 21.33800 -4.14700 -29.73500 1.000 59.27000 359 ILE D N 1
ATOM 11886 C CA . ILE D 1 359 ? 21.61300 -5.57100 -29.35000 1.000 57.26000 359 ILE D CA 1
ATOM 11887 C C . ILE D 1 359 ? 20.35400 -6.21300 -28.72400 1.000 51.22000 359 ILE D C 1
ATOM 11888 O O . ILE D 1 359 ? 20.20800 -7.45000 -28.87400 1.000 46.32000 359 ILE D O 1
ATOM 11893 N N . ILE D 1 360 ? 19.48500 -5.43400 -28.06000 1.000 45.12000 360 ILE D N 1
ATOM 11894 C CA . ILE D 1 360 ? 18.21500 -5.95000 -27.46500 1.000 47.88000 360 ILE D CA 1
ATOM 11895 C C . ILE D 1 360 ? 17.19600 -6.16900 -28.58500 1.000 49.37000 360 ILE D C 1
ATOM 11896 O O . ILE D 1 360 ? 16.61600 -7.24800 -28.64500 1.000 50.46000 360 ILE D O 1
ATOM 11901 N N . GLN D 1 361 ? 16.98600 -5.18400 -29.45000 1.000 53.29000 361 GLN D N 1
ATOM 11902 C CA . GLN D 1 361 ? 15.99400 -5.29600 -30.55200 1.000 55.39000 361 GLN D CA 1
ATOM 11903 C C . GLN D 1 361 ? 16.37300 -6.49700 -31.42100 1.000 51.94000 361 GLN D C 1
ATOM 11904 O O . GLN D 1 361 ? 15.47100 -7.07500 -32.06700 1.000 56.95000 361 GLN D O 1
ATOM 11910 N N . SER D 1 362 ? 17.65500 -6.86100 -31.40900 1.000 46.11000 362 SER D N 1
ATOM 11911 C CA . SER D 1 362 ? 18.25000 -7.89600 -32.28800 1.000 48.10000 362 SER D CA 1
ATOM 11912 C C . SER D 1 362 ? 18.05400 -9.29600 -31.68100 1.000 47.59000 362 SER D C 1
ATOM 11913 O O . SER D 1 362 ? 17.53900 -10.20500 -32.37500 1.000 44.96000 362 SER D O 1
ATOM 11916 N N . TYR D 1 363 ? 18.47400 -9.47900 -30.43700 1.000 47.46000 363 TYR D N 1
ATOM 11917 C CA . TYR D 1 363 ? 18.62400 -10.81700 -29.82200 1.000 48.66000 363 TYR D CA 1
ATOM 11918 C C . TYR D 1 363 ? 17.39700 -11.12000 -28.96900 1.000 51.95000 363 TYR D C 1
ATOM 11919 O O . TYR D 1 363 ? 17.26300 -12.27200 -28.55400 1.000 59.69000 363 TYR D O 1
ATOM 11928 N N . LYS D 1 364 ? 16.50000 -10.14700 -28.79100 1.000 55.48000 364 LYS D N 1
ATOM 11929 C CA . LYS D 1 364 ? 15.15500 -10.39000 -28.21200 1.000 59.87000 364 LYS D CA 1
ATOM 11930 C C . LYS D 1 364 ? 14.59600 -11.64400 -28.86400 1.000 60.27000 364 LYS D C 1
ATOM 11931 O O . LYS D 1 364 ? 14.16700 -12.56100 -28.14200 1.000 47.10000 364 LYS D O 1
ATOM 11937 N N . ASP D 1 365 ? 14.63300 -11.66000 -30.19700 1.000 70.23000 365 ASP D N 1
ATOM 11938 C CA . ASP D 1 365 ? 13.91600 -12.65100 -31.03700 1.000 78.27000 365 ASP D CA 1
ATOM 11939 C C . ASP D 1 365 ? 14.83300 -13.84700 -31.27600 1.000 71.67000 365 ASP D C 1
ATOM 11940 O O . ASP D 1 365 ? 14.38200 -14.99100 -31.03400 1.000 69.71000 365 ASP D O 1
ATOM 11945 N N . ILE D 1 366 ? 16.08200 -13.59500 -31.67000 1.000 65.09000 366 ILE D N 1
ATOM 11946 C CA . ILE D 1 366 ? 17.10200 -14.66400 -31.85100 1.000 60.87000 366 ILE D CA 1
ATOM 11947 C C . ILE D 1 366 ? 17.00200 -15.63500 -30.67700 1.000 53.58000 366 ILE D C 1
ATOM 11948 O O . ILE D 1 366 ? 17.09400 -16.83900 -30.91500 1.000 52.37000 366 ILE D O 1
ATOM 11953 N N . ILE D 1 367 ? 16.79100 -15.13200 -29.46400 1.000 49.83000 367 ILE D N 1
ATOM 11954 C CA . ILE D 1 367 ? 16.72100 -15.98000 -28.24100 1.000 52.75000 367 ILE D CA 1
ATOM 11955 C C . ILE D 1 367 ? 15.38800 -16.72400 -28.17500 1.000 57.90000 367 ILE D C 1
ATOM 11956 O O . ILE D 1 367 ? 15.39800 -17.88000 -27.73700 1.000 63.75000 367 ILE D O 1
ATOM 11961 N N . ASN D 1 368 ? 14.27900 -16.09400 -28.55400 1.000 62.91000 368 ASN D N 1
ATOM 11962 C CA . ASN D 1 368 ? 12.94800 -16.75800 -28.52700 1.000 65.33000 368 ASN D CA 1
ATOM 11963 C C . ASN D 1 368 ? 12.96900 -17.95100 -29.51000 1.000 74.53000 368 ASN D C 1
ATOM 11964 O O . ASN D 1 368 ? 12.34900 -19.00200 -29.19300 1.000 77.65000 368 ASN D O 1
ATOM 11969 N N . ARG D 1 369 ? 13.70600 -17.83400 -30.62300 1.000 73.54000 369 ARG D N 1
ATOM 11970 C CA . ARG D 1 369 ? 13.78500 -18.87300 -31.69000 1.000 71.44000 369 ARG D CA 1
ATOM 11971 C C . ARG D 1 369 ? 14.80900 -19.95400 -31.30500 1.000 63.97000 369 ARG D C 1
ATOM 11972 O O . ARG D 1 369 ? 14.52700 -21.14000 -31.49600 1.000 63.85000 369 ARG D O 1
ATOM 11980 N N . ASN D 1 370 ? 15.97600 -19.57100 -30.80800 1.000 57.78000 370 ASN D N 1
ATOM 11981 C CA . ASN D 1 370 ? 17.07500 -20.54000 -30.58500 1.000 58.71000 370 ASN D CA 1
ATOM 11982 C C . ASN D 1 370 ? 16.86100 -21.24100 -29.24400 1.000 57.49000 370 ASN D C 1
ATOM 11983 O O . ASN D 1 370 ? 16.66600 -22.45800 -29.25900 1.000 57.21000 370 ASN D O 1
ATOM 11988 N N . THR D 1 371 ? 16.85300 -20.49200 -28.14300 1.000 58.63000 371 THR D N 1
ATOM 11989 C CA . THR D 1 371 ? 16.81800 -21.02200 -26.75000 1.000 61.70000 371 THR D CA 1
ATOM 11990 C C . THR D 1 371 ? 15.41400 -21.56600 -26.41400 1.000 63.15000 371 THR D C 1
ATOM 11991 O O . THR D 1 371 ? 15.34400 -22.54200 -25.63700 1.000 61.24000 371 THR D O 1
ATOM 11995 N N . TRP D 1 372 ? 14.33700 -20.96400 -26.94500 1.000 67.57000 372 TRP D N 1
ATOM 11996 C CA . TRP D 1 372 ? 12.93400 -21.29700 -26.55700 1.000 72.56000 372 TRP D CA 1
ATOM 11997 C C . TRP D 1 372 ? 12.13800 -21.88700 -27.73200 1.000 76.17000 372 TRP D C 1
ATOM 11998 O O . TRP D 1 372 ? 10.95200 -22.17900 -27.52100 1.000 73.06000 372 TRP D O 1
ATOM 12009 N N . ARG D 1 373 ? 12.75300 -22.04100 -28.91300 1.000 82.63000 373 ARG D N 1
ATOM 12010 C CA . ARG D 1 373 ? 12.11800 -22.61500 -30.13300 1.000 84.09000 373 ARG D CA 1
ATOM 12011 C C . ARG D 1 373 ? 10.61600 -22.30100 -30.10900 1.000 80.10000 373 ARG D C 1
ATOM 12012 O O . ARG D 1 373 ? 9.89600 -23.02800 -29.42200 1.000 90.67000 373 ARG D O 1
ATOM 12020 N N . LYS D 1 374 ? 10.15700 -21.26700 -30.82400 1.000 73.47000 374 LYS D N 1
ATOM 12021 C CA . LYS D 1 374 ? 8.76900 -20.74200 -30.68300 1.000 75.94000 374 LYS D CA 1
ATOM 12022 C C . LYS D 1 374 ? 8.07100 -20.64100 -32.06000 1.000 78.37000 374 LYS D C 1
ATOM 12023 O O . LYS D 1 374 ? 6.82500 -20.83300 -32.23500 1.000 67.59000 374 LYS D O 1
ATOM 12029 N N . MET E 1 1 ? 4.72600 -52.71800 -40.21100 1.000 148.08000 1 MET E N 1
ATOM 12030 C CA . MET E 1 1 ? 5.95300 -52.32700 -39.46300 1.000 132.76000 1 MET E CA 1
ATOM 12031 C C . MET E 1 1 ? 6.39800 -50.92800 -39.93100 1.000 116.55000 1 MET E C 1
ATOM 12032 O O . MET E 1 1 ? 6.10600 -49.95100 -39.20100 1.000 99.20000 1 MET E O 1
ATOM 12037 N N . GLU E 1 2 ? 6.96500 -50.83500 -41.14600 1.000 105.87000 2 GLU E N 1
ATOM 12038 C CA . GLU E 1 2 ? 7.70500 -49.66200 -41.69000 1.000 101.16000 2 GLU E CA 1
ATOM 12039 C C . GLU E 1 2 ? 9.06800 -49.56500 -40.98000 1.000 92.59000 2 GLU E C 1
ATOM 12040 O O . GLU E 1 2 ? 9.07900 -49.28500 -39.77300 1.000 89.20000 2 GLU E O 1
ATOM 12046 N N . LYS E 1 3 ? 10.17100 -49.79800 -41.70200 1.000 89.46000 3 LYS E N 1
ATOM 12047 C CA . LYS E 1 3 ? 11.55000 -49.87200 -41.13200 1.000 87.16000 3 LYS E CA 1
ATOM 12048 C C . LYS E 1 3 ? 12.37500 -48.64400 -41.53700 1.000 79.84000 3 LYS E C 1
ATOM 12049 O O . LYS E 1 3 ? 12.00300 -47.95300 -42.51400 1.000 74.06000 3 LYS E O 1
ATOM 12055 N N . LEU E 1 4 ? 13.46100 -48.39700 -40.80100 1.000 71.59000 4 LEU E N 1
ATOM 12056 C CA . LEU E 1 4 ? 14.41200 -47.28700 -41.04900 1.000 75.39000 4 LEU E CA 1
ATOM 12057 C C . LEU E 1 4 ? 15.22700 -47.63600 -42.29200 1.000 69.73000 4 LEU E C 1
ATOM 12058 O O . LEU E 1 4 ? 15.73800 -48.76700 -42.33900 1.000 67.59000 4 LEU E O 1
ATOM 12063 N N . LYS E 1 5 ? 15.31100 -46.72400 -43.26700 1.000 63.11000 5 LYS E N 1
ATOM 12064 C CA . LYS E 1 5 ? 16.09800 -46.93500 -44.50900 1.000 60.72000 5 LYS E CA 1
ATOM 12065 C C . LYS E 1 5 ? 17.52600 -46.44300 -44.25800 1.000 57.66000 5 LYS E C 1
ATOM 12066 O O . LYS E 1 5 ? 17.74000 -45.23400 -44.15600 1.000 58.71000 5 LYS E O 1
ATOM 12072 N N . LEU E 1 6 ? 18.46000 -47.36800 -44.11200 1.000 56.80000 6 LEU E N 1
ATOM 12073 C CA . LEU E 1 6 ? 19.88700 -47.05400 -43.89800 1.000 60.20000 6 LEU E CA 1
ATOM 12074 C C . LEU E 1 6 ? 20.65000 -47.42800 -45.16900 1.000 60.00000 6 LEU E C 1
ATOM 12075 O O . LEU E 1 6 ? 20.64800 -48.61200 -45.54800 1.000 57.57000 6 LEU E O 1
ATOM 12080 N N . MET E 1 7 ? 21.23900 -46.43100 -45.82100 1.000 62.29000 7 MET E N 1
ATOM 12081 C CA . MET E 1 7 ? 22.27000 -46.61400 -46.86300 1.000 60.24000 7 MET E CA 1
ATOM 12082 C C . MET E 1 7 ? 23.63300 -46.66700 -46.17100 1.000 63.08000 7 MET E C 1
ATOM 12083 O O . MET E 1 7 ? 23.98100 -45.67700 -45.49900 1.000 68.43000 7 MET E O 1
ATOM 12088 N N . THR E 1 8 ? 24.32800 -47.80700 -46.26500 1.000 62.32000 8 THR E N 1
ATOM 12089 C CA . THR E 1 8 ? 25.72000 -48.01500 -45.77500 1.000 56.21000 8 THR E CA 1
ATOM 12090 C C . THR E 1 8 ? 26.68300 -47.98800 -46.96300 1.000 53.52000 8 THR E C 1
ATOM 12091 O O . THR E 1 8 ? 26.58700 -48.89600 -47.79600 1.000 56.61000 8 THR E O 1
ATOM 12095 N N . ILE E 1 9 ? 27.57100 -46.99600 -47.03200 1.000 52.97000 9 ILE E N 1
ATOM 12096 C CA . ILE E 1 9 ? 28.43000 -46.71900 -48.22700 1.000 55.84000 9 ILE E CA 1
ATOM 12097 C C . ILE E 1 9 ? 29.88000 -47.11700 -47.91200 1.000 58.06000 9 ILE E C 1
ATOM 12098 O O . ILE E 1 9 ? 30.44100 -46.61500 -46.92600 1.000 72.17000 9 ILE E O 1
ATOM 12103 N N . VAL E 1 10 ? 30.46000 -48.00000 -48.72500 1.000 60.14000 10 VAL E N 1
ATOM 12104 C CA . VAL E 1 10 ? 31.81000 -48.60400 -48.50200 1.000 60.56000 10 VAL E CA 1
ATOM 12105 C C . VAL E 1 10 ? 32.60400 -48.50500 -49.81200 1.000 61.30000 10 VAL E C 1
ATOM 12106 O O . VAL E 1 10 ? 32.09800 -47.85600 -50.75900 1.000 63.03000 10 VAL E O 1
ATOM 12110 N N . GLY E 1 11 ? 33.78900 -49.12000 -49.88100 1.000 60.81000 11 GLY E N 1
ATOM 12111 C CA . GLY E 1 11 ? 34.64900 -49.01600 -51.07800 1.000 68.12000 11 GLY E CA 1
ATOM 12112 C C . GLY E 1 11 ? 35.91500 -49.86200 -51.02400 1.000 70.71000 11 GLY E C 1
ATOM 12113 O O . GLY E 1 11 ? 36.36000 -50.30200 -52.11200 1.000 73.11000 11 GLY E O 1
ATOM 12114 N N . THR E 1 12 ? 36.52300 -50.02200 -49.84400 1.000 68.46000 12 THR E N 1
ATOM 12115 C CA . THR E 1 12 ? 37.78200 -50.78700 -49.65100 1.000 69.01000 12 THR E CA 1
ATOM 12116 C C . THR E 1 12 ? 37.48900 -52.01300 -48.78600 1.000 68.36000 12 THR E C 1
ATOM 12117 O O . THR E 1 12 ? 36.49300 -51.99500 -48.05800 1.000 67.44000 12 THR E O 1
ATOM 12121 N N . ARG E 1 13 ? 38.33100 -53.03600 -48.88200 1.000 74.07000 13 ARG E N 1
ATOM 12122 C CA . ARG E 1 13 ? 38.12400 -54.35100 -48.22600 1.000 81.70000 13 ARG E CA 1
ATOM 12123 C C . ARG E 1 13 ? 38.09800 -54.17400 -46.70700 1.000 79.90000 13 ARG E C 1
ATOM 12124 O O . ARG E 1 13 ? 37.14000 -54.58700 -46.05800 1.000 85.56000 13 ARG E O 1
ATOM 12132 N N . PRO E 1 14 ? 39.11100 -53.51800 -46.09100 1.000 77.08000 14 PRO E N 1
ATOM 12133 C CA . PRO E 1 14 ? 39.18000 -53.38300 -44.63200 1.000 74.35000 14 PRO E CA 1
ATOM 12134 C C . PRO E 1 14 ? 37.99100 -52.62000 -44.02700 1.000 72.04000 14 PRO E C 1
ATOM 12135 O O . PRO E 1 14 ? 37.47400 -53.05800 -43.01600 1.000 66.84000 14 PRO E O 1
ATOM 12139 N N . GLU E 1 15 ? 37.62500 -51.48900 -44.64200 1.000 68.15000 15 GLU E N 1
ATOM 12140 C CA . GLU E 1 15 ? 36.30000 -50.83800 -44.48700 1.000 67.92000 15 GLU E CA 1
ATOM 12141 C C . GLU E 1 15 ? 35.26200 -51.92000 -44.18400 1.000 64.42000 15 GLU E C 1
ATOM 12142 O O . GLU E 1 15 ? 34.71200 -51.92300 -43.06500 1.000 66.92000 15 GLU E O 1
ATOM 12148 N N . ILE E 1 16 ? 35.05100 -52.83100 -45.13700 1.000 61.24000 16 ILE E N 1
ATOM 12149 C CA . ILE E 1 16 ? 33.95800 -53.84900 -45.10200 1.000 59.50000 16 ILE E CA 1
ATOM 12150 C C . ILE E 1 16 ? 34.19300 -54.77600 -43.91300 1.000 53.96000 16 ILE E C 1
ATOM 12151 O O . ILE E 1 16 ? 33.25800 -54.97300 -43.11600 1.000 51.48000 16 ILE E O 1
ATOM 12156 N N . ILE E 1 17 ? 35.40500 -55.29600 -43.78900 1.000 52.22000 17 ILE E N 1
ATOM 12157 C CA . ILE E 1 17 ? 35.74700 -56.32000 -42.76600 1.000 60.35000 17 ILE E CA 1
ATOM 12158 C C . ILE E 1 17 ? 35.24700 -55.83600 -41.39800 1.000 57.99000 17 ILE E C 1
ATOM 12159 O O . ILE E 1 17 ? 34.71500 -56.66000 -40.63500 1.000 52.62000 17 ILE E O 1
ATOM 12164 N N . ARG E 1 18 ? 35.34900 -54.53400 -41.13800 1.000 58.34000 18 ARG E N 1
ATOM 12165 C CA . ARG E 1 18 ? 35.08200 -53.91800 -39.81200 1.000 59.45000 18 ARG E CA 1
ATOM 12166 C C . ARG E 1 18 ? 33.58100 -53.69200 -39.66800 1.000 53.91000 18 ARG E C 1
ATOM 12167 O O . ARG E 1 18 ? 33.03400 -53.88900 -38.55700 1.000 53.08000 18 ARG E O 1
ATOM 12175 N N . LEU E 1 19 ? 32.94300 -53.33700 -40.77100 1.000 51.16000 19 LEU E N 1
ATOM 12176 C CA . LEU E 1 19 ? 31.47300 -53.26600 -40.86900 1.000 54.90000 19 LEU E CA 1
ATOM 12177 C C . LEU E 1 19 ? 30.88400 -54.67800 -40.99000 1.000 58.98000 19 LEU E C 1
ATOM 12178 O O . LEU E 1 19 ? 29.67500 -54.81800 -40.73300 1.000 65.86000 19 LEU E O 1
ATOM 12183 N N . SER E 1 20 ? 31.69700 -55.68400 -41.34400 1.000 55.29000 20 SER E N 1
ATOM 12184 C CA . SER E 1 20 ? 31.25700 -57.09000 -41.55900 1.000 51.51000 20 SER E CA 1
ATOM 12185 C C . SER E 1 20 ? 30.11300 -57.44900 -40.59900 1.000 55.34000 20 SER E C 1
ATOM 12186 O O . SER E 1 20 ? 29.00000 -57.72600 -41.09100 1.000 65.75000 20 SER E O 1
ATOM 12189 N N . SER E 1 21 ? 30.37600 -57.46900 -39.28900 1.000 53.56000 21 SER E N 1
ATOM 12190 C CA . SER E 1 21 ? 29.39400 -57.85200 -38.23700 1.000 55.54000 21 SER E CA 1
ATOM 12191 C C . SER E 1 21 ? 28.27200 -56.80600 -38.15600 1.000 56.04000 21 SER E C 1
ATOM 12192 O O . SER E 1 21 ? 27.11600 -57.18100 -37.86200 1.000 56.05000 21 SER E O 1
ATOM 12195 N N . THR E 1 22 ? 28.61900 -55.54400 -38.41000 1.000 58.05000 22 THR E N 1
ATOM 12196 C CA . THR E 1 22 ? 27.77300 -54.33200 -38.21300 1.000 56.56000 22 THR E CA 1
ATOM 12197 C C . THR E 1 22 ? 26.66800 -54.27500 -39.27200 1.000 55.06000 22 THR E C 1
ATOM 12198 O O . THR E 1 22 ? 25.53300 -53.91100 -38.93700 1.000 48.28000 22 THR E O 1
ATOM 12202 N N . ILE E 1 23 ? 27.03900 -54.56700 -40.51800 1.000 59.29000 23 ILE E N 1
ATOM 12203 C CA . ILE E 1 23 ? 26.14800 -54.66900 -41.70900 1.000 57.25000 23 ILE E CA 1
ATOM 12204 C C . ILE E 1 23 ? 25.10700 -55.76000 -41.45300 1.000 56.59000 23 ILE E C 1
ATOM 12205 O O . ILE E 1 23 ? 23.91100 -55.47800 -41.62700 1.000 57.82000 23 ILE E O 1
ATOM 12210 N N . LYS E 1 24 ? 25.56500 -56.94900 -41.04900 1.000 57.53000 24 LYS E N 1
ATOM 12211 C CA . LYS E 1 24 ? 24.71800 -58.12400 -40.72300 1.000 60.93000 24 LYS E CA 1
ATOM 12212 C C . LYS E 1 24 ? 23.55200 -57.67200 -39.84700 1.000 63.01000 24 LYS E C 1
ATOM 12213 O O . LYS E 1 24 ? 22.39400 -58.03700 -40.16200 1.000 70.00000 24 LYS E O 1
ATOM 12219 N N . ALA E 1 25 ? 23.84700 -56.90800 -38.79500 1.000 62.03000 25 ALA E N 1
ATOM 12220 C CA . ALA E 1 25 ? 22.86400 -56.48400 -37.77400 1.000 66.36000 25 ALA E CA 1
ATOM 12221 C C . ALA E 1 25 ? 21.94200 -55.40900 -38.36100 1.000 71.42000 25 ALA E C 1
ATOM 12222 O O . ALA E 1 25 ? 20.77300 -55.36000 -37.96900 1.000 75.66000 25 ALA E O 1
ATOM 12224 N N . CYS E 1 26 ? 22.43900 -54.58500 -39.28300 1.000 78.29000 26 CYS E N 1
ATOM 12225 C CA . CYS E 1 26 ? 21.63800 -53.51800 -39.94000 1.000 78.02000 26 CYS E CA 1
ATOM 12226 C C . CYS E 1 26 ? 20.64200 -54.16700 -40.90900 1.000 73.66000 26 CYS E C 1
ATOM 12227 O O . CYS E 1 26 ? 19.52900 -53.63800 -41.02600 1.000 73.23000 26 CYS E O 1
ATOM 12230 N N . ASP E 1 27 ? 21.00200 -55.30600 -41.51400 1.000 72.58000 27 ASP E N 1
ATOM 12231 C CA . ASP E 1 27 ? 20.08500 -56.12900 -42.35500 1.000 76.51000 27 ASP E CA 1
ATOM 12232 C C . ASP E 1 27 ? 18.96600 -56.69600 -41.48700 1.000 73.88000 27 ASP E C 1
ATOM 12233 O O . ASP E 1 27 ? 17.80500 -56.75900 -41.97800 1.000 76.89000 27 ASP E O 1
ATOM 12238 N N . GLN E 1 28 ? 19.32200 -57.14200 -40.27900 1.000 67.14000 28 GLN E N 1
ATOM 12239 C CA . GLN E 1 28 ? 18.39000 -57.79500 -39.32900 1.000 70.24000 28 GLN E CA 1
ATOM 12240 C C . GLN E 1 28 ? 17.29700 -56.79600 -38.95400 1.000 65.34000 28 GLN E C 1
ATOM 12241 O O . GLN E 1 28 ? 16.11000 -57.11600 -39.16100 1.000 74.58000 28 GLN E O 1
ATOM 12247 N N . TYR E 1 29 ? 17.69200 -55.62800 -38.44400 1.000 60.10000 29 TYR E N 1
ATOM 12248 C CA . TYR E 1 29 ? 16.80700 -54.70000 -37.68600 1.000 59.40000 29 TYR E CA 1
ATOM 12249 C C . TYR E 1 29 ? 16.39700 -53.49600 -38.55400 1.000 56.80000 29 TYR E C 1
ATOM 12250 O O . TYR E 1 29 ? 15.43000 -52.84300 -38.15300 1.000 52.39000 29 TYR E O 1
ATOM 12259 N N . PHE E 1 30 ? 17.05900 -53.24600 -39.70000 1.000 55.45000 30 PHE E N 1
ATOM 12260 C CA . PHE E 1 30 ? 16.75200 -52.12000 -40.62400 1.000 59.10000 30 PHE E CA 1
ATOM 12261 C C . PHE E 1 30 ? 16.51100 -52.61100 -42.05800 1.000 61.18000 30 PHE E C 1
ATOM 12262 O O . PHE E 1 30 ? 16.43100 -53.82600 -42.31500 1.000 66.78000 30 PHE E O 1
ATOM 12270 N N . ASN E 1 31 ? 16.41800 -51.63800 -42.96700 1.000 66.35000 31 ASN E N 1
ATOM 12271 C CA . ASN E 1 31 ? 16.14300 -51.76800 -44.42000 1.000 71.22000 31 ASN E CA 1
ATOM 12272 C C . ASN E 1 31 ? 17.43100 -51.39200 -45.16700 1.000 67.75000 31 ASN E C 1
ATOM 12273 O O . ASN E 1 31 ? 17.41000 -50.43700 -45.97600 1.000 71.30000 31 ASN E O 1
ATOM 12278 N N . GLN E 1 32 ? 18.52900 -52.08100 -44.86600 1.000 64.55000 32 GLN E N 1
ATOM 12279 C CA . GLN E 1 32 ? 19.90000 -51.61400 -45.21400 1.000 73.02000 32 GLN E CA 1
ATOM 12280 C C . GLN E 1 32 ? 20.13600 -51.74500 -46.72500 1.000 69.86000 32 GLN E C 1
ATOM 12281 O O . GLN E 1 32 ? 20.22500 -52.87700 -47.21800 1.000 76.37000 32 GLN E O 1
ATOM 12287 N N . ILE E 1 33 ? 20.29000 -50.61800 -47.41600 1.000 65.61000 33 ILE E N 1
ATOM 12288 C CA . ILE E 1 33 ? 20.80400 -50.57000 -48.81500 1.000 67.53000 33 ILE E CA 1
ATOM 12289 C C . ILE E 1 33 ? 22.32800 -50.37400 -48.76100 1.000 64.97000 33 ILE E C 1
ATOM 12290 O O . ILE E 1 33 ? 22.78800 -49.30200 -48.31000 1.000 62.30000 33 ILE E O 1
ATOM 12295 N N . LEU E 1 34 ? 23.07700 -51.39900 -49.17000 1.000 60.18000 34 LEU E N 1
ATOM 12296 C CA . LEU E 1 34 ? 24.55800 -51.45400 -49.08200 1.000 55.81000 34 LEU E CA 1
ATOM 12297 C C . LEU E 1 34 ? 25.17400 -50.98900 -50.40600 1.000 50.37000 34 LEU E C 1
ATOM 12298 O O . LEU E 1 34 ? 25.35500 -51.81400 -51.29600 1.000 51.97000 34 LEU E O 1
ATOM 12303 N N . VAL E 1 35 ? 25.55200 -49.72700 -50.50600 1.000 46.66000 35 VAL E N 1
ATOM 12304 C CA . VAL E 1 35 ? 26.19500 -49.18700 -51.73400 1.000 50.71000 35 VAL E CA 1
ATOM 12305 C C . VAL E 1 35 ? 27.71300 -49.41000 -51.65700 1.000 53.50000 35 VAL E C 1
ATOM 12306 O O . VAL E 1 35 ? 28.27100 -49.28200 -50.56900 1.000 54.12000 35 VAL E O 1
ATOM 12310 N N . HIS E 1 36 ? 28.33400 -49.73800 -52.79200 1.000 58.26000 36 HIS E N 1
ATOM 12311 C CA . HIS E 1 36 ? 29.80500 -49.80900 -53.01900 1.000 64.20000 36 HIS E CA 1
ATOM 12312 C C . HIS E 1 36 ? 30.20200 -48.72300 -54.03900 1.000 74.39000 36 HIS E C 1
ATOM 12313 O O . HIS E 1 36 ? 29.41200 -48.49300 -54.97700 1.000 87.70000 36 HIS E O 1
ATOM 12320 N N . THR E 1 37 ? 31.36100 -48.06900 -53.88100 1.000 77.20000 37 THR E N 1
ATOM 12321 C CA . THR E 1 37 ? 31.81600 -46.97300 -54.78700 1.000 79.95000 37 THR E CA 1
ATOM 12322 C C . THR E 1 37 ? 32.59500 -47.54100 -55.97100 1.000 86.61000 37 THR E C 1
ATOM 12323 O O . THR E 1 37 ? 32.89200 -46.76400 -56.89500 1.000 89.72000 37 THR E O 1
ATOM 12327 N N . GLY E 1 38 ? 32.94300 -48.82700 -55.92000 1.000 94.34000 38 GLY E N 1
ATOM 12328 C CA . GLY E 1 38 ? 33.78700 -49.49700 -56.92800 1.000 107.15000 38 GLY E CA 1
ATOM 12329 C C . GLY E 1 38 ? 32.96400 -50.29800 -57.92600 1.000 114.80000 38 GLY E C 1
ATOM 12330 O O . GLY E 1 38 ? 31.75400 -49.98500 -58.10300 1.000 112.65000 38 GLY E O 1
ATOM 12331 N N . GLN E 1 39 ? 33.59600 -51.30900 -58.53800 1.000 108.68000 39 GLN E N 1
ATOM 12332 C CA . GLN E 1 39 ? 33.02900 -52.14200 -59.63100 1.000 107.36000 39 GLN E CA 1
ATOM 12333 C C . GLN E 1 39 ? 32.80500 -53.57500 -59.12900 1.000 104.86000 39 GLN E C 1
ATOM 12334 O O . GLN E 1 39 ? 33.53700 -54.00600 -58.21700 1.000 107.22000 39 GLN E O 1
ATOM 12340 N N . ASN E 1 40 ? 31.82200 -54.27200 -59.71000 1.000 113.37000 40 ASN E N 1
ATOM 12341 C CA . ASN E 1 40 ? 31.54400 -55.72300 -59.50900 1.000 124.53000 40 ASN E CA 1
ATOM 12342 C C . ASN E 1 40 ? 32.03600 -56.50700 -60.73200 1.000 136.03000 40 ASN E C 1
ATOM 12343 O O . ASN E 1 40 ? 32.00700 -57.75700 -60.68400 1.000 126.00000 40 ASN E O 1
ATOM 12348 N N . TYR E 1 41 ? 32.44800 -55.80100 -61.79300 1.000 152.42000 41 TYR E N 1
ATOM 12349 C CA . TYR E 1 41 ? 32.68500 -56.37500 -63.14300 1.000 149.68000 41 TYR E CA 1
ATOM 12350 C C . TYR E 1 41 ? 34.18800 -56.63600 -63.33200 1.000 148.64000 41 TYR E C 1
ATOM 12351 O O . TYR E 1 41 ? 34.71600 -56.37100 -64.42400 1.000 160.52000 41 TYR E O 1
ATOM 12360 N N . ASP E 1 42 ? 34.85000 -57.11500 -62.26900 1.000 139.55000 42 ASP E N 1
ATOM 12361 C CA . ASP E 1 42 ? 35.92100 -58.15200 -62.31700 1.000 139.07000 42 ASP E CA 1
ATOM 12362 C C . ASP E 1 42 ? 35.71700 -59.10200 -61.12600 1.000 139.24000 42 ASP E C 1
ATOM 12363 O O . ASP E 1 42 ? 36.62300 -59.92300 -60.83600 1.000 113.40000 42 ASP E O 1
ATOM 12368 N N . TYR E 1 43 ? 34.51300 -59.05200 -60.54400 1.000 152.24000 43 TYR E N 1
ATOM 12369 C CA . TYR E 1 43 ? 34.19100 -59.38200 -59.13000 1.000 162.05000 43 TYR E CA 1
ATOM 12370 C C . TYR E 1 43 ? 33.18700 -60.54400 -59.10200 1.000 155.16000 43 TYR E C 1
ATOM 12371 O O . TYR E 1 43 ? 32.35500 -60.61600 -58.17700 1.000 159.43000 43 TYR E O 1
ATOM 12380 N N . THR E 1 44 ? 33.22800 -61.40100 -60.12300 1.000 142.46000 44 THR E N 1
ATOM 12381 C CA . THR E 1 44 ? 32.55900 -62.72800 -60.13800 1.000 142.98000 44 THR E CA 1
ATOM 12382 C C . THR E 1 44 ? 33.63200 -63.80800 -59.91000 1.000 151.76000 44 THR E C 1
ATOM 12383 O O . THR E 1 44 ? 33.25200 -64.96600 -59.64000 1.000 146.47000 44 THR E O 1
ATOM 12387 N N . LEU E 1 45 ? 34.92000 -63.43100 -59.98100 1.000 158.44000 45 LEU E N 1
ATOM 12388 C CA . LEU E 1 45 ? 36.06500 -64.21900 -59.43700 1.000 160.93000 45 LEU E CA 1
ATOM 12389 C C . LEU E 1 45 ? 36.23900 -63.88900 -57.94300 1.000 162.11000 45 LEU E C 1
ATOM 12390 O O . LEU E 1 45 ? 36.38700 -64.84000 -57.15100 1.000 150.29000 45 LEU E O 1
ATOM 12395 N N . ASN E 1 46 ? 36.19900 -62.59600 -57.57700 1.000 167.76000 46 ASN E N 1
ATOM 12396 C CA . ASN E 1 46 ? 36.47600 -62.08300 -56.20100 1.000 154.26000 46 ASN E CA 1
ATOM 12397 C C . ASN E 1 46 ? 35.16300 -61.91200 -55.41700 1.000 142.66000 46 ASN E C 1
ATOM 12398 O O . ASN E 1 46 ? 35.16700 -61.15400 -54.43000 1.000 123.72000 46 ASN E O 1
ATOM 12403 N N . GLN E 1 47 ? 34.08200 -62.57600 -55.84300 1.000 148.53000 47 GLN E N 1
ATOM 12404 C CA . GLN E 1 47 ? 32.76000 -62.54300 -55.15500 1.000 147.33000 47 GLN E CA 1
ATOM 12405 C C . GLN E 1 47 ? 32.85600 -63.44000 -53.91600 1.000 144.60000 47 GLN E C 1
ATOM 12406 O O . GLN E 1 47 ? 32.30400 -63.04300 -52.87600 1.000 135.73000 47 GLN E O 1
ATOM 12412 N N . ILE E 1 48 ? 33.57700 -64.57000 -54.02000 1.000 157.17000 48 ILE E N 1
ATOM 12413 C CA . ILE E 1 48 ? 33.82000 -65.53600 -52.90100 1.000 162.13000 48 ILE E CA 1
ATOM 12414 C C . ILE E 1 48 ? 34.42200 -64.76900 -51.71600 1.000 161.18000 48 ILE E C 1
ATOM 12415 O O . ILE E 1 48 ? 33.78100 -64.74600 -50.64600 1.000 162.18000 48 ILE E O 1
ATOM 12420 N N . PHE E 1 49 ? 35.57800 -64.12900 -51.92400 1.000 152.15000 49 PHE E N 1
ATOM 12421 C CA . PHE E 1 49 ? 36.36300 -63.39800 -50.89300 1.000 155.97000 49 PHE E CA 1
ATOM 12422 C C . PHE E 1 49 ? 35.41000 -62.69200 -49.90400 1.000 138.57000 49 PHE E C 1
ATOM 12423 O O . PHE E 1 49 ? 35.59400 -62.87500 -48.67800 1.000 121.61000 49 PHE E O 1
ATOM 12431 N N . PHE E 1 50 ? 34.42000 -61.93500 -50.41500 1.000 128.59000 50 PHE E N 1
ATOM 12432 C CA . PHE E 1 50 ? 33.53500 -61.01700 -49.63500 1.000 118.29000 50 PHE E CA 1
ATOM 12433 C C . PHE E 1 50 ? 32.06300 -61.41900 -49.80500 1.000 109.43000 50 PHE E C 1
ATOM 12434 O O . PHE E 1 50 ? 31.16800 -60.53400 -49.84300 1.000 79.62000 50 PHE E O 1
ATOM 12442 N N . ASP E 1 51 ? 31.85200 -62.73000 -49.95600 1.000 124.83000 51 ASP E N 1
ATOM 12443 C CA . ASP E 1 51 ? 30.67100 -63.49700 -49.47800 1.000 135.73000 51 ASP E CA 1
ATOM 12444 C C . ASP E 1 51 ? 31.16400 -64.42000 -48.35600 1.000 122.96000 51 ASP E C 1
ATOM 12445 O O . ASP E 1 51 ? 30.51200 -64.45800 -47.30600 1.000 120.74000 51 ASP E O 1
ATOM 12450 N N . ASP E 1 52 ? 32.30600 -65.09100 -48.57500 1.000 118.31000 52 ASP E N 1
ATOM 12451 C CA . ASP E 1 52 ? 33.01500 -65.96300 -47.59100 1.000 135.27000 52 ASP E CA 1
ATOM 12452 C C . ASP E 1 52 ? 33.13700 -65.26100 -46.22900 1.000 126.91000 52 ASP E C 1
ATOM 12453 O O . ASP E 1 52 ? 33.34400 -65.95100 -45.21200 1.000 118.50000 52 ASP E O 1
ATOM 12458 N N . LEU E 1 53 ? 33.00900 -63.94000 -46.20200 1.000 121.52000 53 LEU E N 1
ATOM 12459 C CA . LEU E 1 53 ? 32.83400 -63.15600 -44.95200 1.000 113.52000 53 LEU E CA 1
ATOM 12460 C C . LEU E 1 53 ? 31.46200 -63.49000 -44.33700 1.000 104.68000 53 LEU E C 1
ATOM 12461 O O . LEU E 1 53 ? 31.12500 -62.90200 -43.30100 1.000 91.53000 53 LEU E O 1
ATOM 12466 N N . GLU E 1 54 ? 30.71900 -64.42300 -44.94800 1.000 108.78000 54 GLU E N 1
ATOM 12467 C CA . GLU E 1 54 ? 29.29800 -64.74700 -44.63600 1.000 112.81000 54 GLU E CA 1
ATOM 12468 C C . GLU E 1 54 ? 28.44900 -63.47200 -44.74300 1.000 109.47000 54 GLU E C 1
ATOM 12469 O O . GLU E 1 54 ? 27.65500 -63.22300 -43.82800 1.000 118.45000 54 GLU E O 1
ATOM 12475 N N . LEU E 1 55 ? 28.59600 -62.71000 -45.83300 1.000 101.99000 55 LEU E N 1
ATOM 12476 C CA . LEU E 1 55 ? 27.93200 -61.38800 -46.02800 1.000 96.68000 55 LEU E CA 1
ATOM 12477 C C . LEU E 1 55 ? 27.16500 -61.38400 -47.34900 1.000 85.02000 55 LEU E C 1
ATOM 12478 O O . LEU E 1 55 ? 27.76100 -61.80300 -48.36000 1.000 86.66000 55 LEU E O 1
ATOM 12483 N N . ARG E 1 56 ? 25.93600 -60.85500 -47.35500 1.000 74.45000 56 ARG E N 1
ATOM 12484 C CA . ARG E 1 56 ? 25.18500 -60.56900 -48.61100 1.000 77.99000 56 ARG E CA 1
ATOM 12485 C C . ARG E 1 56 ? 26.00500 -59.57100 -49.43400 1.000 76.55000 56 ARG E C 1
ATOM 12486 O O . ARG E 1 56 ? 26.70700 -58.75900 -48.80600 1.000 76.78000 56 ARG E O 1
ATOM 12494 N N . GLN E 1 57 ? 25.93000 -59.64800 -50.77200 1.000 77.43000 57 GLN E N 1
ATOM 12495 C CA . GLN E 1 57 ? 26.57500 -58.69400 -51.72900 1.000 79.26000 57 GLN E CA 1
ATOM 12496 C C . GLN E 1 57 ? 25.84900 -57.33700 -51.68800 1.000 71.99000 57 GLN E C 1
ATOM 12497 O O . GLN E 1 57 ? 24.69600 -57.23400 -51.26800 1.000 58.83000 57 GLN E O 1
ATOM 12503 N N . PRO E 1 58 ? 26.51000 -56.23000 -52.10100 1.000 69.09000 58 PRO E N 1
ATOM 12504 C CA . PRO E 1 58 ? 25.85800 -54.91500 -52.15200 1.000 73.87000 58 PRO E CA 1
ATOM 12505 C C . PRO E 1 58 ? 24.72700 -54.78000 -53.19300 1.000 77.65000 58 PRO E C 1
ATOM 12506 O O . PRO E 1 58 ? 24.81400 -55.39400 -54.23300 1.000 85.37000 58 PRO E O 1
ATOM 12510 N N . ASP E 1 59 ? 23.74100 -53.91700 -52.91200 1.000 76.91000 59 ASP E N 1
ATOM 12511 C CA . ASP E 1 59 ? 22.51700 -53.70400 -53.73400 1.000 73.06000 59 ASP E CA 1
ATOM 12512 C C . ASP E 1 59 ? 22.80200 -52.73600 -54.88600 1.000 68.15000 59 ASP E C 1
ATOM 12513 O O . ASP E 1 59 ? 21.84400 -52.39100 -55.60600 1.000 72.33000 59 ASP E O 1
ATOM 12518 N N . HIS E 1 60 ? 24.03400 -52.24200 -55.00800 1.000 61.64000 60 HIS E N 1
ATOM 12519 C CA . HIS E 1 60 ? 24.36600 -51.05000 -55.83500 1.000 65.08000 60 HIS E CA 1
ATOM 12520 C C . HIS E 1 60 ? 25.89100 -50.90700 -55.91400 1.000 66.56000 60 HIS E C 1
ATOM 12521 O O . HIS E 1 60 ? 26.51700 -50.81200 -54.84000 1.000 70.79000 60 HIS E O 1
ATOM 12526 N N . TYR E 1 61 ? 26.45400 -50.94000 -57.12900 1.000 65.07000 61 TYR E N 1
ATOM 12527 C CA . TYR E 1 61 ? 27.90100 -50.77100 -57.42500 1.000 64.09000 61 TYR E CA 1
ATOM 12528 C C . TYR E 1 61 ? 28.05400 -49.49500 -58.24000 1.000 70.86000 61 TYR E C 1
ATOM 12529 O O . TYR E 1 61 ? 27.57200 -49.48400 -59.37800 1.000 84.32000 61 TYR E O 1
ATOM 12538 N N . LEU E 1 62 ? 28.63600 -48.44100 -57.66200 1.000 74.50000 62 LEU E N 1
ATOM 12539 C CA . LEU E 1 62 ? 28.58000 -47.07200 -58.24700 1.000 71.45000 62 LEU E CA 1
ATOM 12540 C C . LEU E 1 62 ? 29.60500 -46.94800 -59.37800 1.000 70.71000 62 LEU E C 1
ATOM 12541 O O . LEU E 1 62 ? 29.55800 -45.93300 -60.09200 1.000 66.09000 62 LEU E O 1
ATOM 12546 N N . GLU E 1 63 ? 30.46900 -47.95700 -59.54700 1.000 73.80000 63 GLU E N 1
ATOM 12547 C CA . GLU E 1 63 ? 31.53200 -47.99800 -60.58800 1.000 84.44000 63 GLU E CA 1
ATOM 12548 C C . GLU E 1 63 ? 32.14200 -46.60300 -60.75900 1.000 82.00000 63 GLU E C 1
ATOM 12549 O O . GLU E 1 63 ? 32.41700 -46.23500 -61.91500 1.000 85.22000 63 GLU E O 1
ATOM 12555 N N . ALA E 1 64 ? 32.32700 -45.86100 -59.65300 1.000 80.26000 64 ALA E N 1
ATOM 12556 C CA . ALA E 1 64 ? 33.12000 -44.60700 -59.58800 1.000 72.86000 64 ALA E CA 1
ATOM 12557 C C . ALA E 1 64 ? 34.56700 -44.97300 -59.89000 1.000 65.83000 64 ALA E C 1
ATOM 12558 O O . ALA E 1 64 ? 34.82700 -46.19300 -60.01900 1.000 65.71000 64 ALA E O 1
ATOM 12560 N N . VAL E 1 65 ? 35.44500 -43.97300 -60.01200 1.000 57.14000 65 VAL E N 1
ATOM 12561 C CA . VAL E 1 65 ? 36.88700 -44.13000 -60.37800 1.000 62.89000 65 VAL E CA 1
ATOM 12562 C C . VAL E 1 65 ? 37.06300 -43.51800 -61.75700 1.000 68.92000 65 VAL E C 1
ATOM 12563 O O . VAL E 1 65 ? 36.10300 -43.59000 -62.54400 1.000 68.26000 65 VAL E O 1
ATOM 12567 N N . GLY E 1 66 ? 38.26700 -43.01100 -62.03500 1.000 78.48000 66 GLY E N 1
ATOM 12568 C CA . GLY E 1 66 ? 38.61700 -42.29200 -63.27300 1.000 84.22000 66 GLY E CA 1
ATOM 12569 C C . GLY E 1 66 ? 40.10900 -42.03600 -63.36400 1.000 86.76000 66 GLY E C 1
ATOM 12570 O O . GLY E 1 66 ? 40.81200 -42.28900 -62.36700 1.000 79.78000 66 GLY E O 1
ATOM 12571 N N . SER E 1 67 ? 40.56700 -41.55500 -64.52100 1.000 93.06000 67 SER E N 1
ATOM 12572 C CA . SER E 1 67 ? 41.97900 -41.20100 -64.81500 1.000 97.00000 67 SER E CA 1
ATOM 12573 C C . SER E 1 67 ? 42.78600 -41.05800 -63.51400 1.000 98.53000 67 SER E C 1
ATOM 12574 O O . SER E 1 67 ? 43.54800 -41.99100 -63.17800 1.000 93.58000 67 SER E O 1
ATOM 12577 N N . ASN E 1 68 ? 42.59900 -39.94300 -62.80000 1.000 103.01000 68 ASN E N 1
ATOM 12578 C CA . ASN E 1 68 ? 43.47100 -39.49600 -61.67800 1.000 99.43000 68 ASN E CA 1
ATOM 12579 C C . ASN E 1 68 ? 42.65800 -39.47500 -60.38000 1.000 95.13000 68 ASN E C 1
ATOM 12580 O O . ASN E 1 68 ? 41.42900 -39.24100 -60.45800 1.000 82.63000 68 ASN E O 1
ATOM 12585 N N . LEU E 1 69 ? 43.32400 -39.72600 -59.24500 1.000 95.67000 69 LEU E N 1
ATOM 12586 C CA . LEU E 1 69 ? 42.85800 -39.34400 -57.87900 1.000 97.26000 69 LEU E CA 1
ATOM 12587 C C . LEU E 1 69 ? 42.45200 -37.86100 -57.91600 1.000 89.38000 69 LEU E C 1
ATOM 12588 O O . LEU E 1 69 ? 43.32500 -37.00300 -57.71300 1.000 86.46000 69 LEU E O 1
ATOM 12593 N N . GLY E 1 70 ? 41.18000 -37.57900 -58.21000 1.000 78.18000 70 GLY E N 1
ATOM 12594 C CA . GLY E 1 70 ? 40.66900 -36.23000 -58.50600 1.000 76.00000 70 GLY E CA 1
ATOM 12595 C C . GLY E 1 70 ? 39.35800 -36.33200 -59.24700 1.000 81.98000 70 GLY E C 1
ATOM 12596 O O . GLY E 1 70 ? 38.31300 -36.04400 -58.63400 1.000 79.52000 70 GLY E O 1
ATOM 12597 N N . GLU E 1 71 ? 39.41400 -36.78500 -60.50600 1.000 95.10000 71 GLU E N 1
ATOM 12598 C CA . GLU E 1 71 ? 38.24600 -37.32600 -61.26100 1.000 96.44000 71 GLU E CA 1
ATOM 12599 C C . GLU E 1 71 ? 37.52100 -38.29600 -60.32900 1.000 82.66000 71 GLU E C 1
ATOM 12600 O O . GLU E 1 71 ? 36.30400 -38.12400 -60.13300 1.000 76.90000 71 GLU E O 1
ATOM 12606 N N . THR E 1 72 ? 38.28500 -39.20300 -59.70900 1.000 73.59000 72 THR E N 1
ATOM 12607 C CA . THR E 1 72 ? 37.78100 -40.35300 -58.91300 1.000 70.97000 72 THR E CA 1
ATOM 12608 C C . THR E 1 72 ? 37.11200 -39.82500 -57.63600 1.000 71.26000 72 THR E C 1
ATOM 12609 O O . THR E 1 72 ? 36.00600 -40.32600 -57.31300 1.000 64.94000 72 THR E O 1
ATOM 12613 N N . MET E 1 73 ? 37.69400 -38.81600 -56.97300 1.000 76.21000 73 MET E N 1
ATOM 12614 C CA . MET E 1 73 ? 37.03300 -38.12200 -55.82800 1.000 82.67000 73 MET E CA 1
ATOM 12615 C C . MET E 1 73 ? 35.74400 -37.47700 -56.34700 1.000 81.64000 73 MET E C 1
ATOM 12616 O O . MET E 1 73 ? 34.64400 -37.83000 -55.83500 1.000 80.15000 73 MET E O 1
ATOM 12621 N N . GLY E 1 74 ? 35.88700 -36.62300 -57.37000 1.000 78.91000 74 GLY E N 1
ATOM 12622 C CA . GLY E 1 74 ? 34.78400 -35.92500 -58.05700 1.000 78.33000 74 GLY E CA 1
ATOM 12623 C C . GLY E 1 74 ? 33.57800 -36.82700 -58.23400 1.000 77.67000 74 GLY E C 1
ATOM 12624 O O . GLY E 1 74 ? 32.48400 -36.48900 -57.70900 1.000 66.53000 74 GLY E O 1
ATOM 12625 N N . ASN E 1 75 ? 33.78600 -37.96000 -58.91000 1.000 80.20000 75 ASN E N 1
ATOM 12626 C CA . ASN E 1 75 ? 32.76600 -39.02100 -59.11600 1.000 81.35000 75 ASN E CA 1
ATOM 12627 C C . ASN E 1 75 ? 32.09700 -39.33100 -57.78100 1.000 74.09000 75 ASN E C 1
ATOM 12628 O O . ASN E 1 75 ? 30.86100 -39.15700 -57.67400 1.000 72.89000 75 ASN E O 1
ATOM 12633 N N . ILE E 1 76 ? 32.88200 -39.78000 -56.80500 1.000 62.04000 76 ILE E N 1
ATOM 12634 C CA . ILE E 1 76 ? 32.33000 -40.42000 -55.58500 1.000 62.96000 76 ILE E CA 1
ATOM 12635 C C . ILE E 1 76 ? 31.35300 -39.44100 -54.93700 1.000 61.02000 76 ILE E C 1
ATOM 12636 O O . ILE E 1 76 ? 30.39400 -39.90800 -54.30000 1.000 52.60000 76 ILE E O 1
ATOM 12641 N N . ILE E 1 77 ? 31.54800 -38.13800 -55.15100 1.000 65.60000 77 ILE E N 1
ATOM 12642 C CA . ILE E 1 77 ? 30.62200 -37.08400 -54.63200 1.000 69.76000 77 ILE E CA 1
ATOM 12643 C C . ILE E 1 77 ? 29.31000 -37.12200 -55.41800 1.000 72.53000 77 ILE E C 1
ATOM 12644 O O . ILE E 1 77 ? 28.24500 -37.20000 -54.76700 1.000 66.58000 77 ILE E O 1
ATOM 12649 N N . ALA E 1 78 ? 29.39800 -37.08300 -56.75200 1.000 75.46000 78 ALA E N 1
ATOM 12650 C CA . ALA E 1 78 ? 28.25200 -36.98600 -57.68900 1.000 73.67000 78 ALA E CA 1
ATOM 12651 C C . ALA E 1 78 ? 27.46600 -38.30000 -57.70400 1.000 69.39000 78 ALA E C 1
ATOM 12652 O O . ALA E 1 78 ? 26.21900 -38.24000 -57.60100 1.000 64.80000 78 ALA E O 1
ATOM 12654 N N . LYS E 1 79 ? 28.17500 -39.43000 -57.82900 1.000 67.48000 79 LYS E N 1
ATOM 12655 C CA . LYS E 1 79 ? 27.59800 -40.79300 -58.01300 1.000 75.59000 79 LYS E CA 1
ATOM 12656 C C . LYS E 1 79 ? 26.86800 -41.21200 -56.73700 1.000 78.23000 79 LYS E C 1
ATOM 12657 O O . LYS E 1 79 ? 25.95300 -42.05800 -56.81600 1.000 86.93000 79 LYS E O 1
ATOM 12663 N N . THR E 1 80 ? 27.32900 -40.68600 -55.60500 1.000 75.20000 80 THR E N 1
ATOM 12664 C CA . THR E 1 80 ? 26.71400 -40.82900 -54.26700 1.000 68.80000 80 THR E CA 1
ATOM 12665 C C . THR E 1 80 ? 25.50600 -39.90000 -54.15300 1.000 64.66000 80 THR E C 1
ATOM 12666 O O . THR E 1 80 ? 24.42800 -40.34900 -53.70600 1.000 53.39000 80 THR E O 1
ATOM 12670 N N . TYR E 1 81 ? 25.71200 -38.63500 -54.50800 1.000 64.25000 81 TYR E N 1
ATOM 12671 C CA . TYR E 1 81 ? 24.66000 -37.60200 -54.54200 1.000 63.94000 81 TYR E CA 1
ATOM 12672 C C . TYR E 1 81 ? 23.44200 -38.17400 -55.25400 1.000 69.67000 81 TYR E C 1
ATOM 12673 O O . TYR E 1 81 ? 22.31200 -37.98500 -54.77100 1.000 72.71000 81 TYR E O 1
ATOM 12682 N N . ASP E 1 82 ? 23.68500 -38.86100 -56.37100 1.000 74.42000 82 ASP E N 1
ATOM 12683 C CA . ASP E 1 82 ? 22.63000 -39.47900 -57.21200 1.000 77.21000 82 ASP E CA 1
ATOM 12684 C C . ASP E 1 82 ? 21.97300 -40.61200 -56.41800 1.000 70.53000 82 ASP E C 1
ATOM 12685 O O . ASP E 1 82 ? 20.78400 -40.46500 -56.06900 1.000 67.82000 82 ASP E O 1
ATOM 12690 N N . VAL E 1 83 ? 22.72100 -41.66600 -56.08500 1.000 67.31000 83 VAL E N 1
ATOM 12691 C CA . VAL E 1 83 ? 22.16200 -42.88500 -55.41800 1.000 74.94000 83 VAL E CA 1
ATOM 12692 C C . VAL E 1 83 ? 21.45100 -42.47800 -54.11300 1.000 74.43000 83 VAL E C 1
ATOM 12693 O O . VAL E 1 83 ? 20.50500 -43.20700 -53.69400 1.000 64.17000 83 VAL E O 1
ATOM 12697 N N . LEU E 1 84 ? 21.87500 -41.36000 -53.50400 1.000 75.49000 84 LEU E N 1
ATOM 12698 C CA . LEU E 1 84 ? 21.22900 -40.76400 -52.30100 1.000 75.53000 84 LEU E CA 1
ATOM 12699 C C . LEU E 1 84 ? 19.89900 -40.11700 -52.71200 1.000 74.01000 84 LEU E C 1
ATOM 12700 O O . LEU E 1 84 ? 18.92200 -40.22300 -51.93700 1.000 79.38000 84 LEU E O 1
ATOM 12705 N N . LEU E 1 85 ? 19.84700 -39.46400 -53.87200 1.000 70.17000 85 LEU E N 1
ATOM 12706 C CA . LEU E 1 85 ? 18.58700 -38.84900 -54.36400 1.000 74.07000 85 LEU E CA 1
ATOM 12707 C C . LEU E 1 85 ? 17.57400 -39.95700 -54.64300 1.000 79.65000 85 LEU E C 1
ATOM 12708 O O . LEU E 1 85 ? 16.42300 -39.81000 -54.21100 1.000 80.86000 85 LEU E O 1
ATOM 12713 N N . ARG E 1 86 ? 18.00600 -41.03600 -55.30300 1.000 83.36000 86 ARG E N 1
ATOM 12714 C CA . ARG E 1 86 ? 17.10500 -42.09500 -55.82200 1.000 85.62000 86 ARG E CA 1
ATOM 12715 C C . ARG E 1 86 ? 16.41200 -42.78800 -54.65000 1.000 80.10000 86 ARG E C 1
ATOM 12716 O O . ARG E 1 86 ? 15.17000 -42.82000 -54.63200 1.000 83.61000 86 ARG E O 1
ATOM 12724 N N . GLU E 1 87 ? 17.19600 -43.30800 -53.70900 1.000 75.38000 87 GLU E N 1
ATOM 12725 C CA . GLU E 1 87 ? 16.71200 -44.21200 -52.63600 1.000 75.56000 87 GLU E CA 1
ATOM 12726 C C . GLU E 1 87 ? 16.19300 -43.37200 -51.45800 1.000 77.10000 87 GLU E C 1
ATOM 12727 O O . GLU E 1 87 ? 15.39200 -43.90900 -50.66100 1.000 80.95000 87 GLU E O 1
ATOM 12733 N N . GLN E 1 88 ? 16.59700 -42.09800 -51.37800 1.000 78.78000 88 GLN E N 1
ATOM 12734 C CA . GLN E 1 88 ? 16.15500 -41.12500 -50.33800 1.000 78.04000 88 GLN E CA 1
ATOM 12735 C C . GLN E 1 88 ? 16.15200 -41.80800 -48.97300 1.000 70.90000 88 GLN E C 1
ATOM 12736 O O . GLN E 1 88 ? 15.09500 -42.00600 -48.37900 1.000 59.77000 88 GLN E O 1
ATOM 12742 N N . PRO E 1 89 ? 17.33700 -42.18800 -48.43600 1.000 69.24000 89 PRO E N 1
ATOM 12743 C CA . PRO E 1 89 ? 17.42000 -43.01200 -47.23700 1.000 65.85000 89 PRO E CA 1
ATOM 12744 C C . PRO E 1 89 ? 17.29700 -42.14200 -45.99300 1.000 62.20000 89 PRO E C 1
ATOM 12745 O O . PRO E 1 89 ? 17.53600 -40.97400 -46.08800 1.000 66.79000 89 PRO E O 1
ATOM 12749 N N . ASP E 1 90 ? 16.98700 -42.75900 -44.86600 1.000 62.88000 90 ASP E N 1
ATOM 12750 C CA . ASP E 1 90 ? 16.70700 -42.06100 -43.59200 1.000 63.10000 90 ASP E CA 1
ATOM 12751 C C . ASP E 1 90 ? 18.03300 -41.66300 -42.92700 1.000 59.52000 90 ASP E C 1
ATOM 12752 O O . ASP E 1 90 ? 18.01300 -40.66500 -42.17200 1.000 66.75000 90 ASP E O 1
ATOM 12757 N N . ALA E 1 91 ? 19.14100 -42.36700 -43.21700 1.000 52.40000 91 ALA E N 1
ATOM 12758 C CA . ALA E 1 91 ? 20.46400 -42.12900 -42.57900 1.000 52.31000 91 ALA E CA 1
ATOM 12759 C C . ALA E 1 91 ? 21.59500 -42.82500 -43.33900 1.000 48.38000 91 ALA E C 1
ATOM 12760 O O . ALA E 1 91 ? 21.40800 -43.96400 -43.75600 1.000 47.65000 91 ALA E O 1
ATOM 12762 N N . LEU E 1 92 ? 22.75900 -42.17500 -43.40600 1.000 48.74000 92 LEU E N 1
ATOM 12763 C CA . LEU E 1 92 ? 23.98900 -42.69100 -44.05600 1.000 49.29000 92 LEU E CA 1
ATOM 12764 C C . LEU E 1 92 ? 24.93900 -43.22900 -42.97800 1.000 51.11000 92 LEU E C 1
ATOM 12765 O O . LEU E 1 92 ? 25.24800 -42.46800 -42.04300 1.000 52.98000 92 LEU E O 1
ATOM 12770 N N . LEU E 1 93 ? 25.37500 -44.48600 -43.11100 1.000 51.34000 93 LEU E N 1
ATOM 12771 C CA . LEU E 1 93 ? 26.37000 -45.14700 -42.22200 1.000 56.24000 93 LEU E CA 1
ATOM 12772 C C . LEU E 1 93 ? 27.70300 -45.28400 -42.97700 1.000 59.33000 93 LEU E C 1
ATOM 12773 O O . LEU E 1 93 ? 27.70200 -45.83100 -44.08500 1.000 66.02000 93 LEU E O 1
ATOM 12778 N N . ILE E 1 94 ? 28.79600 -44.82600 -42.36900 1.000 59.31000 94 ILE E N 1
ATOM 12779 C CA . ILE E 1 94 ? 30.11900 -44.62200 -43.01400 1.000 59.60000 94 ILE E CA 1
ATOM 12780 C C . ILE E 1 94 ? 31.22800 -45.05000 -42.04600 1.000 61.51000 94 ILE E C 1
ATOM 12781 O O . ILE E 1 94 ? 31.14900 -44.69400 -40.85700 1.000 65.12000 94 ILE E O 1
ATOM 12786 N N . LEU E 1 95 ? 32.23300 -45.77400 -42.54100 1.000 64.24000 95 LEU E N 1
ATOM 12787 C CA . LEU E 1 95 ? 33.41200 -46.22100 -41.74600 1.000 66.93000 95 LEU E CA 1
ATOM 12788 C C . LEU E 1 95 ? 34.65600 -45.49200 -42.25600 1.000 61.85000 95 LEU E C 1
ATOM 12789 O O . LEU E 1 95 ? 34.88800 -45.49900 -43.47500 1.000 68.37000 95 LEU E O 1
ATOM 12794 N N . GLY E 1 96 ? 35.40600 -44.87400 -41.35300 1.000 56.09000 96 GLY E N 1
ATOM 12795 C CA . GLY E 1 96 ? 36.83000 -44.55900 -41.55500 1.000 58.84000 96 GLY E CA 1
ATOM 12796 C C . GLY E 1 96 ? 37.05000 -43.31800 -42.39600 1.000 59.15000 96 GLY E C 1
ATOM 12797 O O . GLY E 1 96 ? 36.22600 -42.37700 -42.30100 1.000 52.91000 96 GLY E O 1
ATOM 12798 N N . ASP E 1 97 ? 38.12200 -43.33800 -43.19700 1.000 62.67000 97 ASP E N 1
ATOM 12799 C CA . ASP E 1 97 ? 38.79200 -42.14300 -43.77800 1.000 69.26000 97 ASP E CA 1
ATOM 12800 C C . ASP E 1 97 ? 39.23300 -42.43500 -45.21200 1.000 66.31000 97 ASP E C 1
ATOM 12801 O O . ASP E 1 97 ? 40.27700 -41.90000 -45.63600 1.000 65.37000 97 ASP E O 1
ATOM 12806 N N . THR E 1 98 ? 38.48600 -43.28200 -45.91400 1.000 67.34000 98 THR E N 1
ATOM 12807 C CA . THR E 1 98 ? 38.67700 -43.56400 -47.35600 1.000 65.53000 98 THR E CA 1
ATOM 12808 C C . THR E 1 98 ? 38.05500 -42.42500 -48.14600 1.000 68.35000 98 THR E C 1
ATOM 12809 O O . THR E 1 98 ? 37.38100 -41.58300 -47.51800 1.000 70.30000 98 THR E O 1
ATOM 12813 N N . ASN E 1 99 ? 38.26100 -42.43300 -49.46400 1.000 69.91000 99 ASN E N 1
ATOM 12814 C CA . ASN E 1 99 ? 37.61600 -41.50200 -50.42500 1.000 66.56000 99 ASN E CA 1
ATOM 12815 C C . ASN E 1 99 ? 36.11600 -41.82300 -50.49600 1.000 63.97000 99 ASN E C 1
ATOM 12816 O O . ASN E 1 99 ? 35.34900 -40.90000 -50.75600 1.000 68.19000 99 ASN E O 1
ATOM 12821 N N . SER E 1 100 ? 35.70800 -43.06000 -50.18900 1.000 63.31000 100 SER E N 1
ATOM 12822 C CA . SER E 1 100 ? 34.28300 -43.49700 -50.14400 1.000 66.53000 100 SER E CA 1
ATOM 12823 C C . SER E 1 100 ? 33.48000 -42.57500 -49.22800 1.000 68.01000 100 SER E C 1
ATOM 12824 O O . SER E 1 100 ? 32.28300 -42.37900 -49.48500 1.000 71.07000 100 SER E O 1
ATOM 12827 N N . CYS E 1 101 ? 34.12300 -42.04800 -48.19100 1.000 69.58000 101 CYS E N 1
ATOM 12828 C CA . CYS E 1 101 ? 33.46100 -41.39000 -47.04400 1.000 73.22000 101 CYS E CA 1
ATOM 12829 C C . CYS E 1 101 ? 33.21500 -39.90500 -47.34300 1.000 71.75000 101 CYS E C 1
ATOM 12830 O O . CYS E 1 101 ? 32.54100 -39.25500 -46.53400 1.000 79.05000 101 CYS E O 1
ATOM 12833 N N . LEU E 1 102 ? 33.67900 -39.39700 -48.48500 1.000 69.13000 102 LEU E N 1
ATOM 12834 C CA . LEU E 1 102 ? 33.27200 -38.05600 -48.99300 1.000 71.32000 102 LEU E CA 1
ATOM 12835 C C . LEU E 1 102 ? 31.77300 -38.07700 -49.31600 1.000 65.07000 102 LEU E C 1
ATOM 12836 O O . LEU E 1 102 ? 31.17300 -36.98000 -49.44200 1.000 58.96000 102 LEU E O 1
ATOM 12841 N N . ALA E 1 103 ? 31.21000 -39.27800 -49.48400 1.000 57.62000 103 ALA E N 1
ATOM 12842 C CA . ALA E 1 103 ? 29.75500 -39.53900 -49.57600 1.000 64.88000 103 ALA E CA 1
ATOM 12843 C C . ALA E 1 103 ? 28.99200 -38.65700 -48.57500 1.000 65.53000 103 ALA E C 1
ATOM 12844 O O . ALA E 1 103 ? 27.88700 -38.15500 -48.92100 1.000 64.48000 103 ALA E O 1
ATOM 12846 N N . ALA E 1 104 ? 29.56500 -38.49800 -47.37800 1.000 62.56000 104 ALA E N 1
ATOM 12847 C CA . ALA E 1 104 ? 29.09000 -37.61400 -46.29300 1.000 60.64000 104 ALA E CA 1
ATOM 12848 C C . ALA E 1 104 ? 28.81600 -36.20100 -46.83600 1.000 60.00000 104 ALA E C 1
ATOM 12849 O O . ALA E 1 104 ? 27.74200 -35.66400 -46.50200 1.000 63.23000 104 ALA E O 1
ATOM 12851 N N . VAL E 1 105 ? 29.72800 -35.62800 -47.64200 1.000 54.86000 105 VAL E N 1
ATOM 12852 C CA . VAL E 1 105 ? 29.57900 -34.25000 -48.21200 1.000 54.07000 105 VAL E CA 1
ATOM 12853 C C . VAL E 1 105 ? 28.23400 -34.18000 -48.93300 1.000 55.99000 105 VAL E C 1
ATOM 12854 O O . VAL E 1 105 ? 27.54100 -33.14700 -48.79200 1.000 56.36000 105 VAL E O 1
ATOM 12858 N N . SER E 1 106 ? 27.89100 -35.23100 -49.67900 1.000 55.77000 106 SER E N 1
ATOM 12859 C CA . SER E 1 106 ? 26.66100 -35.29100 -50.50300 1.000 59.93000 106 SER E CA 1
ATOM 12860 C C . SER E 1 106 ? 25.45100 -35.46100 -49.58200 1.000 56.60000 106 SER E C 1
ATOM 12861 O O . SER E 1 106 ? 24.62900 -34.53100 -49.52800 1.000 58.70000 106 SER E O 1
ATOM 12864 N N . ALA E 1 107 ? 25.39100 -36.55600 -48.82100 1.000 54.51000 107 ALA E N 1
ATOM 12865 C CA . ALA E 1 107 ? 24.34200 -36.81500 -47.79900 1.000 55.70000 107 ALA E CA 1
ATOM 12866 C C . ALA E 1 107 ? 24.05500 -35.54300 -47.00000 1.000 52.08000 107 ALA E C 1
ATOM 12867 O O . ALA E 1 107 ? 22.87300 -35.27600 -46.70800 1.000 46.27000 107 ALA E O 1
ATOM 12869 N N . LYS E 1 108 ? 25.11200 -34.81300 -46.64200 1.000 56.49000 108 LYS E N 1
ATOM 12870 C CA . LYS E 1 108 ? 25.04000 -33.57900 -45.82300 1.000 59.46000 108 LYS E CA 1
ATOM 12871 C C . LYS E 1 108 ? 24.25400 -32.50700 -46.58700 1.000 59.71000 108 LYS E C 1
ATOM 12872 O O . LYS E 1 108 ? 23.26100 -32.01900 -46.02300 1.000 63.90000 108 LYS E O 1
ATOM 12878 N N . ARG E 1 109 ? 24.64100 -32.17800 -47.82700 1.000 62.78000 109 ARG E N 1
ATOM 12879 C CA . ARG E 1 109 ? 23.92100 -31.15900 -48.65200 1.000 67.42000 109 ARG E CA 1
ATOM 12880 C C . ARG E 1 109 ? 22.46800 -31.58300 -48.81500 1.000 61.35000 109 ARG E C 1
ATOM 12881 O O . ARG E 1 109 ? 21.63500 -30.69200 -49.05800 1.000 62.84000 109 ARG E O 1
ATOM 12889 N N . LEU E 1 110 ? 22.20900 -32.89400 -48.70900 1.000 56.68000 110 LEU E N 1
ATOM 12890 C CA . LEU E 1 110 ? 20.87200 -33.52300 -48.85800 1.000 57.14000 110 LEU E CA 1
ATOM 12891 C C . LEU E 1 110 ? 20.21000 -33.72700 -47.50000 1.000 55.46000 110 LEU E C 1
ATOM 12892 O O . LEU E 1 110 ? 19.18700 -34.40800 -47.46900 1.000 59.43000 110 LEU E O 1
ATOM 12897 N N . LYS E 1 111 ? 20.79500 -33.22200 -46.42000 1.000 55.40000 111 LYS E N 1
ATOM 12898 C CA . LYS E 1 111 ? 20.11300 -33.14700 -45.10300 1.000 59.35000 111 LYS E CA 1
ATOM 12899 C C . LYS E 1 111 ? 19.68200 -34.55200 -44.64900 1.000 59.55000 111 LYS E C 1
ATOM 12900 O O . LYS E 1 111 ? 18.60200 -34.66800 -43.98500 1.000 57.93000 111 LYS E O 1
ATOM 12906 N N . ILE E 1 112 ? 20.47100 -35.57300 -45.00800 1.000 54.53000 112 ILE E N 1
ATOM 12907 C CA . ILE E 1 112 ? 20.40300 -36.94200 -44.42600 1.000 53.82000 112 ILE E CA 1
ATOM 12908 C C . ILE E 1 112 ? 21.38400 -37.00500 -43.26700 1.000 58.74000 112 ILE E C 1
ATOM 12909 O O . ILE E 1 112 ? 22.54600 -36.61700 -43.40400 1.000 70.21000 112 ILE E O 1
ATOM 12914 N N . PRO E 1 113 ? 20.92500 -37.41100 -42.07000 1.000 57.31000 113 PRO E N 1
ATOM 12915 C CA . PRO E 1 113 ? 21.83700 -37.69000 -40.96400 1.000 59.63000 113 PRO E CA 1
ATOM 12916 C C . PRO E 1 113 ? 22.97400 -38.65000 -41.35800 1.000 63.08000 113 PRO E C 1
ATOM 12917 O O . PRO E 1 113 ? 22.70300 -39.66400 -42.00000 1.000 62.69000 113 PRO E O 1
ATOM 12921 N N . VAL E 1 114 ? 24.21300 -38.30200 -40.97500 1.000 62.65000 114 VAL E N 1
ATOM 12922 C CA . VAL E 1 114 ? 25.46100 -39.07100 -41.28200 1.000 59.37000 114 VAL E CA 1
ATOM 12923 C C . VAL E 1 114 ? 26.07000 -39.61300 -39.97900 1.000 55.94000 114 VAL E C 1
ATOM 12924 O O . VAL E 1 114 ? 26.25600 -38.83300 -39.03000 1.000 52.90000 114 VAL E O 1
ATOM 12928 N N . PHE E 1 115 ? 26.39800 -40.90500 -39.97200 1.000 53.38000 115 PHE E N 1
ATOM 12929 C CA . PHE E 1 115 ? 26.87700 -41.68300 -38.80700 1.000 50.39000 115 PHE E CA 1
ATOM 12930 C C . PHE E 1 115 ? 28.25400 -42.26000 -39.14600 1.000 53.41000 115 PHE E C 1
ATOM 12931 O O . PHE E 1 115 ? 28.29400 -43.21500 -39.90700 1.000 58.20000 115 PHE E O 1
ATOM 12939 N N . HIS E 1 116 ? 29.33700 -41.68800 -38.61100 1.000 60.02000 116 HIS E N 1
ATOM 12940 C CA . HIS E 1 116 ? 30.74800 -41.98100 -39.00900 1.000 60.77000 116 HIS E CA 1
ATOM 12941 C C . HIS E 1 116 ? 31.46200 -42.79500 -37.91400 1.000 60.03000 116 HIS E C 1
ATOM 12942 O O . HIS E 1 116 ? 31.90500 -42.19600 -36.91300 1.000 60.24000 116 HIS E O 1
ATOM 12949 N N . MET E 1 117 ? 31.56400 -44.11300 -38.10700 1.000 60.96000 117 MET E N 1
ATOM 12950 C CA . MET E 1 117 ? 32.35300 -45.03400 -37.24500 1.000 62.90000 117 MET E CA 1
ATOM 12951 C C . MET E 1 117 ? 33.84500 -44.75400 -37.45100 1.000 64.90000 117 MET E C 1
ATOM 12952 O O . MET E 1 117 ? 34.19100 -44.30800 -38.55500 1.000 70.13000 117 MET E O 1
ATOM 12957 N N . GLU E 1 118 ? 34.67600 -45.03000 -36.43100 1.000 64.30000 118 GLU E N 1
ATOM 12958 C CA . GLU E 1 118 ? 36.15600 -44.81500 -36.41600 1.000 65.68000 118 GLU E CA 1
ATOM 12959 C C . GLU E 1 118 ? 36.45700 -43.31100 -36.50900 1.000 68.30000 118 GLU E C 1
ATOM 12960 O O . GLU E 1 118 ? 37.41400 -42.90200 -37.24300 1.000 70.44000 118 GLU E O 1
ATOM 12966 N N . ALA E 1 119 ? 35.66500 -42.51400 -35.79500 1.000 69.25000 119 ALA E N 1
ATOM 12967 C CA . ALA E 1 119 ? 35.81700 -41.04800 -35.69200 1.000 67.92000 119 ALA E CA 1
ATOM 12968 C C . ALA E 1 119 ? 37.08300 -40.75000 -34.90300 1.000 62.61000 119 ALA E C 1
ATOM 12969 O O . ALA E 1 119 ? 37.66100 -41.70900 -34.34000 1.000 68.76000 119 ALA E O 1
ATOM 12971 N N . GLY E 1 120 ? 37.50200 -39.48400 -34.91700 1.000 60.27000 120 GLY E N 1
ATOM 12972 C CA . GLY E 1 120 ? 38.56500 -38.91800 -34.06100 1.000 63.18000 120 GLY E CA 1
ATOM 12973 C C . GLY E 1 120 ? 39.90000 -39.62800 -34.22200 1.000 61.44000 120 GLY E C 1
ATOM 12974 O O . GLY E 1 120 ? 40.60800 -39.77500 -33.20800 1.000 54.12000 120 GLY E O 1
ATOM 12975 N N . ASN E 1 121 ? 40.24600 -40.02100 -35.45300 1.000 64.61000 121 ASN E N 1
ATOM 12976 C CA . ASN E 1 121 ? 41.34000 -40.98100 -35.76000 1.000 64.17000 121 ASN E CA 1
ATOM 12977 C C . ASN E 1 121 ? 42.59900 -40.19900 -36.13300 1.000 57.09000 121 ASN E C 1
ATOM 12978 O O . ASN E 1 121 ? 42.64800 -39.67500 -37.25400 1.000 55.73000 121 ASN E O 1
ATOM 12983 N N . ARG E 1 122 ? 43.55000 -40.07800 -35.21000 1.000 52.36000 122 ARG E N 1
ATOM 12984 C CA . ARG E 1 122 ? 44.61500 -39.04500 -35.28600 1.000 54.11000 122 ARG E CA 1
ATOM 12985 C C . ARG E 1 122 ? 45.95800 -39.68100 -34.94800 1.000 56.96000 122 ARG E C 1
ATOM 12986 O O . ARG E 1 122 ? 46.07100 -40.34500 -33.87900 1.000 61.52000 122 ARG E O 1
ATOM 12994 N N . CYS E 1 123 ? 46.91000 -39.50800 -35.86100 1.000 54.50000 123 CYS E N 1
ATOM 12995 C CA . CYS E 1 123 ? 48.32400 -39.89900 -35.71300 1.000 51.86000 123 CYS E CA 1
ATOM 12996 C C . CYS E 1 123 ? 49.17200 -38.63800 -35.69100 1.000 51.53000 123 CYS E C 1
ATOM 12997 O O . CYS E 1 123 ? 50.38700 -38.76900 -35.48600 1.000 57.07000 123 CYS E O 1
ATOM 13000 N N . PHE E 1 124 ? 48.54400 -37.48300 -35.93900 1.000 54.48000 124 PHE E N 1
ATOM 13001 C CA . PHE E 1 124 ? 49.16200 -36.12800 -35.88200 1.000 59.28000 124 PHE E CA 1
ATOM 13002 C C . PHE E 1 124 ? 50.45300 -36.05000 -36.70500 1.000 58.30000 124 PHE E C 1
ATOM 13003 O O . PHE E 1 124 ? 51.47500 -35.62900 -36.13500 1.000 54.55000 124 PHE E O 1
ATOM 13011 N N . ASP E 1 125 ? 50.40100 -36.42700 -37.98600 1.000 60.23000 125 ASP E N 1
ATOM 13012 C CA . ASP E 1 125 ? 51.52800 -36.30800 -38.95200 1.000 66.24000 125 ASP E CA 1
ATOM 13013 C C . ASP E 1 125 ? 50.93000 -35.96800 -40.32300 1.000 73.83000 125 ASP E C 1
ATOM 13014 O O . ASP E 1 125 ? 50.70800 -36.89100 -41.11200 1.000 82.91000 125 ASP E O 1
ATOM 13019 N N . GLN E 1 126 ? 50.68000 -34.68600 -40.59000 1.000 80.49000 126 GLN E N 1
ATOM 13020 C CA . GLN E 1 126 ? 49.91000 -34.22100 -41.77700 1.000 87.56000 126 GLN E CA 1
ATOM 13021 C C . GLN E 1 126 ? 50.51000 -34.80600 -43.07700 1.000 84.23000 126 GLN E C 1
ATOM 13022 O O . GLN E 1 126 ? 49.74200 -34.91100 -44.09400 1.000 84.07000 126 GLN E O 1
ATOM 13028 N N . ASN E 1 127 ? 51.79200 -35.21500 -43.05300 1.000 71.72000 127 ASN E N 1
ATOM 13029 C CA . ASN E 1 127 ? 52.50200 -35.85500 -44.20000 1.000 69.58000 127 ASN E CA 1
ATOM 13030 C C . ASN E 1 127 ? 51.85300 -37.20200 -44.55200 1.000 66.94000 127 ASN E C 1
ATOM 13031 O O . ASN E 1 127 ? 52.00700 -37.64300 -45.70200 1.000 62.99000 127 ASN E O 1
ATOM 13035 N N . VAL E 1 128 ? 51.17400 -37.82900 -43.58700 1.000 70.43000 128 VAL E N 1
ATOM 13036 C CA . VAL E 1 128 ? 50.32500 -39.05100 -43.77200 1.000 74.87000 128 VAL E CA 1
ATOM 13037 C C . VAL E 1 128 ? 49.08700 -38.68200 -44.60000 1.000 74.83000 128 VAL E C 1
ATOM 13038 O O . VAL E 1 128 ? 48.38400 -37.71700 -44.29600 1.000 77.23000 128 VAL E O 1
ATOM 13042 N N . PRO E 1 129 ? 48.77900 -39.43600 -45.67800 1.000 73.39000 129 PRO E N 1
ATOM 13043 C CA . PRO E 1 129 ? 47.66100 -39.09400 -46.56100 1.000 77.53000 129 PRO E CA 1
ATOM 13044 C C . PRO E 1 129 ? 46.26300 -39.24500 -45.94000 1.000 77.28000 129 PRO E C 1
ATOM 13045 O O . PRO E 1 129 ? 45.41000 -38.41600 -46.21900 1.000 87.91000 129 PRO E O 1
ATOM 13049 N N . GLU E 1 130 ? 46.04900 -40.28900 -45.13800 1.000 71.50000 130 GLU E N 1
ATOM 13050 C CA . GLU E 1 130 ? 44.72800 -40.60200 -44.53600 1.000 75.25000 130 GLU E CA 1
ATOM 13051 C C . GLU E 1 130 ? 44.21600 -39.36300 -43.80300 1.000 73.51000 130 GLU E C 1
ATOM 13052 O O . GLU E 1 130 ? 43.01400 -39.11100 -43.87900 1.000 81.25000 130 GLU E O 1
ATOM 13058 N N . GLU E 1 131 ? 45.12000 -38.58800 -43.19000 1.000 73.32000 131 GLU E N 1
ATOM 13059 C CA . GLU E 1 131 ? 44.80400 -37.50000 -42.21500 1.000 73.53000 131 GLU E CA 1
ATOM 13060 C C . GLU E 1 131 ? 44.04000 -36.34800 -42.87900 1.000 74.40000 131 GLU E C 1
ATOM 13061 O O . GLU E 1 131 ? 43.40500 -35.57900 -42.13400 1.000 83.45000 131 GLU E O 1
ATOM 13067 N N . ILE E 1 132 ? 44.09900 -36.20900 -44.20400 1.000 73.56000 132 ILE E N 1
ATOM 13068 C CA . ILE E 1 132 ? 43.39200 -35.11100 -44.92900 1.000 70.89000 132 ILE E CA 1
ATOM 13069 C C . ILE E 1 132 ? 41.88900 -35.37300 -44.87700 1.000 62.19000 132 ILE E C 1
ATOM 13070 O O . ILE E 1 132 ? 41.16100 -34.48900 -44.39700 1.000 55.31000 132 ILE E O 1
ATOM 13075 N N . ASN E 1 133 ? 41.45700 -36.54600 -45.34000 1.000 57.36000 133 ASN E N 1
ATOM 13076 C CA . ASN E 1 133 ? 40.03000 -36.95500 -45.32500 1.000 59.12000 133 ASN E CA 1
ATOM 13077 C C . ASN E 1 133 ? 39.54000 -37.06300 -43.88400 1.000 58.01000 133 ASN E C 1
ATOM 13078 O O . ASN E 1 133 ? 38.39900 -36.69700 -43.64600 1.000 62.19000 133 ASN E O 1
ATOM 13083 N N . ARG E 1 134 ? 40.38300 -37.54200 -42.96700 1.000 61.80000 134 ARG E N 1
ATOM 13084 C CA . ARG E 1 134 ? 40.02700 -37.76100 -41.53900 1.000 60.72000 134 ARG E CA 1
ATOM 13085 C C . ARG E 1 134 ? 39.41300 -36.48000 -40.99000 1.000 58.26000 134 ARG E C 1
ATOM 13086 O O . ARG E 1 134 ? 38.26100 -36.54600 -40.54700 1.000 52.90000 134 ARG E O 1
ATOM 13094 N N . LYS E 1 135 ? 40.15500 -35.36800 -41.08000 1.000 61.79000 135 LYS E N 1
ATOM 13095 C CA . LYS E 1 135 ? 39.75900 -34.00500 -40.60900 1.000 67.82000 135 LYS E CA 1
ATOM 13096 C C . LYS E 1 135 ? 38.38000 -33.62500 -41.17700 1.000 63.14000 135 LYS E C 1
ATOM 13097 O O . LYS E 1 135 ? 37.52600 -33.16400 -40.39700 1.000 63.93000 135 LYS E O 1
ATOM 13103 N N . ILE E 1 136 ? 38.18600 -33.80500 -42.48500 1.000 58.33000 136 ILE E N 1
ATOM 13104 C CA . ILE E 1 136 ? 36.98300 -33.36400 -43.24500 1.000 55.76000 136 ILE E CA 1
ATOM 13105 C C . ILE E 1 136 ? 35.76500 -34.15500 -42.75900 1.000 57.44000 136 ILE E C 1
ATOM 13106 O O . ILE E 1 136 ? 34.82100 -33.52600 -42.25500 1.000 62.93000 136 ILE E O 1
ATOM 13111 N N . VAL E 1 137 ? 35.81500 -35.48400 -42.89300 1.000 62.63000 137 VAL E N 1
ATOM 13112 C CA . VAL E 1 137 ? 34.66900 -36.43300 -42.71600 1.000 65.62000 137 VAL E CA 1
ATOM 13113 C C . VAL E 1 137 ? 34.18900 -36.44400 -41.25500 1.000 62.87000 137 VAL E C 1
ATOM 13114 O O . VAL E 1 137 ? 33.03000 -36.81000 -41.04000 1.000 62.27000 137 VAL E O 1
ATOM 13118 N N . ASP E 1 138 ? 35.05500 -36.11700 -40.29300 1.000 62.80000 138 ASP E N 1
ATOM 13119 C CA . ASP E 1 138 ? 34.70700 -36.04100 -38.84700 1.000 65.92000 138 ASP E CA 1
ATOM 13120 C C . ASP E 1 138 ? 33.78600 -34.83200 -38.62200 1.000 66.74000 138 ASP E C 1
ATOM 13121 O O . ASP E 1 138 ? 32.85600 -34.95000 -37.80300 1.000 67.40000 138 ASP E O 1
ATOM 13126 N N . HIS E 1 139 ? 34.02100 -33.72600 -39.34200 1.000 67.64000 139 HIS E N 1
ATOM 13127 C CA . HIS E 1 139 ? 33.45200 -32.37700 -39.05900 1.000 67.91000 139 HIS E CA 1
ATOM 13128 C C . HIS E 1 139 ? 32.19600 -32.13000 -39.88000 1.000 63.48000 139 HIS E C 1
ATOM 13129 O O . HIS E 1 139 ? 31.54900 -31.08300 -39.67900 1.000 65.89000 139 HIS E O 1
ATOM 13136 N N . VAL E 1 140 ? 31.88700 -33.06400 -40.76600 1.000 58.89000 140 VAL E N 1
ATOM 13137 C CA . VAL E 1 140 ? 30.72900 -33.00500 -41.69600 1.000 60.68000 140 VAL E CA 1
ATOM 13138 C C . VAL E 1 140 ? 29.76400 -34.15000 -41.33700 1.000 56.03000 140 VAL E C 1
ATOM 13139 O O . VAL E 1 140 ? 28.60600 -34.10800 -41.75900 1.000 53.58000 140 VAL E O 1
ATOM 13143 N N . SER E 1 141 ? 30.21400 -35.11800 -40.54000 1.000 55.12000 141 SER E N 1
ATOM 13144 C CA . SER E 1 141 ? 29.35100 -36.13200 -39.88200 1.000 57.33000 141 SER E CA 1
ATOM 13145 C C . SER E 1 141 ? 28.49100 -35.46000 -38.79900 1.000 54.90000 141 SER E C 1
ATOM 13146 O O . SER E 1 141 ? 28.93100 -34.43600 -38.23500 1.000 54.91000 141 SER E O 1
ATOM 13149 N N . ASP E 1 142 ? 27.30500 -36.02200 -38.53800 1.000 52.70000 142 ASP E N 1
ATOM 13150 C CA . ASP E 1 142 ? 26.31400 -35.51600 -37.55900 1.000 51.30000 142 ASP E CA 1
ATOM 13151 C C . ASP E 1 142 ? 26.50700 -36.29600 -36.24900 1.000 51.54000 142 ASP E C 1
ATOM 13152 O O . ASP E 1 142 ? 26.64000 -35.64800 -35.19700 1.000 51.84000 142 ASP E O 1
ATOM 13157 N N . VAL E 1 143 ? 26.58500 -37.63200 -36.32400 1.000 53.87000 143 VAL E N 1
ATOM 13158 C CA . VAL E 1 143 ? 26.88600 -38.55100 -35.17800 1.000 53.67000 143 VAL E CA 1
ATOM 13159 C C . VAL E 1 143 ? 28.26300 -39.17600 -35.38700 1.000 54.60000 143 VAL E C 1
ATOM 13160 O O . VAL E 1 143 ? 28.38800 -40.02400 -36.29500 1.000 55.97000 143 VAL E O 1
ATOM 13164 N N . ASN E 1 144 ? 29.22600 -38.84500 -34.52700 1.000 52.42000 144 ASN E N 1
ATOM 13165 C CA . ASN E 1 144 ? 30.60900 -39.38100 -34.59700 1.000 51.03000 144 ASN E CA 1
ATOM 13166 C C . ASN E 1 144 ? 30.75800 -40.52100 -33.58800 1.000 50.30000 144 ASN E C 1
ATOM 13167 O O . ASN E 1 144 ? 30.53000 -40.27700 -32.38900 1.000 53.73000 144 ASN E O 1
ATOM 13172 N N . LEU E 1 145 ? 31.13500 -41.71100 -34.05900 1.000 46.38000 145 LEU E N 1
ATOM 13173 C CA . LEU E 1 145 ? 31.37800 -42.89300 -33.19500 1.000 46.22000 145 LEU E CA 1
ATOM 13174 C C . LEU E 1 145 ? 32.85200 -43.26400 -33.25900 1.000 42.36000 145 LEU E C 1
ATOM 13175 O O . LEU E 1 145 ? 33.26600 -44.08800 -34.07200 1.000 43.20000 145 LEU E O 1
ATOM 13180 N N . PRO E 1 146 ? 33.69300 -42.66000 -32.40000 1.000 42.08000 146 PRO E N 1
ATOM 13181 C CA . PRO E 1 146 ? 35.08400 -43.09600 -32.25800 1.000 43.60000 146 PRO E CA 1
ATOM 13182 C C . PRO E 1 146 ? 35.17200 -44.46900 -31.58000 1.000 44.20000 146 PRO E C 1
ATOM 13183 O O . PRO E 1 146 ? 34.22100 -44.83700 -30.87300 1.000 48.71000 146 PRO E O 1
ATOM 13187 N N . TYR E 1 147 ? 36.27200 -45.19800 -31.79600 1.000 40.76000 147 TYR E N 1
ATOM 13188 C CA . TYR E 1 147 ? 36.51000 -46.50900 -31.14300 1.000 40.58000 147 TYR E CA 1
ATOM 13189 C C . TYR E 1 147 ? 36.86100 -46.31700 -29.66500 1.000 40.46000 147 TYR E C 1
ATOM 13190 O O . TYR E 1 147 ? 36.71200 -47.27000 -28.90200 1.000 40.34000 147 TYR E O 1
ATOM 13199 N N . THR E 1 148 ? 37.39200 -45.15800 -29.28700 1.000 40.40000 148 THR E N 1
ATOM 13200 C CA . THR E 1 148 ? 38.16000 -45.00500 -28.03100 1.000 42.65000 148 THR E CA 1
ATOM 13201 C C . THR E 1 148 ? 37.86900 -43.67200 -27.36500 1.000 43.50000 148 THR E C 1
ATOM 13202 O O . THR E 1 148 ? 37.41400 -42.74300 -28.05900 1.000 42.10000 148 THR E O 1
ATOM 13206 N N . GLU E 1 149 ? 38.21900 -43.58300 -26.08300 1.000 44.71000 149 GLU E N 1
ATOM 13207 C CA . GLU E 1 149 ? 38.05700 -42.37100 -25.24800 1.000 45.14000 149 GLU E CA 1
ATOM 13208 C C . GLU E 1 149 ? 39.15200 -41.36900 -25.61500 1.000 43.64000 149 GLU E C 1
ATOM 13209 O O . GLU E 1 149 ? 38.87700 -40.16900 -25.55800 1.000 49.13000 149 GLU E O 1
ATOM 13215 N N . HIS E 1 150 ? 40.32600 -41.86100 -26.01100 1.000 42.11000 150 HIS E N 1
ATOM 13216 C CA . HIS E 1 150 ? 41.40600 -41.08400 -26.67500 1.000 43.29000 150 HIS E CA 1
ATOM 13217 C C . HIS E 1 150 ? 40.80100 -40.29100 -27.82800 1.000 43.07000 150 HIS E C 1
ATOM 13218 O O . HIS E 1 150 ? 41.12000 -39.10200 -27.96800 1.000 44.79000 150 HIS E O 1
ATOM 13225 N N . SER E 1 151 ? 39.98000 -40.95500 -28.63700 1.000 44.05000 151 SER E N 1
ATOM 13226 C CA . SER E 1 151 ? 39.48400 -40.43100 -29.92800 1.000 48.28000 151 SER E CA 1
ATOM 13227 C C . SER E 1 151 ? 38.25700 -39.55000 -29.67400 1.000 45.22000 151 SER E C 1
ATOM 13228 O O . SER E 1 151 ? 38.10200 -38.55500 -30.39700 1.000 46.08000 151 SER E O 1
ATOM 13231 N N . ARG E 1 152 ? 37.46300 -39.85900 -28.64100 1.000 43.44000 152 ARG E N 1
ATOM 13232 C CA . ARG E 1 152 ? 36.40900 -38.94400 -28.10900 1.000 42.85000 152 ARG E CA 1
ATOM 13233 C C . ARG E 1 152 ? 37.07800 -37.63600 -27.67700 1.000 41.27000 152 ARG E C 1
ATOM 13234 O O . ARG E 1 152 ? 36.58000 -36.54100 -28.03000 1.000 37.33000 152 ARG E O 1
ATOM 13242 N N . ARG E 1 153 ? 38.16100 -37.76700 -26.91900 1.000 40.36000 153 ARG E N 1
ATOM 13243 C CA . ARG E 1 153 ? 38.94400 -36.63300 -26.39900 1.000 43.08000 153 ARG E CA 1
ATOM 13244 C C . ARG E 1 153 ? 39.37800 -35.76900 -27.58400 1.000 46.84000 153 ARG E C 1
ATOM 13245 O O . ARG E 1 153 ? 39.22100 -34.50200 -27.50900 1.000 48.31000 153 ARG E O 1
ATOM 13253 N N . TYR E 1 154 ? 39.94200 -36.39500 -28.61800 1.000 46.22000 154 TYR E N 1
ATOM 13254 C CA . TYR E 1 154 ? 40.54600 -35.64300 -29.74100 1.000 49.81000 154 TYR E CA 1
ATOM 13255 C C . TYR E 1 154 ? 39.42600 -34.81700 -30.36100 1.000 48.01000 154 TYR E C 1
ATOM 13256 O O . TYR E 1 154 ? 39.65100 -33.61300 -30.57100 1.000 59.25000 154 TYR E O 1
ATOM 13265 N N . LEU E 1 155 ? 38.25500 -35.43200 -30.56000 1.000 41.56000 155 LEU E N 1
ATOM 13266 C CA . LEU E 1 155 ? 37.06700 -34.79100 -31.18900 1.000 43.62000 155 LEU E CA 1
ATOM 13267 C C . LEU E 1 155 ? 36.58300 -33.60300 -30.34500 1.000 44.08000 155 LEU E C 1
ATOM 13268 O O . LEU E 1 155 ? 36.23300 -32.56000 -30.93400 1.000 38.27000 155 LEU E O 1
ATOM 13273 N N . LEU E 1 156 ? 36.51100 -33.77600 -29.02200 1.000 48.68000 156 LEU E N 1
ATOM 13274 C CA . LEU E 1 156 ? 36.02400 -32.73600 -28.07700 1.000 56.54000 156 LEU E CA 1
ATOM 13275 C C . LEU E 1 156 ? 36.97700 -31.52200 -28.08100 1.000 66.60000 156 LEU E C 1
ATOM 13276 O O . LEU E 1 156 ? 36.51500 -30.40500 -27.74100 1.000 69.09000 156 LEU E O 1
ATOM 13281 N N . ASP E 1 157 ? 38.24700 -31.70500 -28.46300 1.000 73.48000 157 ASP E N 1
ATOM 13282 C CA . ASP E 1 157 ? 39.25000 -30.60600 -28.49400 1.000 70.99000 157 ASP E CA 1
ATOM 13283 C C . ASP E 1 157 ? 39.11500 -29.81100 -29.80000 1.000 60.57000 157 ASP E C 1
ATOM 13284 O O . ASP E 1 157 ? 39.31700 -28.58400 -29.75200 1.000 57.38000 157 ASP E O 1
ATOM 13289 N N . GLU E 1 158 ? 38.79700 -30.48900 -30.91100 1.000 55.60000 158 GLU E N 1
ATOM 13290 C CA . GLU E 1 158 ? 38.46800 -29.88100 -32.23400 1.000 57.35000 158 GLU E CA 1
ATOM 13291 C C . GLU E 1 158 ? 37.06600 -29.22900 -32.17700 1.000 55.62000 158 GLU E C 1
ATOM 13292 O O . GLU E 1 158 ? 36.62800 -28.62300 -33.19200 1.000 47.43000 158 GLU E O 1
ATOM 13298 N N . GLY E 1 159 ? 36.37200 -29.35300 -31.04500 1.000 51.27000 159 GLY E N 1
ATOM 13299 C CA . GLY E 1 159 ? 35.20000 -28.52500 -30.72100 1.000 49.67000 159 GLY E CA 1
ATOM 13300 C C . GLY E 1 159 ? 33.95200 -29.05800 -31.37300 1.000 49.83000 159 GLY E C 1
ATOM 13301 O O . GLY E 1 159 ? 33.10700 -28.24400 -31.79000 1.000 46.06000 159 GLY E O 1
ATOM 13302 N N . PHE E 1 160 ? 33.83000 -30.38200 -31.43900 1.000 56.60000 160 PHE E N 1
ATOM 13303 C CA . PHE E 1 160 ? 32.64400 -31.07600 -31.99200 1.000 60.01000 160 PHE E CA 1
ATOM 13304 C C . PHE E 1 160 ? 31.59100 -31.21400 -30.89500 1.000 55.65000 160 PHE E C 1
ATOM 13305 O O . PHE E 1 160 ? 31.93800 -31.15400 -29.67600 1.000 56.33000 160 PHE E O 1
ATOM 13313 N N . ASN E 1 161 ? 30.34400 -31.38700 -31.32500 1.000 50.30000 161 ASN E N 1
ATOM 13314 C CA . ASN E 1 161 ? 29.13400 -31.39700 -30.46400 1.000 50.91000 161 ASN E CA 1
ATOM 13315 C C . ASN E 1 161 ? 29.22600 -32.55000 -29.44200 1.000 52.17000 161 ASN E C 1
ATOM 13316 O O . ASN E 1 161 ? 29.03600 -33.74100 -29.85700 1.000 47.08000 161 ASN E O 1
ATOM 13321 N N . LYS E 1 162 ? 29.49400 -32.20600 -28.16700 1.000 49.43000 162 LYS E N 1
ATOM 13322 C CA . LYS E 1 162 ? 29.48500 -33.12300 -26.98800 1.000 51.33000 162 LYS E CA 1
ATOM 13323 C C . LYS E 1 162 ? 28.36500 -34.18200 -27.08000 1.000 54.63000 162 LYS E C 1
ATOM 13324 O O . LYS E 1 162 ? 28.62400 -35.37400 -26.76800 1.000 55.31000 162 LYS E O 1
ATOM 13330 N N . ALA E 1 163 ? 27.14300 -33.74200 -27.39900 1.000 56.27000 163 ALA E N 1
ATOM 13331 C CA . ALA E 1 163 ? 25.88000 -34.51400 -27.31600 1.000 54.19000 163 ALA E CA 1
ATOM 13332 C C . ALA E 1 163 ? 25.89800 -35.66800 -28.31700 1.000 56.87000 163 ALA E C 1
ATOM 13333 O O . ALA E 1 163 ? 25.18900 -36.68000 -28.05500 1.000 60.87000 163 ALA E O 1
ATOM 13335 N N . ASN E 1 164 ? 26.66300 -35.52200 -29.41000 1.000 51.39000 164 ASN E N 1
ATOM 13336 C CA . ASN E 1 164 ? 26.61200 -36.43200 -30.58300 1.000 50.79000 164 ASN E CA 1
ATOM 13337 C C . ASN E 1 164 ? 27.95200 -37.14800 -30.77000 1.000 47.97000 164 ASN E C 1
ATOM 13338 O O . ASN E 1 164 ? 28.38300 -37.32100 -31.92200 1.000 50.76000 164 ASN E O 1
ATOM 13343 N N . ILE E 1 165 ? 28.55800 -37.60100 -29.68300 1.000 45.86000 165 ILE E N 1
ATOM 13344 C CA . ILE E 1 165 ? 29.71800 -38.53000 -29.72100 1.000 46.49000 165 ILE E CA 1
ATOM 13345 C C . ILE E 1 165 ? 29.39100 -39.72500 -28.83800 1.000 49.04000 165 ILE E C 1
ATOM 13346 O O . ILE E 1 165 ? 28.87300 -39.51500 -27.72600 1.000 52.40000 165 ILE E O 1
ATOM 13351 N N . PHE E 1 166 ? 29.68700 -40.92900 -29.31800 1.000 50.77000 166 PHE E N 1
ATOM 13352 C CA . PHE E 1 166 ? 29.62100 -42.17300 -28.51600 1.000 51.45000 166 PHE E CA 1
ATOM 13353 C C . PHE E 1 166 ? 30.87900 -43.02600 -28.78400 1.000 50.52000 166 PHE E C 1
ATOM 13354 O O . PHE E 1 166 ? 31.36700 -43.10900 -29.93700 1.000 48.77000 166 PHE E O 1
ATOM 13362 N N . VAL E 1 167 ? 31.41500 -43.63100 -27.72900 1.000 47.55000 167 VAL E N 1
ATOM 13363 C CA . VAL E 1 167 ? 32.56300 -44.57400 -27.81600 1.000 50.15000 167 VAL E CA 1
ATOM 13364 C C . VAL E 1 167 ? 32.01400 -45.98500 -28.05600 1.000 48.30000 167 VAL E C 1
ATOM 13365 O O . VAL E 1 167 ? 31.53600 -46.62400 -27.09100 1.000 42.90000 167 VAL E O 1
ATOM 13369 N N . THR E 1 168 ? 32.01300 -46.42700 -29.31200 1.000 51.66000 168 THR E N 1
ATOM 13370 C CA . THR E 1 168 ? 31.43200 -47.73400 -29.72600 1.000 56.64000 168 THR E CA 1
ATOM 13371 C C . THR E 1 168 ? 32.37100 -48.84800 -29.22000 1.000 57.13000 168 THR E C 1
ATOM 13372 O O . THR E 1 168 ? 31.87800 -49.87300 -28.72400 1.000 59.08000 168 THR E O 1
ATOM 13375 N N . GLY E 1 169 ? 33.67500 -48.60500 -29.23600 1.000 58.01000 169 GLY E N 1
ATOM 13376 C CA . GLY E 1 169 ? 34.70000 -49.64900 -29.06200 1.000 59.75000 169 GLY E CA 1
ATOM 13377 C C . GLY E 1 169 ? 35.26500 -50.00500 -30.41100 1.000 61.28000 169 GLY E C 1
ATOM 13378 O O . GLY E 1 169 ? 34.70300 -49.51600 -31.41000 1.000 65.58000 169 GLY E O 1
ATOM 13379 N N . SER E 1 170 ? 36.34300 -50.78300 -30.47200 1.000 59.55000 170 SER E N 1
ATOM 13380 C CA . SER E 1 170 ? 36.83700 -51.29900 -31.76600 1.000 58.52000 170 SER E CA 1
ATOM 13381 C C . SER E 1 170 ? 35.89600 -52.39900 -32.20900 1.000 59.26000 170 SER E C 1
ATOM 13382 O O . SER E 1 170 ? 35.47500 -53.22400 -31.38900 1.000 57.67000 170 SER E O 1
ATOM 13385 N N . PRO E 1 171 ? 35.51700 -52.40300 -33.50600 1.000 61.80000 171 PRO E N 1
ATOM 13386 C CA . PRO E 1 171 ? 34.66100 -53.45100 -34.06000 1.000 66.72000 171 PRO E CA 1
ATOM 13387 C C . PRO E 1 171 ? 35.35500 -54.81700 -34.16000 1.000 67.28000 171 PRO E C 1
ATOM 13388 O O . PRO E 1 171 ? 34.65000 -55.78600 -34.34700 1.000 74.20000 171 PRO E O 1
ATOM 13392 N N . MET E 1 172 ? 36.69000 -54.85100 -34.03200 1.000 65.01000 172 MET E N 1
ATOM 13393 C CA . MET E 1 172 ? 37.53700 -56.00700 -34.42800 1.000 65.51000 172 MET E CA 1
ATOM 13394 C C . MET E 1 172 ? 37.24100 -57.18700 -33.50600 1.000 66.95000 172 MET E C 1
ATOM 13395 O O . MET E 1 172 ? 36.81100 -58.22100 -34.03000 1.000 83.91000 172 MET E O 1
ATOM 13400 N N . THR E 1 173 ? 37.41900 -57.03700 -32.19300 1.000 63.09000 173 THR E N 1
ATOM 13401 C CA . THR E 1 173 ? 37.18200 -58.11900 -31.19200 1.000 67.21000 173 THR E CA 1
ATOM 13402 C C . THR E 1 173 ? 35.93800 -58.93200 -31.56800 1.000 70.20000 173 THR E C 1
ATOM 13403 O O . THR E 1 173 ? 36.01500 -60.17300 -31.51500 1.000 75.61000 173 THR E O 1
ATOM 13407 N N . GLU E 1 174 ? 34.84500 -58.24300 -31.92300 1.000 73.06000 174 GLU E N 1
ATOM 13408 C CA . GLU E 1 174 ? 33.51800 -58.82900 -32.27200 1.000 70.33000 174 GLU E CA 1
ATOM 13409 C C . GLU E 1 174 ? 33.60300 -59.60600 -33.59200 1.000 63.31000 174 GLU E C 1
ATOM 13410 O O . GLU E 1 174 ? 33.06800 -60.74300 -33.64800 1.000 65.38000 174 GLU E O 1
ATOM 13416 N N . VAL E 1 175 ? 34.17400 -58.97800 -34.62500 1.000 54.80000 175 VAL E N 1
ATOM 13417 C CA . VAL E 1 175 ? 34.46400 -59.60300 -35.94900 1.000 55.39000 175 VAL E CA 1
ATOM 13418 C C . VAL E 1 175 ? 35.26100 -60.89100 -35.71600 1.000 60.77000 175 VAL E C 1
ATOM 13419 O O . VAL E 1 175 ? 34.71600 -61.99300 -35.94600 1.000 69.69000 175 VAL E O 1
ATOM 13423 N N . ILE E 1 176 ? 36.49200 -60.75100 -35.23100 1.000 60.43000 176 ILE E N 1
ATOM 13424 C CA . ILE E 1 176 ? 37.40100 -61.88400 -34.89700 1.000 58.32000 176 ILE E CA 1
ATOM 13425 C C . ILE E 1 176 ? 36.60800 -62.97100 -34.15500 1.000 56.17000 176 ILE E C 1
ATOM 13426 O O . ILE E 1 176 ? 36.88300 -64.14900 -34.41200 1.000 60.37000 176 ILE E O 1
ATOM 13431 N N . GLU E 1 177 ? 35.65400 -62.59600 -33.29400 1.000 53.21000 177 GLU E N 1
ATOM 13432 C CA . GLU E 1 177 ? 34.79600 -63.56200 -32.56000 1.000 57.38000 177 GLU E CA 1
ATOM 13433 C C . GLU E 1 177 ? 33.94000 -64.32700 -33.56200 1.000 58.54000 177 GLU E C 1
ATOM 13434 O O . GLU E 1 177 ? 33.94400 -65.56900 -33.51500 1.000 73.84000 177 GLU E O 1
ATOM 13440 N N . ALA E 1 178 ? 33.24800 -63.62500 -34.44700 1.000 55.05000 178 ALA E N 1
ATOM 13441 C CA . ALA E 1 178 ? 32.34000 -64.24400 -35.43500 1.000 59.35000 178 ALA E CA 1
ATOM 13442 C C . ALA E 1 178 ? 33.15300 -64.94800 -36.52900 1.000 59.45000 178 ALA E C 1
ATOM 13443 O O . ALA E 1 178 ? 32.59200 -65.14500 -37.63300 1.000 59.43000 178 ALA E O 1
ATOM 13445 N N . HIS E 1 179 ? 34.42100 -65.28600 -36.24900 1.000 60.57000 179 HIS E N 1
ATOM 13446 C CA . HIS E 1 179 ? 35.32300 -66.01800 -37.18000 1.000 65.28000 179 HIS E CA 1
ATOM 13447 C C . HIS E 1 179 ? 36.47700 -66.71900 -36.45600 1.000 66.22000 179 HIS E C 1
ATOM 13448 O O . HIS E 1 179 ? 37.33600 -67.24000 -37.16500 1.000 73.16000 179 HIS E O 1
ATOM 13455 N N . ARG E 1 180 ? 36.54400 -66.73900 -35.12500 1.000 69.04000 180 ARG E N 1
ATOM 13456 C CA . ARG E 1 180 ? 37.67800 -67.42200 -34.44600 1.000 81.42000 180 ARG E CA 1
ATOM 13457 C C . ARG E 1 180 ? 37.57800 -68.91600 -34.77300 1.000 88.82000 180 ARG E C 1
ATOM 13458 O O . ARG E 1 180 ? 38.63200 -69.58100 -34.83200 1.000 96.52000 180 ARG E O 1
ATOM 13466 N N . ASP E 1 181 ? 36.36400 -69.40300 -35.04400 1.000 98.72000 181 ASP E N 1
ATOM 13467 C CA . ASP E 1 181 ? 36.11500 -70.77400 -35.56400 1.000 102.19000 181 ASP E CA 1
ATOM 13468 C C . ASP E 1 181 ? 36.94900 -70.98700 -36.82900 1.000 98.07000 181 ASP E C 1
ATOM 13469 O O . ASP E 1 181 ? 37.78100 -71.91100 -36.83500 1.000 103.68000 181 ASP E O 1
ATOM 13474 N N . LYS E 1 182 ? 36.73600 -70.15700 -37.85000 1.000 89.85000 182 LYS E N 1
ATOM 13475 C CA . LYS E 1 182 ? 37.40500 -70.29200 -39.17200 1.000 91.54000 182 LYS E CA 1
ATOM 13476 C C . LYS E 1 182 ? 38.92600 -70.21000 -38.97800 1.000 82.41000 182 LYS E C 1
ATOM 13477 O O . LYS E 1 182 ? 39.63100 -71.07200 -39.52100 1.000 77.84000 182 LYS E O 1
ATOM 13483 N N . ILE E 1 183 ? 39.39000 -69.24800 -38.17900 1.000 79.41000 183 ILE E N 1
ATOM 13484 C CA . ILE E 1 183 ? 40.83200 -69.00000 -37.87000 1.000 85.14000 183 ILE E CA 1
ATOM 13485 C C . ILE E 1 183 ? 41.47200 -70.28000 -37.28900 1.000 92.22000 183 ILE E C 1
ATOM 13486 O O . ILE E 1 183 ? 42.39500 -70.82300 -37.93800 1.000 93.62000 183 ILE E O 1
ATOM 13491 N N . ASN E 1 184 ? 41.00400 -70.76100 -36.12900 1.000 91.83000 184 ASN E N 1
ATOM 13492 C CA . ASN E 1 184 ? 41.65800 -71.86100 -35.35700 1.000 91.28000 184 ASN E CA 1
ATOM 13493 C C . ASN E 1 184 ? 41.68900 -73.15800 -36.19300 1.000 95.92000 184 ASN E C 1
ATOM 13494 O O . ASN E 1 184 ? 42.66500 -73.92500 -36.05500 1.000 97.63000 184 ASN E O 1
ATOM 13499 N N . HIS E 1 185 ? 40.68600 -73.37800 -37.04900 1.000 97.38000 185 HIS E N 1
ATOM 13500 C CA . HIS E 1 185 ? 40.61900 -74.52100 -38.00200 1.000 96.25000 185 HIS E CA 1
ATOM 13501 C C . HIS E 1 185 ? 41.14700 -74.06700 -39.36900 1.000 83.14000 185 HIS E C 1
ATOM 13502 O O . HIS E 1 185 ? 40.45500 -74.30500 -40.37600 1.000 79.26000 185 HIS E O 1
ATOM 13509 N N . SER E 1 186 ? 42.32900 -73.44100 -39.39900 1.000 72.10000 186 SER E N 1
ATOM 13510 C CA . SER E 1 186 ? 43.01000 -72.98500 -40.64000 1.000 72.78000 186 SER E CA 1
ATOM 13511 C C . SER E 1 186 ? 44.19000 -73.90700 -40.98000 1.000 84.59000 186 SER E C 1
ATOM 13512 O O . SER E 1 186 ? 45.05000 -74.13900 -40.10100 1.000 86.57000 186 SER E O 1
ATOM 13515 N N . ASP E 1 187 ? 44.22700 -74.40000 -42.22100 1.000 101.78000 187 ASP E N 1
ATOM 13516 C CA . ASP E 1 187 ? 45.34300 -75.21000 -42.78500 1.000 114.79000 187 ASP E CA 1
ATOM 13517 C C . ASP E 1 187 ? 46.58500 -74.32500 -42.95600 1.000 108.73000 187 ASP E C 1
ATOM 13518 O O . ASP E 1 187 ? 47.69400 -74.84200 -42.75700 1.000 102.93000 187 ASP E O 1
ATOM 13523 N N . VAL E 1 188 ? 46.37900 -73.04700 -43.30400 1.000 99.31000 188 VAL E N 1
ATOM 13524 C CA . VAL E 1 188 ? 47.39200 -72.09400 -43.86100 1.000 93.59000 188 VAL E CA 1
ATOM 13525 C C . VAL E 1 188 ? 48.81000 -72.49300 -43.43100 1.000 95.25000 188 VAL E C 1
ATOM 13526 O O . VAL E 1 188 ? 49.70800 -72.45800 -44.29100 1.000 88.91000 188 VAL E O 1
ATOM 13530 N N . LEU E 1 189 ? 49.02100 -72.82600 -42.15500 1.000 97.96000 189 LEU E N 1
ATOM 13531 C CA . LEU E 1 189 ? 50.33800 -73.29800 -41.64900 1.000 101.74000 189 LEU E CA 1
ATOM 13532 C C . LEU E 1 189 ? 50.76600 -74.54900 -42.43300 1.000 116.90000 189 LEU E C 1
ATOM 13533 O O . LEU E 1 189 ? 51.91800 -74.57000 -42.91900 1.000 122.74000 189 LEU E O 1
ATOM 13538 N N . ASN E 1 190 ? 49.86600 -75.53500 -42.56400 1.000 125.52000 190 ASN E N 1
ATOM 13539 C CA . ASN E 1 190 ? 50.12100 -76.84700 -43.22700 1.000 121.41000 190 ASN E CA 1
ATOM 13540 C C . ASN E 1 190 ? 50.10700 -76.68500 -44.75400 1.000 119.94000 190 ASN E C 1
ATOM 13541 O O . ASN E 1 190 ? 50.69200 -77.55600 -45.42300 1.000 120.95000 190 ASN E O 1
ATOM 13546 N N . LYS E 1 191 ? 49.46200 -75.63300 -45.28200 1.000 114.07000 191 LYS E N 1
ATOM 13547 C CA . LYS E 1 191 ? 49.48100 -75.29400 -46.73700 1.000 108.09000 191 LYS E CA 1
ATOM 13548 C C . LYS E 1 191 ? 50.89200 -74.79600 -47.10500 1.000 93.89000 191 LYS E C 1
ATOM 13549 O O . LYS E 1 191 ? 51.43300 -75.25800 -48.11300 1.000 93.61000 191 LYS E O 1
ATOM 13555 N N . LEU E 1 192 ? 51.48000 -73.91200 -46.29800 1.000 84.60000 192 LEU E N 1
ATOM 13556 C CA . LEU E 1 192 ? 52.82400 -73.32600 -46.55900 1.000 77.17000 192 LEU E CA 1
ATOM 13557 C C . LEU E 1 192 ? 53.88800 -74.14200 -45.81100 1.000 73.43000 192 LEU E C 1
ATOM 13558 O O . LEU E 1 192 ? 55.07500 -73.78100 -45.91000 1.000 65.07000 192 LEU E O 1
ATOM 13563 N N . GLY E 1 193 ? 53.47400 -75.18200 -45.07100 1.000 71.40000 193 GLY E N 1
ATOM 13564 C CA . GLY E 1 193 ? 54.36800 -76.06800 -44.29900 1.000 71.42000 193 GLY E CA 1
ATOM 13565 C C . GLY E 1 193 ? 55.32600 -75.28200 -43.41700 1.000 71.01000 193 GLY E C 1
ATOM 13566 O O . GLY E 1 193 ? 56.53700 -75.28800 -43.69900 1.000 68.61000 193 GLY E O 1
ATOM 13567 N N . LEU E 1 194 ? 54.78900 -74.61100 -42.39800 1.000 75.80000 194 LEU E N 1
ATOM 13568 C CA . LEU E 1 194 ? 55.55000 -73.88500 -41.34900 1.000 76.64000 194 LEU E CA 1
ATOM 13569 C C . LEU E 1 194 ? 55.17900 -74.46200 -39.97600 1.000 79.60000 194 LEU E C 1
ATOM 13570 O O . LEU E 1 194 ? 53.97200 -74.66100 -39.72300 1.000 83.59000 194 LEU E O 1
ATOM 13575 N N . GLU E 1 195 ? 56.16700 -74.73100 -39.12200 1.000 80.29000 195 GLU E N 1
ATOM 13576 C CA . GLU E 1 195 ? 55.93200 -74.97100 -37.67500 1.000 83.98000 195 GLU E CA 1
ATOM 13577 C C . GLU E 1 195 ? 55.47700 -73.64200 -37.06700 1.000 81.48000 195 GLU E C 1
ATOM 13578 O O . GLU E 1 195 ? 56.04200 -72.59800 -37.39600 1.000 82.49000 195 GLU E O 1
ATOM 13584 N N . PRO E 1 196 ? 54.42600 -73.62200 -36.20700 1.000 72.77000 196 PRO E N 1
ATOM 13585 C CA . PRO E 1 196 ? 54.14100 -72.47000 -35.34900 1.000 68.30000 196 PRO E CA 1
ATOM 13586 C C . PRO E 1 196 ? 55.35700 -71.99600 -34.53800 1.000 64.09000 196 PRO E C 1
ATOM 13587 O O . PRO E 1 196 ? 55.96300 -72.81200 -33.89800 1.000 58.18000 196 PRO E O 1
ATOM 13591 N N . GLN E 1 197 ? 55.64500 -70.69200 -34.57700 1.000 65.21000 197 GLN E N 1
ATOM 13592 C CA . GLN E 1 197 ? 56.73400 -69.99900 -33.82600 1.000 66.49000 197 GLN E CA 1
ATOM 13593 C C . GLN E 1 197 ? 58.04600 -70.07500 -34.61200 1.000 68.09000 197 GLN E C 1
ATOM 13594 O O . GLN E 1 197 ? 59.08100 -69.63200 -34.06200 1.000 69.13000 197 GLN E O 1
ATOM 13600 N N . GLN E 1 198 ? 58.01000 -70.61400 -35.83400 1.000 68.20000 198 GLN E N 1
ATOM 13601 C CA . GLN E 1 198 ? 59.21800 -70.90600 -36.65400 1.000 67.33000 198 GLN E CA 1
ATOM 13602 C C . GLN E 1 198 ? 59.03900 -70.27600 -38.03800 1.000 61.39000 198 GLN E C 1
ATOM 13603 O O . GLN E 1 198 ? 59.30100 -70.93500 -39.05200 1.000 53.62000 198 GLN E O 1
ATOM 13609 N N . TYR E 1 199 ? 58.55400 -69.04400 -38.04900 1.000 64.21000 199 TYR E N 1
ATOM 13610 C CA . TYR E 1 199 ? 58.48100 -68.15900 -39.23100 1.000 69.19000 199 TYR E CA 1
ATOM 13611 C C . TYR E 1 199 ? 58.21700 -66.74500 -38.71900 1.000 70.07000 199 TYR E C 1
ATOM 13612 O O . TYR E 1 199 ? 57.67300 -66.61000 -37.60100 1.000 73.53000 199 TYR E O 1
ATOM 13621 N N . ILE E 1 200 ? 58.59900 -65.73800 -39.50300 1.000 71.61000 200 ILE E N 1
ATOM 13622 C CA . ILE E 1 200 ? 58.42800 -64.29400 -39.17100 1.000 73.06000 200 ILE E CA 1
ATOM 13623 C C . ILE E 1 200 ? 57.65300 -63.61200 -40.31100 1.000 68.90000 200 ILE E C 1
ATOM 13624 O O . ILE E 1 200 ? 57.98400 -63.84900 -41.47400 1.000 68.82000 200 ILE E O 1
ATOM 13629 N N . LEU E 1 201 ? 56.63400 -62.82600 -39.96400 1.000 68.01000 201 LEU E N 1
ATOM 13630 C CA . LEU E 1 201 ? 55.63900 -62.23600 -40.89500 1.000 68.17000 201 LEU E CA 1
ATOM 13631 C C . LEU E 1 201 ? 55.97600 -60.74800 -41.06900 1.000 70.04000 201 LEU E C 1
ATOM 13632 O O . LEU E 1 201 ? 56.28000 -60.10500 -40.03800 1.000 72.81000 201 LEU E O 1
ATOM 13637 N N . VAL E 1 202 ? 55.98800 -60.23100 -42.31300 1.000 68.52000 202 VAL E N 1
ATOM 13638 C CA . VAL E 1 202 ? 56.30400 -58.79600 -42.62100 1.000 66.71000 202 VAL E CA 1
ATOM 13639 C C . VAL E 1 202 ? 55.28600 -58.23100 -43.63100 1.000 64.43000 202 VAL E C 1
ATOM 13640 O O . VAL E 1 202 ? 55.48700 -58.41900 -44.82600 1.000 62.72000 202 VAL E O 1
ATOM 13644 N N . SER E 1 203 ? 54.27000 -57.49900 -43.15600 1.000 72.06000 203 SER E N 1
ATOM 13645 C CA . SER E 1 203 ? 53.20900 -56.84600 -43.97700 1.000 77.07000 203 SER E CA 1
ATOM 13646 C C . SER E 1 203 ? 53.53300 -55.35400 -44.17400 1.000 75.91000 203 SER E C 1
ATOM 13647 O O . SER E 1 203 ? 53.37300 -54.57900 -43.20800 1.000 69.86000 203 SER E O 1
ATOM 13650 N N . ALA E 1 204 ? 53.95100 -54.96800 -45.38600 1.000 80.80000 204 ALA E N 1
ATOM 13651 C CA . ALA E 1 204 ? 54.48000 -53.62200 -45.73000 1.000 85.04000 204 ALA E CA 1
ATOM 13652 C C . ALA E 1 204 ? 53.80800 -53.09000 -47.00300 1.000 83.82000 204 ALA E C 1
ATOM 13653 O O . ALA E 1 204 ? 54.38400 -53.24800 -48.08400 1.000 87.21000 204 ALA E O 1
ATOM 13655 N N . HIS E 1 205 ? 52.65800 -52.43600 -46.85800 1.000 84.67000 205 HIS E N 1
ATOM 13656 C CA . HIS E 1 205 ? 51.69100 -52.16600 -47.95400 1.000 85.74000 205 HIS E CA 1
ATOM 13657 C C . HIS E 1 205 ? 51.55700 -50.66600 -48.23500 1.000 82.50000 205 HIS E C 1
ATOM 13658 O O . HIS E 1 205 ? 50.76600 -50.31600 -49.11400 1.000 84.19000 205 HIS E O 1
ATOM 13665 N N . ARG E 1 206 ? 52.27000 -49.81400 -47.50300 1.000 84.04000 206 ARG E N 1
ATOM 13666 C CA . ARG E 1 206 ? 52.02400 -48.35100 -47.49700 1.000 84.84000 206 ARG E CA 1
ATOM 13667 C C . ARG E 1 206 ? 53.04400 -47.66700 -48.40500 1.000 92.85000 206 ARG E C 1
ATOM 13668 O O . ARG E 1 206 ? 54.24200 -47.96300 -48.26700 1.000 100.48000 206 ARG E O 1
ATOM 13676 N N . GLU E 1 207 ? 52.57000 -46.81700 -49.32100 1.000 104.04000 207 GLU E N 1
ATOM 13677 C CA . GLU E 1 207 ? 53.35800 -45.70600 -49.92000 1.000 101.49000 207 GLU E CA 1
ATOM 13678 C C . GLU E 1 207 ? 54.05900 -44.97900 -48.77300 1.000 97.57000 207 GLU E C 1
ATOM 13679 O O . GLU E 1 207 ? 53.38600 -44.67400 -47.77500 1.000 107.55000 207 GLU E O 1
ATOM 13685 N N . GLU E 1 208 ? 55.36500 -44.77200 -48.87800 1.000 91.42000 208 GLU E N 1
ATOM 13686 C CA . GLU E 1 208 ? 56.18400 -44.10900 -47.83100 1.000 98.92000 208 GLU E CA 1
ATOM 13687 C C . GLU E 1 208 ? 56.83200 -45.17800 -46.94500 1.000 97.20000 208 GLU E C 1
ATOM 13688 O O . GLU E 1 208 ? 57.79100 -44.84500 -46.23000 1.000 106.61000 208 GLU E O 1
ATOM 13694 N N . ASN E 1 209 ? 56.36400 -46.42400 -47.02800 1.000 101.40000 209 ASN E N 1
ATOM 13695 C CA . ASN E 1 209 ? 57.12200 -47.62300 -46.57500 1.000 103.60000 209 ASN E CA 1
ATOM 13696 C C . ASN E 1 209 ? 57.65200 -48.37900 -47.79800 1.000 97.21000 209 ASN E C 1
ATOM 13697 O O . ASN E 1 209 ? 58.57600 -49.17700 -47.62000 1.000 100.93000 209 ASN E O 1
ATOM 13702 N N . ILE E 1 210 ? 57.08300 -48.12400 -48.98500 1.000 101.64000 210 ILE E N 1
ATOM 13703 C CA . ILE E 1 210 ? 57.49100 -48.72800 -50.29500 1.000 101.66000 210 ILE E CA 1
ATOM 13704 C C . ILE E 1 210 ? 58.33400 -47.70800 -51.09300 1.000 102.09000 210 ILE E C 1
ATOM 13705 O O . ILE E 1 210 ? 59.47800 -48.05700 -51.45800 1.000 85.33000 210 ILE E O 1
ATOM 13710 N N . ASP E 1 211 ? 57.80800 -46.48700 -51.30500 1.000 100.22000 211 ASP E N 1
ATOM 13711 C CA . ASP E 1 211 ? 58.23100 -45.51900 -52.36200 1.000 90.00000 211 ASP E CA 1
ATOM 13712 C C . ASP E 1 211 ? 59.44900 -44.70200 -51.91600 1.000 86.80000 211 ASP E C 1
ATOM 13713 O O . ASP E 1 211 ? 60.46600 -44.77300 -52.61300 1.000 88.78000 211 ASP E O 1
ATOM 13718 N N . ASN E 1 212 ? 59.33200 -43.92000 -50.83800 1.000 85.54000 212 ASN E N 1
ATOM 13719 C CA . ASN E 1 212 ? 60.44300 -43.09300 -50.28600 1.000 92.58000 212 ASN E CA 1
ATOM 13720 C C . ASN E 1 212 ? 61.74300 -43.91000 -50.34200 1.000 96.31000 212 ASN E C 1
ATOM 13721 O O . ASN E 1 212 ? 62.06100 -44.60500 -49.35800 1.000 91.62000 212 ASN E O 1
ATOM 13726 N N . GLU E 1 213 ? 62.47600 -43.76900 -51.45300 1.000 105.72000 213 GLU E N 1
ATOM 13727 C CA . GLU E 1 213 ? 63.56600 -44.67000 -51.92000 1.000 101.21000 213 GLU E CA 1
ATOM 13728 C C . GLU E 1 213 ? 64.46900 -45.06900 -50.74700 1.000 94.62000 213 GLU E C 1
ATOM 13729 O O . GLU E 1 213 ? 65.03500 -46.16800 -50.82200 1.000 103.17000 213 GLU E O 1
ATOM 13735 N N . LYS E 1 214 ? 64.59600 -44.22300 -49.71300 1.000 87.33000 214 LYS E N 1
ATOM 13736 C CA . LYS E 1 214 ? 65.51000 -44.46000 -48.55700 1.000 90.66000 214 LYS E CA 1
ATOM 13737 C C . LYS E 1 214 ? 64.91400 -45.49300 -47.59200 1.000 99.13000 214 LYS E C 1
ATOM 13738 O O . LYS E 1 214 ? 65.66900 -46.38600 -47.15900 1.000 96.65000 214 LYS E O 1
ATOM 13744 N N . ASN E 1 215 ? 63.64200 -45.32100 -47.21300 1.000 109.39000 215 ASN E N 1
ATOM 13745 C CA . ASN E 1 215 ? 62.91100 -46.18300 -46.23900 1.000 103.32000 215 ASN E CA 1
ATOM 13746 C C . ASN E 1 215 ? 62.92700 -47.63700 -46.71800 1.000 96.50000 215 ASN E C 1
ATOM 13747 O O . ASN E 1 215 ? 63.12900 -48.54600 -45.87300 1.000 85.08000 215 ASN E O 1
ATOM 13752 N N . PHE E 1 216 ? 62.70000 -47.83200 -48.02000 1.000 90.43000 216 PHE E N 1
ATOM 13753 C CA . PHE E 1 216 ? 62.70400 -49.14600 -48.70900 1.000 91.80000 216 PHE E CA 1
ATOM 13754 C C . PHE E 1 216 ? 64.06900 -49.82700 -48.58800 1.000 91.22000 216 PHE E C 1
ATOM 13755 O O . PHE E 1 216 ? 64.10200 -51.06400 -48.72300 1.000 81.95000 216 PHE E O 1
ATOM 13763 N N . LYS E 1 217 ? 65.14800 -49.05000 -48.40000 1.000 102.67000 217 LYS E N 1
ATOM 13764 C CA . LYS E 1 217 ? 66.53700 -49.56600 -48.21700 1.000 109.45000 217 LYS E CA 1
ATOM 13765 C C . LYS E 1 217 ? 66.72200 -50.01700 -46.76400 1.000 107.56000 217 LYS E C 1
ATOM 13766 O O . LYS E 1 217 ? 67.16900 -51.15800 -46.56000 1.000 114.63000 217 LYS E O 1
ATOM 13772 N N . SER E 1 218 ? 66.36700 -49.17300 -45.79500 1.000 98.44000 218 SER E N 1
ATOM 13773 C CA . SER E 1 218 ? 66.46300 -49.49900 -44.35100 1.000 91.73000 218 SER E CA 1
ATOM 13774 C C . SER E 1 218 ? 65.69800 -50.79400 -44.06200 1.000 96.67000 218 SER E C 1
ATOM 13775 O O . SER E 1 218 ? 66.17100 -51.56300 -43.20700 1.000 109.41000 218 SER E O 1
ATOM 13778 N N . LEU E 1 219 ? 64.58700 -51.03800 -44.77100 1.000 93.02000 219 LEU E N 1
ATOM 13779 C CA . LEU E 1 219 ? 63.65200 -52.17100 -44.50400 1.000 90.86000 219 LEU E CA 1
ATOM 13780 C C . LEU E 1 219 ? 64.19900 -53.46500 -45.12600 1.000 87.80000 219 LEU E C 1
ATOM 13781 O O . LEU E 1 219 ? 64.45500 -54.42100 -44.36600 1.000 78.22000 219 LEU E O 1
ATOM 13786 N N . MET E 1 220 ? 64.37200 -53.48600 -46.45300 1.000 92.75000 220 MET E N 1
ATOM 13787 C CA . MET E 1 220 ? 64.90200 -54.64200 -47.23000 1.000 97.09000 220 MET E CA 1
ATOM 13788 C C . MET E 1 220 ? 66.17000 -55.16100 -46.56000 1.000 92.34000 220 MET E C 1
ATOM 13789 O O . MET E 1 220 ? 66.34500 -56.39300 -46.48700 1.000 91.99000 220 MET E O 1
ATOM 13794 N N . ASN E 1 221 ? 67.01600 -54.22500 -46.13200 1.000 87.95000 221 ASN E N 1
ATOM 13795 C CA . ASN E 1 221 ? 68.31600 -54.45000 -45.45000 1.000 94.65000 221 ASN E CA 1
ATOM 13796 C C . ASN E 1 221 ? 68.06100 -55.15700 -44.10500 1.000 95.43000 221 ASN E C 1
ATOM 13797 O O . ASN E 1 221 ? 68.89600 -56.00800 -43.70800 1.000 95.96000 221 ASN E O 1
ATOM 13802 N N . ALA E 1 222 ? 66.94700 -54.82900 -43.43900 1.000 89.45000 222 ALA E N 1
ATOM 13803 C CA . ALA E 1 222 ? 66.56500 -55.34700 -42.10300 1.000 89.80000 222 ALA E CA 1
ATOM 13804 C C . ALA E 1 222 ? 65.77200 -56.65300 -42.24200 1.000 85.18000 222 ALA E C 1
ATOM 13805 O O . ALA E 1 222 ? 65.85000 -57.47900 -41.32300 1.000 78.57000 222 ALA E O 1
ATOM 13807 N N . ILE E 1 223 ? 65.02200 -56.82500 -43.33600 1.000 80.67000 223 ILE E N 1
ATOM 13808 C CA . ILE E 1 223 ? 64.29100 -58.09200 -43.63500 1.000 78.84000 223 ILE E CA 1
ATOM 13809 C C . ILE E 1 223 ? 65.32400 -59.18900 -43.92200 1.000 85.24000 223 ILE E C 1
ATOM 13810 O O . ILE E 1 223 ? 65.08100 -60.33600 -43.52000 1.000 99.12000 223 ILE E O 1
ATOM 13815 N N . ASN E 1 224 ? 66.43500 -58.83700 -44.57300 1.000 91.47000 224 ASN E N 1
ATOM 13816 C CA . ASN E 1 224 ? 67.67300 -59.66200 -44.65200 1.000 102.51000 224 ASN E CA 1
ATOM 13817 C C . ASN E 1 224 ? 68.12400 -60.09400 -43.25800 1.000 95.87000 224 ASN E C 1
ATOM 13818 O O . ASN E 1 224 ? 68.04500 -61.30100 -42.93900 1.000 89.48000 224 ASN E O 1
ATOM 13823 N N . ASP E 1 225 ? 68.64500 -59.12800 -42.49900 1.000 88.03000 225 ASP E N 1
ATOM 13824 C CA . ASP E 1 225 ? 69.50400 -59.35900 -41.31300 1.000 90.32000 225 ASP E CA 1
ATOM 13825 C C . ASP E 1 225 ? 68.64100 -59.97700 -40.21000 1.000 94.30000 225 ASP E C 1
ATOM 13826 O O . ASP E 1 225 ? 69.21500 -60.63400 -39.33200 1.000 102.89000 225 ASP E O 1
ATOM 13831 N N . ILE E 1 226 ? 67.31300 -59.79700 -40.28400 1.000 101.04000 226 ILE E N 1
ATOM 13832 C CA . ILE E 1 226 ? 66.29900 -60.52600 -39.45600 1.000 104.21000 226 ILE E CA 1
ATOM 13833 C C . ILE E 1 226 ? 66.36600 -62.01600 -39.82700 1.000 105.89000 226 ILE E C 1
ATOM 13834 O O . ILE E 1 226 ? 66.58700 -62.85300 -38.91700 1.000 119.65000 226 ILE E O 1
ATOM 13839 N N . ALA E 1 227 ? 66.20500 -62.33800 -41.11300 1.000 96.07000 227 ALA E N 1
ATOM 13840 C CA . ALA E 1 227 ? 66.31200 -63.71900 -41.63200 1.000 91.40000 227 ALA E CA 1
ATOM 13841 C C . ALA E 1 227 ? 67.61800 -64.31700 -41.10900 1.000 90.04000 227 ALA E C 1
ATOM 13842 O O . ALA E 1 227 ? 67.56000 -65.25800 -40.29300 1.000 93.38000 227 ALA E O 1
ATOM 13844 N N . LYS E 1 228 ? 68.73700 -63.69400 -41.47900 1.000 88.08000 228 LYS E N 1
ATOM 13845 C CA . LYS E 1 228 ? 70.11400 -64.12000 -41.12200 1.000 90.68000 228 LYS E CA 1
ATOM 13846 C C . LYS E 1 228 ? 70.17600 -64.49400 -39.64000 1.000 79.52000 228 LYS E C 1
ATOM 13847 O O . LYS E 1 228 ? 70.70600 -65.56900 -39.33900 1.000 72.84000 228 LYS E O 1
ATOM 13853 N N . LYS E 1 229 ? 69.67500 -63.62100 -38.76200 1.000 81.82000 229 LYS E N 1
ATOM 13854 C CA . LYS E 1 229 ? 69.97100 -63.63900 -37.30200 1.000 87.45000 229 LYS E CA 1
ATOM 13855 C C . LYS E 1 229 ? 69.13400 -64.72400 -36.62500 1.000 87.10000 229 LYS E C 1
ATOM 13856 O O . LYS E 1 229 ? 69.66100 -65.34900 -35.68400 1.000 95.72000 229 LYS E O 1
ATOM 13862 N N . TYR E 1 230 ? 67.89100 -64.93900 -37.07800 1.000 81.94000 230 TYR E N 1
ATOM 13863 C CA . TYR E 1 230 ? 66.92400 -65.86700 -36.42500 1.000 84.76000 230 TYR E CA 1
ATOM 13864 C C . TYR E 1 230 ? 66.97000 -67.22800 -37.13000 1.000 81.45000 230 TYR E C 1
ATOM 13865 O O . TYR E 1 230 ? 67.04600 -68.23700 -36.40700 1.000 70.35000 230 TYR E O 1
ATOM 13874 N N . LYS E 1 231 ? 67.02300 -67.23300 -38.47200 1.000 86.26000 231 LYS E N 1
ATOM 13875 C CA . LYS E 1 231 ? 67.28300 -68.42100 -39.34900 1.000 82.41000 231 LYS E CA 1
ATOM 13876 C C . LYS E 1 231 ? 65.96800 -69.19600 -39.54300 1.000 79.54000 231 LYS E C 1
ATOM 13877 O O . LYS E 1 231 ? 65.94500 -70.44800 -39.39200 1.000 67.16000 231 LYS E O 1
ATOM 13883 N N . MET E 1 232 ? 64.91300 -68.45700 -39.88300 1.000 78.32000 232 MET E N 1
ATOM 13884 C CA . MET E 1 232 ? 63.54300 -68.97200 -40.10700 1.000 78.86000 232 MET E CA 1
ATOM 13885 C C . MET E 1 232 ? 63.00700 -68.31000 -41.35900 1.000 75.84000 232 MET E C 1
ATOM 13886 O O . MET E 1 232 ? 63.38700 -67.18000 -41.65100 1.000 75.03000 232 MET E O 1
ATOM 13891 N N . PRO E 1 233 ? 62.05700 -68.93800 -42.08500 1.000 78.56000 233 PRO E N 1
ATOM 13892 C CA . PRO E 1 233 ? 61.41100 -68.27500 -43.20800 1.000 80.94000 233 PRO E CA 1
ATOM 13893 C C . PRO E 1 233 ? 60.96500 -66.88100 -42.75100 1.000 78.60000 233 PRO E C 1
ATOM 13894 O O . PRO E 1 233 ? 60.92300 -66.63400 -41.55400 1.000 87.28000 233 PRO E O 1
ATOM 13898 N N . VAL E 1 234 ? 60.69300 -66.00300 -43.70900 1.000 69.08000 234 VAL E N 1
ATOM 13899 C CA . VAL E 1 234 ? 60.28600 -64.59500 -43.47100 1.000 62.96000 234 VAL E CA 1
ATOM 13900 C C . VAL E 1 234 ? 59.20900 -64.26000 -44.50200 1.000 61.05000 234 VAL E C 1
ATOM 13901 O O . VAL E 1 234 ? 59.47900 -63.50300 -45.45200 1.000 55.70000 234 VAL E O 1
ATOM 13905 N N . ILE E 1 235 ? 58.04400 -64.88000 -44.32900 1.000 67.32000 235 ILE E N 1
ATOM 13906 C CA . ILE E 1 235 ? 56.79700 -64.60000 -45.10100 1.000 74.19000 235 ILE E CA 1
ATOM 13907 C C . ILE E 1 235 ? 56.68500 -63.07100 -45.25300 1.000 81.13000 235 ILE E C 1
ATOM 13908 O O . ILE E 1 235 ? 56.58000 -62.37700 -44.21600 1.000 87.24000 235 ILE E O 1
ATOM 13913 N N . TYR E 1 236 ? 56.79300 -62.55300 -46.48100 1.000 86.63000 236 TYR E N 1
ATOM 13914 C CA . TYR E 1 236 ? 56.82600 -61.09200 -46.77200 1.000 89.86000 236 TYR E CA 1
ATOM 13915 C C . TYR E 1 236 ? 55.71600 -60.74000 -47.77400 1.000 89.02000 236 TYR E C 1
ATOM 13916 O O . TYR E 1 236 ? 55.90800 -60.88000 -48.99400 1.000 82.03000 236 TYR E O 1
ATOM 13925 N N . SER E 1 237 ? 54.58200 -60.28700 -47.23300 1.000 95.82000 237 SER E N 1
ATOM 13926 C CA . SER E 1 237 ? 53.41200 -59.73800 -47.96300 1.000 97.86000 237 SER E CA 1
ATOM 13927 C C . SER E 1 237 ? 53.58800 -58.22700 -48.12900 1.000 104.51000 237 SER E C 1
ATOM 13928 O O . SER E 1 237 ? 53.48100 -57.51400 -47.11600 1.000 108.41000 237 SER E O 1
ATOM 13931 N N . THR E 1 238 ? 53.86100 -57.78000 -49.35900 1.000 110.60000 238 THR E N 1
ATOM 13932 C CA . THR E 1 238 ? 54.01400 -56.35300 -49.76600 1.000 105.18000 238 THR E CA 1
ATOM 13933 C C . THR E 1 238 ? 53.18200 -56.16100 -51.04700 1.000 106.32000 238 THR E C 1
ATOM 13934 O O . THR E 1 238 ? 52.23000 -56.94900 -51.23400 1.000 102.88000 238 THR E O 1
ATOM 13938 N N . HIS E 1 239 ? 53.48800 -55.15700 -51.87800 1.000 109.20000 239 HIS E N 1
ATOM 13939 C CA . HIS E 1 239 ? 52.75600 -54.86400 -53.14400 1.000 112.97000 239 HIS E CA 1
ATOM 13940 C C . HIS E 1 239 ? 53.49800 -55.48800 -54.33000 1.000 114.26000 239 HIS E C 1
ATOM 13941 O O . HIS E 1 239 ? 54.62000 -55.97100 -54.17600 1.000 98.23000 239 HIS E O 1
ATOM 13948 N N . PRO E 1 240 ? 52.89000 -55.54200 -55.54400 1.000 115.37000 240 PRO E N 1
ATOM 13949 C CA . PRO E 1 240 ? 53.61200 -56.02600 -56.71800 1.000 105.78000 240 PRO E CA 1
ATOM 13950 C C . PRO E 1 240 ? 54.73500 -55.02600 -57.05700 1.000 105.64000 240 PRO E C 1
ATOM 13951 O O . PRO E 1 240 ? 55.84900 -55.44800 -57.31200 1.000 99.66000 240 PRO E O 1
ATOM 13955 N N . ARG E 1 241 ? 54.43200 -53.72800 -56.94300 1.000 106.35000 241 ARG E N 1
ATOM 13956 C CA . ARG E 1 241 ? 55.30200 -52.58800 -57.34600 1.000 108.61000 241 ARG E CA 1
ATOM 13957 C C . ARG E 1 241 ? 56.73100 -52.78100 -56.81500 1.000 113.35000 241 ARG E C 1
ATOM 13958 O O . ARG E 1 241 ? 57.67600 -52.46100 -57.55000 1.000 117.02000 241 ARG E O 1
ATOM 13966 N N . SER E 1 242 ? 56.88200 -53.24800 -55.57300 1.000 128.94000 242 SER E N 1
ATOM 13967 C CA . SER E 1 242 ? 58.19600 -53.43500 -54.89900 1.000 135.47000 242 SER E CA 1
ATOM 13968 C C . SER E 1 242 ? 58.92900 -54.63700 -55.51000 1.000 128.69000 242 SER E C 1
ATOM 13969 O O . SER E 1 242 ? 60.13800 -54.51000 -55.78400 1.000 121.89000 242 SER E O 1
ATOM 13972 N N . TRP E 1 243 ? 58.21200 -55.74200 -55.74400 1.000 123.88000 243 TRP E N 1
ATOM 13973 C CA . TRP E 1 243 ? 58.74500 -56.98400 -56.37200 1.000 127.87000 243 TRP E CA 1
ATOM 13974 C C . TRP E 1 243 ? 59.42400 -56.64400 -57.71200 1.000 132.43000 243 TRP E C 1
ATOM 13975 O O . TRP E 1 243 ? 60.44800 -57.28700 -58.04200 1.000 124.43000 243 TRP E O 1
ATOM 13986 N N . LYS E 1 244 ? 58.86000 -55.68700 -58.46000 1.000 137.18000 244 LYS E N 1
ATOM 13987 C CA . LYS E 1 244 ? 59.46000 -55.10100 -59.69300 1.000 136.78000 244 LYS E CA 1
ATOM 13988 C C . LYS E 1 244 ? 60.84600 -54.54200 -59.36000 1.000 130.16000 244 LYS E C 1
ATOM 13989 O O . LYS E 1 244 ? 61.80200 -54.84400 -60.10300 1.000 133.46000 244 LYS E O 1
ATOM 13995 N N . LYS E 1 245 ? 60.93900 -53.76100 -58.28100 1.000 122.89000 245 LYS E N 1
ATOM 13996 C CA . LYS E 1 245 ? 62.09600 -52.87900 -57.98900 1.000 127.98000 245 LYS E CA 1
ATOM 13997 C C . LYS E 1 245 ? 63.12800 -53.60500 -57.11400 1.000 131.51000 245 LYS E C 1
ATOM 13998 O O . LYS E 1 245 ? 64.23700 -53.05800 -56.98200 1.000 125.70000 245 LYS E O 1
ATOM 14004 N N . ILE E 1 246 ? 62.79600 -54.79100 -56.57200 1.000 144.45000 246 ILE E N 1
ATOM 14005 C CA . ILE E 1 246 ? 63.71200 -55.61700 -55.71400 1.000 149.21000 246 ILE E CA 1
ATOM 14006 C C . ILE E 1 246 ? 64.45500 -56.65100 -56.56900 1.000 155.62000 246 ILE E C 1
ATOM 14007 O O . ILE E 1 246 ? 65.41100 -57.25800 -56.04200 1.000 157.90000 246 ILE E O 1
ATOM 14012 N N . GLU E 1 247 ? 64.02900 -56.86700 -57.82000 1.000 153.91000 247 GLU E N 1
ATOM 14013 C CA . GLU E 1 247 ? 64.65500 -57.85000 -58.74400 1.000 139.49000 247 GLU E CA 1
ATOM 14014 C C . GLU E 1 247 ? 65.78600 -57.15200 -59.51000 1.000 130.36000 247 GLU E C 1
ATOM 14015 O O . GLU E 1 247 ? 65.85500 -57.30700 -60.74300 1.000 117.78000 247 GLU E O 1
ATOM 14021 N N . GLU E 1 248 ? 66.61700 -56.39200 -58.78800 1.000 129.97000 248 GLU E N 1
ATOM 14022 C CA . GLU E 1 248 ? 67.78000 -55.63500 -59.31900 1.000 122.92000 248 GLU E CA 1
ATOM 14023 C C . GLU E 1 248 ? 68.82800 -55.51500 -58.21500 1.000 121.40000 248 GLU E C 1
ATOM 14024 O O . GLU E 1 248 ? 68.46800 -55.03400 -57.12900 1.000 120.49000 248 GLU E O 1
ATOM 14030 N N . SER E 1 249 ? 70.06400 -55.94000 -58.48900 1.000 124.24000 249 SER E N 1
ATOM 14031 C CA . SER E 1 249 ? 71.26700 -55.64400 -57.66700 1.000 120.43000 249 SER E CA 1
ATOM 14032 C C . SER E 1 249 ? 71.25000 -56.51800 -56.40700 1.000 124.74000 249 SER E C 1
ATOM 14033 O O . SER E 1 249 ? 71.96800 -57.53700 -56.38800 1.000 116.85000 249 SER E O 1
ATOM 14036 N N . LYS E 1 250 ? 70.41100 -56.15600 -55.42900 1.000 134.64000 250 LYS E N 1
ATOM 14037 C CA . LYS E 1 250 ? 70.27600 -56.83400 -54.11100 1.000 135.32000 250 LYS E CA 1
ATOM 14038 C C . LYS E 1 250 ? 69.31000 -58.02100 -54.25800 1.000 141.44000 250 LYS E C 1
ATOM 14039 O O . LYS E 1 250 ? 68.13400 -57.78900 -54.58600 1.000 147.04000 250 LYS E O 1
ATOM 14045 N N . PHE E 1 251 ? 69.81900 -59.24400 -54.08900 1.000 149.03000 251 PHE E N 1
ATOM 14046 C CA . PHE E 1 251 ? 69.03600 -60.49700 -53.89800 1.000 155.82000 251 PHE E CA 1
ATOM 14047 C C . PHE E 1 251 ? 69.19700 -60.93800 -52.43900 1.000 160.41000 251 PHE E C 1
ATOM 14048 O O . PHE E 1 251 ? 68.54300 -61.91800 -52.02000 1.000 152.02000 251 PHE E O 1
ATOM 14056 N N . GLU E 1 252 ? 69.99000 -60.16900 -51.68100 1.000 171.46000 252 GLU E N 1
ATOM 14057 C CA . GLU E 1 252 ? 70.78500 -60.62900 -50.50900 1.000 184.24000 252 GLU E CA 1
ATOM 14058 C C . GLU E 1 252 ? 69.87800 -61.33100 -49.48800 1.000 183.53000 252 GLU E C 1
ATOM 14059 O O . GLU E 1 252 ? 70.40300 -62.20000 -48.76000 1.000 211.85000 252 GLU E O 1
ATOM 14065 N N . PHE E 1 253 ? 68.58100 -60.99000 -49.43400 1.000 161.39000 253 PHE E N 1
ATOM 14066 C CA . PHE E 1 253 ? 67.60900 -61.59400 -48.47900 1.000 143.84000 253 PHE E CA 1
ATOM 14067 C C . PHE E 1 253 ? 67.38200 -63.06300 -48.86600 1.000 122.68000 253 PHE E C 1
ATOM 14068 O O . PHE E 1 253 ? 66.25600 -63.46400 -49.21900 1.000 121.94000 253 PHE E O 1
ATOM 14076 N N . ASP E 1 254 ? 68.48500 -63.81700 -48.84500 1.000 103.76000 254 ASP E N 1
ATOM 14077 C CA . ASP E 1 254 ? 68.57800 -65.24200 -48.43500 1.000 102.93000 254 ASP E CA 1
ATOM 14078 C C . ASP E 1 254 ? 67.53200 -66.07600 -49.15500 1.000 101.64000 254 ASP E C 1
ATOM 14079 O O . ASP E 1 254 ? 66.60100 -65.54400 -49.75800 1.000 103.87000 254 ASP E O 1
ATOM 14084 N N . PRO E 1 255 ? 67.65500 -67.41900 -49.10500 1.000 103.39000 255 PRO E N 1
ATOM 14085 C CA . PRO E 1 255 ? 66.57300 -68.29100 -49.54800 1.000 108.42000 255 PRO E CA 1
ATOM 14086 C C . PRO E 1 255 ? 65.32600 -68.06500 -48.68100 1.000 103.42000 255 PRO E C 1
ATOM 14087 O O . PRO E 1 255 ? 64.23600 -68.13100 -49.21000 1.000 98.11000 255 PRO E O 1
ATOM 14091 N N . LEU E 1 256 ? 65.53500 -67.73800 -47.39800 1.000 93.33000 256 LEU E N 1
ATOM 14092 C CA . LEU E 1 256 ? 64.53200 -67.87000 -46.31000 1.000 82.87000 256 LEU E CA 1
ATOM 14093 C C . LEU E 1 256 ? 63.32500 -66.97000 -46.60000 1.000 84.19000 256 LEU E C 1
ATOM 14094 O O . LEU E 1 256 ? 62.18700 -67.50600 -46.58600 1.000 88.58000 256 LEU E O 1
ATOM 14099 N N . VAL E 1 257 ? 63.55200 -65.68200 -46.90100 1.000 82.61000 257 VAL E N 1
ATOM 14100 C CA . VAL E 1 257 ? 62.47000 -64.71800 -47.28600 1.000 81.75000 257 VAL E CA 1
ATOM 14101 C C . VAL E 1 257 ? 61.69600 -65.32900 -48.44600 1.000 76.40000 257 VAL E C 1
ATOM 14102 O O . VAL E 1 257 ? 62.35800 -65.80700 -49.37200 1.000 80.53000 257 VAL E O 1
ATOM 14106 N N . LYS E 1 258 ? 60.36300 -65.31800 -48.38800 1.000 78.79000 258 LYS E N 1
ATOM 14107 C CA . LYS E 1 258 ? 59.49100 -65.88500 -49.45200 1.000 89.77000 258 LYS E CA 1
ATOM 14108 C C . LYS E 1 258 ? 58.43700 -64.83800 -49.83700 1.000 86.18000 258 LYS E C 1
ATOM 14109 O O . LYS E 1 258 ? 58.20900 -63.91800 -49.03800 1.000 83.55000 258 LYS E O 1
ATOM 14115 N N . GLN E 1 259 ? 57.89300 -64.94000 -51.05300 1.000 85.54000 259 GLN E N 1
ATOM 14116 C CA . GLN E 1 259 ? 56.69500 -64.19300 -51.51500 1.000 90.49000 259 GLN E CA 1
ATOM 14117 C C . GLN E 1 259 ? 55.45500 -64.77500 -50.84700 1.000 94.09000 259 GLN E C 1
ATOM 14118 O O . GLN E 1 259 ? 55.46600 -65.98200 -50.57300 1.000 97.78000 259 GLN E O 1
ATOM 14124 N N . LEU E 1 260 ? 54.41900 -63.95700 -50.64700 1.000 104.92000 260 LEU E N 1
ATOM 14125 C CA . LEU E 1 260 ? 53.05700 -64.42400 -50.26500 1.000 116.26000 260 LEU E CA 1
ATOM 14126 C C . LEU E 1 260 ? 52.10000 -64.23400 -51.44400 1.000 115.71000 260 LEU E C 1
ATOM 14127 O O . LEU E 1 260 ? 52.34400 -63.33600 -52.26900 1.000 115.95000 260 LEU E O 1
ATOM 14132 N N . LYS E 1 261 ? 51.04500 -65.04800 -51.49000 1.000 117.61000 261 LYS E N 1
ATOM 14133 C CA . LYS E 1 261 ? 49.80600 -64.78200 -52.26600 1.000 121.78000 261 LYS E CA 1
ATOM 14134 C C . LYS E 1 261 ? 48.97400 -63.81300 -51.42500 1.000 119.98000 261 LYS E C 1
ATOM 14135 O O . LYS E 1 261 ? 49.24900 -63.64500 -50.24000 1.000 120.60000 261 LYS E O 1
ATOM 14141 N N . PRO E 1 262 ? 47.94600 -63.12900 -51.97100 1.000 119.75000 262 PRO E N 1
ATOM 14142 C CA . PRO E 1 262 ? 46.87600 -62.61700 -51.11900 1.000 125.02000 262 PRO E CA 1
ATOM 14143 C C . PRO E 1 262 ? 46.43500 -63.75200 -50.17600 1.000 122.92000 262 PRO E C 1
ATOM 14144 O O . PRO E 1 262 ? 46.68100 -64.89600 -50.51500 1.000 127.75000 262 PRO E O 1
ATOM 14148 N N . PHE E 1 263 ? 45.85300 -63.43200 -49.01400 1.000 117.62000 263 PHE E N 1
ATOM 14149 C CA . PHE E 1 263 ? 45.24300 -64.42900 -48.08700 1.000 112.35000 263 PHE E CA 1
ATOM 14150 C C . PHE E 1 263 ? 44.11900 -63.77200 -47.26800 1.000 105.07000 263 PHE E C 1
ATOM 14151 O O . PHE E 1 263 ? 44.35900 -62.78200 -46.56000 1.000 95.80000 263 PHE E O 1
ATOM 14159 N N . GLY E 1 264 ? 42.91300 -64.33200 -47.36400 1.000 111.08000 264 GLY E N 1
ATOM 14160 C CA . GLY E 1 264 ? 41.70300 -63.81300 -46.70100 1.000 112.49000 264 GLY E CA 1
ATOM 14161 C C . GLY E 1 264 ? 41.82900 -63.84900 -45.19000 1.000 105.69000 264 GLY E C 1
ATOM 14162 O O . GLY E 1 264 ? 41.99800 -64.95200 -44.64100 1.000 113.48000 264 GLY E O 1
ATOM 14163 N N . PHE E 1 265 ? 41.78200 -62.67400 -44.55700 1.000 100.49000 265 PHE E N 1
ATOM 14164 C CA . PHE E 1 265 ? 41.50300 -62.44800 -43.11200 1.000 108.68000 265 PHE E CA 1
ATOM 14165 C C . PHE E 1 265 ? 41.57000 -63.76000 -42.31400 1.000 115.54000 265 PHE E C 1
ATOM 14166 O O . PHE E 1 265 ? 42.48200 -63.87800 -41.47400 1.000 115.85000 265 PHE E O 1
ATOM 14174 N N . PHE E 1 266 ? 40.63300 -64.69700 -42.54400 1.000 124.13000 266 PHE E N 1
ATOM 14175 C CA . PHE E 1 266 ? 40.53600 -65.99800 -41.81900 1.000 123.91000 266 PHE E CA 1
ATOM 14176 C C . PHE E 1 266 ? 41.92700 -66.64100 -41.76900 1.000 110.14000 266 PHE E C 1
ATOM 14177 O O . PHE E 1 266 ? 42.47700 -66.81300 -40.66700 1.000 96.99000 266 PHE E O 1
ATOM 14185 N N . ASP E 1 267 ? 42.47700 -66.95500 -42.94500 1.000 97.50000 267 ASP E N 1
ATOM 14186 C CA . ASP E 1 267 ? 43.81000 -67.58300 -43.11800 1.000 86.13000 267 ASP E CA 1
ATOM 14187 C C . ASP E 1 267 ? 44.87300 -66.67100 -42.49300 1.000 86.05000 267 ASP E C 1
ATOM 14188 O O . ASP E 1 267 ? 45.65800 -67.17200 -41.66900 1.000 87.22000 267 ASP E O 1
ATOM 14193 N N . TYR E 1 268 ? 44.88800 -65.38200 -42.85800 1.000 85.60000 268 TYR E N 1
ATOM 14194 C CA . TYR E 1 268 ? 46.01000 -64.44100 -42.57000 1.000 82.48000 268 TYR E CA 1
ATOM 14195 C C . TYR E 1 268 ? 46.15600 -64.23100 -41.05600 1.000 83.36000 268 TYR E C 1
ATOM 14196 O O . TYR E 1 268 ? 47.28600 -63.98900 -40.59100 1.000 81.46000 268 TYR E O 1
ATOM 14205 N N . ASN E 1 269 ? 45.05600 -64.31400 -40.30700 1.000 83.17000 269 ASN E N 1
ATOM 14206 C CA . ASN E 1 269 ? 45.06200 -64.09300 -38.83800 1.000 84.82000 269 ASN E CA 1
ATOM 14207 C C . ASN E 1 269 ? 45.62400 -65.32900 -38.13500 1.000 90.95000 269 ASN E C 1
ATOM 14208 O O . ASN E 1 269 ? 46.30700 -65.14800 -37.11400 1.000 101.61000 269 ASN E O 1
ATOM 14213 N N . ALA E 1 270 ? 45.36400 -66.52900 -38.66500 1.000 95.00000 270 ALA E N 1
ATOM 14214 C CA . ALA E 1 270 ? 45.96400 -67.80300 -38.19100 1.000 94.30000 270 ALA E CA 1
ATOM 14215 C C . ALA E 1 270 ? 47.46500 -67.79700 -38.48500 1.000 84.87000 270 ALA E C 1
ATOM 14216 O O . ALA E 1 270 ? 48.22600 -68.39500 -37.70400 1.000 86.43000 270 ALA E O 1
ATOM 14218 N N . LEU E 1 271 ? 47.86000 -67.13400 -39.57300 1.000 74.83000 271 LEU E N 1
ATOM 14219 C CA . LEU E 1 271 ? 49.27300 -66.97300 -39.99400 1.000 74.96000 271 LEU E CA 1
ATOM 14220 C C . LEU E 1 271 ? 49.98500 -65.94500 -39.08300 1.000 70.92000 271 LEU E C 1
ATOM 14221 O O . LEU E 1 271 ? 51.16300 -66.17300 -38.73600 1.000 67.27000 271 LEU E O 1
ATOM 14226 N N . GLN E 1 272 ? 49.30300 -64.86400 -38.68500 1.000 66.24000 272 GLN E N 1
ATOM 14227 C CA . GLN E 1 272 ? 49.85300 -63.84600 -37.74300 1.000 63.42000 272 GLN E CA 1
ATOM 14228 C C . GLN E 1 272 ? 50.00900 -64.47700 -36.35200 1.000 56.86000 272 GLN E C 1
ATOM 14229 O O . GLN E 1 272 ? 51.09000 -64.34900 -35.77500 1.000 48.98000 272 GLN E O 1
ATOM 14235 N N . LYS E 1 273 ? 48.96700 -65.14700 -35.84800 1.000 55.11000 273 LYS E N 1
ATOM 14236 C CA . LYS E 1 273 ? 48.78100 -65.39500 -34.39500 1.000 56.04000 273 LYS E CA 1
ATOM 14237 C C . LYS E 1 273 ? 49.81700 -66.40700 -33.91000 1.000 55.58000 273 LYS E C 1
ATOM 14238 O O . LYS E 1 273 ? 50.08700 -66.41300 -32.69800 1.000 55.19000 273 LYS E O 1
ATOM 14244 N N . ASP E 1 274 ? 50.38700 -67.20800 -34.81600 1.000 58.14000 274 ASP E N 1
ATOM 14245 C CA . ASP E 1 274 ? 51.38400 -68.26300 -34.47500 1.000 58.65000 274 ASP E CA 1
ATOM 14246 C C . ASP E 1 274 ? 52.77000 -67.89700 -35.02300 1.000 50.60000 274 ASP E C 1
ATOM 14247 O O . ASP E 1 274 ? 53.67500 -68.70400 -34.83700 1.000 43.51000 274 ASP E O 1
ATOM 14252 N N . ALA E 1 275 ? 52.92500 -66.73200 -35.66400 1.000 52.42000 275 ALA E N 1
ATOM 14253 C CA . ALA E 1 275 ? 54.23400 -66.18400 -36.10900 1.000 55.14000 275 ALA E CA 1
ATOM 14254 C C . ALA E 1 275 ? 55.11000 -65.91200 -34.89100 1.000 53.87000 275 ALA E C 1
ATOM 14255 O O . ALA E 1 275 ? 54.56300 -65.61500 -33.81600 1.000 55.17000 275 ALA E O 1
ATOM 14257 N N . PHE E 1 276 ? 56.42100 -66.03900 -35.05600 1.000 55.72000 276 PHE E N 1
ATOM 14258 C CA . PHE E 1 276 ? 57.42100 -65.76500 -33.99500 1.000 62.15000 276 PHE E CA 1
ATOM 14259 C C . PHE E 1 276 ? 57.28200 -64.30500 -33.59600 1.000 64.09000 276 PHE E C 1
ATOM 14260 O O . PHE E 1 276 ? 57.26100 -63.99200 -32.39200 1.000 55.55000 276 PHE E O 1
ATOM 14268 N N . VAL E 1 277 ? 57.19400 -63.46400 -34.63200 1.000 74.40000 277 VAL E N 1
ATOM 14269 C CA . VAL E 1 277 ? 57.09200 -61.97700 -34.58900 1.000 71.87000 277 VAL E CA 1
ATOM 14270 C C . VAL E 1 277 ? 56.38900 -61.54200 -35.87800 1.000 71.11000 277 VAL E C 1
ATOM 14271 O O . VAL E 1 277 ? 56.53000 -62.25700 -36.89500 1.000 67.87000 277 VAL E O 1
ATOM 14275 N N . VAL E 1 278 ? 55.64400 -60.43700 -35.82200 1.000 69.19000 278 VAL E N 1
ATOM 14276 C CA . VAL E 1 278 ? 54.91800 -59.83800 -36.97800 1.000 63.11000 278 VAL E CA 1
ATOM 14277 C C . VAL E 1 278 ? 55.36700 -58.38100 -37.12100 1.000 61.06000 278 VAL E C 1
ATOM 14278 O O . VAL E 1 278 ? 55.16400 -57.61300 -36.16400 1.000 58.78000 278 VAL E O 1
ATOM 14282 N N . LEU E 1 279 ? 55.98100 -58.03600 -38.25800 1.000 59.48000 279 LEU E N 1
ATOM 14283 C CA . LEU E 1 279 ? 56.28300 -56.63600 -38.65900 1.000 64.13000 279 LEU E CA 1
ATOM 14284 C C . LEU E 1 279 ? 55.22200 -56.14900 -39.65400 1.000 68.09000 279 LEU E C 1
ATOM 14285 O O . LEU E 1 279 ? 55.41900 -56.36300 -40.85400 1.000 79.20000 279 LEU E O 1
ATOM 14290 N N . SER E 1 280 ? 54.14100 -55.52600 -39.17200 1.000 62.44000 280 SER E N 1
ATOM 14291 C CA . SER E 1 280 ? 53.02400 -55.00700 -40.00500 1.000 62.66000 280 SER E CA 1
ATOM 14292 C C . SER E 1 280 ? 53.03000 -53.47500 -39.93400 1.000 62.23000 280 SER E C 1
ATOM 14293 O O . SER E 1 280 ? 53.70000 -52.94200 -39.01600 1.000 63.41000 280 SER E O 1
ATOM 14296 N N . ASP E 1 281 ? 52.36200 -52.80600 -40.89000 1.000 58.56000 281 ASP E N 1
ATOM 14297 C CA . ASP E 1 281 ? 51.96900 -51.36500 -40.82100 1.000 59.44000 281 ASP E CA 1
ATOM 14298 C C . ASP E 1 281 ? 50.47700 -51.20400 -41.14800 1.000 59.11000 281 ASP E C 1
ATOM 14299 O O . ASP E 1 281 ? 49.97600 -50.06000 -41.08300 1.000 53.11000 281 ASP E O 1
ATOM 14304 N N . SER E 1 282 ? 49.83000 -52.29700 -41.55800 1.000 60.35000 282 SER E N 1
ATOM 14305 C CA . SER E 1 282 ? 48.37800 -52.56300 -41.41500 1.000 62.24000 282 SER E CA 1
ATOM 14306 C C . SER E 1 282 ? 47.84100 -51.92100 -40.13100 1.000 57.74000 282 SER E C 1
ATOM 14307 O O . SER E 1 282 ? 48.30000 -52.30800 -39.05400 1.000 55.83000 282 SER E O 1
ATOM 14310 N N . GLY E 1 283 ? 46.87400 -51.01000 -40.25100 1.000 59.68000 283 GLY E N 1
ATOM 14311 C CA . GLY E 1 283 ? 46.25600 -50.28600 -39.12200 1.000 66.02000 283 GLY E CA 1
ATOM 14312 C C . GLY E 1 283 ? 45.77700 -51.21800 -38.01900 1.000 69.51000 283 GLY E C 1
ATOM 14313 O O . GLY E 1 283 ? 45.88500 -50.83000 -36.83300 1.000 74.95000 283 GLY E O 1
ATOM 14314 N N . THR E 1 284 ? 45.28800 -52.40600 -38.39100 1.000 74.99000 284 THR E N 1
ATOM 14315 C CA . THR E 1 284 ? 44.81800 -53.49100 -37.47400 1.000 84.34000 284 THR E CA 1
ATOM 14316 C C . THR E 1 284 ? 45.88800 -53.85800 -36.42500 1.000 75.35000 284 THR E C 1
ATOM 14317 O O . THR E 1 284 ? 45.68500 -53.50700 -35.24300 1.000 76.31000 284 THR E O 1
ATOM 14321 N N . LEU E 1 285 ? 46.93200 -54.59500 -36.83200 1.000 62.07000 285 LEU E N 1
ATOM 14322 C CA . LEU E 1 285 ? 48.14500 -54.94300 -36.02300 1.000 56.91000 285 LEU E CA 1
ATOM 14323 C C . LEU E 1 285 ? 48.00100 -54.47800 -34.56300 1.000 51.07000 285 LEU E C 1
ATOM 14324 O O . LEU E 1 285 ? 47.88100 -55.33700 -33.69600 1.000 49.99000 285 LEU E O 1
ATOM 14329 N N . SER E 1 286 ? 48.03500 -53.17200 -34.30200 1.000 51.66000 286 SER E N 1
ATOM 14330 C CA . SER E 1 286 ? 47.73300 -52.57200 -32.97600 1.000 53.83000 286 SER E CA 1
ATOM 14331 C C . SER E 1 286 ? 46.55600 -53.34100 -32.33500 1.000 49.79000 286 SER E C 1
ATOM 14332 O O . SER E 1 286 ? 46.74700 -53.91300 -31.25000 1.000 46.36000 286 SER E O 1
ATOM 14335 N N . GLU E 1 287 ? 45.40600 -53.42700 -33.01200 1.000 52.50000 287 GLU E N 1
ATOM 14336 C CA . GLU E 1 287 ? 44.18900 -54.14800 -32.51200 1.000 58.70000 287 GLU E CA 1
ATOM 14337 C C . GLU E 1 287 ? 44.38800 -55.67700 -32.58000 1.000 54.40000 287 GLU E C 1
ATOM 14338 O O . GLU E 1 287 ? 43.99900 -56.37200 -31.62300 1.000 48.29000 287 GLU E O 1
ATOM 14344 N N . GLU E 1 288 ? 44.89700 -56.19200 -33.69700 1.000 53.93000 288 GLU E N 1
ATOM 14345 C CA . GLU E 1 288 ? 44.98900 -57.65400 -33.94700 1.000 57.38000 288 GLU E CA 1
ATOM 14346 C C . GLU E 1 288 ? 45.97300 -58.27900 -32.94000 1.000 49.77000 288 GLU E C 1
ATOM 14347 O O . GLU E 1 288 ? 45.64100 -59.30800 -32.34200 1.000 50.46000 288 GLU E O 1
ATOM 14353 N N . SER E 1 289 ? 47.11800 -57.65100 -32.71400 1.000 44.19000 289 SER E N 1
ATOM 14354 C CA . SER E 1 289 ? 48.13000 -58.09900 -31.72500 1.000 43.10000 289 SER E CA 1
ATOM 14355 C C . SER E 1 289 ? 47.55500 -58.09100 -30.29600 1.000 43.00000 289 SER E C 1
ATOM 14356 O O . SER E 1 289 ? 47.97600 -58.94900 -29.52000 1.000 41.15000 289 SER E O 1
ATOM 14359 N N . SER E 1 290 ? 46.66900 -57.14700 -29.93700 1.000 45.43000 290 SER E N 1
ATOM 14360 C CA . SER E 1 290 ? 46.00400 -57.09500 -28.59800 1.000 49.83000 290 SER E CA 1
ATOM 14361 C C . SER E 1 290 ? 45.08000 -58.32000 -28.45200 1.000 53.42000 290 SER E C 1
ATOM 14362 O O . SER E 1 290 ? 45.10000 -58.98500 -27.36500 1.000 57.64000 290 SER E O 1
ATOM 14365 N N . ILE E 1 291 ? 44.34200 -58.63500 -29.52000 1.000 50.32000 291 ILE E N 1
ATOM 14366 C CA . ILE E 1 291 ? 43.23200 -59.62800 -29.52300 1.000 50.68000 291 ILE E CA 1
ATOM 14367 C C . ILE E 1 291 ? 43.83200 -61.02100 -29.65800 1.000 50.33000 291 ILE E C 1
ATOM 14368 O O . ILE E 1 291 ? 43.56600 -61.86100 -28.80100 1.000 56.02000 291 ILE E O 1
ATOM 14373 N N . LEU E 1 292 ? 44.62500 -61.23900 -30.69700 1.000 52.51000 292 LEU E N 1
ATOM 14374 C CA . LEU E 1 292 ? 45.25800 -62.54900 -31.00300 1.000 57.54000 292 LEU E CA 1
ATOM 14375 C C . LEU E 1 292 ? 46.65600 -62.61300 -30.35300 1.000 60.04000 292 LEU E C 1
ATOM 14376 O O . LEU E 1 292 ? 47.62600 -63.00500 -31.01200 1.000 78.43000 292 LEU E O 1
ATOM 14381 N N . LYS E 1 293 ? 46.72600 -62.29500 -29.07400 1.000 51.75000 293 LYS E N 1
ATOM 14382 C CA . LYS E 1 293 ? 47.96700 -61.95500 -28.33300 1.000 54.56000 293 LYS E CA 1
ATOM 14383 C C . LYS E 1 293 ? 49.24500 -62.51100 -29.02100 1.000 52.21000 293 LYS E C 1
ATOM 14384 O O . LYS E 1 293 ? 49.80400 -63.51700 -28.53600 1.000 50.93000 293 LYS E O 1
ATOM 14390 N N . PHE E 1 294 ? 49.77100 -61.79400 -30.02900 1.000 50.41000 294 PHE E N 1
ATOM 14391 C CA . PHE E 1 294 ? 51.06200 -62.09500 -30.71200 1.000 52.40000 294 PHE E CA 1
ATOM 14392 C C . PHE E 1 294 ? 52.03600 -60.91000 -30.63500 1.000 56.06000 294 PHE E C 1
ATOM 14393 O O . PHE E 1 294 ? 51.63000 -59.77400 -30.39600 1.000 56.28000 294 PHE E O 1
ATOM 14401 N N . PRO E 1 295 ? 53.36500 -61.14300 -30.80900 1.000 60.57000 295 PRO E N 1
ATOM 14402 C CA . PRO E 1 295 ? 54.35900 -60.06800 -30.87900 1.000 62.31000 295 PRO E CA 1
ATOM 14403 C C . PRO E 1 295 ? 54.24200 -59.18800 -32.12700 1.000 61.84000 295 PRO E C 1
ATOM 14404 O O . PRO E 1 295 ? 54.64500 -59.62800 -33.19600 1.000 62.61000 295 PRO E O 1
ATOM 14408 N N . GLY E 1 296 ? 53.71300 -57.97400 -31.94100 1.000 56.65000 296 GLY E N 1
ATOM 14409 C CA . GLY E 1 296 ? 53.52200 -56.97100 -32.99800 1.000 52.82000 296 GLY E CA 1
ATOM 14410 C C . GLY E 1 296 ? 54.58800 -55.90400 -32.92700 1.000 53.70000 296 GLY E C 1
ATOM 14411 O O . GLY E 1 296 ? 54.91200 -55.46200 -31.81800 1.000 52.01000 296 GLY E O 1
ATOM 14412 N N . VAL E 1 297 ? 55.14300 -55.53500 -34.07700 1.000 59.00000 297 VAL E N 1
ATOM 14413 C CA . VAL E 1 297 ? 56.12200 -54.42400 -34.23000 1.000 56.80000 297 VAL E CA 1
ATOM 14414 C C . VAL E 1 297 ? 55.62500 -53.53400 -35.36100 1.000 59.97000 297 VAL E C 1
ATOM 14415 O O . VAL E 1 297 ? 55.72400 -53.93800 -36.54000 1.000 63.34000 297 VAL E O 1
ATOM 14419 N N . LEU E 1 298 ? 55.06000 -52.39200 -34.99200 1.000 64.19000 298 LEU E N 1
ATOM 14420 C CA . LEU E 1 298 ? 54.51000 -51.38700 -35.92700 1.000 63.26000 298 LEU E CA 1
ATOM 14421 C C . LEU E 1 298 ? 55.66800 -50.72000 -36.67800 1.000 64.65000 298 LEU E C 1
ATOM 14422 O O . LEU E 1 298 ? 56.50300 -50.04000 -36.02000 1.000 62.57000 298 LEU E O 1
ATOM 14427 N N . ILE E 1 299 ? 55.72600 -50.91700 -37.99800 1.000 60.96000 299 ILE E N 1
ATOM 14428 C CA . ILE E 1 299 ? 56.67900 -50.20500 -38.89600 1.000 60.18000 299 ILE E CA 1
ATOM 14429 C C . ILE E 1 299 ? 55.98500 -48.93900 -39.37900 1.000 55.73000 299 ILE E C 1
ATOM 14430 O O . ILE E 1 299 ? 55.61200 -48.89000 -40.54700 1.000 57.02000 299 ILE E O 1
ATOM 14435 N N . ARG E 1 300 ? 55.75000 -48.00800 -38.45300 1.000 53.83000 300 ARG E N 1
ATOM 14436 C CA . ARG E 1 300 ? 55.25600 -46.63100 -38.69800 1.000 52.03000 300 ARG E CA 1
ATOM 14437 C C . ARG E 1 300 ? 55.98700 -45.67700 -37.75900 1.000 54.50000 300 ARG E C 1
ATOM 14438 O O . ARG E 1 300 ? 56.78000 -46.14900 -36.92800 1.000 55.77000 300 ARG E O 1
ATOM 14446 N N . THR E 1 301 ? 55.71500 -44.38500 -37.89200 1.000 60.59000 301 THR E N 1
ATOM 14447 C CA . THR E 1 301 ? 56.37800 -43.28800 -37.14000 1.000 60.53000 301 THR E CA 1
ATOM 14448 C C . THR E 1 301 ? 55.32200 -42.55000 -36.30600 1.000 55.58000 301 THR E C 1
ATOM 14449 O O . THR E 1 301 ? 55.63900 -41.46400 -35.79900 1.000 48.46000 301 THR E O 1
ATOM 14453 N N . SER E 1 302 ? 54.12900 -43.14900 -36.16200 1.000 55.38000 302 SER E N 1
ATOM 14454 C CA . SER E 1 302 ? 52.88100 -42.51400 -35.65100 1.000 55.38000 302 SER E CA 1
ATOM 14455 C C . SER E 1 302 ? 51.74900 -43.55700 -35.59200 1.000 53.13000 302 SER E C 1
ATOM 14456 O O . SER E 1 302 ? 51.62500 -44.34100 -36.55800 1.000 52.76000 302 SER E O 1
ATOM 14459 N N . THR E 1 303 ? 50.96600 -43.57900 -34.50400 1.000 49.65000 303 THR E N 1
ATOM 14460 C CA . THR E 1 303 ? 49.79400 -44.48100 -34.32500 1.000 49.01000 303 THR E CA 1
ATOM 14461 C C . THR E 1 303 ? 48.53400 -43.67500 -34.05700 1.000 52.23000 303 THR E C 1
ATOM 14462 O O . THR E 1 303 ? 48.63100 -42.65000 -33.34800 1.000 53.14000 303 THR E O 1
ATOM 14466 N N . GLU E 1 304 ? 47.39200 -44.20500 -34.50100 1.000 55.14000 304 GLU E N 1
ATOM 14467 C CA . GLU E 1 304 ? 46.03300 -43.71500 -34.13700 1.000 60.45000 304 GLU E CA 1
ATOM 14468 C C . GLU E 1 304 ? 45.50000 -44.55800 -32.96600 1.000 59.30000 304 GLU E C 1
ATOM 14469 O O . GLU E 1 304 ? 44.44000 -44.17400 -32.37300 1.000 66.27000 304 GLU E O 1
ATOM 14475 N N . ARG E 1 305 ? 46.25300 -45.60700 -32.60500 1.000 53.15000 305 ARG E N 1
ATOM 14476 C CA . ARG E 1 305 ? 45.93000 -46.60700 -31.55600 1.000 51.75000 305 ARG E CA 1
ATOM 14477 C C . ARG E 1 305 ? 46.96700 -46.51600 -30.43800 1.000 47.79000 305 ARG E C 1
ATOM 14478 O O . ARG E 1 305 ? 47.74100 -47.45000 -30.22300 1.000 53.11000 305 ARG E O 1
ATOM 14486 N N . PRO E 1 306 ? 47.08400 -45.36000 -29.74600 1.000 44.49000 306 PRO E N 1
ATOM 14487 C CA . PRO E 1 306 ? 47.89500 -45.28100 -28.53900 1.000 41.60000 306 PRO E CA 1
ATOM 14488 C C . PRO E 1 306 ? 47.33100 -46.11300 -27.38200 1.000 40.21000 306 PRO E C 1
ATOM 14489 O O . PRO E 1 306 ? 48.08000 -46.42800 -26.52900 1.000 44.46000 306 PRO E O 1
ATOM 14493 N N . GLU E 1 307 ? 46.04500 -46.45300 -27.38200 1.000 40.94000 307 GLU E N 1
ATOM 14494 C CA . GLU E 1 307 ? 45.42400 -47.19300 -26.24400 1.000 46.49000 307 GLU E CA 1
ATOM 14495 C C . GLU E 1 307 ? 46.19200 -48.50500 -26.01400 1.000 45.24000 307 GLU E C 1
ATOM 14496 O O . GLU E 1 307 ? 46.22800 -48.98200 -24.87500 1.000 41.98000 307 GLU E O 1
ATOM 14502 N N . VAL E 1 308 ? 46.79200 -49.04500 -27.06800 1.000 48.06000 308 VAL E N 1
ATOM 14503 C CA . VAL E 1 308 ? 47.70200 -50.21900 -27.03000 1.000 52.21000 308 VAL E CA 1
ATOM 14504 C C . VAL E 1 308 ? 48.98300 -49.87200 -26.24400 1.000 52.14000 308 VAL E C 1
ATOM 14505 O O . VAL E 1 308 ? 49.26500 -50.60900 -25.28600 1.000 62.26000 308 VAL E O 1
ATOM 14509 N N . LEU E 1 309 ? 49.71400 -48.79900 -26.60200 1.000 45.61000 309 LEU E N 1
ATOM 14510 C CA . LEU E 1 309 ? 50.98400 -48.37400 -25.92300 1.000 45.01000 309 LEU E CA 1
ATOM 14511 C C . LEU E 1 309 ? 50.75800 -48.10500 -24.42400 1.000 45.00000 309 LEU E C 1
ATOM 14512 O O . LEU E 1 309 ? 51.72800 -48.25000 -23.64300 1.000 46.38000 309 LEU E O 1
ATOM 14517 N N . ASP E 1 310 ? 49.54400 -47.68700 -24.05500 1.000 44.17000 310 ASP E N 1
ATOM 14518 C CA . ASP E 1 310 ? 49.10700 -47.41400 -22.66100 1.000 46.11000 310 ASP E CA 1
ATOM 14519 C C . ASP E 1 310 ? 49.12700 -48.71800 -21.85900 1.000 43.57000 310 ASP E C 1
ATOM 14520 O O . ASP E 1 310 ? 49.20400 -48.63900 -20.62900 1.000 46.20000 310 ASP E O 1
ATOM 14525 N N . LYS E 1 311 ? 49.00600 -49.86300 -22.53500 1.000 43.26000 311 LYS E N 1
ATOM 14526 C CA . LYS E 1 311 ? 48.75100 -51.19400 -21.91600 1.000 46.34000 311 LYS E CA 1
ATOM 14527 C C . LYS E 1 311 ? 49.93100 -52.15600 -22.13100 1.000 47.98000 311 LYS E C 1
ATOM 14528 O O . LYS E 1 311 ? 50.02300 -53.14800 -21.36000 1.000 42.09000 311 LYS E O 1
ATOM 14534 N N . GLY E 1 312 ? 50.77700 -51.88100 -23.13900 1.000 55.80000 312 GLY E N 1
ATOM 14535 C CA . GLY E 1 312 ? 52.00700 -52.63400 -23.46800 1.000 56.43000 312 GLY E CA 1
ATOM 14536 C C . GLY E 1 312 ? 51.70600 -53.80700 -24.37800 1.000 52.93000 312 GLY E C 1
ATOM 14537 O O . GLY E 1 312 ? 52.18700 -54.89000 -24.12200 1.000 47.32000 312 GLY E O 1
ATOM 14538 N N . THR E 1 313 ? 50.90900 -53.58000 -25.40400 1.000 57.25000 313 THR E N 1
ATOM 14539 C CA . THR E 1 313 ? 50.42100 -54.61300 -26.34200 1.000 66.29000 313 THR E CA 1
ATOM 14540 C C . THR E 1 313 ? 51.33400 -54.61400 -27.58200 1.000 60.98000 313 THR E C 1
ATOM 14541 O O . THR E 1 313 ? 51.39600 -55.64900 -28.27500 1.000 62.40000 313 THR E O 1
ATOM 14545 N N . VAL E 1 314 ? 52.03900 -53.51000 -27.84500 1.000 55.91000 314 VAL E N 1
ATOM 14546 C CA . VAL E 1 314 ? 52.86000 -53.34100 -29.08000 1.000 55.86000 314 VAL E CA 1
ATOM 14547 C C . VAL E 1 314 ? 54.11800 -52.52900 -28.77400 1.000 60.59000 314 VAL E C 1
ATOM 14548 O O . VAL E 1 314 ? 54.12500 -51.77100 -27.75800 1.000 68.85000 314 VAL E O 1
ATOM 14552 N N . ILE E 1 315 ? 55.11400 -52.68900 -29.65400 1.000 56.43000 315 ILE E N 1
ATOM 14553 C CA . ILE E 1 315 ? 56.36600 -51.89200 -29.76800 1.000 51.34000 315 ILE E CA 1
ATOM 14554 C C . ILE E 1 315 ? 56.34300 -51.23500 -31.13500 1.000 47.72000 315 ILE E C 1
ATOM 14555 O O . ILE E 1 315 ? 55.97600 -51.95400 -32.06400 1.000 51.38000 315 ILE E O 1
ATOM 14560 N N . VAL E 1 316 ? 56.79000 -49.98000 -31.26700 1.000 45.37000 316 VAL E N 1
ATOM 14561 C CA . VAL E 1 316 ? 56.78000 -49.24100 -32.57200 1.000 49.46000 316 VAL E CA 1
ATOM 14562 C C . VAL E 1 316 ? 58.17600 -49.26700 -33.20700 1.000 51.52000 316 VAL E C 1
ATOM 14563 O O . VAL E 1 316 ? 59.01300 -48.40600 -32.85100 1.000 52.11000 316 VAL E O 1
ATOM 14567 N N . GLY E 1 317 ? 58.35300 -50.14900 -34.19500 1.000 52.87000 317 GLY E N 1
ATOM 14568 C CA . GLY E 1 317 ? 59.62600 -50.42000 -34.88100 1.000 55.97000 317 GLY E CA 1
ATOM 14569 C C . GLY E 1 317 ? 60.22300 -49.17100 -35.49400 1.000 58.51000 317 GLY E C 1
ATOM 14570 O O . GLY E 1 317 ? 61.44100 -48.98800 -35.37400 1.000 60.62000 317 GLY E O 1
ATOM 14571 N N . GLY E 1 318 ? 59.40400 -48.34100 -36.13800 1.000 62.37000 318 GLY E N 1
ATOM 14572 C CA . GLY E 1 318 ? 59.89800 -47.21100 -36.94400 1.000 66.44000 318 GLY E CA 1
ATOM 14573 C C . GLY E 1 318 ? 60.44500 -47.69600 -38.27400 1.000 68.82000 318 GLY E C 1
ATOM 14574 O O . GLY E 1 318 ? 60.11100 -48.83900 -38.67100 1.000 61.73000 318 GLY E O 1
ATOM 14575 N N . ILE E 1 319 ? 61.23800 -46.85900 -38.95000 1.000 73.63000 319 ILE E N 1
ATOM 14576 C CA . ILE E 1 319 ? 61.64400 -47.07600 -40.37000 1.000 79.77000 319 ILE E CA 1
ATOM 14577 C C . ILE E 1 319 ? 63.16400 -46.94100 -40.50700 1.000 74.95000 319 ILE E C 1
ATOM 14578 O O . ILE E 1 319 ? 63.66800 -47.15000 -41.60200 1.000 79.51000 319 ILE E O 1
ATOM 14583 N N . THR E 1 320 ? 63.87700 -46.65200 -39.42900 1.000 76.32000 320 THR E N 1
ATOM 14584 C CA . THR E 1 320 ? 65.35800 -46.69300 -39.41100 1.000 81.59000 320 THR E CA 1
ATOM 14585 C C . THR E 1 320 ? 65.79200 -48.13600 -39.13400 1.000 82.91000 320 THR E C 1
ATOM 14586 O O . THR E 1 320 ? 65.21500 -48.75400 -38.21900 1.000 80.86000 320 THR E O 1
ATOM 14590 N N . TYR E 1 321 ? 66.73800 -48.65900 -39.92700 1.000 86.57000 321 TYR E N 1
ATOM 14591 C CA . TYR E 1 321 ? 67.33600 -50.01300 -39.76400 1.000 82.26000 321 TYR E CA 1
ATOM 14592 C C . TYR E 1 321 ? 67.49900 -50.27200 -38.26700 1.000 76.79000 321 TYR E C 1
ATOM 14593 O O . TYR E 1 321 ? 66.77900 -51.13900 -37.71100 1.000 74.28000 321 TYR E O 1
ATOM 14602 N N . ASN E 1 322 ? 68.35300 -49.48000 -37.62100 1.000 71.64000 322 ASN E N 1
ATOM 14603 C CA . ASN E 1 322 ? 68.91200 -49.83200 -36.29800 1.000 75.32000 322 ASN E CA 1
ATOM 14604 C C . ASN E 1 322 ? 67.77000 -50.18800 -35.33700 1.000 68.58000 322 ASN E C 1
ATOM 14605 O O . ASN E 1 322 ? 67.83400 -51.28200 -34.75000 1.000 63.34000 322 ASN E O 1
ATOM 14610 N N . ASN E 1 323 ? 66.74900 -49.33300 -35.20900 1.000 65.62000 323 ASN E N 1
ATOM 14611 C CA . ASN E 1 323 ? 65.63100 -49.55600 -34.24600 1.000 64.44000 323 ASN E CA 1
ATOM 14612 C C . ASN E 1 323 ? 64.77500 -50.73800 -34.72800 1.000 59.17000 323 ASN E C 1
ATOM 14613 O O . ASN E 1 323 ? 64.43100 -51.60600 -33.90200 1.000 54.80000 323 ASN E O 1
ATOM 14618 N N . LEU E 1 324 ? 64.46200 -50.79500 -36.01700 1.000 55.52000 324 LEU E N 1
ATOM 14619 C CA . LEU E 1 324 ? 63.67400 -51.90800 -36.58900 1.000 57.56000 324 LEU E CA 1
ATOM 14620 C C . LEU E 1 324 ? 64.22000 -53.24300 -36.07300 1.000 60.75000 324 LEU E C 1
ATOM 14621 O O . LEU E 1 324 ? 63.41800 -54.16400 -35.84300 1.000 61.84000 324 LEU E O 1
ATOM 14626 N N . ILE E 1 325 ? 65.53100 -53.33100 -35.85800 1.000 63.33000 325 ILE E N 1
ATOM 14627 C CA . ILE E 1 325 ? 66.17800 -54.53800 -35.27600 1.000 63.58000 325 ILE E CA 1
ATOM 14628 C C . ILE E 1 325 ? 65.97400 -54.56300 -33.76500 1.000 61.29000 325 ILE E C 1
ATOM 14629 O O . ILE E 1 325 ? 65.40100 -55.55400 -33.27700 1.000 64.24000 325 ILE E O 1
ATOM 14634 N N . GLN E 1 326 ? 66.48200 -53.54800 -33.05800 1.000 57.33000 326 GLN E N 1
ATOM 14635 C CA . GLN E 1 326 ? 66.33200 -53.41900 -31.58100 1.000 55.54000 326 GLN E CA 1
ATOM 14636 C C . GLN E 1 326 ? 64.89300 -53.78800 -31.21500 1.000 53.29000 326 GLN E C 1
ATOM 14637 O O . GLN E 1 326 ? 64.69600 -54.34000 -30.13400 1.000 52.78000 326 GLN E O 1
ATOM 14643 N N . SER E 1 327 ? 63.93800 -53.47800 -32.10000 1.000 52.78000 327 SER E N 1
ATOM 14644 C CA . SER E 1 327 ? 62.48000 -53.55000 -31.83700 1.000 55.35000 327 SER E CA 1
ATOM 14645 C C . SER E 1 327 ? 62.02100 -55.00400 -31.90700 1.000 60.05000 327 SER E C 1
ATOM 14646 O O . SER E 1 327 ? 61.34700 -55.45200 -30.96000 1.000 67.60000 327 SER E O 1
ATOM 14649 N N . VAL E 1 328 ? 62.38900 -55.71300 -32.97200 1.000 61.87000 328 VAL E N 1
ATOM 14650 C CA . VAL E 1 328 ? 62.10900 -57.17300 -33.11300 1.000 62.97000 328 VAL E CA 1
ATOM 14651 C C . VAL E 1 328 ? 62.79700 -57.90200 -31.94100 1.000 60.09000 328 VAL E C 1
ATOM 14652 O O . VAL E 1 328 ? 62.12500 -58.66900 -31.23000 1.000 59.42000 328 VAL E O 1
ATOM 14656 N N . GLU E 1 329 ? 64.07300 -57.61900 -31.69200 1.000 60.27000 329 GLU E N 1
ATOM 14657 C CA . GLU E 1 329 ? 64.84900 -58.30100 -30.62700 1.000 64.14000 329 GLU E CA 1
ATOM 14658 C C . GLU E 1 329 ? 64.11500 -58.10300 -29.29000 1.000 57.10000 329 GLU E C 1
ATOM 14659 O O . GLU E 1 329 ? 64.08400 -59.04400 -28.49900 1.000 56.17000 329 GLU E O 1
ATOM 14665 N N . LEU E 1 330 ? 63.48500 -56.94400 -29.09100 1.000 55.22000 330 LEU E N 1
ATOM 14666 C CA . LEU E 1 330 ? 62.71400 -56.60000 -27.86000 1.000 53.33000 330 LEU E CA 1
ATOM 14667 C C . LEU E 1 330 ? 61.41800 -57.41200 -27.82600 1.000 52.05000 330 LEU E C 1
ATOM 14668 O O . LEU E 1 330 ? 61.01900 -57.83900 -26.73600 1.000 52.36000 330 LEU E O 1
ATOM 14673 N N . ALA E 1 331 ? 60.75300 -57.55000 -28.97000 1.000 51.90000 331 ALA E N 1
ATOM 14674 C CA . ALA E 1 331 ? 59.52700 -58.36000 -29.11600 1.000 52.41000 331 ALA E CA 1
ATOM 14675 C C . ALA E 1 331 ? 59.84600 -59.78500 -28.68300 1.000 52.18000 331 ALA E C 1
ATOM 14676 O O . ALA E 1 331 ? 59.24100 -60.25100 -27.70600 1.000 54.43000 331 ALA E O 1
ATOM 14678 N N . ARG E 1 332 ? 60.78500 -60.42500 -29.37500 1.000 54.39000 332 ARG E N 1
ATOM 14679 C CA . ARG E 1 332 ? 61.05200 -61.86700 -29.21300 1.000 64.62000 332 ARG E CA 1
ATOM 14680 C C . ARG E 1 332 ? 61.46000 -62.07100 -27.76200 1.000 67.73000 332 ARG E C 1
ATOM 14681 O O . ARG E 1 332 ? 60.84900 -62.91600 -27.09500 1.000 77.29000 332 ARG E O 1
ATOM 14689 N N . GLU E 1 333 ? 62.37100 -61.22100 -27.28200 1.000 70.92000 333 GLU E N 1
ATOM 14690 C CA . GLU E 1 333 ? 63.09700 -61.36200 -25.98600 1.000 73.23000 333 GLU E CA 1
ATOM 14691 C C . GLU E 1 333 ? 62.08300 -61.38200 -24.83400 1.000 69.09000 333 GLU E C 1
ATOM 14692 O O . GLU E 1 333 ? 62.39900 -61.98400 -23.79000 1.000 67.16000 333 GLU E O 1
ATOM 14698 N N . MET E 1 334 ? 60.90800 -60.77400 -25.04600 1.000 68.14000 334 MET E N 1
ATOM 14699 C CA . MET E 1 334 ? 59.86300 -60.54400 -24.01300 1.000 69.19000 334 MET E CA 1
ATOM 14700 C C . MET E 1 334 ? 58.76900 -61.62300 -24.12500 1.000 70.62000 334 MET E C 1
ATOM 14701 O O . MET E 1 334 ? 58.23900 -62.02900 -23.06800 1.000 69.10000 334 MET E O 1
ATOM 14706 N N . GLN E 1 335 ? 58.45900 -62.10700 -25.33200 1.000 70.64000 335 GLN E N 1
ATOM 14707 C CA . GLN E 1 335 ? 57.63500 -63.33400 -25.49300 1.000 76.92000 335 GLN E CA 1
ATOM 14708 C C . GLN E 1 335 ? 58.38300 -64.49400 -24.82700 1.000 77.18000 335 GLN E C 1
ATOM 14709 O O . GLN E 1 335 ? 57.72800 -65.28100 -24.12700 1.000 94.04000 335 GLN E O 1
ATOM 14715 N N . ASN E 1 336 ? 59.70300 -64.59600 -25.04200 1.000 73.10000 336 ASN E N 1
ATOM 14716 C CA . ASN E 1 336 ? 60.53800 -65.73400 -24.55600 1.000 69.17000 336 ASN E CA 1
ATOM 14717 C C . ASN E 1 336 ? 60.70900 -65.60200 -23.04800 1.000 58.96000 336 ASN E C 1
ATOM 14718 O O . ASN E 1 336 ? 61.06500 -66.58800 -22.44400 1.000 63.08000 336 ASN E O 1
ATOM 14723 N N . ASN E 1 337 ? 60.47000 -64.41800 -22.48300 1.000 55.71000 337 ASN E N 1
ATOM 14724 C CA . ASN E 1 337 ? 60.44500 -64.18300 -21.01300 1.000 56.43000 337 ASN E CA 1
ATOM 14725 C C . ASN E 1 337 ? 59.00600 -64.27900 -20.50100 1.000 51.58000 337 ASN E C 1
ATOM 14726 O O . ASN E 1 337 ? 58.79800 -64.02400 -19.31700 1.000 47.10000 337 ASN E O 1
ATOM 14731 N N . ASN E 1 338 ? 58.06300 -64.62100 -21.37600 1.000 53.03000 338 ASN E N 1
ATOM 14732 C CA . ASN E 1 338 ? 56.62300 -64.81300 -21.05800 1.000 55.66000 338 ASN E CA 1
ATOM 14733 C C . ASN E 1 338 ? 56.07400 -63.57800 -20.33900 1.000 51.89000 338 ASN E C 1
ATOM 14734 O O . ASN E 1 338 ? 55.29500 -63.74500 -19.38000 1.000 53.94000 338 ASN E O 1
ATOM 14739 N N . GLU E 1 339 ? 56.41000 -62.38500 -20.83300 1.000 45.45000 339 GLU E N 1
ATOM 14740 C CA . GLU E 1 339 ? 55.83100 -61.11100 -20.34400 1.000 43.90000 339 GLU E CA 1
ATOM 14741 C C . GLU E 1 339 ? 54.38300 -61.02300 -20.82000 1.000 43.90000 339 GLU E C 1
ATOM 14742 O O . GLU E 1 339 ? 53.96100 -61.78000 -21.70200 1.000 41.55000 339 GLU E O 1
ATOM 14748 N N . PRO E 1 340 ? 53.57100 -60.12100 -20.22400 1.000 43.33000 340 PRO E N 1
ATOM 14749 C CA . PRO E 1 340 ? 52.12300 -60.15500 -20.36800 1.000 45.48000 340 PRO E CA 1
ATOM 14750 C C . PRO E 1 340 ? 51.67200 -59.39300 -21.60500 1.000 43.62000 340 PRO E C 1
ATOM 14751 O O . PRO E 1 340 ? 52.27000 -58.41700 -21.86800 1.000 46.31000 340 PRO E O 1
ATOM 14755 N N . MET E 1 341 ? 50.65900 -59.88400 -22.30900 1.000 46.20000 341 MET E N 1
ATOM 14756 C CA . MET E 1 341 ? 49.88700 -59.10600 -23.30600 1.000 54.16000 341 MET E CA 1
ATOM 14757 C C . MET E 1 341 ? 48.53800 -58.82200 -22.66200 1.000 60.06000 341 MET E C 1
ATOM 14758 O O . MET E 1 341 ? 47.98200 -59.76100 -22.09600 1.000 75.35000 341 MET E O 1
ATOM 14763 N N . ILE E 1 342 ? 48.07300 -57.57600 -22.68600 1.000 63.17000 342 ILE E N 1
ATOM 14764 C CA . ILE E 1 342 ? 46.91200 -57.12200 -21.86500 1.000 57.52000 342 ILE E CA 1
ATOM 14765 C C . ILE E 1 342 ? 45.89700 -56.40100 -22.75600 1.000 62.84000 342 ILE E C 1
ATOM 14766 O O . ILE E 1 342 ? 46.30700 -55.64600 -23.69500 1.000 61.99000 342 ILE E O 1
ATOM 14771 N N . ASP E 1 343 ? 44.61600 -56.63700 -22.47400 1.000 61.81000 343 ASP E N 1
ATOM 14772 C CA . ASP E 1 343 ? 43.49900 -56.11600 -23.29000 1.000 56.20000 343 ASP E CA 1
ATOM 14773 C C . ASP E 1 343 ? 43.41800 -54.61800 -23.05300 1.000 51.27000 343 ASP E C 1
ATOM 14774 O O . ASP E 1 343 ? 43.36300 -54.20000 -21.88400 1.000 46.21000 343 ASP E O 1
ATOM 14779 N N . ALA E 1 344 ? 43.45900 -53.85300 -24.13200 1.000 52.15000 344 ALA E N 1
ATOM 14780 C CA . ALA E 1 344 ? 43.05400 -52.43600 -24.16100 1.000 53.50000 344 ALA E CA 1
ATOM 14781 C C . ALA E 1 344 ? 41.63300 -52.30900 -23.60400 1.000 50.71000 344 ALA E C 1
ATOM 14782 O O . ALA E 1 344 ? 40.85200 -53.28400 -23.71300 1.000 38.90000 344 ALA E O 1
ATOM 14784 N N . ILE E 1 345 ? 41.30800 -51.12900 -23.06400 1.000 54.85000 345 ILE E N 1
ATOM 14785 C CA . ILE E 1 345 ? 40.03700 -50.86000 -22.32100 1.000 49.77000 345 ILE E CA 1
ATOM 14786 C C . ILE E 1 345 ? 38.86100 -50.88600 -23.30100 1.000 50.76000 345 ILE E C 1
ATOM 14787 O O . ILE E 1 345 ? 37.82100 -51.47800 -22.95100 1.000 52.17000 345 ILE E O 1
ATOM 14792 N N . ASP E 1 346 ? 39.01300 -50.24400 -24.46000 1.000 51.57000 346 ASP E N 1
ATOM 14793 C CA . ASP E 1 346 ? 37.90400 -49.99700 -25.41400 1.000 57.42000 346 ASP E CA 1
ATOM 14794 C C . ASP E 1 346 ? 37.83300 -51.17300 -26.39700 1.000 59.35000 346 ASP E C 1
ATOM 14795 O O . ASP E 1 346 ? 36.82500 -51.25200 -27.12900 1.000 72.76000 346 ASP E O 1
ATOM 14800 N N . TYR E 1 347 ? 38.81700 -52.08600 -26.38400 1.000 57.89000 347 TYR E N 1
ATOM 14801 C CA . TYR E 1 347 ? 38.78100 -53.33800 -27.19800 1.000 59.00000 347 TYR E CA 1
ATOM 14802 C C . TYR E 1 347 ? 38.06900 -54.47000 -26.45200 1.000 58.71000 347 TYR E C 1
ATOM 14803 O O . TYR E 1 347 ? 37.92300 -55.55300 -27.05200 1.000 52.30000 347 TYR E O 1
ATOM 14812 N N . LYS E 1 348 ? 37.68000 -54.26400 -25.19100 1.000 58.94000 348 LYS E N 1
ATOM 14813 C CA . LYS E 1 348 ? 37.06200 -55.34400 -24.38100 1.000 57.82000 348 LYS E CA 1
ATOM 14814 C C . LYS E 1 348 ? 35.69100 -55.68700 -24.98700 1.000 53.10000 348 LYS E C 1
ATOM 14815 O O . LYS E 1 348 ? 35.37800 -56.87800 -25.06300 1.000 50.30000 348 LYS E O 1
ATOM 14821 N N . ASP E 1 349 ? 34.95000 -54.70900 -25.50500 1.000 50.42000 349 ASP E N 1
ATOM 14822 C CA . ASP E 1 349 ? 33.50300 -54.88700 -25.80400 1.000 54.48000 349 ASP E CA 1
ATOM 14823 C C . ASP E 1 349 ? 33.30300 -55.52400 -27.18600 1.000 53.94000 349 ASP E C 1
ATOM 14824 O O . ASP E 1 349 ? 33.94500 -55.03200 -28.16000 1.000 56.63000 349 ASP E O 1
ATOM 14829 N N . THR E 1 350 ? 32.36600 -56.48700 -27.28900 1.000 52.32000 350 THR E N 1
ATOM 14830 C CA . THR E 1 350 ? 32.08800 -57.28100 -28.52800 1.000 56.49000 350 THR E CA 1
ATOM 14831 C C . THR E 1 350 ? 30.67800 -57.03200 -29.09600 1.000 56.36000 350 THR E C 1
ATOM 14832 O O . THR E 1 350 ? 30.32900 -57.71000 -30.07500 1.000 50.88000 350 THR E O 1
ATOM 14836 N N . ASN E 1 351 ? 29.90100 -56.09900 -28.53900 1.000 60.39000 351 ASN E N 1
ATOM 14837 C CA . ASN E 1 351 ? 28.49100 -55.85000 -28.96200 1.000 60.12000 351 ASN E CA 1
ATOM 14838 C C . ASN E 1 351 ? 28.37400 -54.52300 -29.73000 1.000 55.07000 351 ASN E C 1
ATOM 14839 O O . ASN E 1 351 ? 27.41900 -53.78500 -29.48200 1.000 52.87000 351 ASN E O 1
ATOM 14844 N N . VAL E 1 352 ? 29.27100 -54.27600 -30.67700 1.000 56.60000 352 VAL E N 1
ATOM 14845 C CA . VAL E 1 352 ? 29.44000 -52.96200 -31.37200 1.000 59.70000 352 VAL E CA 1
ATOM 14846 C C . VAL E 1 352 ? 28.35300 -52.82200 -32.44500 1.000 61.91000 352 VAL E C 1
ATOM 14847 O O . VAL E 1 352 ? 27.73500 -51.73000 -32.55300 1.000 63.84000 352 VAL E O 1
ATOM 14851 N N . SER E 1 353 ? 28.16800 -53.87900 -33.23400 1.000 60.68000 353 SER E N 1
ATOM 14852 C CA . SER E 1 353 ? 27.05600 -54.05500 -34.19800 1.000 59.97000 353 SER E CA 1
ATOM 14853 C C . SER E 1 353 ? 25.76000 -53.51600 -33.58600 1.000 60.20000 353 SER E C 1
ATOM 14854 O O . SER E 1 353 ? 25.26800 -52.45900 -34.04100 1.000 60.73000 353 SER E O 1
ATOM 14857 N N . THR E 1 354 ? 25.25900 -54.18400 -32.55100 1.000 54.84000 354 THR E N 1
ATOM 14858 C CA . THR E 1 354 ? 23.97900 -53.83500 -31.89400 1.000 57.72000 354 THR E CA 1
ATOM 14859 C C . THR E 1 354 ? 24.09100 -52.42600 -31.28500 1.000 60.05000 354 THR E C 1
ATOM 14860 O O . THR E 1 354 ? 23.07400 -51.68300 -31.31500 1.000 62.82000 354 THR E O 1
ATOM 14864 N N . LYS E 1 355 ? 25.27900 -52.05400 -30.79200 1.000 55.98000 355 LYS E N 1
ATOM 14865 C CA . LYS E 1 355 ? 25.54100 -50.73300 -30.15300 1.000 55.38000 355 LYS E CA 1
ATOM 14866 C C . LYS E 1 355 ? 25.22700 -49.60600 -31.14400 1.000 52.13000 355 LYS E C 1
ATOM 14867 O O . LYS E 1 355 ? 24.50400 -48.65600 -30.75400 1.000 49.94000 355 LYS E O 1
ATOM 14873 N N . VAL E 1 356 ? 25.77200 -49.68800 -32.35800 1.000 44.63000 356 VAL E N 1
ATOM 14874 C CA . VAL E 1 356 ? 25.53700 -48.67000 -33.41400 1.000 46.22000 356 VAL E CA 1
ATOM 14875 C C . VAL E 1 356 ? 24.03300 -48.65200 -33.71500 1.000 54.00000 356 VAL E C 1
ATOM 14876 O O . VAL E 1 356 ? 23.42600 -47.56600 -33.73000 1.000 53.80000 356 VAL E O 1
ATOM 14880 N N . VAL E 1 357 ? 23.44600 -49.82900 -33.90400 1.000 62.46000 357 VAL E N 1
ATOM 14881 C CA . VAL E 1 357 ? 22.05300 -49.98000 -34.40900 1.000 64.50000 357 VAL E CA 1
ATOM 14882 C C . VAL E 1 357 ? 21.11800 -49.11000 -33.55900 1.000 56.60000 357 VAL E C 1
ATOM 14883 O O . VAL E 1 357 ? 20.44500 -48.24600 -34.15500 1.000 52.73000 357 VAL E O 1
ATOM 14887 N N . LYS E 1 358 ? 21.11700 -49.28900 -32.22800 1.000 53.97000 358 LYS E N 1
ATOM 14888 C CA . LYS E 1 358 ? 20.27100 -48.49400 -31.28000 1.000 56.09000 358 LYS E CA 1
ATOM 14889 C C . LYS E 1 358 ? 20.63200 -47.01700 -31.41900 1.000 58.79000 358 LYS E C 1
ATOM 14890 O O . LYS E 1 358 ? 19.71200 -46.18300 -31.50500 1.000 58.74000 358 LYS E O 1
ATOM 14896 N N . ILE E 1 359 ? 21.93100 -46.71400 -31.44700 1.000 59.20000 359 ILE E N 1
ATOM 14897 C CA . ILE E 1 359 ? 22.44200 -45.32600 -31.61600 1.000 56.04000 359 ILE E CA 1
ATOM 14898 C C . ILE E 1 359 ? 21.76900 -44.73800 -32.85800 1.000 54.35000 359 ILE E C 1
ATOM 14899 O O . ILE E 1 359 ? 21.13000 -43.68100 -32.71100 1.000 57.04000 359 ILE E O 1
ATOM 14904 N N . ILE E 1 360 ? 21.83600 -45.42700 -34.00800 1.000 51.44000 360 ILE E N 1
ATOM 14905 C CA . ILE E 1 360 ? 21.31700 -44.87700 -35.29500 1.000 51.39000 360 ILE E CA 1
ATOM 14906 C C . ILE E 1 360 ? 19.83200 -44.61500 -35.11400 1.000 48.98000 360 ILE E C 1
ATOM 14907 O O . ILE E 1 360 ? 19.41900 -43.49600 -35.40700 1.000 52.19000 360 ILE E O 1
ATOM 14912 N N . GLN E 1 361 ? 19.09000 -45.59400 -34.59400 1.000 48.18000 361 GLN E N 1
ATOM 14913 C CA . GLN E 1 361 ? 17.61200 -45.51400 -34.42200 1.000 54.88000 361 GLN E CA 1
ATOM 14914 C C . GLN E 1 361 ? 17.25800 -44.29200 -33.56200 1.000 57.09000 361 GLN E C 1
ATOM 14915 O O . GLN E 1 361 ? 16.22000 -43.61600 -33.87400 1.000 54.23000 361 GLN E O 1
ATOM 14921 N N . SER E 1 362 ? 18.09100 -44.02600 -32.53800 1.000 57.73000 362 SER E N 1
ATOM 14922 C CA . SER E 1 362 ? 17.90000 -43.00100 -31.47100 1.000 55.71000 362 SER E CA 1
ATOM 14923 C C . SER E 1 362 ? 18.10400 -41.59500 -32.03500 1.000 55.14000 362 SER E C 1
ATOM 14924 O O . SER E 1 362 ? 17.19000 -40.73600 -31.88400 1.000 56.26000 362 SER E O 1
ATOM 14927 N N . TYR E 1 363 ? 19.25000 -41.40800 -32.68900 1.000 55.04000 363 TYR E N 1
ATOM 14928 C CA . TYR E 1 363 ? 19.87300 -40.10000 -33.00100 1.000 56.98000 363 TYR E CA 1
ATOM 14929 C C . TYR E 1 363 ? 19.59800 -39.73600 -34.45900 1.000 60.72000 363 TYR E C 1
ATOM 14930 O O . TYR E 1 363 ? 20.00700 -38.65700 -34.88300 1.000 66.13000 363 TYR E O 1
ATOM 14939 N N . LYS E 1 364 ? 18.88000 -40.59200 -35.18200 1.000 63.58000 364 LYS E N 1
ATOM 14940 C CA . LYS E 1 364 ? 18.34400 -40.27900 -36.53100 1.000 71.69000 364 LYS E CA 1
ATOM 14941 C C . LYS E 1 364 ? 17.45600 -39.03100 -36.42100 1.000 75.69000 364 LYS E C 1
ATOM 14942 O O . LYS E 1 364 ? 17.74100 -38.02100 -37.10900 1.000 61.51000 364 LYS E O 1
ATOM 14948 N N . ASP E 1 365 ? 16.44800 -39.10000 -35.54400 1.000 88.50000 365 ASP E N 1
ATOM 14949 C CA . ASP E 1 365 ? 15.39400 -38.06600 -35.34900 1.000 86.05000 365 ASP E CA 1
ATOM 14950 C C . ASP E 1 365 ? 15.99200 -36.85600 -34.63800 1.000 82.46000 365 ASP E C 1
ATOM 14951 O O . ASP E 1 365 ? 15.69900 -35.71000 -35.03400 1.000 78.29000 365 ASP E O 1
ATOM 14956 N N . ILE E 1 366 ? 16.79000 -37.11700 -33.61200 1.000 77.98000 366 ILE E N 1
ATOM 14957 C CA . ILE E 1 366 ? 17.41800 -36.07200 -32.76600 1.000 67.72000 366 ILE E CA 1
ATOM 14958 C C . ILE E 1 366 ? 18.20900 -35.13100 -33.66900 1.000 55.46000 366 ILE E C 1
ATOM 14959 O O . ILE E 1 366 ? 18.20400 -33.94400 -33.38900 1.000 55.57000 366 ILE E O 1
ATOM 14964 N N . ILE E 1 367 ? 18.76400 -35.62700 -34.76600 1.000 49.23000 367 ILE E N 1
ATOM 14965 C CA . ILE E 1 367 ? 19.57400 -34.79600 -35.70000 1.000 52.28000 367 ILE E CA 1
ATOM 14966 C C . ILE E 1 367 ? 18.66500 -34.02900 -36.66500 1.000 56.42000 367 ILE E C 1
ATOM 14967 O O . ILE E 1 367 ? 18.95700 -32.85300 -36.93600 1.000 55.40000 367 ILE E O 1
ATOM 14972 N N . ASN E 1 368 ? 17.62700 -34.66300 -37.19900 1.000 62.09000 368 ASN E N 1
ATOM 14973 C CA . ASN E 1 368 ? 16.63600 -33.95800 -38.05500 1.000 64.94000 368 ASN E CA 1
ATOM 14974 C C . ASN E 1 368 ? 16.09000 -32.75900 -37.27400 1.000 64.58000 368 ASN E C 1
ATOM 14975 O O . ASN E 1 368 ? 16.04800 -31.66300 -37.85500 1.000 63.07000 368 ASN E O 1
ATOM 14980 N N . ARG E 1 369 ? 15.72700 -32.95600 -36.00000 1.000 64.67000 369 ARG E N 1
ATOM 14981 C CA . ARG E 1 369 ? 15.14200 -31.89400 -35.13900 1.000 65.87000 369 ARG E CA 1
ATOM 14982 C C . ARG E 1 369 ? 16.22100 -30.85000 -34.82200 1.000 60.71000 369 ARG E C 1
ATOM 14983 O O . ARG E 1 369 ? 16.13200 -29.73000 -35.33500 1.000 63.59000 369 ARG E O 1
ATOM 14991 N N . ASN E 1 370 ? 17.23200 -31.21400 -34.04500 1.000 57.43000 370 ASN E N 1
ATOM 14992 C CA . ASN E 1 370 ? 18.26300 -30.26300 -33.55600 1.000 57.66000 370 ASN E CA 1
ATOM 14993 C C . ASN E 1 370 ? 18.96200 -29.57700 -34.74100 1.000 57.32000 370 ASN E C 1
ATOM 14994 O O . ASN E 1 370 ? 18.91400 -28.34500 -34.81100 1.000 58.80000 370 ASN E O 1
ATOM 14999 N N . THR E 1 371 ? 19.55400 -30.34700 -35.65000 1.000 56.28000 371 THR E N 1
ATOM 15000 C CA . THR E 1 371 ? 20.55200 -29.86800 -36.64100 1.000 57.55000 371 THR E CA 1
ATOM 15001 C C . THR E 1 371 ? 19.84900 -29.31900 -37.89200 1.000 58.45000 371 THR E C 1
ATOM 15002 O O . THR E 1 371 ? 20.39500 -28.38700 -38.49600 1.000 59.42000 371 THR E O 1
ATOM 15006 N N . TRP E 1 372 ? 18.68500 -29.84400 -38.27700 1.000 64.97000 372 TRP E N 1
ATOM 15007 C CA . TRP E 1 372 ? 17.97900 -29.38100 -39.50600 1.000 74.37000 372 TRP E CA 1
ATOM 15008 C C . TRP E 1 372 ? 16.66500 -28.63300 -39.17900 1.000 83.20000 372 TRP E C 1
ATOM 15009 O O . TRP E 1 372 ? 16.32900 -27.70900 -39.94100 1.000 91.37000 372 TRP E O 1
ATOM 15020 N N . ARG E 1 373 ? 15.97200 -28.97400 -38.08400 1.000 88.48000 373 ARG E N 1
ATOM 15021 C CA . ARG E 1 373 ? 14.62700 -28.43000 -37.71000 1.000 92.53000 373 ARG E CA 1
ATOM 15022 C C . ARG E 1 373 ? 13.58400 -28.88000 -38.75100 1.000 95.69000 373 ARG E C 1
ATOM 15023 O O . ARG E 1 373 ? 13.72100 -28.48100 -39.92100 1.000 100.08000 373 ARG E O 1
ATOM 15031 N N . LYS E 1 374 ? 12.58700 -29.68500 -38.33900 1.000 93.87000 374 LYS E N 1
ATOM 15032 C CA . LYS E 1 374 ? 11.57300 -30.31400 -39.23900 1.000 84.86000 374 LYS E CA 1
ATOM 15033 C C . LYS E 1 374 ? 10.26600 -30.56800 -38.46500 1.000 76.98000 374 LYS E C 1
ATOM 15034 O O . LYS E 1 374 ? 9.15500 -30.40400 -38.99600 1.000 65.31000 374 LYS E O 1
ATOM 15040 N N . MET F 1 1 ? 64.59400 -13.09700 -62.11600 1.000 144.37000 1 MET F N 1
ATOM 15041 C CA . MET F 1 1 ? 63.91600 -13.07800 -60.77600 1.000 140.70000 1 MET F CA 1
ATOM 15042 C C . MET F 1 1 ? 63.26300 -14.44600 -60.48800 1.000 135.28000 1 MET F C 1
ATOM 15043 O O . MET F 1 1 ? 63.65900 -15.06200 -59.47900 1.000 133.40000 1 MET F O 1
ATOM 15048 N N . GLU F 1 2 ? 62.36500 -14.92700 -61.37200 1.000 120.94000 2 GLU F N 1
ATOM 15049 C CA . GLU F 1 2 ? 61.26000 -15.89300 -61.07400 1.000 99.06000 2 GLU F CA 1
ATOM 15050 C C . GLU F 1 2 ? 60.54400 -15.40700 -59.82000 1.000 87.25000 2 GLU F C 1
ATOM 15051 O O . GLU F 1 2 ? 61.21900 -15.00900 -58.88100 1.000 92.18000 2 GLU F O 1
ATOM 15057 N N . LYS F 1 3 ? 59.22200 -15.45300 -59.80000 1.000 88.60000 3 LYS F N 1
ATOM 15058 C CA . LYS F 1 3 ? 58.42500 -14.98900 -58.63800 1.000 91.66000 3 LYS F CA 1
ATOM 15059 C C . LYS F 1 3 ? 57.49100 -16.10800 -58.17100 1.000 82.97000 3 LYS F C 1
ATOM 15060 O O . LYS F 1 3 ? 57.30600 -17.09900 -58.90200 1.000 76.55000 3 LYS F O 1
ATOM 15066 N N . LEU F 1 4 ? 56.96500 -15.96700 -56.96500 1.000 80.96000 4 LEU F N 1
ATOM 15067 C CA . LEU F 1 4 ? 56.09300 -16.97800 -56.32900 1.000 90.32000 4 LEU F CA 1
ATOM 15068 C C . LEU F 1 4 ? 54.89400 -17.22400 -57.25300 1.000 85.51000 4 LEU F C 1
ATOM 15069 O O . LEU F 1 4 ? 54.19100 -16.24200 -57.55900 1.000 86.84000 4 LEU F O 1
ATOM 15074 N N . LYS F 1 5 ? 54.71600 -18.45700 -57.74800 1.000 79.52000 5 LYS F N 1
ATOM 15075 C CA . LYS F 1 5 ? 53.58100 -18.81100 -58.64400 1.000 78.69000 5 LYS F CA 1
ATOM 15076 C C . LYS F 1 5 ? 52.35400 -19.13500 -57.78500 1.000 71.32000 5 LYS F C 1
ATOM 15077 O O . LYS F 1 5 ? 52.38900 -20.14900 -57.07500 1.000 78.30000 5 LYS F O 1
ATOM 15083 N N . LEU F 1 6 ? 51.30600 -18.31100 -57.89400 1.000 59.94000 6 LEU F N 1
ATOM 15084 C CA . LEU F 1 6 ? 50.17000 -18.23500 -56.94300 1.000 55.59000 6 LEU F CA 1
ATOM 15085 C C . LEU F 1 6 ? 48.86300 -18.36600 -57.71700 1.000 53.56000 6 LEU F C 1
ATOM 15086 O O . LEU F 1 6 ? 48.40800 -17.34800 -58.24000 1.000 62.33000 6 LEU F O 1
ATOM 15091 N N . MET F 1 7 ? 48.26200 -19.55300 -57.74100 1.000 51.84000 7 MET F N 1
ATOM 15092 C CA . MET F 1 7 ? 46.87000 -19.76800 -58.23000 1.000 56.28000 7 MET F CA 1
ATOM 15093 C C . MET F 1 7 ? 45.86700 -19.08400 -57.28300 1.000 53.42000 7 MET F C 1
ATOM 15094 O O . MET F 1 7 ? 45.97500 -19.29000 -56.07400 1.000 52.84000 7 MET F O 1
ATOM 15099 N N . THR F 1 8 ? 44.92300 -18.31100 -57.82300 1.000 51.27000 8 THR F N 1
ATOM 15100 C CA . THR F 1 8 ? 43.83000 -17.63700 -57.07300 1.000 52.26000 8 THR F CA 1
ATOM 15101 C C . THR F 1 8 ? 42.51000 -18.15500 -57.61800 1.000 52.23000 8 THR F C 1
ATOM 15102 O O . THR F 1 8 ? 42.32100 -18.00700 -58.80200 1.000 58.14000 8 THR F O 1
ATOM 15106 N N . ILE F 1 9 ? 41.64000 -18.74100 -56.79900 1.000 56.61000 9 ILE F N 1
ATOM 15107 C CA . ILE F 1 9 ? 40.43600 -19.46100 -57.31400 1.000 59.03000 9 ILE F CA 1
ATOM 15108 C C . ILE F 1 9 ? 39.14300 -18.86900 -56.73800 1.000 67.70000 9 ILE F C 1
ATOM 15109 O O . ILE F 1 9 ? 38.95800 -18.87100 -55.48700 1.000 73.21000 9 ILE F O 1
ATOM 15114 N N . VAL F 1 10 ? 38.26300 -18.44100 -57.65000 1.000 68.77000 10 VAL F N 1
ATOM 15115 C CA . VAL F 1 10 ? 37.04400 -17.62600 -57.37800 1.000 67.67000 10 VAL F CA 1
ATOM 15116 C C . VAL F 1 10 ? 35.84700 -18.29600 -58.06200 1.000 66.19000 10 VAL F C 1
ATOM 15117 O O . VAL F 1 10 ? 36.05300 -19.24500 -58.84800 1.000 62.26000 10 VAL F O 1
ATOM 15121 N N . GLY F 1 11 ? 34.64100 -17.80700 -57.78800 1.000 65.36000 11 GLY F N 1
ATOM 15122 C CA . GLY F 1 11 ? 33.40400 -18.37900 -58.34200 1.000 67.43000 11 GLY F CA 1
ATOM 15123 C C . GLY F 1 11 ? 32.32600 -17.33400 -58.48700 1.000 68.46000 11 GLY F C 1
ATOM 15124 O O . GLY F 1 11 ? 32.00800 -16.97000 -59.62900 1.000 65.78000 11 GLY F O 1
ATOM 15125 N N . THR F 1 12 ? 31.77400 -16.87800 -57.36400 1.000 75.92000 12 THR F N 1
ATOM 15126 C CA . THR F 1 12 ? 30.66400 -15.89400 -57.32200 1.000 84.54000 12 THR F CA 1
ATOM 15127 C C . THR F 1 12 ? 31.25700 -14.48300 -57.43200 1.000 87.00000 12 THR F C 1
ATOM 15128 O O . THR F 1 12 ? 32.50900 -14.35200 -57.38400 1.000 72.39000 12 THR F O 1
ATOM 15132 N N . ARG F 1 13 ? 30.38500 -13.48800 -57.64100 1.000 89.19000 13 ARG F N 1
ATOM 15133 C CA . ARG F 1 13 ? 30.73000 -12.04500 -57.70600 1.000 92.17000 13 ARG F CA 1
ATOM 15134 C C . ARG F 1 13 ? 31.20900 -11.57300 -56.33600 1.000 84.71000 13 ARG F C 1
ATOM 15135 O O . ARG F 1 13 ? 32.32800 -11.06700 -56.21400 1.000 73.74000 13 ARG F O 1
ATOM 15143 N N . PRO F 1 14 ? 30.40800 -11.75400 -55.25600 1.000 79.85000 14 PRO F N 1
ATOM 15144 C CA . PRO F 1 14 ? 30.78300 -11.22100 -53.94800 1.000 79.26000 14 PRO F CA 1
ATOM 15145 C C . PRO F 1 14 ? 32.22100 -11.65300 -53.60800 1.000 75.76000 14 PRO F C 1
ATOM 15146 O O . PRO F 1 14 ? 32.99700 -10.82500 -53.15700 1.000 72.28000 14 PRO F O 1
ATOM 15150 N N . GLU F 1 15 ? 32.54200 -12.92000 -53.89300 1.000 71.71000 15 GLU F N 1
ATOM 15151 C CA . GLU F 1 15 ? 33.88800 -13.53300 -53.72100 1.000 71.25000 15 GLU F CA 1
ATOM 15152 C C . GLU F 1 15 ? 34.93900 -12.66600 -54.43700 1.000 68.97000 15 GLU F C 1
ATOM 15153 O O . GLU F 1 15 ? 36.00200 -12.42500 -53.84500 1.000 67.20000 15 GLU F O 1
ATOM 15159 N N . ILE F 1 16 ? 34.65700 -12.21300 -55.66300 1.000 69.82000 16 ILE F N 1
ATOM 15160 C CA . ILE F 1 16 ? 35.65100 -11.51600 -56.53800 1.000 72.24000 16 ILE F CA 1
ATOM 15161 C C . ILE F 1 16 ? 35.76400 -10.05700 -56.09200 1.000 72.32000 16 ILE F C 1
ATOM 15162 O O . ILE F 1 16 ? 36.89100 -9.52100 -56.06500 1.000 78.43000 16 ILE F O 1
ATOM 15167 N N . ILE F 1 17 ? 34.63900 -9.43700 -55.76200 1.000 67.39000 17 ILE F N 1
ATOM 15168 C CA . ILE F 1 17 ? 34.58700 -8.03800 -55.26200 1.000 66.52000 17 ILE F CA 1
ATOM 15169 C C . ILE F 1 17 ? 35.57400 -7.87300 -54.09400 1.000 69.34000 17 ILE F C 1
ATOM 15170 O O . ILE F 1 17 ? 36.24700 -6.82500 -54.04300 1.000 72.64000 17 ILE F O 1
ATOM 15175 N N . ARG F 1 18 ? 35.67900 -8.86900 -53.20600 1.000 65.38000 18 ARG F N 1
ATOM 15176 C CA . ARG F 1 18 ? 36.51100 -8.79400 -51.96800 1.000 63.59000 18 ARG F CA 1
ATOM 15177 C C . ARG F 1 18 ? 37.97300 -9.08600 -52.30800 1.000 60.85000 18 ARG F C 1
ATOM 15178 O O . ARG F 1 18 ? 38.86500 -8.28200 -51.91500 1.000 65.15000 18 ARG F O 1
ATOM 15186 N N . LEU F 1 19 ? 38.20000 -10.19600 -53.00600 1.000 55.34000 19 LEU F N 1
ATOM 15187 C CA . LEU F 1 19 ? 39.52100 -10.59600 -53.54200 1.000 55.74000 19 LEU F CA 1
ATOM 15188 C C . LEU F 1 19 ? 40.06100 -9.52700 -54.50000 1.000 61.62000 19 LEU F C 1
ATOM 15189 O O . LEU F 1 19 ? 41.27400 -9.55300 -54.76500 1.000 70.59000 19 LEU F O 1
ATOM 15194 N N . SER F 1 20 ? 39.19600 -8.64300 -55.01300 1.000 64.19000 20 SER F N 1
ATOM 15195 C CA . SER F 1 20 ? 39.53400 -7.56300 -55.98400 1.000 64.31000 20 SER F CA 1
ATOM 15196 C C . SER F 1 20 ? 40.89800 -6.91600 -55.66000 1.000 67.51000 20 SER F C 1
ATOM 15197 O O . SER F 1 20 ? 41.88400 -7.23700 -56.37100 1.000 65.34000 20 SER F O 1
ATOM 15200 N N . SER F 1 21 ? 40.94200 -6.03400 -54.65000 1.000 68.81000 21 SER F N 1
ATOM 15201 C CA . SER F 1 21 ? 42.13400 -5.25100 -54.22000 1.000 70.74000 21 SER F CA 1
ATOM 15202 C C . SER F 1 21 ? 43.31000 -6.19000 -53.96900 1.000 65.37000 21 SER F C 1
ATOM 15203 O O . SER F 1 21 ? 44.45900 -5.83500 -54.32700 1.000 60.57000 21 SER F O 1
ATOM 15206 N N . THR F 1 22 ? 43.01700 -7.33400 -53.36300 1.000 60.45000 22 THR F N 1
ATOM 15207 C CA . THR F 1 22 ? 44.00700 -8.33600 -52.91000 1.000 64.51000 22 THR F CA 1
ATOM 15208 C C . THR F 1 22 ? 44.64500 -9.05600 -54.10400 1.000 61.61000 22 THR F C 1
ATOM 15209 O O . THR F 1 22 ? 45.82200 -9.39300 -54.00300 1.000 58.39000 22 THR F O 1
ATOM 15213 N N . ILE F 1 23 ? 43.88300 -9.32100 -55.17000 1.000 69.45000 23 ILE F N 1
ATOM 15214 C CA . ILE F 1 23 ? 44.40700 -9.89200 -56.45400 1.000 72.44000 23 ILE F CA 1
ATOM 15215 C C . ILE F 1 23 ? 45.36000 -8.86200 -57.07300 1.000 71.82000 23 ILE F C 1
ATOM 15216 O O . ILE F 1 23 ? 46.55100 -9.19500 -57.29400 1.000 66.83000 23 ILE F O 1
ATOM 15221 N N . LYS F 1 24 ? 44.85200 -7.64400 -57.28900 1.000 74.17000 24 LYS F N 1
ATOM 15222 C CA . LYS F 1 24 ? 45.56600 -6.50700 -57.93000 1.000 75.57000 24 LYS F CA 1
ATOM 15223 C C . LYS F 1 24 ? 46.99600 -6.41500 -57.40200 1.000 78.68000 24 LYS F C 1
ATOM 15224 O O . LYS F 1 24 ? 47.91400 -6.21100 -58.21900 1.000 80.40000 24 LYS F O 1
ATOM 15230 N N . ALA F 1 25 ? 47.17200 -6.58300 -56.09200 1.000 81.03000 25 ALA F N 1
ATOM 15231 C CA . ALA F 1 25 ? 48.49100 -6.62000 -55.42500 1.000 78.65000 25 ALA F CA 1
ATOM 15232 C C . ALA F 1 25 ? 49.24800 -7.86500 -55.88200 1.000 72.19000 25 ALA F C 1
ATOM 15233 O O . ALA F 1 25 ? 50.33900 -7.70800 -56.44000 1.000 82.04000 25 ALA F O 1
ATOM 15235 N N . CYS F 1 26 ? 48.67500 -9.04800 -55.66700 1.000 67.52000 26 CYS F N 1
ATOM 15236 C CA . CYS F 1 26 ? 49.28100 -10.34800 -56.05800 1.000 73.85000 26 CYS F CA 1
ATOM 15237 C C . CYS F 1 26 ? 49.82600 -10.22700 -57.48900 1.000 72.77000 26 CYS F C 1
ATOM 15238 O O . CYS F 1 26 ? 50.94400 -10.72200 -57.74200 1.000 66.04000 26 CYS F O 1
ATOM 15241 N N . ASP F 1 27 ? 49.09100 -9.53000 -58.36400 1.000 73.73000 27 ASP F N 1
ATOM 15242 C CA . ASP F 1 27 ? 49.46100 -9.29500 -59.78800 1.000 76.93000 27 ASP F CA 1
ATOM 15243 C C . ASP F 1 27 ? 50.77300 -8.50600 -59.87800 1.000 72.81000 27 ASP F C 1
ATOM 15244 O O . ASP F 1 27 ? 51.54600 -8.77800 -60.81100 1.000 74.74000 27 ASP F O 1
ATOM 15249 N N . GLN F 1 28 ? 51.00600 -7.57500 -58.94800 1.000 68.66000 28 GLN F N 1
ATOM 15250 C CA . GLN F 1 28 ? 52.20500 -6.69200 -58.91500 1.000 67.30000 28 GLN F CA 1
ATOM 15251 C C . GLN F 1 28 ? 53.42600 -7.45900 -58.38800 1.000 68.46000 28 GLN F C 1
ATOM 15252 O O . GLN F 1 28 ? 54.54100 -7.22400 -58.90300 1.000 82.34000 28 GLN F O 1
ATOM 15258 N N . TYR F 1 29 ? 53.25200 -8.30100 -57.37100 1.000 61.83000 29 TYR F N 1
ATOM 15259 C CA . TYR F 1 29 ? 54.37800 -8.85800 -56.58300 1.000 60.94000 29 TYR F CA 1
ATOM 15260 C C . TYR F 1 29 ? 54.60500 -10.33700 -56.91700 1.000 65.46000 29 TYR F C 1
ATOM 15261 O O . TYR F 1 29 ? 55.71800 -10.83900 -56.65000 1.000 63.59000 29 TYR F O 1
ATOM 15270 N N . PHE F 1 30 ? 53.61500 -11.00300 -57.52000 1.000 67.95000 30 PHE F N 1
ATOM 15271 C CA . PHE F 1 30 ? 53.64400 -12.46400 -57.78600 1.000 66.42000 30 PHE F CA 1
ATOM 15272 C C . PHE F 1 30 ? 53.30100 -12.78200 -59.24200 1.000 62.80000 30 PHE F C 1
ATOM 15273 O O . PHE F 1 30 ? 52.77400 -11.92000 -59.98400 1.000 62.25000 30 PHE F O 1
ATOM 15281 N N . ASN F 1 31 ? 53.54200 -14.04300 -59.59300 1.000 58.82000 31 ASN F N 1
ATOM 15282 C CA . ASN F 1 31 ? 53.16000 -14.69200 -60.87200 1.000 61.82000 31 ASN F CA 1
ATOM 15283 C C . ASN F 1 31 ? 51.74500 -15.28500 -60.72900 1.000 55.67000 31 ASN F C 1
ATOM 15284 O O . ASN F 1 31 ? 51.61600 -16.52000 -60.74900 1.000 55.87000 31 ASN F O 1
ATOM 15289 N N . GLN F 1 32 ? 50.71900 -14.44700 -60.57700 1.000 53.19000 32 GLN F N 1
ATOM 15290 C CA . GLN F 1 32 ? 49.35500 -14.90400 -60.17500 1.000 57.87000 32 GLN F CA 1
ATOM 15291 C C . GLN F 1 32 ? 48.59200 -15.50800 -61.36400 1.000 61.74000 32 GLN F C 1
ATOM 15292 O O . GLN F 1 32 ? 48.32500 -14.78100 -62.33200 1.000 68.12000 32 GLN F O 1
ATOM 15298 N N . ILE F 1 33 ? 48.18300 -16.76900 -61.24000 1.000 61.80000 33 ILE F N 1
ATOM 15299 C CA . ILE F 1 33 ? 47.28300 -17.47500 -62.19600 1.000 63.59000 33 ILE F CA 1
ATOM 15300 C C . ILE F 1 33 ? 45.86600 -17.46400 -61.60900 1.000 68.51000 33 ILE F C 1
ATOM 15301 O O . ILE F 1 33 ? 45.58100 -18.33000 -60.75200 1.000 72.52000 33 ILE F O 1
ATOM 15306 N N . LEU F 1 34 ? 45.02300 -16.51100 -62.03700 1.000 65.20000 34 LEU F N 1
ATOM 15307 C CA . LEU F 1 34 ? 43.57600 -16.44000 -61.67200 1.000 60.55000 34 LEU F CA 1
ATOM 15308 C C . LEU F 1 34 ? 42.81100 -17.54900 -62.41400 1.000 51.90000 34 LEU F C 1
ATOM 15309 O O . LEU F 1 34 ? 43.28900 -17.98900 -63.45600 1.000 57.46000 34 LEU F O 1
ATOM 15314 N N . VAL F 1 35 ? 41.70200 -18.02100 -61.85400 1.000 45.04000 35 VAL F N 1
ATOM 15315 C CA . VAL F 1 35 ? 40.94800 -19.21300 -62.34300 1.000 45.23000 35 VAL F CA 1
ATOM 15316 C C . VAL F 1 35 ? 39.53200 -19.13100 -61.79400 1.000 50.33000 35 VAL F C 1
ATOM 15317 O O . VAL F 1 35 ? 39.36300 -18.78700 -60.60200 1.000 49.82000 35 VAL F O 1
ATOM 15321 N N . HIS F 1 36 ? 38.57100 -19.50200 -62.62600 1.000 57.62000 36 HIS F N 1
ATOM 15322 C CA . HIS F 1 36 ? 37.12500 -19.28300 -62.41100 1.000 67.96000 36 HIS F CA 1
ATOM 15323 C C . HIS F 1 36 ? 36.43800 -20.63000 -62.64800 1.000 74.98000 36 HIS F C 1
ATOM 15324 O O . HIS F 1 36 ? 36.86400 -21.32200 -63.57900 1.000 80.25000 36 HIS F O 1
ATOM 15331 N N . THR F 1 37 ? 35.51800 -21.04700 -61.77400 1.000 82.36000 37 THR F N 1
ATOM 15332 C CA . THR F 1 37 ? 34.94300 -22.42100 -61.79100 1.000 85.62000 37 THR F CA 1
ATOM 15333 C C . THR F 1 37 ? 33.84100 -22.49900 -62.86200 1.000 98.40000 37 THR F C 1
ATOM 15334 O O . THR F 1 37 ? 33.70500 -23.58100 -63.48900 1.000 97.12000 37 THR F O 1
ATOM 15338 N N . GLY F 1 38 ? 33.13000 -21.39000 -63.10700 1.000 104.91000 38 GLY F N 1
ATOM 15339 C CA . GLY F 1 38 ? 31.95100 -21.34000 -63.99700 1.000 116.20000 38 GLY F CA 1
ATOM 15340 C C . GLY F 1 38 ? 32.32000 -21.21500 -65.47200 1.000 124.90000 38 GLY F C 1
ATOM 15341 O O . GLY F 1 38 ? 33.31800 -21.83200 -65.90000 1.000 134.30000 38 GLY F O 1
ATOM 15342 N N . GLN F 1 39 ? 31.55000 -20.41000 -66.21000 1.000 119.49000 39 GLN F N 1
ATOM 15343 C CA . GLN F 1 39 ? 31.51000 -20.36700 -67.69700 1.000 115.72000 39 GLN F CA 1
ATOM 15344 C C . GLN F 1 39 ? 31.87800 -18.95600 -68.18300 1.000 121.46000 39 GLN F C 1
ATOM 15345 O O . GLN F 1 39 ? 31.57700 -17.98300 -67.45400 1.000 117.74000 39 GLN F O 1
ATOM 15351 N N . ASN F 1 40 ? 32.48000 -18.84100 -69.37600 1.000 125.92000 40 ASN F N 1
ATOM 15352 C CA . ASN F 1 40 ? 32.80500 -17.53300 -70.01700 1.000 123.46000 40 ASN F CA 1
ATOM 15353 C C . ASN F 1 40 ? 32.04800 -17.35200 -71.34200 1.000 140.49000 40 ASN F C 1
ATOM 15354 O O . ASN F 1 40 ? 31.87900 -16.18500 -71.74800 1.000 161.91000 40 ASN F O 1
ATOM 15359 N N . TYR F 1 41 ? 31.63300 -18.43600 -72.01000 1.000 145.96000 41 TYR F N 1
ATOM 15360 C CA . TYR F 1 41 ? 31.01700 -18.38400 -73.36500 1.000 150.56000 41 TYR F CA 1
ATOM 15361 C C . TYR F 1 41 ? 30.01400 -17.22200 -73.43500 1.000 152.55000 41 TYR F C 1
ATOM 15362 O O . TYR F 1 41 ? 30.18600 -16.33700 -74.30300 1.000 163.02000 41 TYR F O 1
ATOM 15371 N N . ASP F 1 42 ? 29.03400 -17.20700 -72.52300 1.000 134.42000 42 ASP F N 1
ATOM 15372 C CA . ASP F 1 42 ? 27.98500 -16.15400 -72.40800 1.000 125.24000 42 ASP F CA 1
ATOM 15373 C C . ASP F 1 42 ? 28.63200 -14.81900 -72.00800 1.000 121.34000 42 ASP F C 1
ATOM 15374 O O . ASP F 1 42 ? 28.32200 -13.78800 -72.63400 1.000 119.82000 42 ASP F O 1
ATOM 15379 N N . TYR F 1 43 ? 29.53800 -14.87100 -71.03200 1.000 136.75000 43 TYR F N 1
ATOM 15380 C CA . TYR F 1 43 ? 30.09500 -13.74100 -70.23100 1.000 159.67000 43 TYR F CA 1
ATOM 15381 C C . TYR F 1 43 ? 30.37200 -12.48600 -71.08000 1.000 158.01000 43 TYR F C 1
ATOM 15382 O O . TYR F 1 43 ? 30.49200 -11.39900 -70.47400 1.000 159.23000 43 TYR F O 1
ATOM 15391 N N . THR F 1 44 ? 30.49800 -12.61500 -72.40700 1.000 154.27000 44 THR F N 1
ATOM 15392 C CA . THR F 1 44 ? 30.85700 -11.50100 -73.33200 1.000 160.92000 44 THR F CA 1
ATOM 15393 C C . THR F 1 44 ? 29.81200 -10.37100 -73.21800 1.000 163.62000 44 THR F C 1
ATOM 15394 O O . THR F 1 44 ? 29.85100 -9.46200 -74.06700 1.000 170.38000 44 THR F O 1
ATOM 15398 N N . LEU F 1 45 ? 28.92100 -10.41900 -72.21300 1.000 163.45000 45 LEU F N 1
ATOM 15399 C CA . LEU F 1 45 ? 28.12400 -9.25000 -71.72700 1.000 179.03000 45 LEU F CA 1
ATOM 15400 C C . LEU F 1 45 ? 28.46900 -8.92300 -70.26200 1.000 173.44000 45 LEU F C 1
ATOM 15401 O O . LEU F 1 45 ? 28.36200 -7.74100 -69.89800 1.000 173.08000 45 LEU F O 1
ATOM 15406 N N . ASN F 1 46 ? 28.79300 -9.92900 -69.43900 1.000 155.95000 46 ASN F N 1
ATOM 15407 C CA . ASN F 1 46 ? 29.10700 -9.75900 -67.99100 1.000 139.99000 46 ASN F CA 1
ATOM 15408 C C . ASN F 1 46 ? 30.49300 -9.15000 -67.83800 1.000 140.70000 46 ASN F C 1
ATOM 15409 O O . ASN F 1 46 ? 30.65500 -8.25200 -66.98700 1.000 140.18000 46 ASN F O 1
ATOM 15414 N N . GLN F 1 47 ? 31.44100 -9.64700 -68.62800 1.000 144.82000 47 GLN F N 1
ATOM 15415 C CA . GLN F 1 47 ? 32.73900 -8.99100 -68.91800 1.000 147.20000 47 GLN F CA 1
ATOM 15416 C C . GLN F 1 47 ? 32.71400 -7.57300 -68.31000 1.000 146.04000 47 GLN F C 1
ATOM 15417 O O . GLN F 1 47 ? 33.50900 -7.33100 -67.38900 1.000 150.11000 47 GLN F O 1
ATOM 15423 N N . ILE F 1 48 ? 31.78400 -6.70800 -68.74400 1.000 153.53000 48 ILE F N 1
ATOM 15424 C CA . ILE F 1 48 ? 31.68300 -5.27400 -68.31500 1.000 155.30000 48 ILE F CA 1
ATOM 15425 C C . ILE F 1 48 ? 31.83000 -5.17600 -66.79700 1.000 147.16000 48 ILE F C 1
ATOM 15426 O O . ILE F 1 48 ? 32.85600 -4.63200 -66.33800 1.000 146.58000 48 ILE F O 1
ATOM 15431 N N . PHE F 1 49 ? 30.82600 -5.64900 -66.05700 1.000 144.76000 49 PHE F N 1
ATOM 15432 C CA . PHE F 1 49 ? 30.71300 -5.46700 -64.58800 1.000 156.79000 49 PHE F CA 1
ATOM 15433 C C . PHE F 1 49 ? 32.04800 -5.87000 -63.94400 1.000 137.72000 49 PHE F C 1
ATOM 15434 O O . PHE F 1 49 ? 32.57900 -5.09000 -63.13400 1.000 122.51000 49 PHE F O 1
ATOM 15442 N N . PHE F 1 50 ? 32.61500 -7.00400 -64.37200 1.000 127.90000 50 PHE F N 1
ATOM 15443 C CA . PHE F 1 50 ? 33.81700 -7.64000 -63.76800 1.000 122.11000 50 PHE F CA 1
ATOM 15444 C C . PHE F 1 50 ? 35.02000 -7.38800 -64.67000 1.000 111.14000 50 PHE F C 1
ATOM 15445 O O . PHE F 1 50 ? 35.86600 -8.29800 -64.85500 1.000 86.20000 50 PHE F O 1
ATOM 15453 N N . ASP F 1 51 ? 35.01700 -6.17600 -65.23800 1.000 123.82000 51 ASP F N 1
ATOM 15454 C CA . ASP F 1 51 ? 36.17500 -5.42400 -65.78700 1.000 147.92000 51 ASP F CA 1
ATOM 15455 C C . ASP F 1 51 ? 36.00900 -3.94900 -65.38000 1.000 138.89000 51 ASP F C 1
ATOM 15456 O O . ASP F 1 51 ? 37.01200 -3.34700 -64.98400 1.000 159.11000 51 ASP F O 1
ATOM 15461 N N . ASP F 1 52 ? 34.79100 -3.39200 -65.45500 1.000 126.06000 52 ASP F N 1
ATOM 15462 C CA . ASP F 1 52 ? 34.44400 -2.10900 -64.78000 1.000 129.38000 52 ASP F CA 1
ATOM 15463 C C . ASP F 1 52 ? 34.39600 -2.37600 -63.26700 1.000 118.95000 52 ASP F C 1
ATOM 15464 O O . ASP F 1 52 ? 33.35100 -2.87100 -62.78100 1.000 96.82000 52 ASP F O 1
ATOM 15469 N N . LEU F 1 53 ? 35.45800 -1.95300 -62.56400 1.000 110.34000 53 LEU F N 1
ATOM 15470 C CA . LEU F 1 53 ? 36.09500 -2.62700 -61.39200 1.000 99.62000 53 LEU F CA 1
ATOM 15471 C C . LEU F 1 53 ? 37.59300 -2.78400 -61.68100 1.000 90.53000 53 LEU F C 1
ATOM 15472 O O . LEU F 1 53 ? 38.29600 -3.27700 -60.80500 1.000 83.69000 53 LEU F O 1
ATOM 15477 N N . GLU F 1 54 ? 38.01300 -2.48800 -62.91800 1.000 95.50000 54 GLU F N 1
ATOM 15478 C CA . GLU F 1 54 ? 39.42700 -2.38400 -63.39400 1.000 98.53000 54 GLU F CA 1
ATOM 15479 C C . GLU F 1 54 ? 40.17900 -3.71800 -63.20500 1.000 85.96000 54 GLU F C 1
ATOM 15480 O O . GLU F 1 54 ? 41.40500 -3.73800 -63.46600 1.000 81.30000 54 GLU F O 1
ATOM 15486 N N . LEU F 1 55 ? 39.45200 -4.79900 -62.88700 1.000 76.48000 55 LEU F N 1
ATOM 15487 C CA . LEU F 1 55 ? 39.99100 -6.16100 -62.60700 1.000 75.96000 55 LEU F CA 1
ATOM 15488 C C . LEU F 1 55 ? 40.28000 -6.88400 -63.92600 1.000 68.73000 55 LEU F C 1
ATOM 15489 O O . LEU F 1 55 ? 39.36200 -6.99400 -64.73800 1.000 70.47000 55 LEU F O 1
ATOM 15494 N N . ARG F 1 56 ? 41.48900 -7.41200 -64.10400 1.000 67.10000 56 ARG F N 1
ATOM 15495 C CA . ARG F 1 56 ? 41.83900 -8.25200 -65.28000 1.000 68.54000 56 ARG F CA 1
ATOM 15496 C C . ARG F 1 56 ? 40.98500 -9.52700 -65.23300 1.000 69.50000 56 ARG F C 1
ATOM 15497 O O . ARG F 1 56 ? 40.25800 -9.70900 -64.24600 1.000 64.54000 56 ARG F O 1
ATOM 15505 N N . GLN F 1 57 ? 41.02900 -10.33900 -66.29200 1.000 76.14000 57 GLN F N 1
ATOM 15506 C CA . GLN F 1 57 ? 40.09600 -11.47700 -66.52100 1.000 75.79000 57 GLN F CA 1
ATOM 15507 C C . GLN F 1 57 ? 40.83700 -12.79800 -66.32100 1.000 69.33000 57 GLN F C 1
ATOM 15508 O O . GLN F 1 57 ? 42.00100 -12.94000 -66.69800 1.000 56.76000 57 GLN F O 1
ATOM 15514 N N . PRO F 1 58 ? 40.15900 -13.81900 -65.75300 1.000 71.84000 58 PRO F N 1
ATOM 15515 C CA . PRO F 1 58 ? 40.80900 -15.07700 -65.38400 1.000 68.11000 58 PRO F CA 1
ATOM 15516 C C . PRO F 1 58 ? 41.60900 -15.70100 -66.53300 1.000 59.38000 58 PRO F C 1
ATOM 15517 O O . PRO F 1 58 ? 41.17100 -15.65500 -67.63800 1.000 57.63000 58 PRO F O 1
ATOM 15521 N N . ASP F 1 59 ? 42.77200 -16.25300 -66.21000 1.000 62.33000 59 ASP F N 1
ATOM 15522 C CA . ASP F 1 59 ? 43.70000 -16.90400 -67.16800 1.000 69.03000 59 ASP F CA 1
ATOM 15523 C C . ASP F 1 59 ? 43.01500 -18.15700 -67.71700 1.000 65.81000 59 ASP F C 1
ATOM 15524 O O . ASP F 1 59 ? 43.25900 -18.49000 -68.89900 1.000 77.57000 59 ASP F O 1
ATOM 15529 N N . HIS F 1 60 ? 42.19900 -18.81700 -66.88500 1.000 59.83000 60 HIS F N 1
ATOM 15530 C CA . HIS F 1 60 ? 41.48300 -20.08500 -67.20400 1.000 63.80000 60 HIS F CA 1
ATOM 15531 C C . HIS F 1 60 ? 40.01000 -19.98000 -66.73500 1.000 62.00000 60 HIS F C 1
ATOM 15532 O O . HIS F 1 60 ? 39.72200 -19.20000 -65.80900 1.000 57.97000 60 HIS F O 1
ATOM 15537 N N . TYR F 1 61 ? 39.10100 -20.69100 -67.40400 1.000 60.59000 61 TYR F N 1
ATOM 15538 C CA . TYR F 1 61 ? 37.70100 -20.92500 -66.96700 1.000 62.41000 61 TYR F CA 1
ATOM 15539 C C . TYR F 1 61 ? 37.42800 -22.42900 -67.03300 1.000 70.94000 61 TYR F C 1
ATOM 15540 O O . TYR F 1 61 ? 37.93900 -23.09100 -67.95600 1.000 71.57000 61 TYR F O 1
ATOM 15549 N N . LEU F 1 62 ? 36.67100 -22.94900 -66.06500 1.000 83.67000 62 LEU F N 1
ATOM 15550 C CA . LEU F 1 62 ? 36.60500 -24.40000 -65.74300 1.000 90.65000 62 LEU F CA 1
ATOM 15551 C C . LEU F 1 62 ? 35.25500 -24.95900 -66.18400 1.000 92.58000 62 LEU F C 1
ATOM 15552 O O . LEU F 1 62 ? 35.04600 -26.17900 -66.02700 1.000 85.59000 62 LEU F O 1
ATOM 15557 N N . GLU F 1 63 ? 34.37900 -24.10200 -66.71700 1.000 100.61000 63 GLU F N 1
ATOM 15558 C CA . GLU F 1 63 ? 33.08200 -24.52000 -67.30200 1.000 106.45000 63 GLU F CA 1
ATOM 15559 C C . GLU F 1 63 ? 32.61100 -25.76900 -66.54300 1.000 102.04000 63 GLU F C 1
ATOM 15560 O O . GLU F 1 63 ? 32.23700 -26.76200 -67.20300 1.000 114.71000 63 GLU F O 1
ATOM 15566 N N . ALA F 1 64 ? 32.70200 -25.73700 -65.20600 1.000 86.98000 64 ALA F N 1
ATOM 15567 C CA . ALA F 1 64 ? 32.05900 -26.70700 -64.29100 1.000 78.02000 64 ALA F CA 1
ATOM 15568 C C . ALA F 1 64 ? 30.64900 -26.20100 -64.02500 1.000 74.52000 64 ALA F C 1
ATOM 15569 O O . ALA F 1 64 ? 30.33400 -25.09100 -64.51300 1.000 80.01000 64 ALA F O 1
ATOM 15571 N N . VAL F 1 65 ? 29.86800 -26.95200 -63.25100 1.000 72.25000 65 VAL F N 1
ATOM 15572 C CA . VAL F 1 65 ? 28.37900 -26.82500 -63.13000 1.000 79.62000 65 VAL F CA 1
ATOM 15573 C C . VAL F 1 65 ? 27.78500 -28.00100 -63.91000 1.000 81.07000 65 VAL F C 1
ATOM 15574 O O . VAL F 1 65 ? 28.35400 -28.33300 -64.97700 1.000 80.30000 65 VAL F O 1
ATOM 15578 N N . GLY F 1 66 ? 26.73800 -28.63500 -63.36700 1.000 78.30000 66 GLY F N 1
ATOM 15579 C CA . GLY F 1 66 ? 26.22100 -29.93900 -63.83200 1.000 75.67000 66 GLY F CA 1
ATOM 15580 C C . GLY F 1 66 ? 24.72500 -30.05900 -63.62800 1.000 76.96000 66 GLY F C 1
ATOM 15581 O O . GLY F 1 66 ? 24.11100 -29.05800 -63.18900 1.000 75.68000 66 GLY F O 1
ATOM 15582 N N . SER F 1 67 ? 24.16900 -31.24000 -63.93900 1.000 81.74000 67 SER F N 1
ATOM 15583 C CA . SER F 1 67 ? 22.71700 -31.57500 -63.88500 1.000 89.75000 67 SER F CA 1
ATOM 15584 C C . SER F 1 67 ? 22.11300 -31.19300 -62.52600 1.000 90.30000 67 SER F C 1
ATOM 15585 O O . SER F 1 67 ? 20.92500 -30.78500 -62.50700 1.000 81.63000 67 SER F O 1
ATOM 15588 N N . ASN F 1 68 ? 22.89500 -31.35200 -61.44500 1.000 91.30000 68 ASN F N 1
ATOM 15589 C CA . ASN F 1 68 ? 22.48300 -31.14800 -60.02800 1.000 85.44000 68 ASN F CA 1
ATOM 15590 C C . ASN F 1 68 ? 23.68700 -30.68300 -59.20900 1.000 85.35000 68 ASN F C 1
ATOM 15591 O O . ASN F 1 68 ? 24.80000 -31.19100 -59.44800 1.000 72.58000 68 ASN F O 1
ATOM 15596 N N . LEU F 1 69 ? 23.46500 -29.77800 -58.25500 1.000 99.33000 69 LEU F N 1
ATOM 15597 C CA . LEU F 1 69 ? 24.33900 -29.66100 -57.06000 1.000 105.43000 69 LEU F CA 1
ATOM 15598 C C . LEU F 1 69 ? 24.66800 -31.09100 -56.63000 1.000 92.23000 69 LEU F C 1
ATOM 15599 O O . LEU F 1 69 ? 23.74500 -31.78400 -56.19300 1.000 96.45000 69 LEU F O 1
ATOM 15604 N N . GLY F 1 70 ? 25.89700 -31.54800 -56.85700 1.000 75.18000 70 GLY F N 1
ATOM 15605 C CA . GLY F 1 70 ? 26.27100 -32.95500 -56.63200 1.000 75.68000 70 GLY F CA 1
ATOM 15606 C C . GLY F 1 70 ? 27.15400 -33.46400 -57.74400 1.000 75.55000 70 GLY F C 1
ATOM 15607 O O . GLY F 1 70 ? 28.27700 -33.88700 -57.45700 1.000 74.96000 70 GLY F O 1
ATOM 15608 N N . GLU F 1 71 ? 26.66700 -33.40200 -58.98100 1.000 82.62000 71 GLU F N 1
ATOM 15609 C CA . GLU F 1 71 ? 27.52200 -33.44600 -60.19800 1.000 81.92000 71 GLU F CA 1
ATOM 15610 C C . GLU F 1 71 ? 28.59300 -32.37600 -60.03300 1.000 73.73000 71 GLU F C 1
ATOM 15611 O O . GLU F 1 71 ? 29.78100 -32.70900 -60.14000 1.000 70.02000 71 GLU F O 1
ATOM 15617 N N . THR F 1 72 ? 28.15200 -31.17600 -59.65000 1.000 73.58000 72 THR F N 1
ATOM 15618 C CA . THR F 1 72 ? 28.83900 -29.88000 -59.87700 1.000 73.44000 72 THR F CA 1
ATOM 15619 C C . THR F 1 72 ? 29.95900 -29.70200 -58.83700 1.000 71.49000 72 THR F C 1
ATOM 15620 O O . THR F 1 72 ? 31.04600 -29.22300 -59.21900 1.000 59.72000 72 THR F O 1
ATOM 15624 N N . MET F 1 73 ? 29.74400 -30.14100 -57.59400 1.000 76.64000 73 MET F N 1
ATOM 15625 C CA . MET F 1 73 ? 30.85000 -30.33500 -56.61600 1.000 80.07000 73 MET F CA 1
ATOM 15626 C C . MET F 1 73 ? 31.83300 -31.33200 -57.23400 1.000 78.04000 73 MET F C 1
ATOM 15627 O O . MET F 1 73 ? 32.94300 -30.91600 -57.61700 1.000 80.59000 73 MET F O 1
ATOM 15632 N N . GLY F 1 74 ? 31.38600 -32.57800 -57.41300 1.000 78.94000 74 GLY F N 1
ATOM 15633 C CA . GLY F 1 74 ? 32.16300 -33.66600 -58.03600 1.000 78.51000 74 GLY F CA 1
ATOM 15634 C C . GLY F 1 74 ? 33.00600 -33.15200 -59.18600 1.000 76.43000 74 GLY F C 1
ATOM 15635 O O . GLY F 1 74 ? 34.09700 -33.70200 -59.41200 1.000 69.24000 74 GLY F O 1
ATOM 15636 N N . ASN F 1 75 ? 32.51000 -32.12200 -59.87900 1.000 77.93000 75 ASN F N 1
ATOM 15637 C CA . ASN F 1 75 ? 33.21300 -31.43200 -60.99000 1.000 76.97000 75 ASN F CA 1
ATOM 15638 C C . ASN F 1 75 ? 34.34400 -30.57900 -60.40700 1.000 66.37000 75 ASN F C 1
ATOM 15639 O O . ASN F 1 75 ? 35.51500 -30.95000 -60.63400 1.000 63.67000 75 ASN F O 1
ATOM 15644 N N . ILE F 1 76 ? 34.01100 -29.52200 -59.65000 1.000 60.06000 76 ILE F N 1
ATOM 15645 C CA . ILE F 1 76 ? 34.97200 -28.45600 -59.21100 1.000 59.97000 76 ILE F CA 1
ATOM 15646 C C . ILE F 1 76 ? 36.22200 -29.10100 -58.60000 1.000 62.97000 76 ILE F C 1
ATOM 15647 O O . ILE F 1 76 ? 37.31300 -28.53600 -58.78400 1.000 62.53000 76 ILE F O 1
ATOM 15652 N N . ILE F 1 77 ? 36.07300 -30.22700 -57.89600 1.000 66.94000 77 ILE F N 1
ATOM 15653 C CA . ILE F 1 77 ? 37.20900 -30.98900 -57.29000 1.000 71.69000 77 ILE F CA 1
ATOM 15654 C C . ILE F 1 77 ? 38.12600 -31.51300 -58.41100 1.000 71.67000 77 ILE F C 1
ATOM 15655 O O . ILE F 1 77 ? 39.30200 -31.07100 -58.48100 1.000 67.94000 77 ILE F O 1
ATOM 15660 N N . ALA F 1 78 ? 37.59900 -32.40800 -59.24900 1.000 66.86000 78 ALA F N 1
ATOM 15661 C CA . ALA F 1 78 ? 38.29400 -33.03800 -60.39300 1.000 68.26000 78 ALA F CA 1
ATOM 15662 C C . ALA F 1 78 ? 38.83400 -31.97200 -61.35300 1.000 68.01000 78 ALA F C 1
ATOM 15663 O O . ALA F 1 78 ? 39.97500 -32.12700 -61.81600 1.000 66.49000 78 ALA F O 1
ATOM 15665 N N . LYS F 1 79 ? 38.02100 -30.95800 -61.66700 1.000 70.57000 79 LYS F N 1
ATOM 15666 C CA . LYS F 1 79 ? 38.38500 -29.81300 -62.55300 1.000 78.96000 79 LYS F CA 1
ATOM 15667 C C . LYS F 1 79 ? 39.55200 -29.03100 -61.94300 1.000 77.59000 79 LYS F C 1
ATOM 15668 O O . LYS F 1 79 ? 40.58800 -28.87100 -62.64000 1.000 69.46000 79 LYS F O 1
ATOM 15674 N N . THR F 1 80 ? 39.36000 -28.54900 -60.70200 1.000 80.02000 80 THR F N 1
ATOM 15675 C CA . THR F 1 80 ? 40.35700 -27.81300 -59.87500 1.000 75.39000 80 THR F CA 1
ATOM 15676 C C . THR F 1 80 ? 41.58900 -28.69300 -59.66600 1.000 67.30000 80 THR F C 1
ATOM 15677 O O . THR F 1 80 ? 42.71200 -28.16800 -59.73200 1.000 64.69000 80 THR F O 1
ATOM 15681 N N . TYR F 1 81 ? 41.38300 -29.98400 -59.42200 1.000 65.61000 81 TYR F N 1
ATOM 15682 C CA . TYR F 1 81 ? 42.48100 -30.96700 -59.23800 1.000 67.11000 81 TYR F CA 1
ATOM 15683 C C . TYR F 1 81 ? 43.47100 -30.88500 -60.41200 1.000 68.15000 81 TYR F C 1
ATOM 15684 O O . TYR F 1 81 ? 44.67800 -31.10400 -60.20400 1.000 58.43000 81 TYR F O 1
ATOM 15693 N N . ASP F 1 82 ? 42.96400 -30.61500 -61.61800 1.000 77.79000 82 ASP F N 1
ATOM 15694 C CA . ASP F 1 82 ? 43.74200 -30.66900 -62.88300 1.000 77.35000 82 ASP F CA 1
ATOM 15695 C C . ASP F 1 82 ? 44.42700 -29.31900 -63.09100 1.000 73.54000 82 ASP F C 1
ATOM 15696 O O . ASP F 1 82 ? 45.67700 -29.30400 -63.17900 1.000 65.97000 82 ASP F O 1
ATOM 15701 N N . VAL F 1 83 ? 43.65600 -28.22500 -63.08400 1.000 69.33000 83 VAL F N 1
ATOM 15702 C CA . VAL F 1 83 ? 44.20200 -26.84400 -63.24700 1.000 65.43000 83 VAL F CA 1
ATOM 15703 C C . VAL F 1 83 ? 45.42800 -26.70700 -62.33300 1.000 63.89000 83 VAL F C 1
ATOM 15704 O O . VAL F 1 83 ? 46.40100 -26.04500 -62.74600 1.000 64.59000 83 VAL F O 1
ATOM 15708 N N . LEU F 1 84 ? 45.42300 -27.37000 -61.17400 1.000 66.22000 84 LEU F N 1
ATOM 15709 C CA . LEU F 1 84 ? 46.56500 -27.33900 -60.21500 1.000 69.88000 84 LEU F CA 1
ATOM 15710 C C . LEU F 1 84 ? 47.72000 -28.18600 -60.76700 1.000 68.86000 84 LEU F C 1
ATOM 15711 O O . LEU F 1 84 ? 48.84800 -27.65500 -60.86200 1.000 61.18000 84 LEU F O 1
ATOM 15716 N N . LEU F 1 85 ? 47.42100 -29.42100 -61.18000 1.000 72.52000 85 LEU F N 1
ATOM 15717 C CA . LEU F 1 85 ? 48.41100 -30.44100 -61.62000 1.000 73.63000 85 LEU F CA 1
ATOM 15718 C C . LEU F 1 85 ? 49.21100 -29.90900 -62.82200 1.000 80.87000 85 LEU F C 1
ATOM 15719 O O . LEU F 1 85 ? 50.44200 -30.11400 -62.85500 1.000 82.32000 85 LEU F O 1
ATOM 15724 N N . ARG F 1 86 ? 48.53100 -29.25400 -63.76500 1.000 82.84000 86 ARG F N 1
ATOM 15725 C CA . ARG F 1 86 ? 49.13600 -28.55100 -64.93000 1.000 90.72000 86 ARG F CA 1
ATOM 15726 C C . ARG F 1 86 ? 50.07300 -27.44200 -64.41600 1.000 90.85000 86 ARG F C 1
ATOM 15727 O O . ARG F 1 86 ? 51.30600 -27.66500 -64.38400 1.000 86.04000 86 ARG F O 1
ATOM 15735 N N . GLU F 1 87 ? 49.49700 -26.32200 -63.96500 1.000 84.35000 87 GLU F N 1
ATOM 15736 C CA . GLU F 1 87 ? 50.18500 -25.02200 -63.76300 1.000 83.37000 87 GLU F CA 1
ATOM 15737 C C . GLU F 1 87 ? 51.19200 -25.12000 -62.61900 1.000 81.99000 87 GLU F C 1
ATOM 15738 O O . GLU F 1 87 ? 51.99200 -24.17200 -62.46700 1.000 78.78000 87 GLU F O 1
ATOM 15744 N N . GLN F 1 88 ? 51.09900 -26.18200 -61.80800 1.000 82.68000 88 GLN F N 1
ATOM 15745 C CA . GLN F 1 88 ? 52.00700 -26.46800 -60.66000 1.000 82.84000 88 GLN F CA 1
ATOM 15746 C C . GLN F 1 88 ? 52.29900 -25.17900 -59.90000 1.000 76.66000 88 GLN F C 1
ATOM 15747 O O . GLN F 1 88 ? 53.39500 -24.63200 -59.99600 1.000 66.80000 88 GLN F O 1
ATOM 15753 N N . PRO F 1 89 ? 51.32000 -24.63400 -59.14800 1.000 76.94000 89 PRO F N 1
ATOM 15754 C CA . PRO F 1 89 ? 51.53800 -23.41100 -58.39200 1.000 74.98000 89 PRO F CA 1
ATOM 15755 C C . PRO F 1 89 ? 52.29900 -23.73700 -57.10500 1.000 72.25000 89 PRO F C 1
ATOM 15756 O O . PRO F 1 89 ? 52.25300 -24.90200 -56.67800 1.000 66.50000 89 PRO F O 1
ATOM 15760 N N . ASP F 1 90 ? 52.99000 -22.72300 -56.56300 1.000 65.53000 90 ASP F N 1
ATOM 15761 C CA . ASP F 1 90 ? 53.69100 -22.74300 -55.25100 1.000 61.49000 90 ASP F CA 1
ATOM 15762 C C . ASP F 1 90 ? 52.67300 -22.72800 -54.09900 1.000 60.72000 90 ASP F C 1
ATOM 15763 O O . ASP F 1 90 ? 53.06500 -23.13000 -52.98500 1.000 63.46000 90 ASP F O 1
ATOM 15768 N N . ALA F 1 91 ? 51.43400 -22.26800 -54.34300 1.000 58.33000 91 ALA F N 1
ATOM 15769 C CA . ALA F 1 91 ? 50.44000 -21.92700 -53.29400 1.000 56.72000 91 ALA F CA 1
ATOM 15770 C C . ALA F 1 91 ? 49.08600 -21.52500 -53.89900 1.000 52.65000 91 ALA F C 1
ATOM 15771 O O . ALA F 1 91 ? 49.07700 -20.95100 -54.98600 1.000 54.73000 91 ALA F O 1
ATOM 15773 N N . LEU F 1 92 ? 48.00500 -21.75900 -53.14700 1.000 47.84000 92 LEU F N 1
ATOM 15774 C CA . LEU F 1 92 ? 46.58700 -21.48800 -53.50500 1.000 45.90000 92 LEU F CA 1
ATOM 15775 C C . LEU F 1 92 ? 46.10700 -20.31600 -52.64700 1.000 48.79000 92 LEU F C 1
ATOM 15776 O O . LEU F 1 92 ? 46.33100 -20.38600 -51.43500 1.000 55.89000 92 LEU F O 1
ATOM 15781 N N . LEU F 1 93 ? 45.48500 -19.28900 -53.24500 1.000 52.51000 93 LEU F N 1
ATOM 15782 C CA . LEU F 1 93 ? 44.64400 -18.27700 -52.52800 1.000 53.77000 93 LEU F CA 1
ATOM 15783 C C . LEU F 1 93 ? 43.20100 -18.78000 -52.54000 1.000 52.90000 93 LEU F C 1
ATOM 15784 O O . LEU F 1 93 ? 42.94800 -19.78900 -53.19300 1.000 55.63000 93 LEU F O 1
ATOM 15789 N N . ILE F 1 94 ? 42.28500 -18.10200 -51.86000 1.000 52.20000 94 ILE F N 1
ATOM 15790 C CA . ILE F 1 94 ? 40.88400 -18.58800 -51.71000 1.000 55.92000 94 ILE F CA 1
ATOM 15791 C C . ILE F 1 94 ? 40.14600 -17.67200 -50.74300 1.000 53.71000 94 ILE F C 1
ATOM 15792 O O . ILE F 1 94 ? 40.77400 -17.22600 -49.77600 1.000 62.93000 94 ILE F O 1
ATOM 15797 N N . LEU F 1 95 ? 38.86000 -17.43600 -50.99000 1.000 48.46000 95 LEU F N 1
ATOM 15798 C CA . LEU F 1 95 ? 38.01500 -16.53700 -50.17100 1.000 49.48000 95 LEU F CA 1
ATOM 15799 C C . LEU F 1 95 ? 36.71400 -17.26600 -49.90000 1.000 53.22000 95 LEU F C 1
ATOM 15800 O O . LEU F 1 95 ? 36.14700 -17.80800 -50.86600 1.000 56.71000 95 LEU F O 1
ATOM 15805 N N . GLY F 1 96 ? 36.33700 -17.35900 -48.62600 1.000 61.03000 96 GLY F N 1
ATOM 15806 C CA . GLY F 1 96 ? 34.96400 -17.64800 -48.17200 1.000 71.32000 96 GLY F CA 1
ATOM 15807 C C . GLY F 1 96 ? 34.53100 -19.09800 -48.37000 1.000 80.10000 96 GLY F C 1
ATOM 15808 O O . GLY F 1 96 ? 35.39600 -20.02300 -48.35600 1.000 71.84000 96 GLY F O 1
ATOM 15809 N N . ASP F 1 97 ? 33.22500 -19.26800 -48.58700 1.000 85.75000 97 ASP F N 1
ATOM 15810 C CA . ASP F 1 97 ? 32.43200 -20.47400 -48.24000 1.000 89.29000 97 ASP F CA 1
ATOM 15811 C C . ASP F 1 97 ? 31.44100 -20.72800 -49.37700 1.000 90.05000 97 ASP F C 1
ATOM 15812 O O . ASP F 1 97 ? 30.24700 -20.98600 -49.10400 1.000 87.81000 97 ASP F O 1
ATOM 15817 N N . THR F 1 98 ? 31.92600 -20.57700 -50.60800 1.000 91.06000 98 THR F N 1
ATOM 15818 C CA . THR F 1 98 ? 31.27600 -21.04000 -51.85600 1.000 84.72000 98 THR F CA 1
ATOM 15819 C C . THR F 1 98 ? 31.91000 -22.39300 -52.21100 1.000 84.31000 98 THR F C 1
ATOM 15820 O O . THR F 1 98 ? 32.97800 -22.69500 -51.63900 1.000 78.73000 98 THR F O 1
ATOM 15824 N N . ASN F 1 99 ? 31.24900 -23.18500 -53.07100 1.000 89.37000 99 ASN F N 1
ATOM 15825 C CA . ASN F 1 99 ? 31.69600 -24.53300 -53.53100 1.000 77.23000 99 ASN F CA 1
ATOM 15826 C C . ASN F 1 99 ? 32.99300 -24.38800 -54.33500 1.000 71.82000 99 ASN F C 1
ATOM 15827 O O . ASN F 1 99 ? 33.66300 -25.41700 -54.56800 1.000 57.73000 99 ASN F O 1
ATOM 15832 N N . SER F 1 100 ? 33.31700 -23.14500 -54.72800 1.000 76.73000 100 SER F N 1
ATOM 15833 C CA . SER F 1 100 ? 34.50000 -22.73700 -55.53500 1.000 78.15000 100 SER F CA 1
ATOM 15834 C C . SER F 1 100 ? 35.79500 -23.06500 -54.79800 1.000 77.09000 100 SER F C 1
ATOM 15835 O O . SER F 1 100 ? 36.83500 -23.09300 -55.45300 1.000 85.00000 100 SER F O 1
ATOM 15838 N N . CYS F 1 101 ? 35.71600 -23.25000 -53.47900 1.000 82.15000 101 CYS F N 1
ATOM 15839 C CA . CYS F 1 101 ? 36.86100 -23.32600 -52.53900 1.000 76.71000 101 CYS F CA 1
ATOM 15840 C C . CYS F 1 101 ? 36.95100 -24.72900 -51.93300 1.000 70.91000 101 CYS F C 1
ATOM 15841 O O . CYS F 1 101 ? 37.69100 -24.89500 -50.96900 1.000 78.83000 101 CYS F O 1
ATOM 15844 N N . LEU F 1 102 ? 36.22700 -25.70100 -52.48800 1.000 68.00000 102 LEU F N 1
ATOM 15845 C CA . LEU F 1 102 ? 36.55600 -27.14500 -52.34600 1.000 66.27000 102 LEU F CA 1
ATOM 15846 C C . LEU F 1 102 ? 37.81100 -27.38800 -53.17900 1.000 60.13000 102 LEU F C 1
ATOM 15847 O O . LEU F 1 102 ? 38.31700 -28.52200 -53.21700 1.000 57.80000 102 LEU F O 1
ATOM 15852 N N . ALA F 1 103 ? 38.23600 -26.34600 -53.88400 1.000 57.67000 103 ALA F N 1
ATOM 15853 C CA . ALA F 1 103 ? 39.53100 -26.26700 -54.58000 1.000 62.13000 103 ALA F CA 1
ATOM 15854 C C . ALA F 1 103 ? 40.64600 -26.73000 -53.63600 1.000 64.00000 103 ALA F C 1
ATOM 15855 O O . ALA F 1 103 ? 41.63400 -27.38000 -54.11100 1.000 71.13000 103 ALA F O 1
ATOM 15857 N N . ALA F 1 104 ? 40.51200 -26.39200 -52.35300 1.000 54.84000 104 ALA F N 1
ATOM 15858 C CA . ALA F 1 104 ? 41.48900 -26.73600 -51.30200 1.000 53.03000 104 ALA F CA 1
ATOM 15859 C C . ALA F 1 104 ? 41.69600 -28.25100 -51.29400 1.000 50.38000 104 ALA F C 1
ATOM 15860 O O . ALA F 1 104 ? 42.85800 -28.68900 -51.37200 1.000 51.61000 104 ALA F O 1
ATOM 15862 N N . VAL F 1 105 ? 40.59500 -29.00700 -51.27700 1.000 47.60000 105 VAL F N 1
ATOM 15863 C CA . VAL F 1 105 ? 40.58500 -30.49100 -51.11600 1.000 45.66000 105 VAL F CA 1
ATOM 15864 C C . VAL F 1 105 ? 41.67100 -31.07100 -52.02200 1.000 44.29000 105 VAL F C 1
ATOM 15865 O O . VAL F 1 105 ? 42.44100 -31.94600 -51.56400 1.000 36.83000 105 VAL F O 1
ATOM 15869 N N . SER F 1 106 ? 41.71000 -30.59300 -53.26500 1.000 51.19000 106 SER F N 1
ATOM 15870 C CA . SER F 1 106 ? 42.67900 -31.00300 -54.31100 1.000 56.56000 106 SER F CA 1
ATOM 15871 C C . SER F 1 106 ? 44.05600 -30.48300 -53.92200 1.000 51.87000 106 SER F C 1
ATOM 15872 O O . SER F 1 106 ? 44.96800 -31.30200 -53.67600 1.000 47.29000 106 SER F O 1
ATOM 15875 N N . ALA F 1 107 ? 44.16500 -29.16300 -53.81800 1.000 52.14000 107 ALA F N 1
ATOM 15876 C CA . ALA F 1 107 ? 45.40400 -28.45100 -53.44300 1.000 59.92000 107 ALA F CA 1
ATOM 15877 C C . ALA F 1 107 ? 46.08300 -29.17100 -52.27200 1.000 54.67000 107 ALA F C 1
ATOM 15878 O O . ALA F 1 107 ? 47.30400 -29.32100 -52.29800 1.000 53.69000 107 ALA F O 1
ATOM 15880 N N . LYS F 1 108 ? 45.30400 -29.61200 -51.29300 1.000 54.52000 108 LYS F N 1
ATOM 15881 C CA . LYS F 1 108 ? 45.80900 -30.35200 -50.11500 1.000 57.36000 108 LYS F CA 1
ATOM 15882 C C . LYS F 1 108 ? 46.46000 -31.66200 -50.58000 1.000 59.65000 108 LYS F C 1
ATOM 15883 O O . LYS F 1 108 ? 47.61400 -31.90100 -50.19600 1.000 68.54000 108 LYS F O 1
ATOM 15889 N N . ARG F 1 109 ? 45.76100 -32.47300 -51.38000 1.000 59.47000 109 ARG F N 1
ATOM 15890 C CA . ARG F 1 109 ? 46.27400 -33.78800 -51.85300 1.000 60.11000 109 ARG F CA 1
ATOM 15891 C C . ARG F 1 109 ? 47.59200 -33.57200 -52.58700 1.000 59.23000 109 ARG F C 1
ATOM 15892 O O . ARG F 1 109 ? 48.55300 -34.33700 -52.35100 1.000 59.09000 109 ARG F O 1
ATOM 15900 N N . LEU F 1 110 ? 47.63200 -32.53600 -53.41900 1.000 60.70000 110 LEU F N 1
ATOM 15901 C CA . LEU F 1 110 ? 48.78000 -32.20900 -54.29900 1.000 63.38000 110 LEU F CA 1
ATOM 15902 C C . LEU F 1 110 ? 49.83400 -31.43100 -53.51000 1.000 61.44000 110 LEU F C 1
ATOM 15903 O O . LEU F 1 110 ? 50.76500 -30.90800 -54.14100 1.000 63.76000 110 LEU F O 1
ATOM 15908 N N . LYS F 1 111 ? 49.67500 -31.34800 -52.18800 1.000 56.75000 111 LYS F N 1
ATOM 15909 C CA . LYS F 1 111 ? 50.66100 -30.75300 -51.25400 1.000 56.11000 111 LYS F CA 1
ATOM 15910 C C . LYS F 1 111 ? 50.98000 -29.31700 -51.69100 1.000 53.06000 111 LYS F C 1
ATOM 15911 O O . LYS F 1 111 ? 52.16600 -28.93600 -51.67600 1.000 54.33000 111 LYS F O 1
ATOM 15917 N N . ILE F 1 112 ? 49.94100 -28.55300 -52.03700 1.000 50.95000 112 ILE F N 1
ATOM 15918 C CA . ILE F 1 112 ? 49.99600 -27.07400 -52.22000 1.000 50.87000 112 ILE F CA 1
ATOM 15919 C C . ILE F 1 112 ? 49.44300 -26.40700 -50.96200 1.000 51.82000 112 ILE F C 1
ATOM 15920 O O . ILE F 1 112 ? 48.32200 -26.68500 -50.51100 1.000 47.42000 112 ILE F O 1
ATOM 15925 N N . PRO F 1 113 ? 50.24800 -25.51600 -50.35000 1.000 51.18000 113 PRO F N 1
ATOM 15926 C CA . PRO F 1 113 ? 49.77000 -24.65700 -49.27500 1.000 53.94000 113 PRO F CA 1
ATOM 15927 C C . PRO F 1 113 ? 48.51600 -23.88700 -49.70500 1.000 55.08000 113 PRO F C 1
ATOM 15928 O O . PRO F 1 113 ? 48.60600 -23.16700 -50.68000 1.000 60.00000 113 PRO F O 1
ATOM 15932 N N . VAL F 1 114 ? 47.40400 -24.03600 -48.98000 1.000 51.10000 114 VAL F N 1
ATOM 15933 C CA . VAL F 1 114 ? 46.19300 -23.18300 -49.16800 1.000 51.06000 114 VAL F CA 1
ATOM 15934 C C . VAL F 1 114 ? 46.21100 -22.03400 -48.16600 1.000 48.32000 114 VAL F C 1
ATOM 15935 O O . VAL F 1 114 ? 46.35200 -22.29800 -46.97300 1.000 55.52000 114 VAL F O 1
ATOM 15939 N N . PHE F 1 115 ? 45.98000 -20.82100 -48.64900 1.000 45.38000 115 PHE F N 1
ATOM 15940 C CA . PHE F 1 115 ? 45.63700 -19.63100 -47.83800 1.000 44.26000 115 PHE F CA 1
ATOM 15941 C C . PHE F 1 115 ? 44.16100 -19.29300 -48.07100 1.000 46.49000 115 PHE F C 1
ATOM 15942 O O . PHE F 1 115 ? 43.76700 -19.04700 -49.22300 1.000 48.78000 115 PHE F O 1
ATOM 15950 N N . HIS F 1 116 ? 43.37000 -19.31700 -47.00000 1.000 48.31000 116 HIS F N 1
ATOM 15951 C CA . HIS F 1 116 ? 41.89700 -19.13100 -47.01200 1.000 48.82000 116 HIS F CA 1
ATOM 15952 C C . HIS F 1 116 ? 41.56700 -17.84600 -46.24800 1.000 51.50000 116 HIS F C 1
ATOM 15953 O O . HIS F 1 116 ? 41.64300 -17.87400 -45.01700 1.000 61.19000 116 HIS F O 1
ATOM 15960 N N . MET F 1 117 ? 41.30100 -16.74700 -46.95800 1.000 51.19000 117 MET F N 1
ATOM 15961 C CA . MET F 1 117 ? 40.69100 -15.51100 -46.38500 1.000 53.59000 117 MET F CA 1
ATOM 15962 C C . MET F 1 117 ? 39.23900 -15.80300 -45.99700 1.000 49.20000 117 MET F C 1
ATOM 15963 O O . MET F 1 117 ? 38.71000 -16.81800 -46.45900 1.000 48.44000 117 MET F O 1
ATOM 15968 N N . GLU F 1 118 ? 38.62400 -14.92000 -45.20600 1.000 49.04000 118 GLU F N 1
ATOM 15969 C CA . GLU F 1 118 ? 37.27300 -15.10600 -44.60400 1.000 53.59000 118 GLU F CA 1
ATOM 15970 C C . GLU F 1 118 ? 37.23100 -16.44900 -43.84300 1.000 55.12000 118 GLU F C 1
ATOM 15971 O O . GLU F 1 118 ? 36.21000 -17.21300 -43.92200 1.000 55.61000 118 GLU F O 1
ATOM 15977 N N . ALA F 1 119 ? 38.30000 -16.73000 -43.10600 1.000 55.18000 119 ALA F N 1
ATOM 15978 C CA . ALA F 1 119 ? 38.42400 -17.91900 -42.24600 1.000 54.66000 119 ALA F CA 1
ATOM 15979 C C . ALA F 1 119 ? 37.51300 -17.73300 -41.04100 1.000 55.23000 119 ALA F C 1
ATOM 15980 O O . ALA F 1 119 ? 37.16700 -16.57000 -40.74000 1.000 54.21000 119 ALA F O 1
ATOM 15982 N N . GLY F 1 120 ? 37.14000 -18.84300 -40.40400 1.000 56.06000 120 GLY F N 1
ATOM 15983 C CA . GLY F 1 120 ? 36.40100 -18.87300 -39.13000 1.000 54.70000 120 GLY F CA 1
ATOM 15984 C C . GLY F 1 120 ? 35.12000 -18.06200 -39.19000 1.000 50.70000 120 GLY F C 1
ATOM 15985 O O . GLY F 1 120 ? 34.79900 -17.38700 -38.20600 1.000 45.81000 120 GLY F O 1
ATOM 15986 N N . ASN F 1 121 ? 34.40500 -18.12500 -40.30600 1.000 53.50000 121 ASN F N 1
ATOM 15987 C CA . ASN F 1 121 ? 33.06700 -17.49100 -40.45000 1.000 56.27000 121 ASN F CA 1
ATOM 15988 C C . ASN F 1 121 ? 32.03800 -18.39100 -39.74400 1.000 51.94000 121 ASN F C 1
ATOM 15989 O O . ASN F 1 121 ? 31.93100 -19.56100 -40.12400 1.000 49.92000 121 ASN F O 1
ATOM 15994 N N . ARG F 1 122 ? 31.36300 -17.90400 -38.70800 1.000 48.44000 122 ARG F N 1
ATOM 15995 C CA . ARG F 1 122 ? 30.42300 -18.73700 -37.91000 1.000 49.41000 122 ARG F CA 1
ATOM 15996 C C . ARG F 1 122 ? 29.23100 -17.87800 -37.49800 1.000 53.13000 122 ARG F C 1
ATOM 15997 O O . ARG F 1 122 ? 29.45500 -16.70600 -37.07200 1.000 52.01000 122 ARG F O 1
ATOM 16005 N N . CYS F 1 123 ? 28.03000 -18.45500 -37.62600 1.000 59.99000 123 CYS F N 1
ATOM 16006 C CA . CYS F 1 123 ? 26.72000 -17.90100 -37.18000 1.000 64.26000 123 CYS F CA 1
ATOM 16007 C C . CYS F 1 123 ? 26.03900 -18.87500 -36.21500 1.000 63.32000 123 CYS F C 1
ATOM 16008 O O . CYS F 1 123 ? 25.04100 -18.46700 -35.58300 1.000 59.09000 123 CYS F O 1
ATOM 16011 N N . PHE F 1 124 ? 26.53100 -20.12300 -36.16500 1.000 65.35000 124 PHE F N 1
ATOM 16012 C CA . PHE F 1 124 ? 26.13800 -21.18500 -35.20000 1.000 68.99000 124 PHE F CA 1
ATOM 16013 C C . PHE F 1 124 ? 24.68700 -21.60600 -35.45500 1.000 75.33000 124 PHE F C 1
ATOM 16014 O O . PHE F 1 124 ? 23.93000 -21.75900 -34.47400 1.000 85.17000 124 PHE F O 1
ATOM 16022 N N . ASP F 1 125 ? 24.31600 -21.77100 -36.73100 1.000 76.05000 125 ASP F N 1
ATOM 16023 C CA . ASP F 1 125 ? 23.02600 -22.37700 -37.16300 1.000 78.97000 125 ASP F CA 1
ATOM 16024 C C . ASP F 1 125 ? 23.28600 -23.21200 -38.42000 1.000 76.49000 125 ASP F C 1
ATOM 16025 O O . ASP F 1 125 ? 23.38000 -22.61800 -39.51100 1.000 66.67000 125 ASP F O 1
ATOM 16030 N N . GLN F 1 126 ? 23.37600 -24.53900 -38.27000 1.000 80.36000 126 GLN F N 1
ATOM 16031 C CA . GLN F 1 126 ? 23.83300 -25.47400 -39.33900 1.000 84.69000 126 GLN F CA 1
ATOM 16032 C C . GLN F 1 126 ? 22.75900 -25.59900 -40.43300 1.000 84.20000 126 GLN F C 1
ATOM 16033 O O . GLN F 1 126 ? 23.08000 -26.14600 -41.53200 1.000 77.04000 126 GLN F O 1
ATOM 16039 N N . ASN F 1 127 ? 21.54800 -25.09900 -40.14500 1.000 80.89000 127 ASN F N 1
ATOM 16040 C CA . ASN F 1 127 ? 20.46400 -24.83200 -41.12700 1.000 73.86000 127 ASN F CA 1
ATOM 16041 C C . ASN F 1 127 ? 20.94400 -23.82500 -42.18400 1.000 70.09000 127 ASN F C 1
ATOM 16042 O O . ASN F 1 127 ? 20.43100 -23.87100 -43.31700 1.000 66.33000 127 ASN F O 1
ATOM 16046 N N . VAL F 1 128 ? 21.87200 -22.93600 -41.82600 1.000 65.76000 128 VAL F N 1
ATOM 16047 C CA . VAL F 1 128 ? 22.48500 -21.97500 -42.78500 1.000 71.02000 128 VAL F CA 1
ATOM 16048 C C . VAL F 1 128 ? 23.42300 -22.77300 -43.67900 1.000 78.72000 128 VAL F C 1
ATOM 16049 O O . VAL F 1 128 ? 24.40900 -23.32300 -43.19700 1.000 83.90000 128 VAL F O 1
ATOM 16053 N N . PRO F 1 129 ? 23.13300 -22.87300 -44.99800 1.000 81.19000 129 PRO F N 1
ATOM 16054 C CA . PRO F 1 129 ? 23.85300 -23.79200 -45.87800 1.000 78.15000 129 PRO F CA 1
ATOM 16055 C C . PRO F 1 129 ? 25.36000 -23.50100 -45.99200 1.000 72.42000 129 PRO F C 1
ATOM 16056 O O . PRO F 1 129 ? 26.10000 -24.42400 -46.25500 1.000 83.68000 129 PRO F O 1
ATOM 16060 N N . GLU F 1 130 ? 25.78400 -22.25400 -45.78400 1.000 63.74000 130 GLU F N 1
ATOM 16061 C CA . GLU F 1 130 ? 27.21700 -21.86700 -45.86000 1.000 71.94000 130 GLU F CA 1
ATOM 16062 C C . GLU F 1 130 ? 28.00900 -22.60100 -44.76200 1.000 73.27000 130 GLU F C 1
ATOM 16063 O O . GLU F 1 130 ? 29.16100 -22.98900 -45.04500 1.000 72.37000 130 GLU F O 1
ATOM 16069 N N . GLU F 1 131 ? 27.39300 -22.83900 -43.58800 1.000 74.35000 131 GLU F N 1
ATOM 16070 C CA . GLU F 1 131 ? 28.01100 -23.50900 -42.39700 1.000 71.29000 131 GLU F CA 1
ATOM 16071 C C . GLU F 1 131 ? 28.56300 -24.90500 -42.74000 1.000 64.42000 131 GLU F C 1
ATOM 16072 O O . GLU F 1 131 ? 29.29800 -25.44800 -41.90600 1.000 62.87000 131 GLU F O 1
ATOM 16078 N N . ILE F 1 132 ? 28.20400 -25.48200 -43.88700 1.000 60.23000 132 ILE F N 1
ATOM 16079 C CA . ILE F 1 132 ? 28.64700 -26.84900 -44.27900 1.000 62.14000 132 ILE F CA 1
ATOM 16080 C C . ILE F 1 132 ? 30.04100 -26.73600 -44.89900 1.000 60.30000 132 ILE F C 1
ATOM 16081 O O . ILE F 1 132 ? 30.96000 -27.40500 -44.39700 1.000 54.21000 132 ILE F O 1
ATOM 16086 N N . ASN F 1 133 ? 30.19700 -25.90700 -45.93000 1.000 64.30000 133 ASN F N 1
ATOM 16087 C CA . ASN F 1 133 ? 31.51100 -25.66500 -46.58500 1.000 71.79000 133 ASN F CA 1
ATOM 16088 C C . ASN F 1 133 ? 32.46300 -25.04100 -45.56000 1.000 75.08000 133 ASN F C 1
ATOM 16089 O O . ASN F 1 133 ? 33.63200 -25.45400 -45.53200 1.000 88.91000 133 ASN F O 1
ATOM 16094 N N . ARG F 1 134 ? 31.96600 -24.09800 -44.74800 1.000 70.11000 134 ARG F N 1
ATOM 16095 C CA . ARG F 1 134 ? 32.77300 -23.25300 -43.82500 1.000 67.54000 134 ARG F CA 1
ATOM 16096 C C . ARG F 1 134 ? 33.67500 -24.13800 -42.96400 1.000 68.54000 134 ARG F C 1
ATOM 16097 O O . ARG F 1 134 ? 34.89700 -23.98900 -43.07300 1.000 71.32000 134 ARG F O 1
ATOM 16105 N N . LYS F 1 135 ? 33.08700 -25.01500 -42.14400 1.000 73.65000 135 LYS F N 1
ATOM 16106 C CA . LYS F 1 135 ? 33.81500 -26.00800 -41.30500 1.000 77.14000 135 LYS F CA 1
ATOM 16107 C C . LYS F 1 135 ? 34.87000 -26.71000 -42.17700 1.000 74.35000 135 LYS F C 1
ATOM 16108 O O . LYS F 1 135 ? 36.05600 -26.64700 -41.81900 1.000 83.04000 135 LYS F O 1
ATOM 16114 N N . ILE F 1 136 ? 34.45900 -27.31800 -43.29600 1.000 69.23000 136 ILE F N 1
ATOM 16115 C CA . ILE F 1 136 ? 35.31400 -28.22300 -44.12500 1.000 72.35000 136 ILE F CA 1
ATOM 16116 C C . ILE F 1 136 ? 36.61200 -27.49600 -44.51000 1.000 71.87000 136 ILE F C 1
ATOM 16117 O O . ILE F 1 136 ? 37.68700 -28.00800 -44.13200 1.000 83.91000 136 ILE F O 1
ATOM 16122 N N . VAL F 1 137 ? 36.51000 -26.35900 -45.21700 1.000 66.99000 137 VAL F N 1
ATOM 16123 C CA . VAL F 1 137 ? 37.64200 -25.67900 -45.93300 1.000 66.72000 137 VAL F CA 1
ATOM 16124 C C . VAL F 1 137 ? 38.60000 -25.02400 -44.92100 1.000 70.42000 137 VAL F C 1
ATOM 16125 O O . VAL F 1 137 ? 39.81500 -24.96600 -45.20800 1.000 71.32000 137 VAL F O 1
ATOM 16129 N N . ASP F 1 138 ? 38.07500 -24.50200 -43.81000 1.000 69.27000 138 ASP F N 1
ATOM 16130 C CA . ASP F 1 138 ? 38.88500 -23.93600 -42.69700 1.000 65.97000 138 ASP F CA 1
ATOM 16131 C C . ASP F 1 138 ? 39.87100 -25.03300 -42.22800 1.000 61.68000 138 ASP F C 1
ATOM 16132 O O . ASP F 1 138 ? 41.04400 -24.70200 -42.01200 1.000 56.79000 138 ASP F O 1
ATOM 16137 N N . HIS F 1 139 ? 39.44300 -26.30500 -42.15300 1.000 61.01000 139 HIS F N 1
ATOM 16138 C CA . HIS F 1 139 ? 40.22900 -27.42300 -41.54500 1.000 65.07000 139 HIS F CA 1
ATOM 16139 C C . HIS F 1 139 ? 41.17500 -28.06200 -42.56200 1.000 61.49000 139 HIS F C 1
ATOM 16140 O O . HIS F 1 139 ? 42.19100 -28.62600 -42.13200 1.000 71.73000 139 HIS F O 1
ATOM 16147 N N . VAL F 1 140 ? 40.87300 -27.94700 -43.85100 1.000 58.32000 140 VAL F N 1
ATOM 16148 C CA . VAL F 1 140 ? 41.74300 -28.44100 -44.95700 1.000 56.22000 140 VAL F CA 1
ATOM 16149 C C . VAL F 1 140 ? 42.74900 -27.33300 -45.33900 1.000 53.47000 140 VAL F C 1
ATOM 16150 O O . VAL F 1 140 ? 43.89900 -27.67800 -45.64200 1.000 50.60000 140 VAL F O 1
ATOM 16154 N N . SER F 1 141 ? 42.37700 -26.04900 -45.24300 1.000 53.84000 141 SER F N 1
ATOM 16155 C CA . SER F 1 141 ? 43.32500 -24.90200 -45.37700 1.000 54.40000 141 SER F CA 1
ATOM 16156 C C . SER F 1 141 ? 44.52000 -25.09700 -44.43000 1.000 52.20000 141 SER F C 1
ATOM 16157 O O . SER F 1 141 ? 44.39000 -25.83100 -43.41200 1.000 45.29000 141 SER F O 1
ATOM 16160 N N . ASP F 1 142 ? 45.64800 -24.48700 -44.78800 1.000 52.36000 142 ASP F N 1
ATOM 16161 C CA . ASP F 1 142 ? 46.96600 -24.66200 -44.12900 1.000 50.25000 142 ASP F CA 1
ATOM 16162 C C . ASP F 1 142 ? 47.26600 -23.38600 -43.35300 1.000 46.14000 142 ASP F C 1
ATOM 16163 O O . ASP F 1 142 ? 47.83700 -23.50700 -42.27100 1.000 49.27000 142 ASP F O 1
ATOM 16168 N N . VAL F 1 143 ? 46.85000 -22.23500 -43.89600 1.000 43.40000 143 VAL F N 1
ATOM 16169 C CA . VAL F 1 143 ? 46.90400 -20.87700 -43.26900 1.000 42.58000 143 VAL F CA 1
ATOM 16170 C C . VAL F 1 143 ? 45.50900 -20.24400 -43.34100 1.000 44.02000 143 VAL F C 1
ATOM 16171 O O . VAL F 1 143 ? 45.03200 -19.97500 -44.45400 1.000 45.94000 143 VAL F O 1
ATOM 16175 N N . ASN F 1 144 ? 44.90100 -19.95400 -42.20000 1.000 44.66000 144 ASN F N 1
ATOM 16176 C CA . ASN F 1 144 ? 43.58300 -19.27500 -42.14000 1.000 45.91000 144 ASN F CA 1
ATOM 16177 C C . ASN F 1 144 ? 43.76800 -17.80800 -41.78600 1.000 48.04000 144 ASN F C 1
ATOM 16178 O O . ASN F 1 144 ? 44.36200 -17.53700 -40.73700 1.000 49.15000 144 ASN F O 1
ATOM 16183 N N . LEU F 1 145 ? 43.20800 -16.92100 -42.60300 1.000 48.26000 145 LEU F N 1
ATOM 16184 C CA . LEU F 1 145 ? 43.28500 -15.45500 -42.42900 1.000 48.69000 145 LEU F CA 1
ATOM 16185 C C . LEU F 1 145 ? 41.87300 -14.94100 -42.19900 1.000 47.48000 145 LEU F C 1
ATOM 16186 O O . LEU F 1 145 ? 41.19100 -14.53300 -43.13600 1.000 59.24000 145 LEU F O 1
ATOM 16191 N N . PRO F 1 146 ? 41.38500 -14.96800 -40.94500 1.000 41.25000 146 PRO F N 1
ATOM 16192 C CA . PRO F 1 146 ? 40.03400 -14.51500 -40.63400 1.000 41.68000 146 PRO F CA 1
ATOM 16193 C C . PRO F 1 146 ? 39.98900 -12.98500 -40.57500 1.000 42.55000 146 PRO F C 1
ATOM 16194 O O . PRO F 1 146 ? 41.01200 -12.39600 -40.26400 1.000 40.98000 146 PRO F O 1
ATOM 16198 N N . TYR F 1 147 ? 38.83400 -12.37600 -40.84400 1.000 43.18000 147 TYR F N 1
ATOM 16199 C CA . TYR F 1 147 ? 38.70200 -10.89800 -40.87400 1.000 45.54000 147 TYR F CA 1
ATOM 16200 C C . TYR F 1 147 ? 38.83600 -10.31200 -39.46400 1.000 45.22000 147 TYR F C 1
ATOM 16201 O O . TYR F 1 147 ? 39.06700 -9.10700 -39.36100 1.000 49.96000 147 TYR F O 1
ATOM 16210 N N . THR F 1 148 ? 38.64600 -11.09700 -38.40600 1.000 42.50000 148 THR F N 1
ATOM 16211 C CA . THR F 1 148 ? 38.48200 -10.54200 -37.03900 1.000 45.64000 148 THR F CA 1
ATOM 16212 C C . THR F 1 148 ? 39.13400 -11.42000 -35.97100 1.000 49.29000 148 THR F C 1
ATOM 16213 O O . THR F 1 148 ? 39.30000 -12.62700 -36.20800 1.000 51.43000 148 THR F O 1
ATOM 16217 N N . GLU F 1 149 ? 39.41900 -10.83600 -34.80500 1.000 49.34000 149 GLU F N 1
ATOM 16218 C CA . GLU F 1 149 ? 39.78800 -11.60600 -33.59800 1.000 48.25000 149 GLU F CA 1
ATOM 16219 C C . GLU F 1 149 ? 38.66900 -12.61400 -33.35300 1.000 47.10000 149 GLU F C 1
ATOM 16220 O O . GLU F 1 149 ? 38.97900 -13.80200 -33.21300 1.000 53.64000 149 GLU F O 1
ATOM 16226 N N . HIS F 1 150 ? 37.41300 -12.16500 -33.40100 1.000 44.46000 150 HIS F N 1
ATOM 16227 C CA . HIS F 1 150 ? 36.21600 -13.02400 -33.18000 1.000 46.12000 150 HIS F CA 1
ATOM 16228 C C . HIS F 1 150 ? 36.48200 -14.39900 -33.79400 1.000 43.39000 150 HIS F C 1
ATOM 16229 O O . HIS F 1 150 ? 36.46000 -15.39900 -33.06700 1.000 39.78000 150 HIS F O 1
ATOM 16236 N N . SER F 1 151 ? 36.78200 -14.41800 -35.08500 1.000 42.94000 151 SER F N 1
ATOM 16237 C CA . SER F 1 151 ? 36.97700 -15.65200 -35.87600 1.000 42.37000 151 SER F CA 1
ATOM 16238 C C . SER F 1 151 ? 38.26500 -16.34800 -35.44200 1.000 38.61000 151 SER F C 1
ATOM 16239 O O . SER F 1 151 ? 38.22800 -17.56000 -35.25400 1.000 37.08000 151 SER F O 1
ATOM 16242 N N . ARG F 1 152 ? 39.35600 -15.61400 -35.24700 1.000 41.43000 152 ARG F N 1
ATOM 16243 C CA . ARG F 1 152 ? 40.61100 -16.22800 -34.73700 1.000 44.98000 152 ARG F CA 1
ATOM 16244 C C . ARG F 1 152 ? 40.25800 -17.04500 -33.49400 1.000 41.95000 152 ARG F C 1
ATOM 16245 O O . ARG F 1 152 ? 40.67100 -18.19900 -33.42400 1.000 41.22000 152 ARG F O 1
ATOM 16253 N N . ARG F 1 153 ? 39.46500 -16.47100 -32.59200 1.000 41.12000 153 ARG F N 1
ATOM 16254 C CA . ARG F 1 153 ? 38.95300 -17.17200 -31.39500 1.000 45.78000 153 ARG F CA 1
ATOM 16255 C C . ARG F 1 153 ? 38.18300 -18.41000 -31.86200 1.000 47.19000 153 ARG F C 1
ATOM 16256 O O . ARG F 1 153 ? 38.70800 -19.51400 -31.67300 1.000 50.33000 153 ARG F O 1
ATOM 16264 N N . TYR F 1 154 ? 37.02800 -18.24200 -32.51900 1.000 50.15000 154 TYR F N 1
ATOM 16265 C CA . TYR F 1 154 ? 36.21800 -19.37400 -33.05800 1.000 49.52000 154 TYR F CA 1
ATOM 16266 C C . TYR F 1 154 ? 37.17300 -20.50800 -33.45700 1.000 46.83000 154 TYR F C 1
ATOM 16267 O O . TYR F 1 154 ? 36.97200 -21.64100 -32.98000 1.000 45.44000 154 TYR F O 1
ATOM 16276 N N . LEU F 1 155 ? 38.22000 -20.17200 -34.22900 1.000 42.27000 155 LEU F N 1
ATOM 16277 C CA . LEU F 1 155 ? 39.14300 -21.12800 -34.89700 1.000 41.23000 155 LEU F CA 1
ATOM 16278 C C . LEU F 1 155 ? 39.96200 -21.88500 -33.85600 1.000 41.21000 155 LEU F C 1
ATOM 16279 O O . LEU F 1 155 ? 39.96100 -23.14300 -33.89100 1.000 39.76000 155 LEU F O 1
ATOM 16284 N N . LEU F 1 156 ? 40.67000 -21.16200 -32.99100 1.000 41.41000 156 LEU F N 1
ATOM 16285 C CA . LEU F 1 156 ? 41.55400 -21.78600 -31.97700 1.000 44.59000 156 LEU F CA 1
ATOM 16286 C C . LEU F 1 156 ? 40.72600 -22.80900 -31.19000 1.000 52.22000 156 LEU F C 1
ATOM 16287 O O . LEU F 1 156 ? 41.26100 -23.88200 -30.89200 1.000 65.45000 156 LEU F O 1
ATOM 16292 N N . ASP F 1 157 ? 39.44100 -22.53200 -30.95800 1.000 55.37000 157 ASP F N 1
ATOM 16293 C CA . ASP F 1 157 ? 38.56200 -23.38200 -30.11900 1.000 57.35000 157 ASP F CA 1
ATOM 16294 C C . ASP F 1 157 ? 38.17000 -24.64400 -30.88700 1.000 53.03000 157 ASP F C 1
ATOM 16295 O O . ASP F 1 157 ? 37.83400 -25.63400 -30.22400 1.000 50.73000 157 ASP F O 1
ATOM 16300 N N . GLU F 1 158 ? 38.21800 -24.59800 -32.22200 1.000 49.28000 158 GLU F N 1
ATOM 16301 C CA . GLU F 1 158 ? 38.12800 -25.78600 -33.10900 1.000 47.26000 158 GLU F CA 1
ATOM 16302 C C . GLU F 1 158 ? 39.51000 -26.43600 -33.18900 1.000 47.34000 158 GLU F C 1
ATOM 16303 O O . GLU F 1 158 ? 39.75400 -27.20600 -34.13200 1.000 43.67000 158 GLU F O 1
ATOM 16309 N N . GLY F 1 159 ? 40.38800 -26.10200 -32.24400 1.000 50.68000 159 GLY F N 1
ATOM 16310 C CA . GLY F 1 159 ? 41.70200 -26.73900 -32.06000 1.000 55.61000 159 GLY F CA 1
ATOM 16311 C C . GLY F 1 159 ? 42.62400 -26.55800 -33.26100 1.000 59.77000 159 GLY F C 1
ATOM 16312 O O . GLY F 1 159 ? 43.55700 -27.39800 -33.41300 1.000 55.65000 159 GLY F O 1
ATOM 16313 N N . PHE F 1 160 ? 42.41400 -25.51600 -34.08100 1.000 61.95000 160 PHE F N 1
ATOM 16314 C CA . PHE F 1 160 ? 43.27100 -25.22500 -35.26100 1.000 63.11000 160 PHE F CA 1
ATOM 16315 C C . PHE F 1 160 ? 44.63300 -24.71100 -34.78200 1.000 54.92000 160 PHE F C 1
ATOM 16316 O O . PHE F 1 160 ? 44.75800 -24.33000 -33.59400 1.000 50.92000 160 PHE F O 1
ATOM 16324 N N . ASN F 1 161 ? 45.62600 -24.75200 -35.67100 1.000 48.39000 161 ASN F N 1
ATOM 16325 C CA . ASN F 1 161 ? 47.05100 -24.47800 -35.36300 1.000 50.14000 161 ASN F CA 1
ATOM 16326 C C . ASN F 1 161 ? 47.24400 -22.98700 -35.02800 1.000 54.12000 161 ASN F C 1
ATOM 16327 O O . ASN F 1 161 ? 47.13400 -22.14500 -35.94300 1.000 51.57000 161 ASN F O 1
ATOM 16332 N N . LYS F 1 162 ? 47.59200 -22.70000 -33.76400 1.000 61.26000 162 LYS F N 1
ATOM 16333 C CA . LYS F 1 162 ? 47.89000 -21.34700 -33.20100 1.000 61.69000 162 LYS F CA 1
ATOM 16334 C C . LYS F 1 162 ? 48.77600 -20.53000 -34.15400 1.000 58.55000 162 LYS F C 1
ATOM 16335 O O . LYS F 1 162 ? 48.62400 -19.29200 -34.18200 1.000 75.11000 162 LYS F O 1
ATOM 16341 N N . ALA F 1 163 ? 49.73700 -21.17700 -34.81300 1.000 49.09000 163 ALA F N 1
ATOM 16342 C CA . ALA F 1 163 ? 50.92100 -20.53300 -35.42800 1.000 48.30000 163 ALA F CA 1
ATOM 16343 C C . ALA F 1 163 ? 50.60600 -20.10200 -36.86000 1.000 47.84000 163 ALA F C 1
ATOM 16344 O O . ALA F 1 163 ? 51.31500 -19.19300 -37.38900 1.000 42.98000 163 ALA F O 1
ATOM 16346 N N . ASN F 1 164 ? 49.58600 -20.73400 -37.45000 1.000 47.68000 164 ASN F N 1
ATOM 16347 C CA . ASN F 1 164 ? 49.16500 -20.54900 -38.85900 1.000 49.74000 164 ASN F CA 1
ATOM 16348 C C . ASN F 1 164 ? 47.80800 -19.84500 -38.87600 1.000 53.48000 164 ASN F C 1
ATOM 16349 O O . ASN F 1 164 ? 46.88500 -20.33600 -39.54100 1.000 65.26000 164 ASN F O 1
ATOM 16354 N N . ILE F 1 165 ? 47.69600 -18.74800 -38.13400 1.000 54.80000 165 ILE F N 1
ATOM 16355 C CA . ILE F 1 165 ? 46.51600 -17.84000 -38.11900 1.000 51.73000 165 ILE F CA 1
ATOM 16356 C C . ILE F 1 165 ? 47.01400 -16.38600 -38.07200 1.000 56.82000 165 ILE F C 1
ATOM 16357 O O . ILE F 1 165 ? 47.94900 -16.08200 -37.27100 1.000 66.47000 165 ILE F O 1
ATOM 16362 N N . PHE F 1 166 ? 46.42700 -15.52800 -38.91300 1.000 51.43000 166 PHE F N 1
ATOM 16363 C CA . PHE F 1 166 ? 46.71000 -14.07400 -39.00000 1.000 49.35000 166 PHE F CA 1
ATOM 16364 C C . PHE F 1 166 ? 45.37400 -13.34700 -39.14300 1.000 46.15000 166 PHE F C 1
ATOM 16365 O O . PHE F 1 166 ? 44.49100 -13.90400 -39.78100 1.000 55.71000 166 PHE F O 1
ATOM 16373 N N . VAL F 1 167 ? 45.18700 -12.18100 -38.53800 1.000 41.45000 167 VAL F N 1
ATOM 16374 C CA . VAL F 1 167 ? 43.90400 -11.44400 -38.73500 1.000 44.62000 167 VAL F CA 1
ATOM 16375 C C . VAL F 1 167 ? 44.12700 -10.33300 -39.75600 1.000 47.96000 167 VAL F C 1
ATOM 16376 O O . VAL F 1 167 ? 44.51000 -9.20200 -39.35200 1.000 49.91000 167 VAL F O 1
ATOM 16380 N N . THR F 1 168 ? 43.87200 -10.66000 -41.03000 1.000 48.66000 168 THR F N 1
ATOM 16381 C CA . THR F 1 168 ? 43.94300 -9.73100 -42.17900 1.000 44.80000 168 THR F CA 1
ATOM 16382 C C . THR F 1 168 ? 43.10000 -8.49700 -41.83200 1.000 41.92000 168 THR F C 1
ATOM 16383 O O . THR F 1 168 ? 43.58300 -7.40000 -42.08000 1.000 43.34000 168 THR F O 1
ATOM 16386 N N . GLY F 1 169 ? 41.96000 -8.66100 -41.15900 1.000 40.73000 169 GLY F N 1
ATOM 16387 C CA . GLY F 1 169 ? 40.97300 -7.57500 -40.98800 1.000 45.46000 169 GLY F CA 1
ATOM 16388 C C . GLY F 1 169 ? 40.08500 -7.57800 -42.20600 1.000 50.79000 169 GLY F C 1
ATOM 16389 O O . GLY F 1 169 ? 40.42100 -8.37400 -43.10400 1.000 55.09000 169 GLY F O 1
ATOM 16390 N N . SER F 1 170 ? 38.98900 -6.79800 -42.26500 1.000 52.22000 170 SER F N 1
ATOM 16391 C CA . SER F 1 170 ? 38.01900 -6.90300 -43.39800 1.000 51.93000 170 SER F CA 1
ATOM 16392 C C . SER F 1 170 ? 38.62900 -6.32400 -44.66400 1.000 55.86000 170 SER F C 1
ATOM 16393 O O . SER F 1 170 ? 39.19700 -5.22600 -44.66000 1.000 60.96000 170 SER F O 1
ATOM 16396 N N . PRO F 1 171 ? 38.49500 -7.03300 -45.79900 1.000 56.16000 171 PRO F N 1
ATOM 16397 C CA . PRO F 1 171 ? 39.05100 -6.54900 -47.04500 1.000 59.09000 171 PRO F CA 1
ATOM 16398 C C . PRO F 1 171 ? 38.08100 -5.54300 -47.66700 1.000 63.49000 171 PRO F C 1
ATOM 16399 O O . PRO F 1 171 ? 38.45100 -4.96400 -48.65300 1.000 83.89000 171 PRO F O 1
ATOM 16403 N N . MET F 1 172 ? 36.91100 -5.32500 -47.05100 1.000 60.74000 172 MET F N 1
ATOM 16404 C CA . MET F 1 172 ? 35.81400 -4.50000 -47.63400 1.000 67.39000 172 MET F CA 1
ATOM 16405 C C . MET F 1 172 ? 36.07900 -2.99700 -47.47600 1.000 62.45000 172 MET F C 1
ATOM 16406 O O . MET F 1 172 ? 35.51900 -2.24400 -48.26700 1.000 69.82000 172 MET F O 1
ATOM 16411 N N . THR F 1 173 ? 36.82500 -2.56600 -46.46500 1.000 63.67000 173 THR F N 1
ATOM 16412 C CA . THR F 1 173 ? 37.19600 -1.13700 -46.28000 1.000 72.38000 173 THR F CA 1
ATOM 16413 C C . THR F 1 173 ? 38.23300 -0.73800 -47.33000 1.000 67.82000 173 THR F C 1
ATOM 16414 O O . THR F 1 173 ? 38.12100 0.37400 -47.85800 1.000 65.86000 173 THR F O 1
ATOM 16418 N N . GLU F 1 174 ? 39.20500 -1.61000 -47.60300 1.000 69.89000 174 GLU F N 1
ATOM 16419 C CA . GLU F 1 174 ? 40.28400 -1.35300 -48.59700 1.000 75.56000 174 GLU F CA 1
ATOM 16420 C C . GLU F 1 174 ? 39.65300 -1.13700 -49.98300 1.000 76.23000 174 GLU F C 1
ATOM 16421 O O . GLU F 1 174 ? 40.13100 -0.23700 -50.70900 1.000 88.18000 174 GLU F O 1
ATOM 16427 N N . VAL F 1 175 ? 38.61000 -1.90800 -50.31100 1.000 68.46000 175 VAL F N 1
ATOM 16428 C CA . VAL F 1 175 ? 37.97600 -1.98300 -51.66200 1.000 63.45000 175 VAL F CA 1
ATOM 16429 C C . VAL F 1 175 ? 37.00500 -0.80300 -51.83200 1.000 59.39000 175 VAL F C 1
ATOM 16430 O O . VAL F 1 175 ? 37.04000 -0.16700 -52.89300 1.000 60.91000 175 VAL F O 1
ATOM 16434 N N . ILE F 1 176 ? 36.19400 -0.50400 -50.81600 1.000 60.50000 176 ILE F N 1
ATOM 16435 C CA . ILE F 1 176 ? 35.28700 0.68600 -50.78300 1.000 65.32000 176 ILE F CA 1
ATOM 16436 C C . ILE F 1 176 ? 36.12800 1.97100 -50.83200 1.000 70.22000 176 ILE F C 1
ATOM 16437 O O . ILE F 1 176 ? 35.63900 2.97500 -51.38000 1.000 67.64000 176 ILE F O 1
ATOM 16442 N N . GLU F 1 177 ? 37.32700 1.94800 -50.25000 1.000 74.39000 177 GLU F N 1
ATOM 16443 C CA . GLU F 1 177 ? 38.31600 3.04900 -50.33800 1.000 78.15000 177 GLU F CA 1
ATOM 16444 C C . GLU F 1 177 ? 38.65600 3.28400 -51.80900 1.000 81.78000 177 GLU F C 1
ATOM 16445 O O . GLU F 1 177 ? 38.38100 4.38500 -52.30800 1.000 86.97000 177 GLU F O 1
ATOM 16451 N N . ALA F 1 178 ? 39.15700 2.24300 -52.48600 1.000 90.26000 178 ALA F N 1
ATOM 16452 C CA . ALA F 1 178 ? 39.72700 2.28400 -53.85800 1.000 94.22000 178 ALA F CA 1
ATOM 16453 C C . ALA F 1 178 ? 38.68600 2.75900 -54.87000 1.000 88.97000 178 ALA F C 1
ATOM 16454 O O . ALA F 1 178 ? 39.07600 3.02900 -56.01900 1.000 99.91000 178 ALA F O 1
ATOM 16456 N N . HIS F 1 179 ? 37.41700 2.81700 -54.47100 1.000 80.93000 179 HIS F N 1
ATOM 16457 C CA . HIS F 1 179 ? 36.28500 3.19500 -55.34700 1.000 78.82000 179 HIS F CA 1
ATOM 16458 C C . HIS F 1 179 ? 35.44000 4.30700 -54.71200 1.000 74.80000 179 HIS F C 1
ATOM 16459 O O . HIS F 1 179 ? 34.23400 4.28800 -54.97600 1.000 75.15000 179 HIS F O 1
ATOM 16466 N N . ARG F 1 180 ? 35.97500 5.20700 -53.87300 1.000 72.80000 180 ARG F N 1
ATOM 16467 C CA . ARG F 1 180 ? 35.07200 6.21000 -53.22800 1.000 81.90000 180 ARG F CA 1
ATOM 16468 C C . ARG F 1 180 ? 34.98700 7.46500 -54.10100 1.000 93.92000 180 ARG F C 1
ATOM 16469 O O . ARG F 1 180 ? 34.04300 8.26300 -53.88500 1.000 101.34000 180 ARG F O 1
ATOM 16477 N N . ASP F 1 181 ? 35.86500 7.59800 -55.09900 1.000 99.38000 181 ASP F N 1
ATOM 16478 C CA . ASP F 1 181 ? 35.69300 8.59100 -56.19300 1.000 100.20000 181 ASP F CA 1
ATOM 16479 C C . ASP F 1 181 ? 34.54200 8.12800 -57.09200 1.000 105.75000 181 ASP F C 1
ATOM 16480 O O . ASP F 1 181 ? 33.61800 8.93400 -57.31700 1.000 112.57000 181 ASP F O 1
ATOM 16485 N N . LYS F 1 182 ? 34.57600 6.86100 -57.53000 1.000 104.97000 182 LYS F N 1
ATOM 16486 C CA . LYS F 1 182 ? 33.54400 6.22100 -58.40000 1.000 106.87000 182 LYS F CA 1
ATOM 16487 C C . LYS F 1 182 ? 32.20500 6.04600 -57.64300 1.000 108.55000 182 LYS F C 1
ATOM 16488 O O . LYS F 1 182 ? 31.23600 5.55600 -58.27500 1.000 113.21000 182 LYS F O 1
ATOM 16494 N N . ILE F 1 183 ? 32.14700 6.37600 -56.34400 1.000 98.16000 183 ILE F N 1
ATOM 16495 C CA . ILE F 1 183 ? 30.93000 6.21100 -55.48900 1.000 89.52000 183 ILE F CA 1
ATOM 16496 C C . ILE F 1 183 ? 30.29500 7.58500 -55.26600 1.000 91.97000 183 ILE F C 1
ATOM 16497 O O . ILE F 1 183 ? 29.07200 7.71200 -55.47600 1.000 86.42000 183 ILE F O 1
ATOM 16502 N N . ASN F 1 184 ? 31.09500 8.56200 -54.83200 1.000 97.29000 184 ASN F N 1
ATOM 16503 C CA . ASN F 1 184 ? 30.61200 9.90500 -54.41500 1.000 105.14000 184 ASN F CA 1
ATOM 16504 C C . ASN F 1 184 ? 30.34300 10.75200 -55.67300 1.000 105.58000 184 ASN F C 1
ATOM 16505 O O . ASN F 1 184 ? 29.63800 11.78400 -55.54500 1.000 96.06000 184 ASN F O 1
ATOM 16510 N N . HIS F 1 185 ? 30.85300 10.30500 -56.83600 1.000 107.87000 185 HIS F N 1
ATOM 16511 C CA . HIS F 1 185 ? 30.58600 10.85700 -58.19500 1.000 105.66000 185 HIS F CA 1
ATOM 16512 C C . HIS F 1 185 ? 29.77400 9.85100 -59.02800 1.000 112.49000 185 HIS F C 1
ATOM 16513 O O . HIS F 1 185 ? 30.28000 9.43600 -60.09500 1.000 121.51000 185 HIS F O 1
ATOM 16520 N N . SER F 1 186 ? 28.57500 9.46800 -58.56700 1.000 105.47000 186 SER F N 1
ATOM 16521 C CA . SER F 1 186 ? 27.63700 8.57200 -59.29800 1.000 100.39000 186 SER F CA 1
ATOM 16522 C C . SER F 1 186 ? 26.31700 9.30100 -59.56000 1.000 105.52000 186 SER F C 1
ATOM 16523 O O . SER F 1 186 ? 25.84200 10.01000 -58.66100 1.000 95.99000 186 SER F O 1
ATOM 16526 N N . ASP F 1 187 ? 25.74600 9.08800 -60.74700 1.000 121.73000 187 ASP F N 1
ATOM 16527 C CA . ASP F 1 187 ? 24.48900 9.72100 -61.23900 1.000 125.97000 187 ASP F CA 1
ATOM 16528 C C . ASP F 1 187 ? 23.26900 8.94000 -60.72700 1.000 118.15000 187 ASP F C 1
ATOM 16529 O O . ASP F 1 187 ? 22.15000 9.46700 -60.84300 1.000 116.92000 187 ASP F O 1
ATOM 16534 N N . VAL F 1 188 ? 23.49100 7.74300 -60.17200 1.000 108.55000 188 VAL F N 1
ATOM 16535 C CA . VAL F 1 188 ? 22.46100 6.68000 -59.96700 1.000 106.30000 188 VAL F CA 1
ATOM 16536 C C . VAL F 1 188 ? 21.29400 7.21100 -59.12100 1.000 96.02000 188 VAL F C 1
ATOM 16537 O O . VAL F 1 188 ? 20.23600 6.56600 -59.12700 1.000 85.47000 188 VAL F O 1
ATOM 16541 N N . LEU F 1 189 ? 21.47700 8.31200 -58.39300 1.000 98.08000 189 LEU F N 1
ATOM 16542 C CA . LEU F 1 189 ? 20.36600 8.99800 -57.68100 1.000 110.25000 189 LEU F CA 1
ATOM 16543 C C . LEU F 1 189 ? 19.52100 9.78000 -58.69500 1.000 114.81000 189 LEU F C 1
ATOM 16544 O O . LEU F 1 189 ? 18.26500 9.70500 -58.61100 1.000 99.28000 189 LEU F O 1
ATOM 16549 N N . ASN F 1 190 ? 20.18800 10.50000 -59.61000 1.000 120.86000 190 ASN F N 1
ATOM 16550 C CA . ASN F 1 190 ? 19.55800 11.14700 -60.79400 1.000 108.57000 190 ASN F CA 1
ATOM 16551 C C . ASN F 1 190 ? 18.90000 10.04000 -61.62600 1.000 102.03000 190 ASN F C 1
ATOM 16552 O O . ASN F 1 190 ? 17.67400 9.89400 -61.50900 1.000 104.22000 190 ASN F O 1
ATOM 16557 N N . LYS F 1 191 ? 19.69400 9.23400 -62.34500 1.000 89.25000 191 LYS F N 1
ATOM 16558 C CA . LYS F 1 191 ? 19.22800 8.05000 -63.12500 1.000 85.41000 191 LYS F CA 1
ATOM 16559 C C . LYS F 1 191 ? 17.80200 7.64900 -62.69800 1.000 81.78000 191 LYS F C 1
ATOM 16560 O O . LYS F 1 191 ? 16.93400 7.55300 -63.58700 1.000 87.68000 191 LYS F O 1
ATOM 16566 N N . LEU F 1 192 ? 17.56700 7.42000 -61.39700 1.000 78.02000 192 LEU F N 1
ATOM 16567 C CA . LEU F 1 192 ? 16.35300 6.72800 -60.86900 1.000 79.10000 192 LEU F CA 1
ATOM 16568 C C . LEU F 1 192 ? 15.30900 7.74900 -60.39800 1.000 77.16000 192 LEU F C 1
ATOM 16569 O O . LEU F 1 192 ? 14.22700 7.31600 -59.93200 1.000 71.96000 192 LEU F O 1
ATOM 16574 N N . GLY F 1 193 ? 15.60400 9.04400 -60.53300 1.000 80.81000 193 GLY F N 1
ATOM 16575 C CA . GLY F 1 193 ? 14.69300 10.14500 -60.16100 1.000 84.86000 193 GLY F CA 1
ATOM 16576 C C . GLY F 1 193 ? 14.42300 10.14200 -58.67200 1.000 86.40000 193 GLY F C 1
ATOM 16577 O O . GLY F 1 193 ? 13.24200 10.13100 -58.29000 1.000 82.65000 193 GLY F O 1
ATOM 16578 N N . LEU F 1 194 ? 15.49200 10.11800 -57.86800 1.000 91.81000 194 LEU F N 1
ATOM 16579 C CA . LEU F 1 194 ? 15.43800 9.99200 -56.39000 1.000 96.65000 194 LEU F CA 1
ATOM 16580 C C . LEU F 1 194 ? 16.28500 11.09300 -55.75900 1.000 99.08000 194 LEU F C 1
ATOM 16581 O O . LEU F 1 194 ? 17.42400 11.29800 -56.21300 1.000 94.30000 194 LEU F O 1
ATOM 16586 N N . GLU F 1 195 ? 15.72300 11.77300 -54.76200 1.000 116.13000 195 GLU F N 1
ATOM 16587 C CA . GLU F 1 195 ? 16.44300 12.69600 -53.84800 1.000 126.31000 195 GLU F CA 1
ATOM 16588 C C . GLU F 1 195 ? 17.11900 11.84700 -52.76700 1.000 130.48000 195 GLU F C 1
ATOM 16589 O O . GLU F 1 195 ? 16.57000 10.82500 -52.34400 1.000 115.60000 195 GLU F O 1
ATOM 16595 N N . PRO F 1 196 ? 18.33900 12.22200 -52.30500 1.000 127.23000 196 PRO F N 1
ATOM 16596 C CA . PRO F 1 196 ? 18.99900 11.52200 -51.20300 1.000 111.59000 196 PRO F CA 1
ATOM 16597 C C . PRO F 1 196 ? 18.20900 11.62500 -49.88800 1.000 98.76000 196 PRO F C 1
ATOM 16598 O O . PRO F 1 196 ? 17.78900 12.71300 -49.55800 1.000 93.72000 196 PRO F O 1
ATOM 16602 N N . GLN F 1 197 ? 18.05700 10.50200 -49.17400 1.000 97.73000 197 GLN F N 1
ATOM 16603 C CA . GLN F 1 197 ? 17.46200 10.40700 -47.80800 1.000 95.37000 197 GLN F CA 1
ATOM 16604 C C . GLN F 1 197 ? 15.94200 10.35500 -47.91900 1.000 89.76000 197 GLN F C 1
ATOM 16605 O O . GLN F 1 197 ? 15.26800 10.63100 -46.89400 1.000 83.90000 197 GLN F O 1
ATOM 16611 N N . GLN F 1 198 ? 15.44100 10.01700 -49.11500 1.000 86.37000 198 GLN F N 1
ATOM 16612 C CA . GLN F 1 198 ? 14.00100 10.04900 -49.47600 1.000 88.06000 198 GLN F CA 1
ATOM 16613 C C . GLN F 1 198 ? 13.54600 8.66800 -49.97100 1.000 84.26000 198 GLN F C 1
ATOM 16614 O O . GLN F 1 198 ? 12.39300 8.56700 -50.44700 1.000 80.21000 198 GLN F O 1
ATOM 16620 N N . TYR F 1 199 ? 14.39000 7.63600 -49.86200 1.000 79.83000 199 TYR F N 1
ATOM 16621 C CA . TYR F 1 199 ? 14.08700 6.29400 -50.42700 1.000 83.52000 199 TYR F CA 1
ATOM 16622 C C . TYR F 1 199 ? 14.68400 5.17800 -49.56900 1.000 83.46000 199 TYR F C 1
ATOM 16623 O O . TYR F 1 199 ? 15.90700 5.21200 -49.30600 1.000 84.07000 199 TYR F O 1
ATOM 16632 N N . ILE F 1 200 ? 13.84000 4.20500 -49.19800 1.000 79.31000 200 ILE F N 1
ATOM 16633 C CA . ILE F 1 200 ? 14.24200 2.89300 -48.60400 1.000 76.31000 200 ILE F CA 1
ATOM 16634 C C . ILE F 1 200 ? 14.76600 1.99900 -49.73100 1.000 71.29000 200 ILE F C 1
ATOM 16635 O O . ILE F 1 200 ? 14.31600 2.16700 -50.87400 1.000 76.43000 200 ILE F O 1
ATOM 16640 N N . LEU F 1 201 ? 15.70700 1.11400 -49.41100 1.000 67.03000 201 LEU F N 1
ATOM 16641 C CA . LEU F 1 201 ? 16.21400 0.05000 -50.31400 1.000 65.78000 201 LEU F CA 1
ATOM 16642 C C . LEU F 1 201 ? 15.99100 -1.30500 -49.62700 1.000 64.88000 201 LEU F C 1
ATOM 16643 O O . LEU F 1 201 ? 16.06000 -1.34000 -48.38500 1.000 74.35000 201 LEU F O 1
ATOM 16648 N N . VAL F 1 202 ? 15.62900 -2.34600 -50.39100 1.000 60.17000 202 VAL F N 1
ATOM 16649 C CA . VAL F 1 202 ? 15.37400 -3.72900 -49.87900 1.000 61.45000 202 VAL F CA 1
ATOM 16650 C C . VAL F 1 202 ? 16.03500 -4.76300 -50.80800 1.000 65.06000 202 VAL F C 1
ATOM 16651 O O . VAL F 1 202 ? 15.65800 -4.84100 -51.98300 1.000 72.06000 202 VAL F O 1
ATOM 16655 N N . SER F 1 203 ? 16.97300 -5.54800 -50.27900 1.000 67.80000 203 SER F N 1
ATOM 16656 C CA . SER F 1 203 ? 17.65700 -6.65900 -50.98600 1.000 67.48000 203 SER F CA 1
ATOM 16657 C C . SER F 1 203 ? 17.33200 -7.96300 -50.26500 1.000 67.23000 203 SER F C 1
ATOM 16658 O O . SER F 1 203 ? 17.90200 -8.17800 -49.19000 1.000 66.50000 203 SER F O 1
ATOM 16661 N N . ALA F 1 204 ? 16.41600 -8.77000 -50.81100 1.000 74.08000 204 ALA F N 1
ATOM 16662 C CA . ALA F 1 204 ? 16.13000 -10.15500 -50.35000 1.000 82.80000 204 ALA F CA 1
ATOM 16663 C C . ALA F 1 204 ? 16.47000 -11.13900 -51.47500 1.000 82.35000 204 ALA F C 1
ATOM 16664 O O . ALA F 1 204 ? 15.59400 -11.41800 -52.30400 1.000 83.62000 204 ALA F O 1
ATOM 16666 N N . HIS F 1 205 ? 17.71000 -11.63200 -51.48800 1.000 82.21000 205 HIS F N 1
ATOM 16667 C CA . HIS F 1 205 ? 18.25000 -12.55700 -52.51500 1.000 79.34000 205 HIS F CA 1
ATOM 16668 C C . HIS F 1 205 ? 18.45600 -13.96000 -51.94700 1.000 81.88000 205 HIS F C 1
ATOM 16669 O O . HIS F 1 205 ? 18.45500 -14.89400 -52.75600 1.000 98.90000 205 HIS F O 1
ATOM 16676 N N . ARG F 1 206 ? 18.68900 -14.09700 -50.63700 1.000 78.20000 206 ARG F N 1
ATOM 16677 C CA . ARG F 1 206 ? 18.83100 -15.41500 -49.96100 1.000 77.13000 206 ARG F CA 1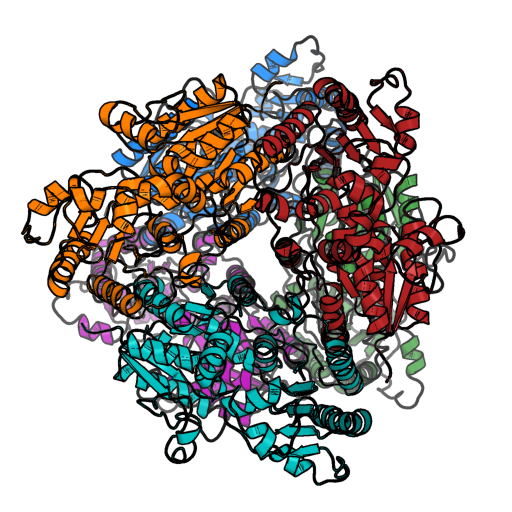
ATOM 16678 C C . ARG F 1 206 ? 17.53300 -16.21200 -50.14300 1.000 83.94000 206 ARG F C 1
ATOM 16679 O O . ARG F 1 206 ? 16.47100 -15.69400 -49.72500 1.000 83.09000 206 ARG F O 1
ATOM 16687 N N . GLU F 1 207 ? 17.61400 -17.41900 -50.73000 1.000 89.12000 207 GLU F N 1
ATOM 16688 C CA . GLU F 1 207 ? 16.54300 -18.45100 -50.64400 1.000 89.59000 207 GLU F CA 1
ATOM 16689 C C . GLU F 1 207 ? 16.22800 -18.65200 -49.16100 1.000 96.80000 207 GLU F C 1
ATOM 16690 O O . GLU F 1 207 ? 17.14000 -18.45500 -48.34100 1.000 124.94000 207 GLU F O 1
ATOM 16696 N N . GLU F 1 208 ? 14.98500 -18.97700 -48.81900 1.000 95.17000 208 GLU F N 1
ATOM 16697 C CA . GLU F 1 208 ? 14.56400 -19.28200 -47.42000 1.000 99.80000 208 GLU F CA 1
ATOM 16698 C C . GLU F 1 208 ? 14.35300 -17.96900 -46.65100 1.000 85.09000 208 GLU F C 1
ATOM 16699 O O . GLU F 1 208 ? 13.84000 -18.04100 -45.52100 1.000 83.83000 208 GLU F O 1
ATOM 16705 N N . ASN F 1 209 ? 14.71600 -16.82500 -47.25000 1.000 79.24000 209 ASN F N 1
ATOM 16706 C CA . ASN F 1 209 ? 14.07500 -15.49900 -47.01300 1.000 83.07000 209 ASN F CA 1
ATOM 16707 C C . ASN F 1 209 ? 12.92700 -15.34800 -48.01600 1.000 85.46000 209 ASN F C 1
ATOM 16708 O O . ASN F 1 209 ? 12.04200 -14.48300 -47.79900 1.000 83.15000 209 ASN F O 1
ATOM 16713 N N . ILE F 1 210 ? 12.93800 -16.19700 -49.05100 1.000 86.41000 210 ILE F N 1
ATOM 16714 C CA . ILE F 1 210 ? 12.18400 -16.03300 -50.32900 1.000 82.12000 210 ILE F CA 1
ATOM 16715 C C . ILE F 1 210 ? 11.33600 -17.28600 -50.57000 1.000 84.78000 210 ILE F C 1
ATOM 16716 O O . ILE F 1 210 ? 10.10400 -17.15100 -50.56400 1.000 86.27000 210 ILE F O 1
ATOM 16721 N N . ASP F 1 211 ? 11.97900 -18.45000 -50.74900 1.000 87.31000 211 ASP F N 1
ATOM 16722 C CA . ASP F 1 211 ? 11.32900 -19.75000 -51.08100 1.000 85.04000 211 ASP F CA 1
ATOM 16723 C C . ASP F 1 211 ? 10.36300 -20.15100 -49.97300 1.000 85.11000 211 ASP F C 1
ATOM 16724 O O . ASP F 1 211 ? 9.17100 -20.31600 -50.27100 1.000 95.66000 211 ASP F O 1
ATOM 16729 N N . ASN F 1 212 ? 10.88100 -20.33800 -48.76100 1.000 82.39000 212 ASN F N 1
ATOM 16730 C CA . ASN F 1 212 ? 10.10000 -20.51800 -47.51000 1.000 88.43000 212 ASN F CA 1
ATOM 16731 C C . ASN F 1 212 ? 8.83100 -19.65200 -47.54800 1.000 97.51000 212 ASN F C 1
ATOM 16732 O O . ASN F 1 212 ? 8.95600 -18.40600 -47.60200 1.000 98.24000 212 ASN F O 1
ATOM 16737 N N . GLU F 1 213 ? 7.66000 -20.28800 -47.46300 1.000 107.64000 213 GLU F N 1
ATOM 16738 C CA . GLU F 1 213 ? 6.34600 -19.67200 -47.78900 1.000 114.88000 213 GLU F CA 1
ATOM 16739 C C . GLU F 1 213 ? 6.05200 -18.54700 -46.79500 1.000 118.46000 213 GLU F C 1
ATOM 16740 O O . GLU F 1 213 ? 5.85400 -17.40900 -47.25000 1.000 128.09000 213 GLU F O 1
ATOM 16746 N N . LYS F 1 214 ? 6.04600 -18.85000 -45.49400 1.000 116.37000 214 LYS F N 1
ATOM 16747 C CA . LYS F 1 214 ? 5.71400 -17.86900 -44.42600 1.000 118.24000 214 LYS F CA 1
ATOM 16748 C C . LYS F 1 214 ? 6.67400 -16.67700 -44.51500 1.000 111.36000 214 LYS F C 1
ATOM 16749 O O . LYS F 1 214 ? 6.19300 -15.52300 -44.56600 1.000 106.77000 214 LYS F O 1
ATOM 16755 N N . ASN F 1 215 ? 7.97700 -16.95100 -44.53300 1.000 102.49000 215 ASN F N 1
ATOM 16756 C CA . ASN F 1 215 ? 9.04100 -15.91300 -44.50300 1.000 100.65000 215 ASN F CA 1
ATOM 16757 C C . ASN F 1 215 ? 8.76600 -14.89000 -45.60600 1.000 92.85000 215 ASN F C 1
ATOM 16758 O O . ASN F 1 215 ? 8.89700 -13.68700 -45.33700 1.000 101.17000 215 ASN F O 1
ATOM 16763 N N . PHE F 1 216 ? 8.35300 -15.34900 -46.78400 1.000 83.67000 216 PHE F N 1
ATOM 16764 C CA . PHE F 1 216 ? 7.92100 -14.46700 -47.89800 1.000 87.85000 216 PHE F CA 1
ATOM 16765 C C . PHE F 1 216 ? 6.77800 -13.57500 -47.39700 1.000 78.67000 216 PHE F C 1
ATOM 16766 O O . PHE F 1 216 ? 6.86400 -12.34000 -47.53200 1.000 66.44000 216 PHE F O 1
ATOM 16774 N N . LYS F 1 217 ? 5.74900 -14.19000 -46.80800 1.000 81.09000 217 LYS F N 1
ATOM 16775 C CA . LYS F 1 217 ? 4.48900 -13.49500 -46.43100 1.000 86.59000 217 LYS F CA 1
ATOM 16776 C C . LYS F 1 217 ? 4.83300 -12.34200 -45.50600 1.000 75.05000 217 LYS F C 1
ATOM 16777 O O . LYS F 1 217 ? 4.49400 -11.20500 -45.83800 1.000 67.28000 217 LYS F O 1
ATOM 16783 N N . SER F 1 218 ? 5.49700 -12.65500 -44.40100 1.000 75.55000 218 SER F N 1
ATOM 16784 C CA . SER F 1 218 ? 6.01100 -11.67100 -43.42100 1.000 79.37000 218 SER F CA 1
ATOM 16785 C C . SER F 1 218 ? 6.77700 -10.56900 -44.16300 1.000 70.59000 218 SER F C 1
ATOM 16786 O O . SER F 1 218 ? 6.47900 -9.37600 -43.93500 1.000 65.48000 218 SER F O 1
ATOM 16789 N N . LEU F 1 219 ? 7.71700 -10.94800 -45.02900 1.000 67.81000 219 LEU F N 1
ATOM 16790 C CA . LEU F 1 219 ? 8.68000 -9.99000 -45.62500 1.000 76.00000 219 LEU F CA 1
ATOM 16791 C C . LEU F 1 219 ? 7.91800 -9.03300 -46.54100 1.000 86.56000 219 LEU F C 1
ATOM 16792 O O . LEU F 1 219 ? 7.96300 -7.81200 -46.29600 1.000 87.86000 219 LEU F O 1
ATOM 16797 N N . MET F 1 220 ? 7.24600 -9.58200 -47.55500 1.000 100.00000 220 MET F N 1
ATOM 16798 C CA . MET F 1 220 ? 6.34300 -8.83500 -48.46600 1.000 97.66000 220 MET F CA 1
ATOM 16799 C C . MET F 1 220 ? 5.40100 -7.96300 -47.62700 1.000 91.76000 220 MET F C 1
ATOM 16800 O O . MET F 1 220 ? 5.52300 -6.73000 -47.70400 1.000 83.46000 220 MET F O 1
ATOM 16805 N N . ASN F 1 221 ? 4.55000 -8.58900 -46.80900 1.000 89.53000 221 ASN F N 1
ATOM 16806 C CA . ASN F 1 221 ? 3.57000 -7.90600 -45.92100 1.000 95.68000 221 ASN F CA 1
ATOM 16807 C C . ASN F 1 221 ? 4.22600 -6.65800 -45.29700 1.000 95.67000 221 ASN F C 1
ATOM 16808 O O . ASN F 1 221 ? 3.52700 -5.63400 -45.15700 1.000 100.07000 221 ASN F O 1
ATOM 16813 N N . ALA F 1 222 ? 5.51800 -6.73300 -44.95100 1.000 93.66000 222 ALA F N 1
ATOM 16814 C CA . ALA F 1 222 ? 6.28200 -5.65100 -44.27600 1.000 97.47000 222 ALA F CA 1
ATOM 16815 C C . ALA F 1 222 ? 6.64500 -4.53000 -45.26900 1.000 94.26000 222 ALA F C 1
ATOM 16816 O O . ALA F 1 222 ? 6.21600 -3.37800 -45.02900 1.000 89.49000 222 ALA F O 1
ATOM 16818 N N . ILE F 1 223 ? 7.40100 -4.85300 -46.33200 1.000 89.97000 223 ILE F N 1
ATOM 16819 C CA . ILE F 1 223 ? 7.80600 -3.91000 -47.42600 1.000 92.99000 223 ILE F CA 1
ATOM 16820 C C . ILE F 1 223 ? 6.60600 -3.02000 -47.79900 1.000 102.85000 223 ILE F C 1
ATOM 16821 O O . ILE F 1 223 ? 6.82700 -1.84600 -48.18000 1.000 101.15000 223 ILE F O 1
ATOM 16826 N N . ASN F 1 224 ? 5.39100 -3.58200 -47.76100 1.000 114.33000 224 ASN F N 1
ATOM 16827 C CA . ASN F 1 224 ? 4.10700 -2.83600 -47.86800 1.000 118.52000 224 ASN F CA 1
ATOM 16828 C C . ASN F 1 224 ? 4.03200 -1.81600 -46.73300 1.000 112.84000 224 ASN F C 1
ATOM 16829 O O . ASN F 1 224 ? 4.31000 -0.62900 -46.98600 1.000 119.17000 224 ASN F O 1
ATOM 16834 N N . ASP F 1 225 ? 3.72400 -2.29200 -45.52200 1.000 99.85000 225 ASP F N 1
ATOM 16835 C CA . ASP F 1 225 ? 3.21500 -1.46800 -44.39500 1.000 104.47000 225 ASP F CA 1
ATOM 16836 C C . ASP F 1 225 ? 4.32600 -0.50500 -43.96100 1.000 111.18000 225 ASP F C 1
ATOM 16837 O O . ASP F 1 225 ? 4.03900 0.39900 -43.14800 1.000 109.26000 225 ASP F O 1
ATOM 16842 N N . ILE F 1 226 ? 5.53600 -0.71000 -44.50600 1.000 119.22000 226 ILE F N 1
ATOM 16843 C CA . ILE F 1 226 ? 6.69000 0.24400 -44.52900 1.000 126.23000 226 ILE F CA 1
ATOM 16844 C C . ILE F 1 226 ? 6.37800 1.42000 -45.47700 1.000 125.31000 226 ILE F C 1
ATOM 16845 O O . ILE F 1 226 ? 6.45200 2.58600 -45.03100 1.000 137.68000 226 ILE F O 1
ATOM 16850 N N . ALA F 1 227 ? 6.08900 1.12900 -46.74600 1.000 110.79000 227 ALA F N 1
ATOM 16851 C CA . ALA F 1 227 ? 5.87500 2.12300 -47.82400 1.000 107.90000 227 ALA F CA 1
ATOM 16852 C C . ALA F 1 227 ? 4.73500 3.08200 -47.45000 1.000 110.30000 227 ALA F C 1
ATOM 16853 O O . ALA F 1 227 ? 4.88800 4.29600 -47.68200 1.000 108.40000 227 ALA F O 1
ATOM 16855 N N . LYS F 1 228 ? 3.63800 2.54400 -46.90300 1.000 111.96000 228 LYS F N 1
ATOM 16856 C CA . LYS F 1 228 ? 2.43500 3.29700 -46.44600 1.000 115.24000 228 LYS F CA 1
ATOM 16857 C C . LYS F 1 228 ? 2.77300 4.17700 -45.23500 1.000 115.79000 228 LYS F C 1
ATOM 16858 O O . LYS F 1 228 ? 2.31500 5.33800 -45.20800 1.000 107.96000 228 LYS F O 1
ATOM 16864 N N . LYS F 1 229 ? 3.48500 3.60900 -44.25200 1.000 115.06000 229 LYS F N 1
ATOM 16865 C CA . LYS F 1 229 ? 3.90200 4.27100 -42.98100 1.000 112.84000 229 LYS F CA 1
ATOM 16866 C C . LYS F 1 229 ? 4.79200 5.48200 -43.30800 1.000 105.87000 229 LYS F C 1
ATOM 16867 O O . LYS F 1 229 ? 4.45300 6.59500 -42.85400 1.000 94.96000 229 LYS F O 1
ATOM 16873 N N . TYR F 1 230 ? 5.86400 5.27300 -44.09000 1.000 99.48000 230 TYR F N 1
ATOM 16874 C CA . TYR F 1 230 ? 6.95400 6.25900 -44.32900 1.000 98.22000 230 TYR F CA 1
ATOM 16875 C C . TYR F 1 230 ? 6.68500 7.04500 -45.61600 1.000 96.62000 230 TYR F C 1
ATOM 16876 O O . TYR F 1 230 ? 7.29000 8.11900 -45.77600 1.000 91.69000 230 TYR F O 1
ATOM 16885 N N . LYS F 1 231 ? 5.78800 6.55300 -46.47900 1.000 104.64000 231 LYS F N 1
ATOM 16886 C CA . LYS F 1 231 ? 5.27200 7.28900 -47.67100 1.000 108.66000 231 LYS F CA 1
ATOM 16887 C C . LYS F 1 231 ? 6.44700 7.87200 -48.46900 1.000 102.15000 231 LYS F C 1
ATOM 16888 O O . LYS F 1 231 ? 6.47900 9.10400 -48.67300 1.000 103.24000 231 LYS F O 1
ATOM 16894 N N . MET F 1 232 ? 7.38700 7.01400 -48.86600 1.000 93.13000 232 MET F N 1
ATOM 16895 C CA . MET F 1 232 ? 8.41900 7.30800 -49.89300 1.000 91.08000 232 MET F CA 1
ATOM 16896 C C . MET F 1 232 ? 8.64100 6.05400 -50.72500 1.000 91.02000 232 MET F C 1
ATOM 16897 O O . MET F 1 232 ? 8.22600 4.96200 -50.32900 1.000 79.47000 232 MET F O 1
ATOM 16902 N N . PRO F 1 233 ? 9.32100 6.17400 -51.89000 1.000 89.45000 233 PRO F N 1
ATOM 16903 C CA . PRO F 1 233 ? 9.65900 5.00700 -52.69900 1.000 89.28000 233 PRO F CA 1
ATOM 16904 C C . PRO F 1 233 ? 10.29400 3.90500 -51.83500 1.000 89.33000 233 PRO F C 1
ATOM 16905 O O . PRO F 1 233 ? 10.85600 4.22200 -50.79100 1.000 92.97000 233 PRO F O 1
ATOM 16909 N N . VAL F 1 234 ? 10.16800 2.64900 -52.28000 1.000 87.22000 234 VAL F N 1
ATOM 16910 C CA . VAL F 1 234 ? 10.73500 1.43400 -51.62000 1.000 80.42000 234 VAL F CA 1
ATOM 16911 C C . VAL F 1 234 ? 11.37200 0.54100 -52.70000 1.000 74.42000 234 VAL F C 1
ATOM 16912 O O . VAL F 1 234 ? 10.72100 -0.42200 -53.17100 1.000 69.62000 234 VAL F O 1
ATOM 16916 N N . ILE F 1 235 ? 12.61000 0.86600 -53.06900 1.000 72.84000 235 ILE F N 1
ATOM 16917 C CA . ILE F 1 235 ? 13.37300 0.24900 -54.19400 1.000 77.18000 235 ILE F CA 1
ATOM 16918 C C . ILE F 1 235 ? 13.71800 -1.18000 -53.78000 1.000 72.39000 235 ILE F C 1
ATOM 16919 O O . ILE F 1 235 ? 14.34000 -1.33400 -52.72900 1.000 76.70000 235 ILE F O 1
ATOM 16924 N N . TYR F 1 236 ? 13.29200 -2.18200 -54.54600 1.000 69.46000 236 TYR F N 1
ATOM 16925 C CA . TYR F 1 236 ? 13.31300 -3.60800 -54.12300 1.000 66.78000 236 TYR F CA 1
ATOM 16926 C C . TYR F 1 236 ? 14.06000 -4.43100 -55.17800 1.000 70.51000 236 TYR F C 1
ATOM 16927 O O . TYR F 1 236 ? 13.71100 -4.37500 -56.36900 1.000 76.01000 236 TYR F O 1
ATOM 16936 N N . SER F 1 237 ? 15.12600 -5.10500 -54.74200 1.000 74.72000 237 SER F N 1
ATOM 16937 C CA . SER F 1 237 ? 15.94100 -6.05200 -55.53800 1.000 72.68000 237 SER F CA 1
ATOM 16938 C C . SER F 1 237 ? 15.81500 -7.43900 -54.91700 1.000 76.83000 237 SER F C 1
ATOM 16939 O O . SER F 1 237 ? 16.42700 -7.66400 -53.85100 1.000 91.85000 237 SER F O 1
ATOM 16942 N N . THR F 1 238 ? 15.02100 -8.31100 -55.54100 1.000 73.64000 238 THR F N 1
ATOM 16943 C CA . THR F 1 238 ? 14.94300 -9.76700 -55.24100 1.000 75.77000 238 THR F CA 1
ATOM 16944 C C . THR F 1 238 ? 15.26200 -10.51700 -56.54100 1.000 73.29000 238 THR F C 1
ATOM 16945 O O . THR F 1 238 ? 15.70000 -9.85600 -57.49900 1.000 69.84000 238 THR F O 1
ATOM 16949 N N . HIS F 1 239 ? 15.12700 -11.84300 -56.55300 1.000 85.49000 239 HIS F N 1
ATOM 16950 C CA . HIS F 1 239 ? 15.32100 -12.69300 -57.75900 1.000 104.99000 239 HIS F CA 1
ATOM 16951 C C . HIS F 1 239 ? 14.06800 -12.57700 -58.62600 1.000 110.55000 239 HIS F C 1
ATOM 16952 O O . HIS F 1 239 ? 13.18700 -11.77000 -58.32500 1.000 113.66000 239 HIS F O 1
ATOM 16959 N N . PRO F 1 240 ? 13.96700 -13.29900 -59.76700 1.000 106.21000 240 PRO F N 1
ATOM 16960 C CA . PRO F 1 240 ? 12.76300 -13.21900 -60.59600 1.000 101.48000 240 PRO F CA 1
ATOM 16961 C C . PRO F 1 240 ? 11.60600 -14.08100 -60.04100 1.000 102.55000 240 PRO F C 1
ATOM 16962 O O . PRO F 1 240 ? 10.50700 -13.55800 -59.94800 1.000 90.42000 240 PRO F O 1
ATOM 16966 N N . ARG F 1 241 ? 11.89000 -15.32800 -59.61800 1.000 106.25000 241 ARG F N 1
ATOM 16967 C CA . ARG F 1 241 ? 10.91800 -16.32200 -59.05400 1.000 108.68000 241 ARG F CA 1
ATOM 16968 C C . ARG F 1 241 ? 9.98000 -15.68200 -58.01300 1.000 116.17000 241 ARG F C 1
ATOM 16969 O O . ARG F 1 241 ? 8.86700 -16.22300 -57.82600 1.000 121.75000 241 ARG F O 1
ATOM 16977 N N . SER F 1 242 ? 10.42100 -14.62100 -57.31900 1.000 122.35000 242 SER F N 1
ATOM 16978 C CA . SER F 1 242 ? 9.62800 -13.88400 -56.29300 1.000 122.24000 242 SER F CA 1
ATOM 16979 C C . SER F 1 242 ? 8.64800 -12.92600 -56.98000 1.000 114.95000 242 SER F C 1
ATOM 16980 O O . SER F 1 242 ? 7.44000 -13.01300 -56.67900 1.000 113.73000 242 SER F O 1
ATOM 16983 N N . TRP F 1 243 ? 9.15300 -12.05700 -57.86200 1.000 105.14000 243 TRP F N 1
ATOM 16984 C CA . TRP F 1 243 ? 8.33600 -11.21500 -58.77500 1.000 105.01000 243 TRP F CA 1
ATOM 16985 C C . TRP F 1 243 ? 7.31500 -12.09600 -59.50800 1.000 119.43000 243 TRP F C 1
ATOM 16986 O O . TRP F 1 243 ? 6.11800 -11.74400 -59.49000 1.000 121.31000 243 TRP F O 1
ATOM 16997 N N . LYS F 1 244 ? 7.77600 -13.21400 -60.09000 1.000 130.56000 244 LYS F N 1
ATOM 16998 C CA . LYS F 1 244 ? 6.94100 -14.25500 -60.76700 1.000 127.62000 244 LYS F CA 1
ATOM 16999 C C . LYS F 1 244 ? 5.74700 -14.63100 -59.87800 1.000 129.16000 244 LYS F C 1
ATOM 17000 O O . LYS F 1 244 ? 4.62500 -14.74700 -60.41800 1.000 127.83000 244 LYS F O 1
ATOM 17006 N N . LYS F 1 245 ? 5.98700 -14.83000 -58.57500 1.000 127.37000 245 LYS F N 1
ATOM 17007 C CA . LYS F 1 245 ? 4.96000 -15.29300 -57.60300 1.000 120.93000 245 LYS F CA 1
ATOM 17008 C C . LYS F 1 245 ? 4.19600 -14.08400 -57.03900 1.000 112.82000 245 LYS F C 1
ATOM 17009 O O . LYS F 1 245 ? 3.08000 -14.28500 -56.52600 1.000 101.04000 245 LYS F O 1
ATOM 17015 N N . ILE F 1 246 ? 4.73800 -12.87100 -57.16800 1.000 113.05000 246 ILE F N 1
ATOM 17016 C CA . ILE F 1 246 ? 4.12600 -11.64400 -56.57400 1.000 122.50000 246 ILE F CA 1
ATOM 17017 C C . ILE F 1 246 ? 2.85300 -11.29000 -57.35400 1.000 134.71000 246 ILE F C 1
ATOM 17018 O O . ILE F 1 246 ? 1.92900 -10.71500 -56.73800 1.000 143.99000 246 ILE F O 1
ATOM 17023 N N . GLU F 1 247 ? 2.80400 -11.60900 -58.65200 1.000 140.95000 247 GLU F N 1
ATOM 17024 C CA . GLU F 1 247 ? 1.60000 -11.39500 -59.50100 1.000 137.22000 247 GLU F CA 1
ATOM 17025 C C . GLU F 1 247 ? 0.59200 -12.51400 -59.19200 1.000 126.55000 247 GLU F C 1
ATOM 17026 O O . GLU F 1 247 ? 0.53700 -13.50900 -59.95700 1.000 100.91000 247 GLU F O 1
ATOM 17032 N N . GLU F 1 248 ? -0.14300 -12.35700 -58.08300 1.000 121.86000 248 GLU F N 1
ATOM 17033 C CA . GLU F 1 248 ? -1.06200 -13.37800 -57.50600 1.000 127.39000 248 GLU F CA 1
ATOM 17034 C C . GLU F 1 248 ? -2.17800 -12.65900 -56.74100 1.000 127.84000 248 GLU F C 1
ATOM 17035 O O . GLU F 1 248 ? -2.60500 -11.59900 -57.21800 1.000 136.04000 248 GLU F O 1
ATOM 17041 N N . SER F 1 249 ? -2.64000 -13.22800 -55.62100 1.000 119.88000 249 SER F N 1
ATOM 17042 C CA . SER F 1 249 ? -3.79900 -12.73800 -54.82900 1.000 117.30000 249 SER F CA 1
ATOM 17043 C C . SER F 1 249 ? -3.43700 -11.42000 -54.12800 1.000 120.08000 249 SER F C 1
ATOM 17044 O O . SER F 1 249 ? -4.24400 -10.47800 -54.19600 1.000 110.24000 249 SER F O 1
ATOM 17047 N N . LYS F 1 250 ? -2.24600 -11.35100 -53.52200 1.000 130.29000 250 LYS F N 1
ATOM 17048 C CA . LYS F 1 250 ? -1.72700 -10.17200 -52.76400 1.000 134.22000 250 LYS F CA 1
ATOM 17049 C C . LYS F 1 250 ? -1.05700 -9.19000 -53.74300 1.000 135.35000 250 LYS F C 1
ATOM 17050 O O . LYS F 1 250 ? -0.31100 -8.30300 -53.28200 1.000 129.37000 250 LYS F O 1
ATOM 17056 N N . PHE F 1 251 ? -1.33800 -9.31900 -55.04500 1.000 140.42000 251 PHE F N 1
ATOM 17057 C CA . PHE F 1 251 ? -0.73900 -8.48700 -56.12200 1.000 149.69000 251 PHE F CA 1
ATOM 17058 C C . PHE F 1 251 ? -0.55800 -7.04800 -55.61200 1.000 147.86000 251 PHE F C 1
ATOM 17059 O O . PHE F 1 251 ? 0.50900 -6.46500 -55.87500 1.000 145.12000 251 PHE F O 1
ATOM 17067 N N . GLU F 1 252 ? -1.54100 -6.52600 -54.86300 1.000 146.56000 252 GLU F N 1
ATOM 17068 C CA . GLU F 1 252 ? -1.60300 -5.11300 -54.38600 1.000 147.22000 252 GLU F CA 1
ATOM 17069 C C . GLU F 1 252 ? -0.18800 -4.51500 -54.36100 1.000 137.92000 252 GLU F C 1
ATOM 17070 O O . GLU F 1 252 ? 0.14900 -3.75000 -55.27900 1.000 146.98000 252 GLU F O 1
ATOM 17076 N N . PHE F 1 253 ? 0.61400 -4.87000 -53.36200 1.000 126.70000 253 PHE F N 1
ATOM 17077 C CA . PHE F 1 253 ? 2.00300 -4.37900 -53.15100 1.000 125.27000 253 PHE F CA 1
ATOM 17078 C C . PHE F 1 253 ? 2.02200 -2.88400 -52.82300 1.000 117.43000 253 PHE F C 1
ATOM 17079 O O . PHE F 1 253 ? 2.68200 -2.51300 -51.84000 1.000 132.35000 253 PHE F O 1
ATOM 17087 N N . ASP F 1 254 ? 1.39600 -2.05800 -53.65800 1.000 102.02000 254 ASP F N 1
ATOM 17088 C CA . ASP F 1 254 ? 1.28000 -0.58900 -53.45400 1.000 105.33000 254 ASP F CA 1
ATOM 17089 C C . ASP F 1 254 ? 2.21100 0.09800 -54.45200 1.000 107.30000 254 ASP F C 1
ATOM 17090 O O . ASP F 1 254 ? 3.26600 -0.44400 -54.79300 1.000 88.24000 254 ASP F O 1
ATOM 17095 N N . PRO F 1 255 ? 1.83000 1.29200 -54.97100 1.000 109.98000 255 PRO F N 1
ATOM 17096 C CA . PRO F 1 255 ? 2.55200 1.92900 -56.06900 1.000 110.50000 255 PRO F CA 1
ATOM 17097 C C . PRO F 1 255 ? 3.97800 2.38700 -55.73600 1.000 110.47000 255 PRO F C 1
ATOM 17098 O O . PRO F 1 255 ? 4.70300 2.66600 -56.65700 1.000 126.61000 255 PRO F O 1
ATOM 17102 N N . LEU F 1 256 ? 4.32300 2.50000 -54.45200 1.000 101.23000 256 LEU F N 1
ATOM 17103 C CA . LEU F 1 256 ? 5.58400 3.14700 -54.00200 1.000 96.99000 256 LEU F CA 1
ATOM 17104 C C . LEU F 1 256 ? 6.77200 2.19200 -54.16500 1.000 94.26000 256 LEU F C 1
ATOM 17105 O O . LEU F 1 256 ? 7.87300 2.70200 -54.44100 1.000 93.55000 256 LEU F O 1
ATOM 17110 N N . VAL F 1 257 ? 6.57500 0.87400 -53.98700 1.000 88.95000 257 VAL F N 1
ATOM 17111 C CA . VAL F 1 257 ? 7.65400 -0.14900 -54.18300 1.000 83.84000 257 VAL F CA 1
ATOM 17112 C C . VAL F 1 257 ? 7.91500 -0.25000 -55.68400 1.000 81.45000 257 VAL F C 1
ATOM 17113 O O . VAL F 1 257 ? 6.94200 -0.30300 -56.44200 1.000 82.03000 257 VAL F O 1
ATOM 17117 N N . LYS F 1 258 ? 9.17900 -0.25900 -56.08700 1.000 87.23000 258 LYS F N 1
ATOM 17118 C CA . LYS F 1 258 ? 9.59200 -0.42500 -57.50300 1.000 100.33000 258 LYS F CA 1
ATOM 17119 C C . LYS F 1 258 ? 10.45700 -1.68600 -57.58900 1.000 97.89000 258 LYS F C 1
ATOM 17120 O O . LYS F 1 258 ? 10.77900 -2.22500 -56.53000 1.000 116.16000 258 LYS F O 1
ATOM 17126 N N . GLN F 1 259 ? 10.76900 -2.16300 -58.79400 1.000 96.37000 259 GLN F N 1
ATOM 17127 C CA . GLN F 1 259 ? 11.88600 -3.11700 -59.03600 1.000 106.85000 259 GLN F CA 1
ATOM 17128 C C . GLN F 1 259 ? 13.19200 -2.32600 -59.09300 1.000 110.70000 259 GLN F C 1
ATOM 17129 O O . GLN F 1 259 ? 13.11800 -1.09400 -59.28000 1.000 123.00000 259 GLN F O 1
ATOM 17135 N N . LEU F 1 260 ? 14.33600 -3.00800 -58.98400 1.000 103.03000 260 LEU F N 1
ATOM 17136 C CA . LEU F 1 260 ? 15.66600 -2.39100 -59.20400 1.000 100.34000 260 LEU F CA 1
ATOM 17137 C C . LEU F 1 260 ? 16.42000 -3.17700 -60.26500 1.000 101.33000 260 LEU F C 1
ATOM 17138 O O . LEU F 1 260 ? 16.65400 -4.37800 -60.06300 1.000 106.31000 260 LEU F O 1
ATOM 17143 N N . LYS F 1 261 ? 16.80000 -2.50300 -61.34400 1.000 109.03000 261 LYS F N 1
ATOM 17144 C CA . LYS F 1 261 ? 17.73000 -3.05400 -62.35400 1.000 121.83000 261 LYS F CA 1
ATOM 17145 C C . LYS F 1 261 ? 19.07500 -3.26300 -61.66700 1.000 123.85000 261 LYS F C 1
ATOM 17146 O O . LYS F 1 261 ? 19.55700 -2.36300 -60.98300 1.000 132.71000 261 LYS F O 1
ATOM 17152 N N . PRO F 1 262 ? 19.67300 -4.47500 -61.73500 1.000 119.56000 262 PRO F N 1
ATOM 17153 C CA . PRO F 1 262 ? 21.00500 -4.70300 -61.17300 1.000 122.15000 262 PRO F CA 1
ATOM 17154 C C . PRO F 1 262 ? 22.03300 -3.64400 -61.62100 1.000 116.47000 262 PRO F C 1
ATOM 17155 O O . PRO F 1 262 ? 22.32100 -3.57900 -62.80400 1.000 115.27000 262 PRO F O 1
ATOM 17159 N N . PHE F 1 263 ? 22.54600 -2.84900 -60.66600 1.000 109.57000 263 PHE F N 1
ATOM 17160 C CA . PHE F 1 263 ? 23.55500 -1.76700 -60.87000 1.000 108.27000 263 PHE F CA 1
ATOM 17161 C C . PHE F 1 263 ? 24.91700 -2.20100 -60.31000 1.000 108.89000 263 PHE F C 1
ATOM 17162 O O . PHE F 1 263 ? 24.95000 -2.78700 -59.21600 1.000 111.14000 263 PHE F O 1
ATOM 17170 N N . GLY F 1 264 ? 26.00400 -1.86900 -61.01700 1.000 113.06000 264 GLY F N 1
ATOM 17171 C CA . GLY F 1 264 ? 27.39100 -2.20900 -60.63700 1.000 107.37000 264 GLY F CA 1
ATOM 17172 C C . GLY F 1 264 ? 27.70600 -1.80300 -59.20600 1.000 101.60000 264 GLY F C 1
ATOM 17173 O O . GLY F 1 264 ? 26.95100 -0.98000 -58.63400 1.000 93.38000 264 GLY F O 1
ATOM 17174 N N . PHE F 1 265 ? 28.78300 -2.35900 -58.64900 1.000 94.58000 265 PHE F N 1
ATOM 17175 C CA . PHE F 1 265 ? 29.24000 -2.14400 -57.24900 1.000 93.87000 265 PHE F CA 1
ATOM 17176 C C . PHE F 1 265 ? 29.12600 -0.65600 -56.89200 1.000 91.27000 265 PHE F C 1
ATOM 17177 O O . PHE F 1 265 ? 28.26600 -0.31200 -56.05000 1.000 79.84000 265 PHE F O 1
ATOM 17185 N N . PHE F 1 266 ? 29.96900 0.18000 -57.52100 1.000 96.20000 266 PHE F N 1
ATOM 17186 C CA . PHE F 1 266 ? 29.99000 1.66700 -57.40400 1.000 98.97000 266 PHE F CA 1
ATOM 17187 C C . PHE F 1 266 ? 28.56900 2.16200 -57.14200 1.000 93.25000 266 PHE F C 1
ATOM 17188 O O . PHE F 1 266 ? 28.30400 2.75500 -56.07900 1.000 85.28000 266 PHE F O 1
ATOM 17196 N N . ASP F 1 267 ? 27.67500 1.87800 -58.08800 1.000 90.73000 267 ASP F N 1
ATOM 17197 C CA . ASP F 1 267 ? 26.31000 2.45300 -58.14200 1.000 89.12000 267 ASP F CA 1
ATOM 17198 C C . ASP F 1 267 ? 25.49900 1.91600 -56.96400 1.000 78.27000 267 ASP F C 1
ATOM 17199 O O . ASP F 1 267 ? 24.75700 2.71300 -56.36600 1.000 69.78000 267 ASP F O 1
ATOM 17204 N N . TYR F 1 268 ? 25.62800 0.62400 -56.63700 1.000 79.59000 268 TYR F N 1
ATOM 17205 C CA . TYR F 1 268 ? 24.76200 -0.02500 -55.61500 1.000 84.55000 268 TYR F CA 1
ATOM 17206 C C . TYR F 1 268 ? 25.05500 0.59800 -54.24700 1.000 86.13000 268 TYR F C 1
ATOM 17207 O O . TYR F 1 268 ? 24.09800 0.87100 -53.51000 1.000 89.31000 268 TYR F O 1
ATOM 17216 N N . ASN F 1 269 ? 26.32800 0.85500 -53.93900 1.000 85.86000 269 ASN F N 1
ATOM 17217 C CA . ASN F 1 269 ? 26.75300 1.41200 -52.62700 1.000 91.07000 269 ASN F CA 1
ATOM 17218 C C . ASN F 1 269 ? 26.34300 2.89400 -52.55400 1.000 91.66000 269 ASN F C 1
ATOM 17219 O O . ASN F 1 269 ? 25.68800 3.27400 -51.55500 1.000 84.21000 269 ASN F O 1
ATOM 17224 N N . ALA F 1 270 ? 26.65700 3.68200 -53.59000 1.000 98.54000 270 ALA F N 1
ATOM 17225 C CA . ALA F 1 270 ? 26.20800 5.09100 -53.76400 1.000 99.53000 270 ALA F CA 1
ATOM 17226 C C . ALA F 1 270 ? 24.70500 5.20100 -53.46900 1.000 90.40000 270 ALA F C 1
ATOM 17227 O O . ALA F 1 270 ? 24.27100 6.21500 -52.85800 1.000 71.81000 270 ALA F O 1
ATOM 17229 N N . LEU F 1 271 ? 23.93900 4.20100 -53.90700 1.000 89.03000 271 LEU F N 1
ATOM 17230 C CA . LEU F 1 271 ? 22.52400 4.01700 -53.51300 1.000 88.58000 271 LEU F CA 1
ATOM 17231 C C . LEU F 1 271 ? 22.46900 3.88700 -51.98800 1.000 84.70000 271 LEU F C 1
ATOM 17232 O O . LEU F 1 271 ? 22.03700 4.85900 -51.33300 1.000 84.71000 271 LEU F O 1
ATOM 17237 N N . GLN F 1 272 ? 22.99900 2.78300 -51.45100 1.000 77.45000 272 GLN F N 1
ATOM 17238 C CA . GLN F 1 272 ? 22.83900 2.38000 -50.02700 1.000 72.26000 272 GLN F CA 1
ATOM 17239 C C . GLN F 1 272 ? 23.22100 3.55200 -49.11200 1.000 67.23000 272 GLN F C 1
ATOM 17240 O O . GLN F 1 272 ? 22.47500 3.80900 -48.15800 1.000 62.03000 272 GLN F O 1
ATOM 17246 N N . LYS F 1 273 ? 24.31400 4.26300 -49.38500 1.000 67.20000 273 LYS F N 1
ATOM 17247 C CA . LYS F 1 273 ? 24.81600 5.26300 -48.41000 1.000 76.26000 273 LYS F CA 1
ATOM 17248 C C . LYS F 1 273 ? 23.71900 6.31100 -48.20700 1.000 75.37000 273 LYS F C 1
ATOM 17249 O O . LYS F 1 273 ? 23.26900 6.45100 -47.06300 1.000 62.99000 273 LYS F O 1
ATOM 17255 N N . ASP F 1 274 ? 23.20300 6.89800 -49.29100 1.000 90.43000 274 ASP F N 1
ATOM 17256 C CA . ASP F 1 274 ? 22.31400 8.09500 -49.24700 1.000 89.48000 274 ASP F CA 1
ATOM 17257 C C . ASP F 1 274 ? 20.86100 7.67500 -48.97100 1.000 83.81000 274 ASP F C 1
ATOM 17258 O O . ASP F 1 274 ? 20.00600 8.57400 -48.92700 1.000 84.92000 274 ASP F O 1
ATOM 17263 N N . ALA F 1 275 ? 20.60000 6.37700 -48.74800 1.000 78.66000 275 ALA F N 1
ATOM 17264 C CA . ALA F 1 275 ? 19.25800 5.81600 -48.44700 1.000 74.16000 275 ALA F CA 1
ATOM 17265 C C . ALA F 1 275 ? 18.79600 6.27900 -47.06800 1.000 74.58000 275 ALA F C 1
ATOM 17266 O O . ALA F 1 275 ? 19.64300 6.54700 -46.22000 1.000 73.14000 275 ALA F O 1
ATOM 17268 N N . PHE F 1 276 ? 17.48100 6.35400 -46.87400 1.000 83.73000 276 PHE F N 1
ATOM 17269 C CA . PHE F 1 276 ? 16.81300 6.68700 -45.58900 1.000 81.78000 276 PHE F CA 1
ATOM 17270 C C . PHE F 1 276 ? 17.00500 5.52300 -44.61600 1.000 74.19000 276 PHE F C 1
ATOM 17271 O O . PHE F 1 276 ? 17.41900 5.77400 -43.47900 1.000 73.78000 276 PHE F O 1
ATOM 17279 N N . VAL F 1 277 ? 16.68900 4.30500 -45.07300 1.000 68.92000 277 VAL F N 1
ATOM 17280 C CA . VAL F 1 277 ? 16.87800 3.00600 -44.35100 1.000 67.14000 277 VAL F CA 1
ATOM 17281 C C . VAL F 1 277 ? 17.21500 1.93200 -45.39700 1.000 65.67000 277 VAL F C 1
ATOM 17282 O O . VAL F 1 277 ? 16.75900 2.08300 -46.54200 1.000 77.68000 277 VAL F O 1
ATOM 17286 N N . VAL F 1 278 ? 17.97900 0.89400 -45.02800 1.000 55.77000 278 VAL F N 1
ATOM 17287 C CA . VAL F 1 278 ? 18.30700 -0.25900 -45.92400 1.000 52.80000 278 VAL F CA 1
ATOM 17288 C C . VAL F 1 278 ? 17.91900 -1.56400 -45.21600 1.000 51.58000 278 VAL F C 1
ATOM 17289 O O . VAL F 1 278 ? 18.27000 -1.70000 -44.04500 1.000 50.40000 278 VAL F O 1
ATOM 17293 N N . LEU F 1 279 ? 17.18800 -2.45600 -45.90100 1.000 53.50000 279 LEU F N 1
ATOM 17294 C CA . LEU F 1 279 ? 16.97500 -3.87900 -45.50800 1.000 57.03000 279 LEU F CA 1
ATOM 17295 C C . LEU F 1 279 ? 17.67500 -4.76800 -46.52400 1.000 61.77000 279 LEU F C 1
ATOM 17296 O O . LEU F 1 279 ? 17.15900 -4.86700 -47.63400 1.000 77.11000 279 LEU F O 1
ATOM 17301 N N . SER F 1 280 ? 18.76800 -5.42400 -46.15500 1.000 62.47000 280 SER F N 1
ATOM 17302 C CA . SER F 1 280 ? 19.46000 -6.40900 -47.02700 1.000 61.08000 280 SER F CA 1
ATOM 17303 C C . SER F 1 280 ? 19.76000 -7.67300 -46.21900 1.000 58.42000 280 SER F C 1
ATOM 17304 O O . SER F 1 280 ? 19.53500 -7.65500 -45.00400 1.000 60.27000 280 SER F O 1
ATOM 17307 N N . ASP F 1 281 ? 20.14200 -8.75200 -46.89600 1.000 60.75000 281 ASP F N 1
ATOM 17308 C CA . ASP F 1 281 ? 20.58500 -10.02600 -46.26900 1.000 68.91000 281 ASP F CA 1
ATOM 17309 C C . ASP F 1 281 ? 21.92600 -10.44300 -46.88800 1.000 71.41000 281 ASP F C 1
ATOM 17310 O O . ASP F 1 281 ? 22.39100 -11.57700 -46.61100 1.000 71.81000 281 ASP F O 1
ATOM 17315 N N . SER F 1 282 ? 22.51600 -9.56000 -47.69900 1.000 70.29000 282 SER F N 1
ATOM 17316 C CA . SER F 1 282 ? 23.92200 -9.64400 -48.15800 1.000 76.78000 282 SER F CA 1
ATOM 17317 C C . SER F 1 282 ? 24.82500 -9.70300 -46.92400 1.000 76.69000 282 SER F C 1
ATOM 17318 O O . SER F 1 282 ? 24.49000 -9.04300 -45.93500 1.000 76.69000 282 SER F O 1
ATOM 17321 N N . GLY F 1 283 ? 25.89100 -10.50400 -46.96200 1.000 81.04000 283 GLY F N 1
ATOM 17322 C CA . GLY F 1 283 ? 26.89600 -10.57700 -45.88300 1.000 88.82000 283 GLY F CA 1
ATOM 17323 C C . GLY F 1 283 ? 27.58500 -9.23800 -45.71500 1.000 92.41000 283 GLY F C 1
ATOM 17324 O O . GLY F 1 283 ? 28.07900 -8.93700 -44.59200 1.000 104.41000 283 GLY F O 1
ATOM 17325 N N . THR F 1 284 ? 27.56700 -8.44900 -46.79000 1.000 79.75000 284 THR F N 1
ATOM 17326 C CA . THR F 1 284 ? 28.19700 -7.11600 -46.90300 1.000 81.32000 284 THR F CA 1
ATOM 17327 C C . THR F 1 284 ? 27.36500 -6.04900 -46.17700 1.000 75.76000 284 THR F C 1
ATOM 17328 O O . THR F 1 284 ? 27.93100 -4.98800 -45.87000 1.000 75.34000 284 THR F O 1
ATOM 17332 N N . LEU F 1 285 ? 26.07600 -6.30800 -45.92500 1.000 75.37000 285 LEU F N 1
ATOM 17333 C CA . LEU F 1 285 ? 25.14500 -5.35200 -45.25100 1.000 71.48000 285 LEU F CA 1
ATOM 17334 C C . LEU F 1 285 ? 25.79700 -4.84700 -43.96400 1.000 71.88000 285 LEU F C 1
ATOM 17335 O O . LEU F 1 285 ? 25.86300 -3.61300 -43.77300 1.000 67.53000 285 LEU F O 1
ATOM 17340 N N . SER F 1 286 ? 26.29800 -5.76800 -43.13800 1.000 71.80000 286 SER F N 1
ATOM 17341 C CA . SER F 1 286 ? 27.03100 -5.45000 -41.89000 1.000 68.62000 286 SER F CA 1
ATOM 17342 C C . SER F 1 286 ? 28.21500 -4.50600 -42.20100 1.000 65.41000 286 SER F C 1
ATOM 17343 O O . SER F 1 286 ? 28.17700 -3.33800 -41.71000 1.000 57.79000 286 SER F O 1
ATOM 17346 N N . GLU F 1 287 ? 29.17600 -4.93800 -43.03800 1.000 58.65000 287 GLU F N 1
ATOM 17347 C CA . GLU F 1 287 ? 30.44700 -4.19300 -43.30400 1.000 56.47000 287 GLU F CA 1
ATOM 17348 C C . GLU F 1 287 ? 30.15500 -2.86200 -44.00200 1.000 55.20000 287 GLU F C 1
ATOM 17349 O O . GLU F 1 287 ? 30.66100 -1.83500 -43.55700 1.000 52.96000 287 GLU F O 1
ATOM 17355 N N . GLU F 1 288 ? 29.39900 -2.88300 -45.08800 1.000 63.06000 288 GLU F N 1
ATOM 17356 C CA . GLU F 1 288 ? 29.14900 -1.66800 -45.90300 1.000 67.25000 288 GLU F CA 1
ATOM 17357 C C . GLU F 1 288 ? 28.54800 -0.58800 -44.97900 1.000 58.96000 288 GLU F C 1
ATOM 17358 O O . GLU F 1 288 ? 29.13200 0.51700 -44.91600 1.000 52.42000 288 GLU F O 1
ATOM 17364 N N . SER F 1 289 ? 27.49200 -0.91300 -44.21800 1.000 52.18000 289 SER F N 1
ATOM 17365 C CA . SER F 1 289 ? 26.80300 0.04200 -43.30200 1.000 49.57000 289 SER F CA 1
ATOM 17366 C C . SER F 1 289 ? 27.84100 0.69700 -42.39500 1.000 48.49000 289 SER F C 1
ATOM 17367 O O . SER F 1 289 ? 27.75600 1.90100 -42.18000 1.000 43.95000 289 SER F O 1
ATOM 17370 N N . SER F 1 290 ? 28.78800 -0.09100 -41.89000 1.000 51.54000 290 SER F N 1
ATOM 17371 C CA . SER F 1 290 ? 29.88300 0.37900 -41.00900 1.000 50.94000 290 SER F CA 1
ATOM 17372 C C . SER F 1 290 ? 30.72400 1.39500 -41.77400 1.000 48.72000 290 SER F C 1
ATOM 17373 O O . SER F 1 290 ? 30.82000 2.55100 -41.33400 1.000 46.01000 290 SER F O 1
ATOM 17376 N N . ILE F 1 291 ? 31.24300 0.98800 -42.92000 1.000 48.37000 291 ILE F N 1
ATOM 17377 C CA . ILE F 1 291 ? 32.30800 1.73500 -43.63400 1.000 52.24000 291 ILE F CA 1
ATOM 17378 C C . ILE F 1 291 ? 31.69900 3.01400 -44.24200 1.000 52.29000 291 ILE F C 1
ATOM 17379 O O . ILE F 1 291 ? 32.29400 4.07300 -44.03900 1.000 50.66000 291 ILE F O 1
ATOM 17384 N N . LEU F 1 292 ? 30.52600 2.93900 -44.88600 1.000 55.72000 292 LEU F N 1
ATOM 17385 C CA . LEU F 1 292 ? 29.72900 4.13200 -45.31100 1.000 60.16000 292 LEU F CA 1
ATOM 17386 C C . LEU F 1 292 ? 28.55900 4.28500 -44.33700 1.000 66.04000 292 LEU F C 1
ATOM 17387 O O . LEU F 1 292 ? 27.55200 3.60500 -44.53600 1.000 85.79000 292 LEU F O 1
ATOM 17392 N N . LYS F 1 293 ? 28.67300 5.13100 -43.32300 1.000 63.65000 293 LYS F N 1
ATOM 17393 C CA . LYS F 1 293 ? 27.78200 5.05600 -42.13400 1.000 66.16000 293 LYS F CA 1
ATOM 17394 C C . LYS F 1 293 ? 26.33100 5.37200 -42.54300 1.000 61.29000 293 LYS F C 1
ATOM 17395 O O . LYS F 1 293 ? 25.99500 6.55900 -42.64400 1.000 67.36000 293 LYS F O 1
ATOM 17401 N N . PHE F 1 294 ? 25.51800 4.32400 -42.76800 1.000 60.67000 294 PHE F N 1
ATOM 17402 C CA . PHE F 1 294 ? 24.05100 4.37300 -43.06000 1.000 58.54000 294 PHE F CA 1
ATOM 17403 C C . PHE F 1 294 ? 23.27700 3.33500 -42.24100 1.000 58.58000 294 PHE F C 1
ATOM 17404 O O . PHE F 1 294 ? 23.79800 2.27000 -41.89800 1.000 64.12000 294 PHE F O 1
ATOM 17412 N N . PRO F 1 295 ? 21.98600 3.57700 -41.93900 1.000 57.58000 295 PRO F N 1
ATOM 17413 C CA . PRO F 1 295 ? 21.20000 2.63100 -41.15000 1.000 65.14000 295 PRO F CA 1
ATOM 17414 C C . PRO F 1 295 ? 20.86200 1.38600 -41.98500 1.000 67.93000 295 PRO F C 1
ATOM 17415 O O . PRO F 1 295 ? 20.17000 1.51500 -42.97800 1.000 71.46000 295 PRO F O 1
ATOM 17419 N N . GLY F 1 296 ? 21.41200 0.23600 -41.58200 1.000 68.09000 296 GLY F N 1
ATOM 17420 C CA . GLY F 1 296 ? 21.16200 -1.09400 -42.17400 1.000 65.21000 296 GLY F CA 1
ATOM 17421 C C . GLY F 1 296 ? 20.42000 -2.01500 -41.20800 1.000 64.60000 296 GLY F C 1
ATOM 17422 O O . GLY F 1 296 ? 20.71300 -1.98500 -39.98300 1.000 64.42000 296 GLY F O 1
ATOM 17423 N N . VAL F 1 297 ? 19.48500 -2.81000 -41.72800 1.000 58.72000 297 VAL F N 1
ATOM 17424 C CA . VAL F 1 297 ? 18.64500 -3.74500 -40.93000 1.000 54.93000 297 VAL F CA 1
ATOM 17425 C C . VAL F 1 297 ? 18.68400 -5.09500 -41.64100 1.000 57.85000 297 VAL F C 1
ATOM 17426 O O . VAL F 1 297 ? 17.91300 -5.29400 -42.61000 1.000 62.23000 297 VAL F O 1
ATOM 17430 N N . LEU F 1 298 ? 19.63000 -5.92800 -41.20200 1.000 60.21000 298 LEU F N 1
ATOM 17431 C CA . LEU F 1 298 ? 19.85200 -7.34000 -41.61100 1.000 63.37000 298 LEU F CA 1
ATOM 17432 C C . LEU F 1 298 ? 18.54600 -8.14600 -41.48300 1.000 64.52000 298 LEU F C 1
ATOM 17433 O O . LEU F 1 298 ? 18.06700 -8.34000 -40.33600 1.000 59.06000 298 LEU F O 1
ATOM 17438 N N . ILE F 1 299 ? 17.99100 -8.60800 -42.61100 1.000 68.16000 299 ILE F N 1
ATOM 17439 C CA . ILE F 1 299 ? 16.90800 -9.63900 -42.62500 1.000 73.11000 299 ILE F CA 1
ATOM 17440 C C . ILE F 1 299 ? 17.58400 -11.00200 -42.47800 1.000 75.79000 299 ILE F C 1
ATOM 17441 O O . ILE F 1 299 ? 17.80600 -11.65900 -43.51300 1.000 81.10000 299 ILE F O 1
ATOM 17446 N N . ARG F 1 300 ? 17.93700 -11.37500 -41.24200 1.000 71.62000 300 ARG F N 1
ATOM 17447 C CA . ARG F 1 300 ? 18.38200 -12.74600 -40.87900 1.000 68.58000 300 ARG F CA 1
ATOM 17448 C C . ARG F 1 300 ? 18.18700 -12.97600 -39.38700 1.000 72.04000 300 ARG F C 1
ATOM 17449 O O . ARG F 1 300 ? 17.85900 -12.01400 -38.67900 1.000 77.10000 300 ARG F O 1
ATOM 17457 N N . THR F 1 301 ? 18.37100 -14.22300 -38.95500 1.000 74.95000 301 THR F N 1
ATOM 17458 C CA . THR F 1 301 ? 18.23400 -14.67700 -37.54700 1.000 76.50000 301 THR F CA 1
ATOM 17459 C C . THR F 1 301 ? 19.56100 -15.33100 -37.13200 1.000 72.55000 301 THR F C 1
ATOM 17460 O O . THR F 1 301 ? 19.56400 -16.31600 -36.36700 1.000 70.92000 301 THR F O 1
ATOM 17464 N N . SER F 1 302 ? 20.64800 -14.78100 -37.65400 1.000 64.50000 302 SER F N 1
ATOM 17465 C CA . SER F 1 302 ? 22.04400 -15.01600 -37.22700 1.000 61.24000 302 SER F CA 1
ATOM 17466 C C . SER F 1 302 ? 22.90900 -14.06700 -38.04800 1.000 59.17000 302 SER F C 1
ATOM 17467 O O . SER F 1 302 ? 22.42800 -13.65400 -39.12500 1.000 60.59000 302 SER F O 1
ATOM 17470 N N . THR F 1 303 ? 24.02400 -13.60000 -37.47800 1.000 57.34000 303 THR F N 1
ATOM 17471 C CA . THR F 1 303 ? 25.13000 -12.92100 -38.20100 1.000 57.09000 303 THR F CA 1
ATOM 17472 C C . THR F 1 303 ? 26.35800 -13.78500 -38.08900 1.000 55.69000 303 THR F C 1
ATOM 17473 O O . THR F 1 303 ? 26.36400 -14.65200 -37.21900 1.000 58.48000 303 THR F O 1
ATOM 17477 N N . GLU F 1 304 ? 27.34800 -13.50100 -38.91900 1.000 57.94000 304 GLU F N 1
ATOM 17478 C CA . GLU F 1 304 ? 28.74700 -13.94700 -38.74000 1.000 67.05000 304 GLU F CA 1
ATOM 17479 C C . GLU F 1 304 ? 29.59600 -12.68700 -38.60700 1.000 65.38000 304 GLU F C 1
ATOM 17480 O O . GLU F 1 304 ? 30.80300 -12.74800 -38.88100 1.000 76.31000 304 GLU F O 1
ATOM 17486 N N . ARG F 1 305 ? 28.94800 -11.59300 -38.20500 1.000 61.13000 305 ARG F N 1
ATOM 17487 C CA . ARG F 1 305 ? 29.52400 -10.23100 -38.07400 1.000 59.43000 305 ARG F CA 1
ATOM 17488 C C . ARG F 1 305 ? 29.04900 -9.64300 -36.75000 1.000 55.15000 305 ARG F C 1
ATOM 17489 O O . ARG F 1 305 ? 28.28000 -8.67300 -36.73700 1.000 60.61000 305 ARG F O 1
ATOM 17497 N N . PRO F 1 306 ? 29.42900 -10.26300 -35.60600 1.000 46.79000 306 PRO F N 1
ATOM 17498 C CA . PRO F 1 306 ? 29.05500 -9.74200 -34.29400 1.000 44.75000 306 PRO F CA 1
ATOM 17499 C C . PRO F 1 306 ? 29.81400 -8.44100 -34.00400 1.000 44.69000 306 PRO F C 1
ATOM 17500 O O . PRO F 1 306 ? 29.23200 -7.55700 -33.40900 1.000 44.70000 306 PRO F O 1
ATOM 17504 N N . GLU F 1 307 ? 31.05800 -8.33200 -34.48300 1.000 44.49000 307 GLU F N 1
ATOM 17505 C CA . GLU F 1 307 ? 31.92300 -7.14400 -34.26800 1.000 47.78000 307 GLU F CA 1
ATOM 17506 C C . GLU F 1 307 ? 31.09100 -5.87700 -34.45200 1.000 50.28000 307 GLU F C 1
ATOM 17507 O O . GLU F 1 307 ? 31.34300 -4.89100 -33.74100 1.000 51.91000 307 GLU F O 1
ATOM 17513 N N . VAL F 1 308 ? 30.14100 -5.89900 -35.38200 1.000 53.33000 308 VAL F N 1
ATOM 17514 C CA . VAL F 1 308 ? 29.36900 -4.69000 -35.76900 1.000 57.63000 308 VAL F CA 1
ATOM 17515 C C . VAL F 1 308 ? 28.37200 -4.39800 -34.64400 1.000 53.90000 308 VAL F C 1
ATOM 17516 O O . VAL F 1 308 ? 28.19000 -3.22000 -34.35400 1.000 56.29000 308 VAL F O 1
ATOM 17520 N N . LEU F 1 309 ? 27.85700 -5.42900 -33.96400 1.000 54.73000 309 LEU F N 1
ATOM 17521 C CA . LEU F 1 309 ? 26.91600 -5.29700 -32.80700 1.000 59.42000 309 LEU F CA 1
ATOM 17522 C C . LEU F 1 309 ? 27.67400 -4.78800 -31.57500 1.000 54.60000 309 LEU F C 1
ATOM 17523 O O . LEU F 1 309 ? 27.05700 -4.04900 -30.76500 1.000 49.46000 309 LEU F O 1
ATOM 17528 N N . ASP F 1 310 ? 28.94800 -5.18000 -31.45100 1.000 53.55000 310 ASP F N 1
ATOM 17529 C CA . ASP F 1 310 ? 29.88600 -4.75300 -30.37600 1.000 60.92000 310 ASP F CA 1
ATOM 17530 C C . ASP F 1 310 ? 30.06300 -3.22600 -30.41000 1.000 58.47000 310 ASP F C 1
ATOM 17531 O O . ASP F 1 310 ? 30.49000 -2.67800 -29.38200 1.000 71.17000 310 ASP F O 1
ATOM 17536 N N . LYS F 1 311 ? 29.78500 -2.56500 -31.54000 1.000 51.42000 311 LYS F N 1
ATOM 17537 C CA . LYS F 1 311 ? 29.99500 -1.09900 -31.71200 1.000 48.81000 311 LYS F CA 1
ATOM 17538 C C . LYS F 1 311 ? 28.67700 -0.36000 -31.99900 1.000 45.63000 311 LYS F C 1
ATOM 17539 O O . LYS F 1 311 ? 28.72300 0.86700 -32.02700 1.000 40.86000 311 LYS F O 1
ATOM 17545 N N . GLY F 1 312 ? 27.58500 -1.08400 -32.28700 1.000 52.18000 312 GLY F N 1
ATOM 17546 C CA . GLY F 1 312 ? 26.22000 -0.55400 -32.52400 1.000 58.24000 312 GLY F CA 1
ATOM 17547 C C . GLY F 1 312 ? 26.02600 0.02600 -33.92600 1.000 60.06000 312 GLY F C 1
ATOM 17548 O O . GLY F 1 312 ? 25.51400 1.14300 -34.04500 1.000 67.12000 312 GLY F O 1
ATOM 17549 N N . THR F 1 313 ? 26.35400 -0.73300 -34.96100 1.000 61.29000 313 THR F N 1
ATOM 17550 C CA . THR F 1 313 ? 26.45100 -0.25800 -36.36500 1.000 61.00000 313 THR F CA 1
ATOM 17551 C C . THR F 1 313 ? 25.55100 -1.15400 -37.22500 1.000 55.97000 313 THR F C 1
ATOM 17552 O O . THR F 1 313 ? 25.97300 -1.56900 -38.33800 1.000 49.08000 313 THR F O 1
ATOM 17556 N N . VAL F 1 314 ? 24.37900 -1.48600 -36.68300 1.000 52.00000 314 VAL F N 1
ATOM 17557 C CA . VAL F 1 314 ? 23.43200 -2.48400 -37.25700 1.000 57.25000 314 VAL F CA 1
ATOM 17558 C C . VAL F 1 314 ? 22.44100 -2.90500 -36.16800 1.000 59.29000 314 VAL F C 1
ATOM 17559 O O . VAL F 1 314 ? 22.86900 -3.07600 -34.98200 1.000 58.71000 314 VAL F O 1
ATOM 17563 N N . ILE F 1 315 ? 21.17100 -3.02000 -36.57100 1.000 55.95000 315 ILE F N 1
ATOM 17564 C CA . ILE F 1 315 ? 20.11200 -3.84000 -35.92000 1.000 59.11000 315 ILE F CA 1
ATOM 17565 C C . ILE F 1 315 ? 19.91000 -5.10500 -36.76200 1.000 68.63000 315 ILE F C 1
ATOM 17566 O O . ILE F 1 315 ? 20.18800 -5.04800 -37.98100 1.000 74.10000 315 ILE F O 1
ATOM 17571 N N . VAL F 1 316 ? 19.44300 -6.19700 -36.14200 1.000 75.50000 316 VAL F N 1
ATOM 17572 C CA . VAL F 1 316 ? 19.05400 -7.47000 -36.82700 1.000 73.33000 316 VAL F CA 1
ATOM 17573 C C . VAL F 1 316 ? 17.52700 -7.51900 -36.91400 1.000 79.12000 316 VAL F C 1
ATOM 17574 O O . VAL F 1 316 ? 16.87500 -7.77700 -35.86800 1.000 76.94000 316 VAL F O 1
ATOM 17578 N N . GLY F 1 317 ? 16.99500 -7.24900 -38.11400 1.000 81.60000 317 GLY F N 1
ATOM 17579 C CA . GLY F 1 317 ? 15.55200 -7.19900 -38.40500 1.000 78.57000 317 GLY F CA 1
ATOM 17580 C C . GLY F 1 317 ? 14.90200 -8.54100 -38.16300 1.000 84.04000 317 GLY F C 1
ATOM 17581 O O . GLY F 1 317 ? 13.76800 -8.56100 -37.63700 1.000 89.01000 317 GLY F O 1
ATOM 17582 N N . GLY F 1 318 ? 15.60500 -9.62400 -38.50600 1.000 88.85000 318 GLY F N 1
ATOM 17583 C CA . GLY F 1 318 ? 15.06300 -10.99300 -38.47000 1.000 93.73000 318 GLY F CA 1
ATOM 17584 C C . GLY F 1 318 ? 14.16300 -11.24700 -39.66600 1.000 95.62000 318 GLY F C 1
ATOM 17585 O O . GLY F 1 318 ? 14.41100 -10.63300 -40.73600 1.000 89.51000 318 GLY F O 1
ATOM 17586 N N . ILE F 1 319 ? 13.14600 -12.09900 -39.49300 1.000 89.57000 319 ILE F N 1
ATOM 17587 C CA . ILE F 1 319 ? 12.27900 -12.60200 -40.59700 1.000 85.12000 319 ILE F CA 1
ATOM 17588 C C . ILE F 1 319 ? 10.79900 -12.36900 -40.27000 1.000 84.71000 319 ILE F C 1
ATOM 17589 O O . ILE F 1 319 ? 10.01600 -12.28100 -41.22300 1.000 88.29000 319 ILE F O 1
ATOM 17594 N N . THR F 1 320 ? 10.42100 -12.30400 -38.99000 1.000 83.46000 320 THR F N 1
ATOM 17595 C CA . THR F 1 320 ? 9.01400 -12.10500 -38.55100 1.000 85.75000 320 THR F CA 1
ATOM 17596 C C . THR F 1 320 ? 8.56500 -10.67700 -38.85500 1.000 85.57000 320 THR F C 1
ATOM 17597 O O . THR F 1 320 ? 9.41200 -9.75000 -38.75000 1.000 78.45000 320 THR F O 1
ATOM 17601 N N . TYR F 1 321 ? 7.27500 -10.50900 -39.17100 1.000 88.05000 321 TYR F N 1
ATOM 17602 C CA . TYR F 1 321 ? 6.64100 -9.19400 -39.43600 1.000 95.70000 321 TYR F CA 1
ATOM 17603 C C . TYR F 1 321 ? 6.91500 -8.25500 -38.25600 1.000 95.25000 321 TYR F C 1
ATOM 17604 O O . TYR F 1 321 ? 7.71000 -7.29500 -38.39700 1.000 97.73000 321 TYR F O 1
ATOM 17613 N N . ASN F 1 322 ? 6.29700 -8.54900 -37.11400 1.000 88.68000 322 ASN F N 1
ATOM 17614 C CA . ASN F 1 322 ? 6.22600 -7.63400 -35.95000 1.000 88.60000 322 ASN F CA 1
ATOM 17615 C C . ASN F 1 322 ? 7.60800 -7.00100 -35.71500 1.000 82.49000 322 ASN F C 1
ATOM 17616 O O . ASN F 1 322 ? 7.66300 -5.77800 -35.48100 1.000 79.98000 322 ASN F O 1
ATOM 17621 N N . ASN F 1 323 ? 8.68800 -7.78400 -35.80100 1.000 80.48000 323 ASN F N 1
ATOM 17622 C CA . ASN F 1 323 ? 10.06700 -7.27700 -35.56200 1.000 80.44000 323 ASN F CA 1
ATOM 17623 C C . ASN F 1 323 ? 10.39900 -6.22700 -36.63300 1.000 78.38000 323 ASN F C 1
ATOM 17624 O O . ASN F 1 323 ? 10.31800 -5.01400 -36.31700 1.000 73.29000 323 ASN F O 1
ATOM 17629 N N . LEU F 1 324 ? 10.69100 -6.67800 -37.85700 1.000 71.90000 324 LEU F N 1
ATOM 17630 C CA . LEU F 1 324 ? 11.17700 -5.84700 -38.99400 1.000 71.28000 324 LEU F CA 1
ATOM 17631 C C . LEU F 1 324 ? 10.56300 -4.44300 -38.98900 1.000 81.10000 324 LEU F C 1
ATOM 17632 O O . LEU F 1 324 ? 11.27500 -3.49000 -39.36300 1.000 80.19000 324 LEU F O 1
ATOM 17637 N N . ILE F 1 325 ? 9.28000 -4.33000 -38.64200 1.000 89.14000 325 ILE F N 1
ATOM 17638 C CA . ILE F 1 325 ? 8.58500 -3.03000 -38.41900 1.000 95.26000 325 ILE F CA 1
ATOM 17639 C C . ILE F 1 325 ? 9.41200 -2.20300 -37.42700 1.000 89.07000 325 ILE F C 1
ATOM 17640 O O . ILE F 1 325 ? 9.86400 -1.09100 -37.81500 1.000 86.24000 325 ILE F O 1
ATOM 17645 N N . GLN F 1 326 ? 9.61300 -2.74300 -36.21500 1.000 77.00000 326 GLN F N 1
ATOM 17646 C CA . GLN F 1 326 ? 10.28600 -2.05900 -35.07500 1.000 71.87000 326 GLN F CA 1
ATOM 17647 C C . GLN F 1 326 ? 11.71300 -1.70200 -35.49300 1.000 66.33000 326 GLN F C 1
ATOM 17648 O O . GLN F 1 326 ? 12.08800 -0.51500 -35.38500 1.000 65.25000 326 GLN F O 1
ATOM 17654 N N . SER F 1 327 ? 12.44700 -2.70400 -35.98300 1.000 61.02000 327 SER F N 1
ATOM 17655 C CA . SER F 1 327 ? 13.88600 -2.64100 -36.34200 1.000 58.77000 327 SER F CA 1
ATOM 17656 C C . SER F 1 327 ? 14.12200 -1.46900 -37.27900 1.000 58.68000 327 SER F C 1
ATOM 17657 O O . SER F 1 327 ? 15.07800 -0.72600 -37.06200 1.000 61.88000 327 SER F O 1
ATOM 17660 N N . VAL F 1 328 ? 13.26000 -1.31700 -38.27700 1.000 66.78000 328 VAL F N 1
ATOM 17661 C CA . VAL F 1 328 ? 13.33800 -0.19800 -39.25900 1.000 70.22000 328 VAL F CA 1
ATOM 17662 C C . VAL F 1 328 ? 12.88600 1.09000 -38.55900 1.000 66.61000 328 VAL F C 1
ATOM 17663 O O . VAL F 1 328 ? 13.54000 2.12200 -38.78700 1.000 59.98000 328 VAL F O 1
ATOM 17667 N N . GLU F 1 329 ? 11.82700 1.02900 -37.73200 1.000 66.38000 329 GLU F N 1
ATOM 17668 C CA . GLU F 1 329 ? 11.35800 2.18900 -36.93100 1.000 65.41000 329 GLU F CA 1
ATOM 17669 C C . GLU F 1 329 ? 12.52700 2.65600 -36.06200 1.000 65.67000 329 GLU F C 1
ATOM 17670 O O . GLU F 1 329 ? 12.87400 3.86500 -36.13300 1.000 65.01000 329 GLU F O 1
ATOM 17676 N N . LEU F 1 330 ? 13.14500 1.72400 -35.32900 1.000 60.25000 330 LEU F N 1
ATOM 17677 C CA . LEU F 1 330 ? 14.41400 1.95300 -34.59200 1.000 62.25000 330 LEU F CA 1
ATOM 17678 C C . LEU F 1 330 ? 15.41900 2.61500 -35.54300 1.000 61.62000 330 LEU F C 1
ATOM 17679 O O . LEU F 1 330 ? 15.74600 3.78900 -35.33800 1.000 69.99000 330 LEU F O 1
ATOM 17684 N N . ALA F 1 331 ? 15.86700 1.88700 -36.55900 1.000 59.16000 331 ALA F N 1
ATOM 17685 C CA . ALA F 1 331 ? 16.94900 2.31200 -37.47200 1.000 65.88000 331 ALA F CA 1
ATOM 17686 C C . ALA F 1 331 ? 16.87500 3.82800 -37.66500 1.000 63.32000 331 ALA F C 1
ATOM 17687 O O . ALA F 1 331 ? 17.84800 4.51500 -37.30100 1.000 57.35000 331 ALA F O 1
ATOM 17689 N N . ARG F 1 332 ? 15.73600 4.30800 -38.18800 1.000 76.16000 332 ARG F N 1
ATOM 17690 C CA . ARG F 1 332 ? 15.49400 5.71700 -38.61500 1.000 82.19000 332 ARG F CA 1
ATOM 17691 C C . ARG F 1 332 ? 15.45100 6.60400 -37.37100 1.000 80.23000 332 ARG F C 1
ATOM 17692 O O . ARG F 1 332 ? 16.22000 7.58900 -37.31700 1.000 77.09000 332 ARG F O 1
ATOM 17700 N N . GLU F 1 333 ? 14.62700 6.20800 -36.39400 1.000 70.85000 333 GLU F N 1
ATOM 17701 C CA . GLU F 1 333 ? 14.33200 6.97000 -35.16200 1.000 67.30000 333 GLU F CA 1
ATOM 17702 C C . GLU F 1 333 ? 15.65400 7.29800 -34.45800 1.000 69.68000 333 GLU F C 1
ATOM 17703 O O . GLU F 1 333 ? 15.70600 8.29400 -33.71400 1.000 67.25000 333 GLU F O 1
ATOM 17709 N N . MET F 1 334 ? 16.68800 6.49400 -34.71200 1.000 75.06000 334 MET F N 1
ATOM 17710 C CA . MET F 1 334 ? 18.03500 6.67000 -34.12600 1.000 79.70000 334 MET F CA 1
ATOM 17711 C C . MET F 1 334 ? 18.85900 7.61800 -35.00700 1.000 83.07000 334 MET F C 1
ATOM 17712 O O . MET F 1 334 ? 19.24500 8.66700 -34.48400 1.000 96.79000 334 MET F O 1
ATOM 17717 N N . GLN F 1 335 ? 19.06500 7.32300 -36.29700 1.000 81.74000 335 GLN F N 1
ATOM 17718 C CA . GLN F 1 335 ? 19.80300 8.23800 -37.22200 1.000 89.08000 335 GLN F CA 1
ATOM 17719 C C . GLN F 1 335 ? 19.08200 9.59800 -37.32900 1.000 88.91000 335 GLN F C 1
ATOM 17720 O O . GLN F 1 335 ? 19.63400 10.49900 -37.98500 1.000 83.10000 335 GLN F O 1
ATOM 17726 N N . ASN F 1 336 ? 17.86900 9.71200 -36.77000 1.000 87.74000 336 ASN F N 1
ATOM 17727 C CA . ASN F 1 336 ? 17.08000 10.97000 -36.66700 1.000 81.48000 336 ASN F CA 1
ATOM 17728 C C . ASN F 1 336 ? 17.59500 11.81100 -35.49100 1.000 76.97000 336 ASN F C 1
ATOM 17729 O O . ASN F 1 336 ? 17.46700 13.04800 -35.57600 1.000 78.26000 336 ASN F O 1
ATOM 17734 N N . ASN F 1 337 ? 18.10600 11.15000 -34.43100 1.000 75.24000 337 ASN F N 1
ATOM 17735 C CA . ASN F 1 337 ? 18.59100 11.75200 -33.14900 1.000 72.98000 337 ASN F CA 1
ATOM 17736 C C . ASN F 1 337 ? 20.13400 11.87100 -33.14700 1.000 71.27000 337 ASN F C 1
ATOM 17737 O O . ASN F 1 337 ? 20.70800 12.02600 -32.04400 1.000 63.24000 337 ASN F O 1
ATOM 17742 N N . ASN F 1 338 ? 20.78200 11.77100 -34.32000 1.000 74.76000 338 ASN F N 1
ATOM 17743 C CA . ASN F 1 338 ? 22.23900 12.02100 -34.53600 1.000 82.18000 338 ASN F CA 1
ATOM 17744 C C . ASN F 1 338 ? 23.08900 10.97800 -33.79700 1.000 86.05000 338 ASN F C 1
ATOM 17745 O O . ASN F 1 338 ? 24.28700 11.25900 -33.57100 1.000 104.56000 338 ASN F O 1
ATOM 17750 N N . GLU F 1 339 ? 22.52000 9.81100 -33.46800 1.000 80.27000 339 GLU F N 1
ATOM 17751 C CA . GLU F 1 339 ? 23.20200 8.76100 -32.65700 1.000 69.24000 339 GLU F CA 1
ATOM 17752 C C . GLU F 1 339 ? 24.41700 8.28600 -33.44200 1.000 66.49000 339 GLU F C 1
ATOM 17753 O O . GLU F 1 339 ? 24.36500 8.20900 -34.66500 1.000 64.08000 339 GLU F O 1
ATOM 17759 N N . PRO F 1 340 ? 25.54900 7.97900 -32.77300 1.000 68.02000 340 PRO F N 1
ATOM 17760 C CA . PRO F 1 340 ? 26.81200 7.74000 -33.46900 1.000 70.80000 340 PRO F CA 1
ATOM 17761 C C . PRO F 1 340 ? 26.88800 6.36500 -34.15000 1.000 67.77000 340 PRO F C 1
ATOM 17762 O O . PRO F 1 340 ? 26.36400 5.40300 -33.62300 1.000 62.89000 340 PRO F O 1
ATOM 17766 N N . MET F 1 341 ? 27.52700 6.33100 -35.31700 1.000 68.51000 341 MET F N 1
ATOM 17767 C CA . MET F 1 341 ? 28.02600 5.11100 -35.99400 1.000 67.84000 341 MET F CA 1
ATOM 17768 C C . MET F 1 341 ? 29.53800 5.05600 -35.78700 1.000 65.57000 341 MET F C 1
ATOM 17769 O O . MET F 1 341 ? 30.19900 6.09800 -35.95100 1.000 66.00000 341 MET F O 1
ATOM 17774 N N . ILE F 1 342 ? 30.05300 3.89200 -35.41800 1.000 64.68000 342 ILE F N 1
ATOM 17775 C CA . ILE F 1 342 ? 31.43700 3.72400 -34.90300 1.000 65.90000 342 ILE F CA 1
ATOM 17776 C C . ILE F 1 342 ? 32.14100 2.64300 -35.72900 1.000 71.33000 342 ILE F C 1
ATOM 17777 O O . ILE F 1 342 ? 31.56300 1.53000 -35.90100 1.000 79.76000 342 ILE F O 1
ATOM 17782 N N . ASP F 1 343 ? 33.34400 2.95000 -36.21000 1.000 64.53000 343 ASP F N 1
ATOM 17783 C CA . ASP F 1 343 ? 34.25400 1.95300 -36.82400 1.000 62.08000 343 ASP F CA 1
ATOM 17784 C C . ASP F 1 343 ? 34.42900 0.77600 -35.85300 1.000 56.41000 343 ASP F C 1
ATOM 17785 O O . ASP F 1 343 ? 34.83500 1.01600 -34.70400 1.000 51.38000 343 ASP F O 1
ATOM 17790 N N . ALA F 1 344 ? 34.11100 -0.44200 -36.29700 1.000 54.92000 344 ALA F N 1
ATOM 17791 C CA . ALA F 1 344 ? 34.53800 -1.71600 -35.67100 1.000 54.67000 344 ALA F CA 1
ATOM 17792 C C . ALA F 1 344 ? 36.05100 -1.85900 -35.80300 1.000 54.43000 344 ALA F C 1
ATOM 17793 O O . ALA F 1 344 ? 36.60500 -1.40500 -36.84400 1.000 50.48000 344 ALA F O 1
ATOM 17795 N N . ILE F 1 345 ? 36.68900 -2.49100 -34.81000 1.000 53.59000 345 ILE F N 1
ATOM 17796 C CA . ILE F 1 345 ? 38.17200 -2.58300 -34.73800 1.000 54.14000 345 ILE F CA 1
ATOM 17797 C C . ILE F 1 345 ? 38.66900 -3.17500 -36.05500 1.000 57.09000 345 ILE F C 1
ATOM 17798 O O . ILE F 1 345 ? 39.50600 -2.51800 -36.69000 1.000 57.63000 345 ILE F O 1
ATOM 17803 N N . ASP F 1 346 ? 38.13300 -4.32900 -36.47300 1.000 59.30000 346 ASP F N 1
ATOM 17804 C CA . ASP F 1 346 ? 38.79400 -5.21000 -37.47700 1.000 63.73000 346 ASP F CA 1
ATOM 17805 C C . ASP F 1 346 ? 38.44700 -4.74800 -38.90600 1.000 61.12000 346 ASP F C 1
ATOM 17806 O O . ASP F 1 346 ? 38.89900 -5.40900 -39.88200 1.000 56.14000 346 ASP F O 1
ATOM 17811 N N . TYR F 1 347 ? 37.77600 -3.59800 -39.02600 1.000 61.26000 347 TYR F N 1
ATOM 17812 C CA . TYR F 1 347 ? 37.41900 -2.94100 -40.31000 1.000 62.12000 347 TYR F CA 1
ATOM 17813 C C . TYR F 1 347 ? 38.26100 -1.67500 -40.55600 1.000 62.26000 347 TYR F C 1
ATOM 17814 O O . TYR F 1 347 ? 38.06400 -1.05700 -41.60200 1.000 65.03000 347 TYR F O 1
ATOM 17823 N N . LYS F 1 348 ? 39.12700 -1.25700 -39.63300 1.000 63.12000 348 LYS F N 1
ATOM 17824 C CA . LYS F 1 348 ? 39.77900 0.08100 -39.72300 1.000 63.43000 348 LYS F CA 1
ATOM 17825 C C . LYS F 1 348 ? 40.99600 0.03300 -40.66200 1.000 57.80000 348 LYS F C 1
ATOM 17826 O O . LYS F 1 348 ? 41.21600 1.02700 -41.37200 1.000 57.14000 348 LYS F O 1
ATOM 17832 N N . ASP F 1 349 ? 41.76100 -1.05800 -40.67900 1.000 55.43000 349 ASP F N 1
ATOM 17833 C CA . ASP F 1 349 ? 42.97700 -1.16800 -41.53300 1.000 60.51000 349 ASP F CA 1
ATOM 17834 C C . ASP F 1 349 ? 42.52200 -1.36100 -42.98700 1.000 63.50000 349 ASP F C 1
ATOM 17835 O O . ASP F 1 349 ? 41.45300 -2.00100 -43.18800 1.000 71.44000 349 ASP F O 1
ATOM 17840 N N . THR F 1 350 ? 43.32600 -0.88600 -43.95500 1.000 62.42000 350 THR F N 1
ATOM 17841 C CA . THR F 1 350 ? 43.06300 -0.97400 -45.42600 1.000 59.80000 350 THR F CA 1
ATOM 17842 C C . THR F 1 350 ? 44.32700 -1.39700 -46.20600 1.000 54.38000 350 THR F C 1
ATOM 17843 O O . THR F 1 350 ? 44.55000 -0.85200 -47.31200 1.000 48.81000 350 THR F O 1
ATOM 17847 N N . ASN F 1 351 ? 45.12300 -2.32100 -45.66100 1.000 50.09000 351 ASN F N 1
ATOM 17848 C CA . ASN F 1 351 ? 46.37400 -2.82800 -46.29100 1.000 51.07000 351 ASN F CA 1
ATOM 17849 C C . ASN F 1 351 ? 46.25300 -4.35600 -46.47400 1.000 54.80000 351 ASN F C 1
ATOM 17850 O O . ASN F 1 351 ? 47.28400 -5.02100 -46.77000 1.000 59.42000 351 ASN F O 1
ATOM 17855 N N . VAL F 1 352 ? 45.02400 -4.87900 -46.39500 1.000 49.06000 352 VAL F N 1
ATOM 17856 C CA . VAL F 1 352 ? 44.71100 -6.33700 -46.39900 1.000 45.37000 352 VAL F CA 1
ATOM 17857 C C . VAL F 1 352 ? 45.35500 -7.00000 -47.62400 1.000 47.30000 352 VAL F C 1
ATOM 17858 O O . VAL F 1 352 ? 45.71300 -8.18500 -47.54100 1.000 47.39000 352 VAL F O 1
ATOM 17862 N N . SER F 1 353 ? 45.46200 -6.27600 -48.73300 1.000 48.36000 353 SER F N 1
ATOM 17863 C CA . SER F 1 353 ? 46.12400 -6.74900 -49.97400 1.000 49.29000 353 SER F CA 1
ATOM 17864 C C . SER F 1 353 ? 47.59000 -7.08000 -49.67000 1.000 45.37000 353 SER F C 1
ATOM 17865 O O . SER F 1 353 ? 48.00100 -8.24900 -49.83700 1.000 38.51000 353 SER F O 1
ATOM 17868 N N . THR F 1 354 ? 48.33600 -6.07600 -49.22100 1.000 48.66000 354 THR F N 1
ATOM 17869 C CA . THR F 1 354 ? 49.80000 -6.14900 -48.98800 1.000 55.83000 354 THR F CA 1
ATOM 17870 C C . THR F 1 354 ? 50.07600 -7.11600 -47.82300 1.000 56.62000 354 THR F C 1
ATOM 17871 O O . THR F 1 354 ? 51.11100 -7.80400 -47.88000 1.000 60.21000 354 THR F O 1
ATOM 17875 N N . LYS F 1 355 ? 49.17200 -7.19200 -46.83300 1.000 51.95000 355 LYS F N 1
ATOM 17876 C CA . LYS F 1 355 ? 49.24900 -8.14100 -45.68600 1.000 49.75000 355 LYS F CA 1
ATOM 17877 C C . LYS F 1 355 ? 49.28200 -9.58000 -46.21100 1.000 49.38000 355 LYS F C 1
ATOM 17878 O O . LYS F 1 355 ? 50.22700 -10.32900 -45.88300 1.000 52.21000 355 LYS F O 1
ATOM 17884 N N . VAL F 1 356 ? 48.25400 -9.95300 -46.97000 1.000 46.97000 356 VAL F N 1
ATOM 17885 C CA . VAL F 1 356 ? 48.09800 -11.31500 -47.54300 1.000 46.68000 356 VAL F CA 1
ATOM 17886 C C . VAL F 1 356 ? 49.34400 -11.59600 -48.37500 1.000 47.35000 356 VAL F C 1
ATOM 17887 O O . VAL F 1 356 ? 49.91700 -12.68000 -48.23900 1.000 50.51000 356 VAL F O 1
ATOM 17891 N N . VAL F 1 357 ? 49.75400 -10.63400 -49.18700 1.000 47.61000 357 VAL F N 1
ATOM 17892 C CA . VAL F 1 357 ? 50.94900 -10.77900 -50.05500 1.000 53.56000 357 VAL F CA 1
ATOM 17893 C C . VAL F 1 357 ? 52.15500 -11.10700 -49.16900 1.000 53.32000 357 VAL F C 1
ATOM 17894 O O . VAL F 1 357 ? 52.84200 -12.11000 -49.45000 1.000 59.07000 357 VAL F O 1
ATOM 17898 N N . LYS F 1 358 ? 52.38500 -10.31900 -48.12200 1.000 52.84000 358 LYS F N 1
ATOM 17899 C CA . LYS F 1 358 ? 53.55600 -10.48300 -47.22100 1.000 54.91000 358 LYS F CA 1
ATOM 17900 C C . LYS F 1 358 ? 53.43500 -11.80700 -46.46800 1.000 53.97000 358 LYS F C 1
ATOM 17901 O O . LYS F 1 358 ? 54.47400 -12.44800 -46.24700 1.000 52.31000 358 LYS F O 1
ATOM 17907 N N . ILE F 1 359 ? 52.21000 -12.18000 -46.08200 1.000 55.15000 359 ILE F N 1
ATOM 17908 C CA . ILE F 1 359 ? 51.89700 -13.42600 -45.31500 1.000 57.73000 359 ILE F CA 1
ATOM 17909 C C . ILE F 1 359 ? 52.12000 -14.66300 -46.19900 1.000 55.15000 359 ILE F C 1
ATOM 17910 O O . ILE F 1 359 ? 52.68900 -15.65200 -45.69200 1.000 49.08000 359 ILE F O 1
ATOM 17915 N N . ILE F 1 360 ? 51.65700 -14.62000 -47.45200 1.000 55.81000 360 ILE F N 1
ATOM 17916 C CA . ILE F 1 360 ? 51.73700 -15.75300 -48.42000 1.000 57.29000 360 ILE F CA 1
ATOM 17917 C C . ILE F 1 360 ? 53.20600 -16.05200 -48.74100 1.000 56.04000 360 ILE F C 1
ATOM 17918 O O . ILE F 1 360 ? 53.54200 -17.25000 -48.84000 1.000 56.18000 360 ILE F O 1
ATOM 17923 N N . GLN F 1 361 ? 54.03600 -15.02000 -48.93500 1.000 52.55000 361 GLN F N 1
ATOM 17924 C CA . GLN F 1 361 ? 55.49800 -15.18700 -49.18100 1.000 59.33000 361 GLN F CA 1
ATOM 17925 C C . GLN F 1 361 ? 56.12500 -15.89500 -47.96100 1.000 62.51000 361 GLN F C 1
ATOM 17926 O O . GLN F 1 361 ? 56.78400 -16.96200 -48.13000 1.000 60.25000 361 GLN F O 1
ATOM 17932 N N . SER F 1 362 ? 55.88900 -15.33500 -46.77300 1.000 63.12000 362 SER F N 1
ATOM 17933 C CA . SER F 1 362 ? 56.51900 -15.72400 -45.49200 1.000 59.19000 362 SER F CA 1
ATOM 17934 C C . SER F 1 362 ? 56.29800 -17.22000 -45.25100 1.000 61.37000 362 SER F C 1
ATOM 17935 O O . SER F 1 362 ? 57.29300 -17.94900 -45.10500 1.000 69.36000 362 SER F O 1
ATOM 17938 N N . TYR F 1 363 ? 55.04300 -17.66400 -45.29600 1.000 61.43000 363 TYR F N 1
ATOM 17939 C CA . TYR F 1 363 ? 54.58300 -18.94900 -44.70700 1.000 62.79000 363 TYR F CA 1
ATOM 17940 C C . TYR F 1 363 ? 54.54300 -20.05000 -45.76500 1.000 59.31000 363 TYR F C 1
ATOM 17941 O O . TYR F 1 363 ? 54.37800 -21.20800 -45.38600 1.000 57.10000 363 TYR F O 1
ATOM 17950 N N . LYS F 1 364 ? 54.69500 -19.70800 -47.04000 1.000 61.67000 364 LYS F N 1
ATOM 17951 C CA . LYS F 1 364 ? 54.59600 -20.70500 -48.13100 1.000 66.50000 364 LYS F CA 1
ATOM 17952 C C . LYS F 1 364 ? 55.64700 -21.79300 -47.87400 1.000 69.14000 364 LYS F C 1
ATOM 17953 O O . LYS F 1 364 ? 55.25400 -22.96600 -47.84300 1.000 66.14000 364 LYS F O 1
ATOM 17959 N N . ASP F 1 365 ? 56.91300 -21.41500 -47.63800 1.000 73.73000 365 ASP F N 1
ATOM 17960 C CA . ASP F 1 365 ? 58.03700 -22.36900 -47.38800 1.000 73.81000 365 ASP F CA 1
ATOM 17961 C C . ASP F 1 365 ? 57.83700 -23.07600 -46.04400 1.000 66.51000 365 ASP F C 1
ATOM 17962 O O . ASP F 1 365 ? 58.07600 -24.28800 -45.98300 1.000 72.56000 365 ASP F O 1
ATOM 17967 N N . ILE F 1 366 ? 57.44700 -22.33000 -45.00900 1.000 55.91000 366 ILE F N 1
ATOM 17968 C CA . ILE F 1 366 ? 57.08200 -22.85400 -43.65700 1.000 51.45000 366 ILE F CA 1
ATOM 17969 C C . ILE F 1 366 ? 56.12200 -24.04900 -43.81600 1.000 49.18000 366 ILE F C 1
ATOM 17970 O O . ILE F 1 366 ? 56.48500 -25.17900 -43.46000 1.000 49.21000 366 ILE F O 1
ATOM 17975 N N . ILE F 1 367 ? 54.95600 -23.80600 -44.39100 1.000 47.04000 367 ILE F N 1
ATOM 17976 C CA . ILE F 1 367 ? 53.88100 -24.81300 -44.59800 1.000 47.62000 367 ILE F CA 1
ATOM 17977 C C . ILE F 1 367 ? 54.42800 -26.06500 -45.30300 1.000 46.36000 367 ILE F C 1
ATOM 17978 O O . ILE F 1 367 ? 53.77800 -27.09500 -45.21700 1.000 46.74000 367 ILE F O 1
ATOM 17983 N N . ASN F 1 368 ? 55.57500 -25.99900 -45.96900 1.000 48.72000 368 ASN F N 1
ATOM 17984 C CA . ASN F 1 368 ? 56.15700 -27.18200 -46.65700 1.000 57.74000 368 ASN F CA 1
ATOM 17985 C C . ASN F 1 368 ? 57.08400 -27.93300 -45.70700 1.000 62.47000 368 ASN F C 1
ATOM 17986 O O . ASN F 1 368 ? 56.97400 -29.18000 -45.63400 1.000 63.76000 368 ASN F O 1
ATOM 17991 N N . ARG F 1 369 ? 58.01000 -27.19500 -45.08700 1.000 62.87000 369 ARG F N 1
ATOM 17992 C CA . ARG F 1 369 ? 59.01000 -27.67900 -44.09700 1.000 63.88000 369 ARG F CA 1
ATOM 17993 C C . ARG F 1 369 ? 58.28500 -28.38300 -42.94400 1.000 60.41000 369 ARG F C 1
ATOM 17994 O O . ARG F 1 369 ? 58.86500 -29.32500 -42.36300 1.000 64.62000 369 ARG F O 1
ATOM 18002 N N . ASN F 1 370 ? 57.06400 -27.92800 -42.62900 1.000 53.33000 370 ASN F N 1
ATOM 18003 C CA . ASN F 1 370 ? 56.35000 -28.24200 -41.36800 1.000 50.41000 370 ASN F CA 1
ATOM 18004 C C . ASN F 1 370 ? 55.33700 -29.35100 -41.62900 1.000 53.54000 370 ASN F C 1
ATOM 18005 O O . ASN F 1 370 ? 55.64600 -30.50000 -41.25600 1.000 58.14000 370 ASN F O 1
ATOM 18010 N N . THR F 1 371 ? 54.20400 -29.02600 -42.26400 1.000 53.79000 371 THR F N 1
ATOM 18011 C CA . THR F 1 371 ? 53.13700 -29.98200 -42.67400 1.000 53.43000 371 THR F CA 1
ATOM 18012 C C . THR F 1 371 ? 53.74400 -31.11900 -43.51900 1.000 56.21000 371 THR F C 1
ATOM 18013 O O . THR F 1 371 ? 53.65100 -32.30300 -43.08200 1.000 49.83000 371 THR F O 1
ATOM 18017 N N . TRP F 1 372 ? 54.36500 -30.76900 -44.65900 1.000 61.99000 372 TRP F N 1
ATOM 18018 C CA . TRP F 1 372 ? 54.72000 -31.69100 -45.78100 1.000 65.78000 372 TRP F CA 1
ATOM 18019 C C . TRP F 1 372 ? 56.20600 -32.10800 -45.73200 1.000 66.06000 372 TRP F C 1
ATOM 18020 O O . TRP F 1 372 ? 56.53400 -33.14000 -46.34100 1.000 58.87000 372 TRP F O 1
ATOM 18031 N N . ARG F 1 373 ? 57.07000 -31.31600 -45.08200 1.000 72.43000 373 ARG F N 1
ATOM 18032 C CA . ARG F 1 373 ? 58.49800 -31.64200 -44.77100 1.000 81.28000 373 ARG F CA 1
ATOM 18033 C C . ARG F 1 373 ? 59.27800 -31.92100 -46.06600 1.000 75.18000 373 ARG F C 1
ATOM 18034 O O . ARG F 1 373 ? 59.42700 -33.08500 -46.41700 1.000 73.03000 373 ARG F O 1
ATOM 18042 N N . LYS F 1 374 ? 59.80600 -30.90000 -46.73000 1.000 76.29000 374 LYS F N 1
ATOM 18043 C CA . LYS F 1 374 ? 60.60500 -31.09200 -47.97000 1.000 79.54000 374 LYS F CA 1
ATOM 18044 C C . LYS F 1 374 ? 61.95000 -30.35700 -47.82800 1.000 83.16000 374 LYS F C 1
ATOM 18045 O O . LYS F 1 374 ? 62.97100 -30.69600 -48.45400 1.000 75.80000 374 LYS F O 1
#

B-factor: mean 74.66, std 26.13, range [26.56, 263.84]

Nearest PDB structures (foldseek):
  7ya2-assembly1_F  TM=9.991E-01  e=3.742E-67  Staphylococcus aureus subsp. aureus str. Newman
  7ya2-assembly1_A  TM=9.874E-01  e=4.107E-63  Staphylococcus aureus subsp. aureus str. Newman
  8sxy-assembly1_B  TM=8.985E-01  e=5.304E-29  Thermus thermophilus HB27
  8sye-assembly1_A  TM=9.022E-01  e=7.944E-28  Thermus thermophilus HB27
  8sxv-assembly1_B  TM=8.355E-01  e=2.172E-28  Thermus thermophilus HB27